Protein 4PY3 (pdb70)

Radius of gyration: 55.9 Å; Cα contacts (8 Å, |Δi|>4): 3000; chains: 10; bounding box: 93×176×129 Å

Solvent-accessible surface area: 98554 Å² total; per-residue (Å²): 164,68,33,98,38,3,17,26,117,105,34,69,6,32,14,8,56,53,111,36,76,56,88,78,44,10,59,140,40,17,125,76,63,17,142,72,18,28,89,7,2,96,85,36,120,59,37,98,59,5,38,14,74,24,4,63,49,0,0,3,8,7,11,9,24,1,10,47,2,0,2,13,7,0,40,33,40,8,32,2,55,90,53,50,47,0,47,37,56,120,21,41,9,91,114,33,59,38,106,28,29,106,4,101,69,0,104,71,34,4,44,44,0,33,120,44,0,75,103,38,96,16,0,76,82,68,68,90,74,40,0,14,63,64,0,0,108,19,1,22,65,1,12,29,0,3,2,1,54,26,15,16,86,56,0,6,43,31,0,0,56,21,0,0,100,34,9,67,37,120,7,62,5,103,62,15,65,115,61,63,4,121,114,0,16,67,31,12,49,16,30,42,100,120,62,14,16,126,39,0,26,33,0,0,28,45,4,2,34,64,71,59,128,93,46,41,80,40,3,15,32,137,98,74,96,9,28,15,8,104,53,110,37,100,56,86,68,42,11,60,141,43,18,53,90,82,13,136,112,18,52,102,92,5,70,89,56,31,40,32,113,155,4,32,10,75,27,2,66,66,0,0,84,102,3,10,60,51,1,9,60,2,10,8,95,7,0,37,89,64,19,85,6,135,90,53,48,51,0,50,36,49,114,19,95,4,74,149,66,106,19,120,22,30,81,3,124,57,0,97,127,33,4,132,37,0,35,100,74,0,74,92,74,96,12,0,73,80,57,70,59,76,72,0,3,39,33,0,0,77,6,1,11,52,1,13,24,0,2,2,2,52,26,14,13,76,56,0,6,42,18,0,0,57,21,0,0,102,32,9,20,21,56,11,58,5,100,55,17,91,112,74,74,4,77,47,0,9,38,38,12,38,20,44,38,88,80,108,7,66,46,54,0,48,24,0,0,75,65,5,3,26,72,77,67,89,108,88,33,110,24,4,18,20,82,13,2,76,3,32,13,8,52,52,68,36,15,47,85,68,42,10,59,133,42,17,124,84,63,14,53,64,18,55,84,7,4,86,87,43,124,59,36,100,58,4,38,14,75,28,2,63,51,0,0,4,11,4,10,9,19,1,9,48,2,0,3,15,6,0,44,34,38,6,26,3,44,41,51,20,45,0,42,36,61,132,19,41,6,88,126,49,61,63,100,30,29,40,3,131,66,0,95,72,34,3,59,47,0,35,58,74,0,74,91,74,94,14,0,70,82,54,58,86,70,87,0,3,43,47,0,0,77,6,2,11,54,0,13,28,0,3,1,1,54,26,15,14,88,56,0,4,41,17,0,0,56,20,0,0,100,31,8,66,42,51,10,53,5,101,49,17,91,112,71,70,4,120,124,0,18,28,18,12,35,12,38,26,121,65,35,6,66,111,67,0,45,38,0,0,91,64,2,2,50,95,74,47,38,72,98,133,138,90,33,75,41,3,16,40,138,111,50,142,8,28,15,8,58,54,110,37,124,53,87,84,45,11,61,64,42,16,51,85,62,14,143,66,18,51,91,8,4,88,88,43,124,59,36,102,59,4,39,16,74,27,2,68,50,0,0,2,9,3,10,10,24,1,8,49,2,0,2,10,6,0,37,31,16,8,30,3,57,88,50,48,45,0,40,36,59,122,20,53,9,103,124,49,115,37,130,28,29,33,4,97,72,0,102,70,35,5,59,52,8,35,58,62,13,73,105,44,63,30,10,49,80,67,67,61,80,38,5,12,51,96,0,1,37,27,6,13,68,1,13,25,0,2,2,1,52,26,14,14,83,55,1,4,65,18,2,4,56,19,6,0,102,46,10,69,36,47,16,44,5,99,54,17,90,76,73,81,6,53,48,3,20,70,35,12,52,84,80,84,90,92,49,7,97,53,67,3,108,50,2,9,55,36,1,16,34,115,89,61,59,84,97,150,123,143,65,31,175,38,3,18,34,127,129,84,144,7,30,12,7,103,52,110,35,77,50,86,176,143,10,57,138,43,17,96,92,81,16,127,121,19,40,108,94,3,65,97,50,30,37,34,109,146,4,24,10,71,24,3,66,66,0,0,79,105,5,11,59,55,1,9,61,2,9,8,96,7,0,39,88,59,19,85,6,136,87,53,48,54,0,35,36,36,120,21,98,3,91,160,53,115,42,99,23,31,51,4,132,55,0,98,126,32,4,132,37,0,36,100,73,0,70,92,72,98,12,0,80,76,51,52,43,58,89,0,3,34,47,0,0,79,5,1,12,52,1,12,27,0,2,2,2,55,26,15,14,65,56,0,5,38,22,0,0,58,19,0,0,100,33,7,23,7,37,10,41,4,100,54,16,91,112,80,53,3,77,113,0,5,61,26,13,24,14,41,23,121,56,49,6,68,74,39,0,40,34,0,0,55,29,0,0,17,45,70,86,51,132,83,37,84,46,3,16,64,133,72,51,94,8,29,11,13,111,56,85,43,79,53,88,84,49,10,62,66,24,17,66,123,85,14,63,53,18,56,58,90,4,86,164,70,125,64,36,166,59,4,36,17,71,26,1,75,70,0,0,85,92,3,11,54,51,1,8,54,2,9,7,92,5,0,37,88,62,19,88,4,136,87,54,49,63,0,58,36,65,77,20,68,6,103,124,49,114,33,74,32,29,54,4,103,72,0,103,69,35,5,45,46,0,33,117,40,0,72,103,49,59,15,9,89,88,30,60,95,76,102,0,13,77,88,0,0,89,21,3,10,61,0,11,24,0,3,1,1,53,26,14,13,84,56,0,4,41,19,0,0,56,29,0,0,54,32,9,66,42,55,10,73,8,105,78,16,91,112,62,48,9,125,121,0,18,67,28,12,50,40,33,42,90,88,66,8,73,60,54,2,30,49,5,0,40,63,8,2,24,121,109,74,140,92,33,75,41,3,15,40,138,104,91,97,3,28,16,13,63,52,105,37,92,55,88,72,43,11,56,145,41,18,58,81,62,12,151,64,18,52,83,6,4,87,87,44,123,48,35,164,149,4,28,14,71,28,1,64,51,0,0,5,10,3,10,9,20,1,8,49,2,0,3,14,9,0,40,36,41,7,27,3,47,88,52,48,45,0,51,36,60,82,19,54,7,102,124,48,168,46,123,25,30,96,3,140,56,0,100,116,29,5,118,115,0,34,106,58,0,75,91,71,95,14,0,69,85,42,59,87,70,97,0,10,32,61,0,0,36,6,4,8,46,0,10,30,0,2,1,1,52,25,14,10,83,54,0,4,43,18,0,0,56,20,0,0,93,32,10,67,39,90,6,36,5,99,46,16,82,113,141,55,4,53,120,1,17,75,32,19,54,75,79,84,90,94,49,6,90,56,75,0,86,45,0,0,40,62,0,1,49,96,74,51,44,64,84,115,120,129,30,34,192,39,3,19,34,130,129,81,141,4,30,15,8,103,52,111,35,76,56,84,69,41,10,50,125,43,17,112,92,81,18,58,108,19,28,103,92,6,95,155,69,125,58,37,100,59,5,38,14,74,26,3,62,67,0,0,83,99,7,10,60,51,1,9,59,2,9,8,95,8,0,37,90,62,19,90,5,135,88,58,48,70,0,57,36,65,78,23,118,7,89,157,43,132,23,80,27,30,60,4,109,39,0,105,70,34,5,42,47,2,33,116,60,4,72,102,35,97,15,8,74,84,48,71,57,80,41,0,11,45,74,0,0,80,20,1,11,68,1,12,28,0,3,2,1,54,26,15,15,84,57,0,6,42,32,0,0,58,20,0,0,102,31,9,66,45,55,10,56,5,95,32,22,88,109,77,44,4,48,51,2,17,75,33,12,38,24,39,26,122,69,57,6,67,50,83,0,65,57,15,0,54,88,2,20,63,108,69,33,51,90,85,104,113,89,34,89,38,3,16,30,114,107,34,77,4,31,13,8,54,52,113,37,77,58,85,79,45,11,62,141,39,17,105,71,66,13,120,67,18,53,85,7,4,69,43,35,43,57,36,116,149,4,33,16,72,27,2,74,51,0,0,4,11,3,11,9,19,1,9,49,2,0,2,11,6,0,38,36,41,6,30,3,49,86,53,48,45,0,50,36,60,86,21,59,8,89,140,35,78,31,101,27,30,89,4,126,51,0,101,127,33,5,130,38,0,32,98,74,0,76,97,72,94,14,0,74,76,53,41,40,47,91,0,2,35,42,0,0,79,6,2,11,51,0,10,28,0,3,1,2,54,26,14,14,86,57,1,4,41,19,0,0,56,20,0,0,100,30,9,27,21,37,9,37,4,99,56,16,84,111,140,49,4,114,112,1,16,67,32,12,44,20,36,34,89,107,69,7,68,79,56,0,58,28,0,0,42,32,0,1,23,52,87,117,84,140,87,33,74,42,2,15,40,119,179,81,96,8,28,16,8,55,52,119,36,93,56,87,156,41,10,56,126,42,16,53,77,64,13,138,66,18,52,84,7,3,87,87,45,126,56,36,172,150,4,33,14,70,28,1,55,53,0,0,4,10,3,10,8,20,1,9,49,2,0,3,15,4,0,5,4,4,6,29,2,54,90,53,49,52,0,16,36,72,62,20,69,6,87,126,48,119,22,58,25,29,86,4,75,57,0,28,60,29,4,95,102,0,32,91,72,0,75,92,73,93,14,0,71,81,48,70,85,77,92,0,2,33,38,0,0,102,6,3,21,51,0,12,23,0,2,1,1,52,25,14,12,81,54,0,4,42,20,0,0,57,21,0,0,101,31,10,60,27,89,12,62,4,99,66,16,92,112,81,73,4,80,51,1,12,54,33,12,38,23,38,33,104,88,58,12,17,58,74,0,73,40,0,0,81,39,6,1,37,95,98,128

CATH classification: 1.10.3290.10

Secondary structure (DSSP, 8-state):
-GGGGGB-SSSSSBP-TT----HHHHHHHHHHHHHHHHHHHTTSPPPSS-SHHHHHHHHHHHHTTT-TTTT--TTS-EE-TTS-EE--S--BPTTSS-BPPPGGGHHHHHHHHHHHHHHTGGG-S--HHHHHHHHHHHHHHHHHH--SSS-HHHHHHHHHHHHHHHTT----GGGS-HHHHHHHHHHHHHB-TTGGGHHHHHHHHHHT-GGG-/-BGGGGB-SSSSSBP-TT----HHHHHHHHHHHHHHHHHHHTTSPPPSS-SHHHHHHHHHHHHTTT-TTTT--TTS-EE-TTS-EE--S--BPTTSS-BPPPGGGHHHHHHHHHHHHHHTGGG-S--HHHHHHHHHHHHHHHHHH--SSS-HHHHHHHHHHHHHHHTT----GGGS-HHHHHHHHHHHHHB-TTGGGHHHHHHHHHHT-TTT-/-GGGGGB-SSSSSBP-TT----HHHHHHHHHHHHHHHHHHHTTSPPPSS-SHHHHHHHHHHHHTTT-TTTT--TTS-EE-TTS-EE--S--BPTTSS-BPPPGGGHHHHHHHHHHHHHHTGGG-S--HHHHHHHHHHHHHHHHHH--SSS-HHHHHHHHHHHHHHHTT----GGGS-HHHHHHHHHHHHHB-TTGGGHHHHHHHHHHT-TTHHHH-/-GGGGGB-SSSSSBP-TT----HHHHHHHHHHHHHHHHHHHTTSPPPSS-SHHHHHHHHHHHHTTT-TTTT--TTS-EE-TTS-EE--S--BPTTSS-BPPPGGGHHHHHHHHHHHHHHTGGG-S--HHHHHHHHHHHHHHHHHH--SSS-HHHHHHHHHHHHHHHTT----GGGS-HHHHHHHHHHHHHS-TTGGGHHHHHHHHHHT-TTT----/--GGGGGB-SSSSSBP-TT----HHHHHHHHHHHHHHHHHHHTTSPPPSS-SHHHHHHHHHHHHTTT-TTTT--TTS-EE-TTS-EE--S--BPTTSS-BPPPGGGHHHHHHHHHHHHHHTGGG-S--HHHHHHHHHHHHHHHHHH--SSS-HHHHHHHHHHHHHHHTT----GGGS-HHHHHHHHHHHHHB-TTGGGHHHHHHHHHHT-TTT--/-GGGGB-SSSSSBP-TT----HHHHHHHHHHHHHHHHHHHTTSPPPSS-SHHHHHHHHHHHHTTT-TTTT--TTS-EE-TTS-EE--S--BPTTSS-BPPPGGGHHHHHHHHHHHHHHTGGG-S--HHHHHHHHHHHHHHHHHH--SSS-HHHHHHHHHHHHHHHTT----GGGS-HHHHHHHHHHHHHB-TTGGGHHHHHHHHHHT-S--/-GGGGGB-SSSSSBP-TT----HHHHHHHHHHHHHHHHHHHTTSPPPSS-SHHHHHHHHHHHHTTT-TTTT--TTS-EE-TTS-EE--S--BPTTSS-B---GGGHHHHHHHHHHHHHHTGGG-S--HHHHHHHHHHHHHHHHHH--SSS-HHHHHHHHHHHHHHHTT----GGGS-HHHHHHHHHHHHHS-TTGGGHHHHHHHHHHT-TTT--S--/-GGGGGB-SS-SSBP-TT----HHHHHHHHHHHHHHHHHHHTTSPPPSS-SHHHHHHHHHHHHTTT-TTTT--TTS-EE-TTS-EE--S--BPTTSS-BPPPGGGHHHHHHHHHHHHHHTGGG-S--HHHHHHHHHHHHHHHHHH--SSS-HHHHHHHHHHHHHHHTT----GGGS-HHHHHHHHHHHHHB-TTGGGHHHHHHHHHHT-HHHHHH-/-GGGGGB-SSSSSBP-TT----HHHHHHHHHHHHHHHHHHHTTSPPPSS-SHHHHHHHHHHHHTTT-TTTT--TTS-EE-TTS-EE--S--BPTTSS-BPPPGGGHHHHHHHHHHHHHHTGGG-S--HHHHHHHHHHHHHHHHHH--SSS-HHHHHHHHHHHHHHHTT----GGGS-HHHHHHHHHHHHHB-TTGGGHHHHHHHHHHT-TTT-/-GGGGGB-TTSSPBP-TT----HHHHHHHHHHHHHHHHHHHTTSPPPSS-SHHHHHHHHHHHHTTT-TTTT--TTS-EE-TTS-EE--S--BPTTSS-BPPPGGGHHHHHHHHHHHHHHTGGG-S--HHHHHHHHHHHHHHHHHH--SSS-HHHHHHHHHHHHHHHTT----GGGS-HHHHHHHHHHHHHB-TTGGGHHHHHHHHHHT-TT-

Sequence (2142 aa):
HMARNYAYPHMNTLKNKHNIMSTKKLAHVCEHYAKKAIINLNKEPLPQKFDSSYLKYIHQRLFESTFEWAGYTRDFSFTFDDGTVAEMPMMKVPNLDIFYVQGNDIQENLKKFDQLLASKNNLQGLSREEFVDEAAKLFVFLNSIAPFRAGNEPTQRVFFEKLAEAAGHQLDFSVATEKRIMRACIDGMTLKDNMAYKEMKSLFEDISDPKKIHMARNYAYPHMNTLKNKHNIMSTKKLAHVCEHYAKKAIINLNKEPLPQKFDSSYLKYIHQRLFESTFEWAGYTRDFSFTFDDGTVAEMPMMKVPNLDIFYVQGNDIQENLKKFDQLLASKNNLQGLSREEFVDEAAKLFVFLNSIAPFRAGNEPTQRVFFEKLAEAAGHQLDFSVATEKRIMRACIDGMTLKDNMAYKEMKSLFEDISDPKKIHMARNYAYPHMNTLKNKHNIMSTKKLAHVCEHYAKKAIINLNKEPLPQKFDSSYLKYIHQRLFESTFEWAGYTRDFSFTFDDGTVAEMPMMKVPNLDIFYVQGNDIQENLKKFDQLLASKNNLQGLSREEFVDEAAKLFVFLNSIAPFRAGNEPTQRVFFEKLAEAAGHQLDFSVATEKRIMRACIDGMTLKDNMAYKEMKSLFEDISDPKKIAALHMARNYAYPHMNTLKNKHNIMSTKKLAHVCEHYAKKAIINLNKEPLPQKFDSSYLKYIHQRLFESTFEWAGYTRDFSFTFDDGTVAEMPMMKVPNLDIFYVQGNDIQENLKKFDQLLASKNNLQGLSREEFVDEAAKLFVFLNSIAPFRAGNEPTQRVFFEKLAEAAGHQLDFSVATEKRIMRACIDGMTLKDNMAYKEMKSLFEDISDPKKIAALHHMARNYAYPHMNTLKNKHNIMSTKKLAHVCEHYAKKAIINLNKEPLPQKFDSSYLKYIHQRLFESTFEWAGYTRDFSFTFDDGTVAEMPMMKVPNLDIFYVQGNDIQENLKKFDQLLASKNNLQGLSREEFVDEAAKLFVFLNSIAPFRAGNEPTQRVFFEKLAEAAGHQLDFSVATEKRIMRACIDGMTLKDNMMAYKEMKSLFEDISDPKKIAMARNYAYPHMNTLKNKHNIMSTKKLAHVCEHYAKKAIINLNKEPLPQKFDSSYLKYIHQRLFESTFEWAGYTRDFSFTFDDGTVAEMPMMKVPNLDIFYVQGNDIQENLKKFDQLLASKNNLQGLSREEFVDEAAKLFVFLNSIAPFRAGNEPTQRVFFEKLAEAAGHQLDFSVATEKRIMRACIDGMTLKDNMAYKEMKSLFEDISDPKKHMARNYAYPHMNTLKNKHNIMSTKKLAHVCEHYAKKAIINLNKEPLPQKFDSSYLKYIHQRLFESTFEWAGYTRDFSFTFDDGTVAEMPMMKVPNLDIFYVQGNDIQENLKKFDQLLASKNNLQGLSREEFVDEAAKLFVFLNSIAPFRAGNEPTQRVFFEKLAEAAGHQLDFSVATEKRIMRACIDGMTLKDNMAYKEMKSLFEDISDPKKIAALKHMARNYAYPHMNTLKNKHNIMSTKKLAHVCEHYAKKAIINLNKEPLPQKFDSSYLKYIHQRLFESTFEWAGYTRDFSFTFDDGTVAEMPMMKVPNLDIFYVQGNDIQENLKKFDQLLASKNNLQGLSREEFVDEAAKLFVFLNSIAPFRAGNEPTQRVFFEKLAEAAGHQLDFSVATEKRIMRACIDGMTLKDNMAYKEMKSLFEDISDPKKIAALHMARNYAYPHMNTLKNKHNIMSTKKLAHVCEHYAKKAIINLNKEPLPQKFDSSYLKYIHQRLFESTFEWAGYTRDFSFTFDDGTVAEMPMMKVPNLDIFYVQGNDIQENLKKFDQLLASKNNLQGLSREEFVDEAAKLFVFLNSIAPFRAGNEPTQRVFFEKLAEAAGHQLDFSVATEKRIMRACIDGMTLKDNMAYKEMKSLFEDISDPKKIHMARNYAYPHMNTLKNKHNIMSTKKLAHVCEHYAKKAIINLNKEPLPQKFDSSYLKYIHQRLFESTFEWAGYTRDFSFTFDDGTVAEMPMMKVPNLDIFYVQGNDIQENLKKFDQLLASKNNLQGLSREEFVDEAAKLFVFLNSIAPFRAGNEPTQRVFFEKLAEAAGHQLDFSVATEKRIMRACIDGMTLKDNMAYKEMKSLFEDISDPKK

Nearest PDB structures (foldseek):
  4py3-assembly7_G  TM=1.001E+00  e=2.546E-35  Bartonella sp. 1-1C
  4m16-assembly1_A  TM=9.788E-01  e=9.989E-28  Bartonella sp. AR 15-3
  4wgj-assembly1_A  TM=9.690E-01  e=9.628E-23  Bartonella tribocorum CIP 105476
  4n67-assembly1_A  TM=9.714E-01  e=3.934E-22  Bartonella quintana str. Toulouse
  4lu4-assembly2_B  TM=9.597E-01  e=6.220E-21  Bartonella quintana JK 31

B-factor: mean 50.58, std 18.63, range [16.55, 127.21]

InterPro domains:
  IPR003812 Fido domain [PF02661] (57-170)
  IPR003812 Fido domain [PS51459] (57-229)
  IPR012340 Nucleic acid-binding, OB-fold [G3DSA:2.40.50.140] (243-306)
  IPR036597 Fido-like domain superfamily [G3DSA:1.10.3290.10] (5-241)
  IPR036597 Fido-like domain superfamily [SSF140931] (36-217)
  IPR040548 BepA, intracellular delivery domain [PF18543] (245-291)

Structure (mmCIF, N/CA/C/O backbone):
data_4PY3
#
_entry.id   4PY3
#
_cell.length_a   55.810
_cell.length_b   324.160
_cell.length_c   86.130
_cell.angle_alpha   90.00
_cell.angle_beta   109.24
_cell.angle_gamma   90.00
#
_symmetry.space_group_name_H-M   'P 1 21 1'
#
loop_
_entity.id
_entity.type
_entity.pdbx_description
1 polymer 'Bartonella effector protein (Bep) substrate of VirB T4SS'
2 non-polymer 1,2-ETHANEDIOL
3 water water
#
loop_
_atom_site.group_PDB
_atom_site.id
_atom_site.type_symbol
_atom_site.label_atom_id
_atom_site.label_alt_id
_atom_site.label_comp_id
_atom_site.label_asym_id
_atom_site.label_entity_id
_atom_site.label_seq_id
_atom_site.pdbx_PDB_ins_code
_atom_site.Cartn_x
_atom_site.Cartn_y
_atom_site.Cartn_z
_atom_site.occupancy
_atom_site.B_iso_or_equiv
_atom_site.auth_seq_id
_atom_site.auth_comp_id
_atom_site.auth_asym_id
_atom_site.auth_atom_id
_atom_site.pdbx_PDB_model_num
ATOM 1 N N . HIS A 1 8 ? 45.463 -67.534 64.788 1.00 74.43 8 HIS A N 1
ATOM 2 C CA . HIS A 1 8 ? 45.318 -68.048 63.387 1.00 71.56 8 HIS A CA 1
ATOM 3 C C . HIS A 1 8 ? 44.802 -69.515 63.383 1.00 66.25 8 HIS A C 1
ATOM 4 O O . HIS A 1 8 ? 43.838 -69.842 62.687 1.00 62.55 8 HIS A O 1
ATOM 11 N N . MET A 1 9 ? 45.394 -70.375 64.216 1.00 64.81 9 MET A N 1
ATOM 12 C CA . MET A 1 9 ? 45.066 -71.811 64.219 1.00 60.53 9 MET A CA 1
ATOM 13 C C . MET A 1 9 ? 43.690 -72.163 64.807 1.00 55.09 9 MET A C 1
ATOM 14 O O . MET A 1 9 ? 43.206 -73.266 64.591 1.00 52.18 9 MET A O 1
ATOM 19 N N . ALA A 1 10 ? 43.061 -71.241 65.533 1.00 53.48 10 ALA A N 1
ATOM 20 C CA . ALA A 1 10 ? 41.750 -71.494 66.142 1.00 50.49 10 ALA A CA 1
ATOM 21 C C . ALA A 1 10 ? 40.646 -71.702 65.109 1.00 46.55 10 ALA A C 1
ATOM 22 O O . ALA A 1 10 ? 39.793 -72.571 65.276 1.00 44.71 10 ALA A O 1
ATOM 24 N N . ARG A 1 11 ? 40.672 -70.912 64.037 1.00 45.38 11 ARG A N 1
ATOM 25 C CA . ARG A 1 11 ? 39.703 -71.057 62.935 1.00 42.38 11 ARG A CA 1
ATOM 26 C C . ARG A 1 11 ? 39.704 -72.464 62.297 1.00 39.99 11 ARG A C 1
ATOM 27 O O . ARG A 1 11 ? 38.699 -72.881 61.726 1.00 38.45 11 ARG A O 1
ATOM 35 N N . ASN A 1 12 ? 40.797 -73.212 62.439 1.00 40.07 12 ASN A N 1
ATOM 36 C CA . ASN A 1 12 ? 40.879 -74.576 61.896 1.00 38.64 12 ASN A CA 1
ATOM 37 C C . ASN A 1 12 ? 40.031 -75.651 62.583 1.00 36.95 12 ASN A C 1
ATOM 38 O O . ASN A 1 12 ? 39.885 -76.744 62.029 1.00 36.39 12 ASN A O 1
ATOM 43 N N . TYR A 1 13 ? 39.490 -75.370 63.771 1.00 36.38 13 TYR A N 1
ATOM 44 C CA . TYR A 1 13 ? 38.470 -76.236 64.356 1.00 34.89 13 TYR A CA 1
ATOM 45 C C . TYR A 1 13 ? 37.142 -76.154 63.578 1.00 33.13 13 TYR A C 1
ATOM 46 O O . TYR A 1 13 ? 36.367 -77.099 63.567 1.00 32.37 13 TYR A O 1
ATOM 55 N N . ALA A 1 14 ? 36.871 -75.017 62.951 1.00 32.73 14 ALA A N 1
ATOM 56 C CA . ALA A 1 14 ? 35.627 -74.825 62.197 1.00 31.70 14 ALA A CA 1
ATOM 57 C C . ALA A 1 14 ? 35.883 -74.945 60.684 1.00 31.06 14 ALA A C 1
ATOM 58 O O . ALA A 1 14 ? 37.028 -74.894 60.251 1.00 31.54 14 ALA A O 1
ATOM 60 N N . TYR A 1 15 ? 34.828 -75.109 59.895 1.00 30.36 15 TYR A N 1
ATOM 61 C CA . TYR A 1 15 ? 34.981 -75.211 58.423 1.00 30.24 15 TYR A CA 1
ATOM 62 C C . TYR A 1 15 ? 35.454 -73.887 57.810 1.00 30.34 15 TYR A C 1
ATOM 63 O O . TYR A 1 15 ? 35.175 -72.829 58.355 1.00 30.49 15 TYR A O 1
ATOM 72 N N . PRO A 1 16 ? 36.178 -73.930 56.679 1.00 30.58 16 PRO A N 1
ATOM 73 C CA . PRO A 1 16 ? 36.669 -72.666 56.093 1.00 30.91 16 PRO A CA 1
ATOM 74 C C . PRO A 1 16 ? 35.564 -71.764 55.569 1.00 30.80 16 PRO A C 1
ATOM 75 O O . PRO A 1 16 ? 35.748 -70.565 55.497 1.00 31.07 16 PRO A O 1
ATOM 79 N N . HIS A 1 17 ? 34.434 -72.365 55.237 1.00 30.74 17 HIS A N 1
ATOM 80 C CA . HIS A 1 17 ? 33.320 -71.658 54.634 1.00 31.28 17 HIS A CA 1
ATOM 81 C C . HIS A 1 17 ? 32.082 -71.565 55.536 1.00 31.62 17 HIS A C 1
ATOM 82 O O . HIS A 1 17 ? 31.159 -70.813 55.217 1.00 32.56 17 HIS A O 1
ATOM 89 N N . MET A 1 18 ? 32.064 -72.298 56.646 1.00 31.31 18 MET A N 1
ATOM 90 C CA . MET A 1 18 ? 31.006 -72.154 57.663 1.00 31.98 18 MET A CA 1
ATOM 91 C C . MET A 1 18 ? 31.517 -72.170 59.115 1.00 31.75 18 MET A C 1
ATOM 92 O O . MET A 1 18 ? 32.532 -72.786 59.433 1.00 30.97 18 MET A O 1
ATOM 97 N N . ASN A 1 19 ? 30.806 -71.484 60.012 1.00 32.96 19 ASN A N 1
ATOM 98 C CA . ASN A 1 19 ? 31.228 -71.434 61.437 1.00 33.34 19 ASN A CA 1
ATOM 99 C C . ASN A 1 19 ? 31.111 -72.713 62.183 1.00 33.07 19 ASN A C 1
ATOM 100 O O . ASN A 1 19 ? 31.512 -72.770 63.350 1.00 33.53 19 ASN A O 1
ATOM 105 N N . THR A 1 20 ? 30.370 -73.643 61.624 1.00 33.11 20 THR A N 1
ATOM 106 C CA . THR A 1 20 ? 30.131 -74.901 62.255 1.00 33.08 20 THR A CA 1
ATOM 107 C C . THR A 1 20 ? 31.441 -75.636 62.509 1.00 32.19 20 THR A C 1
ATOM 108 O O . THR A 1 20 ? 32.382 -75.549 61.720 1.00 31.58 20 THR A O 1
ATOM 112 N N . LEU A 1 21 ? 31.497 -76.347 63.639 1.00 32.58 21 LEU A N 1
ATOM 113 C CA . LEU A 1 21 ? 32.677 -77.120 63.994 1.00 32.20 21 LEU A CA 1
ATOM 114 C C . LEU A 1 21 ? 32.828 -78.302 63.033 1.00 32.07 21 LEU A C 1
ATOM 115 O O . LEU A 1 21 ? 31.855 -78.992 62.710 1.00 32.44 21 LEU A O 1
ATOM 120 N N . LYS A 1 22 ? 34.061 -78.559 62.619 1.00 32.28 22 LYS A N 1
ATOM 121 C CA . LYS A 1 22 ? 34.342 -79.706 61.763 1.00 32.84 22 LYS A CA 1
ATOM 122 C C . LYS A 1 22 ? 33.947 -80.967 62.502 1.00 33.43 22 LYS A C 1
ATOM 123 O O . LYS A 1 22 ? 34.192 -81.084 63.704 1.00 33.30 22 LYS A O 1
ATOM 129 N N . ASN A 1 23 ? 33.332 -81.902 61.788 1.00 34.62 23 ASN A N 1
ATOM 130 C CA . ASN A 1 23 ? 32.871 -83.127 62.415 1.00 35.40 23 ASN A CA 1
ATOM 131 C C . ASN A 1 23 ? 32.869 -84.296 61.450 1.00 37.12 23 ASN A C 1
ATOM 132 O O . ASN A 1 23 ? 32.780 -84.113 60.245 1.00 38.04 23 ASN A O 1
ATOM 137 N N . LYS A 1 24 ? 32.937 -85.500 62.006 1.00 38.21 24 LYS A N 1
ATOM 138 C CA . LYS A 1 24 ? 33.046 -86.720 61.214 1.00 40.18 24 LYS A CA 1
ATOM 139 C C . LYS A 1 24 ? 31.782 -87.039 60.427 1.00 42.22 24 LYS A C 1
ATOM 140 O O . LYS A 1 24 ? 31.809 -87.890 59.549 1.00 43.98 24 LYS A O 1
ATOM 146 N N . HIS A 1 25 ? 30.677 -86.386 60.760 1.00 42.85 25 HIS A N 1
ATOM 147 C CA . HIS A 1 25 ? 29.427 -86.623 60.062 1.00 45.78 25 HIS A CA 1
ATOM 148 C C . HIS A 1 25 ? 29.298 -85.747 58.821 1.00 47.05 25 HIS A C 1
ATOM 149 O O . HIS A 1 25 ? 28.361 -85.922 58.054 1.00 49.09 25 HIS A O 1
ATOM 156 N N . ASN A 1 26 ? 30.223 -84.804 58.640 1.00 46.22 26 ASN A N 1
ATOM 157 C CA . ASN A 1 26 ? 30.157 -83.830 57.551 1.00 47.43 26 ASN A CA 1
ATOM 158 C C . ASN A 1 26 ? 28.865 -83.016 57.604 1.00 48.38 26 ASN A C 1
ATOM 159 O O . ASN A 1 26 ? 28.309 -82.657 56.581 1.00 49.84 26 ASN A O 1
ATOM 164 N N . ILE A 1 27 ? 28.398 -82.728 58.815 1.00 48.35 27 ILE A N 1
ATOM 165 C CA . ILE A 1 27 ? 27.183 -81.939 59.033 1.00 49.98 27 ILE A CA 1
ATOM 166 C C . ILE A 1 27 ? 27.527 -80.459 59.127 1.00 49.25 27 ILE A C 1
ATOM 167 O O . ILE A 1 27 ? 28.408 -80.065 59.899 1.00 48.53 27 ILE A O 1
ATOM 172 N N . MET A 1 28 ? 26.811 -79.644 58.361 1.00 50.87 28 MET A N 1
ATOM 173 C CA . MET A 1 28 ? 27.127 -78.221 58.230 1.00 49.96 28 MET A CA 1
ATOM 174 C C . MET A 1 28 ? 26.223 -77.331 59.068 1.00 49.83 28 MET A C 1
ATOM 175 O O . MET A 1 28 ? 26.556 -76.185 59.322 1.00 49.16 28 MET A O 1
ATOM 180 N N . SER A 1 29 ? 25.089 -77.857 59.506 1.00 51.04 29 SER A N 1
ATOM 181 C CA . SER A 1 29 ? 24.189 -77.110 60.382 1.00 52.03 29 SER A CA 1
ATOM 182 C C . SER A 1 29 ? 24.609 -77.294 61.845 1.00 50.53 29 SER A C 1
ATOM 183 O O . SER A 1 29 ? 24.723 -78.414 62.327 1.00 49.47 29 SER A O 1
ATOM 186 N N . THR A 1 30 ? 24.855 -76.187 62.536 1.00 50.35 30 THR A N 1
ATOM 187 C CA . THR A 1 30 ? 25.230 -76.234 63.944 1.00 50.14 30 THR A CA 1
ATOM 188 C C . THR A 1 30 ? 24.097 -76.836 64.786 1.00 52.34 30 THR A C 1
ATOM 189 O O . THR A 1 30 ? 24.353 -77.579 65.733 1.00 51.57 30 THR A O 1
ATOM 193 N N . LYS A 1 31 ? 22.854 -76.517 64.431 1.00 55.11 31 LYS A N 1
ATOM 194 C CA . LYS A 1 31 ? 21.693 -77.059 65.124 1.00 58.06 31 LYS A CA 1
ATOM 195 C C . LYS A 1 31 ? 21.612 -78.582 64.995 1.00 57.85 31 LYS A C 1
ATOM 196 O O . LYS A 1 31 ? 21.464 -79.280 65.998 1.00 58.18 31 LYS A O 1
ATOM 198 N N . LYS A 1 32 ? 21.725 -79.091 63.769 1.00 57.51 32 LYS A N 1
ATOM 199 C CA . LYS A 1 32 ? 21.674 -80.536 63.538 1.00 57.84 32 LYS A CA 1
ATOM 200 C C . LYS A 1 32 ? 22.866 -81.238 64.187 1.00 55.22 32 LYS A C 1
ATOM 201 O O . LYS A 1 32 ? 22.715 -82.316 64.755 1.00 55.99 32 LYS A O 1
ATOM 203 N N . LEU A 1 33 ? 24.040 -80.613 64.123 1.00 53.24 33 LEU A N 1
ATOM 204 C CA . LEU A 1 33 ? 25.238 -81.163 64.754 1.00 51.23 33 LEU A CA 1
ATOM 205 C C . LEU A 1 33 ? 25.018 -81.371 66.249 1.00 51.82 33 LEU A C 1
ATOM 206 O O . LEU A 1 33 ? 25.339 -82.420 66.780 1.00 50.85 33 LEU A O 1
ATOM 211 N N . ALA A 1 34 ? 24.464 -80.360 66.914 1.00 54.13 34 ALA A N 1
ATOM 212 C CA . ALA A 1 34 ? 24.132 -80.451 68.342 1.00 55.78 34 ALA A CA 1
ATOM 213 C C . ALA A 1 34 ? 23.285 -81.685 68.649 1.00 57.80 34 ALA A C 1
ATOM 214 O O . ALA A 1 34 ? 23.602 -82.425 69.567 1.00 57.25 34 ALA A O 1
ATOM 216 N N . HIS A 1 35 ? 22.238 -81.909 67.856 1.00 60.43 35 HIS A N 1
ATOM 217 C CA . HIS A 1 35 ? 21.324 -83.048 68.035 1.00 63.24 35 HIS A CA 1
ATOM 218 C C . HIS A 1 35 ? 22.060 -84.387 67.900 1.00 61.00 35 HIS A C 1
ATOM 219 O O . HIS A 1 35 ? 21.933 -85.265 68.744 1.00 59.85 35 HIS A O 1
ATOM 226 N N . VAL A 1 36 ? 22.783 -84.549 66.793 1.00 59.86 36 VAL A N 1
ATOM 227 C CA . VAL A 1 36 ? 23.506 -85.790 66.499 1.00 59.28 36 VAL A CA 1
ATOM 228 C C . VAL A 1 36 ? 24.534 -86.043 67.595 1.00 57.94 36 VAL A C 1
ATOM 229 O O . VAL A 1 36 ? 24.774 -87.170 68.010 1.00 57.54 36 VAL A O 1
ATOM 233 N N . CYS A 1 37 ? 25.118 -84.955 68.065 1.00 57.97 37 CYS A N 1
ATOM 234 C CA . CYS A 1 37 ? 26.100 -84.978 69.123 1.00 57.39 37 CYS A CA 1
ATOM 235 C C . CYS A 1 37 ? 25.502 -85.510 70.428 1.00 59.36 37 CYS A C 1
ATOM 236 O O . CYS A 1 37 ? 26.081 -86.409 71.041 1.00 59.50 37 CYS A O 1
ATOM 239 N N . GLU A 1 38 ? 24.351 -84.964 70.838 1.00 62.19 38 GLU A N 1
ATOM 240 C CA . GLU A 1 38 ? 23.632 -85.447 72.037 1.00 64.79 38 GLU A CA 1
ATOM 241 C C . GLU A 1 38 ? 23.305 -86.932 71.889 1.00 63.65 38 GLU A C 1
ATOM 242 O O . GLU A 1 38 ? 23.411 -87.694 72.855 1.00 63.99 38 GLU A O 1
ATOM 248 N N . HIS A 1 39 ? 22.942 -87.348 70.676 1.00 62.16 39 HIS A N 1
ATOM 249 C CA . HIS A 1 39 ? 22.608 -88.746 70.415 1.00 61.82 39 HIS A CA 1
ATOM 250 C C . HIS A 1 39 ? 23.762 -89.700 70.734 1.00 58.79 39 HIS A C 1
ATOM 251 O O . HIS A 1 39 ? 23.597 -90.634 71.517 1.00 59.54 39 HIS A O 1
ATOM 258 N N . TYR A 1 40 ? 24.929 -89.450 70.147 1.00 55.32 40 TYR A N 1
ATOM 259 C CA . TYR A 1 40 ? 26.093 -90.319 70.353 1.00 53.04 40 TYR A CA 1
ATOM 260 C C . TYR A 1 40 ? 26.620 -90.274 71.786 1.00 51.38 40 TYR A C 1
ATOM 261 O O . TYR A 1 40 ? 27.043 -91.289 72.320 1.00 50.85 40 TYR A O 1
ATOM 270 N N . ALA A 1 41 ? 26.599 -89.093 72.389 1.00 50.89 41 ALA A N 1
ATOM 271 C CA . ALA A 1 41 ? 27.021 -88.930 73.772 1.00 50.84 41 ALA A CA 1
ATOM 272 C C . ALA A 1 41 ? 26.209 -89.842 74.693 1.00 52.42 41 ALA A C 1
ATOM 273 O O . ALA A 1 41 ? 26.774 -90.530 75.535 1.00 51.23 41 ALA A O 1
ATOM 275 N N . LYS A 1 42 ? 24.895 -89.865 74.491 1.00 54.87 42 LYS A N 1
ATOM 276 C CA . LYS A 1 42 ? 24.010 -90.733 75.261 1.00 57.35 42 LYS A CA 1
ATOM 277 C C . LYS A 1 42 ? 24.351 -92.208 75.070 1.00 56.32 42 LYS A C 1
ATOM 278 O O . LYS A 1 42 ? 24.359 -92.977 76.034 1.00 57.49 42 LYS A O 1
ATOM 284 N N . LYS A 1 43 ? 24.628 -92.609 73.834 1.00 55.03 43 LYS A N 1
ATOM 285 C CA . LYS A 1 43 ? 24.999 -93.997 73.555 1.00 54.05 43 LYS A CA 1
ATOM 286 C C . LYS A 1 43 ? 26.296 -94.374 74.245 1.00 51.27 43 LYS A C 1
ATOM 287 O O . LYS A 1 43 ? 26.426 -95.480 74.752 1.00 51.57 43 LYS A O 1
ATOM 293 N N . ALA A 1 44 ? 27.246 -93.452 74.258 1.00 49.11 44 ALA A N 1
ATOM 294 C CA . ALA A 1 44 ? 28.562 -93.711 74.826 1.00 47.67 44 ALA A CA 1
ATOM 295 C C . ALA A 1 44 ? 28.480 -93.825 76.342 1.00 48.21 44 ALA A C 1
ATOM 296 O O . ALA A 1 44 ? 29.162 -94.650 76.944 1.00 48.16 44 ALA A O 1
ATOM 298 N N . ILE A 1 45 ? 27.606 -93.022 76.949 1.00 49.12 45 ILE A N 1
ATOM 299 C CA . ILE A 1 45 ? 27.391 -93.068 78.390 1.00 49.91 45 ILE A CA 1
ATOM 300 C C . ILE A 1 45 ? 26.892 -94.454 78.824 1.00 50.71 45 ILE A C 1
ATOM 301 O O . ILE A 1 45 ? 27.279 -94.964 79.883 1.00 50.64 45 ILE A O 1
ATOM 303 N N . ILE A 1 46 ? 26.096 -95.101 77.973 1.00 51.23 46 ILE A N 1
ATOM 304 C CA . ILE A 1 46 ? 25.591 -96.439 78.282 1.00 52.22 46 ILE A CA 1
ATOM 305 C C . ILE A 1 46 ? 26.739 -97.436 78.439 1.00 51.18 46 ILE A C 1
ATOM 306 O O . ILE A 1 46 ? 26.772 -98.213 79.395 1.00 51.87 46 ILE A O 1
ATOM 311 N N . ASN A 1 47 ? 27.694 -97.413 77.518 1.00 49.71 47 ASN A N 1
ATOM 312 C CA . ASN A 1 47 ? 28.852 -98.295 77.634 1.00 49.12 47 ASN A CA 1
ATOM 313 C C . ASN A 1 47 ? 29.786 -97.865 78.747 1.00 48.47 47 ASN A C 1
ATOM 314 O O . ASN A 1 47 ? 30.288 -98.688 79.497 1.00 48.99 47 ASN A O 1
ATOM 319 N N . LEU A 1 48 ? 29.986 -96.567 78.874 1.00 48.04 48 LEU A N 1
ATOM 320 C CA . LEU A 1 48 ? 30.788 -96.018 79.961 1.00 48.28 48 LEU A CA 1
ATOM 321 C C . LEU A 1 48 ? 30.276 -96.428 81.349 1.00 49.25 48 LEU A C 1
ATOM 322 O O . LEU A 1 48 ? 31.069 -96.737 82.240 1.00 49.40 48 LEU A O 1
ATOM 327 N N . ASN A 1 49 ? 28.954 -96.443 81.526 1.00 50.03 49 ASN A N 1
ATOM 328 C CA . ASN A 1 49 ? 28.368 -96.823 82.811 1.00 51.60 49 ASN A CA 1
ATOM 329 C C . ASN A 1 49 ? 28.591 -98.280 83.184 1.00 51.90 49 ASN A C 1
ATOM 330 O O . ASN A 1 49 ? 28.416 -98.651 84.340 1.00 53.01 49 ASN A O 1
ATOM 335 N N . LYS A 1 50 ? 28.964 -99.109 82.212 1.00 51.26 50 LYS A N 1
ATOM 336 C CA . LYS A 1 50 ? 29.306 -100.498 82.493 1.00 51.72 50 LYS A CA 1
ATOM 337 C C . LYS A 1 50 ? 30.725 -100.649 83.025 1.00 51.43 50 LYS A C 1
ATOM 338 O O . LYS A 1 50 ? 31.071 -101.726 83.521 1.00 51.70 50 LYS A O 1
ATOM 344 N N . GLU A 1 51 ? 31.544 -99.592 82.950 1.00 53.90 51 GLU A N 1
ATOM 345 C CA . GLU A 1 51 ? 32.954 -99.753 83.357 1.00 54.03 51 GLU A CA 1
ATOM 346 C C . GLU A 1 51 ? 33.144 -99.384 84.859 1.00 54.57 51 GLU A C 1
ATOM 347 O O . GLU A 1 51 ? 32.386 -98.580 85.438 1.00 54.24 51 GLU A O 1
ATOM 353 N N . PRO A 1 52 ? 34.092 -100.055 85.524 1.00 56.04 52 PRO A N 1
ATOM 354 C CA . PRO A 1 52 ? 34.349 -99.727 86.925 1.00 57.10 52 PRO A CA 1
ATOM 355 C C . PRO A 1 52 ? 34.829 -98.301 87.052 1.00 55.62 52 PRO A C 1
ATOM 356 O O . PRO A 1 52 ? 35.403 -97.743 86.113 1.00 54.34 52 PRO A O 1
ATOM 360 N N . LEU A 1 53 ? 34.589 -97.721 88.210 1.00 56.07 53 LEU A N 1
ATOM 361 C CA . LEU A 1 53 ? 35.048 -96.384 88.493 1.00 55.38 53 LEU A CA 1
ATOM 362 C C . LEU A 1 53 ? 36.558 -96.447 88.642 1.00 55.54 53 LEU A C 1
ATOM 363 O O . LEU A 1 53 ? 37.078 -97.388 89.214 1.00 56.99 53 LEU A O 1
ATOM 368 N N . PRO A 1 54 ? 37.269 -95.439 88.124 1.00 54.55 54 PRO A N 1
ATOM 369 C CA . PRO A 1 54 ? 38.723 -95.477 88.188 1.00 55.38 54 PRO A CA 1
ATOM 370 C C . PRO A 1 54 ? 39.230 -95.272 89.608 1.00 57.23 54 PRO A C 1
ATOM 371 O O . PRO A 1 54 ? 38.538 -94.663 90.430 1.00 57.54 54 PRO A O 1
ATOM 375 N N . GLN A 1 55 ? 40.423 -95.787 89.892 1.00 59.01 55 GLN A N 1
ATOM 376 C CA . GLN A 1 55 ? 41.079 -95.556 91.188 1.00 60.14 55 GLN A CA 1
ATOM 377 C C . GLN A 1 55 ? 41.531 -94.099 91.331 1.00 59.37 55 GLN A C 1
ATOM 378 O O . GLN A 1 55 ? 41.424 -93.530 92.412 1.00 60.71 55 GLN A O 1
ATOM 380 N N . LYS A 1 56 ? 42.030 -93.504 90.245 1.00 57.12 56 LYS A N 1
ATOM 381 C CA . LYS A 1 56 ? 42.484 -92.123 90.259 1.00 55.76 56 LYS A CA 1
ATOM 382 C C . LYS A 1 56 ? 41.539 -91.262 89.437 1.00 53.35 56 LYS A C 1
ATOM 383 O O . LYS A 1 56 ? 41.314 -91.530 88.258 1.00 53.13 56 LYS A O 1
ATOM 385 N N . PHE A 1 57 ? 40.966 -90.241 90.068 1.00 52.24 57 PHE A N 1
ATOM 386 C CA . PHE A 1 57 ? 40.165 -89.259 89.365 1.00 50.26 57 PHE A CA 1
ATOM 387 C C . PHE A 1 57 ? 41.089 -88.116 88.994 1.00 50.00 57 PHE A C 1
ATOM 388 O O . PHE A 1 57 ? 41.549 -87.374 89.850 1.00 51.15 57 PHE A O 1
ATOM 396 N N . ASP A 1 58 ? 41.377 -88.002 87.703 1.00 48.27 58 ASP A N 1
ATOM 397 C CA . ASP A 1 58 ? 42.372 -87.059 87.225 1.00 47.71 58 ASP A CA 1
ATOM 398 C C . ASP A 1 58 ? 42.035 -86.632 85.796 1.00 45.37 58 ASP A C 1
ATOM 399 O O . ASP A 1 58 ? 41.021 -87.056 85.241 1.00 44.05 58 ASP A O 1
ATOM 404 N N . SER A 1 59 ? 42.871 -85.771 85.232 1.00 44.69 59 SER A N 1
ATOM 405 C CA . SER A 1 59 ? 42.641 -85.192 83.916 1.00 43.19 59 SER A CA 1
ATOM 406 C C . SER A 1 59 ? 42.655 -86.276 82.836 1.00 42.69 59 SER A C 1
ATOM 407 O O . SER A 1 59 ? 41.938 -86.177 81.851 1.00 41.67 59 SER A O 1
ATOM 410 N N . SER A 1 60 ? 43.465 -87.312 83.021 1.00 43.62 60 SER A N 1
ATOM 411 C CA . SER A 1 60 ? 43.430 -88.452 82.107 1.00 43.34 60 SER A CA 1
ATOM 412 C C . SER A 1 60 ? 42.032 -89.050 82.018 1.00 42.31 60 SER A C 1
ATOM 413 O O . SER A 1 60 ? 41.558 -89.345 80.926 1.00 41.73 60 SER A O 1
ATOM 416 N N . TYR A 1 61 ? 41.386 -89.265 83.163 1.00 41.99 61 TYR A N 1
ATOM 417 C CA . TYR A 1 61 ? 40.025 -89.792 83.167 1.00 41.15 61 TYR A CA 1
ATOM 418 C C . TYR A 1 61 ? 39.051 -88.807 82.516 1.00 39.26 61 TYR A C 1
ATOM 419 O O . TYR A 1 61 ? 38.168 -89.209 81.766 1.00 38.94 61 TYR A O 1
ATOM 428 N N . LEU A 1 62 ? 39.213 -87.522 82.814 1.00 38.19 62 LEU A N 1
ATOM 429 C CA . LEU A 1 62 ? 38.408 -86.471 82.191 1.00 37.02 62 LEU A CA 1
ATOM 430 C C . LEU A 1 62 ? 38.517 -86.514 80.654 1.00 36.26 62 LEU A C 1
ATOM 431 O O . LEU A 1 62 ? 37.516 -86.438 79.949 1.00 35.65 62 LEU A O 1
ATOM 436 N N . LYS A 1 63 ? 39.746 -86.642 80.163 1.00 36.55 63 LYS A N 1
ATOM 437 C CA . LYS A 1 63 ? 39.990 -86.729 78.743 1.00 36.47 63 LYS A CA 1
ATOM 438 C C . LYS A 1 63 ? 39.360 -87.973 78.147 1.00 36.12 63 LYS A C 1
ATOM 439 O O . LYS A 1 63 ? 38.819 -87.927 77.039 1.00 35.69 63 LYS A O 1
ATOM 445 N N . TYR A 1 64 ? 39.447 -89.087 78.872 1.00 36.31 64 TYR A N 1
ATOM 446 C CA . TYR A 1 64 ? 38.855 -90.338 78.411 1.00 36.23 64 TYR A CA 1
ATOM 447 C C . TYR A 1 64 ? 37.333 -90.199 78.281 1.00 35.62 64 TYR A C 1
ATOM 448 O O . TYR A 1 64 ? 36.740 -90.703 77.326 1.00 35.69 64 TYR A O 1
ATOM 457 N N . ILE A 1 65 ? 36.707 -89.506 79.227 1.00 35.13 65 ILE A N 1
ATOM 458 C CA . ILE A 1 65 ? 35.271 -89.284 79.155 1.00 34.76 65 ILE A CA 1
ATOM 459 C C . ILE A 1 65 ? 34.932 -88.476 77.908 1.00 33.95 65 ILE A C 1
ATOM 460 O O . ILE A 1 65 ? 34.003 -88.814 77.189 1.00 33.84 65 ILE A O 1
ATOM 465 N N . HIS A 1 66 ? 35.671 -87.395 77.694 1.00 33.35 66 HIS A N 1
ATOM 466 C CA . HIS A 1 66 ? 35.454 -86.528 76.547 1.00 33.08 66 HIS A CA 1
ATOM 467 C C . HIS A 1 66 ? 35.677 -87.330 75.265 1.00 33.32 66 HIS A C 1
ATOM 468 O O . HIS A 1 66 ? 34.900 -87.227 74.317 1.00 32.97 66 HIS A O 1
ATOM 475 N N . GLN A 1 67 ? 36.711 -88.172 75.277 1.00 33.96 67 GLN A N 1
ATOM 476 C CA . GLN A 1 67 ? 36.998 -89.043 74.146 1.00 34.54 67 GLN A CA 1
ATOM 477 C C . GLN A 1 67 ? 35.785 -89.921 73.839 1.00 35.06 67 GLN A C 1
ATOM 478 O O . GLN A 1 67 ? 35.326 -89.985 72.699 1.00 34.97 67 GLN A O 1
ATOM 484 N N . ARG A 1 68 ? 35.248 -90.580 74.859 1.00 35.45 68 ARG A N 1
ATOM 485 C CA . ARG A 1 68 ? 34.111 -91.464 74.656 1.00 36.18 68 ARG A CA 1
ATOM 486 C C . ARG A 1 68 ? 32.862 -90.717 74.221 1.00 36.00 68 ARG A C 1
ATOM 487 O O . ARG A 1 68 ? 32.102 -91.207 73.395 1.00 36.67 68 ARG A O 1
ATOM 495 N N . LEU A 1 69 ? 32.646 -89.539 74.780 1.00 35.47 69 LEU A N 1
ATOM 496 C CA . LEU A 1 69 ? 31.442 -88.779 74.484 1.00 35.73 69 LEU A CA 1
ATOM 497 C C . LEU A 1 69 ? 31.436 -88.243 73.067 1.00 35.86 69 LEU A C 1
ATOM 498 O O . LEU A 1 69 ? 30.373 -88.136 72.471 1.00 36.56 69 LEU A O 1
ATOM 503 N N . PHE A 1 70 ? 32.616 -87.925 72.530 1.00 35.33 70 PHE A N 1
ATOM 504 C CA . PHE A 1 70 ? 32.711 -87.196 71.271 1.00 35.19 70 PHE A CA 1
ATOM 505 C C . PHE A 1 70 ? 33.513 -87.851 70.136 1.00 35.27 70 PHE A C 1
ATOM 506 O O . PHE A 1 70 ? 33.600 -87.277 69.067 1.00 35.21 70 PHE A O 1
ATOM 514 N N . GLU A 1 71 ? 34.033 -89.057 70.333 1.00 35.52 71 GLU A N 1
ATOM 515 C CA . GLU A 1 71 ? 34.869 -89.707 69.312 1.00 35.56 71 GLU A CA 1
ATOM 516 C C . GLU A 1 71 ? 34.145 -90.047 68.013 1.00 36.08 71 GLU A C 1
ATOM 517 O O . GLU A 1 71 ? 34.797 -90.252 66.981 1.00 36.22 71 GLU A O 1
ATOM 523 N N . SER A 1 72 ? 32.813 -90.131 68.049 1.00 36.07 72 SER A N 1
ATOM 524 C CA . SER A 1 72 ? 32.036 -90.388 66.832 1.00 36.59 72 SER A CA 1
ATOM 525 C C . SER A 1 72 ? 31.782 -89.111 66.028 1.00 36.09 72 SER A C 1
ATOM 526 O O . SER A 1 72 ? 31.393 -89.187 64.859 1.00 37.02 72 SER A O 1
ATOM 529 N N . THR A 1 73 ? 32.029 -87.962 66.657 1.00 34.71 73 THR A N 1
ATOM 530 C CA . THR A 1 73 ? 31.709 -86.660 66.107 1.00 34.33 73 THR A CA 1
ATOM 531 C C . THR A 1 73 ? 32.936 -85.782 65.849 1.00 33.30 73 THR A C 1
ATOM 532 O O . THR A 1 73 ? 33.037 -85.169 64.796 1.00 33.43 73 THR A O 1
ATOM 536 N N . PHE A 1 74 ? 33.861 -85.712 66.799 1.00 32.21 74 PHE A N 1
ATOM 537 C CA . PHE A 1 74 ? 35.023 -84.847 66.646 1.00 31.51 74 PHE A CA 1
ATOM 538 C C . PHE A 1 74 ? 36.312 -85.639 66.595 1.00 31.49 74 PHE A C 1
ATOM 539 O O . PHE A 1 74 ? 36.582 -86.447 67.482 1.00 31.52 74 PHE A O 1
ATOM 547 N N . GLU A 1 75 ? 37.126 -85.347 65.587 1.00 31.62 75 GLU A N 1
ATOM 548 C CA . GLU A 1 75 ? 38.414 -85.985 65.393 1.00 31.96 75 GLU A CA 1
ATOM 549 C C . GLU A 1 75 ? 39.337 -85.761 66.596 1.00 31.63 75 GLU A C 1
ATOM 550 O O . GLU A 1 75 ? 40.103 -86.640 66.949 1.00 32.05 75 GLU A O 1
ATOM 556 N N . TRP A 1 76 ? 39.217 -84.597 67.230 1.00 31.15 76 TRP A N 1
ATOM 557 C CA . TRP A 1 76 ? 40.066 -84.200 68.358 1.00 30.98 76 TRP A CA 1
ATOM 558 C C . TRP A 1 76 ? 39.492 -84.613 69.725 1.00 30.75 76 TRP A C 1
ATOM 559 O O . TRP A 1 76 ? 40.006 -84.206 70.761 1.00 30.39 76 TRP A O 1
ATOM 570 N N . ALA A 1 77 ? 38.442 -85.428 69.727 1.00 30.97 77 ALA A N 1
ATOM 571 C CA . ALA A 1 77 ? 37.847 -85.853 70.979 1.00 30.99 77 ALA A CA 1
ATOM 572 C C . ALA A 1 77 ? 38.948 -86.359 71.904 1.00 31.50 77 ALA A C 1
ATOM 573 O O . ALA A 1 77 ? 39.807 -87.136 71.488 1.00 32.28 77 ALA A O 1
ATOM 575 N N . GLY A 1 78 ? 38.940 -85.881 73.140 1.00 31.46 78 GLY A N 1
ATOM 576 C CA . GLY A 1 78 ? 39.872 -86.337 74.159 1.00 32.21 78 GLY A CA 1
ATOM 577 C C . GLY A 1 78 ? 41.112 -85.470 74.246 1.00 32.69 78 GLY A C 1
ATOM 578 O O . GLY A 1 78 ? 41.857 -85.538 75.233 1.00 33.13 78 GLY A O 1
ATOM 579 N N . TYR A 1 79 ? 41.346 -84.677 73.202 1.00 32.78 79 TYR A N 1
ATOM 580 C CA . TYR A 1 79 ? 42.483 -83.774 73.148 1.00 33.51 79 TYR A CA 1
ATOM 581 C C . TYR A 1 79 ? 42.060 -82.385 73.612 1.00 33.47 79 TYR A C 1
ATOM 582 O O . TYR A 1 79 ? 41.013 -81.880 73.219 1.00 33.02 79 TYR A O 1
ATOM 591 N N . THR A 1 80 ? 42.898 -81.777 74.443 1.00 34.48 80 THR A N 1
ATOM 592 C CA . THR A 1 80 ? 42.629 -80.458 74.988 1.00 34.85 80 THR A CA 1
ATOM 593 C C . THR A 1 80 ? 43.059 -79.382 73.994 1.00 35.53 80 THR A C 1
ATOM 594 O O . THR A 1 80 ? 43.736 -79.672 73.001 1.00 35.93 80 THR A O 1
ATOM 598 N N . ARG A 1 81 ? 42.633 -78.143 74.243 1.00 35.89 81 ARG A N 1
ATOM 599 C CA . ARG A 1 81 ? 42.756 -77.091 73.234 1.00 36.33 81 ARG A CA 1
ATOM 600 C C . ARG A 1 81 ? 44.143 -76.461 73.192 1.00 37.44 81 ARG A C 1
ATOM 601 O O . ARG A 1 81 ? 44.406 -75.594 72.344 1.00 38.35 81 ARG A O 1
ATOM 609 N N . ASP A 1 82 ? 45.026 -76.923 74.058 1.00 37.65 82 ASP A N 1
ATOM 610 C CA . ASP A 1 82 ? 46.453 -76.624 73.960 1.00 39.04 82 ASP A CA 1
ATOM 611 C C . ASP A 1 82 ? 47.192 -77.667 73.129 1.00 38.72 82 ASP A C 1
ATOM 612 O O . ASP A 1 82 ? 48.373 -77.492 72.817 1.00 40.00 82 ASP A O 1
ATOM 617 N N . PHE A 1 83 ? 46.517 -78.765 72.809 1.00 37.01 83 PHE A N 1
ATOM 618 C CA . PHE A 1 83 ? 47.113 -79.785 71.972 1.00 37.03 83 PHE A CA 1
ATOM 619 C C . PHE A 1 83 ? 47.021 -79.351 70.500 1.00 36.83 83 PHE A C 1
ATOM 620 O O . PHE A 1 83 ? 45.932 -79.045 70.001 1.00 35.68 83 PHE A O 1
ATOM 628 N N . SER A 1 84 ? 48.165 -79.346 69.832 1.00 37.89 84 SER A N 1
ATOM 629 C CA . SER A 1 84 ? 48.214 -78.995 68.425 1.00 38.23 84 SER A CA 1
ATOM 630 C C . SER A 1 84 ? 47.687 -80.163 67.640 1.00 37.47 84 SER A C 1
ATOM 631 O O . SER A 1 84 ? 48.439 -81.109 67.397 1.00 38.45 84 SER A O 1
ATOM 634 N N . PHE A 1 85 ? 46.432 -80.075 67.211 1.00 35.94 85 PHE A N 1
ATOM 635 C CA . PHE A 1 85 ? 45.763 -81.208 66.607 1.00 35.22 85 PHE A CA 1
ATOM 636 C C . PHE A 1 85 ? 45.775 -81.159 65.077 1.00 35.80 85 PHE A C 1
ATOM 637 O O . PHE A 1 85 ? 45.401 -80.156 64.484 1.00 35.63 85 PHE A O 1
ATOM 645 N N . THR A 1 86 ? 46.211 -82.249 64.456 1.00 36.66 86 THR A N 1
ATOM 646 C CA . THR A 1 86 ? 46.210 -82.354 62.997 1.00 37.51 86 THR A CA 1
ATOM 647 C C . THR A 1 86 ? 44.950 -83.068 62.552 1.00 36.90 86 THR A C 1
ATOM 648 O O . THR A 1 86 ? 44.771 -84.253 62.775 1.00 36.51 86 THR A O 1
ATOM 652 N N . PHE A 1 87 ? 44.090 -82.317 61.882 1.00 37.16 87 PHE A N 1
ATOM 653 C CA . PHE A 1 87 ? 42.909 -82.878 61.244 1.00 37.25 87 PHE A CA 1
ATOM 654 C C . PHE A 1 87 ? 43.266 -83.774 60.059 1.00 38.72 87 PHE A C 1
ATOM 655 O O . PHE A 1 87 ? 44.350 -83.694 59.494 1.00 39.72 87 PHE A O 1
ATOM 663 N N . ASP A 1 88 ? 42.311 -84.611 59.688 1.00 39.38 88 ASP A N 1
ATOM 664 C CA . ASP A 1 88 ? 42.406 -85.482 58.528 1.00 41.49 88 ASP A CA 1
ATOM 665 C C . ASP A 1 88 ? 42.649 -84.671 57.233 1.00 42.53 88 ASP A C 1
ATOM 666 O O . ASP A 1 88 ? 43.305 -85.143 56.311 1.00 43.83 88 ASP A O 1
ATOM 671 N N . ASP A 1 89 ? 42.141 -83.440 57.201 1.00 42.13 89 ASP A N 1
ATOM 672 C CA . ASP A 1 89 ? 42.228 -82.574 56.030 1.00 43.19 89 ASP A CA 1
ATOM 673 C C . ASP A 1 89 ? 43.588 -81.880 55.931 1.00 43.89 89 ASP A C 1
ATOM 674 O O . ASP A 1 89 ? 43.816 -81.128 54.987 1.00 44.78 89 ASP A O 1
ATOM 679 N N . GLY A 1 90 ? 44.480 -82.115 56.897 1.00 43.34 90 GLY A N 1
ATOM 680 C CA . GLY A 1 90 ? 45.830 -81.555 56.854 1.00 44.51 90 GLY A CA 1
ATOM 681 C C . GLY A 1 90 ? 46.031 -80.318 57.712 1.00 44.06 90 GLY A C 1
ATOM 682 O O . GLY A 1 90 ? 47.172 -79.929 57.975 1.00 45.27 90 GLY A O 1
ATOM 683 N N . THR A 1 91 ? 44.945 -79.673 58.136 1.00 42.86 91 THR A N 1
ATOM 684 C CA . THR A 1 91 ? 45.061 -78.444 58.923 1.00 42.52 91 THR A CA 1
ATOM 685 C C . THR A 1 91 ? 45.369 -78.747 60.368 1.00 41.53 91 THR A C 1
ATOM 686 O O . THR A 1 91 ? 45.096 -79.834 60.858 1.00 40.93 91 THR A O 1
ATOM 690 N N . VAL A 1 92 ? 45.917 -77.755 61.049 1.00 41.94 92 VAL A N 1
ATOM 691 C CA . VAL A 1 92 ? 46.361 -77.910 62.428 1.00 41.82 92 VAL A CA 1
ATOM 692 C C . VAL A 1 92 ? 45.604 -76.917 63.309 1.00 41.18 92 VAL A C 1
ATOM 693 O O . VAL A 1 92 ? 45.635 -75.708 63.068 1.00 41.68 92 VAL A O 1
ATOM 697 N N . ALA A 1 93 ? 44.946 -77.423 64.340 1.00 40.84 93 ALA A N 1
ATOM 698 C CA . ALA A 1 93 ? 44.095 -76.579 65.184 1.00 40.89 93 ALA A CA 1
ATOM 699 C C . ALA A 1 93 ? 44.553 -76.515 66.626 1.00 41.44 93 ALA A C 1
ATOM 700 O O . ALA A 1 93 ? 45.006 -77.493 67.216 1.00 41.38 93 ALA A O 1
ATOM 702 N N . GLU A 1 94 ? 44.381 -75.332 67.191 1.00 42.83 94 GLU A N 1
ATOM 703 C CA . GLU A 1 94 ? 44.768 -75.047 68.552 1.00 43.85 94 GLU A CA 1
ATOM 704 C C . GLU A 1 94 ? 43.955 -73.829 68.980 1.00 43.80 94 GLU A C 1
ATOM 705 O O . GLU A 1 94 ? 43.643 -72.982 68.154 1.00 43.43 94 GLU A O 1
ATOM 711 N N . MET A 1 95 ? 43.578 -73.756 70.251 1.00 43.99 95 MET A N 1
ATOM 712 C CA . MET A 1 95 ? 42.818 -72.600 70.733 1.00 44.88 95 MET A CA 1
ATOM 713 C C . MET A 1 95 ? 43.232 -72.154 72.134 1.00 45.44 95 MET A C 1
ATOM 714 O O . MET A 1 95 ? 42.579 -72.490 73.121 1.00 44.29 95 MET A O 1
ATOM 719 N N . PRO A 1 96 ? 44.302 -71.356 72.209 1.00 47.83 96 PRO A N 1
ATOM 720 C CA . PRO A 1 96 ? 44.800 -70.851 73.491 1.00 49.42 96 PRO A CA 1
ATOM 721 C C . PRO A 1 96 ? 43.872 -69.856 74.190 1.00 50.84 96 PRO A C 1
ATOM 722 O O . PRO A 1 96 ? 43.818 -69.821 75.418 1.00 51.92 96 PRO A O 1
ATOM 726 N N . MET A 1 97 ? 43.151 -69.052 73.420 1.00 52.45 97 MET A N 1
ATOM 727 C CA . MET A 1 97 ? 42.257 -68.058 73.990 1.00 54.10 97 MET A CA 1
ATOM 728 C C . MET A 1 97 ? 40.823 -68.449 73.704 1.00 52.16 97 MET A C 1
ATOM 729 O O . MET A 1 97 ? 40.423 -68.592 72.542 1.00 53.63 97 MET A O 1
ATOM 734 N N . MET A 1 98 ? 40.055 -68.630 74.766 1.00 50.70 98 MET A N 1
ATOM 735 C CA . MET A 1 98 ? 38.639 -68.919 74.662 1.00 49.62 98 MET A CA 1
ATOM 736 C C . MET A 1 98 ? 37.913 -68.064 75.693 1.00 51.21 98 MET A C 1
ATOM 737 O O . MET A 1 98 ? 38.199 -68.142 76.901 1.00 51.71 98 MET A O 1
ATOM 742 N N . LYS A 1 99 ? 36.989 -67.238 75.210 1.00 51.94 99 LYS A N 1
ATOM 743 C CA . LYS A 1 99 ? 36.255 -66.302 76.069 1.00 53.56 99 LYS A CA 1
ATOM 744 C C . LYS A 1 99 ? 35.065 -66.971 76.689 1.00 53.74 99 LYS A C 1
ATOM 745 O O . LYS A 1 99 ? 34.489 -67.877 76.091 1.00 54.08 99 LYS A O 1
ATOM 751 N N . VAL A 1 100 ? 34.659 -66.480 77.856 1.00 54.98 100 VAL A N 1
ATOM 752 C CA . VAL A 1 100 ? 33.401 -66.907 78.445 1.00 55.70 100 VAL A CA 1
ATOM 753 C C . VAL A 1 100 ? 32.280 -66.253 77.653 1.00 57.16 100 VAL A C 1
ATOM 754 O O . VAL A 1 100 ? 32.294 -65.038 77.451 1.00 57.65 100 VAL A O 1
ATOM 758 N N . PRO A 1 101 ? 31.314 -67.055 77.179 1.00 58.96 101 PRO A N 1
ATOM 759 C CA . PRO A 1 101 ? 30.263 -66.487 76.322 1.00 61.57 101 PRO A CA 1
ATOM 760 C C . PRO A 1 101 ? 29.524 -65.313 76.970 1.00 64.87 101 PRO A C 1
ATOM 761 O O . PRO A 1 101 ? 29.155 -65.385 78.146 1.00 67.61 101 PRO A O 1
ATOM 765 N N . ASN A 1 102 ? 29.344 -64.241 76.204 1.00 67.00 102 ASN A N 1
ATOM 766 C CA . ASN A 1 102 ? 28.595 -63.043 76.625 1.00 69.69 102 ASN A CA 1
ATOM 767 C C . ASN A 1 102 ? 29.244 -62.171 77.715 1.00 68.95 102 ASN A C 1
ATOM 768 O O . ASN A 1 102 ? 28.791 -61.051 77.935 1.00 72.36 102 ASN A O 1
ATOM 773 N N . LEU A 1 103 ? 30.306 -62.650 78.361 1.00 65.24 103 LEU A N 1
ATOM 774 C CA . LEU A 1 103 ? 31.022 -61.870 79.373 1.00 64.62 103 LEU A CA 1
ATOM 775 C C . LEU A 1 103 ? 32.431 -61.513 78.922 1.00 63.26 103 LEU A C 1
ATOM 776 O O . LEU A 1 103 ? 32.969 -62.126 78.001 1.00 62.30 103 LEU A O 1
ATOM 778 N N . ASP A 1 104 ? 33.030 -60.525 79.582 1.00 63.29 104 ASP A N 1
ATOM 779 C CA . ASP A 1 104 ? 34.360 -60.021 79.223 1.00 62.37 104 ASP A CA 1
ATOM 780 C C . ASP A 1 104 ? 35.455 -60.654 80.081 1.00 61.27 104 ASP A C 1
ATOM 781 O O . ASP A 1 104 ? 36.361 -59.958 80.552 1.00 61.74 104 ASP A O 1
ATOM 786 N N . ILE A 1 105 ? 35.389 -61.974 80.246 1.00 59.40 105 ILE A N 1
ATOM 787 C CA . ILE A 1 105 ? 36.456 -62.721 80.905 1.00 58.64 105 ILE A CA 1
ATOM 788 C C . ILE A 1 105 ? 36.876 -63.926 80.047 1.00 56.23 105 ILE A C 1
ATOM 789 O O . ILE A 1 105 ? 36.099 -64.458 79.237 1.00 55.69 105 ILE A O 1
ATOM 791 N N . PHE A 1 106 ? 38.119 -64.345 80.233 1.00 55.41 106 PHE A N 1
ATOM 792 C CA . PHE A 1 106 ? 38.661 -65.487 79.522 1.00 53.42 106 PHE A CA 1
ATOM 793 C C . PHE A 1 106 ? 38.772 -66.701 80.433 1.00 51.90 106 PHE A C 1
ATOM 794 O O . PHE A 1 106 ? 39.047 -66.568 81.622 1.00 52.41 106 PHE A O 1
ATOM 802 N N . TYR A 1 107 ? 38.543 -67.883 79.866 1.00 49.63 107 TYR A N 1
ATOM 803 C CA . TYR A 1 107 ? 38.915 -69.118 80.529 1.00 48.38 107 TYR A CA 1
ATOM 804 C C . TYR A 1 107 ? 40.431 -69.150 80.600 1.00 49.20 107 TYR A C 1
ATOM 805 O O . TYR A 1 107 ? 41.100 -68.300 80.027 1.00 50.21 107 TYR A O 1
ATOM 814 N N . VAL A 1 108 ? 40.972 -70.132 81.298 1.00 49.37 108 VAL A N 1
ATOM 815 C CA . VAL A 1 108 ? 42.419 -70.271 81.423 1.00 51.00 108 VAL A CA 1
ATOM 816 C C . VAL A 1 108 ? 43.091 -70.263 80.048 1.00 52.14 108 VAL A C 1
ATOM 817 O O . VAL A 1 108 ? 42.643 -70.941 79.117 1.00 50.72 108 VAL A O 1
ATOM 821 N N . GLN A 1 109 ? 44.141 -69.458 79.914 1.00 55.59 109 GLN A N 1
ATOM 822 C CA . GLN A 1 109 ? 44.918 -69.396 78.677 1.00 57.69 109 GLN A CA 1
ATOM 823 C C . GLN A 1 109 ? 45.504 -70.759 78.354 1.00 56.85 109 GLN A C 1
ATOM 824 O O . GLN A 1 109 ? 45.875 -71.510 79.263 1.00 56.52 109 GLN A O 1
ATOM 830 N N . GLY A 1 110 ? 45.601 -71.058 77.059 1.00 56.07 110 GLY A N 1
ATOM 831 C CA . GLY A 1 110 ? 46.081 -72.352 76.583 1.00 55.55 110 GLY A CA 1
ATOM 832 C C . GLY A 1 110 ? 47.397 -72.791 77.195 1.00 57.29 110 GLY A C 1
ATOM 833 O O . GLY A 1 110 ? 47.546 -73.952 77.580 1.00 57.60 110 GLY A O 1
ATOM 834 N N . ASN A 1 111 ? 48.332 -71.855 77.324 1.00 58.21 111 ASN A N 1
ATOM 835 C CA . ASN A 1 111 ? 49.649 -72.151 77.879 1.00 58.78 111 ASN A CA 1
ATOM 836 C C . ASN A 1 111 ? 49.652 -72.560 79.358 1.00 58.54 111 ASN A C 1
ATOM 837 O O . ASN A 1 111 ? 50.632 -73.128 79.835 1.00 58.62 111 ASN A O 1
ATOM 839 N N . ASP A 1 112 ? 48.563 -72.268 80.072 1.00 57.59 112 ASP A N 1
ATOM 840 C CA . ASP A 1 112 ? 48.426 -72.607 81.497 1.00 57.05 112 ASP A CA 1
ATOM 841 C C . ASP A 1 112 ? 47.515 -73.805 81.756 1.00 54.75 112 ASP A C 1
ATOM 842 O O . ASP A 1 112 ? 47.273 -74.160 82.908 1.00 56.32 112 ASP A O 1
ATOM 847 N N . ILE A 1 113 ? 46.966 -74.397 80.707 1.00 52.46 113 ILE A N 1
ATOM 848 C CA . ILE A 1 113 ? 45.999 -75.477 80.884 1.00 50.41 113 ILE A CA 1
ATOM 849 C C . ILE A 1 113 ? 46.617 -76.655 81.620 1.00 51.03 113 ILE A C 1
ATOM 850 O O . ILE A 1 113 ? 46.020 -77.167 82.568 1.00 50.63 113 ILE A O 1
ATOM 855 N N . GLN A 1 114 ? 47.813 -77.060 81.198 1.00 52.37 114 GLN A N 1
ATOM 856 C CA . GLN A 1 114 ? 48.472 -78.234 81.772 1.00 54.42 114 GLN A CA 1
ATOM 857 C C . GLN A 1 114 ? 48.786 -78.062 83.248 1.00 55.19 114 GLN A C 1
ATOM 858 O O . GLN A 1 114 ? 48.551 -78.974 84.038 1.00 55.06 114 GLN A O 1
ATOM 864 N N . GLU A 1 115 ? 49.299 -76.891 83.614 1.00 56.17 115 GLU A N 1
ATOM 865 C CA . GLU A 1 115 ? 49.655 -76.619 85.009 1.00 57.91 115 GLU A CA 1
ATOM 866 C C . GLU A 1 115 ? 48.394 -76.645 85.877 1.00 56.96 115 GLU A C 1
ATOM 867 O O . GLU A 1 115 ? 48.404 -77.210 86.963 1.00 57.30 115 GLU A O 1
ATOM 869 N N . ASN A 1 116 ? 47.310 -76.049 85.382 1.00 55.08 116 ASN A N 1
ATOM 870 C CA . ASN A 1 116 ? 46.039 -76.049 86.106 1.00 53.92 116 ASN A CA 1
ATOM 871 C C . ASN A 1 116 ? 45.429 -77.437 86.244 1.00 52.94 116 ASN A C 1
ATOM 872 O O . ASN A 1 116 ? 44.921 -77.787 87.313 1.00 53.76 116 ASN A O 1
ATOM 877 N N . LEU A 1 117 ? 45.466 -78.222 85.173 1.00 51.70 117 LEU A N 1
ATOM 878 C CA . LEU A 1 117 ? 44.955 -79.591 85.228 1.00 50.93 117 LEU A CA 1
ATOM 879 C C . LEU A 1 117 ? 45.785 -80.426 86.198 1.00 52.85 117 LEU A C 1
ATOM 880 O O . LEU A 1 117 ? 45.235 -81.234 86.945 1.00 53.54 117 LEU A O 1
ATOM 885 N N . LYS A 1 118 ? 47.102 -80.217 86.192 1.00 53.92 118 LYS A N 1
ATOM 886 C CA . LYS A 1 118 ? 47.981 -80.869 87.152 1.00 55.74 118 LYS A CA 1
ATOM 887 C C . LYS A 1 118 ? 47.588 -80.478 88.578 1.00 56.71 118 LYS A C 1
ATOM 888 O O . LYS A 1 118 ? 47.467 -81.341 89.443 1.00 58.00 118 LYS A O 1
ATOM 890 N N . LYS A 1 119 ? 47.356 -79.189 88.818 1.00 56.47 119 LYS A N 1
ATOM 891 C CA . LYS A 1 119 ? 46.939 -78.722 90.144 1.00 57.65 119 LYS A CA 1
ATOM 892 C C . LYS A 1 119 ? 45.606 -79.355 90.557 1.00 56.47 119 LYS A C 1
ATOM 893 O O . LYS A 1 119 ? 45.428 -79.771 91.703 1.00 57.43 119 LYS A O 1
ATOM 895 N N . PHE A 1 120 ? 44.686 -79.432 89.601 1.00 54.43 120 PHE A N 1
ATOM 896 C CA . PHE A 1 120 ? 43.408 -80.120 89.771 1.00 53.30 120 PHE A CA 1
ATOM 897 C C . PHE A 1 120 ? 43.594 -81.579 90.184 1.00 53.45 120 PHE A C 1
ATOM 898 O O . PHE A 1 120 ? 42.953 -82.050 91.123 1.00 53.50 120 PHE A O 1
ATOM 906 N N . ASP A 1 121 ? 44.467 -82.285 89.470 1.00 53.30 121 ASP A N 1
ATOM 907 C CA . ASP A 1 121 ? 44.794 -83.680 89.796 1.00 54.10 121 ASP A CA 1
ATOM 908 C C . ASP A 1 121 ? 45.390 -83.827 91.212 1.00 56.69 121 ASP A C 1
ATOM 909 O O . ASP A 1 121 ? 45.038 -84.755 91.944 1.00 56.51 121 ASP A O 1
ATOM 914 N N . GLN A 1 122 ? 46.289 -82.916 91.577 1.00 58.70 122 GLN A N 1
ATOM 915 C CA . GLN A 1 122 ? 46.939 -82.934 92.897 1.00 61.79 122 GLN A CA 1
ATOM 916 C C . GLN A 1 122 ? 45.959 -82.720 94.038 1.00 61.45 122 GLN A C 1
ATOM 917 O O . GLN A 1 122 ? 46.030 -83.398 95.059 1.00 63.49 122 GLN A O 1
ATOM 923 N N . LEU A 1 123 ? 45.056 -81.764 93.877 1.00 59.39 123 LEU A N 1
ATOM 924 C CA . LEU A 1 123 ? 44.020 -81.520 94.869 1.00 59.42 123 LEU A CA 1
ATOM 925 C C . LEU A 1 123 ? 43.165 -82.741 95.153 1.00 58.59 123 LEU A C 1
ATOM 926 O O . LEU A 1 123 ? 42.924 -83.081 96.312 1.00 59.48 123 LEU A O 1
ATOM 928 N N . LEU A 1 124 ? 42.703 -83.387 94.087 1.00 56.08 124 LEU A N 1
ATOM 929 C CA . LEU A 1 124 ? 41.889 -84.588 94.230 1.00 55.56 124 LEU A CA 1
ATOM 930 C C . LEU A 1 124 ? 42.652 -85.710 94.924 1.00 57.39 124 LEU A C 1
ATOM 931 O O . LEU A 1 124 ? 42.113 -86.367 95.822 1.00 57.87 124 LEU A O 1
ATOM 936 N N . ALA A 1 125 ? 43.893 -85.926 94.492 1.00 58.04 125 ALA A N 1
ATOM 937 C CA . ALA A 1 125 ? 44.748 -86.966 95.054 1.00 60.44 125 ALA A CA 1
ATOM 938 C C . ALA A 1 125 ? 45.034 -86.705 96.537 1.00 63.26 125 ALA A C 1
ATOM 939 O O . ALA A 1 125 ? 44.956 -87.624 97.345 1.00 64.51 125 ALA A O 1
ATOM 941 N N . SER A 1 126 ? 45.324 -85.445 96.871 1.00 64.60 126 SER A N 1
ATOM 942 C CA . SER A 1 126 ? 45.617 -85.033 98.245 1.00 67.96 126 SER A CA 1
ATOM 943 C C . SER A 1 126 ? 44.395 -85.239 99.119 1.00 68.64 126 SER A C 1
ATOM 944 O O . SER A 1 126 ? 44.522 -85.520 100.307 1.00 70.90 126 SER A O 1
ATOM 947 N N . LYS A 1 127 ? 43.216 -85.016 98.547 1.00 66.81 127 LYS A N 1
ATOM 948 C CA . LYS A 1 127 ? 41.961 -85.214 99.261 1.00 67.99 127 LYS A CA 1
ATOM 949 C C . LYS A 1 127 ? 41.344 -86.605 99.052 1.00 68.12 127 LYS A C 1
ATOM 950 O O . LYS A 1 127 ? 40.172 -86.816 99.356 1.00 69.31 127 LYS A O 1
ATOM 952 N N . ASN A 1 128 ? 42.130 -87.548 98.542 1.00 68.14 128 ASN A N 1
ATOM 953 C CA . ASN A 1 128 ? 41.681 -88.927 98.352 1.00 68.11 128 ASN A CA 1
ATOM 954 C C . ASN A 1 128 ? 40.353 -89.025 97.593 1.00 65.97 128 ASN A C 1
ATOM 955 O O . ASN A 1 128 ? 39.428 -89.712 98.032 1.00 64.93 128 ASN A O 1
ATOM 960 N N . ASN A 1 129 ? 40.268 -88.311 96.458 1.00 63.75 129 ASN A N 1
ATOM 961 C CA . ASN A 1 129 ? 39.076 -88.304 95.607 1.00 61.54 129 ASN A CA 1
ATOM 962 C C . ASN A 1 129 ? 37.791 -87.920 96.340 1.00 63.45 129 ASN A C 1
ATOM 963 O O . ASN A 1 129 ? 36.693 -88.335 95.961 1.00 63.03 129 ASN A O 1
ATOM 968 N N . LEU A 1 130 ? 37.948 -87.126 97.399 1.00 66.10 130 LEU A N 1
ATOM 969 C CA . LEU A 1 130 ? 36.856 -86.704 98.280 1.00 68.53 130 LEU A CA 1
ATOM 970 C C . LEU A 1 130 ? 36.089 -87.867 98.944 1.00 71.21 130 LEU A C 1
ATOM 971 O O . LEU A 1 130 ? 34.894 -87.746 99.224 1.00 72.03 130 LEU A O 1
ATOM 976 N N . GLN A 1 131 ? 36.773 -88.979 99.200 1.00 73.42 131 GLN A N 1
ATOM 977 C CA . GLN A 1 131 ? 36.160 -90.112 99.896 1.00 76.25 131 GLN A CA 1
ATOM 978 C C . GLN A 1 131 ? 36.203 -89.922 101.396 1.00 77.90 131 GLN A C 1
ATOM 979 O O . GLN A 1 131 ? 36.953 -89.091 101.906 1.00 78.32 131 GLN A O 1
ATOM 985 N N . GLY A 1 132 ? 35.391 -90.704 102.100 1.00 79.01 132 GLY A N 1
ATOM 986 C CA . GLY A 1 132 ? 35.380 -90.687 103.561 1.00 80.58 132 GLY A CA 1
ATOM 987 C C . GLY A 1 132 ? 34.893 -89.375 104.145 1.00 80.24 132 GLY A C 1
ATOM 988 O O . GLY A 1 132 ? 35.351 -88.950 105.208 1.00 82.28 132 GLY A O 1
ATOM 989 N N . LEU A 1 133 ? 33.951 -88.742 103.455 1.00 77.82 133 LEU A N 1
ATOM 990 C CA . LEU A 1 133 ? 33.380 -87.484 103.905 1.00 77.93 133 LEU A CA 1
ATOM 991 C C . LEU A 1 133 ? 31.878 -87.598 104.058 1.00 78.20 133 LEU A C 1
ATOM 992 O O . LEU A 1 133 ? 31.240 -88.453 103.446 1.00 78.17 133 LEU A O 1
ATOM 997 N N . SER A 1 134 ? 31.311 -86.710 104.865 1.00 78.92 134 SER A N 1
ATOM 998 C CA . SER A 1 134 ? 29.862 -86.578 104.936 1.00 79.40 134 SER A CA 1
ATOM 999 C C . SER A 1 134 ? 29.364 -85.916 103.675 1.00 77.66 134 SER A C 1
ATOM 1000 O O . SER A 1 134 ? 30.129 -85.237 102.999 1.00 75.22 134 SER A O 1
ATOM 1002 N N . ARG A 1 135 ? 28.076 -86.085 103.390 1.00 77.96 135 ARG A N 1
ATOM 1003 C CA . ARG A 1 135 ? 27.456 -85.464 102.229 1.00 75.98 135 ARG A CA 1
ATOM 1004 C C . ARG A 1 135 ? 27.679 -83.950 102.206 1.00 74.51 135 ARG A C 1
ATOM 1005 O O . ARG A 1 135 ? 27.945 -83.378 101.154 1.00 72.84 135 ARG A O 1
ATOM 1013 N N . GLU A 1 136 ? 27.580 -83.310 103.366 1.00 75.39 136 GLU A N 1
ATOM 1014 C CA . GLU A 1 136 ? 27.806 -81.865 103.476 1.00 74.39 136 GLU A CA 1
ATOM 1015 C C . GLU A 1 136 ? 29.240 -81.491 103.122 1.00 71.73 136 GLU A C 1
ATOM 1016 O O . GLU A 1 136 ? 29.466 -80.546 102.371 1.00 70.98 136 GLU A O 1
ATOM 1018 N N . GLU A 1 137 ? 30.202 -82.232 103.666 1.00 70.77 137 GLU A N 1
ATOM 1019 C CA . GLU A 1 137 ? 31.611 -81.973 103.404 1.00 68.93 137 GLU A CA 1
ATOM 1020 C C . GLU A 1 137 ? 31.959 -82.228 101.939 1.00 66.11 137 GLU A C 1
ATOM 1021 O O . GLU A 1 137 ? 32.718 -81.474 101.346 1.00 63.98 137 GLU A O 1
ATOM 1023 N N . PHE A 1 138 ? 31.408 -83.303 101.384 1.00 65.31 138 PHE A N 1
ATOM 1024 C CA . PHE A 1 138 ? 31.596 -83.620 99.993 1.00 63.34 138 PHE A CA 1
ATOM 1025 C C . PHE A 1 138 ? 31.081 -82.490 99.104 1.00 62.48 138 PHE A C 1
ATOM 1026 O O . PHE A 1 138 ? 31.792 -82.001 98.231 1.00 59.24 138 PHE A O 1
ATOM 1034 N N . VAL A 1 139 ? 29.845 -82.073 99.363 1.00 64.33 139 VAL A N 1
ATOM 1035 C CA . VAL A 1 139 ? 29.232 -80.964 98.634 1.00 63.84 139 VAL A CA 1
ATOM 1036 C C . VAL A 1 139 ? 30.129 -79.726 98.641 1.00 64.20 139 VAL A C 1
ATOM 1037 O O . VAL A 1 139 ? 30.358 -79.107 97.596 1.00 62.96 139 VAL A O 1
ATOM 1041 N N . ASP A 1 140 ? 30.631 -79.367 99.818 1.00 66.69 140 ASP A N 1
ATOM 1042 C CA . ASP A 1 140 ? 31.498 -78.197 99.955 1.00 67.38 140 ASP A CA 1
ATOM 1043 C C . ASP A 1 140 ? 32.747 -78.347 99.089 1.00 65.13 140 ASP A C 1
ATOM 1044 O O . ASP A 1 140 ? 33.046 -77.472 98.270 1.00 64.26 140 ASP A O 1
ATOM 1049 N N . GLU A 1 141 ? 33.459 -79.459 99.251 1.00 64.48 141 GLU A N 1
ATOM 1050 C CA . GLU A 1 141 ? 34.711 -79.647 98.516 1.00 63.68 141 GLU A CA 1
ATOM 1051 C C . GLU A 1 141 ? 34.485 -79.790 97.028 1.00 60.53 141 GLU A C 1
ATOM 1052 O O . GLU A 1 141 ? 35.273 -79.307 96.241 1.00 58.89 141 GLU A O 1
ATOM 1058 N N . ALA A 1 142 ? 33.452 -80.542 96.669 1.00 59.62 142 ALA A N 1
ATOM 1059 C CA . ALA A 1 142 ? 33.163 -80.819 95.285 1.00 57.45 142 ALA A CA 1
ATOM 1060 C C . ALA A 1 142 ? 32.836 -79.535 94.539 1.00 56.71 142 ALA A C 1
ATOM 1061 O O . ALA A 1 142 ? 33.314 -79.328 93.420 1.00 55.57 142 ALA A O 1
ATOM 1063 N N . ALA A 1 143 ? 32.037 -78.675 95.158 1.00 57.62 143 ALA A N 1
ATOM 1064 C CA . ALA A 1 143 ? 31.643 -77.420 94.525 1.00 57.40 143 ALA A CA 1
ATOM 1065 C C . ALA A 1 143 ? 32.840 -76.537 94.187 1.00 56.91 143 ALA A C 1
ATOM 1066 O O . ALA A 1 143 ? 32.869 -75.908 93.132 1.00 55.57 143 ALA A O 1
ATOM 1068 N N . LYS A 1 144 ? 33.810 -76.478 95.096 1.00 57.98 144 LYS A N 1
ATOM 1069 C CA . LYS A 1 144 ? 35.025 -75.687 94.889 1.00 57.81 144 LYS A CA 1
ATOM 1070 C C . LYS A 1 144 ? 35.850 -76.211 93.717 1.00 55.69 144 LYS A C 1
ATOM 1071 O O . LYS A 1 144 ? 36.342 -75.433 92.895 1.00 55.17 144 LYS A O 1
ATOM 1077 N N . LEU A 1 145 ? 35.991 -77.533 93.651 1.00 54.84 145 LEU A N 1
ATOM 1078 C CA . LEU A 1 145 ? 36.725 -78.204 92.573 1.00 52.73 145 LEU A CA 1
ATOM 1079 C C . LEU A 1 145 ? 35.998 -78.050 91.221 1.00 50.63 145 LEU A C 1
ATOM 1080 O O . LEU A 1 145 ? 36.644 -77.932 90.173 1.00 48.92 145 LEU A O 1
ATOM 1085 N N . PHE A 1 146 ? 34.665 -78.033 91.247 1.00 50.22 146 PHE A N 1
ATOM 1086 C CA . PHE A 1 146 ? 33.870 -77.864 90.032 1.00 48.72 146 PHE A CA 1
ATOM 1087 C C . PHE A 1 146 ? 34.058 -76.478 89.441 1.00 48.73 146 PHE A C 1
ATOM 1088 O O . PHE A 1 146 ? 34.239 -76.319 88.219 1.00 47.12 146 PHE A O 1
ATOM 1096 N N . VAL A 1 147 ? 34.017 -75.475 90.314 1.00 50.07 147 VAL A N 1
ATOM 1097 C CA . VAL A 1 147 ? 34.261 -74.090 89.900 1.00 50.37 147 VAL A CA 1
ATOM 1098 C C . VAL A 1 147 ? 35.649 -73.951 89.268 1.00 49.20 147 VAL A C 1
ATOM 1099 O O . VAL A 1 147 ? 35.810 -73.317 88.226 1.00 48.62 147 VAL A O 1
ATOM 1103 N N . PHE A 1 148 ? 36.644 -74.554 89.913 1.00 49.32 148 PHE A N 1
ATOM 1104 C CA . PHE A 1 148 ? 38.010 -74.501 89.422 1.00 48.95 148 PHE A CA 1
ATOM 1105 C C . PHE A 1 148 ? 38.121 -75.119 88.014 1.00 46.90 148 PHE A C 1
ATOM 1106 O O . PHE A 1 148 ? 38.594 -74.476 87.082 1.00 46.15 148 PHE A O 1
ATOM 1114 N N . LEU A 1 149 ? 37.645 -76.350 87.868 1.00 46.02 149 LEU A N 1
ATOM 1115 C CA . LEU A 1 149 ? 37.714 -77.051 86.596 1.00 45.18 149 LEU A CA 1
ATOM 1116 C C . LEU A 1 149 ? 36.948 -76.311 85.509 1.00 45.00 149 LEU A C 1
ATOM 1117 O O . LEU A 1 149 ? 37.407 -76.211 84.366 1.00 44.72 149 LEU A O 1
ATOM 1122 N N . ASN A 1 150 ? 35.781 -75.795 85.869 1.00 46.31 150 ASN A N 1
ATOM 1123 C CA . ASN A 1 150 ? 34.974 -75.042 84.930 1.00 46.50 150 ASN A CA 1
ATOM 1124 C C . ASN A 1 150 ? 35.730 -73.856 84.334 1.00 46.20 150 ASN A C 1
ATOM 1125 O O . ASN A 1 150 ? 35.619 -73.579 83.135 1.00 45.86 150 ASN A O 1
ATOM 1130 N N . SER A 1 151 ? 36.528 -73.185 85.163 1.00 46.35 151 SER A N 1
ATOM 1131 C CA . SER A 1 151 ? 37.296 -72.020 84.708 1.00 46.23 151 SER A CA 1
ATOM 1132 C C . SER A 1 151 ? 38.475 -72.390 83.792 1.00 44.38 151 SER A C 1
ATOM 1133 O O . SER A 1 151 ? 38.982 -71.546 83.038 1.00 44.76 151 SER A O 1
ATOM 1136 N N . ILE A 1 152 ? 38.894 -73.649 83.840 1.00 42.65 152 ILE A N 1
ATOM 1137 C CA . ILE A 1 152 ? 39.948 -74.149 82.958 1.00 41.72 152 ILE A CA 1
ATOM 1138 C C . ILE A 1 152 ? 39.429 -74.360 81.526 1.00 39.86 152 ILE A C 1
ATOM 1139 O O . ILE A 1 152 ? 40.087 -73.987 80.558 1.00 39.42 152 ILE A O 1
ATOM 1144 N N . ALA A 1 153 ? 38.265 -74.998 81.420 1.00 38.68 153 ALA A N 1
ATOM 1145 C CA . ALA A 1 153 ? 37.642 -75.310 80.141 1.00 37.21 153 ALA A CA 1
ATOM 1146 C C . ALA A 1 153 ? 38.674 -75.886 79.179 1.00 36.17 153 ALA A C 1
ATOM 1147 O O . ALA A 1 153 ? 38.922 -75.325 78.100 1.00 36.03 153 ALA A O 1
ATOM 1149 N N . PRO A 1 154 ? 39.268 -77.032 79.556 1.00 35.16 154 PRO A N 1
ATOM 1150 C CA . PRO A 1 154 ? 40.393 -77.587 78.820 1.00 34.67 154 PRO A CA 1
ATOM 1151 C C . PRO A 1 154 ? 40.115 -78.008 77.365 1.00 33.53 154 PRO A C 1
ATOM 1152 O O . PRO A 1 154 ? 41.074 -78.108 76.575 1.00 33.75 154 PRO A O 1
ATOM 1156 N N . PHE A 1 155 ? 38.861 -78.271 77.010 1.00 32.46 155 PHE A N 1
ATOM 1157 C CA . PHE A 1 155 ? 38.537 -78.697 75.633 1.00 31.81 155 PHE A CA 1
ATOM 1158 C C . PHE A 1 155 ? 37.994 -77.560 74.771 1.00 31.75 155 PHE A C 1
ATOM 1159 O O . PHE A 1 155 ? 37.453 -76.587 75.280 1.00 31.97 155 PHE A O 1
ATOM 1167 N N . ARG A 1 156 ? 38.136 -77.710 73.458 1.00 31.49 156 ARG A N 1
ATOM 1168 C CA . ARG A 1 156 ? 37.604 -76.737 72.501 1.00 31.79 156 ARG A CA 1
ATOM 1169 C C . ARG A 1 156 ? 36.095 -76.600 72.650 1.00 31.81 156 ARG A C 1
ATOM 1170 O O . ARG A 1 156 ? 35.538 -75.513 72.494 1.00 32.43 156 ARG A O 1
ATOM 1178 N N . ALA A 1 157 ? 35.435 -77.720 72.896 1.00 31.42 157 ALA A N 1
ATOM 1179 C CA . ALA A 1 157 ? 34.001 -77.744 73.143 1.00 31.85 157 ALA A CA 1
ATOM 1180 C C . ALA A 1 157 ? 33.671 -79.031 73.875 1.00 31.73 157 ALA A C 1
ATOM 1181 O O . ALA A 1 157 ? 34.489 -79.940 73.946 1.00 31.08 157 ALA A O 1
ATOM 1183 N N . GLY A 1 158 ? 32.467 -79.083 74.428 1.00 32.67 158 GLY A N 1
ATOM 1184 C CA . GLY A 1 158 ? 31.996 -80.250 75.158 1.00 33.10 158 GLY A CA 1
ATOM 1185 C C . GLY A 1 158 ? 32.497 -80.307 76.591 1.00 33.39 158 GLY A C 1
ATOM 1186 O O . GLY A 1 158 ? 32.495 -81.382 77.199 1.00 33.19 158 GLY A O 1
ATOM 1187 N N . ASN A 1 159 ? 32.948 -79.168 77.115 1.00 34.14 159 ASN A N 1
ATOM 1188 C CA . ASN A 1 159 ? 33.446 -79.107 78.498 1.00 35.09 159 ASN A CA 1
ATOM 1189 C C . ASN A 1 159 ? 32.345 -79.456 79.490 1.00 36.65 159 ASN A C 1
ATOM 1190 O O . ASN A 1 159 ? 32.533 -80.300 80.352 1.00 37.02 159 ASN A O 1
ATOM 1195 N N . GLU A 1 160 ? 31.170 -78.864 79.306 1.00 38.47 160 GLU A N 1
ATOM 1196 C CA . GLU A 1 160 ? 30.095 -78.992 80.291 1.00 40.32 160 GLU A CA 1
ATOM 1197 C C . GLU A 1 160 ? 29.685 -80.453 80.519 1.00 40.38 160 GLU A C 1
ATOM 1198 O O . GLU A 1 160 ? 29.805 -80.948 81.640 1.00 41.20 160 GLU A O 1
ATOM 1204 N N . PRO A 1 161 ? 29.213 -81.155 79.470 1.00 40.21 161 PRO A N 1
ATOM 1205 C CA . PRO A 1 161 ? 28.778 -82.544 79.706 1.00 40.48 161 PRO A CA 1
ATOM 1206 C C . PRO A 1 161 ? 29.903 -83.452 80.188 1.00 39.87 161 PRO A C 1
ATOM 1207 O O . PRO A 1 161 ? 29.654 -84.381 80.954 1.00 40.15 161 PRO A O 1
ATOM 1211 N N . THR A 1 162 ? 31.129 -83.177 79.750 1.00 38.82 162 THR A N 1
ATOM 1212 C CA . THR A 1 162 ? 32.276 -83.951 80.204 1.00 38.58 162 THR A CA 1
ATOM 1213 C C . THR A 1 162 ? 32.510 -83.801 81.726 1.00 39.67 162 THR A C 1
ATOM 1214 O O . THR A 1 162 ? 32.692 -84.793 82.420 1.00 39.86 162 THR A O 1
ATOM 1218 N N . GLN A 1 163 ? 32.561 -82.562 82.208 1.00 40.72 163 GLN A N 1
ATOM 1219 C CA . GLN A 1 163 ? 32.787 -82.295 83.639 1.00 42.56 163 GLN A CA 1
ATOM 1220 C C . GLN A 1 163 ? 31.633 -82.788 84.500 1.00 43.05 163 GLN A C 1
ATOM 1221 O O . GLN A 1 163 ? 31.871 -83.313 85.579 1.00 43.92 163 GLN A O 1
ATOM 1227 N N . ARG A 1 164 ? 30.407 -82.742 83.990 1.00 42.93 164 ARG A N 1
ATOM 1228 C CA . ARG A 1 164 ? 29.275 -83.294 84.744 1.00 44.05 164 ARG A CA 1
ATOM 1229 C C . ARG A 1 164 ? 29.384 -84.799 84.926 1.00 43.93 164 ARG A C 1
ATOM 1230 O O . ARG A 1 164 ? 29.185 -85.307 86.037 1.00 44.93 164 ARG A O 1
ATOM 1238 N N . VAL A 1 165 ? 29.713 -85.522 83.855 1.00 42.34 165 VAL A N 1
ATOM 1239 C CA . VAL A 1 165 ? 29.874 -86.967 83.986 1.00 42.43 165 VAL A CA 1
ATOM 1240 C C . VAL A 1 165 ? 30.997 -87.284 84.976 1.00 42.16 165 VAL A C 1
ATOM 1241 O O . VAL A 1 165 ? 30.877 -88.194 85.782 1.00 43.00 165 VAL A O 1
ATOM 1245 N N . PHE A 1 166 ? 32.082 -86.525 84.899 1.00 41.15 166 PHE A N 1
ATOM 1246 C CA . PHE A 1 166 ? 33.228 -86.712 85.776 1.00 41.48 166 PHE A CA 1
ATOM 1247 C C . PHE A 1 166 ? 32.800 -86.568 87.246 1.00 43.38 166 PHE A C 1
ATOM 1248 O O . PHE A 1 166 ? 33.109 -87.420 88.072 1.00 44.48 166 PHE A O 1
ATOM 1256 N N . PHE A 1 167 ? 32.075 -85.498 87.559 1.00 44.39 167 PHE A N 1
ATOM 1257 C CA . PHE A 1 167 ? 31.649 -85.255 88.940 1.00 46.49 167 PHE A CA 1
ATOM 1258 C C . PHE A 1 167 ? 30.572 -86.202 89.420 1.00 48.66 167 PHE A C 1
ATOM 1259 O O . PHE A 1 167 ? 30.584 -86.585 90.588 1.00 50.46 167 PHE A O 1
ATOM 1267 N N . GLU A 1 168 ? 29.679 -86.637 88.537 1.00 49.15 168 GLU A N 1
ATOM 1268 C CA . GLU A 1 168 ? 28.718 -87.679 88.912 1.00 51.19 168 GLU A CA 1
ATOM 1269 C C . GLU A 1 168 ? 29.441 -88.979 89.280 1.00 51.92 168 GLU A C 1
ATOM 1270 O O . GLU A 1 168 ? 29.105 -89.622 90.278 1.00 53.47 168 GLU A O 1
ATOM 1276 N N . LYS A 1 169 ? 30.458 -89.335 88.503 1.00 50.69 169 LYS A N 1
ATOM 1277 C CA . LYS A 1 169 ? 31.269 -90.522 88.795 1.00 51.59 169 LYS A CA 1
ATOM 1278 C C . LYS A 1 169 ? 32.085 -90.359 90.078 1.00 52.43 169 LYS A C 1
ATOM 1279 O O . LYS A 1 169 ? 32.281 -91.313 90.823 1.00 53.23 169 LYS A O 1
ATOM 1285 N N . LEU A 1 170 ? 32.591 -89.154 90.302 1.00 52.48 170 LEU A N 1
ATOM 1286 C CA . LEU A 1 170 ? 33.351 -88.843 91.504 1.00 54.80 170 LEU A CA 1
ATOM 1287 C C . LEU A 1 170 ? 32.472 -88.987 92.759 1.00 57.55 170 LEU A C 1
ATOM 1288 O O . LEU A 1 170 ? 32.888 -89.582 93.758 1.00 59.26 170 LEU A O 1
ATOM 1293 N N . ALA A 1 171 ? 31.255 -88.450 92.684 1.00 58.98 171 ALA A N 1
ATOM 1294 C CA . ALA A 1 171 ? 30.279 -88.545 93.771 1.00 62.27 171 ALA A CA 1
ATOM 1295 C C . ALA A 1 171 ? 29.962 -89.998 94.106 1.00 64.48 171 ALA A C 1
ATOM 1296 O O . ALA A 1 171 ? 30.000 -90.404 95.277 1.00 65.67 171 ALA A O 1
ATOM 1298 N N . GLU A 1 172 ? 29.667 -90.778 93.070 1.00 64.44 172 GLU A N 1
ATOM 1299 C CA . GLU A 1 172 ? 29.400 -92.207 93.228 1.00 66.55 172 GLU A CA 1
ATOM 1300 C C . GLU A 1 172 ? 30.550 -92.909 93.945 1.00 67.05 172 GLU A C 1
ATOM 1301 O O . GLU A 1 172 ? 30.330 -93.611 94.923 1.00 69.03 172 GLU A O 1
ATOM 1307 N N . ALA A 1 173 ? 31.774 -92.698 93.475 1.00 65.38 173 ALA A N 1
ATOM 1308 C CA . ALA A 1 173 ? 32.948 -93.332 94.091 1.00 66.15 173 ALA A CA 1
ATOM 1309 C C . ALA A 1 173 ? 33.198 -92.837 95.511 1.00 67.70 173 ALA A C 1
ATOM 1310 O O . ALA A 1 173 ? 33.795 -93.545 96.317 1.00 69.03 173 ALA A O 1
ATOM 1312 N N . ALA A 1 174 ? 32.750 -91.620 95.808 1.00 67.56 174 ALA A N 1
ATOM 1313 C CA . ALA A 1 174 ? 32.885 -91.045 97.148 1.00 69.37 174 ALA A CA 1
ATOM 1314 C C . ALA A 1 174 ? 31.762 -91.476 98.106 1.00 71.52 174 ALA A C 1
ATOM 1315 O O . ALA A 1 174 ? 31.707 -91.008 99.244 1.00 73.63 174 ALA A O 1
ATOM 1317 N N . GLY A 1 175 ? 30.874 -92.357 97.647 1.00 71.87 175 GLY A N 1
ATOM 1318 C CA . GLY A 1 175 ? 29.766 -92.846 98.457 1.00 74.05 175 GLY A CA 1
ATOM 1319 C C . GLY A 1 175 ? 28.539 -91.952 98.465 1.00 74.49 175 GLY A C 1
ATOM 1320 O O . GLY A 1 175 ? 27.639 -92.147 99.276 1.00 76.75 175 GLY A O 1
ATOM 1321 N N . HIS A 1 176 ? 28.494 -90.967 97.576 1.00 73.08 176 HIS A N 1
ATOM 1322 C CA . HIS A 1 176 ? 27.350 -90.067 97.496 1.00 74.27 176 HIS A CA 1
ATOM 1323 C C . HIS A 1 176 ? 26.749 -90.113 96.082 1.00 74.61 176 HIS A C 1
ATOM 1324 O O . HIS A 1 176 ? 26.978 -91.071 95.340 1.00 75.39 176 HIS A O 1
ATOM 1331 N N . GLN A 1 177 ? 25.992 -89.081 95.709 1.00 74.80 177 GLN A N 1
ATOM 1332 C CA . GLN A 1 177 ? 25.316 -89.019 94.403 1.00 73.20 177 GLN A CA 1
ATOM 1333 C C . GLN A 1 177 ? 25.270 -87.570 93.932 1.00 71.89 177 GLN A C 1
ATOM 1334 O O . GLN A 1 177 ? 25.191 -86.649 94.749 1.00 72.82 177 GLN A O 1
ATOM 1340 N N . LEU A 1 178 ? 25.387 -87.390 92.618 1.00 69.16 178 LEU A N 1
ATOM 1341 C CA . LEU A 1 178 ? 25.122 -86.114 91.960 1.00 67.70 178 LEU A CA 1
ATOM 1342 C C . LEU A 1 178 ? 24.348 -86.379 90.681 1.00 66.51 178 LEU A C 1
ATOM 1343 O O . LEU A 1 178 ? 24.744 -87.223 89.886 1.00 65.10 178 LEU A O 1
ATOM 1348 N N . ASP A 1 179 ? 23.234 -85.685 90.496 1.00 67.03 179 ASP A N 1
ATOM 1349 C CA . ASP A 1 179 ? 22.496 -85.778 89.250 1.00 66.84 179 ASP A CA 1
ATOM 1350 C C . ASP A 1 179 ? 22.177 -84.389 88.735 1.00 67.37 179 ASP A C 1
ATOM 1351 O O . ASP A 1 179 ? 21.197 -83.778 89.156 1.00 69.13 179 ASP A O 1
ATOM 1356 N N . PHE A 1 180 ? 23.007 -83.908 87.808 1.00 65.81 180 PHE A N 1
ATOM 1357 C CA . PHE A 1 180 ? 22.861 -82.561 87.265 1.00 66.08 180 PHE A CA 1
ATOM 1358 C C . PHE A 1 180 ? 21.522 -82.374 86.551 1.00 69.87 180 PHE A C 1
ATOM 1359 O O . PHE A 1 180 ? 21.008 -81.254 86.516 1.00 72.86 180 PHE A O 1
ATOM 1367 N N . SER A 1 181 ? 20.944 -83.457 86.013 1.00 71.93 181 SER A N 1
ATOM 1368 C CA . SER A 1 181 ? 19.654 -83.357 85.299 1.00 74.32 181 SER A CA 1
ATOM 1369 C C . SER A 1 181 ? 18.515 -82.962 86.240 1.00 77.61 181 SER A C 1
ATOM 1370 O O . SER A 1 181 ? 17.434 -82.640 85.771 1.00 80.08 181 SER A O 1
ATOM 1373 N N . VAL A 1 182 ? 18.728 -83.050 87.549 1.00 78.46 182 VAL A N 1
ATOM 1374 C CA . VAL A 1 182 ? 17.700 -82.656 88.514 1.00 82.81 182 VAL A CA 1
ATOM 1375 C C . VAL A 1 182 ? 17.570 -81.139 88.601 1.00 84.72 182 VAL A C 1
ATOM 1376 O O . VAL A 1 182 ? 16.592 -80.638 89.147 1.00 87.26 182 VAL A O 1
ATOM 1378 N N . ALA A 1 183 ? 18.557 -80.416 88.070 1.00 84.40 183 ALA A N 1
ATOM 1379 C CA . ALA A 1 183 ? 18.572 -78.952 88.119 1.00 85.41 183 ALA A CA 1
ATOM 1380 C C . ALA A 1 183 ? 18.537 -78.340 86.726 1.00 83.68 183 ALA A C 1
ATOM 1381 O O . ALA A 1 183 ? 19.024 -78.930 85.761 1.00 83.00 183 ALA A O 1
ATOM 1383 N N . THR A 1 184 ? 17.967 -77.142 86.644 1.00 85.24 184 THR A N 1
ATOM 1384 C CA . THR A 1 184 ? 17.830 -76.418 85.376 1.00 85.03 184 THR A CA 1
ATOM 1385 C C . THR A 1 184 ? 19.166 -75.956 84.798 1.00 82.01 184 THR A C 1
ATOM 1386 O O . THR A 1 184 ? 20.118 -75.707 85.535 1.00 81.51 184 THR A O 1
ATOM 1388 N N . GLU A 1 185 ? 19.219 -75.833 83.475 1.00 79.96 185 GLU A N 1
ATOM 1389 C CA . GLU A 1 185 ? 20.437 -75.373 82.793 1.00 79.86 185 GLU A CA 1
ATOM 1390 C C . GLU A 1 185 ? 20.759 -73.932 83.176 1.00 77.95 185 GLU A C 1
ATOM 1391 O O . GLU A 1 185 ? 21.921 -73.582 83.387 1.00 75.88 185 GLU A O 1
ATOM 1397 N N . LYS A 1 186 ? 19.719 -73.112 83.298 1.00 79.29 186 LYS A N 1
ATOM 1398 C CA . LYS A 1 186 ? 19.858 -71.718 83.727 1.00 77.99 186 LYS A CA 1
ATOM 1399 C C . LYS A 1 186 ? 20.566 -71.589 85.081 1.00 72.78 186 LYS A C 1
ATOM 1400 O O . LYS A 1 186 ? 21.423 -70.720 85.259 1.00 70.88 186 LYS A O 1
ATOM 1402 N N . ARG A 1 187 ? 20.220 -72.470 86.016 1.00 69.93 187 ARG A N 1
ATOM 1403 C CA . ARG A 1 187 ? 20.783 -72.429 87.361 1.00 65.46 187 ARG A CA 1
ATOM 1404 C C . ARG A 1 187 ? 22.240 -72.874 87.381 1.00 62.06 187 ARG A C 1
ATOM 1405 O O . ARG A 1 187 ? 23.082 -72.249 88.020 1.00 59.89 187 ARG A O 1
ATOM 1413 N N . ILE A 1 188 ? 22.529 -73.961 86.677 1.00 62.10 188 ILE A N 1
ATOM 1414 C CA . ILE A 1 188 ? 23.890 -74.479 86.588 1.00 60.35 188 ILE A CA 1
ATOM 1415 C C . ILE A 1 188 ? 24.814 -73.413 86.000 1.00 60.26 188 ILE A C 1
ATOM 1416 O O . ILE A 1 188 ? 25.925 -73.189 86.500 1.00 59.98 188 ILE A O 1
ATOM 1421 N N . MET A 1 189 ? 24.348 -72.748 84.948 1.00 60.87 189 MET A N 1
ATOM 1422 C CA . MET A 1 189 ? 25.110 -71.671 84.328 1.00 61.47 189 MET A CA 1
ATOM 1423 C C . MET A 1 189 ? 25.328 -70.516 85.315 1.00 57.50 189 MET A C 1
ATOM 1424 O O . MET A 1 189 ? 26.444 -70.022 85.459 1.00 54.87 189 MET A O 1
ATOM 1429 N N . ARG A 1 190 ? 24.260 -70.104 85.993 1.00 56.36 190 ARG A N 1
ATOM 1430 C CA . ARG A 1 190 ? 24.337 -69.032 86.988 1.00 55.94 190 ARG A CA 1
ATOM 1431 C C . ARG A 1 190 ? 25.416 -69.328 88.039 1.00 51.55 190 ARG A C 1
ATOM 1432 O O . ARG A 1 190 ? 26.195 -68.449 88.404 1.00 50.78 190 ARG A O 1
ATOM 1440 N N . ALA A 1 191 ? 25.465 -70.573 88.500 1.00 48.25 191 ALA A N 1
ATOM 1441 C CA . ALA A 1 191 ? 26.462 -70.985 89.479 1.00 45.58 191 ALA A CA 1
ATOM 1442 C C . ALA A 1 191 ? 27.870 -70.921 88.905 1.00 44.80 191 ALA A C 1
ATOM 1443 O O . ALA A 1 191 ? 28.803 -70.477 89.575 1.00 43.20 191 ALA A O 1
ATOM 1445 N N . CYS A 1 192 ? 28.036 -71.367 87.656 1.00 45.00 192 CYS A N 1
ATOM 1446 C CA . CYS A 1 192 ? 29.344 -71.291 87.006 1.00 45.57 192 CYS A CA 1
ATOM 1447 C C . CYS A 1 192 ? 29.798 -69.840 86.900 1.00 45.11 192 CYS A C 1
ATOM 1448 O O . CYS A 1 192 ? 30.967 -69.528 87.154 1.00 44.79 192 CYS A O 1
ATOM 1451 N N . ILE A 1 193 ? 28.877 -68.960 86.508 1.00 45.18 193 ILE A N 1
ATOM 1452 C CA . ILE A 1 193 ? 29.203 -67.546 86.309 1.00 46.49 193 ILE A CA 1
ATOM 1453 C C . ILE A 1 193 ? 29.607 -66.906 87.633 1.00 45.71 193 ILE A C 1
ATOM 1454 O O . ILE A 1 193 ? 30.647 -66.242 87.707 1.00 46.09 193 ILE A O 1
ATOM 1459 N N . ASP A 1 194 ? 28.816 -67.145 88.681 1.00 45.11 194 ASP A N 1
ATOM 1460 C CA . ASP A 1 194 ? 29.163 -66.679 90.023 1.00 44.73 194 ASP A CA 1
ATOM 1461 C C . ASP A 1 194 ? 30.550 -67.147 90.417 1.00 43.89 194 ASP A C 1
ATOM 1462 O O . ASP A 1 194 ? 31.363 -66.369 90.921 1.00 44.00 194 ASP A O 1
ATOM 1467 N N . GLY A 1 195 ? 30.826 -68.417 90.156 1.00 43.66 195 GLY A N 1
ATOM 1468 C CA . GLY A 1 195 ? 32.143 -68.993 90.412 1.00 45.22 195 GLY A CA 1
ATOM 1469 C C . GLY A 1 195 ? 33.307 -68.237 89.783 1.00 47.83 195 GLY A C 1
ATOM 1470 O O . GLY A 1 195 ? 34.414 -68.242 90.331 1.00 50.12 195 GLY A O 1
ATOM 1471 N N . MET A 1 196 ? 33.080 -67.624 88.614 1.00 48.63 196 MET A N 1
ATOM 1472 C CA . MET A 1 196 ? 34.138 -66.906 87.891 1.00 50.95 196 MET A CA 1
ATOM 1473 C C . MET A 1 196 ? 34.118 -65.392 88.084 1.00 50.74 196 MET A C 1
ATOM 1474 O O . MET A 1 196 ? 35.074 -64.723 87.703 1.00 52.92 196 MET A O 1
ATOM 1479 N N . THR A 1 197 ? 33.048 -64.854 88.663 1.00 48.74 197 THR A N 1
ATOM 1480 C CA . THR A 1 197 ? 32.918 -63.412 88.838 1.00 49.43 197 THR A CA 1
ATOM 1481 C C . THR A 1 197 ? 32.989 -62.910 90.291 1.00 49.43 197 THR A C 1
ATOM 1482 O O . THR A 1 197 ? 33.573 -61.858 90.540 1.00 50.80 197 THR A O 1
ATOM 1486 N N . LEU A 1 198 ? 32.422 -63.646 91.246 1.00 48.36 198 LEU A N 1
ATOM 1487 C CA . LEU A 1 198 ? 32.318 -63.138 92.631 1.00 49.45 198 LEU A CA 1
ATOM 1488 C C . LEU A 1 198 ? 33.610 -63.259 93.435 1.00 50.80 198 LEU A C 1
ATOM 1489 O O . LEU A 1 198 ? 34.424 -64.151 93.203 1.00 51.26 198 LEU A O 1
ATOM 1494 N N . LYS A 1 199 ? 33.778 -62.354 94.394 1.00 53.48 199 LYS A N 1
ATOM 1495 C CA . LYS A 1 199 ? 34.935 -62.359 95.303 1.00 56.08 199 LYS A CA 1
ATOM 1496 C C . LYS A 1 199 ? 35.076 -63.674 96.080 1.00 56.64 199 LYS A C 1
ATOM 1497 O O . LYS A 1 199 ? 34.115 -64.428 96.238 1.00 54.81 199 LYS A O 1
ATOM 1499 N N . ASP A 1 200 ? 36.298 -63.920 96.550 1.00 59.99 200 ASP A N 1
ATOM 1500 C CA . ASP A 1 200 ? 36.719 -65.179 97.192 1.00 62.03 200 ASP A CA 1
ATOM 1501 C C . ASP A 1 200 ? 35.604 -66.048 97.800 1.00 61.69 200 ASP A C 1
ATOM 1502 O O . ASP A 1 200 ? 35.332 -67.143 97.303 1.00 60.33 200 ASP A O 1
ATOM 1504 N N . ASN A 1 201 ? 34.964 -65.554 98.860 1.00 64.04 201 ASN A N 1
ATOM 1505 C CA . ASN A 1 201 ? 33.990 -66.346 99.619 1.00 64.92 201 ASN A CA 1
ATOM 1506 C C . ASN A 1 201 ? 32.776 -66.716 98.804 1.00 62.14 201 ASN A C 1
ATOM 1507 O O . ASN A 1 201 ? 32.365 -67.870 98.747 1.00 60.98 201 ASN A O 1
ATOM 1512 N N . MET A 1 202 ? 32.178 -65.690 98.212 1.00 62.06 202 MET A N 1
ATOM 1513 C CA . MET A 1 202 ? 30.860 -65.799 97.594 1.00 61.27 202 MET A CA 1
ATOM 1514 C C . MET A 1 202 ? 30.849 -66.624 96.312 1.00 58.26 202 MET A C 1
ATOM 1515 O O . MET A 1 202 ? 29.805 -67.135 95.927 1.00 59.10 202 MET A O 1
ATOM 1520 N N . ALA A 1 203 ? 31.997 -66.743 95.651 1.00 56.86 203 ALA A N 1
ATOM 1521 C CA . ALA A 1 203 ? 32.084 -67.426 94.349 1.00 55.92 203 ALA A CA 1
ATOM 1522 C C . ALA A 1 203 ? 31.492 -68.835 94.371 1.00 55.65 203 ALA A C 1
ATOM 1523 O O . ALA A 1 203 ? 30.804 -69.239 93.432 1.00 52.99 203 ALA A O 1
ATOM 1525 N N . TYR A 1 204 ? 31.751 -69.558 95.463 1.00 57.48 204 TYR A N 1
ATOM 1526 C CA . TYR A 1 204 ? 31.381 -70.967 95.592 1.00 58.16 204 TYR A CA 1
ATOM 1527 C C . TYR A 1 204 ? 29.934 -71.165 96.087 1.00 59.19 204 TYR A C 1
ATOM 1528 O O . TYR A 1 204 ? 29.405 -72.272 95.988 1.00 59.32 204 TYR A O 1
ATOM 1530 N N . LYS A 1 205 ? 29.290 -70.103 96.581 1.00 60.03 205 LYS A N 1
ATOM 1531 C CA . LYS A 1 205 ? 28.030 -70.234 97.323 1.00 61.72 205 LYS A CA 1
ATOM 1532 C C . LYS A 1 205 ? 26.917 -70.862 96.484 1.00 60.87 205 LYS A C 1
ATOM 1533 O O . LYS A 1 205 ? 26.372 -71.911 96.845 1.00 59.83 205 LYS A O 1
ATOM 1539 N N . GLU A 1 206 ? 26.624 -70.270 95.330 1.00 59.45 206 GLU A N 1
ATOM 1540 C CA . GLU A 1 206 ? 25.590 -70.837 94.464 1.00 59.32 206 GLU A CA 1
ATOM 1541 C C . GLU A 1 206 ? 25.901 -72.244 93.981 1.00 56.43 206 GLU A C 1
ATOM 1542 O O . GLU A 1 206 ? 24.985 -73.002 93.733 1.00 55.63 206 GLU A O 1
ATOM 1548 N N . MET A 1 207 ? 27.178 -72.572 93.828 1.00 54.51 207 MET A N 1
ATOM 1549 C CA . MET A 1 207 ? 27.568 -73.914 93.407 1.00 54.86 207 MET A CA 1
ATOM 1550 C C . MET A 1 207 ? 27.317 -74.900 94.538 1.00 55.48 207 MET A C 1
ATOM 1551 O O . MET A 1 207 ? 26.837 -76.008 94.310 1.00 54.90 207 MET A O 1
ATOM 1556 N N . LYS A 1 208 ? 27.670 -74.495 95.753 1.00 57.59 208 LYS A N 1
ATOM 1557 C CA . LYS A 1 208 ? 27.349 -75.283 96.956 1.00 60.19 208 LYS A CA 1
ATOM 1558 C C . LYS A 1 208 ? 25.864 -75.536 97.069 1.00 61.48 208 LYS A C 1
ATOM 1559 O O . LYS A 1 208 ? 25.437 -76.662 97.279 1.00 62.75 208 LYS A O 1
ATOM 1561 N N . SER A 1 209 ? 25.085 -74.474 96.923 1.00 62.56 209 SER A N 1
ATOM 1562 C CA . SER A 1 209 ? 23.625 -74.564 96.951 1.00 66.06 209 SER A CA 1
ATOM 1563 C C . SER A 1 209 ? 23.089 -75.538 95.897 1.00 64.59 209 SER A C 1
ATOM 1564 O O . SER A 1 209 ? 22.236 -76.371 96.197 1.00 67.11 209 SER A O 1
ATOM 1567 N N . LEU A 1 210 ? 23.604 -75.436 94.678 1.00 62.57 210 LEU A N 1
ATOM 1568 C CA . LEU A 1 210 ? 23.237 -76.362 93.605 1.00 62.17 210 LEU A CA 1
ATOM 1569 C C . LEU A 1 210 ? 23.566 -77.803 93.975 1.00 62.26 210 LEU A C 1
ATOM 1570 O O . LEU A 1 210 ? 22.734 -78.694 93.841 1.00 62.60 210 LEU A O 1
ATOM 1575 N N . PHE A 1 211 ? 24.792 -78.019 94.437 1.00 62.39 211 PHE A N 1
ATOM 1576 C CA . PHE A 1 211 ? 25.265 -79.362 94.799 1.00 64.50 211 PHE A CA 1
ATOM 1577 C C . PHE A 1 211 ? 24.472 -79.967 95.953 1.00 67.82 211 PHE A C 1
ATOM 1578 O O . PHE A 1 211 ? 24.171 -81.158 95.943 1.00 69.94 211 PHE A O 1
ATOM 1586 N N . GLU A 1 212 ? 24.125 -79.150 96.945 1.00 68.56 212 GLU A N 1
ATOM 1587 C CA . GLU A 1 212 ? 23.215 -79.600 97.995 1.00 72.18 212 GLU A CA 1
ATOM 1588 C C . GLU A 1 212 ? 21.972 -80.215 97.387 1.00 72.67 212 GLU A C 1
ATOM 1589 O O . GLU A 1 212 ? 21.592 -81.323 97.764 1.00 78.55 212 GLU A O 1
ATOM 1591 N N . ASP A 1 213 ? 21.338 -79.499 96.459 1.00 68.94 213 ASP A N 1
ATOM 1592 C CA . ASP A 1 213 ? 20.096 -80.005 95.854 1.00 69.73 213 ASP A CA 1
ATOM 1593 C C . ASP A 1 213 ? 20.291 -81.235 95.027 1.00 69.37 213 ASP A C 1
ATOM 1594 O O . ASP A 1 213 ? 19.510 -82.148 95.142 1.00 71.70 213 ASP A O 1
ATOM 1596 N N . ILE A 1 214 ? 21.280 -81.225 94.135 1.00 66.93 214 ILE A N 1
ATOM 1597 C CA . ILE A 1 214 ? 21.430 -82.333 93.183 1.00 67.35 214 ILE A CA 1
ATOM 1598 C C . ILE A 1 214 ? 22.095 -83.563 93.804 1.00 68.51 214 ILE A C 1
ATOM 1599 O O . ILE A 1 214 ? 22.174 -84.603 93.161 1.00 68.49 214 ILE A O 1
ATOM 1604 N N . SER A 1 215 ? 22.584 -83.432 95.039 1.00 69.25 215 SER A N 1
ATOM 1605 C CA . SER A 1 215 ? 23.094 -84.578 95.800 1.00 72.00 215 SER A CA 1
ATOM 1606 C C . SER A 1 215 ? 22.073 -85.148 96.788 1.00 75.45 215 SER A C 1
ATOM 1607 O O . SER A 1 215 ? 22.358 -86.123 97.482 1.00 78.03 215 SER A O 1
ATOM 1610 N N . ASP A 1 216 ? 20.891 -84.541 96.843 1.00 75.50 216 ASP A N 1
ATOM 1611 C CA . ASP A 1 216 ? 19.846 -84.943 97.775 1.00 79.45 216 ASP A CA 1
ATOM 1612 C C . ASP A 1 216 ? 19.032 -86.122 97.222 1.00 82.28 216 ASP A C 1
ATOM 1613 O O . ASP A 1 216 ? 18.238 -85.936 96.301 1.00 81.65 216 ASP A O 1
ATOM 1618 N N . PRO A 1 217 ? 19.182 -87.325 97.818 1.00 86.59 217 PRO A N 1
ATOM 1619 C CA . PRO A 1 217 ? 18.514 -88.532 97.306 1.00 89.29 217 PRO A CA 1
ATOM 1620 C C . PRO A 1 217 ? 17.017 -88.375 97.078 1.00 91.55 217 PRO A C 1
ATOM 1621 O O . PRO A 1 217 ? 16.453 -89.043 96.203 1.00 92.64 217 PRO A O 1
ATOM 1625 N N . LYS A 1 218 ? 16.381 -87.518 97.875 1.00 93.54 218 LYS A N 1
ATOM 1626 C CA . LYS A 1 218 ? 14.984 -87.174 97.680 1.00 96.53 218 LYS A CA 1
ATOM 1627 C C . LYS A 1 218 ? 14.743 -86.476 96.354 1.00 93.06 218 LYS A C 1
ATOM 1628 O O . LYS A 1 218 ? 13.594 -86.317 95.996 1.00 95.53 218 LYS A O 1
ATOM 1630 N N . LYS A 1 219 ? 15.798 -86.060 95.635 1.00 88.55 219 LYS A N 1
ATOM 1631 C CA . LYS A 1 219 ? 15.682 -85.729 94.190 1.00 85.52 219 LYS A CA 1
ATOM 1632 C C . LYS A 1 219 ? 14.715 -86.666 93.449 1.00 88.75 219 LYS A C 1
ATOM 1633 O O . LYS A 1 219 ? 14.026 -86.237 92.519 1.00 89.94 219 LYS A O 1
ATOM 1635 N N . ILE A 1 220 ? 14.676 -87.936 93.857 1.00 90.69 220 ILE A N 1
ATOM 1636 C CA . ILE A 1 220 ? 13.673 -88.890 93.382 1.00 93.69 220 ILE A CA 1
ATOM 1637 C C . ILE A 1 220 ? 12.257 -88.439 93.745 1.00 97.03 220 ILE A C 1
ATOM 1638 O O . ILE A 1 220 ? 11.844 -87.322 93.433 1.00 94.70 220 ILE A O 1
ATOM 1640 N N . HIS B 1 8 ? -8.815 -80.737 137.136 1.00 70.78 8 HIS B N 1
ATOM 1641 C CA . HIS B 1 8 ? -8.680 -80.190 135.751 1.00 63.07 8 HIS B CA 1
ATOM 1642 C C . HIS B 1 8 ? -8.965 -81.237 134.650 1.00 62.02 8 HIS B C 1
ATOM 1643 O O . HIS B 1 8 ? -8.854 -82.451 134.894 1.00 67.50 8 HIS B O 1
ATOM 1645 N N . MET B 1 9 ? -9.318 -80.749 133.452 1.00 55.94 9 MET B N 1
ATOM 1646 C CA . MET B 1 9 ? -9.657 -81.582 132.280 1.00 54.94 9 MET B CA 1
ATOM 1647 C C . MET B 1 9 ? -9.478 -80.935 130.880 1.00 49.48 9 MET B C 1
ATOM 1648 O O . MET B 1 9 ? -9.688 -79.728 130.611 1.00 45.00 9 MET B O 1
ATOM 1650 N N . ALA B 1 10 ? -9.023 -81.798 129.989 1.00 50.81 10 ALA B N 1
ATOM 1651 C CA . ALA B 1 10 ? -8.695 -81.413 128.626 1.00 47.80 10 ALA B CA 1
ATOM 1652 C C . ALA B 1 10 ? -9.928 -80.983 127.847 1.00 45.43 10 ALA B C 1
ATOM 1653 O O . ALA B 1 10 ? -9.864 -80.025 127.071 1.00 42.94 10 ALA B O 1
ATOM 1655 N N . ARG B 1 11 ? -11.041 -81.683 128.059 1.00 47.77 11 ARG B N 1
ATOM 1656 C CA . ARG B 1 11 ? -12.304 -81.342 127.399 1.00 46.84 11 ARG B CA 1
ATOM 1657 C C . ARG B 1 11 ? -12.739 -79.900 127.659 1.00 43.17 11 ARG B C 1
ATOM 1658 O O . ARG B 1 11 ? -13.505 -79.336 126.873 1.00 42.74 11 ARG B O 1
ATOM 1660 N N . ASN B 1 12 ? -12.271 -79.304 128.757 1.00 41.54 12 ASN B N 1
ATOM 1661 C CA . ASN B 1 12 ? -12.672 -77.937 129.120 1.00 38.70 12 ASN B CA 1
ATOM 1662 C C . ASN B 1 12 ? -12.099 -76.812 128.257 1.00 35.17 12 ASN B C 1
ATOM 1663 O O . ASN B 1 12 ? -12.561 -75.680 128.359 1.00 33.53 12 ASN B O 1
ATOM 1668 N N . TYR B 1 13 ? -11.098 -77.108 127.430 1.00 34.71 13 TYR B N 1
ATOM 1669 C CA . TYR B 1 13 ? -10.666 -76.159 126.395 1.00 32.78 13 TYR B CA 1
ATOM 1670 C C . TYR B 1 13 ? -11.714 -76.026 125.283 1.00 34.07 13 TYR B C 1
ATOM 1671 O O . TYR B 1 13 ? -11.811 -74.979 124.639 1.00 34.34 13 TYR B O 1
ATOM 1680 N N . ALA B 1 14 ? -12.488 -77.080 125.049 1.00 36.82 14 ALA B N 1
ATOM 1681 C CA . ALA B 1 14 ? -13.488 -77.072 123.985 1.00 39.29 14 ALA B CA 1
ATOM 1682 C C . ALA B 1 14 ? -14.882 -76.898 124.582 1.00 41.22 14 ALA B C 1
ATOM 1683 O O . ALA B 1 14 ? -15.065 -77.049 125.786 1.00 40.88 14 ALA B O 1
ATOM 1685 N N . TYR B 1 15 ? -15.862 -76.557 123.748 1.00 44.45 15 TYR B N 1
ATOM 1686 C CA . TYR B 1 15 ? -17.245 -76.392 124.219 1.00 47.66 15 TYR B CA 1
ATOM 1687 C C . TYR B 1 15 ? -17.849 -77.745 124.629 1.00 52.17 15 TYR B C 1
ATOM 1688 O O . TYR B 1 15 ? -17.414 -78.784 124.176 1.00 53.35 15 TYR B O 1
ATOM 1697 N N . PRO B 1 16 ? -18.845 -77.739 125.517 1.00 55.89 16 PRO B N 1
ATOM 1698 C CA . PRO B 1 16 ? -19.246 -79.055 126.062 1.00 60.34 16 PRO B CA 1
ATOM 1699 C C . PRO B 1 16 ? -19.857 -80.060 125.070 1.00 66.46 16 PRO B C 1
ATOM 1700 O O . PRO B 1 16 ? -19.875 -81.272 125.332 1.00 70.75 16 PRO B O 1
ATOM 1704 N N . HIS B 1 17 ? -20.363 -79.590 123.944 1.00 68.96 17 HIS B N 1
ATOM 1705 C CA . HIS B 1 17 ? -21.021 -80.489 123.001 1.00 76.02 17 HIS B CA 1
ATOM 1706 C C . HIS B 1 17 ? -20.060 -80.834 121.861 1.00 75.59 17 HIS B C 1
ATOM 1707 O O . HIS B 1 17 ? -20.238 -81.846 121.184 1.00 81.26 17 HIS B O 1
ATOM 1709 N N . MET B 1 18 ? -19.030 -80.006 121.686 1.00 69.81 18 MET B N 1
ATOM 1710 C CA . MET B 1 18 ? -18.289 -79.928 120.412 1.00 70.09 18 MET B CA 1
ATOM 1711 C C . MET B 1 18 ? -16.814 -80.079 120.590 1.00 64.15 18 MET B C 1
ATOM 1712 O O . MET B 1 18 ? -16.325 -79.890 121.695 1.00 60.61 18 MET B O 1
ATOM 1717 N N . ASN B 1 19 ? -16.126 -80.340 119.478 1.00 64.49 19 ASN B N 1
ATOM 1718 C CA . ASN B 1 19 ? -14.667 -80.204 119.402 1.00 59.62 19 ASN B CA 1
ATOM 1719 C C . ASN B 1 19 ? -14.131 -78.759 119.234 1.00 54.61 19 ASN B C 1
ATOM 1720 O O . ASN B 1 19 ? -12.968 -78.521 119.512 1.00 51.29 19 ASN B O 1
ATOM 1722 N N . THR B 1 20 ? -14.968 -77.797 118.832 1.00 49.17 20 THR B N 1
ATOM 1723 C CA . THR B 1 20 ? -14.521 -76.409 118.649 1.00 46.61 20 THR B CA 1
ATOM 1724 C C . THR B 1 20 ? -13.964 -75.823 119.951 1.00 43.90 20 THR B C 1
ATOM 1725 O O . THR B 1 20 ? -14.567 -75.954 121.016 1.00 43.92 20 THR B O 1
ATOM 1729 N N . LEU B 1 21 ? -12.832 -75.142 119.831 1.00 41.52 21 LEU B N 1
ATOM 1730 C CA . LEU B 1 21 ? -12.181 -74.512 120.972 1.00 39.24 21 LEU B CA 1
ATOM 1731 C C . LEU B 1 21 ? -12.955 -73.298 121.458 1.00 38.66 21 LEU B C 1
ATOM 1732 O O . LEU B 1 21 ? -13.449 -72.499 120.664 1.00 38.92 21 LEU B O 1
ATOM 1737 N N . LYS B 1 22 ? -13.074 -73.180 122.778 1.00 37.78 22 LYS B N 1
ATOM 1738 C CA . LYS B 1 22 ? -13.746 -72.036 123.372 1.00 37.41 22 LYS B CA 1
ATOM 1739 C C . LYS B 1 22 ? -13.006 -70.792 122.950 1.00 36.07 22 LYS B C 1
ATOM 1740 O O . LYS B 1 22 ? -11.773 -70.777 122.926 1.00 35.02 22 LYS B O 1
ATOM 1746 N N . ASN B 1 23 ? -13.744 -69.747 122.615 1.00 36.33 23 ASN B N 1
ATOM 1747 C CA . ASN B 1 23 ? -13.121 -68.517 122.165 1.00 35.37 23 ASN B CA 1
ATOM 1748 C C . ASN B 1 23 ? -13.936 -67.298 122.523 1.00 35.77 23 ASN B C 1
ATOM 1749 O O . ASN B 1 23 ? -15.148 -67.389 122.687 1.00 36.88 23 ASN B O 1
ATOM 1754 N N . LYS B 1 24 ? -13.259 -66.150 122.582 1.00 34.96 24 LYS B N 1
ATOM 1755 C CA . LYS B 1 24 ? -13.879 -64.893 122.984 1.00 35.63 24 LYS B CA 1
ATOM 1756 C C . LYS B 1 24 ? -14.892 -64.367 121.980 1.00 37.94 24 LYS B C 1
ATOM 1757 O O . LYS B 1 24 ? -15.673 -63.478 122.306 1.00 39.13 24 LYS B O 1
ATOM 1763 N N . HIS B 1 25 ? -14.899 -64.908 120.767 1.00 39.46 25 HIS B N 1
ATOM 1764 C CA . HIS B 1 25 ? -15.864 -64.484 119.749 1.00 41.94 25 HIS B CA 1
ATOM 1765 C C . HIS B 1 25 ? -17.169 -65.261 119.825 1.00 44.28 25 HIS B C 1
ATOM 1766 O O . HIS B 1 25 ? -18.111 -64.932 119.121 1.00 46.41 25 HIS B O 1
ATOM 1773 N N . ASN B 1 26 ? -17.213 -66.305 120.650 1.00 44.92 26 ASN B N 1
ATOM 1774 C CA . ASN B 1 26 ? -18.374 -67.200 120.734 1.00 47.40 26 ASN B CA 1
ATOM 1775 C C . ASN B 1 26 ? -18.685 -67.857 119.395 1.00 49.19 26 ASN B C 1
ATOM 1776 O O . ASN B 1 26 ? -19.841 -68.084 119.059 1.00 51.34 26 ASN B O 1
ATOM 1781 N N . ILE B 1 27 ? -17.639 -68.157 118.632 1.00 48.71 27 ILE B N 1
ATOM 1782 C CA . ILE B 1 27 ? -17.776 -68.802 117.332 1.00 50.33 27 ILE B CA 1
ATOM 1783 C C . ILE B 1 27 ? -17.750 -70.314 117.501 1.00 51.05 27 ILE B C 1
ATOM 1784 O O . ILE B 1 27 ? -16.836 -70.854 118.112 1.00 49.29 27 ILE B O 1
ATOM 1789 N N . MET B 1 28 ? -18.725 -70.991 116.901 1.00 53.90 28 MET B N 1
ATOM 1790 C CA . MET B 1 28 ? -18.898 -72.434 117.066 1.00 55.16 28 MET B CA 1
ATOM 1791 C C . MET B 1 28 ? -18.349 -73.257 115.906 1.00 55.21 28 MET B C 1
ATOM 1792 O O . MET B 1 28 ? -18.148 -74.458 116.033 1.00 55.34 28 MET B O 1
ATOM 1797 N N . SER B 1 29 ? -18.122 -72.621 114.768 1.00 55.24 29 SER B N 1
ATOM 1798 C CA . SER B 1 29 ? -17.555 -73.312 113.621 1.00 55.71 29 SER B CA 1
ATOM 1799 C C . SER B 1 29 ? -16.033 -73.267 113.719 1.00 52.78 29 SER B C 1
ATOM 1800 O O . SER B 1 29 ? -15.447 -72.192 113.806 1.00 51.14 29 SER B O 1
ATOM 1803 N N . THR B 1 30 ? -15.402 -74.435 113.674 1.00 52.14 30 THR B N 1
ATOM 1804 C CA . THR B 1 30 ? -13.948 -74.517 113.684 1.00 50.23 30 THR B CA 1
ATOM 1805 C C . THR B 1 30 ? -13.339 -73.831 112.458 1.00 50.48 30 THR B C 1
ATOM 1806 O O . THR B 1 30 ? -12.302 -73.175 112.563 1.00 48.81 30 THR B O 1
ATOM 1810 N N . LYS B 1 31 ? -13.985 -73.982 111.303 1.00 52.71 31 LYS B N 1
ATOM 1811 C CA . LYS B 1 31 ? -13.526 -73.332 110.084 1.00 53.42 31 LYS B CA 1
ATOM 1812 C C . LYS B 1 31 ? -13.541 -71.808 110.216 1.00 52.09 31 LYS B C 1
ATOM 1813 O O . LYS B 1 31 ? -12.551 -71.149 109.889 1.00 50.98 31 LYS B O 1
ATOM 1815 N N . LYS B 1 32 ? -14.666 -71.253 110.662 1.00 52.29 32 LYS B N 1
ATOM 1816 C CA . LYS B 1 32 ? -14.786 -69.806 110.813 1.00 51.70 32 LYS B CA 1
ATOM 1817 C C . LYS B 1 32 ? -13.814 -69.286 111.872 1.00 49.10 32 LYS B C 1
ATOM 1818 O O . LYS B 1 32 ? -13.210 -68.222 111.706 1.00 48.45 32 LYS B O 1
ATOM 1820 N N . LEU B 1 33 ? -13.659 -70.047 112.956 1.00 47.94 33 LEU B N 1
ATOM 1821 C CA . LEU B 1 33 ? -12.737 -69.678 114.021 1.00 45.61 33 LEU B CA 1
ATOM 1822 C C . LEU B 1 33 ? -11.321 -69.538 113.472 1.00 45.13 33 LEU B C 1
ATOM 1823 O O . LEU B 1 33 ? -10.642 -68.567 113.776 1.00 43.42 33 LEU B O 1
ATOM 1828 N N . ALA B 1 34 ? -10.890 -70.517 112.679 1.00 46.53 34 ALA B N 1
ATOM 1829 C CA . ALA B 1 34 ? -9.575 -70.478 112.049 1.00 46.83 34 ALA B CA 1
ATOM 1830 C C . ALA B 1 34 ? -9.360 -69.170 111.286 1.00 47.82 34 ALA B C 1
ATOM 1831 O O . ALA B 1 34 ? -8.329 -68.523 111.452 1.00 46.87 34 ALA B O 1
ATOM 1833 N N . HIS B 1 35 ? -10.342 -68.778 110.480 1.00 50.14 35 HIS B N 1
ATOM 1834 C CA . HIS B 1 35 ? -10.252 -67.555 109.682 1.00 51.40 35 HIS B CA 1
ATOM 1835 C C . HIS B 1 35 ? -10.139 -66.285 110.550 1.00 48.81 35 HIS B C 1
ATOM 1836 O O . HIS B 1 35 ? -9.245 -65.448 110.329 1.00 47.81 35 HIS B O 1
ATOM 1843 N N . VAL B 1 36 ? -11.032 -66.149 111.528 1.00 47.39 36 VAL B N 1
ATOM 1844 C CA . VAL B 1 36 ? -11.034 -64.993 112.437 1.00 45.66 36 VAL B CA 1
ATOM 1845 C C . VAL B 1 36 ? -9.718 -64.936 113.209 1.00 43.04 36 VAL B C 1
ATOM 1846 O O . VAL B 1 36 ? -9.146 -63.871 113.450 1.00 41.67 36 VAL B O 1
ATOM 1850 N N . CYS B 1 37 ? -9.230 -66.115 113.541 1.00 42.50 37 CYS B N 1
ATOM 1851 C CA . CYS B 1 37 ? -7.979 -66.281 114.242 1.00 41.08 37 CYS B CA 1
ATOM 1852 C C . CYS B 1 37 ? -6.800 -65.759 113.415 1.00 39.93 37 CYS B C 1
ATOM 1853 O O . CYS B 1 37 ? -5.985 -64.986 113.912 1.00 38.48 37 CYS B O 1
ATOM 1856 N N . GLU B 1 38 ? -6.709 -66.187 112.162 1.00 40.33 38 GLU B N 1
ATOM 1857 C CA . GLU B 1 38 ? -5.669 -65.690 111.257 1.00 40.10 38 GLU B CA 1
ATOM 1858 C C . GLU B 1 38 ? -5.748 -64.169 111.109 1.00 39.29 38 GLU B C 1
ATOM 1859 O O . GLU B 1 38 ? -4.722 -63.505 111.034 1.00 38.65 38 GLU B O 1
ATOM 1861 N N . HIS B 1 39 ? -6.966 -63.633 111.075 1.00 39.29 39 HIS B N 1
ATOM 1862 C CA . HIS B 1 39 ? -7.163 -62.197 110.958 1.00 38.89 39 HIS B CA 1
ATOM 1863 C C . HIS B 1 39 ? -6.487 -61.422 112.107 1.00 36.25 39 HIS B C 1
ATOM 1864 O O . HIS B 1 39 ? -5.685 -60.524 111.857 1.00 36.04 39 HIS B O 1
ATOM 1871 N N . TYR B 1 40 ? -6.804 -61.781 113.347 1.00 34.24 40 TYR B N 1
ATOM 1872 C CA . TYR B 1 40 ? -6.266 -61.075 114.515 1.00 32.11 40 TYR B CA 1
ATOM 1873 C C . TYR B 1 40 ? -4.777 -61.283 114.686 1.00 30.79 40 TYR B C 1
ATOM 1874 O O . TYR B 1 40 ? -4.048 -60.365 115.062 1.00 29.98 40 TYR B O 1
ATOM 1883 N N . ALA B 1 41 ? -4.320 -62.491 114.390 1.00 30.64 41 ALA B N 1
ATOM 1884 C CA . ALA B 1 41 ? -2.889 -62.795 114.438 1.00 29.74 41 ALA B CA 1
ATOM 1885 C C . ALA B 1 41 ? -2.097 -61.858 113.517 1.00 30.07 41 ALA B C 1
ATOM 1886 O O . ALA B 1 41 ? -1.080 -61.308 113.935 1.00 29.22 41 ALA B O 1
ATOM 1888 N N . LYS B 1 42 ? -2.591 -61.657 112.291 1.00 31.32 42 LYS B N 1
ATOM 1889 C CA . LYS B 1 42 ? -1.968 -60.742 111.344 1.00 32.04 42 LYS B CA 1
ATOM 1890 C C . LYS B 1 42 ? -1.934 -59.301 111.852 1.00 31.26 42 LYS B C 1
ATOM 1891 O O . LYS B 1 42 ? -0.915 -58.614 111.728 1.00 31.16 42 LYS B O 1
ATOM 1897 N N . LYS B 1 43 ? -3.020 -58.853 112.469 1.00 30.77 43 LYS B N 1
ATOM 1898 C CA . LYS B 1 43 ? -3.054 -57.513 113.060 1.00 30.08 43 LYS B CA 1
ATOM 1899 C C . LYS B 1 43 ? -2.030 -57.362 114.175 1.00 28.39 43 LYS B C 1
ATOM 1900 O O . LYS B 1 43 ? -1.398 -56.310 114.304 1.00 28.37 43 LYS B O 1
ATOM 1906 N N . ALA B 1 44 ? -1.902 -58.393 115.014 1.00 27.22 44 ALA B N 1
ATOM 1907 C CA . ALA B 1 44 ? -1.015 -58.337 116.168 1.00 25.76 44 ALA B CA 1
ATOM 1908 C C . ALA B 1 44 ? 0.446 -58.327 115.716 1.00 25.73 44 ALA B C 1
ATOM 1909 O O . ALA B 1 44 ? 1.288 -57.660 116.299 1.00 25.21 44 ALA B O 1
ATOM 1911 N N . ILE B 1 45 ? 0.729 -59.039 114.624 1.00 26.50 45 ILE B N 1
ATOM 1912 C CA . ILE B 1 45 ? 2.077 -59.092 114.072 1.00 26.76 45 ILE B CA 1
ATOM 1913 C C . ILE B 1 45 ? 2.519 -57.687 113.670 1.00 27.19 45 ILE B C 1
ATOM 1914 O O . ILE B 1 45 ? 3.705 -57.349 113.786 1.00 27.12 45 ILE B O 1
ATOM 1919 N N . ILE B 1 46 ? 1.586 -56.875 113.186 1.00 27.78 46 ILE B N 1
ATOM 1920 C CA . ILE B 1 46 ? 1.924 -55.526 112.730 1.00 28.43 46 ILE B CA 1
ATOM 1921 C C . ILE B 1 46 ? 2.467 -54.695 113.890 1.00 27.30 46 ILE B C 1
ATOM 1922 O O . ILE B 1 46 ? 3.488 -54.038 113.765 1.00 27.63 46 ILE B O 1
ATOM 1927 N N . ASN B 1 47 ? 1.798 -54.760 115.026 1.00 26.21 47 ASN B N 1
ATOM 1928 C CA . ASN B 1 47 ? 2.306 -54.074 116.227 1.00 25.35 47 ASN B CA 1
ATOM 1929 C C . ASN B 1 47 ? 3.552 -54.728 116.788 1.00 24.74 47 ASN B C 1
ATOM 1930 O O . ASN B 1 47 ? 4.495 -54.052 117.158 1.00 24.76 47 ASN B O 1
ATOM 1935 N N . LEU B 1 48 ? 3.576 -56.045 116.802 1.00 24.42 48 LEU B N 1
ATOM 1936 C CA . LEU B 1 48 ? 4.743 -56.781 117.233 1.00 24.09 48 LEU B CA 1
ATOM 1937 C C . LEU B 1 48 ? 6.017 -56.441 116.433 1.00 24.99 48 LEU B C 1
ATOM 1938 O O . LEU B 1 48 ? 7.105 -56.323 117.005 1.00 24.91 48 LEU B O 1
ATOM 1943 N N . ASN B 1 49 ? 5.876 -56.266 115.121 1.00 26.08 49 ASN B N 1
ATOM 1944 C CA . ASN B 1 49 ? 7.020 -55.932 114.279 1.00 27.23 49 ASN B CA 1
ATOM 1945 C C . ASN B 1 49 ? 7.604 -54.559 114.552 1.00 27.53 49 ASN B C 1
ATOM 1946 O O . ASN B 1 49 ? 8.710 -54.268 114.119 1.00 28.38 49 ASN B O 1
ATOM 1951 N N . LYS B 1 50 ? 6.850 -53.704 115.229 1.00 27.03 50 LYS B N 1
ATOM 1952 C CA . LYS B 1 50 ? 7.379 -52.404 115.632 1.00 27.36 50 LYS B CA 1
ATOM 1953 C C . LYS B 1 50 ? 8.288 -52.512 116.853 1.00 26.86 50 LYS B C 1
ATOM 1954 O O . LYS B 1 50 ? 8.942 -51.545 117.219 1.00 27.25 50 LYS B O 1
ATOM 1960 N N . GLU B 1 51 ? 8.321 -53.675 117.498 1.00 26.24 51 GLU B N 1
ATOM 1961 C CA . GLU B 1 51 ? 9.048 -53.796 118.768 1.00 25.97 51 GLU B CA 1
ATOM 1962 C C . GLU B 1 51 ? 10.476 -54.222 118.529 1.00 26.84 51 GLU B C 1
ATOM 1963 O O . GLU B 1 51 ? 10.730 -54.996 117.638 1.00 27.25 51 GLU B O 1
ATOM 1969 N N . PRO B 1 52 ? 11.408 -53.735 119.363 1.00 27.40 52 PRO B N 1
ATOM 1970 C CA . PRO B 1 52 ? 12.765 -54.228 119.262 1.00 28.43 52 PRO B CA 1
ATOM 1971 C C . PRO B 1 52 ? 12.842 -55.711 119.541 1.00 28.35 52 PRO B C 1
ATOM 1972 O O . PRO B 1 52 ? 12.026 -56.254 120.284 1.00 27.47 52 PRO B O 1
ATOM 1976 N N . LEU B 1 53 ? 13.830 -56.350 118.946 1.00 29.69 53 LEU B N 1
ATOM 1977 C CA . LEU B 1 53 ? 14.068 -57.751 119.172 1.00 29.95 53 LEU B CA 1
ATOM 1978 C C . LEU B 1 53 ? 14.593 -57.894 120.597 1.00 30.19 53 LEU B C 1
ATOM 1979 O O . LEU B 1 53 ? 15.385 -57.073 121.050 1.00 30.97 53 LEU B O 1
ATOM 1984 N N . PRO B 1 54 ? 14.154 -58.930 121.307 1.00 29.93 54 PRO B N 1
ATOM 1985 C CA . PRO B 1 54 ? 14.555 -59.073 122.705 1.00 30.39 54 PRO B CA 1
ATOM 1986 C C . PRO B 1 54 ? 16.002 -59.473 122.822 1.00 32.18 54 PRO B C 1
ATOM 1987 O O . PRO B 1 54 ? 16.565 -60.047 121.890 1.00 33.08 54 PRO B O 1
ATOM 1991 N N . GLN B 1 55 ? 16.609 -59.144 123.953 1.00 33.45 55 GLN B N 1
ATOM 1992 C CA . GLN B 1 55 ? 17.981 -59.576 124.240 1.00 35.45 55 GLN B CA 1
ATOM 1993 C C . GLN B 1 55 ? 18.066 -61.073 124.497 1.00 35.70 55 GLN B C 1
ATOM 1994 O O . GLN B 1 55 ? 19.020 -61.711 124.071 1.00 37.08 55 GLN B O 1
ATOM 2000 N N . LYS B 1 56 ? 17.075 -61.625 125.192 1.00 34.85 56 LYS B N 1
ATOM 2001 C CA . LYS B 1 56 ? 17.031 -63.069 125.457 1.00 35.00 56 LYS B CA 1
ATOM 2002 C C . LYS B 1 56 ? 15.925 -63.702 124.661 1.00 33.41 56 LYS B C 1
ATOM 2003 O O . LYS B 1 56 ? 14.777 -63.299 124.783 1.00 32.53 56 LYS B O 1
ATOM 2009 N N . PHE B 1 57 ? 16.275 -64.694 123.856 1.00 33.47 57 PHE B N 1
ATOM 2010 C CA . PHE B 1 57 ? 15.284 -65.499 123.166 1.00 32.35 57 PHE B CA 1
ATOM 2011 C C . PHE B 1 57 ? 15.018 -66.715 124.035 1.00 32.30 57 PHE B C 1
ATOM 2012 O O . PHE B 1 57 ? 15.876 -67.569 124.205 1.00 33.53 57 PHE B O 1
ATOM 2020 N N . ASP B 1 58 ? 13.834 -66.748 124.632 1.00 31.08 58 ASP B N 1
ATOM 2021 C CA . ASP B 1 58 ? 13.510 -67.755 125.610 1.00 31.08 58 ASP B CA 1
ATOM 2022 C C . ASP B 1 58 ? 12.017 -68.010 125.588 1.00 29.71 58 ASP B C 1
ATOM 2023 O O . ASP B 1 58 ? 11.278 -67.405 124.831 1.00 28.83 58 ASP B O 1
ATOM 2028 N N . SER B 1 59 ? 11.574 -68.899 126.454 1.00 29.62 59 SER B N 1
ATOM 2029 C CA . SER B 1 59 ? 10.189 -69.260 126.522 1.00 28.63 59 SER B CA 1
ATOM 2030 C C . SER B 1 59 ? 9.290 -68.112 126.884 1.00 27.25 59 SER B C 1
ATOM 2031 O O . SER B 1 59 ? 8.124 -68.100 126.498 1.00 26.62 59 SER B O 1
ATOM 2034 N N . SER B 1 60 ? 9.766 -67.237 127.759 1.00 26.95 60 SER B N 1
ATOM 2035 C CA . SER B 1 60 ? 8.991 -66.044 128.098 1.00 25.91 60 SER B CA 1
ATOM 2036 C C . SER B 1 60 ? 8.632 -65.259 126.827 1.00 24.88 60 SER B C 1
ATOM 2037 O O . SER B 1 60 ? 7.500 -64.840 126.678 1.00 24.19 60 SER B O 1
ATOM 2040 N N . TYR B 1 61 ? 9.604 -65.069 125.940 1.00 24.87 61 TYR B N 1
ATOM 2041 C CA . TYR B 1 61 ? 9.355 -64.383 124.669 1.00 24.29 61 TYR B CA 1
ATOM 2042 C C . TYR B 1 61 ? 8.393 -65.174 123.777 1.00 23.77 61 TYR B C 1
ATOM 2043 O O . TYR B 1 61 ? 7.484 -64.607 123.196 1.00 23.25 61 TYR B O 1
ATOM 2052 N N . LEU B 1 62 ? 8.579 -66.491 123.730 1.00 24.00 62 LEU B N 1
ATOM 2053 C CA . LEU B 1 62 ? 7.647 -67.377 123.037 1.00 23.77 62 LEU B CA 1
ATOM 2054 C C . LEU B 1 62 ? 6.208 -67.193 123.541 1.00 23.00 62 LEU B C 1
ATOM 2055 O O . LEU B 1 62 ? 5.256 -67.099 122.750 1.00 22.81 62 LEU B O 1
ATOM 2060 N N . LYS B 1 63 ? 6.046 -67.172 124.850 1.00 22.71 63 LYS B N 1
ATOM 2061 C CA . LYS B 1 63 ? 4.713 -67.016 125.443 1.00 22.22 63 LYS B CA 1
ATOM 2062 C C . LYS B 1 63 ? 4.115 -65.659 125.130 1.00 21.62 63 LYS B C 1
ATOM 2063 O O . LYS B 1 63 ? 2.922 -65.550 124.894 1.00 21.39 63 LYS B O 1
ATOM 2069 N N . TYR B 1 64 ? 4.958 -64.632 125.152 1.00 21.53 64 TYR B N 1
ATOM 2070 C CA . TYR B 1 64 ? 4.523 -63.287 124.834 1.00 21.19 64 TYR B CA 1
ATOM 2071 C C . TYR B 1 64 ? 4.032 -63.221 123.381 1.00 21.21 64 TYR B C 1
ATOM 2072 O O . TYR B 1 64 ? 3.022 -62.569 123.104 1.00 21.05 64 TYR B O 1
ATOM 2081 N N . ILE B 1 65 ? 4.722 -63.907 122.466 1.00 21.61 65 ILE B N 1
ATOM 2082 C CA . ILE B 1 65 ? 4.288 -63.931 121.069 1.00 21.96 65 ILE B CA 1
ATOM 2083 C C . ILE B 1 65 ? 2.920 -64.581 120.965 1.00 21.94 65 ILE B C 1
ATOM 2084 O O . ILE B 1 65 ? 2.035 -64.069 120.307 1.00 22.08 65 ILE B O 1
ATOM 2089 N N . HIS B 1 66 ? 2.766 -65.715 121.640 1.00 21.91 66 HIS B N 1
ATOM 2090 C CA . HIS B 1 66 ? 1.504 -66.444 121.627 1.00 22.05 66 HIS B CA 1
ATOM 2091 C C . HIS B 1 66 ? 0.414 -65.579 122.242 1.00 21.70 66 HIS B C 1
ATOM 2092 O O . HIS B 1 66 ? -0.709 -65.514 121.722 1.00 22.01 66 HIS B O 1
ATOM 2099 N N . GLN B 1 67 ? 0.756 -64.885 123.323 1.00 21.26 67 GLN B N 1
ATOM 2100 C CA . GLN B 1 67 ? -0.190 -63.968 123.970 1.00 21.07 67 GLN B CA 1
ATOM 2101 C C . GLN B 1 67 ? -0.677 -62.915 122.997 1.00 21.24 67 GLN B C 1
ATOM 2102 O O . GLN B 1 67 ? -1.879 -62.721 122.819 1.00 21.53 67 GLN B O 1
ATOM 2108 N N . ARG B 1 68 ? 0.260 -62.263 122.320 1.00 21.32 68 ARG B N 1
ATOM 2109 C CA . ARG B 1 68 ? -0.094 -61.244 121.337 1.00 21.70 68 ARG B CA 1
ATOM 2110 C C . ARG B 1 68 ? -0.898 -61.798 120.162 1.00 22.44 68 ARG B C 1
ATOM 2111 O O . ARG B 1 68 ? -1.826 -61.146 119.672 1.00 22.97 68 ARG B O 1
ATOM 2119 N N . LEU B 1 69 ? -0.535 -62.977 119.693 1.00 22.77 69 LEU B N 1
ATOM 2120 C CA . LEU B 1 69 ? -1.184 -63.550 118.518 1.00 23.74 69 LEU B CA 1
ATOM 2121 C C . LEU B 1 69 ? -2.616 -63.951 118.797 1.00 24.11 69 LEU B C 1
ATOM 2122 O O . LEU B 1 69 ? -3.452 -63.887 117.905 1.00 25.12 69 LEU B O 1
ATOM 2127 N N . PHE B 1 70 ? -2.891 -64.374 120.031 1.00 23.64 70 PHE B N 1
ATOM 2128 C CA . PHE B 1 70 ? -4.164 -65.026 120.341 1.00 24.12 70 PHE B CA 1
ATOM 2129 C C . PHE B 1 70 ? -5.014 -64.389 121.436 1.00 23.88 70 PHE B C 1
ATOM 2130 O O . PHE B 1 70 ? -6.089 -64.913 121.740 1.00 24.37 70 PHE B O 1
ATOM 2138 N N . GLU B 1 71 ? -4.578 -63.270 122.004 1.00 23.37 71 GLU B N 1
ATOM 2139 C CA . GLU B 1 71 ? -5.307 -62.669 123.167 1.00 23.33 71 GLU B CA 1
ATOM 2140 C C . GLU B 1 71 ? -6.700 -62.132 122.816 1.00 24.12 71 GLU B C 1
ATOM 2141 O O . GLU B 1 71 ? -7.532 -61.968 123.698 1.00 24.37 71 GLU B O 1
ATOM 2147 N N . SER B 1 72 ? -6.967 -61.913 121.530 1.00 24.72 72 SER B N 1
ATOM 2148 C CA . SER B 1 72 ? -8.307 -61.500 121.090 1.00 25.80 72 SER B CA 1
ATOM 2149 C C . SER B 1 72 ? -9.276 -62.670 120.909 1.00 26.61 72 SER B C 1
ATOM 2150 O O . SER B 1 72 ? -10.485 -62.473 120.801 1.00 27.73 72 SER B O 1
ATOM 2153 N N . THR B 1 73 ? -8.731 -63.879 120.889 1.00 26.28 73 THR B N 1
ATOM 2154 C CA . THR B 1 73 ? -9.469 -65.093 120.560 1.00 27.17 73 THR B CA 1
ATOM 2155 C C . THR B 1 73 ? -9.521 -66.098 121.719 1.00 26.83 73 THR B C 1
ATOM 2156 O O . THR B 1 73 ? -10.572 -66.666 121.980 1.00 27.74 73 THR B O 1
ATOM 2160 N N . PHE B 1 74 ? -8.394 -66.348 122.374 1.00 25.73 74 PHE B N 1
ATOM 2161 C CA . PHE B 1 74 ? -8.351 -67.353 123.431 1.00 25.58 74 PHE B CA 1
ATOM 2162 C C . PHE B 1 74 ? -8.014 -66.744 124.769 1.00 24.83 74 PHE B C 1
ATOM 2163 O O . PHE B 1 74 ? -7.027 -66.016 124.906 1.00 24.01 74 PHE B O 1
ATOM 2171 N N . GLU B 1 75 ? -8.848 -67.075 125.751 1.00 25.32 75 GLU B N 1
ATOM 2172 C CA . GLU B 1 75 ? -8.694 -66.581 127.123 1.00 25.01 75 GLU B CA 1
ATOM 2173 C C . GLU B 1 75 ? -7.341 -66.987 127.691 1.00 24.20 75 GLU B C 1
ATOM 2174 O O . GLU B 1 75 ? -6.749 -66.244 128.455 1.00 23.78 75 GLU B O 1
ATOM 2180 N N . TRP B 1 76 ? -6.861 -68.162 127.297 1.00 24.16 76 TRP B N 1
ATOM 2181 C CA . TRP B 1 76 ? -5.608 -68.744 127.814 1.00 23.71 76 TRP B CA 1
ATOM 2182 C C . TRP B 1 76 ? -4.382 -68.342 126.991 1.00 23.00 76 TRP B C 1
ATOM 2183 O O . TRP B 1 76 ? -3.293 -68.885 127.196 1.00 22.84 76 TRP B O 1
ATOM 2194 N N . ALA B 1 77 ? -4.528 -67.386 126.079 1.00 22.73 77 ALA B N 1
ATOM 2195 C CA . ALA B 1 77 ? -3.395 -66.988 125.226 1.00 22.25 77 ALA B CA 1
ATOM 2196 C C . ALA B 1 77 ? -2.188 -66.682 126.100 1.00 21.80 77 ALA B C 1
ATOM 2197 O O . ALA B 1 77 ? -2.316 -66.017 127.129 1.00 21.71 77 ALA B O 1
ATOM 2199 N N . GLY B 1 78 ? -1.040 -67.242 125.738 1.00 21.74 78 GLY B N 1
ATOM 2200 C CA . GLY B 1 78 ? 0.211 -67.019 126.455 1.00 21.57 78 GLY B CA 1
ATOM 2201 C C . GLY B 1 78 ? 0.480 -68.051 127.543 1.00 21.99 78 GLY B C 1
ATOM 2202 O O . GLY B 1 78 ? 1.621 -68.181 128.013 1.00 22.14 78 GLY B O 1
ATOM 2203 N N . TYR B 1 79 ? -0.567 -68.774 127.947 1.00 22.38 79 TYR B N 1
ATOM 2204 C CA . TYR B 1 79 ? -0.448 -69.817 128.941 1.00 23.03 79 TYR B CA 1
ATOM 2205 C C . TYR B 1 79 ? -0.224 -71.159 128.254 1.00 23.51 79 TYR B C 1
ATOM 2206 O O . TYR B 1 79 ? -0.927 -71.499 127.314 1.00 23.65 79 TYR B O 1
ATOM 2215 N N . THR B 1 80 ? 0.696 -71.952 128.803 1.00 24.06 80 THR B N 1
ATOM 2216 C CA . THR B 1 80 ? 0.991 -73.270 128.286 1.00 24.71 80 THR B CA 1
ATOM 2217 C C . THR B 1 80 ? 0.000 -74.296 128.803 1.00 25.49 80 THR B C 1
ATOM 2218 O O . THR B 1 80 ? -0.757 -74.043 129.741 1.00 25.64 80 THR B O 1
ATOM 2222 N N . ARG B 1 81 ? 0.007 -75.485 128.211 1.00 26.19 81 ARG B N 1
ATOM 2223 C CA . ARG B 1 81 ? -1.060 -76.476 128.489 1.00 27.05 81 ARG B CA 1
ATOM 2224 C C . ARG B 1 81 ? -0.845 -77.282 129.776 1.00 27.96 81 ARG B C 1
ATOM 2225 O O . ARG B 1 81 ? -1.675 -78.122 130.132 1.00 28.82 81 ARG B O 1
ATOM 2233 N N . ASP B 1 82 ? 0.268 -77.021 130.451 1.00 27.99 82 ASP B N 1
ATOM 2234 C CA . ASP B 1 82 ? 0.492 -77.499 131.809 1.00 28.98 82 ASP B CA 1
ATOM 2235 C C . ASP B 1 82 ? -0.026 -76.492 132.834 1.00 28.73 82 ASP B C 1
ATOM 2236 O O . ASP B 1 82 ? -0.076 -76.794 134.029 1.00 29.68 82 ASP B O 1
ATOM 2241 N N . PHE B 1 83 ? -0.410 -75.299 132.371 1.00 27.60 83 PHE B N 1
ATOM 2242 C CA . PHE B 1 83 ? -0.988 -74.308 133.256 1.00 27.46 83 PHE B CA 1
ATOM 2243 C C . PHE B 1 83 ? -2.464 -74.628 133.485 1.00 27.98 83 PHE B C 1
ATOM 2244 O O . PHE B 1 83 ? -3.219 -74.744 132.518 1.00 27.61 83 PHE B O 1
ATOM 2252 N N . SER B 1 84 ? -2.862 -74.765 134.772 1.00 29.04 84 SER B N 1
ATOM 2253 C CA . SER B 1 84 ? -4.265 -75.080 135.134 1.00 29.84 84 SER B CA 1
ATOM 2254 C C . SER B 1 84 ? -5.028 -73.760 134.954 1.00 29.17 84 SER B C 1
ATOM 2255 O O . SER B 1 84 ? -4.972 -72.848 135.799 1.00 29.32 84 SER B O 1
ATOM 2258 N N . PHE B 1 85 ? -5.718 -73.622 133.827 1.00 28.63 85 PHE B N 1
ATOM 2259 C CA . PHE B 1 85 ? -6.339 -72.347 133.445 1.00 27.99 85 PHE B CA 1
ATOM 2260 C C . PHE B 1 85 ? -7.817 -72.291 133.819 1.00 29.04 85 PHE B C 1
ATOM 2261 O O . PHE B 1 85 ? -8.590 -73.172 133.459 1.00 29.74 85 PHE B O 1
ATOM 2269 N N . THR B 1 86 ? -8.218 -71.220 134.490 1.00 29.37 86 THR B N 1
ATOM 2270 C CA . THR B 1 86 ? -9.631 -71.011 134.819 1.00 30.53 86 THR B CA 1
ATOM 2271 C C . THR B 1 86 ? -10.293 -70.119 133.776 1.00 30.10 86 THR B C 1
ATOM 2272 O O . THR B 1 86 ? -9.985 -68.931 133.675 1.00 29.40 86 THR B O 1
ATOM 2276 N N . PHE B 1 87 ? -11.241 -70.699 133.049 1.00 30.88 87 PHE B N 1
ATOM 2277 C CA . PHE B 1 87 ? -12.059 -69.951 132.097 1.00 31.05 87 PHE B CA 1
ATOM 2278 C C . PHE B 1 87 ? -13.044 -69.032 132.794 1.00 32.16 87 PHE B C 1
ATOM 2279 O O . PHE B 1 87 ? -13.340 -69.193 133.982 1.00 33.19 87 PHE B O 1
ATOM 2287 N N . ASP B 1 88 ? -13.542 -68.062 132.041 1.00 32.34 88 ASP B N 1
ATOM 2288 C CA . ASP B 1 88 ? -14.567 -67.116 132.498 1.00 33.65 88 ASP B CA 1
ATOM 2289 C C . ASP B 1 88 ? -15.850 -67.846 132.942 1.00 35.59 88 ASP B C 1
ATOM 2290 O O . ASP B 1 88 ? -16.537 -67.411 133.857 1.00 36.79 88 ASP B O 1
ATOM 2295 N N . ASP B 1 89 ? -16.108 -68.998 132.338 1.00 36.25 89 ASP B N 1
ATOM 2296 C CA . ASP B 1 89 ? -17.298 -69.797 132.629 1.00 38.18 89 ASP B CA 1
ATOM 2297 C C . ASP B 1 89 ? -17.155 -70.649 133.894 1.00 38.85 89 ASP B C 1
ATOM 2298 O O . ASP B 1 89 ? -18.079 -71.351 134.257 1.00 40.56 89 ASP B O 1
ATOM 2303 N N . GLY B 1 90 ? -16.006 -70.595 134.564 1.00 37.83 90 GLY B N 1
ATOM 2304 C CA . GLY B 1 90 ? -15.793 -71.326 135.827 1.00 38.64 90 GLY B CA 1
ATOM 2305 C C . GLY B 1 90 ? -15.043 -72.644 135.694 1.00 38.36 90 GLY B C 1
ATOM 2306 O O . GLY B 1 90 ? -14.530 -73.162 136.674 1.00 38.79 90 GLY B O 1
ATOM 2307 N N . THR B 1 91 ? -14.931 -73.172 134.472 1.00 37.82 91 THR B N 1
ATOM 2308 C CA . THR B 1 91 ? -14.247 -74.451 134.258 1.00 37.70 91 THR B CA 1
ATOM 2309 C C . THR B 1 91 ? -12.734 -74.286 134.240 1.00 36.23 91 THR B C 1
ATOM 2310 O O . THR B 1 91 ? -12.215 -73.201 133.978 1.00 35.03 91 THR B O 1
ATOM 2314 N N . VAL B 1 92 ? -12.037 -75.385 134.505 1.00 36.51 92 VAL B N 1
ATOM 2315 C CA . VAL B 1 92 ? -10.585 -75.381 134.643 1.00 35.56 92 VAL B CA 1
ATOM 2316 C C . VAL B 1 92 ? -9.993 -76.334 133.613 1.00 35.37 92 VAL B C 1
ATOM 2317 O O . VAL B 1 92 ? -10.365 -77.501 133.567 1.00 36.38 92 VAL B O 1
ATOM 2321 N N . ALA B 1 93 ? -9.082 -75.829 132.787 1.00 34.27 93 ALA B N 1
ATOM 2322 C CA . ALA B 1 93 ? -8.563 -76.613 131.672 1.00 34.34 93 ALA B CA 1
ATOM 2323 C C . ALA B 1 93 ? -7.072 -76.831 131.757 1.00 34.12 93 ALA B C 1
ATOM 2324 O O . ALA B 1 93 ? -6.302 -75.958 132.148 1.00 33.34 93 ALA B O 1
ATOM 2326 N N . GLU B 1 94 ? -6.684 -78.020 131.346 1.00 35.34 94 GLU B N 1
ATOM 2327 C CA . GLU B 1 94 ? -5.316 -78.452 131.358 1.00 35.85 94 GLU B CA 1
ATOM 2328 C C . GLU B 1 94 ? -5.214 -79.580 130.337 1.00 36.84 94 GLU B C 1
ATOM 2329 O O . GLU B 1 94 ? -6.175 -80.315 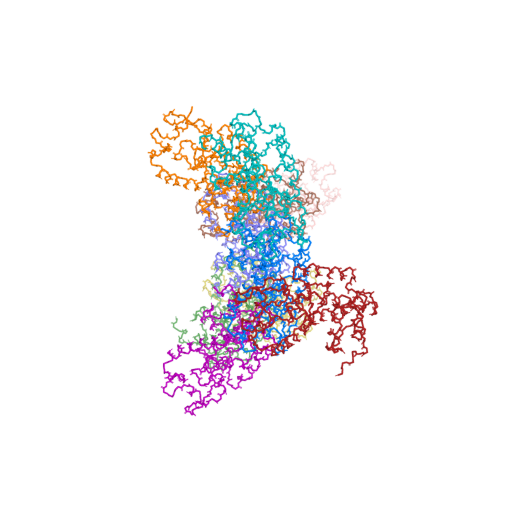130.142 1.00 37.70 94 GLU B O 1
ATOM 2335 N N . MET B 1 95 ? -4.084 -79.689 129.649 1.00 37.16 95 MET B N 1
ATOM 2336 C CA . MET B 1 95 ? -3.926 -80.764 128.669 1.00 38.73 95 MET B CA 1
ATOM 2337 C C . MET B 1 95 ? -2.536 -81.378 128.661 1.00 39.12 95 MET B C 1
ATOM 2338 O O . MET B 1 95 ? -1.691 -81.015 127.842 1.00 38.23 95 MET B O 1
ATOM 2343 N N . PRO B 1 96 ? -2.309 -82.348 129.560 1.00 40.65 96 PRO B N 1
ATOM 2344 C CA . PRO B 1 96 ? -1.000 -82.992 129.674 1.00 41.51 96 PRO B CA 1
ATOM 2345 C C . PRO B 1 96 ? -0.657 -83.899 128.491 1.00 42.59 96 PRO B C 1
ATOM 2346 O O . PRO B 1 96 ? 0.505 -84.009 128.137 1.00 42.31 96 PRO B O 1
ATOM 2350 N N . MET B 1 97 ? -1.656 -84.543 127.905 1.00 44.11 97 MET B N 1
ATOM 2351 C CA . MET B 1 97 ? -1.434 -85.440 126.787 1.00 45.94 97 MET B CA 1
ATOM 2352 C C . MET B 1 97 ? -2.015 -84.830 125.522 1.00 45.31 97 MET B C 1
ATOM 2353 O O . MET B 1 97 ? -3.200 -84.548 125.455 1.00 45.32 97 MET B O 1
ATOM 2358 N N . MET B 1 98 ? -1.156 -84.610 124.535 1.00 44.83 98 MET B N 1
ATOM 2359 C CA . MET B 1 98 ? -1.576 -84.097 123.251 1.00 44.54 98 MET B CA 1
ATOM 2360 C C . MET B 1 98 ? -0.885 -84.878 122.166 1.00 46.17 98 MET B C 1
ATOM 2361 O O . MET B 1 98 ? 0.347 -84.964 122.128 1.00 46.07 98 MET B O 1
ATOM 2366 N N . LYS B 1 99 ? -1.701 -85.462 121.299 1.00 48.32 99 LYS B N 1
ATOM 2367 C CA . LYS B 1 99 ? -1.228 -86.335 120.258 1.00 50.79 99 LYS B CA 1
ATOM 2368 C C . LYS B 1 99 ? -0.884 -85.532 119.019 1.00 51.13 99 LYS B C 1
ATOM 2369 O O . LYS B 1 99 ? -1.432 -84.454 118.779 1.00 49.69 99 LYS B O 1
ATOM 2375 N N . VAL B 1 100 ? 0.063 -86.050 118.256 1.00 53.13 100 VAL B N 1
ATOM 2376 C CA . VAL B 1 100 ? 0.380 -85.465 116.970 1.00 54.34 100 VAL B CA 1
ATOM 2377 C C . VAL B 1 100 ? -0.793 -85.796 116.047 1.00 57.03 100 VAL B C 1
ATOM 2378 O O . VAL B 1 100 ? -1.194 -86.957 115.975 1.00 58.76 100 VAL B O 1
ATOM 2382 N N . PRO B 1 101 ? -1.360 -84.781 115.363 1.00 58.18 101 PRO B N 1
ATOM 2383 C CA . PRO B 1 101 ? -2.540 -85.027 114.530 1.00 60.82 101 PRO B CA 1
ATOM 2384 C C . PRO B 1 101 ? -2.330 -86.145 113.515 1.00 64.51 101 PRO B C 1
ATOM 2385 O O . PRO B 1 101 ? -1.285 -86.198 112.848 1.00 65.67 101 PRO B O 1
ATOM 2389 N N . ASN B 1 102 ? -3.309 -87.046 113.448 1.00 67.49 102 ASN B N 1
ATOM 2390 C CA . ASN B 1 102 ? -3.340 -88.159 112.493 1.00 71.54 102 ASN B CA 1
ATOM 2391 C C . ASN B 1 102 ? -2.313 -89.282 112.714 1.00 73.00 102 ASN B C 1
ATOM 2392 O O . ASN B 1 102 ? -2.433 -90.340 112.095 1.00 76.47 102 ASN B O 1
ATOM 2397 N N . LEU B 1 103 ? -1.321 -89.067 113.578 1.00 71.16 103 LEU B N 1
ATOM 2398 C CA . LEU B 1 103 ? -0.295 -90.079 113.860 1.00 72.21 103 LEU B CA 1
ATOM 2399 C C . LEU B 1 103 ? -0.436 -90.612 115.290 1.00 70.06 103 LEU B C 1
ATOM 2400 O O . LEU B 1 103 ? -1.043 -89.970 116.134 1.00 69.01 103 LEU B O 1
ATOM 2405 N N . ASP B 1 104 ? 0.138 -91.782 115.558 1.00 70.03 104 ASP B N 1
ATOM 2406 C CA . ASP B 1 104 ? 0.064 -92.404 116.883 1.00 68.99 104 ASP B CA 1
ATOM 2407 C C . ASP B 1 104 ? 1.287 -92.068 117.746 1.00 67.24 104 ASP B C 1
ATOM 2408 O O . ASP B 1 104 ? 1.835 -92.941 118.423 1.00 68.71 104 ASP B O 1
ATOM 2410 N N . ILE B 1 105 ? 1.714 -90.807 117.717 1.00 64.37 105 ILE B N 1
ATOM 2411 C CA . ILE B 1 105 ? 2.830 -90.315 118.535 1.00 62.17 105 ILE B CA 1
ATOM 2412 C C . ILE B 1 105 ? 2.361 -89.144 119.388 1.00 58.75 105 ILE B C 1
ATOM 2413 O O . ILE B 1 105 ? 1.457 -88.424 118.994 1.00 57.40 105 ILE B O 1
ATOM 2415 N N . PHE B 1 106 ? 2.968 -88.961 120.561 1.00 57.10 106 PHE B N 1
ATOM 2416 C CA . PHE B 1 106 ? 2.604 -87.868 121.467 1.00 54.19 106 PHE B CA 1
ATOM 2417 C C . PHE B 1 106 ? 3.666 -86.783 121.531 1.00 51.31 106 PHE B C 1
ATOM 2418 O O . PHE B 1 106 ? 4.847 -87.071 121.487 1.00 51.90 106 PHE B O 1
ATOM 2426 N N . TYR B 1 107 ? 3.230 -85.535 121.648 1.00 48.16 107 TYR B N 1
ATOM 2427 C CA . TYR B 1 107 ? 4.117 -84.447 122.044 1.00 45.90 107 TYR B CA 1
ATOM 2428 C C . TYR B 1 107 ? 4.558 -84.648 123.487 1.00 45.13 107 TYR B C 1
ATOM 2429 O O . TYR B 1 107 ? 4.065 -85.541 124.169 1.00 45.94 107 TYR B O 1
ATOM 2438 N N . VAL B 1 108 ? 5.488 -83.815 123.948 1.00 43.86 108 VAL B N 1
ATOM 2439 C CA . VAL B 1 108 ? 5.978 -83.881 125.326 1.00 43.61 108 VAL B CA 1
ATOM 2440 C C . VAL B 1 108 ? 4.801 -83.872 126.309 1.00 43.04 108 VAL B C 1
ATOM 2441 O O . VAL B 1 108 ? 3.900 -83.043 126.211 1.00 41.26 108 VAL B O 1
ATOM 2445 N N . GLN B 1 109 ? 4.830 -84.800 127.258 1.00 44.58 109 GLN B N 1
ATOM 2446 C CA . GLN B 1 109 ? 3.830 -84.852 128.326 1.00 44.76 109 GLN B CA 1
ATOM 2447 C C . GLN B 1 109 ? 3.827 -83.550 129.117 1.00 42.64 109 GLN B C 1
ATOM 2448 O O . GLN B 1 109 ? 4.875 -82.937 129.346 1.00 42.34 109 GLN B O 1
ATOM 2454 N N . GLY B 1 110 ? 2.640 -83.155 129.559 1.00 41.55 110 GLY B N 1
ATOM 2455 C CA . GLY B 1 110 ? 2.446 -81.909 130.304 1.00 40.11 110 GLY B CA 1
ATOM 2456 C C . GLY B 1 110 ? 3.404 -81.712 131.459 1.00 40.07 110 GLY B C 1
ATOM 2457 O O . GLY B 1 110 ? 3.929 -80.608 131.654 1.00 39.21 110 GLY B O 1
ATOM 2458 N N . ASN B 1 111 ? 3.643 -82.779 132.211 1.00 41.07 111 ASN B N 1
ATOM 2459 C CA . ASN B 1 111 ? 4.508 -82.707 133.376 1.00 41.85 111 ASN B CA 1
ATOM 2460 C C . ASN B 1 111 ? 5.985 -82.448 133.058 1.00 41.48 111 ASN B C 1
ATOM 2461 O O . ASN B 1 111 ? 6.739 -82.060 133.956 1.00 42.33 111 ASN B O 1
ATOM 2466 N N . ASP B 1 112 ? 6.388 -82.640 131.798 1.00 40.36 112 ASP B N 1
ATOM 2467 C CA . ASP B 1 112 ? 7.763 -82.400 131.352 1.00 40.04 112 ASP B CA 1
ATOM 2468 C C . ASP B 1 112 ? 7.922 -81.119 130.542 1.00 37.93 112 ASP B C 1
ATOM 2469 O O . ASP B 1 112 ? 9.024 -80.811 130.076 1.00 37.99 112 ASP B O 1
ATOM 2474 N N . ILE B 1 113 ? 6.847 -80.365 130.363 1.00 36.05 113 ILE B N 1
ATOM 2475 C CA . ILE B 1 113 ? 6.918 -79.173 129.521 1.00 34.37 113 ILE B CA 1
ATOM 2476 C C . ILE B 1 113 ? 7.924 -78.165 130.060 1.00 34.09 113 ILE B C 1
ATOM 2477 O O . ILE B 1 113 ? 8.754 -77.638 129.299 1.00 33.75 113 ILE B O 1
ATOM 2482 N N . GLN B 1 114 ? 7.851 -77.895 131.361 1.00 34.25 114 GLN B N 1
ATOM 2483 C CA . GLN B 1 114 ? 8.692 -76.864 131.970 1.00 34.22 114 GLN B CA 1
ATOM 2484 C C . GLN B 1 114 ? 10.170 -77.192 131.892 1.00 35.43 114 GLN B C 1
ATOM 2485 O O . GLN B 1 114 ? 10.986 -76.326 131.564 1.00 35.31 114 GLN B O 1
ATOM 2491 N N . GLU B 1 115 ? 10.503 -78.444 132.159 1.00 36.86 115 GLU B N 1
ATOM 2492 C CA . GLU B 1 115 ? 11.882 -78.888 132.115 1.00 38.42 115 GLU B CA 1
ATOM 2493 C C . GLU B 1 115 ? 12.449 -78.777 130.686 1.00 38.04 115 GLU B C 1
ATOM 2494 O O . GLU B 1 115 ? 13.566 -78.296 130.492 1.00 38.57 115 GLU B O 1
ATOM 2500 N N . ASN B 1 116 ? 11.661 -79.188 129.698 1.00 37.32 116 ASN B N 1
ATOM 2501 C CA . ASN B 1 116 ? 12.050 -79.061 128.298 1.00 37.09 116 ASN B CA 1
ATOM 2502 C C . ASN B 1 116 ? 12.184 -77.607 127.828 1.00 35.93 116 ASN B C 1
ATOM 2503 O O . ASN B 1 116 ? 13.134 -77.267 127.124 1.00 36.26 116 ASN B O 1
ATOM 2508 N N . LEU B 1 117 ? 11.247 -76.748 128.219 1.00 34.79 117 LEU B N 1
ATOM 2509 C CA . LEU B 1 117 ? 11.344 -75.323 127.867 1.00 33.83 117 LEU B CA 1
ATOM 2510 C C . LEU B 1 117 ? 12.578 -74.699 128.495 1.00 34.90 117 LEU B C 1
ATOM 2511 O O . LEU B 1 117 ? 13.250 -73.868 127.879 1.00 34.74 117 LEU B O 1
ATOM 2516 N N . LYS B 1 118 ? 12.862 -75.088 129.739 1.00 36.22 118 LYS B N 1
ATOM 2517 C CA . LYS B 1 118 ? 14.075 -74.631 130.412 1.00 37.66 118 LYS B CA 1
ATOM 2518 C C . LYS B 1 118 ? 15.319 -75.066 129.640 1.00 38.70 118 LYS B C 1
ATOM 2519 O O . LYS B 1 118 ? 16.212 -74.261 129.401 1.00 39.03 118 LYS B O 1
ATOM 2525 N N . LYS B 1 119 ? 15.359 -76.331 129.232 1.00 39.37 119 LYS B N 1
ATOM 2526 C CA . LYS B 1 119 ? 16.476 -76.843 128.444 1.00 40.59 119 LYS B CA 1
ATOM 2527 C C . LYS B 1 119 ? 16.620 -76.082 127.119 1.00 39.71 119 LYS B C 1
ATOM 2528 O O . LYS B 1 119 ? 17.727 -75.734 126.708 1.00 40.52 119 LYS B O 1
ATOM 2530 N N . PHE B 1 120 ? 15.484 -75.814 126.480 1.00 38.11 120 PHE B N 1
ATOM 2531 C CA . PHE B 1 120 ? 15.416 -74.968 125.298 1.00 37.24 120 PHE B CA 1
ATOM 2532 C C . PHE B 1 120 ? 16.028 -73.586 125.520 1.00 37.15 120 PHE B C 1
ATOM 2533 O O . PHE B 1 120 ? 16.837 -73.113 124.704 1.00 37.89 120 PHE B O 1
ATOM 2541 N N . ASP B 1 121 ? 15.637 -72.936 126.604 1.00 36.72 121 ASP B N 1
ATOM 2542 C CA . ASP B 1 121 ? 16.189 -71.627 126.974 1.00 36.91 121 ASP B CA 1
ATOM 2543 C C . ASP B 1 121 ? 17.706 -71.677 127.198 1.00 39.10 121 ASP B C 1
ATOM 2544 O O . ASP B 1 121 ? 18.433 -70.775 126.772 1.00 39.45 121 ASP B O 1
ATOM 2549 N N . GLN B 1 122 ? 18.175 -72.728 127.868 1.00 40.86 122 GLN B N 1
ATOM 2550 C CA . GLN B 1 122 ? 19.604 -72.899 128.162 1.00 43.30 122 GLN B CA 1
ATOM 2551 C C . GLN B 1 122 ? 20.453 -73.089 126.913 1.00 44.16 122 GLN B C 1
ATOM 2552 O O . GLN B 1 122 ? 21.527 -72.501 126.802 1.00 45.31 122 GLN B O 1
ATOM 2558 N N . LEU B 1 123 ? 19.972 -73.913 125.985 1.00 43.98 123 LEU B N 1
ATOM 2559 C CA . LEU B 1 123 ? 20.645 -74.123 124.694 1.00 45.04 123 LEU B CA 1
ATOM 2560 C C . LEU B 1 123 ? 20.855 -72.815 123.918 1.00 44.58 123 LEU B C 1
ATOM 2561 O O . LEU B 1 123 ? 21.974 -72.513 123.463 1.00 45.92 123 LEU B O 1
ATOM 2566 N N . LEU B 1 124 ? 19.789 -72.023 123.818 1.00 42.80 124 LEU B N 1
ATOM 2567 C CA . LEU B 1 124 ? 19.867 -70.731 123.137 1.00 42.23 124 LEU B CA 1
ATOM 2568 C C . LEU B 1 124 ? 20.840 -69.772 123.808 1.00 43.12 124 LEU B C 1
ATOM 2569 O O . LEU B 1 124 ? 21.658 -69.134 123.135 1.00 43.89 124 LEU B O 1
ATOM 2574 N N . ALA B 1 125 ? 20.745 -69.680 125.133 1.00 43.20 125 ALA B N 1
ATOM 2575 C CA . ALA B 1 125 ? 21.611 -68.803 125.921 1.00 44.43 125 ALA B CA 1
ATOM 2576 C C . ALA B 1 125 ? 23.074 -69.202 125.801 1.00 46.93 125 ALA B C 1
ATOM 2577 O O . ALA B 1 125 ? 23.946 -68.358 125.615 1.00 47.77 125 ALA B O 1
ATOM 2579 N N . SER B 1 126 ? 23.324 -70.503 125.878 1.00 48.24 126 SER B N 1
ATOM 2580 C CA . SER B 1 126 ? 24.671 -71.038 125.806 1.00 50.89 126 SER B CA 1
ATOM 2581 C C . SER B 1 126 ? 25.259 -70.822 124.404 1.00 51.76 126 SER B C 1
ATOM 2582 O O . SER B 1 126 ? 26.470 -70.637 124.256 1.00 53.91 126 SER B O 1
ATOM 2585 N N . LYS B 1 127 ? 24.405 -70.838 123.382 1.00 50.45 127 LYS B N 1
ATOM 2586 C CA . LYS B 1 127 ? 24.831 -70.547 122.004 1.00 51.15 127 LYS B CA 1
ATOM 2587 C C . LYS B 1 127 ? 24.617 -69.087 121.605 1.00 50.36 127 LYS B C 1
ATOM 2588 O O . LYS B 1 127 ? 24.649 -68.757 120.419 1.00 50.97 127 LYS B O 1
ATOM 2594 N N . ASN B 1 128 ? 24.417 -68.207 122.580 1.00 49.69 128 ASN B N 1
ATOM 2595 C CA . ASN B 1 128 ? 24.283 -66.775 122.318 1.00 49.05 128 ASN B CA 1
ATOM 2596 C C . ASN B 1 128 ? 23.249 -66.454 121.239 1.00 47.15 128 ASN B C 1
ATOM 2597 O O . ASN B 1 128 ? 23.523 -65.687 120.306 1.00 47.61 128 ASN B O 1
ATOM 2602 N N . ASN B 1 129 ? 22.066 -67.047 121.378 1.00 45.22 129 ASN B N 1
ATOM 2603 C CA . ASN B 1 129 ? 20.950 -66.826 120.457 1.00 43.59 129 ASN B CA 1
ATOM 2604 C C . ASN B 1 129 ? 21.319 -67.092 118.990 1.00 44.54 129 ASN B C 1
ATOM 2605 O O . ASN B 1 129 ? 20.713 -66.529 118.069 1.00 43.74 129 ASN B O 1
ATOM 2610 N N . LEU B 1 130 ? 22.300 -67.969 118.799 1.00 46.18 130 LEU B N 1
ATOM 2611 C CA . LEU B 1 130 ? 22.828 -68.331 117.492 1.00 47.72 130 LEU B CA 1
ATOM 2612 C C . LEU B 1 130 ? 23.397 -67.168 116.689 1.00 48.84 130 LEU B C 1
ATOM 2613 O O . LEU B 1 130 ? 23.355 -67.179 115.457 1.00 49.59 130 LEU B O 1
ATOM 2618 N N . GLN B 1 131 ? 23.931 -66.175 117.387 1.00 49.24 131 GLN B N 1
ATOM 2619 C CA . GLN B 1 131 ? 24.573 -65.040 116.735 1.00 50.40 131 GLN B CA 1
ATOM 2620 C C . GLN B 1 131 ? 26.016 -65.369 116.377 1.00 52.83 131 GLN B C 1
ATOM 2621 O O . GLN B 1 131 ? 26.592 -66.328 116.887 1.00 53.62 131 GLN B O 1
ATOM 2627 N N . GLY B 1 132 ? 26.588 -64.562 115.487 1.00 54.05 132 GLY B N 1
ATOM 2628 C CA . GLY B 1 132 ? 27.985 -64.704 115.100 1.00 56.87 132 GLY B CA 1
ATOM 2629 C C . GLY B 1 132 ? 28.281 -65.992 114.350 1.00 58.37 132 GLY B C 1
ATOM 2630 O O . GLY B 1 132 ? 29.366 -66.560 114.488 1.00 60.46 132 GLY B O 1
ATOM 2631 N N . LEU B 1 133 ? 27.312 -66.451 113.567 1.00 57.57 133 LEU B N 1
ATOM 2632 C CA . LEU B 1 133 ? 27.462 -67.667 112.788 1.00 59.26 133 LEU B CA 1
ATOM 2633 C C . LEU B 1 133 ? 27.247 -67.390 111.319 1.00 60.47 133 LEU B C 1
ATOM 2634 O O . LEU B 1 133 ? 26.587 -66.421 110.943 1.00 59.28 133 LEU B O 1
ATOM 2639 N N . SER B 1 134 ? 27.812 -68.259 110.488 1.00 63.38 134 SER B N 1
ATOM 2640 C CA . SER B 1 134 ? 27.555 -68.226 109.052 1.00 64.85 134 SER B CA 1
ATOM 2641 C C . SER B 1 134 ? 26.138 -68.750 108.824 1.00 63.23 134 SER B C 1
ATOM 2642 O O . SER B 1 134 ? 25.569 -69.438 109.679 1.00 61.82 134 SER B O 1
ATOM 2645 N N . ARG B 1 135 ? 25.564 -68.393 107.686 1.00 63.77 135 ARG B N 1
ATOM 2646 C CA . ARG B 1 135 ? 24.218 -68.821 107.339 1.00 62.57 135 ARG B CA 1
ATOM 2647 C C . ARG B 1 135 ? 24.072 -70.337 107.419 1.00 62.98 135 ARG B C 1
ATOM 2648 O O . ARG B 1 135 ? 23.049 -70.845 107.870 1.00 60.83 135 ARG B O 1
ATOM 2656 N N . GLU B 1 136 ? 25.094 -71.056 106.967 1.00 65.65 136 GLU B N 1
ATOM 2657 C CA . GLU B 1 136 ? 25.087 -72.520 107.011 1.00 66.66 136 GLU B CA 1
ATOM 2658 C C . GLU B 1 136 ? 25.041 -73.029 108.448 1.00 65.09 136 GLU B C 1
ATOM 2659 O O . GLU B 1 136 ? 24.260 -73.932 108.764 1.00 64.17 136 GLU B O 1
ATOM 2661 N N . GLU B 1 137 ? 25.890 -72.464 109.303 1.00 65.01 137 GLU B N 1
ATOM 2662 C CA . GLU B 1 137 ? 25.945 -72.867 110.706 1.00 64.04 137 GLU B CA 1
ATOM 2663 C C . GLU B 1 137 ? 24.654 -72.526 111.443 1.00 60.20 137 GLU B C 1
ATOM 2664 O O . GLU B 1 137 ? 24.161 -73.317 112.247 1.00 58.64 137 GLU B O 1
ATOM 2670 N N . PHE B 1 138 ? 24.116 -71.347 111.150 1.00 58.43 138 PHE B N 1
ATOM 2671 C CA . PHE B 1 138 ? 22.839 -70.938 111.702 1.00 55.40 138 PHE B CA 1
ATOM 2672 C C . PHE B 1 138 ? 21.744 -71.923 111.316 1.00 54.65 138 PHE B C 1
ATOM 2673 O O . PHE B 1 138 ? 20.997 -72.404 112.180 1.00 53.35 138 PHE B O 1
ATOM 2681 N N . VAL B 1 139 ? 21.648 -72.217 110.022 1.00 55.72 139 VAL B N 1
ATOM 2682 C CA . VAL B 1 139 ? 20.660 -73.165 109.509 1.00 55.42 139 VAL B CA 1
ATOM 2683 C C . VAL B 1 139 ? 20.732 -74.496 110.250 1.00 55.60 139 VAL B C 1
ATOM 2684 O O . VAL B 1 139 ? 19.704 -75.037 110.687 1.00 54.38 139 VAL B O 1
ATOM 2688 N N . ASP B 1 140 ? 21.942 -75.011 110.408 1.00 57.45 140 ASP B N 1
ATOM 2689 C CA . ASP B 1 140 ? 22.143 -76.282 111.101 1.00 58.26 140 ASP B CA 1
ATOM 2690 C C . ASP B 1 140 ? 21.621 -76.215 112.534 1.00 55.50 140 ASP B C 1
ATOM 2691 O O . ASP B 1 140 ? 20.807 -77.034 112.948 1.00 54.75 140 ASP B O 1
ATOM 2696 N N . GLU B 1 141 ? 22.084 -75.223 113.284 1.00 54.26 141 GLU B N 1
ATOM 2697 C CA . GLU B 1 141 ? 21.736 -75.099 114.699 1.00 52.07 141 GLU B CA 1
ATOM 2698 C C . GLU B 1 141 ? 20.259 -74.770 114.889 1.00 49.19 141 GLU B C 1
ATOM 2699 O O . GLU B 1 141 ? 19.599 -75.307 115.784 1.00 48.03 141 GLU B O 1
ATOM 2705 N N . ALA B 1 142 ? 19.742 -73.888 114.037 1.00 47.92 142 ALA B N 1
ATOM 2706 C CA . ALA B 1 142 ? 18.347 -73.463 114.128 1.00 45.37 142 ALA B CA 1
ATOM 2707 C C . ALA B 1 142 ? 17.395 -74.618 113.870 1.00 44.81 142 ALA B C 1
ATOM 2708 O O . ALA B 1 142 ? 16.416 -74.790 114.599 1.00 43.23 142 ALA B O 1
ATOM 2710 N N . ALA B 1 143 ? 17.695 -75.424 112.859 1.00 46.01 143 ALA B N 1
ATOM 2711 C CA . ALA B 1 143 ? 16.855 -76.571 112.528 1.00 46.05 143 ALA B CA 1
ATOM 2712 C C . ALA B 1 143 ? 16.712 -77.558 113.691 1.00 45.23 143 ALA B C 1
ATOM 2713 O O . ALA B 1 143 ? 15.629 -78.092 113.920 1.00 44.37 143 ALA B O 1
ATOM 2715 N N . LYS B 1 144 ? 17.814 -77.819 114.391 1.00 45.63 144 LYS B N 1
ATOM 2716 C CA . LYS B 1 144 ? 17.819 -78.735 115.534 1.00 45.27 144 LYS B CA 1
ATOM 2717 C C . LYS B 1 144 ? 16.947 -78.217 116.677 1.00 42.75 144 LYS B C 1
ATOM 2718 O O . LYS B 1 144 ? 16.177 -78.963 117.269 1.00 42.17 144 LYS B O 1
ATOM 2724 N N . LEU B 1 145 ? 17.063 -76.925 116.948 1.00 41.20 145 LEU B N 1
ATOM 2725 C CA . LEU B 1 145 ? 16.263 -76.271 117.961 1.00 38.96 145 LEU B CA 1
ATOM 2726 C C . LEU B 1 145 ? 14.783 -76.181 117.594 1.00 37.42 145 LEU B C 1
ATOM 2727 O O . LEU B 1 145 ? 13.919 -76.279 118.473 1.00 36.25 145 LEU B O 1
ATOM 2732 N N . PHE B 1 146 ? 14.489 -76.028 116.303 1.00 37.57 146 PHE B N 1
ATOM 2733 C CA . PHE B 1 146 ? 13.105 -75.983 115.823 1.00 36.48 146 PHE B CA 1
ATOM 2734 C C . PHE B 1 146 ? 12.424 -77.328 116.027 1.00 36.72 146 PHE B C 1
ATOM 2735 O O . PHE B 1 146 ? 11.269 -77.396 116.483 1.00 35.62 146 PHE B O 1
ATOM 2743 N N . VAL B 1 147 ? 13.142 -78.395 115.686 1.00 38.27 147 VAL B N 1
ATOM 2744 C CA . VAL B 1 147 ? 12.638 -79.750 115.884 1.00 38.86 147 VAL B CA 1
ATOM 2745 C C . VAL B 1 147 ? 12.331 -79.991 117.353 1.00 37.66 147 VAL B C 1
ATOM 2746 O O . VAL B 1 147 ? 11.293 -80.546 117.695 1.00 37.24 147 VAL B O 1
ATOM 2750 N N . PHE B 1 148 ? 13.251 -79.572 118.207 1.00 37.32 148 PHE B N 1
ATOM 2751 C CA . PHE B 1 148 ? 13.105 -79.763 119.641 1.00 36.54 148 PHE B CA 1
ATOM 2752 C C . PHE B 1 148 ? 11.862 -79.049 120.149 1.00 34.61 148 PHE B C 1
ATOM 2753 O O . PHE B 1 148 ? 11.000 -79.667 120.753 1.00 34.32 148 PHE B O 1
ATOM 2761 N N . LEU B 1 149 ? 11.752 -77.764 119.842 1.00 33.45 149 LEU B N 1
ATOM 2762 C CA . LEU B 1 149 ? 10.619 -76.965 120.299 1.00 31.77 149 LEU B CA 1
ATOM 2763 C C . LEU B 1 149 ? 9.307 -77.478 119.762 1.00 31.63 149 LEU B C 1
ATOM 2764 O O . LEU B 1 149 ? 8.313 -77.554 120.478 1.00 30.88 149 LEU B O 1
ATOM 2769 N N . ASN B 1 150 ? 9.307 -77.860 118.498 1.00 32.62 150 ASN B N 1
ATOM 2770 C CA . ASN B 1 150 ? 8.127 -78.421 117.900 1.00 32.88 150 ASN B CA 1
ATOM 2771 C C . ASN B 1 150 ? 7.599 -79.631 118.663 1.00 33.21 150 ASN B C 1
ATOM 2772 O O . ASN B 1 150 ? 6.385 -79.802 118.803 1.00 32.84 150 ASN B O 1
ATOM 2777 N N . SER B 1 151 ? 8.507 -80.486 119.135 1.00 34.12 151 SER B N 1
ATOM 2778 C CA . SER B 1 151 ? 8.113 -81.703 119.837 1.00 34.75 151 SER B CA 1
ATOM 2779 C C . SER B 1 151 ? 7.539 -81.416 121.234 1.00 33.57 151 SER B C 1
ATOM 2780 O O . SER B 1 151 ? 6.840 -82.258 121.810 1.00 34.01 151 SER B O 1
ATOM 2783 N N . ILE B 1 152 ? 7.837 -80.236 121.765 1.00 32.30 152 ILE B N 1
ATOM 2784 C CA . ILE B 1 152 ? 7.313 -79.815 123.041 1.00 31.29 152 ILE B CA 1
ATOM 2785 C C . ILE B 1 152 ? 5.842 -79.415 122.919 1.00 30.34 152 ILE B C 1
ATOM 2786 O O . ILE B 1 152 ? 5.030 -79.794 123.759 1.00 30.25 152 ILE B O 1
ATOM 2791 N N . ALA B 1 153 ? 5.537 -78.612 121.894 1.00 29.76 153 ALA B N 1
ATOM 2792 C CA . ALA B 1 153 ? 4.198 -78.110 121.650 1.00 29.03 153 ALA B CA 1
ATOM 2793 C C . ALA B 1 153 ? 3.560 -77.579 122.941 1.00 28.03 153 ALA B C 1
ATOM 2794 O O . ALA B 1 153 ? 2.552 -78.103 123.406 1.00 28.20 153 ALA B O 1
ATOM 2796 N N . PRO B 1 154 ? 4.164 -76.541 123.524 1.00 27.15 154 PRO B N 1
ATOM 2797 C CA . PRO B 1 154 ? 3.831 -76.119 124.894 1.00 26.55 154 PRO B CA 1
ATOM 2798 C C . PRO B 1 154 ? 2.423 -75.536 125.047 1.00 25.87 154 PRO B C 1
ATOM 2799 O O . PRO B 1 154 ? 1.906 -75.522 126.160 1.00 25.79 154 PRO B O 1
ATOM 2803 N N . PHE B 1 155 ? 1.806 -75.075 123.957 1.00 25.58 155 PHE B N 1
ATOM 2804 C CA . PHE B 1 155 ? 0.465 -74.511 124.026 1.00 25.18 155 PHE B CA 1
ATOM 2805 C C . PHE B 1 155 ? -0.613 -75.488 123.573 1.00 26.02 155 PHE B C 1
ATOM 2806 O O . PHE B 1 155 ? -0.353 -76.434 122.836 1.00 26.88 155 PHE B O 1
ATOM 2814 N N . ARG B 1 156 ? -1.832 -75.255 124.032 1.00 25.95 156 ARG B N 1
ATOM 2815 C CA . ARG B 1 156 ? -2.972 -76.091 123.661 1.00 26.90 156 ARG B CA 1
ATOM 2816 C C . ARG B 1 156 ? -3.196 -76.048 122.140 1.00 27.42 156 ARG B C 1
ATOM 2817 O O . ARG B 1 156 ? -3.572 -77.039 121.543 1.00 28.53 156 ARG B O 1
ATOM 2825 N N . ALA B 1 157 ? -3.007 -74.871 121.560 1.00 26.78 157 ALA B N 1
ATOM 2826 C CA . ALA B 1 157 ? -3.088 -74.678 120.141 1.00 27.38 157 ALA B CA 1
ATOM 2827 C C . ALA B 1 157 ? -2.333 -73.415 119.787 1.00 26.56 157 ALA B C 1
ATOM 2828 O O . ALA B 1 157 ? -1.957 -72.632 120.666 1.00 25.51 157 ALA B O 1
ATOM 2830 N N . GLY B 1 158 ? -2.086 -73.237 118.491 1.00 27.19 158 GLY B N 1
ATOM 2831 C CA . GLY B 1 158 ? -1.370 -72.081 118.015 1.00 26.69 158 GLY B CA 1
ATOM 2832 C C . GLY B 1 158 ? 0.127 -72.219 118.154 1.00 26.44 158 GLY B C 1
ATOM 2833 O O . GLY B 1 158 ? 0.852 -71.210 118.082 1.00 25.90 158 GLY B O 1
ATOM 2834 N N . ASN B 1 159 ? 0.618 -73.447 118.318 1.00 27.01 159 ASN B N 1
ATOM 2835 C CA . ASN B 1 159 ? 2.057 -73.670 118.434 1.00 27.04 159 ASN B CA 1
ATOM 2836 C C . ASN B 1 159 ? 2.772 -73.255 117.153 1.00 27.74 159 ASN B C 1
ATOM 2837 O O . ASN B 1 159 ? 3.761 -72.547 117.211 1.00 27.35 159 ASN B O 1
ATOM 2842 N N . GLU B 1 160 ? 2.245 -73.678 116.003 1.00 28.94 160 GLU B N 1
ATOM 2843 C CA . GLU B 1 160 ? 2.958 -73.525 114.728 1.00 30.05 160 GLU B CA 1
ATOM 2844 C C . GLU B 1 160 ? 3.251 -72.054 114.416 1.00 29.42 160 GLU B C 1
ATOM 2845 O O . GLU B 1 160 ? 4.417 -71.686 114.332 1.00 29.40 160 GLU B O 1
ATOM 2851 N N . PRO B 1 161 ? 2.212 -71.201 114.305 1.00 28.98 161 PRO B N 1
ATOM 2852 C CA . PRO B 1 161 ? 2.493 -69.798 113.991 1.00 28.58 161 PRO B CA 1
ATOM 2853 C C . PRO B 1 161 ? 3.333 -69.090 115.045 1.00 27.26 161 PRO B C 1
ATOM 2854 O O . PRO B 1 161 ? 4.119 -68.217 114.707 1.00 27.29 161 PRO B O 1
ATOM 2858 N N . THR B 1 162 ? 3.185 -69.484 116.311 1.00 26.32 162 THR B N 1
ATOM 2859 C CA . THR B 1 162 ? 3.984 -68.906 117.384 1.00 25.33 162 THR B CA 1
ATOM 2860 C C . THR B 1 162 ? 5.466 -69.218 117.239 1.00 25.83 162 THR B C 1
ATOM 2861 O O . THR B 1 162 ? 6.302 -68.321 117.309 1.00 25.63 162 THR B O 1
ATOM 2865 N N . GLN B 1 163 ? 5.791 -70.491 117.037 1.00 26.71 163 GLN B N 1
ATOM 2866 C CA . GLN B 1 163 ? 7.196 -70.894 116.851 1.00 27.55 163 GLN B CA 1
ATOM 2867 C C . GLN B 1 163 ? 7.806 -70.318 115.569 1.00 28.56 163 GLN B C 1
ATOM 2868 O O . GLN B 1 163 ? 8.972 -69.958 115.567 1.00 28.86 163 GLN B O 1
ATOM 2874 N N . ARG B 1 164 ? 7.021 -70.168 114.514 1.00 29.25 164 ARG B N 1
ATOM 2875 C CA . ARG B 1 164 ? 7.550 -69.581 113.271 1.00 30.48 164 ARG B CA 1
ATOM 2876 C C . ARG B 1 164 ? 7.925 -68.128 113.485 1.00 29.83 164 ARG B C 1
ATOM 2877 O O . ARG B 1 164 ? 8.996 -67.707 113.051 1.00 30.57 164 ARG B O 1
ATOM 2885 N N . VAL B 1 165 ? 7.068 -67.363 114.168 1.00 28.63 165 VAL B N 1
ATOM 2886 C CA . VAL B 1 165 ? 7.382 -65.958 114.408 1.00 28.11 165 VAL B CA 1
ATOM 2887 C C . VAL B 1 165 ? 8.633 -65.880 115.261 1.00 27.90 165 VAL B C 1
ATOM 2888 O O . VAL B 1 165 ? 9.493 -65.042 115.034 1.00 28.32 165 VAL B O 1
ATOM 2892 N N . PHE B 1 166 ? 8.733 -66.758 116.247 1.00 27.54 166 PHE B N 1
ATOM 2893 C CA . PHE B 1 166 ? 9.884 -66.789 117.156 1.00 27.53 166 PHE B CA 1
ATOM 2894 C C . PHE B 1 166 ? 11.168 -67.012 116.347 1.00 29.06 166 PHE B C 1
ATOM 2895 O O . PHE B 1 166 ? 12.148 -66.294 116.522 1.00 29.38 166 PHE B O 1
ATOM 2903 N N . PHE B 1 167 ? 11.168 -68.014 115.479 1.00 30.27 167 PHE B N 1
ATOM 2904 C CA . PHE B 1 167 ? 12.371 -68.326 114.700 1.00 32.03 167 PHE B CA 1
ATOM 2905 C C . PHE B 1 167 ? 12.700 -67.284 113.629 1.00 33.12 167 PHE B C 1
ATOM 2906 O O . PHE B 1 167 ? 13.865 -67.035 113.376 1.00 34.16 167 PHE B O 1
ATOM 2914 N N . GLU B 1 168 ? 11.687 -66.668 113.033 1.00 33.24 168 GLU B N 1
ATOM 2915 C CA . GLU B 1 168 ? 11.939 -65.567 112.117 1.00 34.40 168 GLU B CA 1
ATOM 2916 C C . GLU B 1 168 ? 12.622 -64.420 112.847 1.00 33.92 168 GLU B C 1
ATOM 2917 O O . GLU B 1 168 ? 13.563 -63.830 112.326 1.00 34.92 168 GLU B O 1
ATOM 2923 N N . LYS B 1 169 ? 12.155 -64.117 114.054 1.00 32.67 169 LYS B N 1
ATOM 2924 C CA . LYS B 1 169 ? 12.757 -63.062 114.890 1.00 32.44 169 LYS B CA 1
ATOM 2925 C C . LYS B 1 169 ? 14.153 -63.434 115.370 1.00 33.46 169 LYS B C 1
ATOM 2926 O O . LYS B 1 169 ? 15.047 -62.595 115.411 1.00 34.19 169 LYS B O 1
ATOM 2932 N N . LEU B 1 170 ? 14.349 -64.706 115.692 1.00 33.96 170 LEU B N 1
ATOM 2933 C CA . LEU B 1 170 ? 15.670 -65.220 116.045 1.00 35.28 170 LEU B CA 1
ATOM 2934 C C . LEU B 1 170 ? 16.685 -65.083 114.878 1.00 37.44 170 LEU B C 1
ATOM 2935 O O . LEU B 1 170 ? 17.822 -64.638 115.077 1.00 38.30 170 LEU B O 1
ATOM 2940 N N . ALA B 1 171 ? 16.260 -65.463 113.676 1.00 38.64 171 ALA B N 1
ATOM 2941 C CA . ALA B 1 171 ? 17.087 -65.343 112.466 1.00 41.08 171 ALA B CA 1
ATOM 2942 C C . ALA B 1 171 ? 17.502 -63.899 112.193 1.00 41.97 171 ALA B C 1
ATOM 2943 O O . ALA B 1 171 ? 18.677 -63.605 111.989 1.00 43.21 171 ALA B O 1
ATOM 2945 N N . GLU B 1 172 ? 16.523 -63.002 112.227 1.00 34.09 172 GLU B N 1
ATOM 2946 C CA . GLU B 1 172 ? 16.778 -61.574 112.087 1.00 36.23 172 GLU B CA 1
ATOM 2947 C C . GLU B 1 172 ? 17.821 -61.088 113.086 1.00 37.66 172 GLU B C 1
ATOM 2948 O O . GLU B 1 172 ? 18.787 -60.445 112.703 1.00 39.24 172 GLU B O 1
ATOM 2954 N N . ALA B 1 173 ? 17.632 -61.398 114.369 1.00 37.50 173 ALA B N 1
ATOM 2955 C CA . ALA B 1 173 ? 18.584 -60.964 115.401 1.00 39.31 173 ALA B CA 1
ATOM 2956 C C . ALA B 1 173 ? 19.961 -61.595 115.216 1.00 40.48 173 ALA B C 1
ATOM 2957 O O . ALA B 1 173 ? 20.963 -61.054 115.673 1.00 42.40 173 ALA B O 1
ATOM 2959 N N . ALA B 1 174 ? 19.998 -62.772 114.598 1.00 39.91 174 ALA B N 1
ATOM 2960 C CA . ALA B 1 174 ? 21.254 -63.480 114.343 1.00 41.32 174 ALA B CA 1
ATOM 2961 C C . ALA B 1 174 ? 21.953 -63.010 113.057 1.00 43.26 174 ALA B C 1
ATOM 2962 O O . ALA B 1 174 ? 22.983 -63.561 112.683 1.00 44.59 174 ALA B O 1
ATOM 2964 N N . GLY B 1 175 ? 21.401 -61.993 112.400 1.00 44.31 175 GLY B N 1
ATOM 2965 C CA . GLY B 1 175 ? 21.969 -61.450 111.182 1.00 46.50 175 GLY B CA 1
ATOM 2966 C C . GLY B 1 175 ? 21.580 -62.208 109.922 1.00 46.66 175 GLY B C 1
ATOM 2967 O O . GLY B 1 175 ? 22.171 -61.989 108.867 1.00 49.69 175 GLY B O 1
ATOM 2968 N N . HIS B 1 176 ? 20.595 -63.091 110.010 1.00 44.83 176 HIS B N 1
ATOM 2969 C CA . HIS B 1 176 ? 20.126 -63.834 108.850 1.00 44.81 176 HIS B CA 1
ATOM 2970 C C . HIS B 1 176 ? 18.631 -63.597 108.651 1.00 44.02 176 HIS B C 1
ATOM 2971 O O . HIS B 1 176 ? 18.085 -62.598 109.123 1.00 44.06 176 HIS B O 1
ATOM 2978 N N . GLN B 1 177 ? 17.981 -64.498 107.923 1.00 44.21 177 GLN B N 1
ATOM 2979 C CA . GLN B 1 177 ? 16.573 -64.374 107.603 1.00 44.30 177 GLN B CA 1
ATOM 2980 C C . GLN B 1 177 ? 15.939 -65.746 107.524 1.00 44.23 177 GLN B C 1
ATOM 2981 O O . GLN B 1 177 ? 16.588 -66.714 107.129 1.00 44.13 177 GLN B O 1
ATOM 2983 N N . LEU B 1 178 ? 14.677 -65.812 107.936 1.00 44.78 178 LEU B N 1
ATOM 2984 C CA . LEU B 1 178 ? 13.835 -66.977 107.719 1.00 45.70 178 LEU B CA 1
ATOM 2985 C C . LEU B 1 178 ? 12.453 -66.499 107.309 1.00 47.14 178 LEU B C 1
ATOM 2986 O O . LEU B 1 178 ? 11.869 -65.650 107.979 1.00 46.37 178 LEU B O 1
ATOM 2991 N N . ASP B 1 179 ? 11.931 -67.039 106.207 1.00 49.31 179 ASP B N 1
ATOM 2992 C CA . ASP B 1 179 ? 10.550 -66.758 105.827 1.00 50.26 179 ASP B CA 1
ATOM 2993 C C . ASP B 1 179 ? 9.817 -68.049 105.524 1.00 49.56 179 ASP B C 1
ATOM 2994 O O . ASP B 1 179 ? 9.912 -68.579 104.421 1.00 48.89 179 ASP B O 1
ATOM 2999 N N . PHE B 1 180 ? 9.071 -68.533 106.518 1.00 47.88 180 PHE B N 1
ATOM 3000 C CA . PHE B 1 180 ? 8.348 -69.802 106.390 1.00 47.65 180 PHE B CA 1
ATOM 3001 C C . PHE B 1 180 ? 7.324 -69.776 105.257 1.00 50.81 180 PHE B C 1
ATOM 3002 O O . PHE B 1 180 ? 7.026 -70.813 104.674 1.00 52.99 180 PHE B O 1
ATOM 3010 N N . SER B 1 181 ? 6.804 -68.593 104.934 1.00 52.03 181 SER B N 1
ATOM 3011 C CA . SER B 1 181 ? 5.787 -68.467 103.898 1.00 54.46 181 SER B CA 1
ATOM 3012 C C . SER B 1 181 ? 6.357 -68.774 102.498 1.00 58.10 181 SER B C 1
ATOM 3013 O O . SER B 1 181 ? 5.609 -68.952 101.545 1.00 60.66 181 SER B O 1
ATOM 3016 N N . VAL B 1 182 ? 7.678 -68.855 102.383 1.00 58.24 182 VAL B N 1
ATOM 3017 C CA . VAL B 1 182 ? 8.317 -69.237 101.132 1.00 60.82 182 VAL B CA 1
ATOM 3018 C C . VAL B 1 182 ? 8.168 -70.727 100.830 1.00 62.65 182 VAL B C 1
ATOM 3019 O O . VAL B 1 182 ? 8.392 -71.159 99.690 1.00 66.49 182 VAL B O 1
ATOM 3021 N N . ALA B 1 183 ? 7.821 -71.508 101.851 1.00 61.33 183 ALA B N 1
ATOM 3022 C CA . ALA B 1 183 ? 7.707 -72.958 101.726 1.00 62.54 183 ALA B CA 1
ATOM 3023 C C . ALA B 1 183 ? 6.290 -73.434 102.009 1.00 63.75 183 ALA B C 1
ATOM 3024 O O . ALA B 1 183 ? 5.543 -72.809 102.751 1.00 61.46 183 ALA B O 1
ATOM 3026 N N . THR B 1 184 ? 5.934 -74.542 101.374 1.00 66.66 184 THR B N 1
ATOM 3027 C CA . THR B 1 184 ? 4.602 -75.118 101.468 1.00 69.00 184 THR B CA 1
ATOM 3028 C C . THR B 1 184 ? 4.307 -75.713 102.844 1.00 67.23 184 THR B C 1
ATOM 3029 O O . THR B 1 184 ? 5.212 -76.116 103.560 1.00 64.50 184 THR B O 1
ATOM 3033 N N . GLU B 1 185 ? 3.032 -75.714 103.225 1.00 69.00 185 GLU B N 1
ATOM 3034 C CA . GLU B 1 185 ? 2.612 -76.245 104.543 1.00 67.70 185 GLU B CA 1
ATOM 3035 C C . GLU B 1 185 ? 2.886 -77.746 104.632 1.00 67.14 185 GLU B C 1
ATOM 3036 O O . GLU B 1 185 ? 3.334 -78.240 105.657 1.00 64.91 185 GLU B O 1
ATOM 3042 N N . LYS B 1 186 ? 2.641 -78.451 103.531 1.00 69.01 186 LYS B N 1
ATOM 3043 C CA . LYS B 1 186 ? 2.925 -79.881 103.431 1.00 69.37 186 LYS B CA 1
ATOM 3044 C C . LYS B 1 186 ? 4.388 -80.197 103.758 1.00 66.30 186 LYS B C 1
ATOM 3045 O O . LYS B 1 186 ? 4.677 -81.180 104.429 1.00 66.06 186 LYS B O 1
ATOM 3047 N N . ARG B 1 187 ? 5.303 -79.363 103.273 1.00 64.23 187 ARG B N 1
ATOM 3048 C CA . ARG B 1 187 ? 6.738 -79.597 103.444 1.00 62.11 187 ARG B CA 1
ATOM 3049 C C . ARG B 1 187 ? 7.165 -79.331 104.876 1.00 58.27 187 ARG B C 1
ATOM 3050 O O . ARG B 1 187 ? 7.917 -80.107 105.459 1.00 57.86 187 ARG B O 1
ATOM 3058 N N . ILE B 1 188 ? 6.683 -78.227 105.429 1.00 56.21 188 ILE B N 1
ATOM 3059 C CA . ILE B 1 188 ? 6.983 -77.870 106.816 1.00 53.45 188 ILE B CA 1
ATOM 3060 C C . ILE B 1 188 ? 6.512 -78.986 107.758 1.00 53.46 188 ILE B C 1
ATOM 3061 O O . ILE B 1 188 ? 7.253 -79.377 108.662 1.00 51.64 188 ILE B O 1
ATOM 3066 N N . MET B 1 189 ? 5.302 -79.501 107.525 1.00 55.83 189 MET B N 1
ATOM 3067 C CA . MET B 1 189 ? 4.754 -80.612 108.336 1.00 56.98 189 MET B CA 1
ATOM 3068 C C . MET B 1 189 ? 5.622 -81.868 108.156 1.00 55.13 189 MET B C 1
ATOM 3069 O O . MET B 1 189 ? 6.019 -82.487 109.128 1.00 53.45 189 MET B O 1
ATOM 3074 N N . ARG B 1 190 ? 5.975 -82.199 106.915 1.00 55.10 190 ARG B N 1
ATOM 3075 C CA . ARG B 1 190 ? 6.848 -83.349 106.624 1.00 55.12 190 ARG B CA 1
ATOM 3076 C C . ARG B 1 190 ? 8.155 -83.275 107.439 1.00 52.12 190 ARG B C 1
ATOM 3077 O O . ARG B 1 190 ? 8.617 -84.273 107.997 1.00 52.45 190 ARG B O 1
ATOM 3079 N N . ALA B 1 191 ? 8.754 -82.088 107.487 1.00 49.30 191 ALA B N 1
ATOM 3080 C CA . ALA B 1 191 ? 9.996 -81.886 108.221 1.00 47.79 191 ALA B CA 1
ATOM 3081 C C . ALA B 1 191 ? 9.777 -82.055 109.730 1.00 47.50 191 ALA B C 1
ATOM 3082 O O . ALA B 1 191 ? 10.595 -82.673 110.409 1.00 47.06 191 ALA B O 1
ATOM 3084 N N . CYS B 1 192 ? 8.667 -81.527 110.238 1.00 47.57 192 CYS B N 1
ATOM 3085 C CA . CYS B 1 192 ? 8.330 -81.696 111.650 1.00 48.28 192 CYS B CA 1
ATOM 3086 C C . CYS B 1 192 ? 8.143 -83.172 111.994 1.00 50.63 192 CYS B C 1
ATOM 3087 O O . CYS B 1 192 ? 8.658 -83.646 112.999 1.00 50.20 192 CYS B O 1
ATOM 3090 N N . ILE B 1 193 ? 7.443 -83.897 111.128 1.00 53.66 193 ILE B N 1
ATOM 3091 C CA . ILE B 1 193 ? 7.187 -85.317 111.355 1.00 56.36 193 ILE B CA 1
ATOM 3092 C C . ILE B 1 193 ? 8.500 -86.096 111.379 1.00 56.36 193 ILE B C 1
ATOM 3093 O O . ILE B 1 193 ? 8.728 -86.909 112.267 1.00 56.53 193 ILE B O 1
ATOM 3098 N N . ASP B 1 194 ? 9.347 -85.865 110.383 1.00 56.83 194 ASP B N 1
ATOM 3099 C CA . ASP B 1 194 ? 10.660 -86.518 110.339 1.00 58.00 194 ASP B CA 1
ATOM 3100 C C . ASP B 1 194 ? 11.417 -86.253 111.628 1.00 56.25 194 ASP B C 1
ATOM 3101 O O . ASP B 1 194 ? 12.018 -87.156 112.200 1.00 56.45 194 ASP B O 1
ATOM 3106 N N . GLY B 1 195 ? 11.372 -85.003 112.071 1.00 55.06 195 GLY B N 1
ATOM 3107 C CA . GLY B 1 195 ? 12.003 -84.592 113.320 1.00 54.75 195 GLY B CA 1
ATOM 3108 C C . GLY B 1 195 ? 11.568 -85.383 114.542 1.00 55.65 195 GLY B C 1
ATOM 3109 O O . GLY B 1 195 ? 12.368 -85.591 115.450 1.00 55.64 195 GLY B O 1
ATOM 3110 N N . MET B 1 196 ? 10.324 -85.868 114.539 1.00 56.24 196 MET B N 1
ATOM 3111 C CA . MET B 1 196 ? 9.792 -86.649 115.656 1.00 57.09 196 MET B CA 1
ATOM 3112 C C . MET B 1 196 ? 9.816 -88.160 115.468 1.00 59.18 196 MET B C 1
ATOM 3113 O O . MET B 1 196 ? 9.578 -88.900 116.420 1.00 60.31 196 MET B O 1
ATOM 3118 N N . THR B 1 197 ? 10.065 -88.626 114.252 1.00 60.33 197 THR B N 1
ATOM 3119 C CA . THR B 1 197 ? 10.027 -90.058 113.968 1.00 63.53 197 THR B CA 1
ATOM 3120 C C . THR B 1 197 ? 11.395 -90.685 113.668 1.00 65.27 197 THR B C 1
ATOM 3121 O O . THR B 1 197 ? 11.642 -91.813 114.075 1.00 69.30 197 THR B O 1
ATOM 3125 N N . LEU B 1 198 ? 12.267 -89.989 112.943 1.00 63.39 198 LEU B N 1
ATOM 3126 C CA . LEU B 1 198 ? 13.507 -90.611 112.463 1.00 65.25 198 LEU B CA 1
ATOM 3127 C C . LEU B 1 198 ? 14.605 -90.700 113.526 1.00 66.38 198 LEU B C 1
ATOM 3128 O O . LEU B 1 198 ? 14.670 -89.876 114.429 1.00 65.68 198 LEU B O 1
ATOM 3133 N N . LYS B 1 199 ? 15.479 -91.695 113.383 1.00 69.34 199 LYS B N 1
ATOM 3134 C CA . LYS B 1 199 ? 16.613 -91.892 114.294 1.00 71.22 199 LYS B CA 1
ATOM 3135 C C . LYS B 1 199 ? 17.549 -90.681 114.336 1.00 71.14 199 LYS B C 1
ATOM 3136 O O . LYS B 1 199 ? 17.566 -89.860 113.414 1.00 69.71 199 LYS B O 1
ATOM 3138 N N . ASP B 1 200 ? 18.322 -90.607 115.420 1.00 73.11 200 ASP B N 1
ATOM 3139 C CA . ASP B 1 200 ? 19.179 -89.451 115.773 1.00 72.48 200 ASP B CA 1
ATOM 3140 C C . ASP B 1 200 ? 19.605 -88.549 114.616 1.00 70.94 200 ASP B C 1
ATOM 3141 O O . ASP B 1 200 ? 19.191 -87.393 114.544 1.00 69.08 200 ASP B O 1
ATOM 3143 N N . ASN B 1 201 ? 20.421 -89.078 113.709 1.00 73.03 201 ASN B N 1
ATOM 3144 C CA . ASN B 1 201 ? 21.028 -88.264 112.655 1.00 72.64 201 ASN B CA 1
ATOM 3145 C C . ASN B 1 201 ? 20.018 -87.723 111.642 1.00 70.01 201 ASN B C 1
ATOM 3146 O O . ASN B 1 201 ? 19.982 -86.512 111.371 1.00 66.73 201 ASN B O 1
ATOM 3148 N N . MET B 1 202 ? 19.183 -88.627 111.126 1.00 69.97 202 MET B N 1
ATOM 3149 C CA . MET B 1 202 ? 18.299 -88.342 109.993 1.00 68.76 202 MET B CA 1
ATOM 3150 C C . MET B 1 202 ? 17.123 -87.395 110.380 1.00 65.00 202 MET B C 1
ATOM 3151 O O . MET B 1 202 ? 16.575 -86.697 109.521 1.00 64.16 202 MET B O 1
ATOM 3156 N N . ALA B 1 203 ? 16.775 -87.319 111.669 1.00 63.97 203 ALA B N 1
ATOM 3157 C CA . ALA B 1 203 ? 15.628 -86.512 112.138 1.00 60.18 203 ALA B CA 1
ATOM 3158 C C . ALA B 1 203 ? 15.668 -85.057 111.674 1.00 57.83 203 ALA B C 1
ATOM 3159 O O . ALA B 1 203 ? 14.646 -84.486 111.281 1.00 56.01 203 ALA B O 1
ATOM 3161 N N . TYR B 1 204 ? 16.857 -84.473 111.706 1.00 57.95 204 TYR B N 1
ATOM 3162 C CA . TYR B 1 204 ? 17.033 -83.050 111.420 1.00 56.61 204 TYR B CA 1
ATOM 3163 C C . TYR B 1 204 ? 17.185 -82.727 109.942 1.00 55.56 204 TYR B C 1
ATOM 3164 O O . TYR B 1 204 ? 17.126 -81.556 109.564 1.00 54.73 204 TYR B O 1
ATOM 3173 N N . LYS B 1 205 ? 17.384 -83.744 109.108 1.00 56.21 205 LYS B N 1
ATOM 3174 C CA . LYS B 1 205 ? 17.808 -83.511 107.720 1.00 55.82 205 LYS B CA 1
ATOM 3175 C C . LYS B 1 205 ? 16.821 -82.676 106.947 1.00 54.34 205 LYS B C 1
ATOM 3176 O O . LYS B 1 205 ? 17.177 -81.635 106.395 1.00 54.72 205 LYS B O 1
ATOM 3178 N N . GLU B 1 206 ? 15.584 -83.140 106.884 1.00 54.13 206 GLU B N 1
ATOM 3179 C CA . GLU B 1 206 ? 14.567 -82.390 106.146 1.00 54.64 206 GLU B CA 1
ATOM 3180 C C . GLU B 1 206 ? 14.320 -81.000 106.682 1.00 53.08 206 GLU B C 1
ATOM 3181 O O . GLU B 1 206 ? 13.975 -80.114 105.921 1.00 52.95 206 GLU B O 1
ATOM 3187 N N . MET B 1 207 ? 14.500 -80.808 107.985 1.00 54.09 207 MET B N 1
ATOM 3188 C CA . MET B 1 207 ? 14.373 -79.480 108.576 1.00 52.35 207 MET B CA 1
ATOM 3189 C C . MET B 1 207 ? 15.534 -78.577 108.132 1.00 54.29 207 MET B C 1
ATOM 3190 O O . MET B 1 207 ? 15.328 -77.398 107.832 1.00 53.65 207 MET B O 1
ATOM 3195 N N . LYS B 1 208 ? 16.748 -79.129 108.128 1.00 56.99 208 LYS B N 1
ATOM 3196 C CA . LYS B 1 208 ? 17.926 -78.433 107.596 1.00 59.18 208 LYS B CA 1
ATOM 3197 C C . LYS B 1 208 ? 17.699 -78.002 106.162 1.00 59.86 208 LYS B C 1
ATOM 3198 O O . LYS B 1 208 ? 17.923 -76.844 105.800 1.00 61.24 208 LYS B O 1
ATOM 3204 N N . SER B 1 209 ? 17.248 -78.948 105.352 1.00 60.32 209 SER B N 1
ATOM 3205 C CA . SER B 1 209 ? 16.938 -78.691 103.956 1.00 61.17 209 SER B CA 1
ATOM 3206 C C . SER B 1 209 ? 15.911 -77.563 103.808 1.00 59.00 209 SER B C 1
ATOM 3207 O O . SER B 1 209 ? 16.083 -76.672 102.971 1.00 60.82 209 SER B O 1
ATOM 3210 N N . LEU B 1 210 ? 14.843 -77.617 104.596 1.00 54.73 210 LEU B N 1
ATOM 3211 C CA . LEU B 1 210 ? 13.822 -76.566 104.584 1.00 53.65 210 LEU B CA 1
ATOM 3212 C C . LEU B 1 210 ? 14.424 -75.209 104.946 1.00 52.57 210 LEU B C 1
ATOM 3213 O O . LEU B 1 210 ? 14.201 -74.214 104.253 1.00 52.56 210 LEU B O 1
ATOM 3218 N N . PHE B 1 211 ? 15.185 -75.178 106.038 1.00 50.76 211 PHE B N 1
ATOM 3219 C CA . PHE B 1 211 ? 15.807 -73.943 106.510 1.00 49.52 211 PHE B CA 1
ATOM 3220 C C . PHE B 1 211 ? 16.796 -73.356 105.494 1.00 52.78 211 PHE B C 1
ATOM 3221 O O . PHE B 1 211 ? 16.861 -72.133 105.335 1.00 52.27 211 PHE B O 1
ATOM 3229 N N . GLU B 1 212 ? 17.581 -74.218 104.840 1.00 55.56 212 GLU B N 1
ATOM 3230 C CA . GLU B 1 212 ? 18.452 -73.790 103.740 1.00 59.10 212 GLU B CA 1
ATOM 3231 C C . GLU B 1 212 ? 17.647 -72.969 102.747 1.00 58.26 212 GLU B C 1
ATOM 3232 O O . GLU B 1 212 ? 18.024 -71.848 102.418 1.00 58.41 212 GLU B O 1
ATOM 3238 N N . ASP B 1 213 ? 16.512 -73.516 102.324 1.00 56.78 213 ASP B N 1
ATOM 3239 C CA . ASP B 1 213 ? 15.658 -72.876 101.330 1.00 56.84 213 ASP B CA 1
ATOM 3240 C C . ASP B 1 213 ? 15.021 -71.569 101.817 1.00 54.32 213 ASP B C 1
ATOM 3241 O O . ASP B 1 213 ? 15.100 -70.547 101.131 1.00 54.87 213 ASP B O 1
ATOM 3246 N N . ILE B 1 214 ? 14.424 -71.587 103.009 1.00 50.98 214 ILE B N 1
ATOM 3247 C CA . ILE B 1 214 ? 13.687 -70.413 103.493 1.00 49.44 214 ILE B CA 1
ATOM 3248 C C . ILE B 1 214 ? 14.591 -69.324 104.085 1.00 48.40 214 ILE B C 1
ATOM 3249 O O . ILE B 1 214 ? 14.106 -68.246 104.422 1.00 48.19 214 ILE B O 1
ATOM 3254 N N . SER B 1 215 ? 15.879 -69.621 104.243 1.00 48.15 215 SER B N 1
ATOM 3255 C CA . SER B 1 215 ? 16.865 -68.618 104.639 1.00 48.23 215 SER B CA 1
ATOM 3256 C C . SER B 1 215 ? 17.647 -68.031 103.450 1.00 51.72 215 SER B C 1
ATOM 3257 O O . SER B 1 215 ? 18.483 -67.156 103.648 1.00 52.45 215 SER B O 1
ATOM 3260 N N . ASP B 1 216 ? 17.355 -68.499 102.230 1.00 53.78 216 ASP B N 1
ATOM 3261 C CA . ASP B 1 216 ? 18.073 -68.092 101.008 1.00 57.35 216 ASP B CA 1
ATOM 3262 C C . ASP B 1 216 ? 17.517 -66.810 100.378 1.00 59.93 216 ASP B C 1
ATOM 3263 O O . ASP B 1 216 ? 16.434 -66.829 99.782 1.00 59.50 216 ASP B O 1
ATOM 3268 N N . PRO B 1 217 ? 18.263 -65.697 100.483 1.00 62.59 217 PRO B N 1
ATOM 3269 C CA . PRO B 1 217 ? 17.781 -64.390 100.014 1.00 65.60 217 PRO B CA 1
ATOM 3270 C C . PRO B 1 217 ? 17.274 -64.382 98.574 1.00 70.32 217 PRO B C 1
ATOM 3271 O O . PRO B 1 217 ? 16.398 -63.579 98.241 1.00 73.61 217 PRO B O 1
ATOM 3275 N N . LYS B 1 218 ? 17.836 -65.245 97.732 1.00 73.19 218 LYS B N 1
ATOM 3276 C CA . LYS B 1 218 ? 17.360 -65.409 96.358 1.00 77.82 218 LYS B CA 1
ATOM 3277 C C . LYS B 1 218 ? 15.930 -65.964 96.389 1.00 77.50 218 LYS B C 1
ATOM 3278 O O . LYS B 1 218 ? 14.973 -65.264 96.051 1.00 79.29 218 LYS B O 1
ATOM 3280 N N . LYS B 1 219 ? 15.804 -67.208 96.841 1.00 77.42 219 LYS B N 1
ATOM 3281 C CA . LYS B 1 219 ? 14.512 -67.913 96.959 1.00 76.80 219 LYS B CA 1
ATOM 3282 C C . LYS B 1 219 ? 13.379 -67.074 97.562 1.00 75.37 219 LYS B C 1
ATOM 3283 O O . LYS B 1 219 ? 12.236 -67.166 97.108 1.00 76.92 219 LYS B O 1
ATOM 3285 N N . ILE B 1 220 ? 13.694 -66.270 98.579 1.00 72.97 220 ILE B N 1
ATOM 3286 C CA . ILE B 1 220 ? 12.760 -65.297 99.138 1.00 71.45 220 ILE B CA 1
ATOM 3287 C C . ILE B 1 220 ? 12.377 -64.245 98.091 1.00 75.23 220 ILE B C 1
ATOM 3288 O O . ILE B 1 220 ? 11.915 -64.569 96.988 1.00 75.95 220 ILE B O 1
ATOM 3290 N N . HIS C 1 8 ? 45.164 -22.537 94.643 1.00 65.21 8 HIS C N 1
ATOM 3291 C CA . HIS C 1 8 ? 44.973 -21.986 96.027 1.00 62.15 8 HIS C CA 1
ATOM 3292 C C . HIS C 1 8 ? 44.430 -20.547 96.006 1.00 59.09 8 HIS C C 1
ATOM 3293 O O . HIS C 1 8 ? 43.468 -20.228 96.693 1.00 55.76 8 HIS C O 1
ATOM 3295 N N . MET C 1 9 ? 45.049 -19.688 95.195 1.00 59.39 9 MET C N 1
ATOM 3296 C CA . MET C 1 9 ? 44.737 -18.254 95.193 1.00 56.36 9 MET C CA 1
ATOM 3297 C C . MET C 1 9 ? 43.384 -17.902 94.573 1.00 51.87 9 MET C C 1
ATOM 3298 O O . MET C 1 9 ? 42.887 -16.803 94.789 1.00 49.68 9 MET C O 1
ATOM 3303 N N . ALA C 1 10 ? 42.774 -18.821 93.831 1.00 50.29 10 ALA C N 1
ATOM 3304 C CA . ALA C 1 10 ? 41.472 -18.560 93.196 1.00 47.79 10 ALA C CA 1
ATOM 3305 C C . ALA C 1 10 ? 40.338 -18.356 94.218 1.00 44.72 10 ALA C C 1
ATOM 3306 O O . ALA C 1 10 ? 39.489 -17.490 94.031 1.00 42.64 10 ALA C O 1
ATOM 3308 N N . ARG C 1 11 ? 40.336 -19.156 95.286 1.00 44.41 11 ARG C N 1
ATOM 3309 C CA . ARG C 1 11 ? 39.339 -19.019 96.375 1.00 42.52 11 ARG C CA 1
ATOM 3310 C C . ARG C 1 11 ? 39.324 -17.613 97.012 1.00 39.22 11 ARG C C 1
ATOM 3311 O O . ARG C 1 11 ? 38.310 -17.194 97.556 1.00 37.64 11 ARG C O 1
ATOM 3319 N N . ASN C 1 12 ? 40.420 -16.868 96.892 1.00 38.31 12 ASN C N 1
ATOM 3320 C CA . ASN C 1 12 ? 40.491 -15.514 97.452 1.00 36.76 12 ASN C CA 1
ATOM 3321 C C . ASN C 1 12 ? 39.645 -14.441 96.768 1.00 35.00 12 ASN C C 1
ATOM 3322 O O . ASN C 1 12 ? 39.515 -13.337 97.306 1.00 34.64 12 ASN C O 1
ATOM 3327 N N . TYR C 1 13 ? 39.131 -14.716 95.564 1.00 33.99 13 TYR C N 1
ATOM 3328 C CA . TYR C 1 13 ? 38.144 -13.827 94.951 1.00 32.47 13 TYR C CA 1
ATOM 3329 C C . TYR C 1 13 ? 36.808 -13.909 95.687 1.00 30.97 13 TYR C C 1
ATOM 3330 O O . TYR C 1 13 ? 36.037 -12.963 95.689 1.00 30.35 13 TYR C O 1
ATOM 3339 N N . ALA C 1 14 ? 36.514 -15.051 96.282 1.00 30.56 14 ALA C N 1
ATOM 3340 C CA . ALA C 1 14 ? 35.254 -15.238 97.010 1.00 29.79 14 ALA C CA 1
ATOM 3341 C C . ALA C 1 14 ? 35.476 -15.112 98.537 1.00 29.37 14 ALA C C 1
ATOM 3342 O O . ALA C 1 14 ? 36.611 -15.183 99.005 1.00 29.82 14 ALA C O 1
ATOM 3344 N N . TYR C 1 15 ? 34.404 -14.960 99.306 1.00 28.90 15 TYR C N 1
ATOM 3345 C CA . TYR C 1 15 ? 34.523 -14.872 100.795 1.00 28.98 15 TYR C CA 1
ATOM 3346 C C . TYR C 1 15 ? 34.976 -16.196 101.414 1.00 29.22 15 TYR C C 1
ATOM 3347 O O . TYR C 1 15 ? 34.709 -17.248 100.859 1.00 29.39 15 TYR C O 1
ATOM 3356 N N . PRO C 1 16 ? 35.677 -16.157 102.562 1.00 29.67 16 PRO C N 1
ATOM 3357 C CA . PRO C 1 16 ? 36.157 -17.420 103.151 1.00 30.04 16 PRO C CA 1
ATOM 3358 C C . PRO C 1 16 ? 35.038 -18.315 103.663 1.00 30.13 16 PRO C C 1
ATOM 3359 O O . PRO C 1 16 ? 35.218 -19.518 103.726 1.00 30.34 16 PRO C O 1
ATOM 3363 N N . HIS C 1 17 ? 33.900 -17.707 103.989 1.00 30.24 17 HIS C N 1
ATOM 3364 C CA . HIS C 1 17 ? 32.768 -18.408 104.567 1.00 30.90 17 HIS C CA 1
ATOM 3365 C C . HIS C 1 17 ? 31.548 -18.491 103.642 1.00 31.20 17 HIS C C 1
ATOM 3366 O O . HIS C 1 17 ? 30.622 -19.244 103.943 1.00 32.17 17 HIS C O 1
ATOM 3373 N N . MET C 1 18 ? 31.565 -17.772 102.508 1.00 30.77 18 MET C N 1
ATOM 3374 C CA . MET C 1 18 ? 30.524 -17.908 101.471 1.00 31.30 18 MET C CA 1
ATOM 3375 C C . MET C 1 18 ? 31.061 -17.894 100.022 1.00 30.86 18 MET C C 1
ATOM 3376 O O . MET C 1 18 ? 32.093 -17.276 99.729 1.00 30.09 18 MET C O 1
ATOM 3381 N N . ASN C 1 19 ? 30.384 -18.614 99.133 1.00 31.81 19 ASN C N 1
ATOM 3382 C CA . ASN C 1 19 ? 30.843 -18.747 97.721 1.00 31.99 19 ASN C CA 1
ATOM 3383 C C . ASN C 1 19 ? 30.631 -17.465 96.901 1.00 31.71 19 ASN C C 1
ATOM 3384 O O . ASN C 1 19 ? 31.152 -17.319 95.808 1.00 32.03 19 ASN C O 1
ATOM 3389 N N . THR C 1 20 ? 29.950 -16.487 97.466 1.00 31.76 20 THR C N 1
ATOM 3390 C CA . THR C 1 20 ? 29.777 -15.188 96.838 1.00 31.46 20 THR C CA 1
ATOM 3391 C C . THR C 1 20 ? 31.083 -14.432 96.624 1.00 30.42 20 THR C C 1
ATOM 3392 O O . THR C 1 20 ? 32.004 -14.518 97.436 1.00 30.09 20 THR C O 1
ATOM 3396 N N . LEU C 1 21 ? 31.163 -13.696 95.519 1.00 30.28 21 LEU C N 1
ATOM 3397 C CA . LEU C 1 21 ? 32.354 -12.928 95.185 1.00 29.57 21 LEU C CA 1
ATOM 3398 C C . LEU C 1 21 ? 32.484 -11.744 96.134 1.00 29.31 21 LEU C C 1
ATOM 3399 O O . LEU C 1 21 ? 31.508 -11.065 96.446 1.00 29.59 21 LEU C O 1
ATOM 3404 N N . LYS C 1 22 ? 33.710 -11.490 96.574 1.00 29.21 22 LYS C N 1
ATOM 3405 C CA . LYS C 1 22 ? 33.975 -10.355 97.445 1.00 29.45 22 LYS C CA 1
ATOM 3406 C C . LYS C 1 22 ? 33.599 -9.096 96.707 1.00 29.48 22 LYS C C 1
ATOM 3407 O O . LYS C 1 22 ? 33.872 -8.971 95.518 1.00 29.32 22 LYS C O 1
ATOM 3413 N N . ASN C 1 23 ? 32.976 -8.162 97.408 1.00 30.17 23 ASN C N 1
ATOM 3414 C CA . ASN C 1 23 ? 32.538 -6.934 96.782 1.00 30.40 23 ASN C CA 1
ATOM 3415 C C . ASN C 1 23 ? 32.526 -5.775 97.746 1.00 31.63 23 ASN C C 1
ATOM 3416 O O . ASN C 1 23 ? 32.388 -5.960 98.952 1.00 32.49 23 ASN C O 1
ATOM 3421 N N . LYS C 1 24 ? 32.605 -4.570 97.194 1.00 31.96 24 LYS C N 1
ATOM 3422 C CA . LYS C 1 24 ? 32.686 -3.344 97.997 1.00 33.41 24 LYS C CA 1
ATOM 3423 C C . LYS C 1 24 ? 31.403 -3.024 98.744 1.00 35.01 24 LYS C C 1
ATOM 3424 O O . LYS C 1 24 ? 31.408 -2.185 99.646 1.00 36.70 24 LYS C O 1
ATOM 3430 N N . HIS C 1 25 ? 30.305 -3.667 98.373 1.00 35.26 25 HIS C N 1
ATOM 3431 C CA . HIS C 1 25 ? 29.033 -3.436 99.067 1.00 37.51 25 HIS C CA 1
ATOM 3432 C C . HIS C 1 25 ? 28.881 -4.320 100.302 1.00 38.87 25 HIS C C 1
ATOM 3433 O O . HIS C 1 25 ? 27.922 -4.151 101.048 1.00 41.02 25 HIS C O 1
ATOM 3440 N N . ASN C 1 26 ? 29.789 -5.277 100.490 1.00 38.38 26 ASN C N 1
ATOM 3441 C CA . ASN C 1 26 ? 29.690 -6.263 101.564 1.00 39.84 26 ASN C CA 1
ATOM 3442 C C . ASN C 1 26 ? 28.395 -7.057 101.484 1.00 41.22 26 ASN C C 1
ATOM 3443 O O . ASN C 1 26 ? 27.825 -7.417 102.503 1.00 42.99 26 ASN C O 1
ATOM 3448 N N . ILE C 1 27 ? 27.957 -7.342 100.261 1.00 41.26 27 ILE C N 1
ATOM 3449 C CA . ILE C 1 27 ? 26.751 -8.125 100.012 1.00 43.03 27 ILE C CA 1
ATOM 3450 C C . ILE C 1 27 ? 27.098 -9.602 99.922 1.00 43.23 27 ILE C C 1
ATOM 3451 O O . ILE C 1 27 ? 27.998 -9.998 99.175 1.00 42.56 27 ILE C O 1
ATOM 3456 N N . MET C 1 28 ? 26.366 -10.422 100.672 1.00 45.72 28 MET C N 1
ATOM 3457 C CA . MET C 1 28 ? 26.672 -11.849 100.802 1.00 45.79 28 MET C CA 1
ATOM 3458 C C . MET C 1 28 ? 25.789 -12.739 99.935 1.00 46.45 28 MET C C 1
ATOM 3459 O O . MET C 1 28 ? 26.126 -13.889 99.695 1.00 46.00 28 MET C O 1
ATOM 3464 N N . SER C 1 29 ? 24.665 -12.212 99.469 1.00 48.18 29 SER C N 1
ATOM 3465 C CA . SER C 1 29 ? 23.791 -12.955 98.573 1.00 49.79 29 SER C CA 1
ATOM 3466 C C . SER C 1 29 ? 24.250 -12.763 97.126 1.00 48.73 29 SER C C 1
ATOM 3467 O O . SER C 1 29 ? 24.373 -11.638 96.652 1.00 47.93 29 SER C O 1
ATOM 3470 N N . THR C 1 30 ? 24.508 -13.865 96.434 1.00 48.88 30 THR C N 1
ATOM 3471 C CA . THR C 1 30 ? 24.915 -13.809 95.032 1.00 48.56 30 THR C CA 1
ATOM 3472 C C . THR C 1 30 ? 23.807 -13.202 94.164 1.00 50.05 30 THR C C 1
ATOM 3473 O O . THR C 1 30 ? 24.089 -12.449 93.227 1.00 49.60 30 THR C O 1
ATOM 3477 N N . LYS C 1 31 ? 22.557 -13.525 94.478 1.00 51.94 31 LYS C N 1
ATOM 3478 C CA . LYS C 1 31 ? 21.420 -12.969 93.747 1.00 53.76 31 LYS C CA 1
ATOM 3479 C C . LYS C 1 31 ? 21.349 -11.448 93.890 1.00 52.93 31 LYS C C 1
ATOM 3480 O O . LYS C 1 31 ? 21.206 -10.737 92.897 1.00 53.10 31 LYS C O 1
ATOM 3482 N N . LYS C 1 32 ? 21.431 -10.954 95.124 1.00 52.19 32 LYS C N 1
ATOM 3483 C CA . LYS C 1 32 ? 21.363 -9.514 95.369 1.00 51.81 32 LYS C CA 1
ATOM 3484 C C . LYS C 1 32 ? 22.559 -8.805 94.758 1.00 48.75 32 LYS C C 1
ATOM 3485 O O . LYS C 1 32 ? 22.420 -7.716 94.199 1.00 48.78 32 LYS C O 1
ATOM 3487 N N . LEU C 1 33 ? 23.733 -9.431 94.853 1.00 46.37 33 LEU C N 1
ATOM 3488 C CA . LEU C 1 33 ? 24.948 -8.878 94.257 1.00 44.10 33 LEU C CA 1
ATOM 3489 C C . LEU C 1 33 ? 24.767 -8.659 92.750 1.00 44.41 33 LEU C C 1
ATOM 3490 O O . LEU C 1 33 ? 25.096 -7.599 92.240 1.00 43.44 33 LEU C O 1
ATOM 3495 N N . ALA C 1 34 ? 24.233 -9.663 92.065 1.00 46.07 34 ALA C N 1
ATOM 3496 C CA . ALA C 1 34 ? 23.940 -9.556 90.641 1.00 47.77 34 ALA C CA 1
ATOM 3497 C C . ALA C 1 34 ? 23.108 -8.317 90.323 1.00 49.50 34 ALA C C 1
ATOM 3498 O O . ALA C 1 34 ? 23.437 -7.569 89.406 1.00 48.76 34 ALA C O 1
ATOM 3500 N N . HIS C 1 35 ? 22.039 -8.101 91.088 1.00 52.22 35 HIS C N 1
ATOM 3501 C CA . HIS C 1 35 ? 21.136 -6.958 90.864 1.00 54.32 35 HIS C CA 1
ATOM 3502 C C . HIS C 1 35 ? 21.827 -5.606 91.064 1.00 52.50 35 HIS C C 1
ATOM 3503 O O . HIS C 1 35 ? 21.747 -4.728 90.207 1.00 52.33 35 HIS C O 1
ATOM 3510 N N . VAL C 1 36 ? 22.524 -5.459 92.186 1.00 51.65 36 VAL C N 1
ATOM 3511 C CA . VAL C 1 36 ? 23.250 -4.226 92.502 1.00 50.83 36 VAL C CA 1
ATOM 3512 C C . VAL C 1 36 ? 24.311 -3.966 91.432 1.00 49.79 36 VAL C C 1
ATOM 3513 O O . VAL C 1 36 ? 24.564 -2.833 91.034 1.00 49.35 36 VAL C O 1
ATOM 3517 N N . CYS C 1 37 ? 24.916 -5.050 90.978 1.00 49.89 37 CYS C N 1
ATOM 3518 C CA . CYS C 1 37 ? 25.930 -5.020 89.954 1.00 49.44 37 CYS C CA 1
ATOM 3519 C C . CYS C 1 37 ? 25.376 -4.478 88.640 1.00 50.41 37 CYS C C 1
ATOM 3520 O O . CYS C 1 37 ? 25.948 -3.572 88.039 1.00 51.30 37 CYS C O 1
ATOM 3523 N N . GLU C 1 38 ? 24.246 -5.015 88.201 1.00 51.87 38 GLU C N 1
ATOM 3524 C CA . GLU C 1 38 ? 23.590 -4.510 87.009 1.00 52.66 38 GLU C CA 1
ATOM 3525 C C . GLU C 1 38 ? 23.233 -3.033 87.150 1.00 51.89 38 GLU C C 1
ATOM 3526 O O . GLU C 1 38 ? 23.307 -2.273 86.176 1.00 51.93 38 GLU C O 1
ATOM 3532 N N . HIS C 1 39 ? 22.826 -2.628 88.350 1.00 51.04 39 HIS C N 1
ATOM 3533 C CA . HIS C 1 39 ? 22.466 -1.226 88.600 1.00 51.04 39 HIS C CA 1
ATOM 3534 C C . HIS C 1 39 ? 23.630 -0.275 88.303 1.00 48.17 39 HIS C C 1
ATOM 3535 O O . HIS C 1 39 ? 23.477 0.665 87.533 1.00 48.20 39 HIS C O 1
ATOM 3542 N N . TYR C 1 40 ? 24.783 -0.533 88.914 1.00 45.38 40 TYR C N 1
ATOM 3543 C CA . TYR C 1 40 ? 25.952 0.338 88.753 1.00 43.39 40 TYR C CA 1
ATOM 3544 C C . TYR C 1 40 ? 26.517 0.295 87.348 1.00 42.58 40 TYR C C 1
ATOM 3545 O O . TYR C 1 40 ? 26.942 1.319 86.817 1.00 42.74 40 TYR C O 1
ATOM 3554 N N . ALA C 1 41 ? 26.505 -0.882 86.740 1.00 42.49 41 ALA C N 1
ATOM 3555 C CA . ALA C 1 41 ? 26.941 -1.029 85.358 1.00 42.46 41 ALA C CA 1
ATOM 3556 C C . ALA C 1 41 ? 26.153 -0.106 84.431 1.00 43.58 41 ALA C C 1
ATOM 3557 O O . ALA C 1 41 ? 26.733 0.584 83.595 1.00 43.63 41 ALA C O 1
ATOM 3559 N N . LYS C 1 42 ? 24.838 -0.074 84.597 1.00 45.19 42 LYS C N 1
ATOM 3560 C CA . LYS C 1 42 ? 24.000 0.822 83.803 1.00 46.65 42 LYS C CA 1
ATOM 3561 C C . LYS C 1 42 ? 24.328 2.274 84.017 1.00 46.28 42 LYS C C 1
ATOM 3562 O O . LYS C 1 42 ? 24.327 3.041 83.066 1.00 47.31 42 LYS C O 1
ATOM 3564 N N . LYS C 1 43 ? 24.567 2.664 85.264 1.00 45.54 43 LYS C N 1
ATOM 3565 C CA . LYS C 1 43 ? 24.932 4.050 85.563 1.00 45.14 43 LYS C CA 1
ATOM 3566 C C . LYS C 1 43 ? 26.246 4.429 84.918 1.00 43.00 43 LYS C C 1
ATOM 3567 O O . LYS C 1 43 ? 26.388 5.535 84.398 1.00 43.53 43 LYS C O 1
ATOM 3573 N N . ALA C 1 44 ? 27.192 3.500 84.918 1.00 41.12 44 ALA C N 1
ATOM 3574 C CA . ALA C 1 44 ? 28.514 3.758 84.358 1.00 39.65 44 ALA C CA 1
ATOM 3575 C C . ALA C 1 44 ? 28.439 3.892 82.836 1.00 39.87 44 ALA C C 1
ATOM 3576 O O . ALA C 1 44 ? 29.150 4.696 82.241 1.00 39.76 44 ALA C O 1
ATOM 3578 N N . ILE C 1 45 ? 27.574 3.097 82.214 1.00 40.62 45 ILE C N 1
ATOM 3579 C CA . ILE C 1 45 ? 27.393 3.136 80.770 1.00 41.36 45 ILE C CA 1
ATOM 3580 C C . ILE C 1 45 ? 26.915 4.521 80.328 1.00 42.17 45 ILE C C 1
ATOM 3581 O O . ILE C 1 45 ? 27.316 5.019 79.277 1.00 42.14 45 ILE C O 1
ATOM 3586 N N . ILE C 1 46 ? 26.106 5.168 81.160 1.00 42.94 46 ILE C N 1
ATOM 3587 C CA . ILE C 1 46 ? 25.618 6.510 80.843 1.00 43.71 46 ILE C CA 1
ATOM 3588 C C . ILE C 1 46 ? 26.776 7.495 80.695 1.00 42.52 46 ILE C C 1
ATOM 3589 O O . ILE C 1 46 ? 26.819 8.271 79.747 1.00 43.23 46 ILE C O 1
ATOM 3594 N N . ASN C 1 47 ? 27.719 7.465 81.625 1.00 40.98 47 ASN C N 1
ATOM 3595 C CA . ASN C 1 47 ? 28.876 8.342 81.524 1.00 40.01 47 ASN C CA 1
ATOM 3596 C C . ASN C 1 47 ? 29.822 7.904 80.433 1.00 39.28 47 ASN C C 1
ATOM 3597 O O . ASN C 1 47 ? 30.337 8.723 79.690 1.00 39.59 47 ASN C O 1
ATOM 3602 N N . LEU C 1 48 ? 30.020 6.606 80.317 1.00 38.74 48 LEU C N 1
ATOM 3603 C CA . LEU C 1 48 ? 30.832 6.053 79.247 1.00 38.89 48 LEU C CA 1
ATOM 3604 C C . LEU C 1 48 ? 30.337 6.456 77.846 1.00 39.85 48 LEU C C 1
ATOM 3605 O O . LEU C 1 48 ? 31.144 6.757 76.963 1.00 40.64 48 LEU C O 1
ATOM 3610 N N . ASN C 1 49 ? 29.019 6.472 77.646 1.00 40.29 49 ASN C N 1
ATOM 3611 C CA . ASN C 1 49 ? 28.446 6.855 76.350 1.00 41.40 49 ASN C CA 1
ATOM 3612 C C . ASN C 1 49 ? 28.682 8.317 75.976 1.00 41.32 49 ASN C C 1
ATOM 3613 O O . ASN C 1 49 ? 28.525 8.686 74.826 1.00 42.15 49 ASN C O 1
ATOM 3618 N N . LYS C 1 50 ? 29.054 9.147 76.946 1.00 40.40 50 LYS C N 1
ATOM 3619 C CA . LYS C 1 50 ? 29.416 10.531 76.661 1.00 40.34 50 LYS C CA 1
ATOM 3620 C C . LYS C 1 50 ? 30.835 10.652 76.140 1.00 40.03 50 LYS C C 1
ATOM 3621 O O . LYS C 1 50 ? 31.234 11.720 75.687 1.00 40.58 50 LYS C O 1
ATOM 3627 N N . GLU C 1 51 ? 31.612 9.577 76.197 1.00 39.44 51 GLU C N 1
ATOM 3628 C CA . GLU C 1 51 ? 33.013 9.669 75.809 1.00 39.65 51 GLU C CA 1
ATOM 3629 C C . GLU C 1 51 ? 33.197 9.399 74.318 1.00 40.43 51 GLU C C 1
ATOM 3630 O O . GLU C 1 51 ? 32.497 8.567 73.764 1.00 40.55 51 GLU C O 1
ATOM 3636 N N . PRO C 1 52 ? 34.177 10.063 73.685 1.00 41.30 52 PRO C N 1
ATOM 3637 C CA . PRO C 1 52 ? 34.479 9.718 72.293 1.00 42.87 52 PRO C CA 1
ATOM 3638 C C . PRO C 1 52 ? 34.954 8.281 72.180 1.00 43.51 52 PRO C C 1
ATOM 3639 O O . PRO C 1 52 ? 35.517 7.722 73.118 1.00 43.22 52 PRO C O 1
ATOM 3643 N N . LEU C 1 53 ? 34.704 7.694 71.033 1.00 49.13 53 LEU C N 1
ATOM 3644 C CA . LEU C 1 53 ? 35.155 6.357 70.762 1.00 48.03 53 LEU C CA 1
ATOM 3645 C C . LEU C 1 53 ? 36.669 6.423 70.633 1.00 48.10 53 LEU C C 1
ATOM 3646 O O . LEU C 1 53 ? 37.204 7.360 70.031 1.00 49.72 53 LEU C O 1
ATOM 3651 N N . PRO C 1 54 ? 37.372 5.431 71.187 1.00 46.45 54 PRO C N 1
ATOM 3652 C CA . PRO C 1 54 ? 38.827 5.457 71.110 1.00 46.79 54 PRO C CA 1
ATOM 3653 C C . PRO C 1 54 ? 39.353 5.248 69.679 1.00 47.88 54 PRO C C 1
ATOM 3654 O O . PRO C 1 54 ? 38.670 4.638 68.855 1.00 47.75 54 PRO C O 1
ATOM 3658 N N . GLN C 1 55 ? 40.552 5.756 69.410 1.00 48.98 55 GLN C N 1
ATOM 3659 C CA . GLN C 1 55 ? 41.227 5.522 68.134 1.00 50.37 55 GLN C CA 1
ATOM 3660 C C . GLN C 1 55 ? 41.668 4.067 67.994 1.00 49.56 55 GLN C C 1
ATOM 3661 O O . GLN C 1 55 ? 41.571 3.500 66.908 1.00 50.52 55 GLN C O 1
ATOM 3663 N N . LYS C 1 56 ? 42.156 3.472 69.079 1.00 48.15 56 LYS C N 1
ATOM 3664 C CA . LYS C 1 56 ? 42.602 2.088 69.075 1.00 47.26 56 LYS C CA 1
ATOM 3665 C C . LYS C 1 56 ? 41.647 1.232 69.892 1.00 45.49 56 LYS C C 1
ATOM 3666 O O . LYS C 1 56 ? 41.410 1.508 71.067 1.00 44.47 56 LYS C O 1
ATOM 3668 N N . PHE C 1 57 ? 41.073 0.213 69.256 1.00 45.02 57 PHE C N 1
ATOM 3669 C CA . PHE C 1 57 ? 40.263 -0.755 69.956 1.00 43.36 57 PHE C CA 1
ATOM 3670 C C . PHE C 1 57 ? 41.180 -1.894 70.334 1.00 42.90 57 PHE C C 1
ATOM 3671 O O . PHE C 1 57 ? 41.643 -2.638 69.480 1.00 43.64 57 PHE C O 1
ATOM 3679 N N . ASP C 1 58 ? 41.451 -2.008 71.628 1.00 41.80 58 ASP C N 1
ATOM 3680 C CA . ASP C 1 58 ? 42.439 -2.944 72.118 1.00 41.41 58 ASP C CA 1
ATOM 3681 C C . ASP C 1 58 ? 42.090 -3.374 73.541 1.00 39.77 58 ASP C C 1
ATOM 3682 O O . ASP C 1 58 ? 41.073 -2.951 74.094 1.00 39.10 58 ASP C O 1
ATOM 3687 N N . SER C 1 59 ? 42.924 -4.234 74.114 1.00 39.24 59 SER C N 1
ATOM 3688 C CA . SER C 1 59 ? 42.686 -4.805 75.440 1.00 37.88 59 SER C CA 1
ATOM 3689 C C . SER C 1 59 ? 42.693 -3.727 76.525 1.00 37.30 59 SER C C 1
ATOM 3690 O O . SER C 1 59 ? 41.960 -3.826 77.509 1.00 36.32 59 SER C O 1
ATOM 3693 N N . SER C 1 60 ? 43.505 -2.689 76.344 1.00 37.84 60 SER C N 1
ATOM 3694 C CA . SER C 1 60 ? 43.460 -1.547 77.264 1.00 37.58 60 SER C CA 1
ATOM 3695 C C . SER C 1 60 ? 42.061 -0.940 77.335 1.00 36.76 60 SER C C 1
ATOM 3696 O O . SER C 1 60 ? 41.571 -0.660 78.424 1.00 36.40 60 SER C O 1
ATOM 3699 N N . TYR C 1 61 ? 41.427 -0.732 76.186 1.00 36.62 61 TYR C N 1
ATOM 3700 C CA . TYR C 1 61 ? 40.063 -0.208 76.161 1.00 36.03 61 TYR C CA 1
ATOM 3701 C C . TYR C 1 61 ? 39.080 -1.192 76.803 1.00 34.53 61 TYR C C 1
ATOM 3702 O O . TYR C 1 61 ? 38.195 -0.788 77.540 1.00 34.07 61 TYR C O 1
ATOM 3711 N N . LEU C 1 62 ? 39.248 -2.477 76.511 1.00 33.76 62 LEU C N 1
ATOM 3712 C CA . LEU C 1 62 ? 38.438 -3.523 77.131 1.00 32.67 62 LEU C CA 1
ATOM 3713 C C . LEU C 1 62 ? 38.533 -3.487 78.665 1.00 31.76 62 LEU C C 1
ATOM 3714 O O . LEU C 1 62 ? 37.520 -3.555 79.359 1.00 31.36 62 LEU C O 1
ATOM 3719 N N . LYS C 1 63 ? 39.750 -3.353 79.173 1.00 31.56 63 LYS C N 1
ATOM 3720 C CA . LYS C 1 63 ? 39.975 -3.267 80.608 1.00 30.98 63 LYS C CA 1
ATOM 3721 C C . LYS C 1 63 ? 39.351 -2.015 81.197 1.00 30.96 63 LYS C C 1
ATOM 3722 O O . LYS C 1 63 ? 38.785 -2.063 82.296 1.00 30.51 63 LYS C O 1
ATOM 3728 N N . TYR C 1 64 ? 39.450 -0.902 80.471 1.00 31.45 64 TYR C N 1
ATOM 3729 C CA . TYR C 1 64 ? 38.853 0.344 80.920 1.00 31.69 64 TYR C CA 1
ATOM 3730 C C . TYR C 1 64 ? 37.329 0.210 81.013 1.00 31.26 64 TYR C C 1
ATOM 3731 O O . TYR C 1 64 ? 36.719 0.711 81.971 1.00 31.33 64 TYR C O 1
ATOM 3740 N N . ILE C 1 65 ? 36.716 -0.489 80.061 1.00 30.88 65 ILE C N 1
ATOM 3741 C CA . ILE C 1 65 ? 35.276 -0.707 80.108 1.00 30.69 65 ILE C CA 1
ATOM 3742 C C . ILE C 1 65 ? 34.903 -1.521 81.346 1.00 29.92 65 ILE C C 1
ATOM 3743 O O . ILE C 1 65 ? 33.975 -1.171 82.064 1.00 30.09 65 ILE C O 1
ATOM 3748 N N . HIS C 1 66 ? 35.637 -2.603 81.574 1.00 29.22 66 HIS C N 1
ATOM 3749 C CA . HIS C 1 66 ? 35.403 -3.449 82.722 1.00 28.66 66 HIS C CA 1
ATOM 3750 C C . HIS C 1 66 ? 35.600 -2.639 83.998 1.00 28.76 66 HIS C C 1
ATOM 3751 O O . HIS C 1 66 ? 34.824 -2.757 84.951 1.00 28.76 66 HIS C O 1
ATOM 3758 N N . GLN C 1 67 ? 36.632 -1.806 84.007 1.00 29.07 67 GLN C N 1
ATOM 3759 C CA . GLN C 1 67 ? 36.909 -0.947 85.158 1.00 29.40 67 GLN C CA 1
ATOM 3760 C C . GLN C 1 67 ? 35.702 -0.073 85.445 1.00 29.90 67 GLN C C 1
ATOM 3761 O O . GLN C 1 67 ? 35.218 -0.012 86.588 1.00 29.97 67 GLN C O 1
ATOM 3767 N N . ARG C 1 68 ? 35.191 0.581 84.407 1.00 30.36 68 ARG C N 1
ATOM 3768 C CA . ARG C 1 68 ? 34.049 1.477 84.590 1.00 31.12 68 ARG C CA 1
ATOM 3769 C C . ARG C 1 68 ? 32.783 0.742 84.995 1.00 31.01 68 ARG C C 1
ATOM 3770 O O . ARG C 1 68 ? 32.019 1.228 85.836 1.00 31.67 68 ARG C O 1
ATOM 3778 N N . LEU C 1 69 ? 32.568 -0.429 84.417 1.00 30.42 69 LEU C N 1
ATOM 3779 C CA . LEU C 1 69 ? 31.372 -1.185 84.719 1.00 30.47 69 LEU C CA 1
ATOM 3780 C C . LEU C 1 69 ? 31.342 -1.714 86.142 1.00 30.29 69 LEU C C 1
ATOM 3781 O O . LEU C 1 69 ? 30.260 -1.839 86.719 1.00 30.88 69 LEU C O 1
ATOM 3786 N N . PHE C 1 70 ? 32.511 -2.045 86.699 1.00 29.72 70 PHE C N 1
ATOM 3787 C CA . PHE C 1 70 ? 32.574 -2.790 87.961 1.00 29.51 70 PHE C CA 1
ATOM 3788 C C . PHE C 1 70 ? 33.337 -2.149 89.123 1.00 29.73 70 PHE C C 1
ATOM 3789 O O . PHE C 1 70 ? 33.414 -2.734 90.175 1.00 29.69 70 PHE C O 1
ATOM 3797 N N . GLU C 1 71 ? 33.849 -0.939 88.946 1.00 30.17 71 GLU C N 1
ATOM 3798 C CA . GLU C 1 71 ? 34.676 -0.303 89.978 1.00 30.54 71 GLU C CA 1
ATOM 3799 C C . GLU C 1 71 ? 33.934 0.034 91.278 1.00 31.24 71 GLU C C 1
ATOM 3800 O O . GLU C 1 71 ? 34.569 0.226 92.308 1.00 31.48 71 GLU C O 1
ATOM 3806 N N . SER C 1 72 ? 32.604 0.117 91.222 1.00 31.67 72 SER C N 1
ATOM 3807 C CA . SER C 1 72 ? 31.813 0.366 92.416 1.00 32.53 72 SER C CA 1
ATOM 3808 C C . SER C 1 72 ? 31.547 -0.912 93.196 1.00 32.24 72 SER C C 1
ATOM 3809 O O . SER C 1 72 ? 31.115 -0.848 94.355 1.00 33.02 72 SER C O 1
ATOM 3812 N N . THR C 1 73 ? 31.800 -2.055 92.560 1.00 31.26 73 THR C N 1
ATOM 3813 C CA . THR C 1 73 ? 31.461 -3.366 93.097 1.00 31.07 73 THR C CA 1
ATOM 3814 C C . THR C 1 73 ? 32.680 -4.256 93.376 1.00 30.36 73 THR C C 1
ATOM 3815 O O . THR C 1 73 ? 32.753 -4.872 94.421 1.00 30.65 73 THR C O 1
ATOM 3819 N N . PHE C 1 74 ? 33.624 -4.333 92.441 1.00 29.63 74 PHE C N 1
ATOM 3820 C CA . PHE C 1 74 ? 34.783 -5.204 92.613 1.00 29.14 74 PHE C CA 1
ATOM 3821 C C . PHE C 1 74 ? 36.075 -4.422 92.688 1.00 29.24 74 PHE C C 1
ATOM 3822 O O . PHE C 1 74 ? 36.356 -3.583 91.822 1.00 29.24 74 PHE C O 1
ATOM 3830 N N . GLU C 1 75 ? 36.872 -4.730 93.697 1.00 29.53 75 GLU C N 1
ATOM 3831 C CA . GLU C 1 75 ? 38.146 -4.075 93.937 1.00 29.90 75 GLU C CA 1
ATOM 3832 C C . GLU C 1 75 ? 39.096 -4.279 92.755 1.00 29.46 75 GLU C C 1
ATOM 3833 O O . GLU C 1 75 ? 39.871 -3.405 92.441 1.00 29.73 75 GLU C O 1
ATOM 3839 N N . TRP C 1 76 ? 38.989 -5.436 92.100 1.00 28.92 76 TRP C N 1
ATOM 3840 C CA . TRP C 1 76 ? 39.857 -5.835 91.012 1.00 28.63 76 TRP C CA 1
ATOM 3841 C C . TRP C 1 76 ? 39.308 -5.412 89.647 1.00 28.49 76 TRP C C 1
ATOM 3842 O O . TRP C 1 76 ? 39.853 -5.808 88.599 1.00 28.25 76 TRP C O 1
ATOM 3853 N N . ALA C 1 77 ? 38.253 -4.596 89.629 1.00 28.78 77 ALA C N 1
ATOM 3854 C CA . ALA C 1 77 ? 37.693 -4.155 88.341 1.00 28.81 77 ALA C CA 1
ATOM 3855 C C . ALA C 1 77 ? 38.812 -3.639 87.438 1.00 29.17 77 ALA C C 1
ATOM 3856 O O . ALA C 1 77 ? 39.671 -2.873 87.872 1.00 29.69 77 ALA C O 1
ATOM 3858 N N . GLY C 1 78 ? 38.829 -4.108 86.197 1.00 29.20 78 GLY C N 1
ATOM 3859 C CA . GLY C 1 78 ? 39.785 -3.651 85.192 1.00 29.74 78 GLY C CA 1
ATOM 3860 C C . GLY C 1 78 ? 41.030 -4.520 85.139 1.00 30.03 78 GLY C C 1
ATOM 3861 O O . GLY C 1 78 ? 41.786 -4.466 84.147 1.00 30.45 78 GLY C O 1
ATOM 3862 N N . TYR C 1 79 ? 41.249 -5.315 86.184 1.00 30.02 79 TYR C N 1
ATOM 3863 C CA . TYR C 1 79 ? 42.382 -6.230 86.257 1.00 30.50 79 TYR C CA 1
ATOM 3864 C C . TYR C 1 79 ? 41.966 -7.621 85.785 1.00 30.35 79 TYR C C 1
ATOM 3865 O O . TYR C 1 79 ? 40.904 -8.118 86.145 1.00 29.99 79 TYR C O 1
ATOM 3874 N N . THR C 1 80 ? 42.822 -8.234 84.980 1.00 31.08 80 THR C N 1
ATOM 3875 C CA . THR C 1 80 ? 42.555 -9.545 84.409 1.00 31.30 80 THR C CA 1
ATOM 3876 C C . THR C 1 80 ? 42.964 -10.620 85.395 1.00 31.63 80 THR C C 1
ATOM 3877 O O . THR C 1 80 ? 43.616 -10.332 86.403 1.00 32.22 80 THR C O 1
ATOM 3881 N N . ARG C 1 81 ? 42.535 -11.852 85.140 1.00 31.67 81 ARG C N 1
ATOM 3882 C CA . ARG C 1 81 ? 42.638 -12.904 86.153 1.00 31.95 81 ARG C CA 1
ATOM 3883 C C . ARG C 1 81 ? 44.023 -13.541 86.218 1.00 32.90 81 ARG C C 1
ATOM 3884 O O . ARG C 1 81 ? 44.271 -14.405 87.079 1.00 33.21 81 ARG C O 1
ATOM 3892 N N . ASP C 1 82 ? 44.924 -13.086 85.346 1.00 33.44 82 ASP C N 1
ATOM 3893 C CA . ASP C 1 82 ? 46.354 -13.377 85.472 1.00 34.55 82 ASP C CA 1
ATOM 3894 C C . ASP C 1 82 ? 47.079 -12.344 86.325 1.00 34.59 82 ASP C C 1
ATOM 3895 O O . ASP C 1 82 ? 48.241 -12.527 86.681 1.00 35.33 82 ASP C O 1
ATOM 3900 N N . PHE C 1 83 ? 46.404 -11.244 86.632 1.00 33.72 83 PHE C N 1
ATOM 3901 C CA . PHE C 1 83 ? 46.975 -10.244 87.513 1.00 33.99 83 PHE C CA 1
ATOM 3902 C C . PHE C 1 83 ? 46.844 -10.690 88.978 1.00 33.83 83 PHE C C 1
ATOM 3903 O O . PHE C 1 83 ? 45.740 -10.994 89.453 1.00 33.06 83 PHE C O 1
ATOM 3911 N N . SER C 1 84 ? 47.969 -10.691 89.681 1.00 34.63 84 SER C N 1
ATOM 3912 C CA . SER C 1 84 ? 47.983 -11.056 91.091 1.00 34.87 84 SER C CA 1
ATOM 3913 C C . SER C 1 84 ? 47.454 -9.904 91.883 1.00 34.31 84 SER C C 1
ATOM 3914 O O . SER C 1 84 ? 48.199 -8.965 92.148 1.00 35.04 84 SER C O 1
ATOM 3917 N N . PHE C 1 85 ? 46.194 -9.987 92.280 1.00 33.18 85 PHE C N 1
ATOM 3918 C CA . PHE C 1 85 ? 45.520 -8.852 92.884 1.00 32.73 85 PHE C CA 1
ATOM 3919 C C . PHE C 1 85 ? 45.512 -8.919 94.416 1.00 33.24 85 PHE C C 1
ATOM 3920 O O . PHE C 1 85 ? 45.097 -9.921 94.988 1.00 33.12 85 PHE C O 1
ATOM 3928 N N . THR C 1 86 ? 45.931 -7.836 95.063 1.00 33.85 86 THR C N 1
ATOM 3929 C CA . THR C 1 86 ? 45.880 -7.744 96.529 1.00 34.59 86 THR C CA 1
ATOM 3930 C C . THR C 1 86 ? 44.620 -7.029 96.976 1.00 34.23 86 THR C C 1
ATOM 3931 O O . THR C 1 86 ? 44.433 -5.842 96.719 1.00 34.25 86 THR C O 1
ATOM 3935 N N . PHE C 1 87 ? 43.749 -7.780 97.628 1.00 34.12 87 PHE C N 1
ATOM 3936 C CA . PHE C 1 87 ? 42.536 -7.225 98.213 1.00 34.13 87 PHE C CA 1
ATOM 3937 C C . PHE C 1 87 ? 42.857 -6.346 99.417 1.00 35.46 87 PHE C C 1
ATOM 3938 O O . PHE C 1 87 ? 43.942 -6.425 99.994 1.00 36.23 87 PHE C O 1
ATOM 3946 N N . ASP C 1 88 ? 41.887 -5.517 99.779 1.00 35.96 88 ASP C N 1
ATOM 3947 C CA . ASP C 1 88 ? 41.962 -4.641 100.939 1.00 37.45 88 ASP C CA 1
ATOM 3948 C C . ASP C 1 88 ? 42.173 -5.460 102.229 1.00 38.46 88 ASP C C 1
ATOM 3949 O O . ASP C 1 88 ? 42.821 -4.997 103.162 1.00 39.33 88 ASP C O 1
ATOM 3954 N N . ASP C 1 89 ? 41.666 -6.693 102.233 1.00 38.31 89 ASP C N 1
ATOM 3955 C CA . ASP C 1 89 ? 41.746 -7.574 103.393 1.00 39.48 89 ASP C CA 1
ATOM 3956 C C . ASP C 1 89 ? 43.106 -8.273 103.536 1.00 40.11 89 ASP C C 1
ATOM 3957 O O . ASP C 1 89 ? 43.303 -9.026 104.465 1.00 41.18 89 ASP C O 1
ATOM 3962 N N . GLY C 1 90 ? 44.023 -8.039 102.603 1.00 39.90 90 GLY C N 1
ATOM 3963 C CA . GLY C 1 90 ? 45.370 -8.607 102.667 1.00 40.65 90 GLY C CA 1
ATOM 3964 C C . GLY C 1 90 ? 45.584 -9.841 101.804 1.00 40.19 90 GLY C C 1
ATOM 3965 O O . GLY C 1 90 ? 46.726 -10.210 101.533 1.00 40.58 90 GLY C O 1
ATOM 3966 N N . THR C 1 91 ? 44.502 -10.481 101.357 1.00 39.47 91 THR C N 1
ATOM 3967 C CA . THR C 1 91 ? 44.622 -11.696 100.543 1.00 39.17 91 THR C CA 1
ATOM 3968 C C . THR C 1 91 ? 44.955 -11.376 99.084 1.00 38.50 91 THR C C 1
ATOM 3969 O O . THR C 1 91 ? 44.708 -10.274 98.605 1.00 37.74 91 THR C O 1
ATOM 3973 N N . VAL C 1 92 ? 45.518 -12.364 98.401 1.00 38.91 92 VAL C N 1
ATOM 3974 C CA . VAL C 1 92 ? 46.004 -12.198 97.041 1.00 38.92 92 VAL C CA 1
ATOM 3975 C C . VAL C 1 92 ? 45.277 -13.176 96.138 1.00 38.79 92 VAL C C 1
ATOM 3976 O O . VAL C 1 92 ? 45.288 -14.382 96.385 1.00 39.17 92 VAL C O 1
ATOM 3980 N N . ALA C 1 93 ? 44.646 -12.660 95.088 1.00 38.78 93 ALA C N 1
ATOM 3981 C CA . ALA C 1 93 ? 43.812 -13.496 94.228 1.00 39.01 93 ALA C CA 1
ATOM 3982 C C . ALA C 1 93 ? 44.315 -13.552 92.802 1.00 39.95 93 ALA C C 1
ATOM 3983 O O . ALA C 1 93 ? 44.754 -12.560 92.228 1.00 39.93 93 ALA C O 1
ATOM 3985 N N . GLU C 1 94 ? 44.186 -14.736 92.223 1.00 41.86 94 GLU C N 1
ATOM 3986 C CA . GLU C 1 94 ? 44.537 -14.998 90.824 1.00 43.26 94 GLU C CA 1
ATOM 3987 C C . GLU C 1 94 ? 43.707 -16.188 90.410 1.00 42.96 94 GLU C C 1
ATOM 3988 O O . GLU C 1 94 ? 43.405 -17.051 91.242 1.00 42.46 94 GLU C O 1
ATOM 3994 N N . MET C 1 95 ? 43.376 -16.265 89.130 1.00 42.67 95 MET C N 1
ATOM 3995 C CA . MET C 1 95 ? 42.641 -17.414 88.639 1.00 43.15 95 MET C CA 1
ATOM 3996 C C . MET C 1 95 ? 43.092 -17.843 87.241 1.00 44.31 95 MET C C 1
ATOM 3997 O O . MET C 1 95 ? 42.461 -17.505 86.246 1.00 42.26 95 MET C O 1
ATOM 4002 N N . PRO C 1 96 ? 44.177 -18.628 87.181 1.00 46.59 96 PRO C N 1
ATOM 4003 C CA . PRO C 1 96 ? 44.699 -19.129 85.916 1.00 47.31 96 PRO C CA 1
ATOM 4004 C C . PRO C 1 96 ? 43.787 -20.124 85.209 1.00 48.96 96 PRO C C 1
ATOM 4005 O O . PRO C 1 96 ? 43.757 -20.162 83.970 1.00 50.32 96 PRO C O 1
ATOM 4009 N N . MET C 1 97 ? 43.051 -20.928 85.963 1.00 50.74 97 MET C N 1
ATOM 4010 C CA . MET C 1 97 ? 42.171 -21.929 85.374 1.00 53.14 97 MET C CA 1
ATOM 4011 C C . MET C 1 97 ? 40.732 -21.545 85.631 1.00 51.47 97 MET C C 1
ATOM 4012 O O . MET C 1 97 ? 40.307 -21.407 86.771 1.00 53.23 97 MET C O 1
ATOM 4017 N N . MET C 1 98 ? 39.986 -21.368 84.553 1.00 50.98 98 MET C N 1
ATOM 4018 C CA . MET C 1 98 ? 38.568 -21.079 84.629 1.00 49.78 98 MET C CA 1
ATOM 4019 C C . MET C 1 98 ? 37.873 -21.930 83.580 1.00 50.33 98 MET C C 1
ATOM 4020 O O . MET C 1 98 ? 38.176 -21.853 82.384 1.00 50.03 98 MET C O 1
ATOM 4025 N N . LYS C 1 99 ? 36.944 -22.753 84.047 1.00 50.89 99 LYS C N 1
ATOM 4026 C CA . LYS C 1 99 ? 36.236 -23.686 83.180 1.00 51.65 99 LYS C CA 1
ATOM 4027 C C . LYS C 1 99 ? 35.046 -23.029 82.546 1.00 50.40 99 LYS C C 1
ATOM 4028 O O . LYS C 1 99 ? 34.452 -22.143 83.142 1.00 50.06 99 LYS C O 1
ATOM 4034 N N . VAL C 1 100 ? 34.659 -23.526 81.377 1.00 49.96 100 VAL C N 1
ATOM 4035 C CA . VAL C 1 100 ? 33.410 -23.115 80.772 1.00 50.35 100 VAL C CA 1
ATOM 4036 C C . VAL C 1 100 ? 32.286 -23.783 81.534 1.00 51.67 100 VAL C C 1
ATOM 4037 O O . VAL C 1 100 ? 32.325 -24.997 81.755 1.00 53.18 100 VAL C O 1
ATOM 4041 N N . PRO C 1 101 ? 31.289 -22.999 81.971 1.00 53.52 101 PRO C N 1
ATOM 4042 C CA . PRO C 1 101 ? 30.253 -23.578 82.837 1.00 55.53 101 PRO C CA 1
ATOM 4043 C C . PRO C 1 101 ? 29.556 -24.778 82.196 1.00 58.66 101 PRO C C 1
ATOM 4044 O O . PRO C 1 101 ? 29.198 -24.728 81.015 1.00 57.90 101 PRO C O 1
ATOM 4048 N N . ASN C 1 102 ? 29.396 -25.845 82.983 1.00 61.54 102 ASN C N 1
ATOM 4049 C CA . ASN C 1 102 ? 28.684 -27.069 82.575 1.00 65.35 102 ASN C CA 1
ATOM 4050 C C . ASN C 1 102 ? 29.365 -27.932 81.500 1.00 65.36 102 ASN C C 1
ATOM 4051 O O . ASN C 1 102 ? 28.955 -29.074 81.297 1.00 68.26 102 ASN C O 1
ATOM 4056 N N . LEU C 1 103 ? 30.399 -27.413 80.837 1.00 62.97 103 LEU C N 1
ATOM 4057 C CA . LEU C 1 103 ? 31.129 -28.167 79.810 1.00 63.24 103 LEU C CA 1
ATOM 4058 C C . LEU C 1 103 ? 32.543 -28.516 80.296 1.00 61.45 103 LEU C C 1
ATOM 4059 O O . LEU C 1 103 ? 33.050 -27.907 81.234 1.00 62.52 103 LEU C O 1
ATOM 4064 N N . ASP C 1 104 ? 33.161 -29.519 79.677 1.00 61.66 104 ASP C N 1
ATOM 4065 C CA . ASP C 1 104 ? 34.493 -29.987 80.067 1.00 60.79 104 ASP C CA 1
ATOM 4066 C C . ASP C 1 104 ? 35.589 -29.336 79.225 1.00 60.61 104 ASP C C 1
ATOM 4067 O O . ASP C 1 104 ? 36.518 -30.011 78.772 1.00 59.96 104 ASP C O 1
ATOM 4072 N N . ILE C 1 105 ? 35.479 -28.025 79.034 1.00 59.78 105 ILE C N 1
ATOM 4073 C CA . ILE C 1 105 ? 36.509 -27.262 78.363 1.00 58.88 105 ILE C CA 1
ATOM 4074 C C . ILE C 1 105 ? 36.928 -26.066 79.222 1.00 55.29 105 ILE C C 1
ATOM 4075 O O . ILE C 1 105 ? 36.145 -25.542 80.016 1.00 55.16 105 ILE C O 1
ATOM 4080 N N . PHE C 1 106 ? 38.172 -25.646 79.053 1.00 52.96 106 PHE C N 1
ATOM 4081 C CA . PHE C 1 106 ? 38.713 -24.512 79.782 1.00 50.58 106 PHE C CA 1
ATOM 4082 C C . PHE C 1 106 ? 38.824 -23.285 78.871 1.00 48.48 106 PHE C C 1
ATOM 4083 O O . PHE C 1 106 ? 39.113 -23.401 77.676 1.00 49.27 106 PHE C O 1
ATOM 4091 N N . TYR C 1 107 ? 38.567 -22.109 79.435 1.00 45.82 107 TYR C N 1
ATOM 4092 C CA . TYR C 1 107 ? 38.938 -20.868 78.786 1.00 44.28 107 TYR C CA 1
ATOM 4093 C C . TYR C 1 107 ? 40.457 -20.828 78.745 1.00 44.30 107 TYR C C 1
ATOM 4094 O O . TYR C 1 107 ? 41.120 -21.678 79.314 1.00 44.36 107 TYR C O 1
ATOM 4103 N N . VAL C 1 108 ? 41.002 -19.844 78.050 1.00 44.31 108 VAL C N 1
ATOM 4104 C CA . VAL C 1 108 ? 42.451 -19.705 77.946 1.00 44.93 108 VAL C CA 1
ATOM 4105 C C . VAL C 1 108 ? 43.105 -19.712 79.337 1.00 44.51 108 VAL C C 1
ATOM 4106 O O . VAL C 1 108 ? 42.640 -19.036 80.254 1.00 43.24 108 VAL C O 1
ATOM 4110 N N . GLN C 1 109 ? 44.154 -20.515 79.491 1.00 45.78 109 GLN C N 1
ATOM 4111 C CA . GLN C 1 109 ? 44.912 -20.577 80.749 1.00 46.07 109 GLN C CA 1
ATOM 4112 C C . GLN C 1 109 ? 45.507 -19.221 81.065 1.00 46.43 109 GLN C C 1
ATOM 4113 O O . GLN C 1 109 ? 45.876 -18.465 80.159 1.00 47.83 109 GLN C O 1
ATOM 4115 N N . GLY C 1 110 ? 45.574 -18.914 82.353 1.00 46.78 110 GLY C N 1
ATOM 4116 C CA . GLY C 1 110 ? 46.037 -17.617 82.832 1.00 46.77 110 GLY C CA 1
ATOM 4117 C C . GLY C 1 110 ? 47.360 -17.170 82.259 1.00 48.33 110 GLY C C 1
ATOM 4118 O O . GLY C 1 110 ? 47.511 -16.018 81.870 1.00 48.74 110 GLY C O 1
ATOM 4119 N N . ASN C 1 111 ? 48.301 -18.098 82.149 1.00 50.48 111 ASN C N 1
ATOM 4120 C CA . ASN C 1 111 ? 49.625 -17.783 81.611 1.00 52.26 111 ASN C CA 1
ATOM 4121 C C . ASN C 1 111 ? 49.649 -17.392 80.124 1.00 52.43 111 ASN C C 1
ATOM 4122 O O . ASN C 1 111 ? 50.636 -16.835 79.664 1.00 53.43 111 ASN C O 1
ATOM 4127 N N . ASP C 1 112 ? 48.570 -17.685 79.389 1.00 51.10 112 ASP C N 1
ATOM 4128 C CA . ASP C 1 112 ? 48.458 -17.355 77.965 1.00 51.02 112 ASP C CA 1
ATOM 4129 C C . ASP C 1 112 ? 47.547 -16.164 77.692 1.00 48.67 112 ASP C C 1
ATOM 4130 O O . ASP C 1 112 ? 47.318 -15.810 76.528 1.00 48.42 112 ASP C O 1
ATOM 4135 N N . ILE C 1 113 ? 46.981 -15.574 78.741 1.00 46.11 113 ILE C N 1
ATOM 4136 C CA . ILE C 1 113 ? 46.016 -14.493 78.548 1.00 44.10 113 ILE C CA 1
ATOM 4137 C C . ILE C 1 113 ? 46.636 -13.308 77.813 1.00 44.20 113 ILE C C 1
ATOM 4138 O O . ILE C 1 113 ? 46.056 -12.807 76.844 1.00 44.02 113 ILE C O 1
ATOM 4143 N N . GLN C 1 114 ? 47.823 -12.901 78.246 1.00 44.58 114 GLN C N 1
ATOM 4144 C CA . GLN C 1 114 ? 48.489 -11.734 77.669 1.00 45.40 114 GLN C CA 1
ATOM 4145 C C . GLN C 1 114 ? 48.826 -11.911 76.193 1.00 46.31 114 GLN C C 1
ATOM 4146 O O . GLN C 1 114 ? 48.603 -10.996 75.392 1.00 46.55 114 GLN C O 1
ATOM 4152 N N . GLU C 1 115 ? 49.356 -13.080 75.833 1.00 46.94 115 GLU C N 1
ATOM 4153 C CA . GLU C 1 115 ? 49.731 -13.352 74.428 1.00 48.10 115 GLU C CA 1
ATOM 4154 C C . GLU C 1 115 ? 48.475 -13.340 73.546 1.00 47.08 115 GLU C C 1
ATOM 4155 O O . GLU C 1 115 ? 48.488 -12.770 72.464 1.00 48.21 115 GLU C O 1
ATOM 4157 N N . ASN C 1 116 ? 47.388 -13.936 74.026 1.00 45.34 116 ASN C N 1
ATOM 4158 C CA . ASN C 1 116 ? 46.122 -13.930 73.296 1.00 44.54 116 ASN C CA 1
ATOM 4159 C C . ASN C 1 116 ? 45.505 -12.547 73.152 1.00 43.99 116 ASN C C 1
ATOM 4160 O O . ASN C 1 116 ? 45.007 -12.199 72.078 1.00 45.08 116 ASN C O 1
ATOM 4165 N N . LEU C 1 117 ? 45.533 -11.760 74.219 1.00 43.29 117 LEU C N 1
ATOM 4166 C CA . LEU C 1 117 ? 45.019 -10.393 74.157 1.00 42.95 117 LEU C CA 1
ATOM 4167 C C . LEU C 1 117 ? 45.848 -9.558 73.200 1.00 44.72 117 LEU C C 1
ATOM 4168 O O . LEU C 1 117 ? 45.305 -8.757 72.440 1.00 45.03 117 LEU C O 1
ATOM 4173 N N . LYS C 1 118 ? 47.164 -9.759 73.228 1.00 46.13 118 LYS C N 1
ATOM 4174 C CA . LYS C 1 118 ? 48.047 -9.118 72.253 1.00 47.92 118 LYS C CA 1
ATOM 4175 C C . LYS C 1 118 ? 47.655 -9.510 70.835 1.00 48.61 118 LYS C C 1
ATOM 4176 O O . LYS C 1 118 ? 47.554 -8.650 69.957 1.00 49.61 118 LYS C O 1
ATOM 4178 N N . LYS C 1 119 ? 47.428 -10.801 70.599 1.00 48.86 119 LYS C N 1
ATOM 4179 C CA . LYS C 1 119 ? 47.035 -11.267 69.241 1.00 50.36 119 LYS C CA 1
ATOM 4180 C C . LYS C 1 119 ? 45.706 -10.643 68.821 1.00 49.58 119 LYS C C 1
ATOM 4181 O O . LYS C 1 119 ? 45.540 -10.228 67.675 1.00 50.90 119 LYS C O 1
ATOM 4183 N N . PHE C 1 120 ? 44.780 -10.567 69.773 1.00 48.24 120 PHE C N 1
ATOM 4184 C CA . PHE C 1 120 ? 43.504 -9.881 69.590 1.00 47.72 120 PHE C CA 1
ATOM 4185 C C . PHE C 1 120 ? 43.688 -8.419 69.177 1.00 48.13 120 PHE C C 1
ATOM 4186 O O . PHE C 1 120 ? 43.058 -7.952 68.220 1.00 48.67 120 PHE C O 1
ATOM 4194 N N . ASP C 1 121 ? 44.551 -7.709 69.898 1.00 47.80 121 ASP C N 1
ATOM 4195 C CA . ASP C 1 121 ? 44.882 -6.316 69.567 1.00 48.42 121 ASP C CA 1
ATOM 4196 C C . ASP C 1 121 ? 45.477 -6.167 68.154 1.00 49.72 121 ASP C C 1
ATOM 4197 O O . ASP C 1 121 ? 45.141 -5.242 67.418 1.00 49.85 121 ASP C O 1
ATOM 4202 N N . GLN C 1 122 ? 46.366 -7.079 67.789 1.00 50.25 122 GLN C N 1
ATOM 4203 C CA . GLN C 1 122 ? 46.988 -7.044 66.471 1.00 51.99 122 GLN C CA 1
ATOM 4204 C C . GLN C 1 122 ? 46.037 -7.270 65.328 1.00 52.19 122 GLN C C 1
ATOM 4205 O O . GLN C 1 122 ? 46.162 -6.605 64.309 1.00 53.48 122 GLN C O 1
ATOM 4207 N N . LEU C 1 123 ? 45.144 -8.247 65.478 1.00 50.82 123 LEU C N 1
ATOM 4208 C CA . LEU C 1 123 ? 44.115 -8.523 64.474 1.00 51.12 123 LEU C CA 1
ATOM 4209 C C . LEU C 1 123 ? 43.265 -7.286 64.183 1.00 51.13 123 LEU C C 1
ATOM 4210 O O . LEU C 1 123 ? 43.069 -6.904 63.006 1.00 52.66 123 LEU C O 1
ATOM 4215 N N . LEU C 1 124 ? 42.807 -6.636 65.243 1.00 49.27 124 LEU C N 1
ATOM 4216 C CA . LEU C 1 124 ? 42.011 -5.421 65.094 1.00 49.15 124 LEU C CA 1
ATOM 4217 C C . LEU C 1 124 ? 42.775 -4.288 64.413 1.00 50.53 124 LEU C C 1
ATOM 4218 O O . LEU C 1 124 ? 42.251 -3.638 63.504 1.00 51.47 124 LEU C O 1
ATOM 4223 N N . ALA C 1 125 ? 44.006 -4.063 64.860 1.00 50.70 125 ALA C N 1
ATOM 4224 C CA . ALA C 1 125 ? 44.866 -3.019 64.298 1.00 52.30 125 ALA C CA 1
ATOM 4225 C C . ALA C 1 125 ? 45.166 -3.271 62.824 1.00 54.22 125 ALA C C 1
ATOM 4226 O O . ALA C 1 125 ? 45.103 -2.364 62.007 1.00 55.58 125 ALA C O 1
ATOM 4228 N N . SER C 1 126 ? 45.472 -4.520 62.498 1.00 54.41 126 SER C N 1
ATOM 4229 C CA . SER C 1 126 ? 45.800 -4.915 61.142 1.00 56.37 126 SER C CA 1
ATOM 4230 C C . SER C 1 126 ? 44.570 -4.792 60.225 1.00 56.84 126 SER C C 1
ATOM 4231 O O . SER C 1 126 ? 44.707 -4.472 59.040 1.00 58.71 126 SER C O 1
ATOM 4234 N N . LYS C 1 127 ? 43.379 -5.005 60.781 1.00 55.29 127 LYS C N 1
ATOM 4235 C CA . LYS C 1 127 ? 42.125 -4.792 60.055 1.00 55.85 127 LYS C CA 1
ATOM 4236 C C . LYS C 1 127 ? 41.500 -3.412 60.289 1.00 56.01 127 LYS C C 1
ATOM 4237 O O . LYS C 1 127 ? 40.336 -3.199 59.963 1.00 56.11 127 LYS C O 1
ATOM 4243 N N . ASN C 1 128 ? 42.280 -2.466 60.799 1.00 56.76 128 ASN C N 1
ATOM 4244 C CA . ASN C 1 128 ? 41.826 -1.087 60.968 1.00 57.60 128 ASN C CA 1
ATOM 4245 C C . ASN C 1 128 ? 40.498 -0.991 61.709 1.00 56.40 128 ASN C C 1
ATOM 4246 O O . ASN C 1 128 ? 39.577 -0.299 61.264 1.00 57.27 128 ASN C O 1
ATOM 4251 N N . ASN C 1 129 ? 40.406 -1.698 62.839 1.00 54.76 129 ASN C N 1
ATOM 4252 C CA . ASN C 1 129 ? 39.208 -1.700 63.687 1.00 53.17 129 ASN C CA 1
ATOM 4253 C C . ASN C 1 129 ? 37.929 -2.071 62.936 1.00 53.99 129 ASN C C 1
ATOM 4254 O O . ASN C 1 129 ? 36.831 -1.668 63.317 1.00 53.32 129 ASN C O 1
ATOM 4259 N N . LEU C 1 130 ? 38.099 -2.857 61.871 1.00 55.67 130 LEU C N 1
ATOM 4260 C CA . LEU C 1 130 ? 37.018 -3.279 60.985 1.00 56.98 130 LEU C CA 1
ATOM 4261 C C . LEU C 1 130 ? 36.248 -2.136 60.321 1.00 58.76 130 LEU C C 1
ATOM 4262 O O . LEU C 1 130 ? 35.056 -2.268 60.046 1.00 58.97 130 LEU C O 1
ATOM 4267 N N . GLN C 1 131 ? 36.932 -1.025 60.073 1.00 60.33 131 GLN C N 1
ATOM 4268 C CA . GLN C 1 131 ? 36.328 0.114 59.383 1.00 62.64 131 GLN C CA 1
ATOM 4269 C C . GLN C 1 131 ? 36.376 -0.082 57.875 1.00 64.74 131 GLN C C 1
ATOM 4270 O O . GLN C 1 131 ? 37.123 -0.923 57.372 1.00 64.82 131 GLN C O 1
ATOM 4276 N N . GLY C 1 132 ? 35.567 0.700 57.167 1.00 66.38 132 GLY C N 1
ATOM 4277 C CA . GLY C 1 132 ? 35.553 0.681 55.711 1.00 68.41 132 GLY C CA 1
ATOM 4278 C C . GLY C 1 132 ? 35.060 -0.627 55.126 1.00 68.65 132 GLY C C 1
ATOM 4279 O O . GLY C 1 132 ? 35.527 -1.062 54.068 1.00 70.29 132 GLY C O 1
ATOM 4280 N N . LEU C 1 133 ? 34.115 -1.260 55.815 1.00 67.32 133 LEU C N 1
ATOM 4281 C CA . LEU C 1 133 ? 33.548 -2.522 55.367 1.00 67.37 133 LEU C CA 1
ATOM 4282 C C . LEU C 1 133 ? 32.049 -2.412 55.209 1.00 67.69 133 LEU C C 1
ATOM 4283 O O . LEU C 1 133 ? 31.409 -1.566 55.837 1.00 67.03 133 LEU C O 1
ATOM 4288 N N . SER C 1 134 ? 31.493 -3.292 54.380 1.00 68.55 134 SER C N 1
ATOM 4289 C CA . SER C 1 134 ? 30.049 -3.425 54.269 1.00 69.35 134 SER C CA 1
ATOM 4290 C C . SER C 1 134 ? 29.540 -4.116 55.532 1.00 67.60 134 SER C C 1
ATOM 4291 O O . SER C 1 134 ? 30.307 -4.788 56.240 1.00 65.50 134 SER C O 1
ATOM 4294 N N . ARG C 1 135 ? 28.256 -3.940 55.820 1.00 68.60 135 ARG C N 1
ATOM 4295 C CA . ARG C 1 135 ? 27.633 -4.552 56.992 1.00 67.87 135 ARG C CA 1
ATOM 4296 C C . ARG C 1 135 ? 27.855 -6.066 57.019 1.00 66.73 135 ARG C C 1
ATOM 4297 O O . ARG C 1 135 ? 28.115 -6.635 58.075 1.00 65.21 135 ARG C O 1
ATOM 4305 N N . GLU C 1 136 ? 27.764 -6.703 55.858 1.00 67.33 136 GLU C N 1
ATOM 4306 C CA . GLU C 1 136 ? 27.998 -8.141 55.749 1.00 66.60 136 GLU C CA 1
ATOM 4307 C C . GLU C 1 136 ? 29.432 -8.514 56.125 1.00 64.78 136 GLU C C 1
ATOM 4308 O O . GLU C 1 136 ? 29.651 -9.465 56.873 1.00 62.94 136 GLU C O 1
ATOM 4310 N N . GLU C 1 137 ? 30.398 -7.779 55.575 1.00 64.90 137 GLU C N 1
ATOM 4311 C CA . GLU C 1 137 ? 31.815 -8.029 55.845 1.00 63.78 137 GLU C CA 1
ATOM 4312 C C . GLU C 1 137 ? 32.139 -7.793 57.317 1.00 60.63 137 GLU C C 1
ATOM 4313 O O . GLU C 1 137 ? 32.902 -8.544 57.923 1.00 58.87 137 GLU C O 1
ATOM 4319 N N . PHE C 1 138 ? 31.585 -6.718 57.861 1.00 59.44 138 PHE C N 1
ATOM 4320 C CA . PHE C 1 138 ? 31.767 -6.400 59.266 1.00 57.31 138 PHE C CA 1
ATOM 4321 C C . PHE C 1 138 ? 31.246 -7.526 60.156 1.00 55.36 138 PHE C C 1
ATOM 4322 O O . PHE C 1 138 ? 31.952 -8.011 61.024 1.00 53.17 138 PHE C O 1
ATOM 4330 N N . VAL C 1 139 ? 30.008 -7.945 59.893 1.00 55.73 139 VAL C N 1
ATOM 4331 C CA . VAL C 1 139 ? 29.387 -9.051 60.610 1.00 54.42 139 VAL C CA 1
ATOM 4332 C C . VAL C 1 139 ? 30.278 -10.291 60.606 1.00 54.22 139 VAL C C 1
ATOM 4333 O O . VAL C 1 139 ? 30.510 -10.899 61.649 1.00 52.83 139 VAL C O 1
ATOM 4337 N N . ASP C 1 140 ? 30.791 -10.647 59.436 1.00 56.03 140 ASP C N 1
ATOM 4338 C CA . ASP C 1 140 ? 31.661 -11.813 59.302 1.00 56.30 140 ASP C CA 1
ATOM 4339 C C . ASP C 1 140 ? 32.915 -11.669 60.172 1.00 54.80 140 ASP C C 1
ATOM 4340 O O . ASP C 1 140 ? 33.205 -12.539 60.995 1.00 54.00 140 ASP C O 1
ATOM 4345 N N . GLU C 1 141 ? 33.631 -10.563 60.007 1.00 54.60 141 GLU C N 1
ATOM 4346 C CA . GLU C 1 141 ? 34.891 -10.350 60.716 1.00 53.51 141 GLU C CA 1
ATOM 4347 C C . GLU C 1 141 ? 34.679 -10.174 62.226 1.00 51.20 141 GLU C C 1
ATOM 4348 O O . GLU C 1 141 ? 35.436 -10.703 63.042 1.00 49.61 141 GLU C O 1
ATOM 4354 N N . ALA C 1 142 ? 33.626 -9.446 62.583 1.00 50.48 142 ALA C N 1
ATOM 4355 C CA . ALA C 1 142 ? 33.316 -9.187 63.977 1.00 48.46 142 ALA C CA 1
ATOM 4356 C C . ALA C 1 142 ? 32.983 -10.473 64.718 1.00 47.12 142 ALA C C 1
ATOM 4357 O O . ALA C 1 142 ? 33.448 -10.678 65.844 1.00 46.31 142 ALA C O 1
ATOM 4359 N N . ALA C 1 143 ? 32.189 -11.337 64.095 1.00 47.19 143 ALA C N 1
ATOM 4360 C CA . ALA C 1 143 ? 31.775 -12.586 64.725 1.00 46.13 143 ALA C CA 1
ATOM 4361 C C . ALA C 1 143 ? 32.968 -13.472 65.073 1.00 45.48 143 ALA C C 1
ATOM 4362 O O . ALA C 1 143 ? 32.993 -14.097 66.128 1.00 44.42 143 ALA C O 1
ATOM 4364 N N . LYS C 1 144 ? 33.943 -13.529 64.179 1.00 46.15 144 LYS C N 1
ATOM 4365 C CA . LYS C 1 144 ? 35.150 -14.325 64.396 1.00 45.80 144 LYS C CA 1
ATOM 4366 C C . LYS C 1 144 ? 35.951 -13.810 65.583 1.00 44.15 144 LYS C C 1
ATOM 4367 O O . LYS C 1 144 ? 36.469 -14.583 66.388 1.00 43.57 144 LYS C O 1
ATOM 4373 N N . LEU C 1 145 ? 36.080 -12.493 65.660 1.00 43.79 145 LEU C N 1
ATOM 4374 C CA . LEU C 1 145 ? 36.818 -11.841 66.740 1.00 42.64 145 LEU C CA 1
ATOM 4375 C C . LEU C 1 145 ? 36.107 -11.965 68.075 1.00 41.17 145 LEU C C 1
ATOM 4376 O O . LEU C 1 145 ? 36.754 -12.072 69.114 1.00 40.31 145 LEU C O 1
ATOM 4381 N N . PHE C 1 146 ? 34.777 -11.981 68.034 1.00 41.16 146 PHE C N 1
ATOM 4382 C CA . PHE C 1 146 ? 33.971 -12.145 69.244 1.00 39.97 146 PHE C CA 1
ATOM 4383 C C . PHE C 1 146 ? 34.158 -13.533 69.819 1.00 39.78 146 PHE C C 1
ATOM 4384 O O . PHE C 1 146 ? 34.338 -13.687 71.044 1.00 39.16 146 PHE C O 1
ATOM 4392 N N . VAL C 1 147 ? 34.140 -14.536 68.944 1.00 40.58 147 VAL C N 1
ATOM 4393 C CA . VAL C 1 147 ? 34.377 -15.919 69.354 1.00 40.66 147 VAL C CA 1
ATOM 4394 C C . VAL C 1 147 ? 35.761 -16.068 69.991 1.00 40.25 147 VAL C C 1
ATOM 4395 O O . VAL C 1 147 ? 35.915 -16.690 71.052 1.00 39.73 147 VAL C O 1
ATOM 4399 N N . PHE C 1 148 ? 36.757 -15.468 69.358 1.00 40.64 148 PHE C N 1
ATOM 4400 C CA . PHE C 1 148 ? 38.117 -15.511 69.882 1.00 40.48 148 PHE C CA 1
ATOM 4401 C C . PHE C 1 148 ? 38.205 -14.892 71.288 1.00 39.01 148 PHE C C 1
ATOM 4402 O O . PHE C 1 148 ? 38.690 -15.517 72.233 1.00 38.50 148 PHE C O 1
ATOM 4410 N N . LEU C 1 149 ? 37.729 -13.663 71.426 1.00 38.61 149 LEU C N 1
ATOM 4411 C CA . LEU C 1 149 ? 37.801 -12.949 72.710 1.00 37.74 149 LEU C CA 1
ATOM 4412 C C . LEU C 1 149 ? 37.028 -13.680 73.779 1.00 36.90 149 LEU C C 1
ATOM 4413 O O . LEU C 1 149 ? 37.472 -13.782 74.932 1.00 36.67 149 LEU C O 1
ATOM 4418 N N . ASN C 1 150 ? 35.870 -14.197 73.402 1.00 37.02 150 ASN C N 1
ATOM 4419 C CA . ASN C 1 150 ? 35.058 -14.944 74.333 1.00 36.61 150 ASN C CA 1
ATOM 4420 C C . ASN C 1 150 ? 35.816 -16.119 74.942 1.00 36.10 150 ASN C C 1
ATOM 4421 O O . ASN C 1 150 ? 35.668 -16.412 76.145 1.00 35.42 150 ASN C O 1
ATOM 4426 N N . SER C 1 151 ? 36.625 -16.792 74.121 1.00 35.99 151 SER C N 1
ATOM 4427 C CA . SER C 1 151 ? 37.373 -17.967 74.598 1.00 35.76 151 SER C CA 1
ATOM 4428 C C . SER C 1 151 ? 38.524 -17.587 75.566 1.00 34.88 151 SER C C 1
ATOM 4429 O O . SER C 1 151 ? 39.033 -18.437 76.291 1.00 34.84 151 SER C O 1
ATOM 4432 N N . ILE C 1 152 ? 38.944 -16.325 75.528 1.00 34.17 152 ILE C N 1
ATOM 4433 C CA . ILE C 1 152 ? 40.002 -15.826 76.396 1.00 33.63 152 ILE C CA 1
ATOM 4434 C C . ILE C 1 152 ? 39.471 -15.595 77.803 1.00 32.58 152 ILE C C 1
ATOM 4435 O O . ILE C 1 152 ? 40.099 -15.993 78.777 1.00 32.71 152 ILE C O 1
ATOM 4440 N N . ALA C 1 153 ? 38.297 -14.965 77.893 1.00 31.80 153 ALA C N 1
ATOM 4441 C CA . ALA C 1 153 ? 37.649 -14.667 79.150 1.00 30.84 153 ALA C CA 1
ATOM 4442 C C . ALA C 1 153 ? 38.673 -14.099 80.122 1.00 30.35 153 ALA C C 1
ATOM 4443 O O . ALA C 1 153 ? 38.898 -14.658 81.215 1.00 30.16 153 ALA C O 1
ATOM 4445 N N . PRO C 1 154 ? 39.273 -12.955 79.751 1.00 30.07 154 PRO C N 1
ATOM 4446 C CA . PRO C 1 154 ? 40.378 -12.392 80.516 1.00 29.92 154 PRO C CA 1
ATOM 4447 C C . PRO C 1 154 ? 40.079 -11.987 81.975 1.00 29.30 154 PRO C C 1
ATOM 4448 O O . PRO C 1 154 ? 41.026 -11.881 82.775 1.00 29.42 154 PRO C O 1
ATOM 4452 N N . PHE C 1 155 ? 38.814 -11.728 82.315 1.00 28.78 155 PHE C N 1
ATOM 4453 C CA . PHE C 1 155 ? 38.472 -11.294 83.690 1.00 28.46 155 PHE C CA 1
ATOM 4454 C C . PHE C 1 155 ? 37.912 -12.430 84.538 1.00 28.43 155 PHE C C 1
ATOM 4455 O O . PHE C 1 155 ? 37.383 -13.403 84.012 1.00 28.57 155 PHE C O 1
ATOM 4463 N N . ARG C 1 156 ? 38.025 -12.286 85.845 1.00 28.45 156 ARG C N 1
ATOM 4464 C CA . ARG C 1 156 ? 37.477 -13.263 86.784 1.00 28.65 156 ARG C CA 1
ATOM 4465 C C . ARG C 1 156 ? 35.976 -13.399 86.600 1.00 28.72 156 ARG C C 1
ATOM 4466 O O . ARG C 1 156 ? 35.409 -14.489 86.741 1.00 29.11 156 ARG C O 1
ATOM 4474 N N . ALA C 1 157 ? 35.326 -12.277 86.355 1.00 28.64 157 ALA C N 1
ATOM 4475 C CA . ALA C 1 157 ? 33.895 -12.259 86.088 1.00 28.96 157 ALA C CA 1
ATOM 4476 C C . ALA C 1 157 ? 33.580 -10.969 85.352 1.00 29.05 157 ALA C C 1
ATOM 4477 O O . ALA C 1 157 ? 34.403 -10.053 85.303 1.00 28.83 157 ALA C O 1
ATOM 4479 N N . GLY C 1 158 ? 32.373 -10.895 84.821 1.00 29.60 158 GLY C N 1
ATOM 4480 C CA . GLY C 1 158 ? 31.930 -9.716 84.077 1.00 30.07 158 GLY C CA 1
ATOM 4481 C C . GLY C 1 158 ? 32.446 -9.663 82.642 1.00 30.22 158 GLY C C 1
ATOM 4482 O O . GLY C 1 158 ? 32.454 -8.597 82.039 1.00 30.37 158 GLY C O 1
ATOM 4483 N N . ASN C 1 159 ? 32.905 -10.799 82.123 1.00 30.58 159 ASN C N 1
ATOM 4484 C CA . ASN C 1 159 ? 33.420 -10.865 80.756 1.00 31.28 159 ASN C CA 1
ATOM 4485 C C . ASN C 1 159 ? 32.331 -10.515 79.760 1.00 32.42 159 ASN C C 1
ATOM 4486 O O . ASN C 1 159 ? 32.529 -9.675 78.905 1.00 32.67 159 ASN C O 1
ATOM 4491 N N . GLU C 1 160 ? 31.152 -11.101 79.938 1.00 33.66 160 GLU C N 1
ATOM 4492 C CA . GLU C 1 160 ? 30.098 -10.982 78.929 1.00 35.26 160 GLU C CA 1
ATOM 4493 C C . GLU C 1 160 ? 29.694 -9.518 78.688 1.00 35.54 160 GLU C C 1
ATOM 4494 O O . GLU C 1 160 ? 29.833 -9.037 77.573 1.00 35.95 160 GLU C O 1
ATOM 4500 N N . PRO C 1 161 ? 29.214 -8.806 79.728 1.00 35.56 161 PRO C N 1
ATOM 4501 C CA . PRO C 1 161 ? 28.773 -7.425 79.487 1.00 36.01 161 PRO C CA 1
ATOM 4502 C C . PRO C 1 161 ? 29.899 -6.521 79.030 1.00 35.89 161 PRO C C 1
ATOM 4503 O O . PRO C 1 161 ? 29.666 -5.598 78.252 1.00 36.63 161 PRO C O 1
ATOM 4507 N N . THR C 1 162 ? 31.119 -6.796 79.485 1.00 35.22 162 THR C N 1
ATOM 4508 C CA . THR C 1 162 ? 32.280 -6.028 79.036 1.00 35.13 162 THR C CA 1
ATOM 4509 C C . THR C 1 162 ? 32.531 -6.182 77.529 1.00 35.81 162 THR C C 1
ATOM 4510 O O . THR C 1 162 ? 32.723 -5.193 76.822 1.00 36.25 162 THR C O 1
ATOM 4514 N N . GLN C 1 163 ? 32.578 -7.423 77.059 1.00 35.96 163 GLN C N 1
ATOM 4515 C CA . GLN C 1 163 ? 32.783 -7.727 75.625 1.00 36.76 163 GLN C CA 1
ATOM 4516 C C . GLN C 1 163 ? 31.685 -7.148 74.770 1.00 37.26 163 GLN C C 1
ATOM 4517 O O . GLN C 1 163 ? 31.937 -6.683 73.666 1.00 38.13 163 GLN C O 1
ATOM 4523 N N . ARG C 1 164 ? 30.453 -7.215 75.249 1.00 37.19 164 ARG C N 1
ATOM 4524 C CA . ARG C 1 164 ? 29.331 -6.692 74.469 1.00 38.16 164 ARG C CA 1
ATOM 4525 C C . ARG C 1 164 ? 29.436 -5.190 74.283 1.00 38.23 164 ARG C C 1
ATOM 4526 O O . ARG C 1 164 ? 29.256 -4.687 73.179 1.00 38.94 164 ARG C O 1
ATOM 4534 N N . VAL C 1 165 ? 29.748 -4.468 75.357 1.00 37.40 165 VAL C N 1
ATOM 4535 C CA . VAL C 1 165 ? 29.920 -3.024 75.226 1.00 37.70 165 VAL C CA 1
ATOM 4536 C C . VAL C 1 165 ? 31.053 -2.721 74.230 1.00 37.62 165 VAL C C 1
ATOM 4537 O O . VAL C 1 165 ? 30.944 -1.799 73.441 1.00 38.37 165 VAL C O 1
ATOM 4541 N N . PHE C 1 166 ? 32.140 -3.484 74.318 1.00 36.60 166 PHE C N 1
ATOM 4542 C CA . PHE C 1 166 ? 33.296 -3.291 73.466 1.00 36.84 166 PHE C CA 1
ATOM 4543 C C . PHE C 1 166 ? 32.882 -3.434 71.994 1.00 38.16 166 PHE C C 1
ATOM 4544 O O . PHE C 1 166 ? 33.193 -2.580 71.174 1.00 38.92 166 PHE C O 1
ATOM 4552 N N . PHE C 1 167 ? 32.164 -4.506 71.678 1.00 38.56 167 PHE C N 1
ATOM 4553 C CA . PHE C 1 167 ? 31.746 -4.748 70.303 1.00 39.92 167 PHE C CA 1
ATOM 4554 C C . PHE C 1 167 ? 30.678 -3.785 69.818 1.00 41.58 167 PHE C C 1
ATOM 4555 O O . PHE C 1 167 ? 30.686 -3.417 68.644 1.00 42.99 167 PHE C O 1
ATOM 4563 N N . GLU C 1 168 ? 29.777 -3.353 70.689 1.00 41.99 168 GLU C N 1
ATOM 4564 C CA . GLU C 1 168 ? 28.812 -2.314 70.300 1.00 43.74 168 GLU C CA 1
ATOM 4565 C C . GLU C 1 168 ? 29.542 -1.020 69.934 1.00 44.42 168 GLU C C 1
ATOM 4566 O O . GLU C 1 168 ? 29.208 -0.376 68.938 1.00 45.66 168 GLU C O 1
ATOM 4572 N N . LYS C 1 169 ? 30.557 -0.664 70.716 1.00 43.61 169 LYS C N 1
ATOM 4573 C CA . LYS C 1 169 ? 31.370 0.523 70.430 1.00 44.32 169 LYS C CA 1
ATOM 4574 C C . LYS C 1 169 ? 32.189 0.359 69.153 1.00 45.02 169 LYS C C 1
ATOM 4575 O O . LYS C 1 169 ? 32.390 1.310 68.409 1.00 46.24 169 LYS C O 1
ATOM 4581 N N . LEU C 1 170 ? 32.691 -0.846 68.933 1.00 44.45 170 LEU C N 1
ATOM 4582 C CA . LEU C 1 170 ? 33.454 -1.153 67.741 1.00 45.34 170 LEU C CA 1
ATOM 4583 C C . LEU C 1 170 ? 32.580 -1.001 66.493 1.00 47.20 170 LEU C C 1
ATOM 4584 O O . LEU C 1 170 ? 33.012 -0.423 65.485 1.00 48.81 170 LEU C O 1
ATOM 4589 N N . ALA C 1 171 ? 31.362 -1.536 66.562 1.00 47.55 171 ALA C N 1
ATOM 4590 C CA . ALA C 1 171 ? 30.397 -1.455 65.463 1.00 49.42 171 ALA C CA 1
ATOM 4591 C C . ALA C 1 171 ? 30.074 -0.004 65.122 1.00 51.32 171 ALA C C 1
ATOM 4592 O O . ALA C 1 171 ? 30.129 0.403 63.952 1.00 52.69 171 ALA C O 1
ATOM 4594 N N . GLU C 1 172 ? 29.776 0.779 66.152 1.00 51.43 172 GLU C N 1
ATOM 4595 C CA . GLU C 1 172 ? 29.519 2.210 65.985 1.00 53.31 172 GLU C CA 1
ATOM 4596 C C . GLU C 1 172 ? 30.676 2.912 65.276 1.00 53.87 172 GLU C C 1
ATOM 4597 O O . GLU C 1 172 ? 30.466 3.611 64.302 1.00 55.78 172 GLU C O 1
ATOM 4603 N N . ALA C 1 173 ? 31.900 2.698 65.751 1.00 52.76 173 ALA C N 1
ATOM 4604 C CA . ALA C 1 173 ? 33.076 3.330 65.144 1.00 53.45 173 ALA C CA 1
ATOM 4605 C C . ALA C 1 173 ? 33.326 2.837 63.718 1.00 54.80 173 ALA C C 1
ATOM 4606 O O . ALA C 1 173 ? 33.934 3.538 62.921 1.00 55.64 173 ALA C O 1
ATOM 4608 N N . ALA C 1 174 ? 32.875 1.621 63.418 1.00 54.56 174 ALA C N 1
ATOM 4609 C CA . ALA C 1 174 ? 33.023 1.042 62.083 1.00 55.79 174 ALA C CA 1
ATOM 4610 C C . ALA C 1 174 ? 31.905 1.470 61.125 1.00 57.92 174 ALA C C 1
ATOM 4611 O O . ALA C 1 174 ? 31.859 1.006 59.991 1.00 59.01 174 ALA C O 1
ATOM 4613 N N . GLY C 1 175 ? 31.014 2.351 61.580 1.00 58.69 175 GLY C N 1
ATOM 4614 C CA . GLY C 1 175 ? 29.907 2.835 60.765 1.00 60.90 175 GLY C CA 1
ATOM 4615 C C . GLY C 1 175 ? 28.686 1.932 60.747 1.00 61.16 175 GLY C C 1
ATOM 4616 O O . GLY C 1 175 ? 27.790 2.121 59.933 1.00 62.53 175 GLY C O 1
ATOM 4617 N N . HIS C 1 176 ? 28.639 0.950 61.642 1.00 60.12 176 HIS C N 1
ATOM 4618 C CA . HIS C 1 176 ? 27.488 0.056 61.732 1.00 60.57 176 HIS C CA 1
ATOM 4619 C C . HIS C 1 176 ? 26.891 0.105 63.143 1.00 59.96 176 HIS C C 1
ATOM 4620 O O . HIS C 1 176 ? 27.107 1.067 63.878 1.00 59.50 176 HIS C O 1
ATOM 4627 N N . GLN C 1 177 ? 26.138 -0.928 63.506 1.00 59.87 177 GLN C N 1
ATOM 4628 C CA . GLN C 1 177 ? 25.474 -0.997 64.789 1.00 59.45 177 GLN C CA 1
ATOM 4629 C C . GLN C 1 177 ? 25.416 -2.437 65.265 1.00 59.32 177 GLN C C 1
ATOM 4630 O O . GLN C 1 177 ? 25.320 -3.358 64.454 1.00 59.67 177 GLN C O 1
ATOM 4632 N N . LEU C 1 178 ? 25.517 -2.615 66.580 1.00 58.36 178 LEU C N 1
ATOM 4633 C CA . LEU C 1 178 ? 25.235 -3.887 67.233 1.00 58.45 178 LEU C CA 1
ATOM 4634 C C . LEU C 1 178 ? 24.442 -3.617 68.501 1.00 58.47 178 LEU C C 1
ATOM 4635 O O . LEU C 1 178 ? 24.838 -2.780 69.307 1.00 58.09 178 LEU C O 1
ATOM 4640 N N . ASP C 1 179 ? 23.325 -4.312 68.680 1.00 58.94 179 ASP C N 1
ATOM 4641 C CA . ASP C 1 179 ? 22.586 -4.223 69.930 1.00 58.85 179 ASP C CA 1
ATOM 4642 C C . ASP C 1 179 ? 22.265 -5.609 70.449 1.00 57.44 179 ASP C C 1
ATOM 4643 O O . ASP C 1 179 ? 21.290 -6.227 70.022 1.00 58.16 179 ASP C O 1
ATOM 4648 N N . PHE C 1 180 ? 23.091 -6.086 71.381 1.00 54.89 180 PHE C N 1
ATOM 4649 C CA . PHE C 1 180 ? 22.940 -7.437 71.921 1.00 53.77 180 PHE C CA 1
ATOM 4650 C C . PHE C 1 180 ? 21.601 -7.633 72.623 1.00 55.65 180 PHE C C 1
ATOM 4651 O O . PHE C 1 180 ? 21.086 -8.749 72.665 1.00 57.18 180 PHE C O 1
ATOM 4659 N N . SER C 1 181 ? 21.027 -6.554 73.150 1.00 57.01 181 SER C N 1
ATOM 4660 C CA . SER C 1 181 ? 19.752 -6.640 73.865 1.00 58.97 181 SER C CA 1
ATOM 4661 C C . SER C 1 181 ? 18.586 -7.003 72.930 1.00 61.04 181 SER C C 1
ATOM 4662 O O . SER C 1 181 ? 17.506 -7.367 73.386 1.00 62.37 181 SER C O 1
ATOM 4665 N N . VAL C 1 182 ? 18.814 -6.936 71.622 1.00 62.22 182 VAL C N 1
ATOM 4666 C CA . VAL C 1 182 ? 17.807 -7.340 70.649 1.00 64.78 182 VAL C CA 1
ATOM 4667 C C . VAL C 1 182 ? 17.671 -8.864 70.560 1.00 65.53 182 VAL C C 1
ATOM 4668 O O . VAL C 1 182 ? 16.691 -9.366 69.999 1.00 67.43 182 VAL C O 1
ATOM 4670 N N . ALA C 1 183 ? 18.652 -9.592 71.102 1.00 64.17 183 ALA C N 1
ATOM 4671 C CA . ALA C 1 183 ? 18.667 -11.059 71.056 1.00 64.45 183 ALA C CA 1
ATOM 4672 C C . ALA C 1 183 ? 18.627 -11.674 72.448 1.00 64.21 183 ALA C C 1
ATOM 4673 O O . ALA C 1 183 ? 19.102 -11.076 73.416 1.00 63.18 183 ALA C O 1
ATOM 4675 N N . THR C 1 184 ? 18.053 -12.873 72.528 1.00 65.88 184 THR C N 1
ATOM 4676 C CA . THR C 1 184 ? 17.917 -13.598 73.798 1.00 65.83 184 THR C CA 1
ATOM 4677 C C . THR C 1 184 ? 19.249 -14.029 74.377 1.00 63.07 184 THR C C 1
ATOM 4678 O O . THR C 1 184 ? 20.193 -14.303 73.643 1.00 61.70 184 THR C O 1
ATOM 4682 N N . GLU C 1 185 ? 19.287 -14.161 75.696 1.00 62.52 185 GLU C N 1
ATOM 4683 C CA . GLU C 1 185 ? 20.484 -14.636 76.371 1.00 61.43 185 GLU C CA 1
ATOM 4684 C C . GLU C 1 185 ? 20.816 -16.076 75.972 1.00 61.51 185 GLU C C 1
ATOM 4685 O O . GLU C 1 185 ? 21.986 -16.434 75.798 1.00 61.07 185 GLU C O 1
ATOM 4691 N N . LYS C 1 186 ? 19.779 -16.899 75.854 1.00 62.57 186 LYS C N 1
ATOM 4692 C CA . LYS C 1 186 ? 19.923 -18.299 75.440 1.00 62.54 186 LYS C CA 1
ATOM 4693 C C . LYS C 1 186 ? 20.644 -18.421 74.102 1.00 60.91 186 LYS C C 1
ATOM 4694 O O . LYS C 1 186 ? 21.499 -19.295 73.924 1.00 60.09 186 LYS C O 1
ATOM 4696 N N . ARG C 1 187 ? 20.303 -17.535 73.168 1.00 60.81 187 ARG C N 1
ATOM 4697 C CA . ARG C 1 187 ? 20.864 -17.581 71.822 1.00 59.61 187 ARG C CA 1
ATOM 4698 C C . ARG C 1 187 ? 22.318 -17.136 71.806 1.00 57.69 187 ARG C C 1
ATOM 4699 O O . ARG C 1 187 ? 23.168 -17.764 71.170 1.00 56.96 187 ARG C O 1
ATOM 4707 N N . ILE C 1 188 ? 22.602 -16.051 72.514 1.00 56.56 188 ILE C N 1
ATOM 4708 C CA . ILE C 1 188 ? 23.967 -15.538 72.609 1.00 55.06 188 ILE C CA 1
ATOM 4709 C C . ILE C 1 188 ? 24.886 -16.616 73.189 1.00 54.48 188 ILE C C 1
ATOM 4710 O O . ILE C 1 188 ? 26.002 -16.826 72.703 1.00 53.10 188 ILE C O 1
ATOM 4715 N N . MET C 1 189 ? 24.417 -17.283 74.240 1.00 56.61 189 MET C N 1
ATOM 4716 C CA . MET C 1 189 ? 25.179 -18.359 74.868 1.00 58.29 189 MET C CA 1
ATOM 4717 C C . MET C 1 189 ? 25.397 -19.518 73.888 1.00 54.65 189 MET C C 1
ATOM 4718 O O . MET C 1 189 ? 26.522 -19.998 73.742 1.00 52.46 189 MET C O 1
ATOM 4723 N N . ARG C 1 190 ? 24.332 -19.934 73.201 1.00 54.46 190 ARG C N 1
ATOM 4724 C CA . ARG C 1 190 ? 24.415 -21.005 72.179 1.00 53.92 190 ARG C CA 1
ATOM 4725 C C . ARG C 1 190 ? 25.496 -20.696 71.141 1.00 48.30 190 ARG C C 1
ATOM 4726 O O . ARG C 1 190 ? 26.295 -21.562 70.791 1.00 47.28 190 ARG C O 1
ATOM 4734 N N . ALA C 1 191 ? 25.549 -19.449 70.696 1.00 44.44 191 ALA C N 1
ATOM 4735 C CA . ALA C 1 191 ? 26.560 -19.031 69.733 1.00 41.49 191 ALA C CA 1
ATOM 4736 C C . ALA C 1 191 ? 27.971 -19.093 70.310 1.00 40.00 191 ALA C C 1
ATOM 4737 O O . ALA C 1 191 ? 28.905 -19.532 69.644 1.00 38.62 191 ALA C O 1
ATOM 4739 N N . CYS C 1 192 ? 28.129 -18.648 71.555 1.00 40.51 192 CYS C N 1
ATOM 4740 C CA . CYS C 1 192 ? 29.430 -18.724 72.218 1.00 40.63 192 CYS C CA 1
ATOM 4741 C C . CYS C 1 192 ? 29.887 -20.175 72.331 1.00 39.84 192 CYS C C 1
ATOM 4742 O O . CYS C 1 192 ? 31.055 -20.482 72.072 1.00 39.62 192 CYS C O 1
ATOM 4745 N N . ILE C 1 193 ? 28.968 -21.055 72.705 1.00 39.94 193 ILE C N 1
ATOM 4746 C CA . ILE C 1 193 ? 29.293 -22.467 72.888 1.00 40.71 193 ILE C CA 1
ATOM 4747 C C . ILE C 1 193 ? 29.703 -23.105 71.564 1.00 39.12 193 ILE C C 1
ATOM 4748 O O . ILE C 1 193 ? 30.743 -23.771 71.491 1.00 39.04 193 ILE C O 1
ATOM 4753 N N . ASP C 1 194 ? 28.911 -22.864 70.516 1.00 38.22 194 ASP C N 1
ATOM 4754 C CA . ASP C 1 194 ? 29.264 -23.331 69.164 1.00 37.49 194 ASP C CA 1
ATOM 4755 C C . ASP C 1 194 ? 30.654 -22.854 68.770 1.00 36.55 194 ASP C C 1
ATOM 4756 O O . ASP C 1 194 ? 31.472 -23.634 68.279 1.00 36.72 194 ASP C O 1
ATOM 4761 N N . GLY C 1 195 ? 30.937 -21.592 69.061 1.00 36.17 195 GLY C N 1
ATOM 4762 C CA . GLY C 1 195 ? 32.251 -21.016 68.815 1.00 37.13 195 GLY C CA 1
ATOM 4763 C C . GLY C 1 195 ? 33.410 -21.776 69.438 1.00 38.99 195 GLY C C 1
ATOM 4764 O O . GLY C 1 195 ? 34.521 -21.764 68.901 1.00 40.21 195 GLY C O 1
ATOM 4765 N N . MET C 1 196 ? 33.175 -22.394 70.594 1.00 40.01 196 MET C N 1
ATOM 4766 C CA . MET C 1 196 ? 34.232 -23.099 71.320 1.00 42.43 196 MET C CA 1
ATOM 4767 C C . MET C 1 196 ? 34.220 -24.610 71.111 1.00 42.91 196 MET C C 1
ATOM 4768 O O . MET C 1 196 ? 35.171 -25.281 71.512 1.00 44.66 196 MET C O 1
ATOM 4773 N N . THR C 1 197 ? 33.155 -25.148 70.517 1.00 41.65 197 THR C N 1
ATOM 4774 C CA . THR C 1 197 ? 33.026 -26.594 70.339 1.00 42.91 197 THR C CA 1
ATOM 4775 C C . THR C 1 197 ? 33.105 -27.090 68.883 1.00 43.87 197 THR C C 1
ATOM 4776 O O . THR C 1 197 ? 33.680 -28.147 68.639 1.00 45.45 197 THR C O 1
ATOM 4780 N N . LEU C 1 198 ? 32.535 -26.350 67.925 1.00 43.08 198 LEU C N 1
ATOM 4781 C CA . LEU C 1 198 ? 32.424 -26.857 66.544 1.00 44.75 198 LEU C CA 1
ATOM 4782 C C . LEU C 1 198 ? 33.708 -26.728 65.735 1.00 46.06 198 LEU C C 1
ATOM 4783 O O . LEU C 1 198 ? 34.534 -25.848 65.988 1.00 46.23 198 LEU C O 1
ATOM 4788 N N . LYS C 1 199 ? 33.871 -27.623 64.765 1.00 48.82 199 LYS C N 1
ATOM 4789 C CA . LYS C 1 199 ? 35.032 -27.626 63.872 1.00 50.98 199 LYS C CA 1
ATOM 4790 C C . LYS C 1 199 ? 35.178 -26.307 63.112 1.00 50.85 199 LYS C C 1
ATOM 4791 O O . LYS C 1 199 ? 34.229 -25.550 62.960 1.00 48.85 199 LYS C O 1
ATOM 4793 N N . ASP C 1 200 ? 36.405 -26.057 62.668 1.00 53.63 200 ASP C N 1
ATOM 4794 C CA . ASP C 1 200 ? 36.839 -24.796 62.062 1.00 55.12 200 ASP C CA 1
ATOM 4795 C C . ASP C 1 200 ? 35.743 -23.916 61.434 1.00 55.11 200 ASP C C 1
ATOM 4796 O O . ASP C 1 200 ? 35.472 -22.826 61.930 1.00 53.25 200 ASP C O 1
ATOM 4801 N N . ASN C 1 201 ? 35.114 -24.393 60.359 1.00 58.21 201 ASN C N 1
ATOM 4802 C CA . ASN C 1 201 ? 34.176 -23.581 59.592 1.00 59.53 201 ASN C CA 1
ATOM 4803 C C . ASN C 1 201 ? 32.909 -23.248 60.370 1.00 56.74 201 ASN C C 1
ATOM 4804 O O . ASN C 1 201 ? 32.507 -22.088 60.462 1.00 55.55 201 ASN C O 1
ATOM 4806 N N . MET C 1 202 ? 32.310 -24.272 60.965 1.00 56.80 202 MET C N 1
ATOM 4807 C CA . MET C 1 202 ? 30.994 -24.161 61.596 1.00 55.20 202 MET C CA 1
ATOM 4808 C C . MET C 1 202 ? 30.980 -23.357 62.887 1.00 50.88 202 MET C C 1
ATOM 4809 O O . MET C 1 202 ? 29.936 -22.841 63.275 1.00 49.55 202 MET C O 1
ATOM 4814 N N . ALA C 1 203 ? 32.122 -23.249 63.552 1.00 49.95 203 ALA C N 1
ATOM 4815 C CA . ALA C 1 203 ? 32.205 -22.568 64.862 1.00 48.14 203 ALA C CA 1
ATOM 4816 C C . ALA C 1 203 ? 31.607 -21.165 64.848 1.00 47.50 203 ALA C C 1
ATOM 4817 O O . ALA C 1 203 ? 30.928 -20.757 65.788 1.00 45.79 203 ALA C O 1
ATOM 4819 N N . TYR C 1 204 ? 31.860 -20.438 63.764 1.00 49.24 204 TYR C N 1
ATOM 4820 C CA . TYR C 1 204 ? 31.475 -19.038 63.666 1.00 49.22 204 TYR C CA 1
ATOM 4821 C C . TYR C 1 204 ? 30.054 -18.831 63.156 1.00 48.67 204 TYR C C 1
ATOM 4822 O O . TYR C 1 204 ? 29.543 -17.724 63.244 1.00 47.37 204 TYR C O 1
ATOM 4831 N N . LYS C 1 205 ? 29.430 -19.891 62.638 1.00 50.10 205 LYS C N 1
ATOM 4832 C CA . LYS C 1 205 ? 28.190 -19.796 61.865 1.00 52.05 205 LYS C CA 1
ATOM 4833 C C . LYS C 1 205 ? 27.053 -19.154 62.708 1.00 50.36 205 LYS C C 1
ATOM 4834 O O . LYS C 1 205 ? 26.514 -18.090 62.361 1.00 49.01 205 LYS C O 1
ATOM 4840 N N . GLU C 1 206 ? 26.754 -19.738 63.865 1.00 49.64 206 GLU C N 1
ATOM 4841 C CA . GLU C 1 206 ? 25.718 -19.165 64.734 1.00 48.98 206 GLU C CA 1
ATOM 4842 C C . GLU C 1 206 ? 26.023 -17.762 65.214 1.00 45.72 206 GLU C C 1
ATOM 4843 O O . GLU C 1 206 ? 25.104 -17.006 65.467 1.00 45.48 206 GLU C O 1
ATOM 4849 N N . MET C 1 207 ? 27.299 -17.435 65.380 1.00 43.88 207 MET C N 1
ATOM 4850 C CA . MET C 1 207 ? 27.691 -16.091 65.813 1.00 43.23 207 MET C CA 1
ATOM 4851 C C . MET C 1 207 ? 27.442 -15.106 64.672 1.00 44.08 207 MET C C 1
ATOM 4852 O O . MET C 1 207 ? 26.963 -13.998 64.906 1.00 44.06 207 MET C O 1
ATOM 4857 N N . LYS C 1 208 ? 27.798 -15.515 63.454 1.00 45.26 208 LYS C N 1
ATOM 4858 C CA . LYS C 1 208 ? 27.503 -14.743 62.227 1.00 47.05 208 LYS C CA 1
ATOM 4859 C C . LYS C 1 208 ? 26.002 -14.474 62.110 1.00 46.72 208 LYS C C 1
ATOM 4860 O O . LYS C 1 208 ? 25.569 -13.334 61.933 1.00 46.97 208 LYS C O 1
ATOM 4866 N N . SER C 1 209 ? 25.219 -15.532 62.253 1.00 46.59 209 SER C N 1
ATOM 4867 C CA . SER C 1 209 ? 23.762 -15.440 62.233 1.00 47.58 209 SER C CA 1
ATOM 4868 C C . SER C 1 209 ? 23.227 -14.466 63.289 1.00 46.09 209 SER C C 1
ATOM 4869 O O . SER C 1 209 ? 22.374 -13.634 62.993 1.00 47.03 209 SER C O 1
ATOM 4872 N N . LEU C 1 210 ? 23.737 -14.571 64.517 1.00 44.04 210 LEU C N 1
ATOM 4873 C CA . LEU C 1 210 ? 23.362 -13.647 65.594 1.00 43.62 210 LEU C CA 1
ATOM 4874 C C . LEU C 1 210 ? 23.698 -12.205 65.231 1.00 43.75 210 LEU C C 1
ATOM 4875 O O . LEU C 1 210 ? 22.858 -11.314 65.353 1.00 44.93 210 LEU C O 1
ATOM 4880 N N . PHE C 1 211 ? 24.927 -11.989 64.780 1.00 43.24 211 PHE C N 1
ATOM 4881 C CA . PHE C 1 211 ? 25.393 -10.653 64.412 1.00 44.81 211 PHE C CA 1
ATOM 4882 C C . PHE C 1 211 ? 24.602 -10.046 63.244 1.00 47.36 211 PHE C C 1
ATOM 4883 O O . PHE C 1 211 ? 24.308 -8.850 63.258 1.00 48.51 211 PHE C O 1
ATOM 4891 N N . GLU C 1 212 ? 24.260 -10.865 62.246 1.00 48.79 212 GLU C N 1
ATOM 4892 C CA . GLU C 1 212 ? 23.353 -10.432 61.174 1.00 52.42 212 GLU C CA 1
ATOM 4893 C C . GLU C 1 212 ? 22.106 -9.801 61.771 1.00 52.74 212 GLU C C 1
ATOM 4894 O O . GLU C 1 212 ? 21.738 -8.680 61.421 1.00 54.05 212 GLU C O 1
ATOM 4900 N N . ASP C 1 213 ? 21.484 -10.519 62.705 1.00 52.14 213 ASP C N 1
ATOM 4901 C CA . ASP C 1 213 ? 20.232 -10.084 63.327 1.00 53.31 213 ASP C CA 1
ATOM 4902 C C . ASP C 1 213 ? 20.396 -8.829 64.189 1.00 53.45 213 ASP C C 1
ATOM 4903 O O . ASP C 1 213 ? 19.641 -7.866 64.034 1.00 55.49 213 ASP C O 1
ATOM 4908 N N . ILE C 1 214 ? 21.396 -8.810 65.064 1.00 52.03 214 ILE C N 1
ATOM 4909 C CA . ILE C 1 214 ? 21.549 -7.688 66.005 1.00 53.18 214 ILE C CA 1
ATOM 4910 C C . ILE C 1 214 ? 22.224 -6.458 65.387 1.00 54.50 214 ILE C C 1
ATOM 4911 O O . ILE C 1 214 ? 22.294 -5.408 66.027 1.00 55.68 214 ILE C O 1
ATOM 4916 N N . SER C 1 215 ? 22.717 -6.586 64.154 1.00 54.46 215 SER C N 1
ATOM 4917 C CA . SER C 1 215 ? 23.225 -5.436 63.393 1.00 56.54 215 SER C CA 1
ATOM 4918 C C . SER C 1 215 ? 22.207 -4.860 62.404 1.00 58.52 215 SER C C 1
ATOM 4919 O O . SER C 1 215 ? 22.498 -3.889 61.714 1.00 60.15 215 SER C O 1
ATOM 4922 N N . ASP C 1 216 ? 21.023 -5.462 62.346 1.00 58.80 216 ASP C N 1
ATOM 4923 C CA . ASP C 1 216 ? 19.974 -5.066 61.408 1.00 61.73 216 ASP C CA 1
ATOM 4924 C C . ASP C 1 216 ? 19.141 -3.901 61.959 1.00 64.24 216 ASP C C 1
ATOM 4925 O O . ASP C 1 216 ? 18.328 -4.102 62.855 1.00 63.56 216 ASP C O 1
ATOM 4930 N N . PRO C 1 217 ? 19.298 -2.694 61.377 1.00 67.76 217 PRO C N 1
ATOM 4931 C CA . PRO C 1 217 ? 18.605 -1.500 61.878 1.00 70.71 217 PRO C CA 1
ATOM 4932 C C . PRO C 1 217 ? 17.097 -1.660 62.065 1.00 72.82 217 PRO C C 1
ATOM 4933 O O . PRO C 1 217 ? 16.519 -1.011 62.935 1.00 74.35 217 PRO C O 1
ATOM 4937 N N . LYS C 1 218 ? 16.469 -2.490 61.233 1.00 74.47 218 LYS C N 1
ATOM 4938 C CA . LYS C 1 218 ? 15.040 -2.789 61.369 1.00 77.61 218 LYS C CA 1
ATOM 4939 C C . LYS C 1 218 ? 14.810 -3.515 62.699 1.00 76.43 218 LYS C C 1
ATOM 4940 O O . LYS C 1 218 ? 14.184 -2.968 63.611 1.00 77.71 218 LYS C O 1
ATOM 4942 N N . LYS C 1 219 ? 15.362 -4.726 62.796 1.00 74.54 219 LYS C N 1
ATOM 4943 C CA . LYS C 1 219 ? 15.266 -5.589 63.990 1.00 73.85 219 LYS C CA 1
ATOM 4944 C C . LYS C 1 219 ? 15.614 -4.876 65.297 1.00 74.01 219 LYS C C 1
ATOM 4945 O O . LYS C 1 219 ? 14.947 -5.085 66.300 1.00 75.49 219 LYS C O 1
ATOM 4947 N N . ILE C 1 220 ? 16.622 -4.002 65.256 1.00 73.64 220 ILE C N 1
ATOM 4948 C CA . ILE C 1 220 ? 17.109 -3.275 66.409 1.00 73.93 220 ILE C CA 1
ATOM 4949 C C . ILE C 1 220 ? 16.267 -2.025 66.634 1.00 78.36 220 ILE C C 1
ATOM 4950 O O . ILE C 1 220 ? 16.649 -1.180 67.431 1.00 79.91 220 ILE C O 1
ATOM 4952 N N . ALA C 1 221 ? 15.154 -1.910 65.899 1.00 80.98 221 ALA C N 1
ATOM 4953 C CA . ALA C 1 221 ? 14.150 -0.860 66.044 1.00 85.20 221 ALA C CA 1
ATOM 4954 C C . ALA C 1 221 ? 12.782 -1.418 66.447 1.00 88.58 221 ALA C C 1
ATOM 4955 O O . ALA C 1 221 ? 11.951 -0.656 66.932 1.00 92.98 221 ALA C O 1
ATOM 4957 N N . ALA C 1 222 ? 12.541 -2.724 66.273 1.00 87.49 222 ALA C N 1
ATOM 4958 C CA . ALA C 1 222 ? 11.224 -3.306 66.660 1.00 91.43 222 ALA C CA 1
ATOM 4959 C C . ALA C 1 222 ? 10.939 -2.900 68.111 1.00 94.39 222 ALA C C 1
ATOM 4960 O O . ALA C 1 222 ? 9.921 -2.260 68.403 1.00 98.98 222 ALA C O 1
ATOM 4962 N N . LEU C 1 223 ? 11.866 -3.263 69.000 1.00 91.66 223 LEU C N 1
ATOM 4963 C CA . LEU C 1 223 ? 11.854 -2.801 70.395 1.00 94.43 223 LEU C CA 1
ATOM 4964 C C . LEU C 1 223 ? 11.661 -1.285 70.511 1.00 98.13 223 LEU C C 1
ATOM 4965 O O . LEU C 1 223 ? 11.269 -0.771 71.564 1.00 102.54 223 LEU C O 1
ATOM 4967 N N . HIS D 1 8 ? 26.915 -116.900 71.313 1.00 96.07 8 HIS D N 1
ATOM 4968 C CA . HIS D 1 8 ? 25.826 -116.140 70.628 1.00 95.72 8 HIS D CA 1
ATOM 4969 C C . HIS D 1 8 ? 26.230 -114.691 70.338 1.00 92.93 8 HIS D C 1
ATOM 4970 O O . HIS D 1 8 ? 26.081 -114.203 69.216 1.00 93.11 8 HIS D O 1
ATOM 4972 N N . MET D 1 9 ? 26.755 -114.010 71.354 1.00 91.45 9 MET D N 1
ATOM 4973 C CA . MET D 1 9 ? 27.045 -112.575 71.259 1.00 87.72 9 MET D CA 1
ATOM 4974 C C . MET D 1 9 ? 28.239 -112.216 70.364 1.00 83.17 9 MET D C 1
ATOM 4975 O O . MET D 1 9 ? 28.379 -111.061 69.977 1.00 79.73 9 MET D O 1
ATOM 4980 N N . ALA D 1 10 ? 29.085 -113.187 70.023 1.00 81.94 10 ALA D N 1
ATOM 4981 C CA . ALA D 1 10 ? 30.259 -112.925 69.177 1.00 79.59 10 ALA D CA 1
ATOM 4982 C C . ALA D 1 10 ? 29.885 -112.489 67.757 1.00 77.23 10 ALA D C 1
ATOM 4983 O O . ALA D 1 10 ? 30.520 -111.595 67.192 1.00 74.07 10 ALA D O 1
ATOM 4985 N N . ARG D 1 11 ? 28.856 -113.120 67.194 1.00 78.14 11 ARG D N 1
ATOM 4986 C CA . ARG D 1 11 ? 28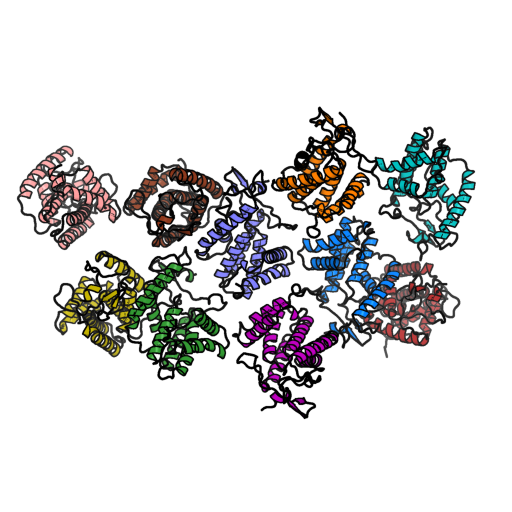.353 -112.757 65.864 1.00 77.86 11 ARG D CA 1
ATOM 4987 C C . ARG D 1 11 ? 27.960 -111.280 65.748 1.00 74.90 11 ARG D C 1
ATOM 4988 O O . ARG D 1 11 ? 27.950 -110.729 64.648 1.00 75.42 11 ARG D O 1
ATOM 4990 N N . ASN D 1 12 ? 27.645 -110.638 66.872 1.00 71.96 12 ASN D N 1
ATOM 4991 C CA . ASN D 1 12 ? 27.232 -109.227 66.866 1.00 69.04 12 ASN D CA 1
ATOM 4992 C C . ASN D 1 12 ? 28.325 -108.198 66.571 1.00 65.78 12 ASN D C 1
ATOM 4993 O O . ASN D 1 12 ? 28.007 -107.034 66.327 1.00 65.47 12 ASN D O 1
ATOM 4998 N N . TYR D 1 13 ? 29.594 -108.606 66.599 1.00 63.66 13 TYR D N 1
ATOM 4999 C CA . TYR D 1 13 ? 30.674 -107.749 66.090 1.00 61.40 13 TYR D CA 1
ATOM 5000 C C . TYR D 1 13 ? 30.616 -107.628 64.560 1.00 62.45 13 TYR D C 1
ATOM 5001 O O . TYR D 1 13 ? 31.057 -106.627 63.993 1.00 62.19 13 TYR D O 1
ATOM 5010 N N . ALA D 1 14 ? 30.095 -108.652 63.896 1.00 63.85 14 ALA D N 1
ATOM 5011 C CA . ALA D 1 14 ? 30.031 -108.662 62.437 1.00 65.58 14 ALA D CA 1
ATOM 5012 C C . ALA D 1 14 ? 28.606 -108.374 61.975 1.00 67.03 14 ALA D C 1
ATOM 5013 O O . ALA D 1 14 ? 27.674 -108.429 62.768 1.00 67.15 14 ALA D O 1
ATOM 5015 N N . TYR D 1 15 ? 28.439 -108.039 60.702 1.00 69.50 15 TYR D N 1
ATOM 5016 C CA . TYR D 1 15 ? 27.106 -107.765 60.157 1.00 72.91 15 TYR D CA 1
ATOM 5017 C C . TYR D 1 15 ? 26.258 -109.044 60.128 1.00 76.75 15 TYR D C 1
ATOM 5018 O O . TYR D 1 15 ? 26.783 -110.136 60.066 1.00 77.55 15 TYR D O 1
ATOM 5027 N N . PRO D 1 16 ? 24.929 -108.916 60.169 1.00 79.91 16 PRO D N 1
ATOM 5028 C CA . PRO D 1 16 ? 24.141 -110.163 60.284 1.00 83.05 16 PRO D CA 1
ATOM 5029 C C . PRO D 1 16 ? 24.237 -111.185 59.118 1.00 87.04 16 PRO D C 1
ATOM 5030 O O . PRO D 1 16 ? 23.952 -112.371 59.315 1.00 89.18 16 PRO D O 1
ATOM 5034 N N . HIS D 1 17 ? 24.646 -110.751 57.933 1.00 88.35 17 HIS D N 1
ATOM 5035 C CA . HIS D 1 17 ? 24.713 -111.645 56.770 1.00 93.20 17 HIS D CA 1
ATOM 5036 C C . HIS D 1 17 ? 26.144 -112.098 56.453 1.00 92.50 17 HIS D C 1
ATOM 5037 O O . HIS D 1 17 ? 26.361 -113.196 55.943 1.00 96.00 17 HIS D O 1
ATOM 5039 N N . MET D 1 18 ? 27.111 -111.240 56.753 1.00 88.71 18 MET D N 1
ATOM 5040 C CA . MET D 1 18 ? 28.490 -111.404 56.310 1.00 88.02 18 MET D CA 1
ATOM 5041 C C . MET D 1 18 ? 29.386 -111.579 57.507 1.00 84.74 18 MET D C 1
ATOM 5042 O O . MET D 1 18 ? 28.944 -111.377 58.651 1.00 83.68 18 MET D O 1
ATOM 5044 N N . ASN D 1 19 ? 30.628 -111.972 57.216 1.00 84.19 19 ASN D N 1
ATOM 5045 C CA . ASN D 1 19 ? 31.742 -111.950 58.182 1.00 81.37 19 ASN D CA 1
ATOM 5046 C C . ASN D 1 19 ? 32.400 -110.594 58.425 1.00 77.19 19 ASN D C 1
ATOM 5047 O O . ASN D 1 19 ? 33.157 -110.459 59.376 1.00 74.86 19 ASN D O 1
ATOM 5052 N N . THR D 1 20 ? 32.158 -109.617 57.556 1.00 76.02 20 THR D N 1
ATOM 5053 C CA . THR D 1 20 ? 32.783 -108.303 57.697 1.00 72.53 20 THR D CA 1
ATOM 5054 C C . THR D 1 20 ? 32.413 -107.666 59.032 1.00 67.96 20 THR D C 1
ATOM 5055 O O . THR D 1 20 ? 31.253 -107.696 59.458 1.00 67.55 20 THR D O 1
ATOM 5059 N N . LEU D 1 21 ? 33.407 -107.070 59.675 1.00 64.20 21 LEU D N 1
ATOM 5060 C CA . LEU D 1 21 ? 33.200 -106.410 60.960 1.00 60.76 21 LEU D CA 1
ATOM 5061 C C . LEU D 1 21 ? 32.393 -105.127 60.798 1.00 59.66 21 LEU D C 1
ATOM 5062 O O . LEU D 1 21 ? 32.627 -104.345 59.869 1.00 60.59 21 LEU D O 1
ATOM 5067 N N . LYS D 1 22 ? 31.453 -104.909 61.715 1.00 57.41 22 LYS D N 1
ATOM 5068 C CA . LYS D 1 22 ? 30.667 -103.687 61.713 1.00 56.27 22 LYS D CA 1
ATOM 5069 C C . LYS D 1 22 ? 31.613 -102.515 61.856 1.00 53.95 22 LYS D C 1
ATOM 5070 O O . LYS D 1 22 ? 32.552 -102.564 62.647 1.00 52.35 22 LYS D O 1
ATOM 5076 N N . ASN D 1 23 ? 31.370 -101.462 61.089 1.00 54.42 23 ASN D N 1
ATOM 5077 C CA . ASN D 1 23 ? 32.235 -100.294 61.131 1.00 52.50 23 ASN D CA 1
ATOM 5078 C C . ASN D 1 23 ? 31.487 -99.014 60.827 1.00 52.84 23 ASN D C 1
ATOM 5079 O O . ASN D 1 23 ? 30.451 -99.033 60.179 1.00 54.52 23 ASN D O 1
ATOM 5084 N N . LYS D 1 24 ? 32.040 -97.902 61.299 1.00 51.45 24 LYS D N 1
ATOM 5085 C CA . LYS D 1 24 ? 31.394 -96.596 61.187 1.00 52.25 24 LYS D CA 1
ATOM 5086 C C . LYS D 1 24 ? 31.331 -96.087 59.748 1.00 55.09 24 LYS D C 1
ATOM 5087 O O . LYS D 1 24 ? 30.616 -95.137 59.471 1.00 56.10 24 LYS D O 1
ATOM 5093 N N . HIS D 1 25 ? 32.092 -96.700 58.848 1.00 56.67 25 HIS D N 1
ATOM 5094 C CA . HIS D 1 25 ? 32.086 -96.299 57.445 1.00 60.09 25 HIS D CA 1
ATOM 5095 C C . HIS D 1 25 ? 30.996 -97.006 56.655 1.00 63.70 25 HIS D C 1
ATOM 5096 O O . HIS D 1 25 ? 30.773 -96.670 55.500 1.00 66.69 25 HIS D O 1
ATOM 5103 N N . ASN D 1 26 ? 30.327 -97.983 57.271 1.00 64.23 26 ASN D N 1
ATOM 5104 C CA . ASN D 1 26 ? 29.325 -98.805 56.590 1.00 67.74 26 ASN D CA 1
ATOM 5105 C C . ASN D 1 26 ? 29.914 -99.537 55.390 1.00 69.33 26 ASN D C 1
ATOM 5106 O O . ASN D 1 26 ? 29.252 -99.722 54.381 1.00 73.38 26 ASN D O 1
ATOM 5111 N N . ILE D 1 27 ? 31.174 -99.941 55.511 1.00 67.37 27 ILE D N 1
ATOM 5112 C CA . ILE D 1 27 ? 31.878 -100.662 54.447 1.00 69.35 27 ILE D CA 1
ATOM 5113 C C . ILE D 1 27 ? 31.677 -102.161 54.615 1.00 69.89 27 ILE D C 1
ATOM 5114 O O . ILE D 1 27 ? 31.903 -102.701 55.687 1.00 67.16 27 ILE D O 1
ATOM 5119 N N . MET D 1 28 ? 31.278 -102.825 53.537 1.00 74.37 28 MET D N 1
ATOM 5120 C CA . MET D 1 28 ? 30.914 -104.241 53.573 1.00 75.91 28 MET D CA 1
ATOM 5121 C C . MET D 1 28 ? 32.017 -105.166 53.070 1.00 76.59 28 MET D C 1
ATOM 5122 O O . MET D 1 28 ? 31.980 -106.362 53.320 1.00 76.89 28 MET D O 1
ATOM 5127 N N . SER D 1 29 ? 32.989 -104.621 52.346 1.00 77.30 29 SER D N 1
ATOM 5128 C CA . SER D 1 29 ? 34.122 -105.417 51.862 1.00 78.23 29 SER D CA 1
ATOM 5129 C C . SER D 1 29 ? 35.209 -105.447 52.933 1.00 74.09 29 SER D C 1
ATOM 5130 O O . SER D 1 29 ? 35.661 -104.394 53.389 1.00 71.81 29 SER D O 1
ATOM 5132 N N . THR D 1 30 ? 35.616 -106.647 53.338 1.00 73.11 30 THR D N 1
ATOM 5133 C CA . THR D 1 30 ? 36.680 -106.798 54.327 1.00 69.63 30 THR D CA 1
ATOM 5134 C C . THR D 1 30 ? 37.998 -106.228 53.804 1.00 69.92 30 THR D C 1
ATOM 5135 O O . THR D 1 30 ? 38.758 -105.616 54.557 1.00 67.27 30 THR D O 1
ATOM 5139 N N . LYS D 1 31 ? 38.259 -106.417 52.512 1.00 73.38 31 LYS D N 1
ATOM 5140 C CA . LYS D 1 31 ? 39.466 -105.878 51.885 1.00 74.33 31 LYS D CA 1
ATOM 5141 C C . LYS D 1 31 ? 39.497 -104.350 51.945 1.00 72.00 31 LYS D C 1
ATOM 5142 O O . LYS D 1 31 ? 40.498 -103.766 52.351 1.00 70.12 31 LYS D O 1
ATOM 5144 N N . LYS D 1 32 ? 38.405 -103.709 51.535 1.00 72.01 32 LYS D N 1
ATOM 5145 C CA . LYS D 1 32 ? 38.332 -102.250 51.546 1.00 70.31 32 LYS D CA 1
ATOM 5146 C C . LYS D 1 32 ? 38.404 -101.715 52.971 1.00 65.71 32 LYS D C 1
ATOM 5147 O O . LYS D 1 32 ? 39.047 -100.691 53.224 1.00 64.40 32 LYS D O 1
ATOM 5149 N N . LEU D 1 33 ? 37.741 -102.407 53.897 1.00 63.50 33 LEU D N 1
ATOM 5150 C CA . LEU D 1 33 ? 37.756 -102.014 55.303 1.00 59.48 33 LEU D CA 1
ATOM 5151 C C . LEU D 1 33 ? 39.186 -101.978 55.836 1.00 58.18 33 LEU D C 1
ATOM 5152 O O . LEU D 1 33 ? 39.581 -101.018 56.480 1.00 55.10 33 LEU D O 1
ATOM 5157 N N . ALA D 1 34 ? 39.953 -103.024 55.543 1.00 60.37 34 ALA D N 1
ATOM 5158 C CA . ALA D 1 34 ? 41.364 -103.080 55.921 1.00 60.30 34 ALA D CA 1
ATOM 5159 C C . ALA D 1 34 ? 42.127 -101.834 55.469 1.00 60.84 34 ALA D C 1
ATOM 5160 O O . ALA D 1 34 ? 42.851 -101.237 56.262 1.00 58.98 34 ALA D O 1
ATOM 5162 N N . HIS D 1 35 ? 41.948 -101.431 54.212 1.00 63.73 35 HIS D N 1
ATOM 5163 C CA . HIS D 1 35 ? 42.647 -100.241 53.687 1.00 65.08 35 HIS D CA 1
ATOM 5164 C C . HIS D 1 35 ? 42.277 -98.968 54.386 1.00 63.08 35 HIS D C 1
ATOM 5165 O O . HIS D 1 35 ? 43.146 -98.203 54.754 1.00 62.09 35 HIS D O 1
ATOM 5167 N N . VAL D 1 36 ? 40.976 -98.723 54.499 1.00 63.47 36 VAL D N 1
ATOM 5168 C CA . VAL D 1 36 ? 40.466 -97.514 55.148 1.00 62.17 36 VAL D CA 1
ATOM 5169 C C . VAL D 1 36 ? 40.951 -97.476 56.590 1.00 59.11 36 VAL D C 1
ATOM 5170 O O . VAL D 1 36 ? 41.296 -96.426 57.133 1.00 56.88 36 VAL D O 1
ATOM 5174 N N . CYS D 1 37 ? 40.990 -98.653 57.187 1.00 59.31 37 CYS D N 1
ATOM 5175 C CA . CYS D 1 37 ? 41.454 -98.833 58.550 1.00 57.78 37 CYS D CA 1
ATOM 5176 C C . CYS D 1 37 ? 42.925 -98.423 58.702 1.00 56.84 37 CYS D C 1
ATOM 5177 O O . CYS D 1 37 ? 43.271 -97.654 59.592 1.00 54.99 37 CYS D O 1
ATOM 5180 N N . GLU D 1 38 ? 43.783 -98.923 57.817 1.00 58.70 38 GLU D N 1
ATOM 5181 C CA . GLU D 1 38 ? 45.195 -98.536 57.814 1.00 59.04 38 GLU D CA 1
ATOM 5182 C C . GLU D 1 38 ? 45.366 -97.033 57.617 1.00 58.42 38 GLU D C 1
ATOM 5183 O O . GLU D 1 38 ? 46.232 -96.411 58.232 1.00 57.07 38 GLU D O 1
ATOM 5185 N N . HIS D 1 39 ? 44.516 -96.446 56.781 1.00 59.50 39 HIS D N 1
ATOM 5186 C CA . HIS D 1 39 ? 44.556 -95.006 56.541 1.00 59.69 39 HIS D CA 1
ATOM 5187 C C . HIS D 1 39 ? 44.366 -94.191 57.831 1.00 56.05 39 HIS D C 1
ATOM 5188 O O . HIS D 1 39 ? 45.191 -93.341 58.159 1.00 57.00 39 HIS D O 1
ATOM 5195 N N . TYR D 1 40 ? 43.284 -94.453 58.554 1.00 53.53 40 TYR D N 1
ATOM 5196 C CA . TYR D 1 40 ? 42.968 -93.696 59.778 1.00 50.77 40 TYR D CA 1
ATOM 5197 C C . TYR D 1 40 ? 43.961 -93.955 60.899 1.00 49.44 40 TYR D C 1
ATOM 5198 O O . TYR D 1 40 ? 44.322 -93.043 61.647 1.00 48.12 40 TYR D O 1
ATOM 5207 N N . ALA D 1 41 ? 44.407 -95.197 61.001 1.00 49.75 41 ALA D N 1
ATOM 5208 C CA . ALA D 1 41 ? 45.417 -95.558 61.985 1.00 49.64 41 ALA D CA 1
ATOM 5209 C C . ALA D 1 41 ? 46.671 -94.708 61.810 1.00 50.74 41 ALA D C 1
ATOM 5210 O O . ALA D 1 41 ? 47.211 -94.191 62.785 1.00 50.70 41 ALA D O 1
ATOM 5212 N N . LYS D 1 42 ? 47.117 -94.555 60.565 1.00 52.74 42 LYS D N 1
ATOM 5213 C CA . LYS D 1 42 ? 48.288 -93.738 60.261 1.00 54.16 42 LYS D CA 1
ATOM 5214 C C . LYS D 1 42 ? 48.083 -92.281 60.671 1.00 52.48 42 LYS D C 1
ATOM 5215 O O . LYS D 1 42 ? 48.986 -91.643 61.222 1.00 52.40 42 LYS D O 1
ATOM 5221 N N . LYS D 1 43 ? 46.900 -91.748 60.405 1.00 51.22 43 LYS D N 1
ATOM 5222 C CA . LYS D 1 43 ? 46.597 -90.370 60.820 1.00 50.43 43 LYS D CA 1
ATOM 5223 C C . LYS D 1 43 ? 46.606 -90.185 62.321 1.00 48.53 43 LYS D C 1
ATOM 5224 O O . LYS D 1 43 ? 47.085 -89.171 62.813 1.00 48.23 43 LYS D O 1
ATOM 5230 N N . ALA D 1 44 ? 46.097 -91.183 63.030 1.00 46.93 44 ALA D N 1
ATOM 5231 C CA . ALA D 1 44 ? 46.011 -91.111 64.478 1.00 45.73 44 ALA D CA 1
ATOM 5232 C C . ALA D 1 44 ? 47.405 -91.190 65.096 1.00 46.88 44 ALA D C 1
ATOM 5233 O O . ALA D 1 44 ? 47.687 -90.530 66.100 1.00 47.60 44 ALA D O 1
ATOM 5235 N N . ILE D 1 45 ? 48.274 -91.985 64.489 1.00 47.79 45 ILE D N 1
ATOM 5236 C CA . ILE D 1 45 ? 49.642 -92.122 64.964 1.00 49.21 45 ILE D CA 1
ATOM 5237 C C . ILE D 1 45 ? 50.360 -90.772 64.933 1.00 50.12 45 ILE D C 1
ATOM 5238 O O . ILE D 1 45 ? 51.175 -90.470 65.814 1.00 51.61 45 ILE D O 1
ATOM 5243 N N . ILE D 1 46 ? 50.044 -89.950 63.940 1.00 49.77 46 ILE D N 1
ATOM 5244 C CA . ILE D 1 46 ? 50.675 -88.640 63.824 1.00 50.34 46 ILE D CA 1
ATOM 5245 C C . ILE D 1 46 ? 50.376 -87.784 65.048 1.00 48.51 46 ILE D C 1
ATOM 5246 O O . ILE D 1 46 ? 51.266 -87.157 65.610 1.00 49.21 46 ILE D O 1
ATOM 5251 N N . ASN D 1 47 ? 49.122 -87.757 65.464 1.00 46.58 47 ASN D N 1
ATOM 5252 C CA . ASN D 1 47 ? 48.764 -87.004 66.661 1.00 45.43 47 ASN D CA 1
ATOM 5253 C C . ASN D 1 47 ? 49.289 -87.675 67.921 1.00 45.88 47 ASN D C 1
ATOM 5254 O O . ASN D 1 47 ? 49.775 -87.017 68.822 1.00 46.71 47 ASN D O 1
ATOM 5259 N N . LEU D 1 48 ? 49.193 -88.992 67.968 1.00 46.35 48 LEU D N 1
ATOM 5260 C CA . LEU D 1 48 ? 49.723 -89.757 69.084 1.00 47.35 48 LEU D CA 1
ATOM 5261 C C . LEU D 1 48 ? 51.216 -89.505 69.320 1.00 49.34 48 LEU D C 1
ATOM 5262 O O . LEU D 1 48 ? 51.665 -89.402 70.462 1.00 49.92 48 LEU D O 1
ATOM 5267 N N . ASN D 1 49 ? 51.982 -89.398 68.240 1.00 50.96 49 ASN D N 1
ATOM 5268 C CA . ASN D 1 49 ? 53.425 -89.161 68.357 1.00 53.16 49 ASN D CA 1
ATOM 5269 C C . ASN D 1 49 ? 53.776 -87.796 68.933 1.00 53.88 49 ASN D C 1
ATOM 5270 O O . ASN D 1 49 ? 54.909 -87.576 69.336 1.00 56.36 49 ASN D O 1
ATOM 5275 N N . LYS D 1 50 ? 52.819 -86.876 68.951 1.00 52.73 50 LYS D N 1
ATOM 5276 C CA . LYS D 1 50 ? 53.029 -85.581 69.586 1.00 53.54 50 LYS D CA 1
ATOM 5277 C C . LYS D 1 50 ? 52.868 -85.653 71.096 1.00 54.09 50 LYS D C 1
ATOM 5278 O O . LYS D 1 50 ? 53.185 -84.697 71.790 1.00 55.27 50 LYS D O 1
ATOM 5284 N N . GLU D 1 51 ? 52.387 -86.774 71.617 1.00 53.82 51 GLU D N 1
ATOM 5285 C CA . GLU D 1 51 ? 52.116 -86.865 73.041 1.00 55.04 51 GLU D CA 1
ATOM 5286 C C . GLU D 1 51 ? 53.320 -87.370 73.815 1.00 57.42 51 GLU D C 1
ATOM 5287 O O . GLU D 1 51 ? 54.063 -88.197 73.314 1.00 57.53 51 GLU D O 1
ATOM 5293 N N . PRO D 1 52 ? 53.499 -86.895 75.057 1.00 59.53 52 PRO D N 1
ATOM 5294 C CA . PRO D 1 52 ? 54.565 -87.454 75.878 1.00 62.77 52 PRO D CA 1
ATOM 5295 C C . PRO D 1 52 ? 54.340 -88.922 76.154 1.00 63.07 52 PRO D C 1
ATOM 5296 O O . PRO D 1 52 ? 53.203 -89.392 76.164 1.00 61.31 52 PRO D O 1
ATOM 5300 N N . LEU D 1 53 ? 55.430 -89.636 76.376 1.00 66.16 53 LEU D N 1
ATOM 5301 C CA . LEU D 1 53 ? 55.356 -91.039 76.718 1.00 66.84 53 LEU D CA 1
ATOM 5302 C C . LEU D 1 53 ? 54.800 -91.126 78.130 1.00 67.38 53 LEU D C 1
ATOM 5303 O O . LEU D 1 53 ? 55.156 -90.322 78.982 1.00 69.53 53 LEU D O 1
ATOM 5308 N N . PRO D 1 54 ? 53.921 -92.097 78.384 1.00 65.97 54 PRO D N 1
ATOM 5309 C CA . PRO D 1 54 ? 53.315 -92.192 79.703 1.00 67.02 54 PRO D CA 1
ATOM 5310 C C . PRO D 1 54 ? 54.321 -92.648 80.759 1.00 71.01 54 PRO D C 1
ATOM 5311 O O . PRO D 1 54 ? 55.303 -93.311 80.423 1.00 73.46 54 PRO D O 1
ATOM 5315 N N . GLN D 1 55 ? 54.069 -92.291 82.015 1.00 72.05 55 GLN D N 1
ATOM 5316 C CA . GLN D 1 55 ? 54.880 -92.770 83.138 1.00 76.45 55 GLN D CA 1
ATOM 5317 C C . GLN D 1 55 ? 54.670 -94.261 83.394 1.00 77.27 55 GLN D C 1
ATOM 5318 O O . GLN D 1 55 ? 55.621 -94.973 83.689 1.00 80.32 55 GLN D O 1
ATOM 5320 N N . LYS D 1 56 ? 53.426 -94.726 83.276 1.00 74.75 56 LYS D N 1
ATOM 5321 C CA . LYS D 1 56 ? 53.101 -96.142 83.478 1.00 75.34 56 LYS D CA 1
ATOM 5322 C C . LYS D 1 56 ? 52.724 -96.777 82.145 1.00 71.40 56 LYS D C 1
ATOM 5323 O O . LYS D 1 56 ? 51.819 -96.309 81.456 1.00 68.12 56 LYS D O 1
ATOM 5325 N N . PHE D 1 57 ? 53.455 -97.820 81.766 1.00 72.61 57 PHE D N 1
ATOM 5326 C CA . PHE D 1 57 ? 53.108 -98.609 80.596 1.00 70.49 57 PHE D CA 1
ATOM 5327 C C . PHE D 1 57 ? 52.251 -99.757 81.082 1.00 70.94 57 PHE D C 1
ATOM 5328 O O . PHE D 1 57 ? 52.728 -100.656 81.764 1.00 74.98 57 PHE D O 1
ATOM 5336 N N . ASP D 1 58 ? 50.968 -99.695 80.751 1.00 67.79 58 ASP D N 1
ATOM 5337 C CA . ASP D 1 58 ? 49.996 -100.638 81.277 1.00 68.14 58 ASP D CA 1
ATOM 5338 C C . ASP D 1 58 ? 48.854 -100.826 80.283 1.00 63.94 58 ASP D C 1
ATOM 5339 O O . ASP D 1 58 ? 48.865 -100.231 79.207 1.00 61.26 58 ASP D O 1
ATOM 5344 N N . SER D 1 59 ? 47.886 -101.657 80.653 1.00 55.65 59 SER D N 1
ATOM 5345 C CA . SER D 1 59 ? 46.767 -102.006 79.786 1.00 53.18 59 SER D CA 1
ATOM 5346 C C . SER D 1 59 ? 45.906 -100.782 79.476 1.00 51.65 59 SER D C 1
ATOM 5347 O O . SER D 1 59 ? 45.357 -100.670 78.382 1.00 49.83 59 SER D O 1
ATOM 5350 N N . SER D 1 60 ? 45.800 -99.854 80.421 1.00 52.41 60 SER D N 1
ATOM 5351 C CA . SER D 1 60 ? 45.113 -98.589 80.142 1.00 51.31 60 SER D CA 1
ATOM 5352 C C . SER D 1 60 ? 45.724 -97.845 78.956 1.00 49.13 60 SER D C 1
ATOM 5353 O O . SER D 1 60 ? 45.005 -97.376 78.086 1.00 46.86 60 SER D O 1
ATOM 5356 N N . TYR D 1 61 ? 47.049 -97.750 78.923 1.00 49.47 61 TYR D N 1
ATOM 5357 C CA . TYR D 1 61 ? 47.730 -97.128 77.792 1.00 48.21 61 TYR D CA 1
ATOM 5358 C C . TYR D 1 61 ? 47.512 -97.923 76.505 1.00 45.44 61 TYR D C 1
ATOM 5359 O O . TYR D 1 61 ? 47.297 -97.343 75.448 1.00 44.38 61 TYR D O 1
ATOM 5368 N N . LEU D 1 62 ? 47.581 -99.245 76.600 1.00 44.78 62 LEU D N 1
ATOM 5369 C CA . LEU D 1 62 ? 47.307 -100.121 75.461 1.00 43.08 62 LEU D CA 1
ATOM 5370 C C . LEU D 1 62 ? 45.914 -99.845 74.884 1.00 41.81 62 LEU D C 1
ATOM 5371 O O . LEU D 1 62 ? 45.741 -99.751 73.666 1.00 39.98 62 LEU D O 1
ATOM 5376 N N . LYS D 1 63 ? 44.926 -99.743 75.768 1.00 42.32 63 LYS D N 1
ATOM 5377 C CA . LYS D 1 63 ? 43.553 -99.493 75.351 1.00 41.18 63 LYS D CA 1
ATOM 5378 C C . LYS D 1 63 ? 43.428 -98.127 74.697 1.00 40.17 63 LYS D C 1
ATOM 5379 O O . LYS D 1 63 ? 42.698 -97.968 73.718 1.00 38.64 63 LYS D O 1
ATOM 5385 N N . TYR D 1 64 ? 44.128 -97.142 75.252 1.00 40.45 64 TYR D N 1
ATOM 5386 C CA . TYR D 1 64 ? 44.099 -95.800 74.702 1.00 39.66 64 TYR D CA 1
ATOM 5387 C C . TYR D 1 64 ? 44.673 -95.800 73.287 1.00 38.92 64 TYR D C 1
ATOM 5388 O O . TYR D 1 64 ? 44.166 -95.104 72.407 1.00 38.82 64 TYR D O 1
ATOM 5397 N N . ILE D 1 65 ? 45.734 -96.564 73.065 1.00 38.98 65 ILE D N 1
ATOM 5398 C CA . ILE D 1 65 ? 46.331 -96.644 71.737 1.00 38.66 65 ILE D CA 1
ATOM 5399 C C . ILE D 1 65 ? 45.327 -97.233 70.767 1.00 37.59 65 ILE D C 1
ATOM 5400 O O . ILE D 1 65 ? 45.145 -96.715 69.667 1.00 38.04 65 ILE D O 1
ATOM 5405 N N . HIS D 1 66 ? 44.700 -98.324 71.171 1.00 36.86 66 HIS D N 1
ATOM 5406 C CA . HIS D 1 66 ? 43.723 -98.983 70.335 1.00 36.47 66 HIS D CA 1
ATOM 5407 C C . HIS D 1 66 ? 42.577 -98.019 70.056 1.00 36.71 66 HIS D C 1
ATOM 5408 O O . HIS D 1 66 ? 42.061 -97.947 68.937 1.00 36.51 66 HIS D O 1
ATOM 5415 N N . GLN D 1 67 ? 42.166 -97.285 71.089 1.00 37.13 67 GLN D N 1
ATOM 5416 C CA . GLN D 1 67 ? 41.097 -96.308 70.946 1.00 36.66 67 GLN D CA 1
ATOM 5417 C C . GLN D 1 67 ? 41.463 -95.305 69.857 1.00 36.86 67 GLN D C 1
ATOM 5418 O O . GLN D 1 67 ? 40.674 -95.039 68.951 1.00 37.13 67 GLN D O 1
ATOM 5424 N N . ARG D 1 68 ? 42.661 -94.746 69.950 1.00 37.59 68 ARG D N 1
ATOM 5425 C CA . ARG D 1 68 ? 43.091 -93.746 68.985 1.00 38.35 68 ARG D CA 1
ATOM 5426 C C . ARG D 1 68 ? 43.241 -94.314 67.579 1.00 38.05 68 ARG D C 1
ATOM 5427 O O . ARG D 1 68 ? 42.895 -93.661 66.605 1.00 38.09 68 ARG D O 1
ATOM 5435 N N . LEU D 1 69 ? 43.753 -95.532 67.482 1.00 37.97 69 LEU D N 1
ATOM 5436 C CA . LEU D 1 69 ? 43.967 -96.148 66.184 1.00 39.02 69 LEU D CA 1
ATOM 5437 C C . LEU D 1 69 ? 42.672 -96.485 65.461 1.00 39.35 69 LEU D C 1
ATOM 5438 O O . LEU D 1 69 ? 42.631 -96.424 64.230 1.00 40.72 69 LEU D O 1
ATOM 5443 N N . PHE D 1 70 ? 41.624 -96.826 66.210 1.00 38.82 70 PHE D N 1
ATOM 5444 C CA . PHE D 1 70 ? 40.412 -97.384 65.612 1.00 39.26 70 PHE D CA 1
ATOM 5445 C C . PHE D 1 70 ? 39.102 -96.644 65.869 1.00 39.33 70 PHE D C 1
ATOM 5446 O O . PHE D 1 70 ? 38.063 -97.088 65.393 1.00 40.29 70 PHE D O 1
ATOM 5454 N N . GLU D 1 71 ? 39.133 -95.519 66.577 1.00 40.14 71 GLU D N 1
ATOM 5455 C CA . GLU D 1 71 ? 37.890 -94.810 66.941 1.00 40.63 71 GLU D CA 1
ATOM 5456 C C . GLU D 1 71 ? 37.115 -94.233 65.751 1.00 40.60 71 GLU D C 1
ATOM 5457 O O . GLU D 1 71 ? 35.921 -93.959 65.868 1.00 40.06 71 GLU D O 1
ATOM 5463 N N . SER D 1 72 ? 37.777 -94.066 64.607 1.00 40.89 72 SER D N 1
ATOM 5464 C CA . SER D 1 72 ? 37.086 -93.609 63.383 1.00 41.78 72 SER D CA 1
ATOM 5465 C C . SER D 1 72 ? 36.391 -94.745 62.633 1.00 41.74 72 SER D C 1
ATOM 5466 O O . SER D 1 72 ? 35.566 -94.498 61.753 1.00 43.85 72 SER D O 1
ATOM 5469 N N . THR D 1 73 ? 36.731 -95.980 62.991 1.00 40.53 73 THR D N 1
ATOM 5470 C CA . THR D 1 73 ? 36.291 -97.175 62.279 1.00 40.95 73 THR D CA 1
ATOM 5471 C C . THR D 1 73 ? 35.419 -98.100 63.128 1.00 40.53 73 THR D C 1
ATOM 5472 O O . THR D 1 73 ? 34.402 -98.588 62.651 1.00 42.04 73 THR D O 1
ATOM 5476 N N . PHE D 1 74 ? 35.820 -98.371 64.367 1.00 39.33 74 PHE D N 1
ATOM 5477 C CA . PHE D 1 74 ? 35.067 -99.298 65.218 1.00 38.89 74 PHE D CA 1
ATOM 5478 C C . PHE D 1 74 ? 34.492 -98.617 66.431 1.00 37.36 74 PHE D C 1
ATOM 5479 O O . PHE D 1 74 ? 35.200 -97.935 67.172 1.00 36.94 74 PHE D O 1
ATOM 5487 N N . GLU D 1 75 ? 33.202 -98.844 66.642 1.00 37.67 75 GLU D N 1
ATOM 5488 C CA . GLU D 1 75 ? 32.469 -98.266 67.772 1.00 37.21 75 GLU D CA 1
ATOM 5489 C C . GLU D 1 75 ? 33.075 -98.703 69.102 1.00 36.27 75 GLU D C 1
ATOM 5490 O O . GLU D 1 75 ? 33.093 -97.939 70.051 1.00 36.28 75 GLU D O 1
ATOM 5496 N N . TRP D 1 76 ? 33.587 -99.928 69.142 1.00 36.35 76 TRP D N 1
ATOM 5497 C CA . TRP D 1 76 ? 34.143 -100.541 70.357 1.00 36.41 76 TRP D CA 1
ATOM 5498 C C . TRP D 1 76 ? 35.639 -100.272 70.525 1.00 36.23 76 TRP D C 1
ATOM 5499 O O . TRP D 1 76 ? 36.284 -100.851 71.407 1.00 36.27 76 TRP D O 1
ATOM 5510 N N . ALA D 1 77 ? 36.203 -99.380 69.713 1.00 35.41 77 ALA D N 1
ATOM 5511 C CA . ALA D 1 77 ? 37.623 -99.081 69.830 1.00 34.64 77 ALA D CA 1
ATOM 5512 C C . ALA D 1 77 ? 37.963 -98.804 71.293 1.00 34.77 77 ALA D C 1
ATOM 5513 O O . ALA D 1 77 ? 37.276 -98.044 71.954 1.00 35.18 77 ALA D O 1
ATOM 5515 N N . GLY D 1 78 ? 39.013 -99.446 71.789 1.00 35.28 78 GLY D N 1
ATOM 5516 C CA . GLY D 1 78 ? 39.526 -99.212 73.129 1.00 36.52 78 GLY D CA 1
ATOM 5517 C C . GLY D 1 78 ? 38.948 -100.185 74.142 1.00 37.50 78 GLY D C 1
ATOM 5518 O O . GLY D 1 78 ? 39.487 -100.328 75.245 1.00 38.80 78 GLY D O 1
ATOM 5519 N N . TYR D 1 79 ? 37.841 -100.833 73.771 1.00 37.53 79 TYR D N 1
ATOM 5520 C CA . TYR D 1 79 ? 37.184 -101.816 74.619 1.00 38.82 79 TYR D CA 1
ATOM 5521 C C . TYR D 1 79 ? 37.661 -103.220 74.270 1.00 40.12 79 TYR D C 1
ATOM 5522 O O . TYR D 1 79 ? 37.771 -103.572 73.096 1.00 40.29 79 TYR D O 1
ATOM 5531 N N . THR D 1 80 ? 37.954 -104.007 75.300 1.00 42.46 80 THR D N 1
ATOM 5532 C CA . THR D 1 80 ? 38.453 -105.363 75.128 1.00 43.94 80 THR D CA 1
ATOM 5533 C C . THR D 1 80 ? 37.285 -106.319 74.914 1.00 44.82 80 THR D C 1
ATOM 5534 O O . THR D 1 80 ? 36.120 -105.946 75.097 1.00 45.09 80 THR D O 1
ATOM 5538 N N . ARG D 1 81 ? 37.587 -107.535 74.477 1.00 45.83 81 ARG D N 1
ATOM 5539 C CA . ARG D 1 81 ? 36.530 -108.437 73.986 1.00 47.58 81 ARG D CA 1
ATOM 5540 C C . ARG D 1 81 ? 35.792 -109.171 75.102 1.00 48.91 81 ARG D C 1
ATOM 5541 O O . ARG D 1 81 ? 34.857 -109.929 74.841 1.00 49.85 81 ARG D O 1
ATOM 5549 N N . ASP D 1 82 ? 36.208 -108.921 76.337 1.00 50.23 82 ASP D N 1
ATOM 5550 C CA . ASP D 1 82 ? 35.444 -109.320 77.522 1.00 52.63 82 ASP D CA 1
ATOM 5551 C C . ASP D 1 82 ? 34.471 -108.222 77.952 1.00 52.36 82 ASP D C 1
ATOM 5552 O O . ASP D 1 82 ? 33.625 -108.442 78.813 1.00 54.36 82 ASP D O 1
ATOM 5557 N N . PHE D 1 83 ? 34.588 -107.040 77.350 1.00 49.73 83 PHE D N 1
ATOM 5558 C CA . PHE D 1 83 ? 33.653 -105.965 77.613 1.00 49.39 83 PHE D CA 1
ATOM 5559 C C . PHE D 1 83 ? 32.374 -106.184 76.813 1.00 50.08 83 PHE D C 1
ATOM 5560 O O . PHE D 1 83 ? 32.398 -106.318 75.585 1.00 49.59 83 PHE D O 1
ATOM 5568 N N . SER D 1 84 ? 31.256 -106.184 77.513 1.00 51.72 84 SER D N 1
ATOM 5569 C CA . SER D 1 84 ? 29.982 -106.355 76.874 1.00 52.94 84 SER D CA 1
ATOM 5570 C C . SER D 1 84 ? 29.581 -105.035 76.218 1.00 51.91 84 SER D C 1
ATOM 5571 O O . SER D 1 84 ? 29.107 -104.109 76.884 1.00 52.57 84 SER D O 1
ATOM 5574 N N . PHE D 1 85 ? 29.779 -104.955 74.901 1.00 50.54 85 PHE D N 1
ATOM 5575 C CA . PHE D 1 85 ? 29.653 -103.693 74.184 1.00 48.80 85 PHE D CA 1
ATOM 5576 C C . PHE D 1 85 ? 28.297 -103.533 73.502 1.00 49.99 85 PHE D C 1
ATOM 5577 O O . PHE D 1 85 ? 27.876 -104.404 72.746 1.00 52.08 85 PHE D O 1
ATOM 5585 N N . THR D 1 86 ? 27.634 -102.404 73.739 1.00 50.06 86 THR D N 1
ATOM 5586 C CA . THR D 1 86 ? 26.374 -102.100 73.068 1.00 51.04 86 THR D CA 1
ATOM 5587 C C . THR D 1 86 ? 26.616 -101.238 71.836 1.00 49.81 86 THR D C 1
ATOM 5588 O O . THR D 1 86 ? 27.035 -100.086 71.935 1.00 48.74 86 THR D O 1
ATOM 5592 N N . PHE D 1 87 ? 26.344 -101.816 70.675 1.00 50.50 87 PHE D N 1
ATOM 5593 C CA . PHE D 1 87 ? 26.427 -101.094 69.410 1.00 50.56 87 PHE D CA 1
ATOM 5594 C C . PHE D 1 87 ? 25.312 -100.066 69.296 1.00 53.14 87 PHE D C 1
ATOM 5595 O O . PHE D 1 87 ? 24.292 -100.149 69.978 1.00 54.94 87 PHE D O 1
ATOM 5603 N N . ASP D 1 88 ? 25.511 -99.121 68.387 1.00 54.44 88 ASP D N 1
ATOM 5604 C CA . ASP D 1 88 ? 24.517 -98.107 68.045 1.00 56.68 88 ASP D CA 1
ATOM 5605 C C . ASP D 1 88 ? 23.201 -98.749 67.564 1.00 58.22 88 ASP D C 1
ATOM 5606 O O . ASP D 1 88 ? 22.118 -98.202 67.778 1.00 59.45 88 ASP D O 1
ATOM 5611 N N . ASP D 1 89 ? 23.305 -99.924 66.942 1.00 57.75 89 ASP D N 1
ATOM 5612 C CA . ASP D 1 89 ? 22.149 -100.629 66.378 1.00 59.62 89 ASP D CA 1
ATOM 5613 C C . ASP D 1 89 ? 21.354 -101.397 67.436 1.00 60.35 89 ASP D C 1
ATOM 5614 O O . ASP D 1 89 ? 20.362 -102.028 67.109 1.00 63.16 89 ASP D O 1
ATOM 5619 N N . GLY D 1 90 ? 21.798 -101.366 68.693 1.00 59.00 90 GLY D N 1
ATOM 5620 C CA . GLY D 1 90 ? 21.076 -102.011 69.793 1.00 59.90 90 GLY D CA 1
ATOM 5621 C C . GLY D 1 90 ? 21.631 -103.365 70.206 1.00 59.46 90 GLY D C 1
ATOM 5622 O O . GLY D 1 90 ? 21.307 -103.862 71.287 1.00 59.97 90 GLY D O 1
ATOM 5623 N N . THR D 1 91 ? 22.454 -103.980 69.357 1.00 58.21 91 THR D N 1
ATOM 5624 C CA . THR D 1 91 ? 22.995 -105.311 69.663 1.00 58.95 91 THR D CA 1
ATOM 5625 C C . THR D 1 91 ? 24.161 -105.234 70.635 1.00 56.85 91 THR D C 1
ATOM 5626 O O . THR D 1 91 ? 24.807 -104.202 70.766 1.00 55.39 91 THR D O 1
ATOM 5630 N N . VAL D 1 92 ? 24.419 -106.347 71.308 1.00 57.74 92 VAL D N 1
ATOM 5631 C CA . VAL D 1 92 ? 25.427 -106.416 72.362 1.00 56.58 92 VAL D CA 1
ATOM 5632 C C . VAL D 1 92 ? 26.462 -107.465 71.975 1.00 56.43 92 VAL D C 1
ATOM 5633 O O . VAL D 1 92 ? 26.118 -108.615 71.729 1.00 58.16 92 VAL D O 1
ATOM 5637 N N . ALA D 1 93 ? 27.729 -107.065 71.935 1.00 55.09 93 ALA D N 1
ATOM 5638 C CA . ALA D 1 93 ? 28.781 -107.946 71.461 1.00 55.15 93 ALA D CA 1
ATOM 5639 C C . ALA D 1 93 ? 29.833 -108.239 72.508 1.00 55.97 93 ALA D C 1
ATOM 5640 O O . ALA D 1 93 ? 30.224 -107.386 73.304 1.00 54.60 93 ALA D O 1
ATOM 5642 N N . GLU D 1 94 ? 30.305 -109.470 72.462 1.00 58.63 94 GLU D N 1
ATOM 5643 C CA . GLU D 1 94 ? 31.291 -109.970 73.383 1.00 61.23 94 GLU D CA 1
ATOM 5644 C C . GLU D 1 94 ? 31.942 -111.165 72.699 1.00 62.17 94 GLU D C 1
ATOM 5645 O O . GLU D 1 94 ? 31.280 -111.867 71.941 1.00 64.09 94 GLU D O 1
ATOM 5651 N N . MET D 1 95 ? 33.233 -111.379 72.920 1.00 62.47 95 MET D N 1
ATOM 5652 C CA . MET D 1 95 ? 33.899 -112.525 72.311 1.00 65.51 95 MET D CA 1
ATOM 5653 C C . MET D 1 95 ? 34.905 -113.202 73.242 1.00 66.72 95 MET D C 1
ATOM 5654 O O . MET D 1 95 ? 36.110 -112.954 73.151 1.00 65.47 95 MET D O 1
ATOM 5659 N N . PRO D 1 96 ? 34.410 -114.103 74.105 1.00 69.36 96 PRO D N 1
ATOM 5660 C CA . PRO D 1 96 ? 35.272 -114.827 75.039 1.00 71.67 96 PRO D CA 1
ATOM 5661 C C . PRO D 1 96 ? 36.220 -115.828 74.382 1.00 73.73 96 PRO D C 1
ATOM 5662 O O . PRO D 1 96 ? 37.335 -116.027 74.865 1.00 74.78 96 PRO D O 1
ATOM 5666 N N . MET D 1 97 ? 35.789 -116.454 73.295 1.00 76.76 97 MET D N 1
ATOM 5667 C CA . MET D 1 97 ? 36.616 -117.440 72.613 1.00 79.67 97 MET D CA 1
ATOM 5668 C C . MET D 1 97 ? 37.061 -116.878 71.271 1.00 77.50 97 MET D C 1
ATOM 5669 O O . MET D 1 97 ? 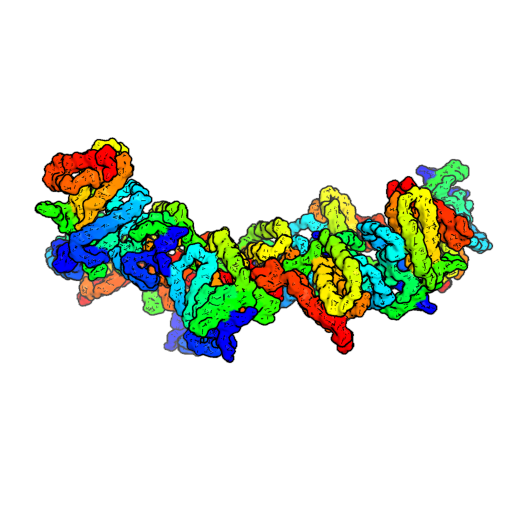36.242 -116.544 70.427 1.00 77.56 97 MET D O 1
ATOM 5674 N N . MET D 1 98 ? 38.370 -116.769 71.088 1.00 76.66 98 MET D N 1
ATOM 5675 C CA . MET D 1 98 ? 38.935 -116.333 69.824 1.00 75.89 98 MET D CA 1
ATOM 5676 C C . MET D 1 98 ? 40.103 -117.230 69.467 1.00 76.21 98 MET D C 1
ATOM 5677 O O . MET D 1 98 ? 41.065 -117.358 70.235 1.00 75.24 98 MET D O 1
ATOM 5682 N N . LYS D 1 99 ? 40.006 -117.836 68.288 1.00 76.77 99 LYS D N 1
ATOM 5683 C CA . LYS D 1 99 ? 40.996 -118.781 67.824 1.00 79.35 99 LYS D CA 1
ATOM 5684 C C . LYS D 1 99 ? 42.125 -118.064 67.102 1.00 77.02 99 LYS D C 1
ATOM 5685 O O . LYS D 1 99 ? 41.942 -116.992 66.530 1.00 74.18 99 LYS D O 1
ATOM 5687 N N . VAL D 1 100 ? 43.304 -118.662 67.148 1.00 78.73 100 VAL D N 1
ATOM 5688 C CA . VAL D 1 100 ? 44.422 -118.170 66.362 1.00 78.82 100 VAL D CA 1
ATOM 5689 C C . VAL D 1 100 ? 44.123 -118.509 64.901 1.00 81.58 100 VAL D C 1
ATOM 5690 O O . VAL D 1 100 ? 43.816 -119.658 64.595 1.00 84.21 100 VAL D O 1
ATOM 5694 N N . PRO D 1 101 ? 44.210 -117.516 63.995 1.00 81.74 101 PRO D N 1
ATOM 5695 C CA . PRO D 1 101 ? 43.881 -117.776 62.589 1.00 84.28 101 PRO D CA 1
ATOM 5696 C C . PRO D 1 101 ? 44.657 -118.947 61.978 1.00 87.79 101 PRO D C 1
ATOM 5697 O O . PRO D 1 101 ? 45.872 -119.065 62.176 1.00 87.47 101 PRO D O 1
ATOM 5701 N N . ASN D 1 102 ? 43.929 -119.822 61.283 1.00 90.55 102 ASN D N 1
ATOM 5702 C CA . ASN D 1 102 ? 44.501 -120.974 60.568 1.00 93.85 102 ASN D CA 1
ATOM 5703 C C . ASN D 1 102 ? 45.043 -122.121 61.437 1.00 95.19 102 ASN D C 1
ATOM 5704 O O . ASN D 1 102 ? 45.333 -123.189 60.910 1.00 98.95 102 ASN D O 1
ATOM 5706 N N . LEU D 1 103 ? 45.179 -121.914 62.748 1.00 92.77 103 LEU D N 1
ATOM 5707 C CA . LEU D 1 103 ? 45.625 -122.966 63.670 1.00 94.24 103 LEU D CA 1
ATOM 5708 C C . LEU D 1 103 ? 44.516 -123.371 64.636 1.00 93.72 103 LEU D C 1
ATOM 5709 O O . LEU D 1 103 ? 43.566 -122.631 64.840 1.00 91.16 103 LEU D O 1
ATOM 5711 N N . ASP D 1 104 ? 44.663 -124.541 65.252 1.00 97.01 104 ASP D N 1
ATOM 5712 C CA . ASP D 1 104 ? 43.664 -125.059 66.200 1.00 97.47 104 ASP D CA 1
ATOM 5713 C C . ASP D 1 104 ? 44.024 -124.741 67.659 1.00 95.47 104 ASP D C 1
ATOM 5714 O O . ASP D 1 104 ? 43.895 -125.600 68.532 1.00 98.30 104 ASP D O 1
ATOM 5716 N N . ILE D 1 105 ? 44.495 -123.520 67.911 1.00 90.95 105 ILE D N 1
ATOM 5717 C CA . ILE D 1 105 ? 44.814 -123.063 69.262 1.00 88.53 105 ILE D CA 1
ATOM 5718 C C . ILE D 1 105 ? 44.024 -121.798 69.558 1.00 84.91 105 ILE D C 1
ATOM 5719 O O . ILE D 1 105 ? 43.696 -121.044 68.646 1.00 83.90 105 ILE D O 1
ATOM 5721 N N . PHE D 1 106 ? 43.728 -121.567 70.835 1.00 83.43 106 PHE D N 1
ATOM 5722 C CA . PHE D 1 106 ? 42.961 -120.397 71.260 1.00 79.02 106 PHE D CA 1
ATOM 5723 C C . PHE D 1 106 ? 43.825 -119.361 71.968 1.00 76.03 106 PHE D C 1
ATOM 5724 O O . PHE D 1 106 ? 44.749 -119.706 72.701 1.00 77.96 106 PHE D O 1
ATOM 5732 N N . TYR D 1 107 ? 43.511 -118.089 71.755 1.00 71.35 107 TYR D N 1
ATOM 5733 C CA . TYR D 1 107 ? 44.023 -117.019 72.613 1.00 68.15 107 TYR D CA 1
ATOM 5734 C C . TYR D 1 107 ? 43.395 -117.144 73.998 1.00 67.75 107 TYR D C 1
ATOM 5735 O O . TYR D 1 107 ? 42.515 -117.974 74.209 1.00 69.38 107 TYR D O 1
ATOM 5744 N N . VAL D 1 108 ? 43.855 -116.324 74.939 1.00 66.04 108 VAL D N 1
ATOM 5745 C CA . VAL D 1 108 ? 43.323 -116.332 76.304 1.00 66.79 108 VAL D CA 1
ATOM 5746 C C . VAL D 1 108 ? 41.799 -116.208 76.292 1.00 66.58 108 VAL D C 1
ATOM 5747 O O . VAL D 1 108 ? 41.241 -115.353 75.602 1.00 65.75 108 VAL D O 1
ATOM 5751 N N . GLN D 1 109 ? 41.129 -117.072 77.048 1.00 69.40 109 GLN D N 1
ATOM 5752 C CA . GLN D 1 109 ? 39.668 -117.013 77.192 1.00 69.76 109 GLN D CA 1
ATOM 5753 C C . GLN D 1 109 ? 39.239 -115.672 77.781 1.00 68.29 109 GLN D C 1
ATOM 5754 O O . GLN D 1 109 ? 39.942 -115.096 78.614 1.00 68.73 109 GLN D O 1
ATOM 5756 N N . GLY D 1 110 ? 38.082 -115.191 77.338 1.00 67.04 110 GLY D N 1
ATOM 5757 C CA . GLY D 1 110 ? 37.564 -113.890 77.740 1.00 65.77 110 GLY D CA 1
ATOM 5758 C C . GLY D 1 110 ? 37.548 -113.660 79.235 1.00 67.44 110 GLY D C 1
ATOM 5759 O O . GLY D 1 110 ? 37.905 -112.581 79.704 1.00 67.77 110 GLY D O 1
ATOM 5760 N N . ASN D 1 111 ? 37.151 -114.679 79.986 1.00 70.11 111 ASN D N 1
ATOM 5761 C CA . ASN D 1 111 ? 37.058 -114.569 81.442 1.00 71.81 111 ASN D CA 1
ATOM 5762 C C . ASN D 1 111 ? 38.401 -114.386 82.149 1.00 72.52 111 ASN D C 1
ATOM 5763 O O . ASN D 1 111 ? 38.427 -113.990 83.314 1.00 74.71 111 ASN D O 1
ATOM 5765 N N . ASP D 1 112 ? 39.500 -114.693 81.456 1.00 71.02 112 ASP D N 1
ATOM 5766 C CA . ASP D 1 112 ? 40.850 -114.565 82.010 1.00 71.51 112 ASP D CA 1
ATOM 5767 C C . ASP D 1 112 ? 41.602 -113.346 81.488 1.00 68.12 112 ASP D C 1
ATOM 5768 O O . ASP D 1 112 ? 42.763 -113.139 81.844 1.00 69.28 112 ASP D O 1
ATOM 5773 N N . ILE D 1 113 ? 40.973 -112.555 80.628 1.00 63.76 113 ILE D N 1
ATOM 5774 C CA . ILE D 1 113 ? 41.668 -111.429 80.017 1.00 60.86 113 ILE D CA 1
ATOM 5775 C C . ILE D 1 113 ? 42.151 -110.430 81.059 1.00 61.70 113 ILE D C 1
ATOM 5776 O O . ILE D 1 113 ? 43.307 -110.012 81.029 1.00 60.68 113 ILE D O 1
ATOM 5781 N N . GLN D 1 114 ? 41.266 -110.066 81.980 1.00 64.15 114 GLN D N 1
ATOM 5782 C CA . GLN D 1 114 ? 41.585 -109.053 82.984 1.00 66.54 114 GLN D CA 1
ATOM 5783 C C . GLN D 1 114 ? 42.734 -109.474 83.885 1.00 68.55 114 GLN D C 1
ATOM 5784 O O . GLN D 1 114 ? 43.616 -108.674 84.179 1.00 68.49 114 GLN D O 1
ATOM 5790 N N . GLU D 1 115 ? 42.710 -110.725 84.329 1.00 70.46 115 GLU D N 1
ATOM 5791 C CA . GLU D 1 115 ? 43.745 -111.235 85.220 1.00 73.98 115 GLU D CA 1
ATOM 5792 C C . GLU D 1 115 ? 45.096 -111.217 84.505 1.00 72.67 115 GLU D C 1
ATOM 5793 O O . GLU D 1 115 ? 46.106 -110.832 85.089 1.00 74.27 115 GLU D O 1
ATOM 5795 N N . ASN D 1 116 ? 45.107 -111.640 83.244 1.00 69.93 116 ASN D N 1
ATOM 5796 C CA . ASN D 1 116 ? 46.332 -111.641 82.445 1.00 68.21 116 ASN D CA 1
ATOM 5797 C C . ASN D 1 116 ? 46.858 -110.244 82.168 1.00 65.93 116 ASN D C 1
ATOM 5798 O O . ASN D 1 116 ? 48.061 -110.009 82.249 1.00 66.60 116 ASN D O 1
ATOM 5803 N N . LEU D 1 117 ? 45.964 -109.317 81.840 1.00 63.74 117 LEU D N 1
ATOM 5804 C CA . LEU D 1 117 ? 46.373 -107.928 81.614 1.00 62.16 117 LEU D CA 1
ATOM 5805 C C . LEU D 1 117 ? 46.930 -107.325 82.894 1.00 64.82 117 LEU D C 1
ATOM 5806 O O . LEU D 1 117 ? 47.910 -106.587 82.857 1.00 65.27 117 LEU D O 1
ATOM 5811 N N . LYS D 1 118 ? 46.301 -107.645 84.022 1.00 67.00 118 LYS D N 1
ATOM 5812 C CA . LYS D 1 118 ? 46.806 -107.228 85.331 1.00 69.70 118 LYS D CA 1
ATOM 5813 C C . LYS D 1 118 ? 48.209 -107.778 85.567 1.00 71.09 118 LYS D C 1
ATOM 5814 O O . LYS D 1 118 ? 49.105 -107.041 85.954 1.00 71.57 118 LYS D O 1
ATOM 5816 N N . LYS D 1 119 ? 48.406 -109.061 85.287 1.00 71.39 119 LYS D N 1
ATOM 5817 C CA . LYS D 1 119 ? 49.726 -109.673 85.433 1.00 74.02 119 LYS D CA 1
ATOM 5818 C C . LYS D 1 119 ? 50.756 -108.996 84.524 1.00 72.84 119 LYS D C 1
ATOM 5819 O O . LYS D 1 119 ? 51.893 -108.746 84.932 1.00 75.77 119 LYS D O 1
ATOM 5821 N N . PHE D 1 120 ? 50.346 -108.712 83.294 1.00 70.04 120 PHE D N 1
ATOM 5822 C CA . PHE D 1 120 ? 51.146 -107.953 82.342 1.00 68.83 120 PHE D CA 1
ATOM 5823 C C . PHE D 1 120 ? 51.558 -106.590 82.899 1.00 69.17 120 PHE D C 1
ATOM 5824 O O . PHE D 1 120 ? 52.729 -106.208 82.814 1.00 70.38 120 PHE D O 1
ATOM 5832 N N . ASP D 1 121 ? 50.593 -105.861 83.456 1.00 68.53 121 ASP D N 1
ATOM 5833 C CA . ASP D 1 121 ? 50.859 -104.560 84.081 1.00 69.80 121 ASP D CA 1
ATOM 5834 C C . ASP D 1 121 ? 51.853 -104.672 85.246 1.00 73.91 121 ASP D C 1
ATOM 5835 O O . ASP D 1 121 ? 52.744 -103.835 85.399 1.00 75.53 121 ASP D O 1
ATOM 5840 N N . GLN D 1 122 ? 51.692 -105.701 86.066 1.00 76.14 122 GLN D N 1
ATOM 5841 C CA . GLN D 1 122 ? 52.577 -105.907 87.214 1.00 80.69 122 GLN D CA 1
ATOM 5842 C C . GLN D 1 122 ? 53.995 -106.210 86.842 1.00 81.51 122 GLN D C 1
ATOM 5843 O O . GLN D 1 122 ? 54.899 -105.717 87.480 1.00 84.18 122 GLN D O 1
ATOM 5845 N N . LEU D 1 123 ? 54.180 -107.067 85.848 1.00 79.70 123 LEU D N 1
ATOM 5846 C CA . LEU D 1 123 ? 55.512 -107.373 85.360 1.00 80.59 123 LEU D CA 1
ATOM 5847 C C . LEU D 1 123 ? 56.254 -106.139 84.904 1.00 80.17 123 LEU D C 1
ATOM 5848 O O . LEU D 1 123 ? 57.419 -105.960 85.265 1.00 83.47 123 LEU D O 1
ATOM 5850 N N . LEU D 1 124 ? 55.589 -105.302 84.105 1.00 76.06 124 LEU D N 1
ATOM 5851 C CA . LEU D 1 124 ? 56.221 -104.069 83.619 1.00 75.60 124 LEU D CA 1
ATOM 5852 C C . LEU D 1 124 ? 56.574 -103.141 84.758 1.00 78.79 124 LEU D C 1
ATOM 5853 O O . LEU D 1 124 ? 57.667 -102.591 84.781 1.00 80.84 124 LEU D O 1
ATOM 5855 N N . ALA D 1 125 ? 55.633 -102.958 85.682 1.00 80.02 125 ALA D N 1
ATOM 5856 C CA . ALA D 1 125 ? 55.836 -102.087 86.843 1.00 83.94 125 ALA D CA 1
ATOM 5857 C C . ALA D 1 125 ? 56.986 -102.584 87.717 1.00 88.16 125 ALA D C 1
ATOM 5858 O O . ALA D 1 125 ? 57.824 -101.799 88.147 1.00 90.71 125 ALA D O 1
ATOM 5860 N N . SER D 1 126 ? 57.020 -103.893 87.946 1.00 89.22 126 SER D N 1
ATOM 5861 C CA . SER D 1 126 ? 58.034 -104.545 88.769 1.00 94.27 126 SER D CA 1
ATOM 5862 C C . SER D 1 126 ? 59.427 -104.427 88.114 1.00 95.42 126 SER D C 1
ATOM 5863 O O . SER D 1 126 ? 60.458 -104.254 88.799 1.00 100.05 126 SER D O 1
ATOM 5866 N N . LYS D 1 127 ? 59.446 -104.446 86.785 1.00 92.07 127 LYS D N 1
ATOM 5867 C CA . LYS D 1 127 ? 60.683 -104.236 86.028 1.00 92.93 127 LYS D CA 1
ATOM 5868 C C . LYS D 1 127 ? 60.905 -102.782 85.581 1.00 92.72 127 LYS D C 1
ATOM 5869 O O . LYS D 1 127 ? 61.721 -102.523 84.699 1.00 92.05 127 LYS D O 1
ATOM 5871 N N . ASN D 1 128 ? 60.183 -101.838 86.181 1.00 93.90 128 ASN D N 1
ATOM 5872 C CA . ASN D 1 128 ? 60.352 -100.413 85.886 1.00 94.49 128 ASN D CA 1
ATOM 5873 C C . ASN D 1 128 ? 60.299 -100.092 84.386 1.00 91.39 128 ASN D C 1
ATOM 5874 O O . ASN D 1 128 ? 61.178 -99.403 83.852 1.00 92.67 128 ASN D O 1
ATOM 5876 N N . ASN D 1 129 ? 59.271 -100.616 83.717 1.00 87.90 129 ASN D N 1
ATOM 5877 C CA . ASN D 1 129 ? 59.050 -100.397 82.285 1.00 85.19 129 ASN D CA 1
ATOM 5878 C C . ASN D 1 129 ? 60.258 -100.785 81.416 1.00 85.97 129 ASN D C 1
ATOM 5879 O O . ASN D 1 129 ? 60.457 -100.233 80.328 1.00 85.00 129 ASN D O 1
ATOM 5884 N N . LEU D 1 130 ? 61.045 -101.742 81.909 1.00 88.62 130 LEU D N 1
ATOM 5885 C CA . LEU D 1 130 ? 62.280 -102.210 81.272 1.00 90.54 130 LEU D CA 1
ATOM 5886 C C . LEU D 1 130 ? 63.327 -101.104 81.058 1.00 92.84 130 LEU D C 1
ATOM 5887 O O . LEU D 1 130 ? 64.102 -101.161 80.100 1.00 93.26 130 LEU D O 1
ATOM 5892 N N . GLN D 1 131 ? 63.353 -100.106 81.941 1.00 94.65 131 GLN D N 1
ATOM 5893 C CA . GLN D 1 131 ? 64.373 -99.056 81.868 1.00 97.16 131 GLN D CA 1
ATOM 5894 C C . GLN D 1 131 ? 65.646 -99.490 82.523 1.00 100.80 131 GLN D C 1
ATOM 5895 O O . GLN D 1 131 ? 65.659 -100.424 83.311 1.00 102.24 131 GLN D O 1
ATOM 5897 N N . GLY D 1 132 ? 66.698 -98.736 82.243 1.00 102.70 132 GLY D N 1
ATOM 5898 C CA . GLY D 1 132 ? 67.990 -98.951 82.870 1.00 107.65 132 GLY D CA 1
ATOM 5899 C C . GLY D 1 132 ? 68.606 -100.285 82.503 1.00 108.08 132 GLY D C 1
ATOM 5900 O O . GLY D 1 132 ? 69.297 -100.901 83.317 1.00 112.35 132 GLY D O 1
ATOM 5901 N N . LEU D 1 133 ? 68.356 -100.730 81.277 1.00 104.34 133 LEU D N 1
ATOM 5902 C CA . LEU D 1 133 ? 68.898 -101.991 80.790 1.00 104.55 133 LEU D CA 1
ATOM 5903 C C . LEU D 1 133 ? 69.726 -101.780 79.540 1.00 104.81 133 LEU D C 1
ATOM 5904 O O . LEU D 1 133 ? 69.563 -100.796 78.826 1.00 103.02 133 LEU D O 1
ATOM 5909 N N . SER D 1 134 ? 70.616 -102.726 79.278 1.00 107.92 134 SER D N 1
ATOM 5910 C CA . SER D 1 134 ? 71.336 -102.749 78.015 1.00 108.28 134 SER D CA 1
ATOM 5911 C C . SER D 1 134 ? 70.394 -103.174 76.923 1.00 104.16 134 SER D C 1
ATOM 5912 O O . SER D 1 134 ? 69.389 -103.817 77.206 1.00 101.87 134 SER D O 1
ATOM 5914 N N . ARG D 1 135 ? 70.751 -102.856 75.682 1.00 104.51 135 ARG D N 1
ATOM 5915 C CA . ARG D 1 135 ? 69.951 -103.241 74.518 1.00 102.25 135 ARG D CA 1
ATOM 5916 C C . ARG D 1 135 ? 69.687 -104.751 74.498 1.00 103.01 135 ARG D C 1
ATOM 5917 O O . ARG D 1 135 ? 68.580 -105.182 74.192 1.00 100.65 135 ARG D O 1
ATOM 5919 N N . GLU D 1 136 ? 70.698 -105.545 74.846 1.00 107.55 136 GLU D N 1
ATOM 5920 C CA . GLU D 1 136 ? 70.558 -107.004 74.894 1.00 108.69 136 GLU D CA 1
ATOM 5921 C C . GLU D 1 136 ? 69.546 -107.449 75.947 1.00 107.93 136 GLU D C 1
ATOM 5922 O O . GLU D 1 136 ? 68.679 -108.282 75.669 1.00 106.09 136 GLU D O 1
ATOM 5924 N N . GLU D 1 137 ? 69.661 -106.888 77.149 1.00 109.92 137 GLU D N 1
ATOM 5925 C CA . GLU D 1 137 ? 68.752 -107.217 78.245 1.00 108.89 137 GLU D CA 1
ATOM 5926 C C . GLU D 1 137 ? 67.330 -106.766 77.944 1.00 104.01 137 GLU D C 1
ATOM 5927 O O . GLU D 1 137 ? 66.369 -107.485 78.224 1.00 103.07 137 GLU D O 1
ATOM 5929 N N . PHE D 1 138 ? 67.202 -105.578 77.365 1.00 101.41 138 PHE D N 1
ATOM 5930 C CA . PHE D 1 138 ? 65.904 -105.077 76.943 1.00 96.71 138 PHE D CA 1
ATOM 5931 C C . PHE D 1 138 ? 65.259 -106.021 75.933 1.00 94.09 138 PHE D C 1
ATOM 5932 O O . PHE D 1 138 ? 64.103 -106.412 76.090 1.00 91.67 138 PHE D O 1
ATOM 5940 N N . VAL D 1 139 ? 66.012 -106.367 74.892 1.00 94.08 139 VAL D N 1
ATOM 5941 C CA . VAL D 1 139 ? 65.536 -107.288 73.856 1.00 91.69 139 VAL D CA 1
ATOM 5942 C C . VAL D 1 139 ? 65.005 -108.584 74.467 1.00 91.62 139 VAL D C 1
ATOM 5943 O O . VAL D 1 139 ? 63.912 -109.043 74.118 1.00 88.71 139 VAL D O 1
ATOM 5947 N N . ASP D 1 140 ? 65.775 -109.156 75.387 1.00 94.38 140 ASP D N 1
ATOM 5948 C CA . ASP D 1 140 ? 65.384 -110.399 76.047 1.00 95.45 140 ASP D CA 1
ATOM 5949 C C . ASP D 1 140 ? 64.062 -110.230 76.786 1.00 92.63 140 ASP D C 1
ATOM 5950 O O . ASP D 1 140 ? 63.113 -110.980 76.554 1.00 91.85 140 ASP D O 1
ATOM 5952 N N . GLU D 1 141 ? 63.996 -109.226 77.652 1.00 92.21 141 GLU D N 1
ATOM 5953 C CA . GLU D 1 141 ? 62.816 -109.011 78.485 1.00 90.65 141 GLU D CA 1
ATOM 5954 C C . GLU D 1 141 ? 61.601 -108.593 77.656 1.00 86.85 141 GLU D C 1
ATOM 5955 O O . GLU D 1 141 ? 60.482 -109.051 77.895 1.00 85.29 141 GLU D O 1
ATOM 5961 N N . ALA D 1 142 ? 61.831 -107.730 76.675 1.00 85.41 142 ALA D N 1
ATOM 5962 C CA . ALA D 1 142 ? 60.756 -107.234 75.826 1.00 82.12 142 ALA D CA 1
ATOM 5963 C C . ALA D 1 142 ? 60.124 -108.356 75.012 1.00 80.63 142 ALA D C 1
ATOM 5964 O O . ALA D 1 142 ? 58.899 -108.427 74.906 1.00 78.49 142 ALA D O 1
ATOM 5966 N N . ALA D 1 143 ? 60.955 -109.231 74.448 1.00 81.33 143 ALA D N 1
ATOM 5967 C CA . ALA D 1 143 ? 60.458 -110.339 73.629 1.00 80.63 143 ALA D CA 1
ATOM 5968 C C . ALA D 1 143 ? 59.518 -111.252 74.402 1.00 80.12 143 ALA D C 1
ATOM 5969 O O . ALA D 1 143 ? 58.507 -111.711 73.872 1.00 78.58 143 ALA D O 1
ATOM 5971 N N . LYS D 1 144 ? 59.861 -111.528 75.652 1.00 81.70 144 LYS D N 1
ATOM 5972 C CA . LYS D 1 144 ? 59.017 -112.368 76.487 1.00 82.14 144 LYS D CA 1
ATOM 5973 C C . LYS D 1 144 ? 57.681 -111.745 76.774 1.00 79.43 144 LYS D C 1
ATOM 5974 O O . LYS D 1 144 ? 56.675 -112.444 76.769 1.00 79.93 144 LYS D O 1
ATOM 5976 N N . LEU D 1 145 ? 57.684 -110.448 77.076 1.00 77.65 145 LEU D N 1
ATOM 5977 C CA . LEU D 1 145 ? 56.424 -109.733 77.323 1.00 74.73 145 LEU D CA 1
ATOM 5978 C C . LEU D 1 145 ? 55.586 -109.627 76.090 1.00 70.71 145 LEU D C 1
ATOM 5979 O O . LEU D 1 145 ? 54.381 -109.581 76.208 1.00 67.64 145 LEU D O 1
ATOM 5981 N N . PHE D 1 146 ? 56.230 -109.501 74.930 1.00 69.22 146 PHE D N 1
ATOM 5982 C CA . PHE D 1 146 ? 55.509 -109.389 73.666 1.00 66.50 146 PHE D CA 1
ATOM 5983 C C . PHE D 1 146 ? 54.761 -110.679 73.378 1.00 66.51 146 PHE D C 1
ATOM 5984 O O . PHE D 1 146 ? 53.594 -110.654 72.974 1.00 65.10 146 PHE D O 1
ATOM 5992 N N . VAL D 1 147 ? 55.446 -111.801 73.587 1.00 68.51 147 VAL D N 1
ATOM 5993 C CA . VAL D 1 147 ? 54.838 -113.112 73.407 1.00 68.93 147 VAL D CA 1
ATOM 5994 C C . VAL D 1 147 ? 53.639 -113.261 74.332 1.00 68.24 147 VAL D C 1
ATOM 5995 O O . VAL D 1 147 ? 52.582 -113.740 73.919 1.00 67.72 147 VAL D O 1
ATOM 5999 N N . PHE D 1 148 ? 53.815 -112.852 75.583 1.00 68.63 148 PHE D N 1
ATOM 6000 C CA . PHE D 1 148 ? 52.755 -112.959 76.572 1.00 68.20 148 PHE D CA 1
ATOM 6001 C C . PHE D 1 148 ? 51.534 -112.153 76.136 1.00 65.29 148 PHE D C 1
ATOM 6002 O O . PHE D 1 148 ? 50.429 -112.683 76.054 1.00 65.33 148 PHE D O 1
ATOM 6010 N N . LEU D 1 149 ? 51.744 -110.879 75.835 1.00 63.56 149 LEU D N 1
ATOM 6011 C CA . LEU D 1 149 ? 50.651 -109.996 75.443 1.00 61.60 149 LEU D CA 1
ATOM 6012 C C . LEU D 1 149 ? 49.971 -110.486 74.177 1.00 59.93 149 LEU D C 1
ATOM 6013 O O . LEU D 1 149 ? 48.743 -110.454 74.068 1.00 58.89 149 LEU D O 1
ATOM 6018 N N . ASN D 1 150 ? 50.772 -110.935 73.221 1.00 59.97 150 ASN D N 1
ATOM 6019 C CA . ASN D 1 150 ? 50.230 -111.458 71.983 1.00 59.27 150 ASN D CA 1
ATOM 6020 C C . ASN D 1 150 ? 49.240 -112.596 72.224 1.00 58.98 150 ASN D C 1
ATOM 6021 O O . ASN D 1 150 ? 48.218 -112.690 71.548 1.00 58.85 150 ASN D O 1
ATOM 6026 N N . SER D 1 151 ? 49.542 -113.458 73.192 1.00 59.59 151 SER D N 1
ATOM 6027 C CA . SER D 1 151 ? 48.686 -114.608 73.486 1.00 60.04 151 SER D CA 1
ATOM 6028 C C . SER D 1 151 ? 47.368 -114.212 74.166 1.00 58.41 151 SER D C 1
ATOM 6029 O O . SER D 1 151 ? 46.405 -114.990 74.172 1.00 59.53 151 SER D O 1
ATOM 6032 N N . ILE D 1 152 ? 47.337 -113.017 74.748 1.00 56.41 152 ILE D N 1
ATOM 6033 C CA . ILE D 1 152 ? 46.138 -112.494 75.392 1.00 55.20 152 ILE D CA 1
ATOM 6034 C C . ILE D 1 152 ? 45.143 -112.021 74.346 1.00 53.23 152 ILE D C 1
ATOM 6035 O O . ILE D 1 152 ? 43.949 -112.328 74.436 1.00 53.62 152 ILE D O 1
ATOM 6040 N N . ALA D 1 153 ? 45.643 -111.273 73.364 1.00 51.35 153 ALA D N 1
ATOM 6041 C CA . ALA D 1 153 ? 44.826 -110.730 72.281 1.00 49.69 153 ALA D CA 1
ATOM 6042 C C . ALA D 1 153 ? 43.547 -110.100 72.828 1.00 48.33 153 ALA D C 1
ATOM 6043 O O . ALA D 1 153 ? 42.442 -110.546 72.521 1.00 48.90 153 ALA D O 1
ATOM 6045 N N . PRO D 1 154 ? 43.699 -109.053 73.643 1.00 46.83 154 PRO D N 1
ATOM 6046 C CA . PRO D 1 154 ? 42.596 -108.538 74.443 1.00 46.41 154 PRO D CA 1
ATOM 6047 C C . PRO D 1 154 ? 41.478 -107.896 73.632 1.00 44.65 154 PRO D C 1
ATOM 6048 O O . PRO D 1 154 ? 40.359 -107.773 74.141 1.00 44.88 154 PRO D O 1
ATOM 6052 N N . PHE D 1 155 ? 41.768 -107.480 72.399 1.00 43.48 155 PHE D N 1
ATOM 6053 C CA . PHE D 1 155 ? 40.750 -106.840 71.555 1.00 42.10 155 PHE D CA 1
ATOM 6054 C C . PHE D 1 155 ? 40.149 -107.791 70.536 1.00 42.61 155 PHE D C 1
ATOM 6055 O O . PHE D 1 155 ? 40.762 -108.783 70.159 1.00 43.97 155 PHE D O 1
ATOM 6063 N N . ARG D 1 156 ? 38.943 -107.472 70.090 1.00 42.40 156 ARG D N 1
ATOM 6064 C CA . ARG D 1 156 ? 38.256 -108.263 69.067 1.00 43.59 156 ARG D CA 1
ATOM 6065 C C . ARG D 1 156 ? 39.069 -108.299 67.776 1.00 43.59 156 ARG D C 1
ATOM 6066 O O . ARG D 1 156 ? 39.115 -109.313 67.089 1.00 44.97 156 ARG D O 1
ATOM 6074 N N . ALA D 1 157 ? 39.698 -107.176 67.460 1.00 42.50 157 ALA D N 1
ATOM 6075 C CA . ALA D 1 157 ? 40.606 -107.071 66.320 1.00 43.32 157 ALA D CA 1
ATOM 6076 C C . ALA D 1 157 ? 41.517 -105.870 66.524 1.00 42.15 157 ALA D C 1
ATOM 6077 O O . ALA D 1 157 ? 41.278 -105.050 67.406 1.00 41.40 157 ALA D O 1
ATOM 6079 N N . GLY D 1 158 ? 42.550 -105.775 65.700 1.00 42.65 158 GLY D N 1
ATOM 6080 C CA . GLY D 1 158 ? 43.506 -104.683 65.783 1.00 42.37 158 GLY D CA 1
ATOM 6081 C C . GLY D 1 158 ? 44.548 -104.876 66.869 1.00 42.50 158 GLY D C 1
ATOM 6082 O O . GLY D 1 158 ? 45.190 -103.912 67.291 1.00 42.28 158 GLY D O 1
ATOM 6083 N N . ASN D 1 159 ? 44.709 -106.111 67.334 1.00 43.21 159 ASN D N 1
ATOM 6084 C CA . ASN D 1 159 ? 45.685 -106.405 68.374 1.00 43.95 159 ASN D CA 1
ATOM 6085 C C . ASN D 1 159 ? 47.091 -106.104 67.885 1.00 45.88 159 ASN D C 1
ATOM 6086 O O . ASN D 1 159 ? 47.851 -105.430 68.567 1.00 45.67 159 ASN D O 1
ATOM 6091 N N . GLU D 1 160 ? 47.418 -106.562 66.683 1.00 48.43 160 GLU D N 1
ATOM 6092 C CA . GLU D 1 160 ? 48.799 -106.494 66.187 1.00 50.78 160 GLU D CA 1
ATOM 6093 C C . GLU D 1 160 ? 49.325 -105.054 66.138 1.00 50.31 160 GLU D C 1
ATOM 6094 O O . GLU D 1 160 ? 50.300 -104.742 66.819 1.00 51.12 160 GLU D O 1
ATOM 6100 N N . PRO D 1 161 ? 48.677 -104.165 65.363 1.00 49.58 161 PRO D N 1
ATOM 6101 C CA . PRO D 1 161 ? 49.213 -102.799 65.282 1.00 49.66 161 PRO D CA 1
ATOM 6102 C C . PRO D 1 161 ? 49.206 -102.073 66.624 1.00 49.24 161 PRO D C 1
ATOM 6103 O O . PRO D 1 161 ? 50.080 -101.253 66.878 1.00 50.74 161 PRO D O 1
ATOM 6107 N N . THR D 1 162 ? 48.236 -102.386 67.476 1.00 49.13 162 THR D N 1
ATOM 6108 C CA . THR D 1 162 ? 48.167 -101.791 68.803 1.00 49.08 162 THR D CA 1
ATOM 6109 C C . THR D 1 162 ? 49.364 -102.183 69.677 1.00 51.58 162 THR D C 1
ATOM 6110 O O . THR D 1 162 ? 50.005 -101.322 70.274 1.00 51.99 162 THR D O 1
ATOM 6114 N N . GLN D 1 163 ? 49.651 -103.479 69.756 1.00 53.62 163 GLN D N 1
ATOM 6115 C CA . GLN D 1 163 ? 50.797 -103.962 70.549 1.00 55.92 163 GLN D CA 1
ATOM 6116 C C . GLN D 1 163 ? 52.139 -103.493 69.975 1.00 56.80 163 GLN D C 1
ATOM 6117 O O . GLN D 1 163 ? 53.035 -103.173 70.736 1.00 57.13 163 GLN D O 1
ATOM 6123 N N . ARG D 1 164 ? 52.258 -103.366 68.656 1.00 56.43 164 ARG D N 1
ATOM 6124 C CA . ARG D 1 164 ? 53.500 -102.843 68.071 1.00 57.53 164 ARG D CA 1
ATOM 6125 C C . ARG D 1 164 ? 53.752 -101.398 68.469 1.00 57.09 164 ARG D C 1
ATOM 6126 O O . ARG D 1 164 ? 54.864 -101.051 68.853 1.00 60.12 164 ARG D O 1
ATOM 6134 N N . VAL D 1 165 ? 52.727 -100.556 68.388 1.00 54.22 165 VAL D N 1
ATOM 6135 C CA . VAL D 1 165 ? 52.893 -99.166 68.790 1.00 53.74 165 VAL D CA 1
ATOM 6136 C C . VAL D 1 165 ? 53.271 -99.096 70.269 1.00 53.66 165 VAL D C 1
ATOM 6137 O O . VAL D 1 165 ? 54.128 -98.317 70.651 1.00 54.55 165 VAL D O 1
ATOM 6141 N N . PHE D 1 166 ? 52.639 -99.931 71.081 1.00 52.77 166 PHE D N 1
ATOM 6142 C CA . PHE D 1 166 ? 52.911 -99.984 72.511 1.00 54.40 166 PHE D CA 1
ATOM 6143 C C . PHE D 1 166 ? 54.381 -100.304 72.764 1.00 56.96 166 PHE D C 1
ATOM 6144 O O . PHE D 1 166 ? 55.050 -99.618 73.528 1.00 59.02 166 PHE D O 1
ATOM 6152 N N . PHE D 1 167 ? 54.886 -101.340 72.108 1.00 58.11 167 PHE D N 1
ATOM 6153 C CA . PHE D 1 167 ? 56.274 -101.750 72.314 1.00 60.59 167 PHE D CA 1
ATOM 6154 C C . PHE D 1 167 ? 57.288 -100.782 71.722 1.00 62.16 167 PHE D C 1
ATOM 6155 O O . PHE D 1 167 ? 58.352 -100.604 72.294 1.00 63.77 167 PHE D O 1
ATOM 6163 N N . GLU D 1 168 ? 56.965 -100.148 70.600 1.00 61.22 168 GLU D N 1
ATOM 6164 C CA . GLU D 1 168 ? 57.843 -99.110 70.066 1.00 62.94 168 GLU D CA 1
ATOM 6165 C C . GLU D 1 168 ? 57.957 -97.953 71.055 1.00 63.31 168 GLU D C 1
ATOM 6166 O O . GLU D 1 168 ? 59.049 -97.442 71.292 1.00 66.48 168 GLU D O 1
ATOM 6172 N N . LYS D 1 169 ? 56.834 -97.572 71.657 1.00 61.47 169 LYS D N 1
ATOM 6173 C CA . LYS D 1 169 ? 56.821 -96.516 72.674 1.00 61.91 169 LYS D CA 1
ATOM 6174 C C . LYS D 1 169 ? 57.555 -96.940 73.943 1.00 63.71 169 LYS D C 1
ATOM 6175 O O . LYS D 1 169 ? 58.223 -96.132 74.582 1.00 66.41 169 LYS D O 1
ATOM 6181 N N . LEU D 1 170 ? 57.408 -98.205 74.312 1.00 63.12 170 LEU D N 1
ATOM 6182 C CA . LEU D 1 170 ? 58.100 -98.758 75.472 1.00 65.67 170 LEU D CA 1
ATOM 6183 C C . LEU D 1 170 ? 59.624 -98.727 75.274 1.00 69.03 170 LEU D C 1
ATOM 6184 O O . LEU D 1 170 ? 60.373 -98.335 76.175 1.00 72.05 170 LEU D O 1
ATOM 6189 N N . ALA D 1 171 ? 60.067 -99.138 74.089 1.00 69.02 171 ALA D N 1
ATOM 6190 C CA . ALA D 1 171 ? 61.485 -99.128 73.729 1.00 71.83 171 ALA D CA 1
ATOM 6191 C C . ALA D 1 171 ? 62.064 -97.722 73.813 1.00 73.83 171 ALA D C 1
ATOM 6192 O O . ALA D 1 171 ? 63.117 -97.507 74.417 1.00 76.53 171 ALA D O 1
ATOM 6194 N N . GLU D 1 172 ? 61.365 -96.774 73.197 1.00 73.23 172 GLU D N 1
ATOM 6195 C CA . GLU D 1 172 ? 61.762 -95.373 73.235 1.00 75.89 172 GLU D CA 1
ATOM 6196 C C . GLU D 1 172 ? 61.932 -94.890 74.672 1.00 78.11 172 GLU D C 1
ATOM 6197 O O . GLU D 1 172 ? 62.961 -94.323 75.014 1.00 81.91 172 GLU D O 1
ATOM 6203 N N . ALA D 1 173 ? 60.932 -95.128 75.514 1.00 77.37 173 ALA D N 1
ATOM 6204 C CA . ALA D 1 173 ? 60.994 -94.695 76.916 1.00 79.87 173 ALA D CA 1
ATOM 6205 C C . ALA D 1 173 ? 62.089 -95.421 77.701 1.00 83.63 173 ALA D C 1
ATOM 6206 O O . ALA D 1 173 ? 62.591 -94.896 78.685 1.00 85.90 173 ALA D O 1
ATOM 6208 N N . ALA D 1 174 ? 62.441 -96.629 77.265 1.00 83.64 174 ALA D N 1
ATOM 6209 C CA . ALA D 1 174 ? 63.505 -97.411 77.891 1.00 87.49 174 ALA D CA 1
ATOM 6210 C C . ALA D 1 174 ? 64.909 -97.036 77.388 1.00 91.31 174 ALA D C 1
ATOM 6211 O O . ALA D 1 174 ? 65.896 -97.669 77.774 1.00 93.20 174 ALA D O 1
ATOM 6213 N N . GLY D 1 175 ? 64.996 -96.021 76.528 1.00 91.83 175 GLY D N 1
ATOM 6214 C CA . GLY D 1 175 ? 66.270 -95.572 75.990 1.00 95.73 175 GLY D CA 1
ATOM 6215 C C . GLY D 1 175 ? 66.759 -96.376 74.803 1.00 96.90 175 GLY D C 1
ATOM 6216 O O . GLY D 1 175 ? 67.915 -96.267 74.411 1.00 100.83 175 GLY D O 1
ATOM 6217 N N . HIS D 1 176 ? 65.890 -97.187 74.214 1.00 95.28 176 HIS D N 1
ATOM 6218 C CA . HIS D 1 176 ? 66.263 -97.956 73.040 1.00 96.37 176 HIS D CA 1
ATOM 6219 C C . HIS D 1 176 ? 65.307 -97.644 71.884 1.00 94.22 176 HIS D C 1
ATOM 6220 O O . HIS D 1 176 ? 64.642 -96.607 71.880 1.00 93.40 176 HIS D O 1
ATOM 6227 N N . GLN D 1 177 ? 65.241 -98.543 70.904 1.00 93.74 177 GLN D N 1
ATOM 6228 C CA . GLN D 1 177 ? 64.390 -98.365 69.732 1.00 91.44 177 GLN D CA 1
ATOM 6229 C C . GLN D 1 177 ? 63.856 -99.709 69.266 1.00 89.37 177 GLN D C 1
ATOM 6230 O O . GLN D 1 177 ? 64.527 -100.736 69.406 1.00 90.51 177 GLN D O 1
ATOM 6232 N N . LEU D 1 178 ? 62.631 -99.686 68.747 1.00 86.44 178 LEU D N 1
ATOM 6233 C CA . LEU D 1 178 ? 62.048 -100.823 68.041 1.00 84.92 178 LEU D CA 1
ATOM 6234 C C . LEU D 1 178 ? 61.315 -100.288 66.818 1.00 82.54 178 LEU D C 1
ATOM 6235 O O . LEU D 1 178 ? 60.499 -99.373 66.929 1.00 81.74 178 LEU D O 1
ATOM 6237 N N . ASP D 1 179 ? 61.606 -100.842 65.648 1.00 82.72 179 ASP D N 1
ATOM 6238 C CA . ASP D 1 179 ? 60.846 -100.497 64.455 1.00 80.79 179 ASP D CA 1
ATOM 6239 C C . ASP D 1 179 ? 60.402 -101.761 63.740 1.00 79.39 179 ASP D C 1
ATOM 6240 O O . ASP D 1 179 ? 61.165 -102.343 62.968 1.00 81.93 179 ASP D O 1
ATOM 6245 N N . PHE D 1 180 ? 59.155 -102.160 63.984 1.00 75.69 180 PHE D N 1
ATOM 6246 C CA . PHE D 1 180 ? 58.608 -103.388 63.405 1.00 74.65 180 PHE D CA 1
ATOM 6247 C C . PHE D 1 180 ? 58.584 -103.349 61.881 1.00 76.16 180 PHE D C 1
ATOM 6248 O O . PHE D 1 180 ? 58.678 -104.389 61.239 1.00 78.21 180 PHE D O 1
ATOM 6256 N N . SER D 1 181 ? 58.496 -102.155 61.299 1.00 76.33 181 SER D N 1
ATOM 6257 C CA . SER D 1 181 ? 58.452 -102.019 59.841 1.00 78.61 181 SER D CA 1
ATOM 6258 C C . SER D 1 181 ? 59.781 -102.423 59.173 1.00 82.28 181 SER D C 1
ATOM 6259 O O . SER D 1 181 ? 59.838 -102.610 57.959 1.00 85.17 181 SER D O 1
ATOM 6262 N N . VAL D 1 182 ? 60.841 -102.575 59.964 1.00 82.39 182 VAL D N 1
ATOM 6263 C CA . VAL D 1 182 ? 62.125 -103.040 59.442 1.00 86.23 182 VAL D CA 1
ATOM 6264 C C . VAL D 1 182 ? 62.116 -104.541 59.142 1.00 87.77 182 VAL D C 1
ATOM 6265 O O . VAL D 1 182 ? 63.000 -105.035 58.446 1.00 90.34 182 VAL D O 1
ATOM 6267 N N . ALA D 1 183 ? 61.114 -105.254 59.660 1.00 86.07 183 ALA D N 1
ATOM 6268 C CA . ALA D 1 183 ? 60.996 -106.699 59.470 1.00 86.86 183 ALA D CA 1
ATOM 6269 C C . ALA D 1 183 ? 59.720 -107.071 58.727 1.00 86.01 183 ALA D C 1
ATOM 6270 O O . ALA D 1 183 ? 58.703 -106.384 58.808 1.00 84.24 183 ALA D O 1
ATOM 6272 N N . THR D 1 184 ? 59.790 -108.183 58.011 1.00 88.67 184 THR D N 1
ATOM 6273 C CA . THR D 1 184 ? 58.685 -108.681 57.208 1.00 89.38 184 THR D CA 1
ATOM 6274 C C . THR D 1 184 ? 57.500 -109.184 58.045 1.00 87.08 184 THR D C 1
ATOM 6275 O O . THR D 1 184 ? 57.666 -109.614 59.184 1.00 86.25 184 THR D O 1
ATOM 6279 N N . GLU D 1 185 ? 56.297 -109.088 57.481 1.00 86.61 185 GLU D N 1
ATOM 6280 C CA . GLU D 1 185 ? 55.084 -109.529 58.178 1.00 84.52 185 GLU D CA 1
ATOM 6281 C C . GLU D 1 185 ? 55.112 -111.038 58.434 1.00 85.88 185 GLU D C 1
ATOM 6282 O O . GLU D 1 185 ? 54.710 -111.509 59.500 1.00 83.92 185 GLU D O 1
ATOM 6284 N N . LYS D 1 186 ? 55.599 -111.781 57.447 1.00 89.82 186 LYS D N 1
ATOM 6285 C CA . LYS D 1 186 ? 55.761 -113.227 57.554 1.00 92.72 186 LYS D CA 1
ATOM 6286 C C . LYS D 1 186 ? 56.614 -113.626 58.761 1.00 93.02 186 LYS D C 1
ATOM 6287 O O . LYS D 1 186 ? 56.289 -114.583 59.469 1.00 94.13 186 LYS D O 1
ATOM 6289 N N . ARG D 1 187 ? 57.692 -112.882 59.000 1.00 92.62 187 ARG D N 1
ATOM 6290 C CA . ARG D 1 187 ? 58.618 -113.184 60.089 1.00 92.54 187 ARG D CA 1
ATOM 6291 C C . ARG D 1 187 ? 58.003 -112.877 61.450 1.00 88.72 187 ARG D C 1
ATOM 6292 O O . ARG D 1 187 ? 58.120 -113.665 62.389 1.00 88.47 187 ARG D O 1
ATOM 6300 N N . ILE D 1 188 ? 57.360 -111.720 61.552 1.00 85.96 188 ILE D N 1
ATOM 6301 C CA . ILE D 1 188 ? 56.713 -111.312 62.795 1.00 83.49 188 ILE D CA 1
ATOM 6302 C C . ILE D 1 188 ? 55.652 -112.345 63.194 1.00 83.92 188 ILE D C 1
ATOM 6303 O O . ILE D 1 188 ? 55.567 -112.739 64.364 1.00 82.61 188 ILE D O 1
ATOM 6308 N N . MET D 1 189 ? 54.865 -112.790 62.214 1.00 81.05 189 MET D N 1
ATOM 6309 C CA . MET D 1 189 ? 53.848 -113.817 62.446 1.00 83.12 189 MET D CA 1
ATOM 6310 C C . MET D 1 189 ? 54.498 -115.127 62.899 1.00 83.88 189 MET D C 1
ATOM 6311 O O . MET D 1 189 ? 54.072 -115.720 63.891 1.00 86.18 189 MET D O 1
ATOM 6313 N N . ARG D 1 190 ? 55.550 -115.552 62.199 1.00 83.54 190 ARG D N 1
ATOM 6314 C CA . ARG D 1 190 ? 56.283 -116.775 62.541 1.00 83.70 190 ARG D CA 1
ATOM 6315 C C . ARG D 1 190 ? 56.749 -116.737 64.007 1.00 82.09 190 ARG D C 1
ATOM 6316 O O . ARG D 1 190 ? 56.618 -117.718 64.743 1.00 83.31 190 ARG D O 1
ATOM 6318 N N . ALA D 1 191 ? 57.262 -115.591 64.441 1.00 80.03 191 ALA D N 1
ATOM 6319 C CA . ALA D 1 191 ? 57.711 -115.427 65.823 1.00 79.76 191 ALA D CA 1
ATOM 6320 C C . ALA D 1 191 ? 56.546 -115.509 66.815 1.00 79.40 191 ALA D C 1
ATOM 6321 O O . ALA D 1 191 ? 56.663 -116.134 67.871 1.00 79.95 191 ALA D O 1
ATOM 6323 N N . CYS D 1 192 ? 55.423 -114.881 66.478 1.00 78.44 192 CYS D N 1
ATOM 6324 C CA . CYS D 1 192 ? 54.233 -114.961 67.327 1.00 78.96 192 CYS D CA 1
ATOM 6325 C C . CYS D 1 192 ? 53.746 -116.404 67.460 1.00 80.22 192 CYS D C 1
ATOM 6326 O O . CYS D 1 192 ? 53.434 -116.864 68.563 1.00 81.02 192 CYS D O 1
ATOM 6329 N N . ILE D 1 193 ? 53.719 -117.122 66.339 1.00 81.01 193 ILE D N 1
ATOM 6330 C CA . ILE D 1 193 ? 53.266 -118.508 66.330 1.00 83.00 193 ILE D CA 1
ATOM 6331 C C . ILE D 1 193 ? 54.182 -119.366 67.194 1.00 83.36 193 ILE D C 1
ATOM 6332 O O . ILE D 1 193 ? 53.705 -120.144 68.025 1.00 85.00 193 ILE D O 1
ATOM 6337 N N . ASP D 1 194 ? 55.492 -119.237 66.993 1.00 83.24 194 ASP D N 1
ATOM 6338 C CA . ASP D 1 194 ? 56.465 -119.961 67.820 1.00 85.17 194 ASP D CA 1
ATOM 6339 C C . ASP D 1 194 ? 56.212 -119.682 69.296 1.00 84.93 194 ASP D C 1
ATOM 6340 O O . ASP D 1 194 ? 56.216 -120.600 70.117 1.00 85.94 194 ASP D O 1
ATOM 6345 N N . GLY D 1 195 ? 55.978 -118.412 69.616 1.00 83.54 195 GLY D N 1
ATOM 6346 C CA . GLY D 1 195 ? 55.669 -117.990 70.977 1.00 83.26 195 GLY D CA 1
ATOM 6347 C C . GLY D 1 195 ? 54.492 -118.710 71.612 1.00 83.88 195 GLY D C 1
ATOM 6348 O O . GLY D 1 195 ? 54.489 -118.923 72.827 1.00 87.12 195 GLY D O 1
ATOM 6349 N N . MET D 1 196 ? 53.515 -119.115 70.798 1.00 82.51 196 MET D N 1
ATOM 6350 C CA . MET D 1 196 ? 52.328 -119.822 71.296 1.00 83.35 196 MET D CA 1
ATOM 6351 C C . MET D 1 196 ? 52.349 -121.340 71.139 1.00 86.42 196 MET D C 1
ATOM 6352 O O . MET D 1 196 ? 51.500 -122.028 71.707 1.00 88.06 196 MET D O 1
ATOM 6357 N N . THR D 1 197 ? 53.295 -121.867 70.368 1.00 87.61 197 THR D N 1
ATOM 6358 C CA . THR D 1 197 ? 53.340 -123.305 70.107 1.00 89.70 197 THR D CA 1
ATOM 6359 C C . THR D 1 197 ? 54.513 -124.027 70.763 1.00 91.29 197 THR D C 1
ATOM 6360 O O . THR D 1 197 ? 54.345 -125.145 71.236 1.00 94.91 197 THR D O 1
ATOM 6364 N N . LEU D 1 198 ? 55.694 -123.412 70.797 1.00 91.18 198 LEU D N 1
ATOM 6365 C CA . LEU D 1 198 ? 56.896 -124.122 71.250 1.00 94.99 198 LEU D CA 1
ATOM 6366 C C . LEU D 1 198 ? 57.018 -124.229 72.774 1.00 96.56 198 LEU D C 1
ATOM 6367 O O . LEU D 1 198 ? 56.528 -123.382 73.508 1.00 92.87 198 LEU D O 1
ATOM 6372 N N . LYS D 1 199 ? 57.686 -125.289 73.230 1.00 101.25 199 LYS D N 1
ATOM 6373 C CA . LYS D 1 199 ? 57.908 -125.526 74.660 1.00 104.67 199 LYS D CA 1
ATOM 6374 C C . LYS D 1 199 ? 58.663 -124.371 75.323 1.00 104.85 199 LYS D C 1
ATOM 6375 O O . LYS D 1 199 ? 59.359 -123.601 74.654 1.00 103.46 199 LYS D O 1
ATOM 6377 N N . ASP D 1 200 ? 58.519 -124.291 76.646 1.00 107.29 200 ASP D N 1
ATOM 6378 C CA . ASP D 1 200 ? 59.017 -123.182 77.481 1.00 106.70 200 ASP D CA 1
ATOM 6379 C C . ASP D 1 200 ? 60.184 -122.371 76.908 1.00 106.16 200 ASP D C 1
ATOM 6380 O O . ASP D 1 200 ? 60.028 -121.195 76.599 1.00 103.22 200 ASP D O 1
ATOM 6382 N N . ASN D 1 201 ? 61.350 -122.995 76.768 1.00 110.25 201 ASN D N 1
ATOM 6383 C CA . ASN D 1 201 ? 62.564 -122.271 76.385 1.00 110.14 201 ASN D CA 1
ATOM 6384 C C . ASN D 1 201 ? 62.512 -121.714 74.959 1.00 107.18 201 ASN D C 1
ATOM 6385 O O . ASN D 1 201 ? 62.778 -120.523 74.739 1.00 105.33 201 ASN D O 1
ATOM 6387 N N . MET D 1 202 ? 62.142 -122.579 74.013 1.00 106.13 202 MET D N 1
ATOM 6388 C CA . MET D 1 202 ? 62.222 -122.289 72.575 1.00 103.55 202 MET D CA 1
ATOM 6389 C C . MET D 1 202 ? 61.202 -121.236 72.106 1.00 98.49 202 MET D C 1
ATOM 6390 O O . MET D 1 202 ? 61.424 -120.553 71.102 1.00 96.55 202 MET D O 1
ATOM 6392 N N . ALA D 1 203 ? 60.105 -121.087 72.844 1.00 96.58 203 ALA D N 1
ATOM 6393 C CA . ALA D 1 203 ? 59.015 -120.194 72.446 1.00 93.54 203 ALA D CA 1
ATOM 6394 C C . ALA D 1 203 ? 59.473 -118.769 72.135 1.00 90.78 203 ALA D C 1
ATOM 6395 O O . ALA D 1 203 ? 59.000 -118.149 71.176 1.00 89.70 203 ALA D O 1
ATOM 6397 N N . TYR D 1 204 ? 60.390 -118.260 72.951 1.00 89.57 204 TYR D N 1
ATOM 6398 C CA . TYR D 1 204 ? 60.821 -116.868 72.869 1.00 87.14 204 TYR D CA 1
ATOM 6399 C C . TYR D 1 204 ? 61.936 -116.619 71.865 1.00 87.82 204 TYR D C 1
ATOM 6400 O O . TYR D 1 204 ? 62.230 -115.465 71.546 1.00 86.97 204 TYR D O 1
ATOM 6409 N N . LYS D 1 205 ? 62.548 -117.685 71.357 1.00 91.11 205 LYS D N 1
ATOM 6410 C CA . LYS D 1 205 ? 63.786 -117.547 70.588 1.00 93.45 205 LYS D CA 1
ATOM 6411 C C . LYS D 1 205 ? 63.622 -116.686 69.356 1.00 92.67 205 LYS D C 1
ATOM 6412 O O . LYS D 1 205 ? 64.334 -115.699 69.189 1.00 93.42 205 LYS D O 1
ATOM 6414 N N . GLU D 1 206 ? 62.694 -117.081 68.492 1.00 91.82 206 GLU D N 1
ATOM 6415 C CA . GLU D 1 206 ? 62.406 -116.336 67.271 1.00 89.96 206 GLU D CA 1
ATOM 6416 C C . GLU D 1 206 ? 62.023 -114.883 67.529 1.00 87.30 206 GLU D C 1
ATOM 6417 O O . GLU D 1 206 ? 62.360 -114.000 66.740 1.00 84.98 206 GLU D O 1
ATOM 6423 N N . MET D 1 207 ? 61.340 -114.636 68.642 1.00 87.84 207 MET D N 1
ATOM 6424 C CA . MET D 1 207 ? 60.951 -113.274 69.010 1.00 87.10 207 MET D CA 1
ATOM 6425 C C . MET D 1 207 ? 62.168 -112.461 69.444 1.00 86.98 207 MET D C 1
ATOM 6426 O O . MET D 1 207 ? 62.320 -111.293 69.083 1.00 86.61 207 MET D O 1
ATOM 6428 N N . LYS D 1 208 ? 63.031 -113.077 70.235 1.00 86.67 208 LYS D N 1
ATOM 6429 C CA . LYS D 1 208 ? 64.293 -112.448 70.589 1.00 86.64 208 LYS D CA 1
ATOM 6430 C C . LYS D 1 208 ? 65.128 -112.101 69.366 1.00 86.12 208 LYS D C 1
ATOM 6431 O O . LYS D 1 208 ? 65.654 -111.005 69.270 1.00 85.02 208 LYS D O 1
ATOM 6437 N N . SER D 1 209 ? 65.269 -113.064 68.460 1.00 87.12 209 SER D N 1
ATOM 6438 C CA . SER D 1 209 ? 65.985 -112.862 67.203 1.00 87.70 209 SER D CA 1
ATOM 6439 C C . SER D 1 209 ? 65.401 -111.695 66.407 1.00 87.16 209 SER D C 1
ATOM 6440 O O . SER D 1 209 ? 66.141 -110.842 65.913 1.00 89.50 209 SER D O 1
ATOM 6443 N N . LEU D 1 210 ? 64.076 -111.648 66.302 1.00 86.29 210 LEU D N 1
ATOM 6444 C CA . LEU D 1 210 ? 63.399 -110.532 65.638 1.00 85.21 210 LEU D CA 1
ATOM 6445 C C . LEU D 1 210 ? 63.731 -109.200 66.314 1.00 84.45 210 LEU D C 1
ATOM 6446 O O . LEU D 1 210 ? 64.075 -108.222 65.650 1.00 85.38 210 LEU D O 1
ATOM 6451 N N . PHE D 1 211 ? 63.596 -109.165 67.636 1.00 84.46 211 PHE D N 1
ATOM 6452 C CA . PHE D 1 211 ? 63.826 -107.942 68.409 1.00 85.68 211 PHE D CA 1
ATOM 6453 C C . PHE D 1 211 ? 65.268 -107.455 68.310 1.00 87.45 211 PHE D C 1
ATOM 6454 O O . PHE D 1 211 ? 65.514 -106.252 68.217 1.00 87.94 211 PHE D O 1
ATOM 6462 N N . GLU D 1 212 ? 66.218 -108.383 68.328 1.00 89.14 212 GLU D N 1
ATOM 6463 C CA . GLU D 1 212 ? 67.608 -108.028 68.055 1.00 91.72 212 GLU D CA 1
ATOM 6464 C C . GLU D 1 212 ? 67.711 -107.216 66.776 1.00 92.16 212 GLU D C 1
ATOM 6465 O O . GLU D 1 212 ? 68.327 -106.151 66.772 1.00 93.68 212 GLU D O 1
ATOM 6467 N N . ASP D 1 213 ? 67.103 -107.718 65.702 1.00 90.48 213 ASP D N 1
ATOM 6468 C CA . ASP D 1 213 ? 67.173 -107.024 64.410 1.00 90.62 213 ASP D CA 1
ATOM 6469 C C . ASP D 1 213 ? 66.492 -105.694 64.398 1.00 92.02 213 ASP D C 1
ATOM 6470 O O . ASP D 1 213 ? 67.051 -104.743 63.892 1.00 94.87 213 ASP D O 1
ATOM 6472 N N . ILE D 1 214 ? 65.251 -105.649 64.874 1.00 91.09 214 ILE D N 1
ATOM 6473 C CA . ILE D 1 214 ? 64.455 -104.425 64.754 1.00 90.12 214 ILE D CA 1
ATOM 6474 C C . ILE D 1 214 ? 64.816 -103.372 65.805 1.00 91.33 214 ILE D C 1
ATOM 6475 O O . ILE D 1 214 ? 64.322 -102.248 65.736 1.00 93.72 214 ILE D O 1
ATOM 6480 N N . SER D 1 215 ? 65.664 -103.736 66.768 1.00 90.09 215 SER D N 1
ATOM 6481 C CA . SER D 1 215 ? 66.214 -102.774 67.726 1.00 91.13 215 SER D CA 1
ATOM 6482 C C . SER D 1 215 ? 67.620 -102.271 67.332 1.00 92.30 215 SER D C 1
ATOM 6483 O O . SER D 1 215 ? 68.194 -101.427 68.024 1.00 92.99 215 SER D O 1
ATOM 6485 N N . ASP D 1 216 ? 68.151 -102.766 66.213 1.00 91.70 216 ASP D N 1
ATOM 6486 C CA . ASP D 1 216 ? 69.499 -102.412 65.748 1.00 93.24 216 ASP D CA 1
ATOM 6487 C C . ASP D 1 216 ? 69.502 -101.103 64.945 1.00 94.54 216 ASP D C 1
ATOM 6488 O O . ASP D 1 216 ? 69.009 -101.070 63.818 1.00 93.97 216 ASP D O 1
ATOM 6490 N N . PRO D 1 217 ? 70.081 -100.022 65.508 1.00 97.39 217 PRO D N 1
ATOM 6491 C CA . PRO D 1 217 ? 70.067 -98.696 64.857 1.00 99.24 217 PRO D CA 1
ATOM 6492 C C . PRO D 1 217 ? 70.572 -98.678 63.412 1.00 99.74 217 PRO D C 1
ATOM 6493 O O . PRO D 1 217 ? 70.136 -97.849 62.622 1.00 99.91 217 PRO D O 1
ATOM 6497 N N . LYS D 1 218 ? 71.496 -99.573 63.080 1.00 101.30 218 LYS D N 1
ATOM 6498 C CA . LYS D 1 218 ? 71.984 -99.686 61.704 1.00 102.58 218 LYS D CA 1
ATOM 6499 C C . LYS D 1 218 ? 70.836 -100.067 60.766 1.00 101.46 218 LYS D C 1
ATOM 6500 O O . LYS D 1 218 ? 70.448 -99.291 59.885 1.00 102.84 218 LYS D O 1
ATOM 6502 N N . LYS D 1 219 ? 70.291 -101.262 60.986 1.00 99.73 219 LYS D N 1
ATOM 6503 C CA . LYS D 1 219 ? 69.197 -101.817 60.175 1.00 96.94 219 LYS D CA 1
ATOM 6504 C C . LYS D 1 219 ? 68.079 -100.810 59.909 1.00 97.06 219 LYS D C 1
ATOM 6505 O O . LYS D 1 219 ? 67.481 -100.825 58.833 1.00 95.40 219 LYS D O 1
ATOM 6507 N N . ILE D 1 220 ? 67.795 -99.944 60.880 1.00 98.84 220 ILE D N 1
ATOM 6508 C CA . ILE D 1 220 ? 66.905 -98.797 60.640 1.00 101.08 220 ILE D CA 1
ATOM 6509 C C . ILE D 1 220 ? 67.534 -97.813 59.626 1.00 106.13 220 ILE D C 1
ATOM 6510 O O . ILE D 1 220 ? 67.825 -96.662 59.964 1.00 107.60 220 ILE D O 1
ATOM 6515 N N . ALA D 1 221 ? 67.755 -98.278 58.392 1.00 108.98 221 ALA D N 1
ATOM 6516 C CA . ALA D 1 221 ? 68.312 -97.419 57.317 1.00 112.17 221 ALA D CA 1
ATOM 6517 C C . ALA D 1 221 ? 67.300 -96.457 56.712 1.00 117.16 221 ALA D C 1
ATOM 6518 O O . ALA D 1 221 ? 67.692 -95.411 56.199 1.00 119.77 221 ALA D O 1
ATOM 6520 N N . ALA D 1 222 ? 66.021 -96.832 56.730 1.00 118.65 222 ALA D N 1
ATOM 6521 C CA . ALA D 1 222 ? 64.934 -95.996 56.237 1.00 122.32 222 ALA D CA 1
ATOM 6522 C C . ALA D 1 222 ? 65.129 -95.531 54.788 1.00 127.21 222 ALA D C 1
ATOM 6523 O O . ALA D 1 222 ? 65.110 -94.333 54.478 1.00 127.21 222 ALA D O 1
ATOM 6525 N N . LEU D 1 223 ? 65.301 -96.508 53.904 1.00 76.35 223 LEU D N 1
ATOM 6526 C CA . LEU D 1 223 ? 65.548 -96.239 52.473 1.00 78.94 223 LEU D CA 1
ATOM 6527 C C . LEU D 1 223 ? 64.586 -95.194 51.868 1.00 78.13 223 LEU D C 1
ATOM 6528 O O . LEU D 1 223 ? 63.561 -95.521 51.261 1.00 76.20 223 LEU D O 1
ATOM 6530 N N . HIS E 1 7 ? 28.590 -32.775 35.040 1.00 71.97 7 HIS E N 1
ATOM 6531 C CA . HIS E 1 7 ? 28.443 -34.147 35.617 1.00 67.65 7 HIS E CA 1
ATOM 6532 C C . HIS E 1 7 ? 27.040 -34.366 36.212 1.00 61.66 7 HIS E C 1
ATOM 6533 O O . HIS E 1 7 ? 26.696 -33.823 37.266 1.00 62.29 7 HIS E O 1
ATOM 6540 N N . HIS E 1 8 ? 26.257 -35.190 35.526 1.00 54.54 8 HIS E N 1
ATOM 6541 C CA . HIS E 1 8 ? 24.848 -35.458 35.846 1.00 46.28 8 HIS E CA 1
ATOM 6542 C C . HIS E 1 8 ? 24.573 -36.924 35.887 1.00 34.32 8 HIS E C 1
ATOM 6543 O O . HIS E 1 8 ? 23.421 -37.320 35.817 1.00 35.43 8 HIS E O 1
ATOM 6550 N N . MET E 1 9 ? 25.624 -37.717 36.064 1.00 54.66 9 MET E N 1
ATOM 6551 C CA . MET E 1 9 ? 25.487 -39.164 36.160 1.00 48.25 9 MET E CA 1
ATOM 6552 C C . MET E 1 9 ? 24.814 -39.633 37.464 1.00 42.73 9 MET E C 1
ATOM 6553 O O . MET E 1 9 ? 24.371 -40.767 37.534 1.00 39.74 9 MET E O 1
ATOM 6558 N N . ALA E 1 10 ? 24.702 -38.757 38.460 1.00 40.03 10 ALA E N 1
ATOM 6559 C CA . ALA E 1 10 ? 24.074 -39.117 39.734 1.00 37.66 10 ALA E CA 1
ATOM 6560 C C . ALA E 1 10 ? 22.577 -39.430 39.596 1.00 34.77 10 ALA E C 1
ATOM 6561 O O . ALA E 1 10 ? 22.080 -40.370 40.212 1.00 33.71 10 ALA E O 1
ATOM 6563 N N . ARG E 1 11 ? 21.874 -38.647 38.788 1.00 33.46 11 ARG E N 1
ATOM 6564 C CA . ARG E 1 11 ? 20.449 -38.886 38.516 1.00 31.74 11 ARG E CA 1
ATOM 6565 C C . ARG E 1 11 ? 20.160 -40.303 37.949 1.00 29.73 11 ARG E C 1
ATOM 6566 O O . ARG E 1 11 ? 19.041 -40.807 38.094 1.00 29.17 11 ARG E O 1
ATOM 6574 N N . ASN E 1 12 ? 21.166 -40.962 37.378 1.00 28.77 12 ASN E N 1
ATOM 6575 C CA . ASN E 1 12 ? 20.985 -42.304 36.822 1.00 27.61 12 ASN E CA 1
ATOM 6576 C C . ASN E 1 12 ? 20.843 -43.458 37.811 1.00 26.55 12 ASN E C 1
ATOM 6577 O O . ASN E 1 12 ? 20.449 -44.555 37.413 1.00 26.07 12 ASN E O 1
ATOM 6582 N N . TYR E 1 13 ? 21.147 -43.218 39.093 1.00 26.14 13 TYR E N 1
ATOM 6583 C CA . TYR E 1 13 ? 20.767 -44.165 40.139 1.00 25.42 13 TYR E CA 1
ATOM 6584 C C . TYR E 1 13 ? 19.247 -44.202 40.354 1.00 25.14 13 TYR E C 1
ATOM 6585 O O . TYR E 1 13 ? 18.698 -45.219 40.782 1.00 25.07 13 TYR E O 1
ATOM 6594 N N . ALA E 1 14 ? 18.559 -43.094 40.090 1.00 25.29 14 ALA E N 1
ATOM 6595 C CA . ALA E 1 14 ? 17.111 -43.022 40.288 1.00 25.49 14 ALA E CA 1
ATOM 6596 C C . ALA E 1 14 ? 16.383 -43.134 38.936 1.00 25.37 14 ALA E C 1
ATOM 6597 O O . ALA E 1 14 ? 16.996 -42.990 37.897 1.00 25.17 14 ALA E O 1
ATOM 6599 N N . TYR E 1 15 ? 15.078 -43.397 38.956 1.00 25.83 15 TYR E N 1
ATOM 6600 C CA . TYR E 1 15 ? 14.309 -43.507 37.706 1.00 26.17 15 TYR E CA 1
ATOM 6601 C C . TYR E 1 15 ? 14.254 -42.152 36.979 1.00 26.25 15 TYR E C 1
ATOM 6602 O O . TYR E 1 15 ? 14.271 -41.108 37.633 1.00 26.48 15 TYR E O 1
ATOM 6611 N N . PRO E 1 16 ? 14.167 -42.153 35.642 1.00 26.39 16 PRO E N 1
ATOM 6612 C CA . PRO E 1 16 ? 14.063 -40.865 34.936 1.00 26.60 16 PRO E CA 1
ATOM 6613 C C . PRO E 1 16 ? 12.807 -40.066 35.238 1.00 27.38 16 PRO E C 1
ATOM 6614 O O . PRO E 1 16 ? 12.816 -38.850 35.107 1.00 27.55 16 PRO E O 1
ATOM 6618 N N . HIS E 1 17 ? 11.743 -40.751 35.646 1.00 28.14 17 HIS E N 1
ATOM 6619 C CA . HIS E 1 17 ? 10.443 -40.134 35.893 1.00 29.43 17 HIS E CA 1
ATOM 6620 C C . HIS E 1 17 ? 10.030 -40.139 37.372 1.00 30.12 17 HIS E C 1
ATOM 6621 O O . HIS E 1 17 ? 9.054 -39.465 37.731 1.00 31.51 17 HIS E O 1
ATOM 6628 N N . MET E 1 18 ? 10.776 -40.843 38.236 1.00 29.42 18 MET E N 1
ATOM 6629 C CA . MET E 1 18 ? 10.556 -40.782 39.714 1.00 30.23 18 MET E CA 1
ATOM 6630 C C . MET E 1 18 ? 11.841 -40.746 40.545 1.00 29.21 18 MET E C 1
ATOM 6631 O O . MET E 1 18 ? 12.873 -41.260 40.130 1.00 27.87 18 MET E O 1
ATOM 6636 N N . ASN E 1 19 ? 11.792 -40.110 41.720 1.00 30.20 19 ASN E N 1
ATOM 6637 C CA . ASN E 1 19 ? 12.978 -40.021 42.605 1.00 29.74 19 ASN E CA 1
ATOM 6638 C C . ASN E 1 19 ? 13.436 -41.310 43.214 1.00 29.24 19 ASN E C 1
ATOM 6639 O O . ASN E 1 19 ? 14.479 -41.338 43.861 1.00 28.91 19 ASN E O 1
ATOM 6644 N N . THR E 1 20 ? 12.578 -42.301 43.190 1.00 29.73 20 THR E N 1
ATOM 6645 C CA . THR E 1 20 ? 12.880 -43.579 43.764 1.00 29.48 20 THR E CA 1
ATOM 6646 C C . THR E 1 20 ? 14.104 -44.195 43.108 1.00 27.71 20 THR E C 1
ATOM 6647 O O . THR E 1 20 ? 14.336 -44.032 41.891 1.00 26.94 20 THR E O 1
ATOM 6651 N N . LEU E 1 21 ? 14.895 -44.902 43.909 1.00 27.33 21 LEU E N 1
ATOM 6652 C CA . LEU E 1 21 ? 16.082 -45.564 43.413 1.00 26.02 21 LEU E CA 1
ATOM 6653 C C . LEU E 1 21 ? 15.700 -46.744 42.517 1.00 25.79 21 LEU E C 1
ATOM 6654 O O . LEU E 1 21 ? 14.779 -47.510 42.826 1.00 26.66 21 LEU E O 1
ATOM 6659 N N . LYS E 1 22 ? 16.433 -46.904 41.423 1.00 25.02 22 LYS E N 1
ATOM 6660 C CA . LYS E 1 22 ? 16.186 -48.016 40.526 1.00 25.18 22 LYS E CA 1
ATOM 6661 C C . LYS E 1 22 ? 16.409 -49.289 41.294 1.00 25.30 22 LYS E C 1
ATOM 6662 O O . LYS E 1 22 ? 17.374 -49.388 42.042 1.00 24.84 22 LYS E O 1
ATOM 6668 N N . ASN E 1 23 ? 15.551 -50.279 41.073 1.00 26.25 23 ASN E N 1
ATOM 6669 C CA . ASN E 1 23 ? 15.682 -51.542 41.767 1.00 26.56 23 ASN E CA 1
ATOM 6670 C C . ASN E 1 23 ? 15.177 -52.711 40.959 1.00 27.65 23 ASN E C 1
ATOM 6671 O O . ASN E 1 23 ? 14.341 -52.547 40.071 1.00 28.58 23 ASN E O 1
ATOM 6676 N N . LYS E 1 24 ? 15.665 -53.901 41.294 1.00 27.74 24 LYS E N 1
ATOM 6677 C CA . LYS E 1 24 ? 15.351 -55.121 40.553 1.00 29.06 24 LYS E CA 1
ATOM 6678 C C . LYS E 1 24 ? 13.902 -55.574 40.729 1.00 31.24 24 LYS E C 1
ATOM 6679 O O . LYS E 1 24 ? 13.428 -56.404 39.954 1.00 32.84 24 LYS E O 1
ATOM 6685 N N . HIS E 1 25 ? 13.195 -55.018 41.709 1.00 31.80 25 HIS E N 1
ATOM 6686 C CA . HIS E 1 25 ? 11.787 -55.348 41.905 1.00 34.42 25 HIS E CA 1
ATOM 6687 C C . HIS E 1 25 ? 10.850 -54.491 41.043 1.00 35.71 25 HIS E C 1
ATOM 6688 O O . HIS E 1 25 ? 9.660 -54.744 41.011 1.00 38.09 25 HIS E O 1
ATOM 6695 N N . ASN E 1 26 ? 11.393 -53.469 40.372 1.00 34.50 26 ASN E N 1
ATOM 6696 C CA . ASN E 1 26 ? 10.593 -52.508 39.612 1.00 35.63 26 ASN E CA 1
ATOM 6697 C C . ASN E 1 26 ? 9.560 -51.807 40.493 1.00 37.38 26 ASN E C 1
ATOM 6698 O O . ASN E 1 26 ? 8.476 -51.500 40.050 1.00 39.33 26 ASN E O 1
ATOM 6703 N N . ILE E 1 27 ? 9.925 -51.558 41.745 1.00 37.36 27 ILE E N 1
ATOM 6704 C CA . ILE E 1 27 ? 9.066 -50.872 42.707 1.00 39.50 27 ILE E CA 1
ATOM 6705 C C . ILE E 1 27 ? 9.290 -49.363 42.649 1.00 39.18 27 ILE E C 1
ATOM 6706 O O . ILE E 1 27 ? 10.427 -48.892 42.717 1.00 37.31 27 ILE E O 1
ATOM 6711 N N . MET E 1 28 ? 8.202 -48.612 42.532 1.00 42.05 28 MET E N 1
ATOM 6712 C CA . MET E 1 28 ? 8.268 -47.172 42.308 1.00 42.32 28 MET E CA 1
ATOM 6713 C C . MET E 1 28 ? 8.035 -46.356 43.571 1.00 43.79 28 MET E C 1
ATOM 6714 O O . MET E 1 28 ? 8.349 -45.175 43.609 1.00 43.00 28 MET E O 1
ATOM 6719 N N . SER E 1 29 ? 7.462 -46.976 44.595 1.00 46.68 29 SER E N 1
ATOM 6720 C CA . SER E 1 29 ? 7.244 -46.302 45.864 1.00 48.82 29 SER E CA 1
ATOM 6721 C C . SER E 1 29 ? 8.483 -46.443 46.735 1.00 47.51 29 SER E C 1
ATOM 6722 O O . SER E 1 29 ? 8.951 -47.550 46.982 1.00 46.92 29 SER E O 1
ATOM 6725 N N . THR E 1 30 ? 9.016 -45.318 47.189 1.00 47.56 30 THR E N 1
ATOM 6726 C CA . THR E 1 30 ? 10.184 -45.335 48.063 1.00 47.16 30 THR E CA 1
ATOM 6727 C C . THR E 1 30 ? 9.860 -46.038 49.390 1.00 49.28 30 THR E C 1
ATOM 6728 O O . THR E 1 30 ? 10.716 -46.748 49.924 1.00 48.64 30 THR E O 1
ATOM 6732 N N . LYS E 1 31 ? 8.643 -45.827 49.907 1.00 52.24 31 LYS E N 1
ATOM 6733 C CA . LYS E 1 31 ? 8.193 -46.471 51.155 1.00 54.72 31 LYS E CA 1
ATOM 6734 C C . LYS E 1 31 ? 8.171 -47.998 51.003 1.00 53.91 31 LYS E C 1
ATOM 6735 O O . LYS E 1 31 ? 8.756 -48.708 51.836 1.00 53.67 31 LYS E O 1
ATOM 6741 N N . LYS E 1 32 ? 7.543 -48.492 49.932 1.00 53.29 32 LYS E N 1
ATOM 6742 C CA . LYS E 1 32 ? 7.462 -49.940 49.692 1.00 53.02 32 LYS E CA 1
ATOM 6743 C C . LYS E 1 32 ? 8.850 -50.530 49.437 1.00 49.47 32 LYS E C 1
ATOM 6744 O O . LYS E 1 32 ? 9.172 -51.616 49.936 1.00 49.63 32 LYS E O 1
ATOM 6750 N N . LEU E 1 33 ? 9.689 -49.799 48.700 1.00 46.34 33 LEU E N 1
ATOM 6751 C CA . LEU E 1 33 ? 11.049 -50.244 48.425 1.00 43.13 33 LEU E CA 1
ATOM 6752 C C . LEU E 1 33 ? 11.823 -50.468 49.718 1.00 43.20 33 LEU E C 1
ATOM 6753 O O . LEU E 1 33 ? 12.482 -51.481 49.877 1.00 41.75 33 LEU E O 1
ATOM 6758 N N . ALA E 1 34 ? 11.738 -49.507 50.633 1.00 44.90 34 ALA E N 1
ATOM 6759 C CA . ALA E 1 34 ? 12.376 -49.621 51.942 1.00 46.03 34 ALA E CA 1
ATOM 6760 C C . ALA E 1 34 ? 12.001 -50.926 52.635 1.00 48.08 34 ALA E C 1
ATOM 6761 O O . ALA E 1 34 ? 12.874 -51.629 53.131 1.00 47.22 34 ALA E O 1
ATOM 6763 N N . HIS E 1 35 ? 10.710 -51.246 52.657 1.00 51.52 35 HIS E N 1
ATOM 6764 C CA . HIS E 1 35 ? 10.202 -52.450 53.342 1.00 54.58 35 HIS E CA 1
ATOM 6765 C C . HIS E 1 35 ? 10.726 -53.742 52.701 1.00 52.60 35 HIS E C 1
ATOM 6766 O O . HIS E 1 35 ? 11.263 -54.615 53.391 1.00 53.10 35 HIS E O 1
ATOM 6773 N N . VAL E 1 36 ? 10.617 -53.839 51.381 1.00 50.80 36 VAL E N 1
ATOM 6774 C CA . VAL E 1 36 ? 11.105 -55.005 50.631 1.00 49.04 36 VAL E CA 1
ATOM 6775 C C . VAL E 1 36 ? 12.617 -55.164 50.822 1.00 46.58 36 VAL E C 1
ATOM 6776 O O . VAL E 1 36 ? 13.142 -56.261 50.943 1.00 46.03 36 VAL E O 1
ATOM 6780 N N . CYS E 1 37 ? 13.294 -54.030 50.857 1.00 45.35 37 CYS E N 1
ATOM 6781 C CA . CYS E 1 37 ? 14.718 -53.960 51.067 1.00 43.35 37 CYS E CA 1
ATOM 6782 C C . CYS E 1 37 ? 15.107 -54.542 52.417 1.00 43.52 37 CYS E C 1
ATOM 6783 O O . CYS E 1 37 ? 15.995 -55.376 52.515 1.00 42.82 37 CYS E O 1
ATOM 6786 N N . GLU E 1 38 ? 14.432 -54.102 53.473 1.00 44.88 38 GLU E N 1
ATOM 6787 C CA . GLU E 1 38 ? 14.683 -54.644 54.795 1.00 45.35 38 GLU E CA 1
ATOM 6788 C C . GLU E 1 38 ? 14.428 -56.144 54.837 1.00 45.15 38 GLU E C 1
ATOM 6789 O O . GLU E 1 38 ? 15.136 -56.880 55.532 1.00 45.38 38 GLU E O 1
ATOM 6795 N N . HIS E 1 39 ? 13.406 -56.597 54.120 1.00 44.97 39 HIS E N 1
ATOM 6796 C CA . HIS E 1 39 ? 13.076 -58.022 54.072 1.00 45.14 39 HIS E CA 1
ATOM 6797 C C . HIS E 1 39 ? 14.250 -58.862 53.554 1.00 42.04 39 HIS E C 1
ATOM 6798 O O . HIS E 1 39 ? 14.674 -59.810 54.213 1.00 42.26 39 HIS E O 1
ATOM 6805 N N . TYR E 1 40 ? 14.774 -58.507 52.386 1.00 39.13 40 TYR E N 1
ATOM 6806 C CA . TYR E 1 40 ? 15.864 -59.277 51.775 1.00 36.75 40 TYR E CA 1
ATOM 6807 C C . TYR E 1 40 ? 17.165 -59.174 52.555 1.00 35.07 40 TYR E C 1
ATOM 6808 O O . TYR E 1 40 ? 17.907 -60.146 52.661 1.00 34.53 40 TYR E O 1
ATOM 6817 N N . ALA E 1 41 ? 17.430 -58.000 53.105 1.00 34.45 41 ALA E N 1
ATOM 6818 C CA . ALA E 1 41 ? 18.604 -57.795 53.930 1.00 33.62 41 ALA E CA 1
ATOM 6819 C C . ALA E 1 41 ? 18.607 -58.771 55.108 1.00 34.72 41 ALA E C 1
ATOM 6820 O O . ALA E 1 41 ? 19.623 -59.389 55.392 1.00 34.05 41 ALA E O 1
ATOM 6822 N N . LYS E 1 42 ? 17.463 -58.914 55.770 1.00 36.62 42 LYS E N 1
ATOM 6823 C CA . LYS E 1 42 ? 17.314 -59.854 56.871 1.00 38.15 42 LYS E CA 1
ATOM 6824 C C . LYS E 1 42 ? 17.567 -61.300 56.435 1.00 37.31 42 LYS E C 1
ATOM 6825 O O . LYS E 1 42 ? 18.225 -62.058 57.143 1.00 37.49 42 LYS E O 1
ATOM 6831 N N . LYS E 1 43 ? 17.060 -61.679 55.267 1.00 36.57 43 LYS E N 1
ATOM 6832 C CA . LYS E 1 43 ? 17.290 -63.028 54.741 1.00 36.09 43 LYS E CA 1
ATOM 6833 C C . LYS E 1 43 ? 18.755 -63.280 54.468 1.00 33.75 43 LYS E C 1
ATOM 6834 O O . LYS E 1 43 ? 19.266 -64.371 54.732 1.00 33.84 43 LYS E O 1
ATOM 6840 N N . ALA E 1 44 ? 19.436 -62.266 53.954 1.00 31.90 44 ALA E N 1
ATOM 6841 C CA . ALA E 1 44 ? 20.841 -62.403 53.592 1.00 30.14 44 ALA E CA 1
ATOM 6842 C C . ALA E 1 44 ? 21.715 -62.513 54.834 1.00 30.30 44 ALA E C 1
ATOM 6843 O O . ALA E 1 44 ? 22.691 -63.250 54.852 1.00 29.79 44 ALA E O 1
ATOM 6845 N N . ILE E 1 45 ? 21.336 -61.782 55.879 1.00 31.34 45 ILE E N 1
ATOM 6846 C CA . ILE E 1 45 ? 22.049 -61.817 57.147 1.00 32.05 45 ILE E CA 1
ATOM 6847 C C . ILE E 1 45 ? 22.046 -63.237 57.717 1.00 32.85 45 ILE E C 1
ATOM 6848 O O . ILE E 1 45 ? 23.033 -63.680 58.301 1.00 32.77 45 ILE E O 1
ATOM 6853 N N . ILE E 1 46 ? 20.961 -63.968 57.499 1.00 33.79 46 ILE E N 1
ATOM 6854 C CA . ILE E 1 46 ? 20.871 -65.342 57.993 1.00 34.87 46 ILE E CA 1
ATOM 6855 C C . ILE E 1 46 ? 21.957 -66.222 57.385 1.00 33.34 46 ILE E C 1
ATOM 6856 O O . ILE E 1 46 ? 22.622 -66.968 58.092 1.00 33.76 46 ILE E O 1
ATOM 6861 N N . ASN E 1 47 ? 22.142 -66.132 56.078 1.00 31.86 47 ASN E N 1
ATOM 6862 C CA . ASN E 1 47 ? 23.214 -66.888 55.428 1.00 30.80 47 ASN E CA 1
ATOM 6863 C C . ASN E 1 47 ? 24.594 -66.337 55.747 1.00 29.83 47 ASN E C 1
ATOM 6864 O O . ASN E 1 47 ? 25.505 -67.107 56.033 1.00 29.89 47 ASN E O 1
ATOM 6869 N N . LEU E 1 48 ? 24.720 -65.020 55.763 1.00 29.31 48 LEU E N 1
ATOM 6870 C CA . LEU E 1 48 ? 25.958 -64.367 56.165 1.00 29.00 48 LEU E CA 1
ATOM 6871 C C . LEU E 1 48 ? 26.412 -64.796 57.601 1.00 30.16 48 LEU E C 1
ATOM 6872 O O . LEU E 1 48 ? 27.597 -65.029 57.829 1.00 30.19 48 LEU E O 1
ATOM 6877 N N . ASN E 1 49 ? 25.472 -64.951 58.532 1.00 31.43 49 ASN E N 1
ATOM 6878 C CA . ASN E 1 49 ? 25.820 -65.359 59.912 1.00 32.85 49 ASN E CA 1
ATOM 6879 C C . ASN E 1 49 ? 26.340 -66.783 60.028 1.00 32.93 49 ASN E C 1
ATOM 6880 O O . ASN E 1 49 ? 26.951 -67.138 61.031 1.00 33.89 49 ASN E O 1
ATOM 6885 N N . LYS E 1 50 ? 26.135 -67.586 58.984 1.00 32.13 50 LYS E N 1
ATOM 6886 C CA . LYS E 1 50 ? 26.707 -68.929 58.952 1.00 32.28 50 LYS E CA 1
ATOM 6887 C C . LYS E 1 50 ? 28.166 -68.928 58.534 1.00 31.49 50 LYS E C 1
ATOM 6888 O O . LYS E 1 50 ? 28.832 -69.957 58.638 1.00 31.82 50 LYS E O 1
ATOM 6894 N N . GLU E 1 51 ? 28.670 -67.798 58.065 1.00 30.76 51 GLU E N 1
ATOM 6895 C CA . GLU E 1 51 ? 30.033 -67.823 57.495 1.00 30.45 51 GLU E CA 1
ATOM 6896 C C . GLU E 1 51 ? 31.066 -67.416 58.573 1.00 31.42 51 GLU E C 1
ATOM 6897 O O . GLU E 1 51 ? 30.752 -66.658 59.483 1.00 32.07 51 GLU E O 1
ATOM 6903 N N . PRO E 1 52 ? 32.277 -67.996 58.506 1.00 31.91 52 PRO E N 1
ATOM 6904 C CA . PRO E 1 52 ? 33.311 -67.605 59.424 1.00 33.18 52 PRO E CA 1
ATOM 6905 C C . PRO E 1 52 ? 33.635 -66.139 59.271 1.00 33.45 52 PRO E C 1
ATOM 6906 O O . PRO E 1 52 ? 33.469 -65.558 58.214 1.00 32.57 52 PRO E O 1
ATOM 6910 N N . LEU E 1 53 ? 34.098 -65.559 60.354 1.00 35.01 53 LEU E N 1
ATOM 6911 C CA . LEU E 1 53 ? 34.511 -64.186 60.359 1.00 35.89 53 LEU E CA 1
ATOM 6912 C C . LEU E 1 53 ? 35.798 -64.112 59.560 1.00 36.50 53 LEU E C 1
ATOM 6913 O O . LEU E 1 53 ? 36.642 -64.994 59.666 1.00 37.27 53 LEU E O 1
ATOM 6918 N N . PRO E 1 54 ? 35.968 -63.053 58.782 1.00 36.50 54 PRO E N 1
ATOM 6919 C CA . PRO E 1 54 ? 37.153 -62.968 57.940 1.00 37.53 54 PRO E CA 1
ATOM 6920 C C . PRO E 1 54 ? 38.399 -62.701 58.773 1.00 40.35 54 PRO E C 1
ATOM 6921 O O . PRO E 1 54 ? 38.302 -62.132 59.854 1.00 41.49 54 PRO E O 1
ATOM 6925 N N . GLN E 1 55 ? 39.553 -63.095 58.246 1.00 41.86 55 GLN E N 1
ATOM 6926 C CA . GLN E 1 55 ? 40.834 -62.780 58.856 1.00 45.09 55 GLN E CA 1
ATOM 6927 C C . GLN E 1 55 ? 41.163 -61.289 58.757 1.00 46.91 55 GLN E C 1
ATOM 6928 O O . GLN E 1 55 ? 41.698 -60.710 59.689 1.00 49.38 55 GLN E O 1
ATOM 6934 N N . LYS E 1 56 ? 40.826 -60.671 57.628 1.00 30.35 56 LYS E N 1
ATOM 6935 C CA . LYS E 1 56 ? 41.066 -59.255 57.407 1.00 29.88 56 LYS E CA 1
ATOM 6936 C C . LYS E 1 56 ? 39.765 -58.505 57.377 1.00 28.48 56 LYS E C 1
ATOM 6937 O O . LYS E 1 56 ? 38.909 -58.803 56.569 1.00 27.84 56 LYS E O 1
ATOM 6943 N N . PHE E 1 57 ? 39.622 -57.525 58.260 1.00 28.28 57 PHE E N 1
ATOM 6944 C CA . PHE E 1 57 ? 38.477 -56.629 58.228 1.00 27.18 57 PHE E CA 1
ATOM 6945 C C . PHE E 1 57 ? 38.892 -55.419 57.430 1.00 26.85 57 PHE E C 1
ATOM 6946 O O . PHE E 1 57 ? 39.718 -54.628 57.866 1.00 27.51 57 PHE E O 1
ATOM 6954 N N . ASP E 1 58 ? 38.331 -55.311 56.233 1.00 26.05 58 ASP E N 1
ATOM 6955 C CA . ASP E 1 58 ? 38.746 -54.298 55.293 1.00 25.82 58 ASP E CA 1
ATOM 6956 C C . ASP E 1 58 ? 37.574 -53.931 54.392 1.00 24.69 58 ASP E C 1
ATOM 6957 O O . ASP E 1 58 ? 36.465 -54.438 54.531 1.00 24.17 58 ASP E O 1
ATOM 6962 N N . SER E 1 59 ? 37.828 -53.033 53.457 1.00 24.44 59 SER E N 1
ATOM 6963 C CA . SER E 1 59 ? 36.791 -52.547 52.563 1.00 23.52 59 SER E CA 1
ATOM 6964 C C . SER E 1 59 ? 36.214 -53.627 51.696 1.00 23.04 59 SER E C 1
ATOM 6965 O O . SER E 1 59 ? 35.053 -53.538 51.300 1.00 22.39 59 SER E O 1
ATOM 6968 N N . SER E 1 60 ? 37.064 -54.555 51.286 1.00 23.49 60 SER E N 1
ATOM 6969 C CA . SER E 1 60 ? 36.587 -55.679 50.470 1.00 23.34 60 SER E CA 1
ATOM 6970 C C . SER E 1 60 ? 35.487 -56.428 51.243 1.00 22.94 60 SER E C 1
ATOM 6971 O O . SER E 1 60 ? 34.445 -56.740 50.677 1.00 22.53 60 SER E O 1
ATOM 6974 N N . TYR E 1 61 ? 35.681 -56.661 52.543 1.00 23.19 61 TYR E N 1
ATOM 6975 C CA . TYR E 1 61 ? 34.639 -57.297 53.362 1.00 23.06 61 TYR E CA 1
ATOM 6976 C C . TYR E 1 61 ? 33.402 -56.419 53.466 1.00 22.33 61 TYR E C 1
ATOM 6977 O O . TYR E 1 61 ? 32.278 -56.903 53.406 1.00 22.23 61 TYR E O 1
ATOM 6986 N N . LEU E 1 62 ? 33.608 -55.121 53.669 1.00 22.09 62 LEU E N 1
ATOM 6987 C CA . LEU E 1 62 ? 32.506 -54.148 53.712 1.00 21.67 62 LEU E CA 1
ATOM 6988 C C . LEU E 1 62 ? 31.656 -54.195 52.427 1.00 21.19 62 LEU E C 1
ATOM 6989 O O . LEU E 1 62 ? 30.424 -54.236 52.480 1.00 21.12 62 LEU E O 1
ATOM 6994 N N . LYS E 1 63 ? 32.333 -54.232 51.292 1.00 21.06 63 LYS E N 1
ATOM 6995 C CA . LYS E 1 63 ? 31.646 -54.331 49.996 1.00 20.75 63 LYS E CA 1
ATOM 6996 C C . LYS E 1 63 ? 30.894 -55.636 49.846 1.00 20.95 63 LYS E C 1
ATOM 6997 O O . LYS E 1 63 ? 29.780 -55.652 49.321 1.00 20.84 63 LYS E O 1
ATOM 7003 N N . TYR E 1 64 ? 31.497 -56.721 50.324 1.00 21.43 64 TYR E N 1
ATOM 7004 C CA . TYR E 1 64 ? 30.852 -58.025 50.277 1.00 21.86 64 TYR E CA 1
ATOM 7005 C C . TYR E 1 64 ? 29.574 -58.029 51.114 1.00 21.96 64 TYR E C 1
ATOM 7006 O O . TYR E 1 64 ? 28.556 -58.595 50.698 1.00 22.21 64 TYR E O 1
ATOM 7015 N N . ILE E 1 65 ? 29.608 -57.375 52.272 1.00 21.94 65 ILE E N 1
ATOM 7016 C CA . ILE E 1 65 ? 28.404 -57.285 53.109 1.00 22.26 65 ILE E CA 1
ATOM 7017 C C . ILE E 1 65 ? 27.302 -56.530 52.378 1.00 21.99 65 ILE E C 1
ATOM 7018 O O . ILE E 1 65 ? 26.166 -56.969 52.350 1.00 22.45 65 ILE E O 1
ATOM 7023 N N . HIS E 1 66 ? 27.663 -55.396 51.799 1.00 21.42 66 HIS E N 1
ATOM 7024 C CA . HIS E 1 66 ? 26.717 -54.582 51.062 1.00 21.26 66 HIS E CA 1
ATOM 7025 C C . HIS E 1 66 ? 26.174 -55.372 49.865 1.00 21.34 66 HIS E C 1
ATOM 7026 O O . HIS E 1 66 ? 24.980 -55.358 49.603 1.00 21.69 66 HIS E O 1
ATOM 7033 N N . GLN E 1 67 ? 27.059 -56.101 49.188 1.00 21.23 67 GLN E N 1
ATOM 7034 C CA . GLN E 1 67 ? 26.652 -56.965 48.102 1.00 21.52 67 GLN E CA 1
ATOM 7035 C C . GLN E 1 67 ? 25.585 -57.950 48.568 1.00 22.27 67 GLN E C 1
ATOM 7036 O O . GLN E 1 67 ? 24.536 -58.087 47.946 1.00 22.65 67 GLN E O 1
ATOM 7042 N N . ARG E 1 68 ? 25.858 -58.640 49.675 1.00 22.65 68 ARG E N 1
ATOM 7043 C CA . ARG E 1 68 ? 24.918 -59.639 50.175 1.00 23.59 68 ARG E CA 1
ATOM 7044 C C . ARG E 1 68 ? 23.607 -59.034 50.644 1.00 23.97 68 ARG E C 1
ATOM 7045 O O . ARG E 1 68 ? 22.543 -59.595 50.419 1.00 24.81 68 ARG E O 1
ATOM 7053 N N . LEU E 1 69 ? 23.688 -57.880 51.277 1.00 23.54 69 LEU E N 1
ATOM 7054 C CA . LEU E 1 69 ? 22.494 -57.230 51.796 1.00 24.11 69 LEU E CA 1
ATOM 7055 C C . LEU E 1 69 ? 21.577 -56.717 50.707 1.00 24.20 69 LEU E C 1
ATOM 7056 O O . LEU E 1 69 ? 20.365 -56.711 50.893 1.00 25.14 69 LEU E O 1
ATOM 7061 N N . PHE E 1 70 ? 22.150 -56.295 49.573 1.00 23.41 70 PHE E N 1
ATOM 7062 C CA . PHE E 1 70 ? 21.390 -55.559 48.572 1.00 23.51 70 PHE E CA 1
ATOM 7063 C C . PHE E 1 70 ? 21.351 -56.134 47.156 1.00 23.58 70 PHE E C 1
ATOM 7064 O O . PHE E 1 70 ? 20.713 -55.575 46.294 1.00 23.76 70 PHE E O 1
ATOM 7072 N N . GLU E 1 71 ? 21.964 -57.283 46.933 1.00 23.68 71 GLU E N 1
ATOM 7073 C CA . GLU E 1 71 ? 22.005 -57.888 45.605 1.00 23.90 71 GLU E CA 1
ATOM 7074 C C . GLU E 1 71 ? 20.663 -58.248 45.003 1.00 24.87 71 GLU E C 1
ATOM 7075 O O . GLU E 1 71 ? 20.570 -58.443 43.778 1.00 25.09 71 GLU E O 1
ATOM 7081 N N . SER E 1 72 ? 19.667 -58.486 45.844 1.00 25.67 72 SER E N 1
ATOM 7082 C CA . SER E 1 72 ? 18.320 -58.829 45.349 1.00 26.92 72 SER E CA 1
ATOM 7083 C C . SER E 1 72 ? 17.532 -57.591 44.944 1.00 26.99 72 SER E C 1
ATOM 7084 O O . SER E 1 72 ? 16.506 -57.700 44.274 1.00 28.04 72 SER E O 1
ATOM 7087 N N . THR E 1 73 ? 18.033 -56.427 45.347 1.00 26.05 73 THR E N 1
ATOM 7088 C CA . THR E 1 73 ? 17.349 -55.155 45.177 1.00 26.25 73 THR E CA 1
ATOM 7089 C C . THR E 1 73 ? 18.084 -54.165 44.260 1.00 25.25 73 THR E C 1
ATOM 7090 O O . THR E 1 73 ? 17.456 -53.550 43.415 1.00 25.70 73 THR E O 1
ATOM 7094 N N . PHE E 1 74 ? 19.388 -53.999 44.442 1.00 24.14 74 PHE E N 1
ATOM 7095 C CA . PHE E 1 74 ? 20.136 -53.034 43.656 1.00 23.42 74 PHE E CA 1
ATOM 7096 C C . PHE E 1 74 ? 21.183 -53.696 42.776 1.00 22.92 74 PHE E C 1
ATOM 7097 O O . PHE E 1 74 ? 21.993 -54.489 43.248 1.00 22.59 74 PHE E O 1
ATOM 7105 N N . GLU E 1 75 ? 21.165 -53.329 41.499 1.00 23.04 75 GLU E N 1
ATOM 7106 C CA . GLU E 1 75 ? 22.086 -53.866 40.512 1.00 22.86 75 GLU E CA 1
ATOM 7107 C C . GLU E 1 75 ? 23.537 -53.569 40.888 1.00 22.05 75 GLU E C 1
ATOM 7108 O O . GLU E 1 75 ? 24.416 -54.361 40.622 1.00 22.01 75 GLU E O 1
ATOM 7114 N N . TRP E 1 76 ? 23.759 -52.407 41.493 1.00 21.63 76 TRP E N 1
ATOM 7115 C CA . TRP E 1 76 ? 25.093 -51.934 41.863 1.00 21.08 76 TRP E CA 1
ATOM 7116 C C . TRP E 1 76 ? 25.524 -52.406 43.275 1.00 20.78 76 TRP E C 1
ATOM 7117 O O . TRP E 1 76 ? 26.534 -51.924 43.805 1.00 20.45 76 TRP E O 1
ATOM 7128 N N . ALA E 1 77 ? 24.779 -53.323 43.877 1.00 21.06 77 ALA E N 1
ATOM 7129 C CA . ALA E 1 77 ? 25.119 -53.771 45.234 1.00 20.95 77 ALA E CA 1
ATOM 7130 C C . ALA E 1 77 ? 26.589 -54.174 45.277 1.00 20.65 77 ALA E C 1
ATOM 7131 O O . ALA E 1 77 ? 27.067 -54.853 44.369 1.00 20.81 77 ALA E O 1
ATOM 7133 N N . GLY E 1 78 ? 27.309 -53.689 46.284 1.00 20.40 78 GLY E N 1
ATOM 7134 C CA . GLY E 1 78 ? 28.714 -54.034 46.483 1.00 20.33 78 GLY E CA 1
ATOM 7135 C C . GLY E 1 78 ? 29.667 -53.057 45.810 1.00 20.20 78 GLY E C 1
ATOM 7136 O O . GLY E 1 78 ? 30.861 -53.017 46.138 1.00 20.29 78 GLY E O 1
ATOM 7137 N N . TYR E 1 79 ? 29.147 -52.264 44.873 1.00 20.16 79 TYR E N 1
ATOM 7138 C CA . TYR E 1 79 ? 29.925 -51.246 44.194 1.00 20.22 79 TYR E CA 1
ATOM 7139 C C . TYR E 1 79 ? 29.772 -49.907 44.911 1.00 20.15 79 TYR E C 1
ATOM 7140 O O . TYR E 1 79 ? 28.658 -49.484 45.237 1.00 20.13 79 TYR E O 1
ATOM 7149 N N . THR E 1 80 ? 30.883 -49.215 45.083 1.00 20.33 80 THR E N 1
ATOM 7150 C CA . THR E 1 80 ? 30.898 -47.907 45.717 1.00 20.50 80 THR E CA 1
ATOM 7151 C C . THR E 1 80 ? 30.487 -46.811 44.730 1.00 20.77 80 THR E C 1
ATOM 7152 O O . THR E 1 80 ? 30.479 -47.026 43.499 1.00 20.86 80 THR E O 1
ATOM 7156 N N . ARG E 1 81 ? 30.201 -45.617 45.246 1.00 21.07 81 ARG E N 1
ATOM 7157 C CA . ARG E 1 81 ? 29.628 -44.557 44.389 1.00 21.48 81 ARG E CA 1
ATOM 7158 C C . ARG E 1 81 ? 30.646 -43.823 43.516 1.00 22.02 81 ARG E C 1
ATOM 7159 O O . ARG E 1 81 ? 30.288 -42.911 42.759 1.00 22.51 81 ARG E O 1
ATOM 7167 N N . ASP E 1 82 ? 31.920 -44.193 43.641 1.00 22.11 82 ASP E N 1
ATOM 7168 C CA . ASP E 1 82 ? 32.971 -43.754 42.721 1.00 22.81 82 ASP E CA 1
ATOM 7169 C C . ASP E 1 82 ? 33.114 -44.735 41.573 1.00 22.72 82 ASP E C 1
ATOM 7170 O O . ASP E 1 82 ? 33.839 -44.453 40.619 1.00 23.43 82 ASP E O 1
ATOM 7175 N N . PHE E 1 83 ? 32.447 -45.879 41.658 1.00 22.04 83 PHE E N 1
ATOM 7176 C CA . PHE E 1 83 ? 32.454 -46.851 40.602 1.00 22.09 83 PHE E CA 1
ATOM 7177 C C . PHE E 1 83 ? 31.447 -46.452 39.533 1.00 22.23 83 PHE E C 1
ATOM 7178 O O . PHE E 1 83 ? 30.278 -46.237 39.815 1.00 21.91 83 PHE E O 1
ATOM 7186 N N . SER E 1 84 ? 31.933 -46.338 38.302 1.00 22.91 84 SER E N 1
ATOM 7187 C CA . SER E 1 84 ? 31.070 -45.959 37.182 1.00 23.25 84 SER E CA 1
ATOM 7188 C C . SER E 1 84 ? 30.250 -47.162 36.718 1.00 22.98 84 SER E C 1
ATOM 7189 O O . SER E 1 84 ? 30.774 -48.074 36.094 1.00 23.30 84 SER E O 1
ATOM 7192 N N . PHE E 1 85 ? 28.995 -47.211 37.165 1.00 22.55 85 PHE E N 1
ATOM 7193 C CA . PHE E 1 85 ? 28.204 -48.426 37.087 1.00 22.33 85 PHE E CA 1
ATOM 7194 C C . PHE E 1 85 ? 27.254 -48.396 35.879 1.00 22.91 85 PHE E C 1
ATOM 7195 O O . PHE E 1 85 ? 26.505 -47.437 35.734 1.00 23.14 85 PHE E O 1
ATOM 7203 N N . THR E 1 86 ? 27.267 -49.455 35.086 1.00 23.27 86 THR E N 1
ATOM 7204 C CA . THR E 1 86 ? 26.355 -49.557 33.933 1.00 23.97 86 THR E CA 1
ATOM 7205 C C . THR E 1 86 ? 25.136 -50.386 34.285 1.00 23.95 86 THR E C 1
ATOM 7206 O O . THR E 1 86 ? 25.247 -51.578 34.571 1.00 23.90 86 THR E O 1
ATOM 7210 N N . PHE E 1 87 ? 23.986 -49.726 34.304 1.00 24.26 87 PHE E N 1
ATOM 7211 C CA . PHE E 1 87 ? 22.729 -50.385 34.575 1.00 24.62 87 PHE E CA 1
ATOM 7212 C C . PHE E 1 87 ? 22.309 -51.246 33.388 1.00 25.62 87 PHE E C 1
ATOM 7213 O O . PHE E 1 87 ? 22.814 -51.075 32.283 1.00 26.23 87 PHE E O 1
ATOM 7221 N N . ASP E 1 88 ? 21.386 -52.161 33.653 1.00 26.08 88 ASP E N 1
ATOM 7222 C CA . ASP E 1 88 ? 20.792 -53.033 32.666 1.00 27.26 88 ASP E CA 1
ATOM 7223 C C . ASP E 1 88 ? 20.112 -52.208 31.521 1.00 28.16 88 ASP E C 1
ATOM 7224 O O . ASP E 1 88 ? 20.092 -52.629 30.389 1.00 28.97 88 ASP E O 1
ATOM 7229 N N . ASP E 1 89 ? 19.626 -51.014 31.870 1.00 28.04 89 ASP E N 1
ATOM 7230 C CA . ASP E 1 89 ? 18.918 -50.141 30.952 1.00 29.02 89 ASP E CA 1
ATOM 7231 C C . ASP E 1 89 ? 19.865 -49.318 30.065 1.00 29.08 89 ASP E C 1
ATOM 7232 O O . ASP E 1 89 ? 19.406 -48.566 29.230 1.00 30.00 89 ASP E O 1
ATOM 7237 N N . GLY E 1 90 ? 21.174 -49.462 30.242 1.00 28.32 90 GLY E N 1
ATOM 7238 C CA . GLY E 1 90 ? 22.155 -48.780 29.389 1.00 28.59 90 GLY E CA 1
ATOM 7239 C C . GLY E 1 90 ? 22.748 -47.513 29.992 1.00 28.07 90 GLY E C 1
ATOM 7240 O O . GLY E 1 90 ? 23.805 -47.062 29.552 1.00 28.16 90 GLY E O 1
ATOM 7241 N N . THR E 1 91 ? 22.120 -46.980 31.046 1.00 27.65 91 THR E N 1
ATOM 7242 C CA . THR E 1 91 ? 22.626 -45.762 31.687 1.00 27.35 91 THR E CA 1
ATOM 7243 C C . THR E 1 91 ? 23.782 -46.036 32.660 1.00 26.40 91 THR E C 1
ATOM 7244 O O . THR E 1 91 ? 23.981 -47.156 33.107 1.00 25.79 91 THR E O 1
ATOM 7248 N N . VAL E 1 92 ? 24.570 -44.995 32.910 1.00 26.52 92 VAL E N 1
ATOM 7249 C CA . VAL E 1 92 ? 25.806 -45.109 33.667 1.00 26.03 92 VAL E CA 1
ATOM 7250 C C . VAL E 1 92 ? 25.714 -44.183 34.870 1.00 25.97 92 VAL E C 1
ATOM 7251 O O . VAL E 1 92 ? 25.491 -42.988 34.711 1.00 26.57 92 VAL E O 1
ATOM 7255 N N . ALA E 1 93 ? 25.892 -44.738 36.063 1.00 25.51 93 ALA E N 1
ATOM 7256 C CA . ALA E 1 93 ? 25.686 -43.975 37.275 1.00 25.72 93 ALA E CA 1
ATOM 7257 C C . ALA E 1 93 ? 26.929 -43.863 38.127 1.00 25.81 93 ALA E C 1
ATOM 7258 O O . ALA E 1 93 ? 27.711 -44.801 38.266 1.00 25.31 93 ALA E O 1
ATOM 7260 N N . GLU E 1 94 ? 27.060 -42.696 38.727 1.00 26.87 94 GLU E N 1
ATOM 7261 C CA . GLU E 1 94 ? 28.183 -42.367 39.578 1.00 27.55 94 GLU E CA 1
ATOM 7262 C C . GLU E 1 94 ? 27.726 -41.223 40.475 1.00 28.45 94 GLU E C 1
ATOM 7263 O O . GLU E 1 94 ? 26.906 -40.414 40.060 1.00 29.02 94 GLU E O 1
ATOM 7269 N N . MET E 1 95 ? 28.215 -41.166 41.702 1.00 29.18 95 MET E N 1
ATOM 7270 C CA . MET E 1 95 ? 27.828 -40.081 42.608 1.00 30.71 95 MET E CA 1
ATOM 7271 C C . MET E 1 95 ? 28.982 -39.579 43.486 1.00 31.59 95 MET E C 1
ATOM 7272 O O . MET E 1 95 ? 29.111 -39.973 44.641 1.00 30.93 95 MET E O 1
ATOM 7277 N N . PRO E 1 96 ? 29.803 -38.681 42.937 1.00 33.28 96 PRO E N 1
ATOM 7278 C CA . PRO E 1 96 ? 30.950 -38.139 43.660 1.00 34.39 96 PRO E CA 1
ATOM 7279 C C . PRO E 1 96 ? 30.570 -37.216 44.817 1.00 36.14 96 PRO E C 1
ATOM 7280 O O . PRO E 1 96 ? 31.283 -37.175 45.820 1.00 36.02 96 PRO E O 1
ATOM 7284 N N . MET E 1 97 ? 29.472 -36.486 44.679 1.00 38.48 97 MET E N 1
ATOM 7285 C CA . MET E 1 97 ? 29.034 -35.568 45.710 1.00 41.36 97 MET E CA 1
ATOM 7286 C C . MET E 1 97 ? 27.767 -36.083 46.347 1.00 40.91 97 MET E C 1
ATOM 7287 O O . MET E 1 97 ? 26.754 -36.278 45.673 1.00 41.41 97 MET E O 1
ATOM 7292 N N . MET E 1 98 ? 27.837 -36.332 47.645 1.00 40.65 98 MET E N 1
ATOM 7293 C CA . MET E 1 98 ? 26.683 -36.752 48.410 1.00 41.25 98 MET E CA 1
ATOM 7294 C C . MET E 1 98 ? 26.676 -35.960 49.715 1.00 42.61 98 MET E C 1
ATOM 7295 O O . MET E 1 98 ? 27.638 -35.988 50.491 1.00 41.42 98 MET E O 1
ATOM 7300 N N . LYS E 1 99 ? 25.582 -35.239 49.923 1.00 44.55 99 LYS E N 1
ATOM 7301 C CA . LYS E 1 99 ? 25.446 -34.371 51.082 1.00 46.58 99 LYS E CA 1
ATOM 7302 C C . LYS E 1 99 ? 24.936 -35.142 52.261 1.00 45.95 99 LYS E C 1
ATOM 7303 O O . LYS E 1 99 ? 24.187 -36.105 52.095 1.00 44.80 99 LYS E O 1
ATOM 7309 N N . VAL E 1 100 ? 25.281 -34.660 53.456 1.00 46.62 100 VAL E N 1
ATOM 7310 C CA . VAL E 1 100 ? 24.682 -35.177 54.665 1.00 46.56 100 VAL E CA 1
ATOM 7311 C C . VAL E 1 100 ? 23.269 -34.638 54.720 1.00 48.11 100 VAL E C 1
ATOM 7312 O O . VAL E 1 100 ? 23.067 -33.430 54.605 1.00 49.37 100 VAL E O 1
ATOM 7316 N N . PRO E 1 101 ? 22.280 -35.523 54.906 1.00 49.07 101 PRO E N 1
ATOM 7317 C CA . PRO E 1 101 ? 20.887 -35.062 54.875 1.00 51.80 101 PRO E CA 1
ATOM 7318 C C . PRO E 1 101 ? 20.603 -33.935 55.862 1.00 56.37 101 PRO E C 1
ATOM 7319 O O . PRO E 1 101 ? 21.020 -34.011 57.032 1.00 57.06 101 PRO E O 1
ATOM 7323 N N . ASN E 1 102 ? 19.925 -32.890 55.378 1.00 59.56 102 ASN E N 1
ATOM 7324 C CA . ASN E 1 102 ? 19.494 -31.740 56.196 1.00 63.93 102 ASN E CA 1
ATOM 7325 C C . ASN E 1 102 ? 20.597 -30.793 56.700 1.00 64.38 102 ASN E C 1
ATOM 7326 O O . ASN E 1 102 ? 20.290 -29.708 57.187 1.00 67.91 102 ASN E O 1
ATOM 7331 N N . LEU E 1 103 ? 21.862 -31.186 56.576 1.00 62.04 103 LEU E N 1
ATOM 7332 C CA . LEU E 1 103 ? 22.999 -30.365 57.002 1.00 62.55 103 LEU E CA 1
ATOM 7333 C C . LEU E 1 103 ? 23.781 -29.871 55.802 1.00 60.78 103 LEU E C 1
ATOM 7334 O O . LEU E 1 103 ? 23.684 -30.449 54.728 1.00 60.27 103 LEU E O 1
ATOM 7339 N N . ASP E 1 104 ? 24.566 -28.814 55.993 1.00 60.91 104 ASP E N 1
ATOM 7340 C CA . ASP E 1 104 ? 25.361 -28.219 54.917 1.00 59.79 104 ASP E CA 1
ATOM 7341 C C . ASP E 1 104 ? 26.794 -28.751 54.898 1.00 57.76 104 ASP E C 1
ATOM 7342 O O . ASP E 1 104 ? 27.748 -27.980 54.752 1.00 58.47 104 ASP E O 1
ATOM 7347 N N . ILE E 1 105 ? 26.937 -30.065 55.045 1.00 54.77 105 ILE E N 1
ATOM 7348 C CA . ILE E 1 105 ? 28.237 -30.705 54.972 1.00 52.47 105 ILE E CA 1
ATOM 7349 C C . ILE E 1 105 ? 28.158 -31.875 53.986 1.00 48.57 105 ILE E C 1
ATOM 7350 O O . ILE E 1 105 ? 27.097 -32.477 53.760 1.00 48.13 105 ILE E O 1
ATOM 7355 N N . PHE E 1 106 ? 29.293 -32.188 53.389 1.00 45.70 106 PHE E N 1
ATOM 7356 C CA . PHE E 1 106 ? 29.371 -33.277 52.444 1.00 42.50 106 PHE E CA 1
ATOM 7357 C C . PHE E 1 106 ? 30.089 -34.464 53.061 1.00 39.57 106 PHE E C 1
ATOM 7358 O O . PHE E 1 106 ? 31.039 -34.291 53.808 1.00 39.63 106 PHE E O 1
ATOM 7366 N N . TYR E 1 107 ? 29.668 -35.666 52.681 1.00 36.54 107 TYR E N 1
ATOM 7367 C CA . TYR E 1 107 ? 30.477 -36.851 52.893 1.00 34.40 107 TYR E CA 1
ATOM 7368 C C . TYR E 1 107 ? 31.723 -36.739 52.034 1.00 33.86 107 TYR E C 1
ATOM 7369 O O . TYR E 1 107 ? 31.829 -35.842 51.198 1.00 34.60 107 TYR E O 1
ATOM 7378 N N . VAL E 1 108 ? 32.655 -37.654 52.217 1.00 32.72 108 VAL E N 1
ATOM 7379 C CA . VAL E 1 108 ? 33.876 -37.664 51.423 1.00 32.62 108 VAL E CA 1
ATOM 7380 C C . VAL E 1 108 ? 33.553 -37.612 49.915 1.00 32.16 108 VAL E C 1
ATOM 7381 O O . VAL E 1 108 ? 32.702 -38.346 49.411 1.00 30.82 108 VAL E O 1
ATOM 7385 N N . GLN E 1 109 ? 34.234 -36.721 49.209 1.00 33.30 109 GLN E N 1
ATOM 7386 C CA . GLN E 1 109 ? 34.093 -36.618 47.750 1.00 33.22 109 GLN E CA 1
ATOM 7387 C C . GLN E 1 109 ? 34.468 -37.916 47.081 1.00 31.67 109 GLN E C 1
ATOM 7388 O O . GLN E 1 109 ? 35.386 -38.613 47.539 1.00 31.43 109 GLN E O 1
ATOM 7394 N N . GLY E 1 110 ? 33.781 -38.223 45.979 1.00 30.56 110 GLY E N 1
ATOM 7395 C CA . GLY E 1 110 ? 33.985 -39.471 45.269 1.00 29.29 110 GLY E CA 1
ATOM 7396 C C . GLY E 1 110 ? 35.441 -39.767 44.975 1.00 29.63 110 GLY E C 1
ATOM 7397 O O . GLY E 1 110 ? 35.874 -40.915 45.073 1.00 28.81 110 GLY E O 1
ATOM 7398 N N . ASN E 1 111 ? 36.177 -38.743 44.564 1.00 30.79 111 ASN E N 1
ATOM 7399 C CA . ASN E 1 111 ? 37.559 -38.914 44.151 1.00 31.76 111 ASN E CA 1
ATOM 7400 C C . ASN E 1 111 ? 38.507 -39.270 45.294 1.00 31.77 111 ASN E C 1
ATOM 7401 O O . ASN E 1 111 ? 39.614 -39.735 45.034 1.00 32.51 111 ASN E O 1
ATOM 7406 N N . ASP E 1 112 ? 38.058 -39.091 46.547 1.00 30.96 112 ASP E N 1
ATOM 7407 C CA . ASP E 1 112 ? 38.842 -39.427 47.721 1.00 30.82 112 ASP E CA 1
ATOM 7408 C C . ASP E 1 112 ? 38.369 -40.709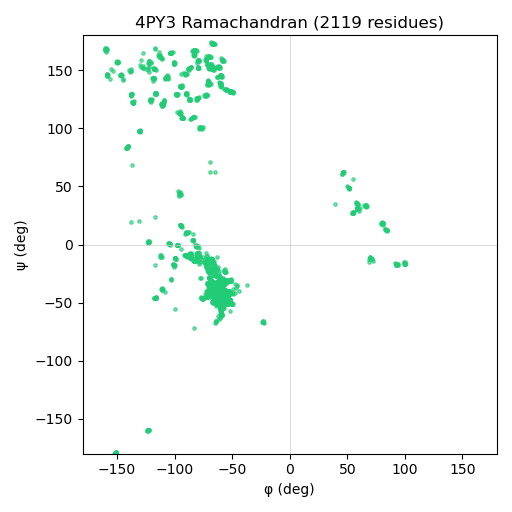 48.414 1.00 29.11 112 ASP E C 1
ATOM 7409 O O . ASP E 1 112 ? 38.918 -41.080 49.458 1.00 29.24 112 ASP E O 1
ATOM 7414 N N . ILE E 1 113 ? 37.337 -41.358 47.884 1.00 27.49 113 ILE E N 1
ATOM 7415 C CA . ILE E 1 113 ? 36.782 -42.528 48.541 1.00 26.14 113 ILE E CA 1
ATOM 7416 C C . ILE E 1 113 ? 37.810 -43.634 48.696 1.00 26.07 113 ILE E C 1
ATOM 7417 O O . ILE E 1 113 ? 37.974 -44.192 49.805 1.00 25.88 113 ILE E O 1
ATOM 7422 N N . GLN E 1 114 ? 38.519 -43.938 47.615 1.00 26.26 114 GLN E N 1
ATOM 7423 C CA . GLN E 1 114 ? 39.489 -45.031 47.626 1.00 26.48 114 GLN E CA 1
ATOM 7424 C C . GLN E 1 114 ? 40.624 -44.806 48.647 1.00 27.53 114 GLN E C 1
ATOM 7425 O O . GLN E 1 114 ? 41.017 -45.734 49.357 1.00 27.54 114 GLN E O 1
ATOM 7431 N N . GLU E 1 115 ? 41.150 -43.588 48.685 1.00 28.55 115 GLU E N 1
ATOM 7432 C CA . GLU E 1 115 ? 42.259 -43.251 49.568 1.00 29.84 115 GLU E CA 1
ATOM 7433 C C . GLU E 1 115 ? 41.829 -43.374 51.032 1.00 29.36 115 GLU E C 1
ATOM 7434 O O . GLU E 1 115 ? 42.537 -43.944 51.847 1.00 29.87 115 GLU E O 1
ATOM 7440 N N . ASN E 1 116 ? 40.633 -42.889 51.331 1.00 28.49 116 ASN E N 1
ATOM 7441 C CA . ASN E 1 116 ? 40.050 -43.021 52.667 1.00 28.10 116 ASN E CA 1
ATOM 7442 C C . ASN E 1 116 ? 39.743 -44.452 53.078 1.00 27.16 116 ASN E C 1
ATOM 7443 O O . ASN E 1 116 ? 40.055 -44.840 54.217 1.00 27.55 116 ASN E O 1
ATOM 7448 N N . LEU E 1 117 ? 39.177 -45.247 52.180 1.00 26.11 117 LEU E N 1
ATOM 7449 C CA . LEU E 1 117 ? 38.945 -46.653 52.466 1.00 25.48 117 LEU E CA 1
ATOM 7450 C C . LEU E 1 117 ? 40.258 -47.386 52.703 1.00 26.42 117 LEU E C 1
ATOM 7451 O O . LEU E 1 117 ? 40.353 -48.240 53.583 1.00 26.44 117 LEU E O 1
ATOM 7456 N N . LYS E 1 118 ? 41.277 -47.057 51.909 1.00 27.39 118 LYS E N 1
ATOM 7457 C CA . LYS E 1 118 ? 42.600 -47.613 52.115 1.00 28.65 118 LYS E CA 1
ATOM 7458 C C . LYS E 1 118 ? 43.113 -47.254 53.520 1.00 29.64 118 LYS E C 1
ATOM 7459 O O . LYS E 1 118 ? 43.645 -48.110 54.221 1.00 30.08 118 LYS E O 1
ATOM 7465 N N . LYS E 1 119 ? 42.982 -45.990 53.907 1.00 30.18 119 LYS E N 1
ATOM 7466 C CA . LYS E 1 119 ? 43.448 -45.553 55.215 1.00 31.38 119 LYS E CA 1
ATOM 7467 C C . LYS E 1 119 ? 42.698 -46.279 56.337 1.00 30.83 119 LYS E C 1
ATOM 7468 O O . LYS E 1 119 ? 43.294 -46.698 57.323 1.00 31.71 119 LYS E O 1
ATOM 7470 N N . PHE E 1 120 ? 41.396 -46.442 56.148 1.00 29.71 120 PHE E N 1
ATOM 7471 C CA . PHE E 1 120 ? 40.550 -47.247 57.012 1.00 29.22 120 PHE E CA 1
ATOM 7472 C C . PHE E 1 120 ? 41.059 -48.681 57.154 1.00 29.54 120 PHE E C 1
ATOM 7473 O O . PHE E 1 120 ? 41.175 -49.197 58.271 1.00 29.88 120 PHE E O 1
ATOM 7481 N N . ASP E 1 121 ? 41.361 -49.322 56.019 1.00 29.51 121 ASP E N 1
ATOM 7482 C CA . ASP E 1 121 ? 41.946 -50.666 56.024 1.00 30.11 121 ASP E CA 1
ATOM 7483 C C . ASP E 1 121 ? 43.291 -50.733 56.802 1.00 31.89 121 ASP E C 1
ATOM 7484 O O . ASP E 1 121 ? 43.539 -51.689 57.541 1.00 32.39 121 ASP E O 1
ATOM 7489 N N . GLN E 1 122 ? 44.149 -49.740 56.598 1.00 33.17 122 GLN E N 1
ATOM 7490 C CA . GLN E 1 122 ? 45.465 -49.682 57.241 1.00 35.28 122 GLN E CA 1
ATOM 7491 C C . GLN E 1 122 ? 45.377 -49.535 58.767 1.00 35.56 122 GLN E C 1
ATOM 7492 O O . GLN E 1 122 ? 46.108 -50.197 59.488 1.00 36.55 122 GLN E O 1
ATOM 7498 N N . LEU E 1 123 ? 44.479 -48.666 59.231 1.00 34.78 123 LEU E N 1
ATOM 7499 C CA . LEU E 1 123 ? 44.230 -48.483 60.667 1.00 35.21 123 LEU E CA 1
ATOM 7500 C C . LEU E 1 123 ? 43.828 -49.785 61.344 1.00 34.77 123 LEU E C 1
ATOM 7501 O O . LEU E 1 123 ? 44.400 -50.161 62.393 1.00 35.88 123 LEU E O 1
ATOM 7506 N N . LEU E 1 124 ? 42.885 -50.494 60.728 1.00 33.23 124 LEU E N 1
ATOM 7507 C CA . LEU E 1 124 ? 42.424 -51.767 61.270 1.00 32.95 124 LEU E CA 1
ATOM 7508 C C . LEU E 1 124 ? 43.525 -52.817 61.312 1.00 34.03 124 LEU E C 1
ATOM 7509 O O . LEU E 1 124 ? 43.718 -53.492 62.344 1.00 34.78 124 LEU E O 1
ATOM 7514 N N . ALA E 1 125 ? 44.262 -52.927 60.212 1.00 34.16 125 ALA E N 1
ATOM 7515 C CA . ALA E 1 125 ? 45.374 -53.866 60.119 1.00 35.44 125 ALA E CA 1
ATOM 7516 C C . ALA E 1 125 ? 46.463 -53.570 61.149 1.00 37.34 125 ALA E C 1
ATOM 7517 O O . ALA E 1 125 ? 46.995 -54.473 61.782 1.00 38.32 125 ALA E O 1
ATOM 7519 N N . SER E 1 126 ? 46.796 -52.297 61.289 1.00 37.97 126 SER E N 1
ATOM 7520 C CA . SER E 1 126 ? 47.862 -51.861 62.185 1.00 40.00 126 SER E CA 1
ATOM 7521 C C . SER E 1 126 ? 47.450 -52.070 63.642 1.00 40.43 126 SER E C 1
ATOM 7522 O O . SER E 1 126 ? 48.287 -52.369 64.492 1.00 42.13 126 SER E O 1
ATOM 7525 N N . LYS E 1 127 ? 46.149 -51.979 63.918 1.00 39.15 127 LYS E N 1
ATOM 7526 C CA . LYS E 1 127 ? 45.607 -52.305 65.258 1.00 39.49 127 LYS E CA 1
ATOM 7527 C C . LYS E 1 127 ? 45.112 -53.743 65.397 1.00 39.22 127 LYS E C 1
ATOM 7528 O O . LYS E 1 127 ? 44.356 -54.058 66.304 1.00 39.18 127 LYS E O 1
ATOM 7534 N N . ASN E 1 128 ? 45.504 -54.610 64.473 1.00 39.43 128 ASN E N 1
ATOM 7535 C CA . ASN E 1 128 ? 45.142 -56.021 64.505 1.00 39.51 128 ASN E CA 1
ATOM 7536 C C . ASN E 1 128 ? 43.623 -56.258 64.705 1.00 38.08 128 ASN E C 1
ATOM 7537 O O . ASN E 1 128 ? 43.200 -57.037 65.573 1.00 38.63 128 ASN E O 1
ATOM 7542 N N . ASN E 1 129 ? 42.813 -55.575 63.888 1.00 36.42 129 ASN E N 1
ATOM 7543 C CA . ASN E 1 129 ? 41.347 -55.694 63.928 1.00 35.20 129 ASN E CA 1
ATOM 7544 C C . ASN E 1 129 ? 40.744 -55.431 65.309 1.00 35.90 129 ASN E C 1
ATOM 7545 O O . ASN E 1 129 ? 39.669 -55.942 65.638 1.00 35.58 129 ASN E O 1
ATOM 7550 N N . LEU E 1 130 ? 41.457 -54.629 66.098 1.00 37.05 130 LEU E N 1
ATOM 7551 C CA . LEU E 1 130 ? 41.099 -54.295 67.474 1.00 38.02 130 LEU E CA 1
ATOM 7552 C C . LEU E 1 130 ? 40.978 -55.482 68.409 1.00 38.89 130 LEU E C 1
ATOM 7553 O O . LEU E 1 130 ? 40.175 -55.461 69.342 1.00 39.28 130 LEU E O 1
ATOM 7558 N N . GLN E 1 131 ? 41.762 -56.526 68.150 1.00 39.38 131 GLN E N 1
ATOM 7559 C CA . GLN E 1 131 ? 41.777 -57.711 69.016 1.00 40.39 131 GLN E CA 1
ATOM 7560 C C . GLN E 1 131 ? 42.701 -57.491 70.193 1.00 42.02 131 GLN E C 1
ATOM 7561 O O . GLN E 1 131 ? 43.534 -56.586 70.183 1.00 42.50 131 GLN E O 1
ATOM 7567 N N . GLY E 1 132 ? 42.539 -58.324 71.216 1.00 42.92 132 GLY E N 1
ATOM 7568 C CA . GLY E 1 132 ? 43.410 -58.288 72.389 1.00 44.69 132 GLY E CA 1
ATOM 7569 C C . GLY E 1 132 ? 43.270 -57.023 73.206 1.00 44.96 132 GLY E C 1
ATOM 7570 O O . GLY E 1 132 ? 44.240 -56.543 73.787 1.00 46.39 132 GLY E O 1
ATOM 7571 N N . LEU E 1 133 ? 42.057 -56.484 73.245 1.00 43.76 133 LEU E N 1
ATOM 7572 C CA . LEU E 1 133 ? 41.771 -55.275 73.991 1.00 44.17 133 LEU E CA 1
ATOM 7573 C C . LEU E 1 133 ? 40.674 -55.517 75.000 1.00 44.72 133 LEU E C 1
ATOM 7574 O O . LEU E 1 133 ? 39.858 -56.427 74.850 1.00 44.01 133 LEU E O 1
ATOM 7579 N N . SER E 1 134 ? 40.666 -54.687 76.038 1.00 46.09 134 SER E N 1
ATOM 7580 C CA . SER E 1 134 ? 39.577 -54.688 77.008 1.00 46.93 134 SER E CA 1
ATOM 7581 C C . SER E 1 134 ? 38.360 -54.062 76.330 1.00 45.58 134 SER E C 1
ATOM 7582 O O . SER E 1 134 ? 38.492 -53.325 75.340 1.00 44.21 134 SER E O 1
ATOM 7585 N N . ARG E 1 135 ? 37.182 -54.348 76.868 1.00 46.12 135 ARG E N 1
ATOM 7586 C CA . ARG E 1 135 ? 35.937 -53.803 76.333 1.00 45.26 135 ARG E CA 1
ATOM 7587 C C . ARG E 1 135 ? 35.980 -52.281 76.245 1.00 44.85 135 ARG E C 1
ATOM 7588 O O . ARG E 1 135 ? 35.504 -51.698 75.267 1.00 43.40 135 ARG E O 1
ATOM 7596 N N . GLU E 1 136 ? 36.544 -51.640 77.268 1.00 46.12 136 GLU E N 1
ATOM 7597 C CA . GLU E 1 136 ? 36.689 -50.185 77.256 1.00 46.16 136 GLU E CA 1
ATOM 7598 C C . GLU E 1 136 ? 37.577 -49.700 76.081 1.00 44.53 136 GLU E C 1
ATOM 7599 O O . GLU E 1 136 ? 37.231 -48.728 75.425 1.00 43.68 136 GLU E O 1
ATOM 7601 N N . GLU E 1 137 ? 38.735 -50.341 75.906 1.00 44.26 137 GLU E N 1
ATOM 7602 C CA . GLU E 1 137 ? 39.699 -49.971 74.878 1.00 43.26 137 GLU E CA 1
ATOM 7603 C C . GLU E 1 137 ? 39.108 -50.206 73.478 1.00 40.94 137 GLU E C 1
ATOM 7604 O O . GLU E 1 137 ? 39.251 -49.377 72.597 1.00 40.02 137 GLU E O 1
ATOM 7610 N N . PHE E 1 138 ? 38.415 -51.329 73.331 1.00 40.08 138 PHE E N 1
ATOM 7611 C CA . PHE E 1 138 ? 37.717 -51.634 72.128 1.00 38.21 138 PHE E CA 1
ATOM 7612 C C . PHE E 1 138 ? 36.693 -50.547 71.795 1.00 37.70 138 PHE E C 1
ATOM 7613 O O . PHE E 1 138 ? 36.666 -50.030 70.669 1.00 36.36 138 PHE E O 1
ATOM 7621 N N . VAL E 1 139 ? 35.848 -50.227 72.775 1.00 38.82 139 VAL E N 1
ATOM 7622 C CA . VAL E 1 139 ? 34.813 -49.209 72.601 1.00 38.75 139 VAL E CA 1
ATOM 7623 C C . VAL E 1 139 ? 35.425 -47.903 72.108 1.00 38.77 139 VAL E C 1
ATOM 7624 O O . VAL E 1 139 ? 34.922 -47.289 71.152 1.00 37.65 139 VAL E O 1
ATOM 7628 N N . ASP E 1 140 ? 36.506 -47.486 72.756 1.00 40.11 140 ASP E N 1
ATOM 7629 C CA . ASP E 1 140 ? 37.182 -46.246 72.380 1.00 40.53 140 ASP E CA 1
ATOM 7630 C C . ASP E 1 140 ? 37.651 -46.292 70.919 1.00 38.86 140 ASP E C 1
ATOM 7631 O O . ASP E 1 140 ? 37.328 -45.414 70.123 1.00 38.22 140 ASP E O 1
ATOM 7636 N N . GLU E 1 141 ? 38.405 -47.327 70.575 1.00 38.27 141 GLU E N 1
ATOM 7637 C CA . GLU E 1 141 ? 38.995 -47.439 69.248 1.00 36.98 141 GLU E CA 1
ATOM 7638 C C . GLU E 1 141 ? 37.932 -47.649 68.169 1.00 35.11 141 GLU E C 1
ATOM 7639 O O . GLU E 1 141 ? 38.008 -47.075 67.080 1.00 34.35 141 GLU E O 1
ATOM 7645 N N . ALA E 1 142 ? 36.942 -48.471 68.479 1.00 34.56 142 ALA E N 1
ATOM 7646 C CA . ALA E 1 142 ? 35.879 -48.782 67.543 1.00 32.99 142 ALA E CA 1
ATOM 7647 C C . ALA E 1 142 ? 35.068 -47.547 67.211 1.00 32.74 142 ALA E C 1
ATOM 7648 O O . ALA E 1 142 ? 34.742 -47.314 66.033 1.00 31.58 142 ALA E O 1
ATOM 7650 N N . ALA E 1 143 ? 34.744 -46.751 68.220 1.00 33.90 143 ALA E N 1
ATOM 7651 C CA . ALA E 1 143 ? 33.953 -45.550 68.017 1.00 34.06 143 ALA E CA 1
ATOM 7652 C C . ALA E 1 143 ? 34.627 -44.571 67.048 1.00 33.60 143 ALA E C 1
ATOM 7653 O O . ALA E 1 143 ? 33.950 -43.952 66.220 1.00 32.95 143 ALA E O 1
ATOM 7655 N N . LYS E 1 144 ? 35.940 -44.415 67.184 1.00 34.08 144 LYS E N 1
ATOM 7656 C CA . LYS E 1 144 ? 36.711 -43.518 66.321 1.00 33.99 144 LYS E CA 1
ATOM 7657 C C . LYS E 1 144 ? 36.687 -43.974 64.853 1.00 32.27 144 LYS E C 1
ATOM 7658 O O . LYS E 1 144 ? 36.507 -43.173 63.948 1.00 31.87 144 LYS E O 1
ATOM 7664 N N . LEU E 1 145 ? 36.846 -45.277 64.657 1.00 31.40 145 LEU E N 1
ATOM 7665 C CA . LEU E 1 145 ? 36.791 -45.878 63.337 1.00 29.96 145 LEU E CA 1
ATOM 7666 C C . LEU E 1 145 ? 35.404 -45.826 62.714 1.00 28.92 145 LEU E C 1
ATOM 7667 O O . LEU E 1 145 ? 35.283 -45.680 61.501 1.00 28.03 145 LEU E O 1
ATOM 7672 N N . PHE E 1 146 ? 34.371 -45.929 63.548 1.00 29.22 146 PHE E N 1
ATOM 7673 C CA . PHE E 1 146 ? 32.987 -45.854 63.089 1.00 28.58 146 PHE E CA 1
ATOM 7674 C C . PHE E 1 146 ? 32.657 -44.464 62.577 1.00 28.80 146 PHE E C 1
ATOM 7675 O O . PHE E 1 146 ? 32.068 -44.316 61.475 1.00 27.94 146 PHE E O 1
ATOM 7683 N N . VAL E 1 147 ? 33.085 -43.455 63.325 1.00 30.01 147 VAL E N 1
ATOM 7684 C CA . VAL E 1 147 ? 32.934 -42.075 62.886 1.00 30.51 147 VAL E CA 1
ATOM 7685 C C . VAL E 1 147 ? 33.628 -41.845 61.531 1.00 29.64 147 VAL E C 1
ATOM 7686 O O . VAL E 1 147 ? 33.081 -41.193 60.651 1.00 29.36 147 VAL E O 1
ATOM 7690 N N . PHE E 1 148 ? 34.851 -42.347 61.410 1.00 29.48 148 PHE E N 1
ATOM 7691 C CA . PHE E 1 148 ? 35.637 -42.163 60.217 1.00 28.99 148 PHE E CA 1
ATOM 7692 C C . PHE E 1 148 ? 34.927 -42.792 59.000 1.00 27.53 148 PHE E C 1
ATOM 7693 O O . PHE E 1 148 ? 34.666 -42.118 58.008 1.00 27.29 148 PHE E O 1
ATOM 7701 N N . LEU E 1 149 ? 34.561 -44.061 59.128 1.00 26.73 149 LEU E N 1
ATOM 7702 C CA . LEU E 1 149 ? 33.883 -44.767 58.059 1.00 25.53 149 LEU E CA 1
ATOM 7703 C C . LEU E 1 149 ? 32.565 -44.107 57.692 1.00 25.41 149 LEU E C 1
ATOM 7704 O O . LEU E 1 149 ? 32.210 -43.994 56.502 1.00 24.76 149 LEU E O 1
ATOM 7709 N N . ASN E 1 150 ? 31.827 -43.687 58.691 1.00 26.18 150 ASN E N 1
ATOM 7710 C CA . ASN E 1 150 ? 30.552 -43.036 58.467 1.00 26.41 150 ASN E CA 1
ATOM 7711 C C . ASN E 1 150 ? 30.699 -41.799 57.589 1.00 26.65 150 ASN E C 1
ATOM 7712 O O . ASN E 1 150 ? 29.841 -41.553 56.730 1.00 26.34 150 ASN E O 1
ATOM 7717 N N . SER E 1 151 ? 31.773 -41.038 57.802 1.00 27.37 151 SER E N 1
ATOM 7718 C CA . SER E 1 151 ? 31.995 -39.824 57.048 1.00 27.89 151 SER E CA 1
ATOM 7719 C C . SER E 1 151 ? 32.375 -40.115 55.547 1.00 26.89 151 SER E C 1
ATOM 7720 O O . SER E 1 151 ? 32.263 -39.230 54.703 1.00 27.19 151 SER E O 1
ATOM 7723 N N . ILE E 1 152 ? 32.823 -41.334 55.267 1.00 25.91 152 ILE E N 1
ATOM 7724 C CA . ILE E 1 152 ? 33.171 -41.748 53.924 1.00 25.11 152 ILE E CA 1
ATOM 7725 C C . ILE E 1 152 ? 31.929 -42.049 53.091 1.00 24.35 152 ILE E C 1
ATOM 7726 O O . ILE E 1 152 ? 31.819 -41.596 51.958 1.00 24.25 152 ILE E O 1
ATOM 7731 N N . ALA E 1 153 ? 31.000 -42.793 53.677 1.00 24.01 153 ALA E N 1
ATOM 7732 C CA . ALA E 1 153 ? 29.740 -43.163 53.049 1.00 23.52 153 ALA E CA 1
ATOM 7733 C C . ALA E 1 153 ? 29.975 -43.671 51.616 1.00 22.74 153 ALA E C 1
ATOM 7734 O O . ALA E 1 153 ? 29.509 -43.066 50.665 1.00 22.81 153 ALA E O 1
ATOM 7736 N N . PRO E 1 154 ? 30.722 -44.776 51.484 1.00 22.19 154 PRO E N 1
ATOM 7737 C CA . PRO E 1 154 ? 31.272 -45.194 50.228 1.00 21.76 154 PRO E CA 1
ATOM 7738 C C . PRO E 1 154 ? 30.210 -45.663 49.224 1.00 21.29 154 PRO E C 1
ATOM 7739 O O . PRO E 1 154 ? 30.491 -45.664 48.022 1.00 21.16 154 PRO E O 1
ATOM 7743 N N . PHE E 1 155 ? 29.023 -46.036 49.689 1.00 21.23 155 PHE E N 1
ATOM 7744 C CA . PHE E 1 155 ? 27.957 -46.499 48.800 1.00 21.00 155 PHE E CA 1
ATOM 7745 C C . PHE E 1 155 ? 26.916 -45.424 48.511 1.00 21.50 155 PHE E C 1
ATOM 7746 O O . PHE E 1 155 ? 26.731 -44.493 49.288 1.00 22.09 155 PHE E O 1
ATOM 7754 N N . ARG E 1 156 ? 26.234 -45.569 47.363 1.00 21.43 156 ARG E N 1
ATOM 7755 C CA . ARG E 1 156 ? 25.142 -44.664 46.988 1.00 22.06 156 ARG E CA 1
ATOM 7756 C C . ARG E 1 156 ? 24.033 -44.666 48.033 1.00 22.64 156 ARG E C 1
ATOM 7757 O O . ARG E 1 156 ? 23.434 -43.631 48.337 1.00 23.46 156 ARG E O 1
ATOM 7765 N N . ALA E 1 157 ? 23.765 -45.840 48.588 1.00 22.41 157 ALA E N 1
ATOM 7766 C CA . ALA E 1 157 ? 22.806 -45.994 49.680 1.00 23.12 157 ALA E CA 1
ATOM 7767 C C . ALA E 1 157 ? 23.089 -47.303 50.383 1.00 22.76 157 ALA E C 1
ATOM 7768 O O . ALA E 1 157 ? 23.857 -48.128 49.897 1.00 22.03 157 ALA E O 1
ATOM 7770 N N . GLY E 1 158 ? 22.457 -47.483 51.541 1.00 23.47 158 GLY E N 1
ATOM 7771 C CA . GLY E 1 158 ? 22.639 -48.680 52.341 1.00 23.40 158 GLY E CA 1
ATOM 7772 C C . GLY E 1 158 ? 23.907 -48.653 53.182 1.00 23.04 158 GLY E C 1
ATOM 7773 O O . GLY E 1 158 ? 24.385 -49.709 53.606 1.00 22.82 158 GLY E O 1
ATOM 7774 N N . ASN E 1 159 ? 24.491 -47.468 53.368 1.00 23.12 159 ASN E N 1
ATOM 7775 C CA . ASN E 1 159 ? 25.732 -47.349 54.152 1.00 22.99 159 ASN E CA 1
ATOM 7776 C C . ASN E 1 159 ? 25.490 -47.796 55.562 1.00 23.67 159 ASN E C 1
ATOM 7777 O O . ASN E 1 159 ? 26.254 -48.572 56.102 1.00 23.47 159 ASN E O 1
ATOM 7782 N N . GLU E 1 160 ? 24.394 -47.325 56.151 1.00 24.65 160 GLU E N 1
ATOM 7783 C CA . GLU E 1 160 ? 24.166 -47.501 57.612 1.00 25.64 160 GLU E CA 1
ATOM 7784 C C . GLU E 1 160 ? 24.100 -48.975 57.998 1.00 25.55 160 GLU E C 1
ATOM 7785 O O . GLU E 1 160 ? 24.945 -49.429 58.748 1.00 25.53 160 GLU E O 1
ATOM 7791 N N . PRO E 1 161 ? 23.146 -49.741 57.430 1.00 25.60 161 PRO E N 1
ATOM 7792 C CA . PRO E 1 161 ? 23.077 -51.158 57.790 1.00 25.73 161 PRO E CA 1
ATOM 7793 C C . PRO E 1 161 ? 24.325 -51.958 57.434 1.00 24.73 161 PRO E C 1
ATOM 7794 O O . PRO E 1 161 ? 24.682 -52.881 58.165 1.00 25.02 161 PRO E O 1
ATOM 7798 N N . THR E 1 162 ? 25.015 -51.587 56.357 1.00 23.75 162 THR E N 1
ATOM 7799 C CA . THR E 1 162 ? 26.249 -52.234 56.001 1.00 23.03 162 THR E CA 1
ATOM 7800 C C . THR E 1 162 ? 27.351 -52.040 57.057 1.00 23.25 162 THR E C 1
ATOM 7801 O O . THR E 1 162 ? 28.002 -52.996 57.451 1.00 23.33 162 THR E O 1
ATOM 7805 N N . GLN E 1 163 ? 27.584 -50.792 57.453 1.00 23.47 163 GLN E N 1
ATOM 7806 C CA . GLN E 1 163 ? 28.616 -50.476 58.441 1.00 23.87 163 GLN E CA 1
ATOM 7807 C C . GLN E 1 163 ? 28.268 -51.048 59.820 1.00 24.81 163 GLN E C 1
ATOM 7808 O O . GLN E 1 163 ? 29.155 -51.532 60.505 1.00 25.07 163 GLN E O 1
ATOM 7814 N N . ARG E 1 164 ? 26.992 -51.121 60.163 1.00 25.43 164 ARG E N 1
ATOM 7815 C CA . ARG E 1 164 ? 26.602 -51.757 61.425 1.00 26.51 164 ARG E CA 1
ATOM 7816 C C . ARG E 1 164 ? 26.917 -53.243 61.441 1.00 26.40 164 ARG E C 1
ATOM 7817 O O . ARG E 1 164 ? 27.473 -53.744 62.417 1.00 27.02 164 ARG E O 1
ATOM 7825 N N . VAL E 1 165 ? 26.586 -53.953 60.367 1.00 25.76 165 VAL E N 1
ATOM 7826 C CA . VAL E 1 165 ? 26.907 -55.373 60.313 1.00 25.81 165 VAL E CA 1
ATOM 7827 C C . VAL E 1 165 ? 28.417 -55.568 60.403 1.00 25.45 165 VAL E C 1
ATOM 7828 O O . VAL E 1 165 ? 28.891 -56.479 61.084 1.00 26.03 165 VAL E O 1
ATOM 7832 N N . PHE E 1 166 ? 29.171 -54.708 59.735 1.00 24.67 166 PHE E N 1
ATOM 7833 C CA . PHE E 1 166 ? 30.629 -54.786 59.720 1.00 24.51 166 PHE E CA 1
ATOM 7834 C C . PHE E 1 166 ? 31.173 -54.649 61.152 1.00 25.43 166 PHE E C 1
ATOM 7835 O O . PHE E 1 166 ? 31.980 -55.464 61.576 1.00 25.87 166 PHE E O 1
ATOM 7843 N N . PHE E 1 167 ? 30.700 -53.644 61.877 1.00 25.89 167 PHE E N 1
ATOM 7844 C CA . PHE E 1 167 ? 31.171 -53.418 63.244 1.00 26.94 167 PHE E CA 1
ATOM 7845 C C . PHE E 1 167 ? 30.693 -54.453 64.253 1.00 27.91 167 PHE E C 1
ATOM 7846 O O . PHE E 1 167 ? 31.439 -54.817 65.133 1.00 28.68 167 PHE E O 1
ATOM 7854 N N . GLU E 1 168 ? 29.488 -54.980 64.073 1.00 28.01 168 GLU E N 1
ATOM 7855 C CA . GLU E 1 168 ? 29.034 -56.099 64.896 1.00 29.06 168 GLU E CA 1
ATOM 7856 C C . GLU E 1 168 ? 29.927 -57.329 64.696 1.00 28.99 168 GLU E C 1
ATOM 7857 O O . GLU E 1 168 ? 30.323 -57.980 65.657 1.00 30.00 168 GLU E O 1
ATOM 7863 N N . LYS E 1 169 ? 30.290 -57.605 63.443 1.00 27.94 169 LYS E N 1
ATOM 7864 C CA . LYS E 1 169 ? 31.221 -58.710 63.128 1.00 28.00 169 LYS E CA 1
ATOM 7865 C C . LYS E 1 169 ? 32.636 -58.448 63.663 1.00 28.32 169 LYS E C 1
ATOM 7866 O O . LYS E 1 169 ? 33.313 -59.369 64.104 1.00 29.09 169 LYS E O 1
ATOM 7872 N N . LEU E 1 170 ? 33.072 -57.200 63.595 1.00 27.88 170 LEU E N 1
ATOM 7873 C CA . LEU E 1 170 ? 34.362 -56.810 64.082 1.00 28.35 170 LEU E CA 1
ATOM 7874 C C . LEU E 1 170 ? 34.437 -57.020 65.638 1.00 29.73 170 LEU E C 1
ATOM 7875 O O . LEU E 1 170 ? 35.424 -57.547 66.141 1.00 30.54 170 LEU E O 1
ATOM 7880 N N . ALA E 1 171 ? 33.382 -56.599 66.336 1.00 30.14 171 ALA E N 1
ATOM 7881 C CA . ALA E 1 171 ? 33.269 -56.749 67.788 1.00 31.70 171 ALA E CA 1
ATOM 7882 C C . ALA E 1 171 ? 33.321 -58.215 68.218 1.00 32.65 171 ALA E C 1
ATOM 7883 O O . ALA E 1 171 ? 34.118 -58.600 69.062 1.00 33.66 171 ALA E O 1
ATOM 7885 N N . GLU E 1 172 ? 32.520 -59.031 67.539 1.00 32.39 172 GLU E N 1
ATOM 7886 C CA . GLU E 1 172 ? 32.548 -60.478 67.746 1.00 33.37 172 GLU E CA 1
ATOM 7887 C C . GLU E 1 172 ? 33.961 -61.055 67.581 1.00 33.66 172 GLU E C 1
ATOM 7888 O O . GLU E 1 172 ? 34.433 -61.767 68.452 1.00 35.01 172 GLU E O 1
ATOM 7894 N N . ALA E 1 173 ? 34.633 -60.741 66.474 1.00 32.67 173 ALA E N 1
ATOM 7895 C CA . ALA E 1 173 ? 35.983 -61.267 66.223 1.00 33.13 173 ALA E CA 1
ATOM 7896 C C . ALA E 1 173 ? 36.996 -60.737 67.228 1.00 34.19 173 ALA E C 1
ATOM 7897 O O . ALA E 1 173 ? 38.011 -61.372 67.474 1.00 35.13 173 ALA E O 1
ATOM 7899 N N . ALA E 1 174 ? 36.723 -59.563 67.782 1.00 34.24 174 ALA E N 1
ATOM 7900 C CA . ALA E 1 174 ? 37.589 -58.953 68.784 1.00 35.46 174 ALA E CA 1
ATOM 7901 C C . ALA E 1 174 ? 37.313 -59.466 70.219 1.00 37.24 174 ALA E C 1
ATOM 7902 O O . ALA E 1 174 ? 37.923 -58.996 71.160 1.00 38.35 174 ALA E O 1
ATOM 7904 N N . GLY E 1 175 ? 36.399 -60.423 70.358 1.00 37.76 175 GLY E N 1
ATOM 7905 C CA . GLY E 1 175 ? 36.049 -60.990 71.649 1.00 39.65 175 GLY E CA 1
ATOM 7906 C C . GLY E 1 175 ? 35.008 -60.201 72.427 1.00 40.24 175 GLY E C 1
ATOM 7907 O O . GLY E 1 175 ? 34.804 -60.451 73.610 1.00 41.95 175 GLY E O 1
ATOM 7908 N N . HIS E 1 176 ? 34.347 -59.251 71.774 1.00 39.20 176 HIS E N 1
ATOM 7909 C CA . HIS E 1 176 ? 33.312 -58.456 72.423 1.00 39.84 176 HIS E CA 1
ATOM 7910 C C . HIS E 1 176 ? 32.003 -58.561 71.630 1.00 39.14 176 HIS E C 1
ATOM 7911 O O . HIS E 1 176 ? 31.803 -59.523 70.904 1.00 38.52 176 HIS E O 1
ATOM 7918 N N . GLN E 1 177 ? 31.095 -57.611 71.845 1.00 39.52 177 GLN E N 1
ATOM 7919 C CA . GLN E 1 177 ? 29.750 -57.647 71.297 1.00 39.38 177 GLN E CA 1
ATOM 7920 C C . GLN E 1 177 ? 29.342 -56.215 70.970 1.00 39.00 177 GLN E C 1
ATOM 7921 O O . GLN E 1 177 ? 29.691 -55.288 71.698 1.00 39.61 177 GLN E O 1
ATOM 7927 N N . LEU E 1 178 ? 28.627 -56.045 69.855 1.00 37.93 178 LEU E N 1
ATOM 7928 C CA . LEU E 1 178 ? 27.918 -54.812 69.561 1.00 37.94 178 LEU E CA 1
ATOM 7929 C C . LEU E 1 178 ? 26.537 -55.171 69.018 1.00 38.29 178 LEU E C 1
ATOM 7930 O O . LEU E 1 178 ? 26.430 -55.965 68.080 1.00 37.50 178 LEU E O 1
ATOM 7935 N N . ASP E 1 179 ? 25.486 -54.576 69.568 1.00 39.76 179 ASP E N 1
ATOM 7936 C CA . ASP E 1 179 ? 24.151 -54.732 68.997 1.00 40.20 179 ASP E CA 1
ATOM 7937 C C . ASP E 1 179 ? 23.486 -53.374 68.827 1.00 40.49 179 ASP E C 1
ATOM 7938 O O . ASP E 1 179 ? 22.910 -52.844 69.779 1.00 41.80 179 ASP E O 1
ATOM 7943 N N . PHE E 1 180 ? 23.552 -52.842 67.598 1.00 38.94 180 PHE E N 1
ATOM 7944 C CA . PHE E 1 180 ? 23.007 -51.516 67.303 1.00 39.29 180 PHE E CA 1
ATOM 7945 C C . PHE E 1 180 ? 21.495 -51.444 67.544 1.00 41.65 180 PHE E C 1
ATOM 7946 O O . PHE E 1 180 ? 20.969 -50.378 67.901 1.00 43.24 180 PHE E O 1
ATOM 7954 N N . SER E 1 181 ? 20.799 -52.575 67.430 1.00 42.88 181 SER E N 1
ATOM 7955 C CA . SER E 1 181 ? 19.343 -52.601 67.650 1.00 45.39 181 SER E CA 1
ATOM 7956 C C . SER E 1 181 ? 18.961 -52.326 69.110 1.00 48.31 181 SER E C 1
ATOM 7957 O O . SER E 1 181 ? 17.798 -52.074 69.424 1.00 51.05 181 SER E O 1
ATOM 7960 N N . VAL E 1 182 ? 19.937 -52.365 70.012 1.00 49.12 182 VAL E N 1
ATOM 7961 C CA . VAL E 1 182 ? 19.736 -52.039 71.437 1.00 51.65 182 VAL E CA 1
ATOM 7962 C C . VAL E 1 182 ? 19.513 -50.528 71.649 1.00 53.02 182 VAL E C 1
ATOM 7963 O O . VAL E 1 182 ? 19.004 -50.100 72.690 1.00 55.88 182 VAL E O 1
ATOM 7967 N N . ALA E 1 183 ? 19.905 -49.725 70.663 1.00 52.44 183 ALA E N 1
ATOM 7968 C CA . ALA E 1 183 ? 19.830 -48.266 70.760 1.00 53.56 183 ALA E CA 1
ATOM 7969 C C . ALA E 1 183 ? 18.907 -47.677 69.698 1.00 53.67 183 ALA E C 1
ATOM 7970 O O . ALA E 1 183 ? 18.763 -48.239 68.604 1.00 52.75 183 ALA E O 1
ATOM 7972 N N . THR E 1 184 ? 18.316 -46.528 70.023 1.00 55.52 184 THR E N 1
ATOM 7973 C CA . THR E 1 184 ? 17.398 -45.828 69.118 1.00 55.94 184 THR E CA 1
ATOM 7974 C C . THR E 1 184 ? 18.079 -45.284 67.873 1.00 53.82 184 THR E C 1
ATOM 7975 O O . THR E 1 184 ? 19.252 -44.933 67.899 1.00 52.69 184 THR E O 1
ATOM 7979 N N . GLU E 1 185 ? 17.308 -45.165 66.796 1.00 53.38 185 GLU E N 1
ATOM 7980 C CA . GLU E 1 185 ? 17.819 -44.602 65.562 1.00 51.59 185 GLU E CA 1
ATOM 7981 C C . GLU E 1 185 ? 18.213 -43.133 65.738 1.00 52.05 185 GLU E C 1
ATOM 7982 O O . GLU E 1 185 ? 19.217 -42.676 65.195 1.00 51.18 185 GLU E O 1
ATOM 7988 N N . LYS E 1 186 ? 17.394 -42.400 66.476 1.00 54.24 186 LYS E N 1
ATOM 7989 C CA . LYS E 1 186 ? 17.653 -40.991 66.790 1.00 55.21 186 LYS E CA 1
ATOM 7990 C C . LYS E 1 186 ? 19.029 -40.795 67.437 1.00 54.19 186 LYS E C 1
ATOM 7991 O O . LYS E 1 186 ? 19.740 -39.847 67.116 1.00 53.03 186 LYS E O 1
ATOM 7993 N N . ARG E 1 187 ? 19.383 -41.696 68.350 1.00 54.18 187 ARG E N 1
ATOM 7994 C CA . ARG E 1 187 ? 20.635 -41.589 69.089 1.00 53.67 187 ARG E CA 1
ATOM 7995 C C . ARG E 1 187 ? 21.827 -41.899 68.198 1.00 51.16 187 ARG E C 1
ATOM 7996 O O . ARG E 1 187 ? 22.837 -41.197 68.241 1.00 50.60 187 ARG E O 1
ATOM 8004 N N . ILE E 1 188 ? 21.709 -42.965 67.418 1.00 49.62 188 ILE E N 1
ATOM 8005 C CA . ILE E 1 188 ? 22.778 -43.370 66.506 1.00 47.86 188 ILE E CA 1
ATOM 8006 C C . ILE E 1 188 ? 23.078 -42.238 65.525 1.00 47.31 188 ILE E C 1
ATOM 8007 O O . ILE E 1 188 ? 24.231 -41.904 65.283 1.00 45.75 188 ILE E O 1
ATOM 8012 N N . MET E 1 189 ? 22.027 -41.627 65.005 1.00 46.68 189 MET E N 1
ATOM 8013 C CA . MET E 1 189 ? 22.171 -40.487 64.118 1.00 48.49 189 MET E CA 1
ATOM 8014 C C . MET E 1 189 ? 22.847 -39.303 64.822 1.00 46.05 189 MET E C 1
ATOM 8015 O O . MET E 1 189 ? 23.778 -38.705 64.288 1.00 44.39 189 MET E O 1
ATOM 8020 N N . ARG E 1 190 ? 22.385 -38.978 66.026 1.00 46.59 190 ARG E N 1
ATOM 8021 C CA . ARG E 1 190 ? 22.975 -37.884 66.816 1.00 45.74 190 ARG E CA 1
ATOM 8022 C C . ARG E 1 190 ? 24.486 -38.072 66.986 1.00 41.06 190 ARG E C 1
ATOM 8023 O O . ARG E 1 190 ? 25.263 -37.128 66.845 1.00 40.64 190 ARG E O 1
ATOM 8031 N N . ALA E 1 191 ? 24.893 -39.303 67.278 1.00 38.03 191 ALA E N 1
ATOM 8032 C CA . ALA E 1 191 ? 26.300 -39.622 67.432 1.00 34.99 191 ALA E CA 1
ATOM 8033 C C . ALA E 1 191 ? 27.060 -39.448 66.113 1.00 33.93 191 ALA E C 1
ATOM 8034 O O . ALA E 1 191 ? 28.176 -38.924 66.096 1.00 33.00 191 ALA E O 1
ATOM 8036 N N . CYS E 1 192 ? 26.462 -39.893 65.008 1.00 34.26 192 CYS E N 1
ATOM 8037 C CA . CYS E 1 192 ? 27.089 -39.717 63.701 1.00 34.13 192 CYS E CA 1
ATOM 8038 C C . CYS E 1 192 ? 27.275 -38.238 63.387 1.00 34.42 192 CYS E C 1
ATOM 8039 O O . CYS E 1 192 ? 28.338 -37.826 62.910 1.00 33.94 192 CYS E O 1
ATOM 8042 N N . ILE E 1 193 ? 26.250 -37.443 63.669 1.00 35.76 193 ILE E N 1
ATOM 8043 C CA . ILE E 1 193 ? 26.298 -36.011 63.394 1.00 37.19 193 ILE E CA 1
ATOM 8044 C C . ILE E 1 193 ? 27.392 -35.337 64.219 1.00 36.26 193 ILE E C 1
ATOM 8045 O O . ILE E 1 193 ? 28.198 -34.569 63.682 1.00 36.74 193 ILE E O 1
ATOM 8050 N N . ASP E 1 194 ? 27.430 -35.631 65.517 1.00 35.94 194 ASP E N 1
ATOM 8051 C CA . ASP E 1 194 ? 28.482 -35.102 66.386 1.00 35.78 194 ASP E CA 1
ATOM 8052 C C . ASP E 1 194 ? 29.849 -35.451 65.826 1.00 34.42 194 ASP E C 1
ATOM 8053 O O . ASP E 1 194 ? 30.742 -34.609 65.779 1.00 34.96 194 ASP E O 1
ATOM 8058 N N . GLY E 1 195 ? 29.992 -36.696 65.396 1.00 33.30 195 GLY E N 1
ATOM 8059 C CA . GLY E 1 195 ? 31.222 -37.169 64.782 1.00 33.66 195 GLY E CA 1
ATOM 8060 C C . GLY E 1 195 ? 31.700 -36.332 63.600 1.00 35.19 195 GLY E C 1
ATOM 8061 O O . GLY E 1 195 ? 32.906 -36.229 63.364 1.00 36.02 195 GLY E O 1
ATOM 8062 N N . MET E 1 196 ? 30.763 -35.746 62.858 1.00 36.11 196 MET E N 1
ATOM 8063 C CA . MET E 1 196 ? 31.100 -34.955 61.668 1.00 38.45 196 MET E CA 1
ATOM 8064 C C . MET E 1 196 ? 31.111 -33.447 61.900 1.00 39.49 196 MET E C 1
ATOM 8065 O O . MET E 1 196 ? 31.570 -32.704 61.026 1.00 41.51 196 MET E O 1
ATOM 8070 N N . THR E 1 197 ? 30.592 -32.993 63.031 1.00 38.83 197 THR E N 1
ATOM 8071 C CA . THR E 1 197 ? 30.501 -31.563 63.302 1.00 40.72 197 THR E CA 1
ATOM 8072 C C . THR E 1 197 ? 31.425 -31.048 64.418 1.00 41.64 197 THR E C 1
ATOM 8073 O O . THR E 1 197 ? 31.959 -29.953 64.302 1.00 43.42 197 THR E O 1
ATOM 8077 N N . LEU E 1 198 ? 31.610 -31.815 65.490 1.00 40.93 198 LEU E N 1
ATOM 8078 C CA . LEU E 1 198 ? 32.339 -31.300 66.665 1.00 42.92 198 LEU E CA 1
ATOM 8079 C C . LEU E 1 198 ? 33.857 -31.319 66.501 1.00 44.19 198 LEU E C 1
ATOM 8080 O O . LEU E 1 198 ? 34.404 -32.148 65.796 1.00 42.74 198 LEU E O 1
ATOM 8085 N N . LYS E 1 199 ? 34.524 -30.400 67.197 1.00 48.00 199 LYS E N 1
ATOM 8086 C CA . LYS E 1 199 ? 35.989 -30.312 67.192 1.00 51.10 199 LYS E CA 1
ATOM 8087 C C . LYS E 1 199 ? 36.651 -31.609 67.661 1.00 51.63 199 LYS E C 1
ATOM 8088 O O . LYS E 1 199 ? 36.041 -32.420 68.368 1.00 50.13 199 LYS E O 1
ATOM 8090 N N . ASP E 1 200 ? 37.917 -31.756 67.280 1.00 55.02 200 ASP E N 1
ATOM 8091 C CA . ASP E 1 200 ? 38.714 -32.974 67.479 1.00 56.81 200 ASP E CA 1
ATOM 8092 C C . ASP E 1 200 ? 38.277 -33.914 68.616 1.00 56.38 200 ASP E C 1
ATOM 8093 O O . ASP E 1 200 ? 37.826 -35.025 68.357 1.00 54.31 200 ASP E O 1
ATOM 8098 N N . ASN E 1 201 ? 38.397 -33.463 69.859 1.00 59.53 201 ASN E N 1
ATOM 8099 C CA . ASN E 1 201 ? 38.170 -34.331 71.010 1.00 60.42 201 ASN E CA 1
ATOM 8100 C C . ASN E 1 201 ? 36.718 -34.767 71.149 1.00 56.68 201 ASN E C 1
ATOM 8101 O O . ASN E 1 201 ? 36.422 -35.954 71.301 1.00 54.84 201 ASN E O 1
ATOM 8103 N N A MET E 1 202 ? 35.813 -33.798 71.071 0.62 56.09 202 MET E N 1
ATOM 8104 N N B MET E 1 202 ? 35.813 -33.796 71.075 0.38 55.84 202 MET E N 1
ATOM 8105 C CA A MET E 1 202 ? 34.396 -34.016 71.378 0.62 54.01 202 MET E CA 1
ATOM 8106 C CA B MET E 1 202 ? 34.396 -34.013 71.381 0.38 53.61 202 MET E CA 1
ATOM 8107 C C A MET E 1 202 ? 33.651 -34.846 70.338 0.62 49.29 202 MET E C 1
ATOM 8108 C C B MET E 1 202 ? 33.651 -34.845 70.339 0.38 49.06 202 MET E C 1
ATOM 8109 O O A MET E 1 202 ? 32.628 -35.451 70.656 0.62 47.75 202 MET E O 1
ATOM 8110 O O B MET E 1 202 ? 32.628 -35.450 70.657 0.38 47.55 202 MET E O 1
ATOM 8119 N N . ALA E 1 203 ? 34.161 -34.881 69.108 1.00 47.44 203 ALA E N 1
ATOM 8120 C CA . ALA E 1 203 ? 33.485 -35.580 67.998 1.00 44.18 203 ALA E CA 1
ATOM 8121 C C . ALA E 1 203 ? 33.129 -37.025 68.298 1.00 42.02 203 ALA E C 1
ATOM 8122 O O . ALA E 1 203 ? 32.033 -37.489 67.984 1.00 39.45 203 ALA E O 1
ATOM 8124 N N . TYR E 1 204 ? 34.041 -37.707 68.978 1.00 43.62 204 TYR E N 1
ATOM 8125 C CA . TYR E 1 204 ? 33.891 -39.128 69.268 1.00 42.94 204 TYR E CA 1
ATOM 8126 C C . TYR E 1 204 ? 33.079 -39.443 70.530 1.00 41.89 204 TYR E C 1
ATOM 8127 O O . TYR E 1 204 ? 32.692 -40.590 70.734 1.00 41.16 204 TYR E O 1
ATOM 8136 N N . LYS E 1 205 ? 32.802 -38.437 71.348 1.00 42.80 205 LYS E N 1
ATOM 8137 C CA . LYS E 1 205 ? 32.271 -38.653 72.705 1.00 44.26 205 LYS E CA 1
ATOM 8138 C C . LYS E 1 205 ? 30.914 -39.389 72.693 1.00 41.70 205 LYS E C 1
ATOM 8139 O O . LYS E 1 205 ? 30.779 -40.469 73.269 1.00 40.98 205 LYS E O 1
ATOM 8145 N N . GLU E 1 206 ? 29.947 -38.833 71.974 1.00 40.15 206 GLU E N 1
ATOM 8146 C CA . GLU E 1 206 ? 28.633 -39.442 71.823 1.00 39.12 206 GLU E CA 1
ATOM 8147 C C . GLU E 1 206 ? 28.681 -40.850 71.238 1.00 37.12 206 GLU E C 1
ATOM 8148 O O . GLU E 1 206 ? 27.874 -41.720 71.603 1.00 38.32 206 GLU E O 1
ATOM 8154 N N . MET E 1 207 ? 29.636 -41.091 70.352 1.00 35.70 207 MET E N 1
ATOM 8155 C CA . MET E 1 207 ? 29.789 -42.410 69.727 1.00 34.44 207 MET E CA 1
ATOM 8156 C C . MET E 1 207 ? 30.367 -43.407 70.734 1.00 35.02 207 MET E C 1
ATOM 8157 O O . MET E 1 207 ? 29.910 -44.549 70.809 1.00 34.94 207 MET E O 1
ATOM 8162 N N . LYS E 1 208 ? 31.359 -42.956 71.500 1.00 36.40 208 LYS E N 1
ATOM 8163 C CA . LYS E 1 208 ? 31.897 -43.724 72.648 1.00 38.20 208 LYS E CA 1
ATOM 8164 C C . LYS E 1 208 ? 30.794 -44.121 73.640 1.00 38.03 208 LYS E C 1
ATOM 8165 O O . LYS E 1 208 ? 30.640 -45.295 73.990 1.00 38.56 208 LYS E O 1
ATOM 8171 N N . SER E 1 209 ? 30.004 -43.140 74.037 1.00 37.98 209 SER E N 1
ATOM 8172 C CA . SER E 1 209 ? 28.873 -43.364 74.924 1.00 38.94 209 SER E CA 1
ATOM 8173 C C . SER E 1 209 ? 27.894 -44.398 74.358 1.00 37.52 209 SER E C 1
ATOM 8174 O O . SER E 1 209 ? 27.443 -45.293 75.073 1.00 38.66 209 SER E O 1
ATOM 8177 N N . LEU E 1 210 ? 27.541 -44.260 73.075 1.00 35.67 210 LEU E N 1
ATOM 8178 C CA . LEU E 1 210 ? 26.654 -45.221 72.416 1.00 34.93 210 LEU E CA 1
ATOM 8179 C C . LEU E 1 210 ? 27.255 -46.619 72.453 1.00 34.58 210 LEU E C 1
ATOM 8180 O O . LEU E 1 210 ? 26.580 -47.592 72.797 1.00 35.20 210 LEU E O 1
ATOM 8185 N N . PHE E 1 211 ? 28.522 -46.718 72.066 1.00 33.98 211 PHE E N 1
ATOM 8186 C CA . PHE E 1 211 ? 29.206 -48.009 72.004 1.00 34.82 211 PHE E CA 1
ATOM 8187 C C . PHE E 1 211 ? 29.320 -48.672 73.378 1.00 36.64 211 PHE E C 1
ATOM 8188 O O . PHE E 1 211 ? 29.181 -49.895 73.493 1.00 37.10 211 PHE E O 1
ATOM 8196 N N . GLU E 1 212 ? 29.591 -47.877 74.412 1.00 38.28 212 GLU E N 1
ATOM 8197 C CA . GLU E 1 212 ? 29.544 -48.383 75.807 1.00 41.21 212 GLU E CA 1
ATOM 8198 C C . GLU E 1 212 ? 28.241 -49.135 76.047 1.00 40.65 212 GLU E C 1
ATOM 8199 O O . GLU E 1 212 ? 28.247 -50.278 76.492 1.00 41.86 212 GLU E O 1
ATOM 8205 N N . ASP E 1 213 ? 27.138 -48.485 75.709 1.00 39.44 213 ASP E N 1
ATOM 8206 C CA . ASP E 1 213 ? 25.814 -49.042 75.929 1.00 40.61 213 ASP E CA 1
ATOM 8207 C C . ASP E 1 213 ? 25.516 -50.282 75.084 1.00 39.91 213 ASP E C 1
ATOM 8208 O O . ASP E 1 213 ? 25.074 -51.301 75.617 1.00 41.46 213 ASP E O 1
ATOM 8213 N N . ILE E 1 214 ? 25.783 -50.219 73.775 1.00 38.13 214 ILE E N 1
ATOM 8214 C CA . ILE E 1 214 ? 25.423 -51.331 72.884 1.00 38.36 214 ILE E CA 1
ATOM 8215 C C . ILE E 1 214 ? 26.426 -52.486 72.915 1.00 39.00 214 ILE E C 1
ATOM 8216 O O . ILE E 1 214 ? 26.176 -53.533 72.332 1.00 39.75 214 ILE E O 1
ATOM 8221 N N . SER E 1 215 ? 27.553 -52.298 73.605 1.00 39.45 215 SER E N 1
ATOM 8222 C CA . SER E 1 215 ? 28.498 -53.394 73.868 1.00 41.49 215 SER E CA 1
ATOM 8223 C C . SER E 1 215 ? 28.323 -54.055 75.245 1.00 43.49 215 SER E C 1
ATOM 8224 O O . SER E 1 215 ? 29.061 -54.982 75.596 1.00 45.49 215 SER E O 1
ATOM 8227 N N . ASP E 1 216 ? 27.368 -53.565 76.025 1.00 43.81 216 ASP E N 1
ATOM 8228 C CA . ASP E 1 216 ? 27.143 -54.050 77.387 1.00 46.41 216 ASP E CA 1
ATOM 8229 C C . ASP E 1 216 ? 26.270 -55.310 77.388 1.00 48.17 216 ASP E C 1
ATOM 8230 O O . ASP E 1 216 ? 25.073 -55.220 77.139 1.00 47.90 216 ASP E O 1
ATOM 8235 N N . PRO E 1 217 ? 26.856 -56.479 77.716 1.00 50.85 217 PRO E N 1
ATOM 8236 C CA . PRO E 1 217 ? 26.133 -57.756 77.683 1.00 53.11 217 PRO E CA 1
ATOM 8237 C C . PRO E 1 217 ? 24.803 -57.762 78.431 1.00 55.26 217 PRO E C 1
ATOM 8238 O O . PRO E 1 217 ? 23.897 -58.499 78.048 1.00 56.72 217 PRO E O 1
ATOM 8242 N N . LYS E 1 218 ? 24.698 -56.974 79.497 1.00 56.63 218 LYS E N 1
ATOM 8243 C CA . LYS E 1 218 ? 23.445 -56.841 80.238 1.00 59.49 218 LYS E CA 1
ATOM 8244 C C . LYS E 1 218 ? 22.395 -56.214 79.332 1.00 58.31 218 LYS E C 1
ATOM 8245 O O . LYS E 1 218 ? 21.420 -56.860 78.949 1.00 59.33 218 LYS E O 1
ATOM 8247 N N . LYS E 1 219 ? 22.627 -54.956 78.974 1.00 56.89 219 LYS E N 1
ATOM 8248 C CA . LYS E 1 219 ? 21.723 -54.216 78.073 1.00 56.63 219 LYS E CA 1
ATOM 8249 C C . LYS E 1 219 ? 21.323 -55.012 76.820 1.00 56.24 219 LYS E C 1
ATOM 8250 O O . LYS E 1 219 ? 20.186 -54.888 76.351 1.00 58.25 219 LYS E O 1
ATOM 8256 N N . ILE E 1 220 ? 22.239 -55.841 76.314 1.00 55.00 220 ILE E N 1
ATOM 8257 C CA . ILE E 1 220 ? 21.906 -56.851 75.278 1.00 56.18 220 ILE E CA 1
ATOM 8258 C C . ILE E 1 220 ? 21.012 -57.980 75.828 1.00 60.06 220 ILE E C 1
ATOM 8259 O O . ILE E 1 220 ? 21.452 -59.121 75.984 1.00 61.55 220 ILE E O 1
ATOM 8264 N N . ALA E 1 221 ? 19.750 -57.663 76.115 1.00 62.79 221 ALA E N 1
ATOM 8265 C CA . ALA E 1 221 ? 18.804 -58.622 76.739 1.00 66.75 221 ALA E CA 1
ATOM 8266 C C . ALA E 1 221 ? 17.742 -57.850 77.504 1.00 69.47 221 ALA E C 1
ATOM 8267 O O . ALA E 1 221 ? 18.047 -56.834 78.128 1.00 68.33 221 ALA E O 1
ATOM 8269 N N . MET F 1 9 ? 35.686 -106.364 94.934 1.00 83.66 9 MET F N 1
ATOM 8270 C CA . MET F 1 9 ? 35.396 -107.811 95.189 1.00 79.25 9 MET F CA 1
ATOM 8271 C C . MET F 1 9 ? 33.900 -108.138 95.266 1.00 77.23 9 MET F C 1
ATOM 8272 O O . MET F 1 9 ? 33.512 -109.295 95.091 1.00 74.85 9 MET F O 1
ATOM 8274 N N . ALA F 1 10 ? 33.068 -107.134 95.540 1.00 78.90 10 ALA F N 1
ATOM 8275 C CA . ALA F 1 10 ? 31.618 -107.333 95.633 1.00 77.42 10 ALA F CA 1
ATOM 8276 C C . ALA F 1 10 ? 31.004 -107.760 94.300 1.00 77.18 10 ALA F C 1
ATOM 8277 O O . ALA F 1 10 ? 30.122 -108.620 94.268 1.00 74.76 10 ALA F O 1
ATOM 8279 N N . ARG F 1 11 ? 31.483 -107.168 93.206 1.00 80.12 11 ARG F N 1
ATOM 8280 C CA . ARG F 1 11 ? 31.027 -107.536 91.856 1.00 80.56 11 ARG F CA 1
ATOM 8281 C C . ARG F 1 11 ? 31.194 -109.030 91.537 1.00 77.17 11 ARG F C 1
ATOM 8282 O O . ARG F 1 11 ? 30.483 -109.557 90.685 1.00 77.24 11 ARG F O 1
ATOM 8284 N N . ASN F 1 12 ? 32.118 -109.705 92.220 1.00 74.14 12 ASN F N 1
ATOM 8285 C CA . ASN F 1 12 ? 32.370 -111.126 91.978 1.00 71.09 12 ASN F CA 1
ATOM 8286 C C . ASN F 1 12 ? 31.287 -112.099 92.448 1.00 68.28 12 ASN F C 1
ATOM 8287 O O . ASN F 1 12 ? 31.328 -113.273 92.078 1.00 66.93 12 ASN F O 1
ATOM 8292 N N . TYR F 1 13 ? 30.338 -111.636 93.261 1.00 67.88 13 TYR F N 1
ATOM 8293 C CA . TYR F 1 13 ? 29.135 -112.437 93.557 1.00 66.36 13 TYR F CA 1
ATOM 8294 C C . TYR F 1 13 ? 28.217 -112.537 92.331 1.00 67.35 13 TYR F C 1
ATOM 8295 O O . TYR F 1 13 ? 27.473 -113.504 92.185 1.00 66.61 13 TYR F O 1
ATOM 8304 N N . ALA F 1 14 ? 28.250 -111.523 91.472 1.00 69.39 14 ALA F N 1
ATOM 8305 C CA . ALA F 1 14 ? 27.385 -111.490 90.297 1.00 71.30 14 ALA F CA 1
ATOM 8306 C C . ALA F 1 14 ? 28.193 -111.839 89.049 1.00 72.64 14 ALA F C 1
ATOM 8307 O O . ALA F 1 14 ? 29.417 -111.831 89.081 1.00 71.83 14 ALA F O 1
ATOM 8309 N N . TYR F 1 15 ? 27.508 -112.161 87.957 1.00 74.79 15 TYR F N 1
ATOM 8310 C CA . TYR F 1 15 ? 28.193 -112.480 86.698 1.00 77.25 15 TYR F CA 1
ATOM 8311 C C . TYR F 1 15 ? 28.888 -111.236 86.125 1.00 81.24 15 TYR F C 1
ATOM 8312 O O . TYR F 1 15 ? 28.490 -110.123 86.389 1.00 81.99 15 TYR F O 1
ATOM 8321 N N . PRO F 1 16 ? 29.949 -111.420 85.336 1.00 84.26 16 PRO F N 1
ATOM 8322 C CA . PRO F 1 16 ? 30.689 -110.209 84.918 1.00 87.93 16 PRO F CA 1
ATOM 8323 C C . PRO F 1 16 ? 29.929 -109.163 84.052 1.00 92.61 16 PRO F C 1
ATOM 8324 O O . PRO F 1 16 ? 30.325 -107.997 84.008 1.00 95.51 16 PRO F O 1
ATOM 8328 N N . HIS F 1 17 ? 28.854 -109.563 83.382 1.00 93.66 17 HIS F N 1
ATOM 8329 C CA . HIS F 1 17 ? 28.116 -108.653 82.495 1.00 98.71 17 HIS F CA 1
ATOM 8330 C C . HIS F 1 17 ? 26.810 -108.147 83.125 1.00 98.45 17 HIS F C 1
ATOM 8331 O O . HIS F 1 17 ? 26.357 -107.044 82.833 1.00 102.89 17 HIS F O 1
ATOM 8333 N N . MET F 1 18 ? 26.211 -108.963 83.986 1.00 93.93 18 MET F N 1
ATOM 8334 C CA . MET F 1 18 ? 24.869 -108.732 84.504 1.00 93.15 18 MET F CA 1
ATOM 8335 C C . MET F 1 18 ? 24.935 -108.530 85.997 1.00 89.64 18 MET F C 1
ATOM 8336 O O . MET F 1 18 ? 25.982 -108.768 86.614 1.00 87.64 18 MET F O 1
ATOM 8338 N N . ASN F 1 19 ? 23.804 -108.077 86.542 1.00 89.39 19 ASN F N 1
ATOM 8339 C CA . ASN F 1 19 ? 23.540 -108.043 87.990 1.00 85.92 19 ASN F CA 1
ATOM 8340 C C . ASN F 1 19 ? 23.095 -109.373 88.625 1.00 81.51 19 ASN F C 1
ATOM 8341 O O . ASN F 1 19 ? 23.122 -109.509 89.841 1.00 78.28 19 ASN F O 1
ATOM 8343 N N . THR F 1 20 ? 22.706 -110.355 87.813 1.00 81.39 20 THR F N 1
ATOM 8344 C CA . THR F 1 20 ? 22.261 -111.654 88.337 1.00 77.61 20 THR F CA 1
ATOM 8345 C C . THR F 1 20 ? 23.361 -112.328 89.154 1.00 74.20 20 THR F C 1
ATOM 8346 O O . THR F 1 20 ? 24.530 -112.358 88.756 1.00 74.28 20 THR F O 1
ATOM 8350 N N . LEU F 1 21 ? 22.965 -112.888 90.290 1.00 71.69 21 LEU F N 1
ATOM 8351 C CA . LEU F 1 21 ? 23.897 -113.577 91.171 1.00 68.59 21 LEU F CA 1
ATOM 8352 C C . LEU F 1 21 ? 24.360 -114.896 90.566 1.00 68.01 21 LEU F C 1
ATOM 8353 O O . LEU F 1 21 ? 23.564 -115.646 89.992 1.00 68.93 21 LEU F O 1
ATOM 8358 N N . LYS F 1 22 ? 25.653 -115.171 90.696 1.00 67.00 22 LYS F N 1
ATOM 8359 C CA . LYS F 1 22 ? 26.211 -116.425 90.207 1.00 67.09 22 LYS F CA 1
ATOM 8360 C C . LYS F 1 22 ? 25.526 -117.560 90.925 1.00 65.78 22 LYS F C 1
ATOM 8361 O O . LYS F 1 22 ? 25.283 -117.475 92.133 1.00 64.79 22 LYS F O 1
ATOM 8367 N N . ASN F 1 23 ? 25.194 -118.612 90.192 1.00 66.65 23 ASN F N 1
ATOM 8368 C CA . ASN F 1 23 ? 24.488 -119.734 90.787 1.00 66.43 23 ASN F CA 1
ATOM 8369 C C . ASN F 1 23 ? 24.821 -121.044 90.114 1.00 68.47 23 ASN F C 1
ATOM 8370 O O . ASN F 1 23 ? 25.204 -121.063 88.950 1.00 70.55 23 ASN F O 1
ATOM 8375 N N . LYS F 1 24 ? 24.629 -122.137 90.851 1.00 68.55 24 LYS F N 1
ATOM 8376 C CA . LYS F 1 24 ? 24.987 -123.475 90.381 1.00 71.22 24 LYS F CA 1
ATOM 8377 C C . LYS F 1 24 ? 24.102 -123.967 89.242 1.00 74.81 24 LYS F C 1
ATOM 8378 O O . LYS F 1 24 ? 24.448 -124.936 88.573 1.00 78.20 24 LYS F O 1
ATOM 8384 N N . HIS F 1 25 ? 22.974 -123.303 89.010 1.00 75.21 25 HIS F N 1
ATOM 8385 C CA . HIS F 1 25 ? 22.092 -123.675 87.905 1.00 79.04 25 HIS F CA 1
ATOM 8386 C C . HIS F 1 25 ? 22.498 -123.024 86.572 1.00 80.71 25 HIS F C 1
ATOM 8387 O O . HIS F 1 25 ? 21.908 -123.337 85.550 1.00 84.33 25 HIS F O 1
ATOM 8394 N N . ASN F 1 26 ? 23.465 -122.106 86.596 1.00 78.27 26 ASN F N 1
ATOM 8395 C CA . ASN F 1 26 ? 23.842 -121.325 85.409 1.00 79.89 26 ASN F CA 1
ATOM 8396 C C . ASN F 1 26 ? 22.647 -120.525 84.874 1.00 81.64 26 ASN F C 1
ATOM 8397 O O . ASN F 1 26 ? 22.527 -120.344 83.667 1.00 85.72 26 ASN F O 1
ATOM 8399 N N . ILE F 1 27 ? 21.762 -120.060 85.756 1.00 79.13 27 ILE F N 1
ATOM 8400 C CA . ILE F 1 27 ? 20.577 -119.281 85.360 1.00 80.77 27 ILE F CA 1
ATOM 8401 C C . ILE F 1 27 ? 20.911 -117.792 85.329 1.00 80.63 27 ILE F C 1
ATOM 8402 O O . ILE F 1 27 ? 21.429 -117.259 86.305 1.00 77.49 27 ILE F O 1
ATOM 8407 N N . MET F 1 28 ? 20.584 -117.134 84.215 1.00 84.79 28 MET F N 1
ATOM 8408 C CA . MET F 1 28 ? 20.964 -115.734 83.976 1.00 86.03 28 MET F CA 1
ATOM 8409 C C . MET F 1 28 ? 19.820 -114.755 84.277 1.00 87.06 28 MET F C 1
ATOM 8410 O O . MET F 1 28 ? 20.055 -113.563 84.449 1.00 87.33 28 MET F O 1
ATOM 8412 N N . SER F 1 29 ? 18.586 -115.246 84.343 1.00 88.35 29 SER F N 1
ATOM 8413 C CA . SER F 1 29 ? 17.443 -114.395 84.667 1.00 89.78 29 SER F CA 1
ATOM 8414 C C . SER F 1 29 ? 17.266 -114.327 86.182 1.00 86.46 29 SER F C 1
ATOM 8415 O O . SER F 1 29 ? 17.145 -115.359 86.843 1.00 84.41 29 SER F O 1
ATOM 8417 N N . THR F 1 30 ? 17.258 -113.116 86.731 1.00 86.47 30 THR F N 1
ATOM 8418 C CA . THR F 1 30 ? 17.052 -112.927 88.170 1.00 83.80 30 THR F CA 1
ATOM 8419 C C . THR F 1 30 ? 15.668 -113.426 88.602 1.00 84.20 30 THR F C 1
ATOM 8420 O O . THR F 1 30 ? 15.524 -114.012 89.673 1.00 81.07 30 THR F O 1
ATOM 8424 N N . LYS F 1 31 ? 14.664 -113.205 87.756 1.00 88.02 31 LYS F N 1
ATOM 8425 C CA . LYS F 1 31 ? 13.310 -113.675 88.029 1.00 89.16 31 LYS F CA 1
ATOM 8426 C C . LYS F 1 31 ? 13.243 -115.198 88.115 1.00 88.15 31 LYS F C 1
ATOM 8427 O O . LYS F 1 31 ? 12.702 -115.743 89.077 1.00 86.76 31 LYS F O 1
ATOM 8429 N N . LYS F 1 32 ? 13.800 -115.884 87.119 1.00 89.41 32 LYS F N 1
ATOM 8430 C CA . LYS F 1 32 ? 13.806 -117.349 87.113 1.00 88.89 32 LYS F CA 1
ATOM 8431 C C . LYS F 1 32 ? 14.626 -117.907 88.277 1.00 84.84 32 LYS F C 1
ATOM 8432 O O . LYS F 1 32 ? 14.235 -118.896 88.903 1.00 84.27 32 LYS F O 1
ATOM 8434 N N . LEU F 1 33 ? 15.753 -117.261 88.571 1.00 82.54 33 LEU F N 1
ATOM 8435 C CA . LEU F 1 33 ? 16.602 -117.671 89.690 1.00 78.56 33 LEU F CA 1
ATOM 8436 C C . LEU F 1 33 ? 15.822 -117.646 90.994 1.00 77.13 33 LEU F C 1
ATOM 8437 O O . LEU F 1 33 ? 15.879 -118.596 91.766 1.00 75.68 33 LEU F O 1
ATOM 8442 N N . ALA F 1 34 ? 15.089 -116.561 91.227 1.00 78.23 34 ALA F N 1
ATOM 8443 C CA . ALA F 1 34 ? 14.237 -116.441 92.411 1.00 77.49 34 ALA F CA 1
ATOM 8444 C C . ALA F 1 34 ? 13.304 -117.642 92.563 1.00 78.81 34 ALA F C 1
ATOM 8445 O O . ALA F 1 34 ? 13.209 -118.216 93.646 1.00 78.18 34 ALA F O 1
ATOM 8447 N N . HIS F 1 35 ? 12.635 -118.034 91.480 1.00 81.96 35 HIS F N 1
ATOM 8448 C CA . HIS F 1 35 ? 11.706 -119.181 91.534 1.00 83.73 35 HIS F CA 1
ATOM 8449 C C . HIS F 1 35 ? 12.372 -120.483 91.866 1.00 82.81 35 HIS F C 1
ATOM 8450 O O . HIS F 1 35 ? 11.888 -121.208 92.714 1.00 82.24 35 HIS F O 1
ATOM 8452 N N . VAL F 1 36 ? 13.446 -120.794 91.138 1.00 82.88 36 VAL F N 1
ATOM 8453 C CA . VAL F 1 36 ? 14.187 -122.044 91.339 1.00 82.34 36 VAL F CA 1
ATOM 8454 C C . VAL F 1 36 ? 14.724 -122.076 92.769 1.00 79.44 36 VAL F C 1
ATOM 8455 O O . VAL F 1 36 ? 14.732 -123.110 93.436 1.00 79.14 36 VAL F O 1
ATOM 8457 N N . CYS F 1 37 ? 15.122 -120.906 93.239 1.00 77.41 37 CYS F N 1
ATOM 8458 C CA . CYS F 1 37 ? 15.618 -120.724 94.587 1.00 75.30 37 CYS F CA 1
ATOM 8459 C C . CYS F 1 37 ? 14.552 -121.067 95.641 1.00 76.38 37 CYS F C 1
ATOM 8460 O O . CYS F 1 37 ? 14.808 -121.833 96.569 1.00 75.29 37 CYS F O 1
ATOM 8463 N N . GLU F 1 38 ? 13.356 -120.507 95.487 1.00 78.18 38 GLU F N 1
ATOM 8464 C CA . GLU F 1 38 ? 12.248 -120.826 96.386 1.00 80.05 38 GLU F CA 1
ATOM 8465 C C . GLU F 1 38 ? 11.929 -122.319 96.366 1.00 82.60 38 GLU F C 1
ATOM 8466 O O . GLU F 1 38 ? 11.597 -122.903 97.399 1.00 84.48 38 GLU F O 1
ATOM 8468 N N . HIS F 1 39 ? 12.036 -122.932 95.190 1.00 76.88 39 HIS F N 1
ATOM 8469 C CA . HIS F 1 39 ? 11.774 -124.365 95.051 1.00 78.03 39 HIS F CA 1
ATOM 8470 C C . HIS F 1 39 ? 12.686 -125.212 95.941 1.00 75.70 39 HIS F C 1
ATOM 8471 O O . HIS F 1 39 ? 12.203 -126.017 96.737 1.00 76.37 39 HIS F O 1
ATOM 8478 N N . TYR F 1 40 ? 13.995 -125.015 95.816 1.00 73.65 40 TYR F N 1
ATOM 8479 C CA . TYR F 1 40 ? 14.970 -125.803 96.584 1.00 71.62 40 TYR F CA 1
ATOM 8480 C C . TYR F 1 40 ? 14.915 -125.512 98.074 1.00 68.34 40 TYR F C 1
ATOM 8481 O O . TYR F 1 40 ? 15.063 -126.415 98.896 1.00 66.42 40 TYR F O 1
ATOM 8490 N N . ALA F 1 41 ? 14.690 -124.252 98.415 1.00 67.58 41 ALA F N 1
ATOM 8491 C CA . ALA F 1 41 ? 14.547 -123.859 99.811 1.00 66.14 41 ALA F CA 1
ATOM 8492 C C . ALA F 1 41 ? 13.427 -124.648 100.477 1.00 67.37 41 ALA F C 1
ATOM 8493 O O . ALA F 1 41 ? 13.595 -125.159 101.585 1.00 65.39 41 ALA F O 1
ATOM 8495 N N . LYS F 1 42 ? 12.291 -124.763 99.794 1.00 69.85 42 LYS F N 1
ATOM 8496 C CA . LYS F 1 42 ? 11.164 -125.543 100.328 1.00 71.39 42 LYS F CA 1
ATOM 8497 C C . LYS F 1 42 ? 11.506 -126.997 100.528 1.00 71.57 42 LYS F C 1
ATOM 8498 O O . LYS F 1 42 ? 11.111 -127.590 101.513 1.00 72.07 42 LYS F O 1
ATOM 8500 N N . LYS F 1 43 ? 12.224 -127.577 99.584 1.00 72.12 43 LYS F N 1
ATOM 8501 C CA . LYS F 1 43 ? 12.646 -128.961 99.749 1.00 73.45 43 LYS F CA 1
ATOM 8502 C C . LYS F 1 43 ? 13.562 -129.168 100.906 1.00 71.56 43 LYS F C 1
ATOM 8503 O O . LYS F 1 43 ? 13.466 -130.181 101.573 1.00 72.57 43 LYS F O 1
ATOM 8505 N N . ALA F 1 44 ? 14.466 -128.218 101.113 1.00 69.03 44 ALA F N 1
ATOM 8506 C CA . ALA F 1 44 ? 15.448 -128.325 102.178 1.00 66.07 44 ALA F CA 1
ATOM 8507 C C . ALA F 1 44 ? 14.771 -128.201 103.535 1.00 65.00 44 ALA F C 1
ATOM 8508 O O . ALA F 1 44 ? 15.144 -128.871 104.492 1.00 63.97 44 ALA F O 1
ATOM 8510 N N . ILE F 1 45 ? 13.749 -127.357 103.602 1.00 65.53 45 ILE F N 1
ATOM 8511 C CA . ILE F 1 45 ? 12.987 -127.170 104.835 1.00 64.75 45 ILE F CA 1
ATOM 8512 C C . ILE F 1 45 ? 12.341 -128.484 105.276 1.00 66.14 45 ILE F C 1
ATOM 8513 O O . ILE F 1 45 ? 12.260 -128.772 106.472 1.00 66.53 45 ILE F O 1
ATOM 8518 N N . ILE F 1 46 ? 11.919 -129.300 104.310 1.00 67.93 46 ILE F N 1
ATOM 8519 C CA . ILE F 1 46 ? 11.296 -130.589 104.621 1.00 68.88 46 ILE F CA 1
ATOM 8520 C C . ILE F 1 46 ? 12.269 -131.491 105.387 1.00 67.49 46 ILE F C 1
ATOM 8521 O O . ILE F 1 46 ? 11.912 -132.077 106.408 1.00 68.45 46 ILE F O 1
ATOM 8523 N N . ASN F 1 47 ? 13.508 -131.574 104.921 1.00 64.77 47 ASN F N 1
ATOM 8524 C CA . ASN F 1 47 ? 14.509 -132.356 105.640 1.00 63.53 47 ASN F CA 1
ATOM 8525 C C . ASN F 1 47 ? 14.932 -131.688 106.943 1.00 61.83 47 ASN F C 1
ATOM 8526 O O . ASN F 1 47 ? 15.089 -132.345 107.958 1.00 61.85 47 ASN F O 1
ATOM 8531 N N . LEU F 1 48 ? 15.094 -130.377 106.907 1.00 60.27 48 LEU F N 1
ATOM 8532 C CA . LEU F 1 48 ? 15.417 -129.618 108.101 1.00 60.07 48 LEU F CA 1
ATOM 8533 C C . LEU F 1 48 ? 14.399 -129.813 109.230 1.00 60.70 48 LEU F C 1
ATOM 8534 O O . LEU F 1 48 ? 14.764 -129.916 110.400 1.00 60.01 48 LEU F O 1
ATOM 8539 N N . ASN F 1 49 ? 13.120 -129.868 108.877 1.00 62.08 49 ASN F N 1
ATOM 8540 C CA . ASN F 1 49 ? 12.065 -130.044 109.880 1.00 62.85 49 ASN F CA 1
ATOM 8541 C C . ASN F 1 49 ? 12.091 -131.405 110.559 1.00 64.12 49 ASN F C 1
ATOM 8542 O O . ASN F 1 49 ? 11.458 -131.585 111.590 1.00 65.79 49 ASN F O 1
ATOM 8547 N N . LYS F 1 50 ? 12.803 -132.362 109.982 1.00 64.39 50 LYS F N 1
ATOM 8548 C CA . LYS F 1 50 ? 12.981 -133.660 110.621 1.00 66.49 50 LYS F CA 1
ATOM 8549 C C . LYS F 1 50 ? 14.064 -133.626 111.690 1.00 66.01 50 LYS F C 1
ATOM 8550 O O . LYS F 1 50 ? 14.212 -134.581 112.440 1.00 68.86 50 LYS F O 1
ATOM 8556 N N . GLU F 1 51 ? 14.816 -132.538 111.780 1.00 63.55 51 GLU F N 1
ATOM 8557 C CA . GLU F 1 51 ? 15.931 -132.489 112.711 1.00 63.46 51 GLU F CA 1
ATOM 8558 C C . GLU F 1 51 ? 15.508 -131.946 114.064 1.00 63.30 51 GLU F C 1
ATOM 8559 O O . GLU F 1 51 ? 14.650 -131.079 114.135 1.00 62.34 51 GLU F O 1
ATOM 8565 N N . PRO F 1 52 ? 16.134 -132.431 115.145 1.00 64.35 52 PRO F N 1
ATOM 8566 C CA . PRO F 1 52 ? 15.842 -131.845 116.446 1.00 65.14 52 PRO F CA 1
ATOM 8567 C C . PRO F 1 52 ? 16.258 -130.391 116.506 1.00 63.34 52 PRO F C 1
ATOM 8568 O O . PRO F 1 52 ? 17.162 -129.971 115.790 1.00 61.99 52 PRO F O 1
ATOM 8572 N N . LEU F 1 53 ? 15.581 -129.634 117.356 1.00 63.37 53 LEU F N 1
ATOM 8573 C CA . LEU F 1 53 ? 15.915 -128.247 117.559 1.00 61.83 53 LEU F CA 1
ATOM 8574 C C . LEU F 1 53 ? 17.235 -128.216 118.301 1.00 62.44 53 LEU F C 1
ATOM 8575 O O . LEU F 1 53 ? 17.456 -129.018 119.200 1.00 65.38 53 LEU F O 1
ATOM 8580 N N . PRO F 1 54 ? 18.126 -127.297 117.926 1.00 61.42 54 PRO F N 1
ATOM 8581 C CA . PRO F 1 54 ? 19.429 -127.256 118.573 1.00 62.39 54 PRO F CA 1
ATOM 8582 C C . PRO F 1 54 ? 19.327 -126.783 120.021 1.00 64.82 54 PRO F C 1
ATOM 8583 O O . PRO F 1 54 ? 18.393 -126.064 120.375 1.00 64.52 54 PRO F O 1
ATOM 8587 N N . GLN F 1 55 ? 20.293 -127.182 120.839 1.00 67.46 55 GLN F N 1
ATOM 8588 C CA . GLN F 1 55 ? 20.385 -126.699 122.216 1.00 69.83 55 GLN F CA 1
ATOM 8589 C C . GLN F 1 55 ? 20.795 -125.222 122.275 1.00 69.06 55 GLN F C 1
ATOM 8590 O O . GLN F 1 55 ? 20.283 -124.466 123.095 1.00 69.93 55 GLN F O 1
ATOM 8596 N N . LYS F 1 56 ? 21.708 -124.814 121.395 1.00 67.66 56 LYS F N 1
ATOM 8597 C CA . LYS F 1 56 ? 22.157 -123.426 121.323 1.00 66.72 56 LYS F CA 1
ATOM 8598 C C . LYS F 1 56 ? 21.637 -122.772 120.045 1.00 63.41 56 LYS F C 1
ATOM 8599 O O . LYS F 1 56 ? 21.894 -123.251 118.948 1.00 62.64 56 LYS F O 1
ATOM 8601 N N . PHE F 1 57 ? 20.886 -121.685 120.196 1.00 62.42 57 PHE F N 1
ATOM 8602 C CA . PHE F 1 57 ? 20.465 -120.875 119.061 1.00 59.49 57 PHE F CA 1
ATOM 8603 C C . PHE F 1 57 ? 21.491 -119.773 118.889 1.00 58.12 57 PHE F C 1
ATOM 8604 O O . PHE F 1 57 ? 21.598 -118.870 119.718 1.00 59.67 57 PHE F O 1
ATOM 8612 N N . ASP F 1 58 ? 22.277 -119.882 117.825 1.00 55.14 58 ASP F N 1
ATOM 8613 C CA . ASP F 1 58 ? 23.405 -118.994 117.617 1.00 54.27 58 ASP F CA 1
ATOM 8614 C C . ASP F 1 58 ? 23.671 -118.835 116.121 1.00 52.67 58 ASP F C 1
ATOM 8615 O O . ASP F 1 58 ? 22.956 -119.406 115.300 1.00 50.66 58 ASP F O 1
ATOM 8620 N N . SER F 1 59 ? 24.694 -118.058 115.788 1.00 52.74 59 SER F N 1
ATOM 8621 C CA . SER F 1 59 ? 25.031 -117.741 114.403 1.00 52.12 59 SER F CA 1
ATOM 8622 C C . SER F 1 59 ? 25.444 -118.993 113.631 1.00 51.76 59 SER F C 1
ATOM 8623 O O . SER F 1 59 ? 25.170 -119.100 112.442 1.00 51.19 59 SER F O 1
ATOM 8626 N N . SER F 1 60 ? 26.089 -119.945 114.305 1.00 52.92 60 SER F N 1
ATOM 8627 C CA . SER F 1 60 ? 26.425 -121.226 113.666 1.00 52.17 60 SER F CA 1
ATOM 8628 C C . SER F 1 60 ? 25.144 -121.936 113.159 1.00 50.75 60 SER F C 1
ATOM 8629 O O . SER F 1 60 ? 25.104 -122.399 112.026 1.00 50.09 60 SER F O 1
ATOM 8632 N N . TYR F 1 61 ? 24.083 -121.958 113.962 1.00 49.82 61 TYR F N 1
ATOM 8633 C CA . TYR F 1 61 ? 22.805 -122.520 113.518 1.00 49.05 61 TYR F CA 1
ATOM 8634 C C . TYR F 1 61 ? 22.198 -121.710 112.381 1.00 48.05 61 TYR F C 1
ATOM 8635 O O . TYR F 1 61 ? 21.660 -122.273 111.427 1.00 49.03 61 TYR F O 1
ATOM 8644 N N . LEU F 1 62 ? 22.262 -120.388 112.486 1.00 47.57 62 LEU F N 1
ATOM 8645 C CA . LEU F 1 62 ? 21.794 -119.499 111.415 1.00 47.06 62 LEU F CA 1
ATOM 8646 C C . LEU F 1 62 ? 22.494 -119.808 110.092 1.00 47.23 62 LEU F C 1
ATOM 8647 O O . LEU F 1 62 ? 21.855 -119.896 109.038 1.00 48.56 62 LEU F O 1
ATOM 8652 N N . LYS F 1 63 ? 23.812 -119.967 110.153 1.00 47.84 63 LYS F N 1
ATOM 8653 C CA . LYS F 1 63 ? 24.606 -120.280 108.964 1.00 47.83 63 LYS F CA 1
ATOM 8654 C C . LYS F 1 63 ? 24.238 -121.642 108.398 1.00 47.37 63 LYS F C 1
ATOM 8655 O O . LYS F 1 63 ? 24.158 -121.810 107.180 1.00 47.53 63 LYS F O 1
ATOM 8661 N N . TYR F 1 64 ? 24.002 -122.608 109.282 1.00 47.14 64 TYR F N 1
ATOM 8662 C CA . TYR F 1 64 ? 23.592 -123.943 108.850 1.00 47.25 64 TYR F CA 1
ATOM 8663 C C . TYR F 1 64 ? 22.249 -123.891 108.117 1.00 46.43 64 TYR F C 1
ATOM 8664 O O . TYR F 1 64 ? 22.056 -124.577 107.118 1.00 46.29 64 TYR F O 1
ATOM 8673 N N . ILE F 1 65 ? 21.320 -123.076 108.612 1.00 46.00 65 ILE F N 1
ATOM 8674 C CA . ILE F 1 65 ? 20.024 -122.931 107.952 1.00 45.42 65 ILE F CA 1
ATOM 8675 C C . ILE F 1 65 ? 20.216 -122.364 106.553 1.00 44.86 65 ILE F C 1
ATOM 8676 O O . ILE F 1 65 ? 19.645 -122.867 105.595 1.00 45.56 65 ILE F O 1
ATOM 8681 N N . HIS F 1 66 ? 21.012 -121.309 106.456 1.00 44.03 66 HIS F N 1
ATOM 8682 C CA . HIS F 1 66 ? 21.287 -120.675 105.180 1.00 44.57 66 HIS F CA 1
ATOM 8683 C C . HIS F 1 66 ? 21.970 -121.676 104.249 1.00 45.21 66 HIS F C 1
ATOM 8684 O O . HIS F 1 66 ? 21.638 -121.763 103.068 1.00 45.80 66 HIS F O 1
ATOM 8691 N N . GLN F 1 67 ? 22.900 -122.450 104.802 1.00 45.17 67 GLN F N 1
ATOM 8692 C CA . GLN F 1 67 ? 23.576 -123.486 104.040 1.00 46.01 67 GLN F CA 1
ATOM 8693 C C . GLN F 1 67 ? 22.564 -124.463 103.440 1.00 47.55 67 GLN F C 1
ATOM 8694 O O . GLN F 1 67 ? 22.582 -124.730 102.242 1.00 49.57 67 GLN F O 1
ATOM 8700 N N . ARG F 1 68 ? 21.665 -124.968 104.271 1.00 48.16 68 ARG F N 1
ATOM 8701 C CA . ARG F 1 68 ? 20.663 -125.929 103.808 1.00 49.61 68 ARG F CA 1
ATOM 8702 C C . ARG F 1 68 ? 19.690 -125.315 102.807 1.00 49.87 68 ARG F C 1
ATOM 8703 O O . ARG F 1 68 ? 19.314 -125.956 101.833 1.00 51.08 68 ARG F O 1
ATOM 8711 N N . LEU F 1 69 ? 19.298 -124.069 103.034 1.00 48.53 69 LEU F N 1
ATOM 8712 C CA . LEU F 1 69 ? 18.342 -123.418 102.147 1.00 48.86 69 LEU F CA 1
ATOM 8713 C C . LEU F 1 69 ? 18.902 -123.142 100.762 1.00 49.87 69 LEU F C 1
ATOM 8714 O O . LEU F 1 69 ? 18.159 -123.161 99.790 1.00 50.59 69 LEU F O 1
ATOM 8719 N N . PHE F 1 70 ? 20.203 -122.869 100.680 1.00 50.14 70 PHE F N 1
ATOM 8720 C CA . PHE F 1 70 ? 20.797 -122.341 99.447 1.00 51.71 70 PHE F CA 1
ATOM 8721 C C . PHE F 1 70 ? 21.945 -123.146 98.829 1.00 53.22 70 PHE F C 1
ATOM 8722 O O . PHE F 1 70 ? 22.471 -122.734 97.810 1.00 54.12 70 PHE F O 1
ATOM 8730 N N . GLU F 1 71 ? 22.316 -124.280 99.418 1.00 54.08 71 GLU F N 1
ATOM 8731 C CA . GLU F 1 71 ? 23.475 -125.051 98.934 1.00 55.86 71 GLU F CA 1
ATOM 8732 C C . GLU F 1 71 ? 23.299 -125.646 97.534 1.00 57.77 71 GLU F C 1
ATOM 8733 O O . GLU F 1 71 ? 24.285 -125.966 96.881 1.00 59.48 71 GLU F O 1
ATOM 8739 N N . SER F 1 72 ? 22.059 -125.764 97.063 1.00 58.99 72 SER F N 1
ATOM 8740 C CA . SER F 1 72 ? 21.798 -126.224 95.695 1.00 61.87 72 SER F CA 1
ATOM 8741 C C . SER F 1 72 ? 21.917 -125.104 94.657 1.00 62.88 72 SER F C 1
ATOM 8742 O O . SER F 1 72 ? 21.994 -125.376 93.453 1.00 65.97 72 SER F O 1
ATOM 8745 N N . THR F 1 73 ? 21.946 -123.861 95.134 1.00 60.83 73 THR F N 1
ATOM 8746 C CA . THR F 1 73 ? 21.897 -122.671 94.284 1.00 61.16 73 THR F CA 1
ATOM 8747 C C . THR F 1 73 ? 23.148 -121.800 94.383 1.00 58.92 73 THR F C 1
ATOM 8748 O O . THR F 1 73 ? 23.661 -121.360 93.362 1.00 60.43 73 THR F O 1
ATOM 8752 N N . PHE F 1 74 ? 23.628 -121.536 95.594 1.00 55.32 74 PHE F N 1
ATOM 8753 C CA . PHE F 1 74 ? 24.785 -120.661 95.767 1.00 54.03 74 PHE F CA 1
ATOM 8754 C C . PHE F 1 74 ? 25.967 -121.389 96.363 1.00 52.54 74 PHE F C 1
ATOM 8755 O O . PHE F 1 74 ? 25.853 -122.053 97.384 1.00 51.84 74 PHE F O 1
ATOM 8763 N N . GLU F 1 75 ? 27.112 -121.231 95.711 1.00 53.52 75 GLU F N 1
ATOM 8764 C CA . GLU F 1 75 ? 28.357 -121.863 96.134 1.00 52.26 75 GLU F CA 1
ATOM 8765 C C . GLU F 1 75 ? 28.741 -121.417 97.543 1.00 49.59 75 GLU F C 1
ATOM 8766 O O . GLU F 1 75 ? 29.300 -122.193 98.297 1.00 48.55 75 GLU F O 1
ATOM 8772 N N . TRP F 1 76 ? 28.424 -120.168 97.875 1.00 48.31 76 TRP F N 1
ATOM 8773 C CA . TRP F 1 76 ? 28.791 -119.555 99.151 1.00 46.80 76 TRP F CA 1
ATOM 8774 C C . TRP F 1 76 ? 27.717 -119.758 100.231 1.00 46.20 76 TRP F C 1
ATOM 8775 O O . TRP F 1 76 ? 27.806 -119.167 101.308 1.00 45.12 76 TRP F O 1
ATOM 8786 N N . ALA F 1 77 ? 26.727 -120.611 99.970 1.00 46.57 77 ALA F N 1
ATOM 8787 C CA . ALA F 1 77 ? 25.683 -120.852 100.955 1.00 45.59 77 ALA F CA 1
ATOM 8788 C C . ALA F 1 77 ? 26.317 -121.151 102.304 1.00 44.67 77 ALA F C 1
ATOM 8789 O O . ALA F 1 77 ? 27.253 -121.942 102.393 1.00 44.42 77 ALA F O 1
ATOM 8791 N N . GLY F 1 78 ? 25.844 -120.466 103.338 1.00 44.30 78 GLY F N 1
ATOM 8792 C CA . GLY F 1 78 ? 26.295 -120.699 104.711 1.00 44.53 78 GLY F CA 1
ATOM 8793 C C . GLY F 1 78 ? 27.427 -119.770 105.114 1.00 45.18 78 GLY F C 1
ATOM 8794 O O . GLY F 1 78 ? 27.723 -119.627 106.309 1.00 45.06 78 GLY F O 1
ATOM 8795 N N . TYR F 1 79 ? 28.073 -119.155 104.117 1.00 45.73 79 TYR F N 1
ATOM 8796 C CA . TYR F 1 79 ? 29.170 -118.222 104.353 1.00 46.38 79 TYR F CA 1
ATOM 8797 C C . TYR F 1 79 ? 28.646 -116.798 104.364 1.00 46.93 79 TYR F C 1
ATOM 8798 O O . TYR F 1 79 ? 27.842 -116.416 103.519 1.00 47.11 79 TYR F O 1
ATOM 8807 N N . THR F 1 80 ? 29.112 -116.020 105.332 1.00 47.75 80 THR F N 1
ATOM 8808 C CA . THR F 1 80 ? 28.679 -114.640 105.493 1.00 48.40 80 THR F CA 1
ATOM 8809 C C . THR F 1 80 ? 29.485 -113.735 104.569 1.00 49.41 80 THR F C 1
ATOM 8810 O O . THR F 1 80 ? 30.495 -114.155 104.003 1.00 49.95 80 THR F O 1
ATOM 8814 N N . ARG F 1 81 ? 29.033 -112.493 104.411 1.00 50.62 81 ARG F N 1
ATOM 8815 C CA . ARG F 1 81 ? 29.585 -111.618 103.364 1.00 52.17 81 ARG F CA 1
ATOM 8816 C C . ARG F 1 81 ? 30.897 -110.940 103.761 1.00 53.36 81 ARG F C 1
ATOM 8817 O O . ARG F 1 81 ? 31.495 -110.220 102.961 1.00 53.98 81 ARG F O 1
ATOM 8825 N N . ASP F 1 82 ? 31.345 -111.202 104.983 1.00 53.78 82 ASP F N 1
ATOM 8826 C CA . ASP F 1 82 ? 32.702 -110.864 105.408 1.00 55.36 82 ASP F CA 1
ATOM 8827 C C . ASP F 1 82 ? 33.679 -112.006 105.121 1.00 55.36 82 ASP F C 1
ATOM 8828 O O . ASP F 1 82 ? 34.891 -111.845 105.274 1.00 57.27 82 ASP F O 1
ATOM 8833 N N . PHE F 1 83 ? 33.152 -113.168 104.745 1.00 53.97 83 PHE F N 1
ATOM 8834 C CA . PHE F 1 83 ? 33.992 -114.299 104.402 1.00 53.59 83 PHE F CA 1
ATOM 8835 C C . PHE F 1 83 ? 34.487 -114.133 102.980 1.00 54.62 83 PHE F C 1
ATOM 8836 O O . PHE F 1 83 ? 33.705 -113.956 102.040 1.00 54.18 83 PHE F O 1
ATOM 8844 N N . SER F 1 84 ? 35.798 -114.199 102.826 1.00 55.91 84 SER F N 1
ATOM 8845 C CA . SER F 1 84 ? 36.397 -114.059 101.523 1.00 56.94 84 SER F CA 1
ATOM 8846 C C . SER F 1 84 ? 36.239 -115.378 100.776 1.00 56.05 84 SER F C 1
ATOM 8847 O O . SER F 1 84 ? 36.974 -116.336 101.014 1.00 55.73 84 SER F O 1
ATOM 8850 N N . PHE F 1 85 ? 35.252 -115.423 99.884 1.00 55.61 85 PHE F N 1
ATOM 8851 C CA . PHE F 1 85 ? 34.841 -116.674 99.267 1.00 55.36 85 PHE F CA 1
ATOM 8852 C C . PHE F 1 85 ? 35.458 -116.881 97.889 1.00 56.23 85 PHE F C 1
ATOM 8853 O O . PHE F 1 85 ? 35.339 -116.021 97.023 1.00 57.89 85 PHE F O 1
ATOM 8861 N N . THR F 1 86 ? 36.066 -118.044 97.677 1.00 56.36 86 THR F N 1
ATOM 8862 C CA . THR F 1 86 ? 36.601 -118.402 96.365 1.00 58.34 86 THR F CA 1
ATOM 8863 C C . THR F 1 86 ? 35.593 -119.225 95.574 1.00 59.00 86 THR F C 1
ATOM 8864 O O . THR F 1 86 ? 35.280 -120.361 95.925 1.00 57.84 86 THR F O 1
ATOM 8868 N N . PHE F 1 87 ? 35.099 -118.635 94.492 1.00 61.37 87 PHE F N 1
ATOM 8869 C CA . PHE F 1 87 ? 34.219 -119.333 93.561 1.00 62.79 87 PHE F CA 1
ATOM 8870 C C . PHE F 1 87 ? 34.963 -120.411 92.787 1.00 63.85 87 PHE F C 1
ATOM 8871 O O . PHE F 1 87 ? 36.189 -120.388 92.680 1.00 64.83 87 PHE F O 1
ATOM 8879 N N . ASP F 1 88 ? 34.190 -121.332 92.225 1.00 65.17 88 ASP F N 1
ATOM 8880 C CA . ASP F 1 88 ? 34.696 -122.395 91.356 1.00 68.38 88 ASP F CA 1
ATOM 8881 C C . ASP F 1 88 ? 35.451 -121.817 90.137 1.00 71.03 88 ASP F C 1
ATOM 8882 O O . ASP F 1 88 ? 36.390 -122.407 89.631 1.00 71.68 88 ASP F O 1
ATOM 8887 N N . ASP F 1 89 ? 35.040 -120.623 89.733 1.00 72.72 89 ASP F N 1
ATOM 8888 C CA . ASP F 1 89 ? 35.589 -119.823 88.675 1.00 75.39 89 ASP F CA 1
ATOM 8889 C C . ASP F 1 89 ? 37.015 -119.285 88.859 1.00 74.81 89 ASP F C 1
ATOM 8890 O O . ASP F 1 89 ? 37.596 -118.622 87.958 1.00 76.45 89 ASP F O 1
ATOM 8895 N N . GLY F 1 90 ? 37.436 -119.305 90.110 1.00 72.02 90 GLY F N 1
ATOM 8896 C CA . GLY F 1 90 ? 38.682 -118.686 90.512 1.00 71.87 90 GLY F CA 1
ATOM 8897 C C . GLY F 1 90 ? 38.550 -117.314 91.163 1.00 70.61 90 GLY F C 1
ATOM 8898 O O . GLY F 1 90 ? 39.501 -116.841 91.781 1.00 69.55 90 GLY F O 1
ATOM 8899 N N . THR F 1 91 ? 37.405 -116.648 91.010 1.00 70.77 91 THR F N 1
ATOM 8900 C CA . THR F 1 91 ? 37.241 -115.294 91.560 1.00 70.62 91 THR F CA 1
ATOM 8901 C C . THR F 1 91 ? 36.948 -115.330 93.044 1.00 68.13 91 THR F C 1
ATOM 8902 O O . THR F 1 91 ? 36.471 -116.331 93.561 1.00 67.43 91 THR F O 1
ATOM 8906 N N . VAL F 1 92 ? 37.218 -114.214 93.712 1.00 68.05 92 VAL F N 1
ATOM 8907 C CA . VAL F 1 92 ? 37.094 -114.119 95.160 1.00 65.97 92 VAL F CA 1
ATOM 8908 C C . VAL F 1 92 ? 36.100 -113.018 95.496 1.00 65.77 92 VAL F C 1
ATOM 8909 O O . VAL F 1 92 ? 36.260 -111.875 95.072 1.00 68.05 92 VAL F O 1
ATOM 8913 N N . ALA F 1 93 ? 35.070 -113.363 96.262 1.00 64.52 93 ALA F N 1
ATOM 8914 C CA . ALA F 1 93 ? 33.982 -112.425 96.539 1.00 64.48 93 ALA F CA 1
ATOM 8915 C C . ALA F 1 93 ? 33.828 -112.098 98.016 1.00 63.89 93 ALA F C 1
ATOM 8916 O O . ALA F 1 93 ? 34.002 -112.944 98.891 1.00 61.62 93 ALA F O 1
ATOM 8918 N N . GLU F 1 94 ? 33.489 -110.842 98.259 1.00 65.66 94 GLU F N 1
ATOM 8919 C CA . GLU F 1 94 ? 33.337 -110.311 99.584 1.00 66.49 94 GLU F CA 1
ATOM 8920 C C . GLU F 1 94 ? 32.464 -109.069 99.447 1.00 66.85 94 GLU F C 1
ATOM 8921 O O . GLU F 1 94 ? 32.524 -108.392 98.431 1.00 67.23 94 GLU F O 1
ATOM 8927 N N . MET F 1 95 ? 31.617 -108.793 100.433 1.00 66.54 95 MET F N 1
ATOM 8928 C CA . MET F 1 95 ? 30.759 -107.611 100.364 1.00 68.15 95 MET F CA 1
ATOM 8929 C C . MET F 1 95 ? 30.592 -106.907 101.710 1.00 66.57 95 MET F C 1
ATOM 8930 O O . MET F 1 95 ? 29.595 -107.109 102.405 1.00 64.20 95 MET F O 1
ATOM 8935 N N . PRO F 1 96 ? 31.557 -106.045 102.054 1.00 66.91 96 PRO F N 1
ATOM 8936 C CA . PRO F 1 96 ? 31.517 -105.314 103.314 1.00 66.63 96 PRO F CA 1
ATOM 8937 C C . PRO F 1 96 ? 30.411 -104.261 103.392 1.00 67.02 96 PRO F C 1
ATOM 8938 O O . PRO F 1 96 ? 29.875 -104.023 104.476 1.00 67.95 96 PRO F O 1
ATOM 8942 N N . MET F 1 97 ? 30.082 -103.630 102.270 1.00 67.58 97 MET F N 1
ATOM 8943 C CA . MET F 1 97 ? 29.060 -102.585 102.246 1.00 68.19 97 MET F CA 1
ATOM 8944 C C . MET F 1 97 ? 27.842 -103.094 101.501 1.00 67.26 97 MET F C 1
ATOM 8945 O O . MET F 1 97 ? 27.936 -103.465 100.338 1.00 67.17 97 MET F O 1
ATOM 8947 N N . MET F 1 98 ? 26.707 -103.133 102.189 1.00 66.83 98 MET F N 1
ATOM 8948 C CA . MET F 1 98 ? 25.442 -103.524 101.580 1.00 67.15 98 MET F CA 1
ATOM 8949 C C . MET F 1 98 ? 24.345 -102.579 102.048 1.00 69.52 98 MET F C 1
ATOM 8950 O O . MET F 1 98 ? 24.116 -102.417 103.250 1.00 66.88 98 MET F O 1
ATOM 8955 N N . LYS F 1 99 ? 23.690 -101.945 101.081 1.00 73.46 99 LYS F N 1
ATOM 8956 C CA . LYS F 1 99 ? 22.669 -100.950 101.359 1.00 77.13 99 LYS F CA 1
ATOM 8957 C C . LYS F 1 99 ? 21.313 -101.609 101.526 1.00 77.59 99 LYS F C 1
ATOM 8958 O O . LYS F 1 99 ? 21.053 -102.673 100.962 1.00 77.10 99 LYS F O 1
ATOM 8960 N N . VAL F 1 100 ? 20.455 -100.971 102.313 1.00 79.50 100 VAL F N 1
ATOM 8961 C CA . VAL F 1 100 ? 19.067 -101.398 102.432 1.00 79.78 100 VAL F CA 1
ATOM 8962 C C . VAL F 1 100 ? 18.358 -101.021 101.125 1.00 82.92 100 VAL F C 1
ATOM 8963 O O . VAL F 1 100 ? 18.481 -99.884 100.664 1.00 85.55 100 VAL F O 1
ATOM 8965 N N . PRO F 1 101 ? 17.651 -101.982 100.500 1.00 84.26 101 PRO F N 1
ATOM 8966 C CA . PRO F 1 101 ? 17.041 -101.713 99.194 1.00 88.30 101 PRO F CA 1
ATOM 8967 C C . PRO F 1 101 ? 16.123 -100.494 99.206 1.00 91.79 101 PRO F C 1
ATOM 8968 O O . PRO F 1 101 ? 15.331 -100.324 100.140 1.00 92.29 101 PRO F O 1
ATOM 8972 N N . ASN F 1 102 ? 16.283 -99.638 98.195 1.00 95.14 102 ASN F N 1
ATOM 8973 C CA . ASN F 1 102 ? 15.452 -98.438 97.993 1.00 98.17 102 ASN F CA 1
ATOM 8974 C C . ASN F 1 102 ? 15.678 -97.264 98.966 1.00 98.61 102 ASN F C 1
ATOM 8975 O O . ASN F 1 102 ? 15.220 -96.155 98.697 1.00 101.34 102 ASN F O 1
ATOM 8977 N N . LEU F 1 103 ? 16.373 -97.499 100.079 1.00 96.27 103 LEU F N 1
ATOM 8978 C CA . LEU F 1 103 ? 16.643 -96.447 101.071 1.00 96.79 103 LEU F CA 1
ATOM 8979 C C . LEU F 1 103 ? 18.126 -96.125 101.167 1.00 96.27 103 LEU F C 1
ATOM 8980 O O . LEU F 1 103 ? 18.964 -96.911 100.741 1.00 94.63 103 LEU F O 1
ATOM 8982 N N . ASP F 1 104 ? 18.444 -94.976 101.757 1.00 97.39 104 ASP F N 1
ATOM 8983 C CA . ASP F 1 104 ? 19.833 -94.532 101.901 1.00 97.76 104 ASP F CA 1
ATOM 8984 C C . ASP F 1 104 ? 20.413 -94.894 103.270 1.00 94.31 104 ASP F C 1
ATOM 8985 O O . ASP F 1 104 ? 21.085 -94.073 103.899 1.00 95.41 104 ASP F O 1
ATOM 8990 N N . ILE F 1 105 ? 20.155 -96.119 103.718 1.00 89.98 105 ILE F N 1
ATOM 8991 C CA . ILE F 1 105 ? 20.719 -96.632 104.965 1.00 86.58 105 ILE F CA 1
ATOM 8992 C C . ILE F 1 105 ? 21.515 -97.896 104.653 1.00 82.37 105 ILE F C 1
ATOM 8993 O O . ILE F 1 105 ? 21.177 -98.627 103.728 1.00 81.21 105 ILE F O 1
ATOM 8995 N N . PHE F 1 106 ? 22.573 -98.141 105.423 1.00 79.46 106 PHE F N 1
ATOM 8996 C CA . PHE F 1 106 ? 23.425 -99.317 105.231 1.00 74.49 106 PHE F CA 1
ATOM 8997 C C . PHE F 1 106 ? 23.223 -100.348 106.348 1.00 69.96 106 PHE F C 1
ATOM 8998 O O . PHE F 1 106 ? 22.995 -99.996 107.508 1.00 70.70 106 PHE F O 1
ATOM 9000 N N . TYR F 1 107 ? 23.263 -101.625 105.986 1.00 65.45 107 TYR F N 1
ATOM 9001 C CA . TYR F 1 107 ? 23.351 -102.696 106.973 1.00 62.59 107 TYR F CA 1
ATOM 9002 C C . TYR F 1 107 ? 24.713 -102.632 107.645 1.00 61.98 107 TYR F C 1
ATOM 9003 O O . TYR F 1 107 ? 25.565 -101.852 107.247 1.00 62.51 107 TYR F O 1
ATOM 9012 N N . VAL F 1 108 ? 24.909 -103.447 108.675 1.00 60.65 108 VAL F N 1
ATOM 9013 C CA . VAL F 1 108 ? 26.187 -103.494 109.391 1.00 60.82 108 VAL F CA 1
ATOM 9014 C C . VAL F 1 108 ? 27.350 -103.687 108.410 1.00 60.95 108 VAL F C 1
ATOM 9015 O O . VAL F 1 108 ? 27.301 -104.549 107.534 1.00 59.10 108 VAL F O 1
ATOM 9019 N N . GLN F 1 109 ? 28.388 -102.871 108.562 1.00 63.16 109 GLN F N 1
ATOM 9020 C CA . GLN F 1 109 ? 29.593 -102.993 107.749 1.00 63.37 109 GLN F CA 1
ATOM 9021 C C . GLN F 1 109 ? 30.233 -104.361 107.947 1.00 62.46 109 GLN F C 1
ATOM 9022 O O . GLN F 1 109 ? 30.199 -104.926 109.044 1.00 61.43 109 GLN F O 1
ATOM 9024 N N . GLY F 1 110 ? 30.824 -104.879 106.876 1.00 62.86 110 GLY F N 1
ATOM 9025 C CA . GLY F 1 110 ? 31.426 -106.213 106.870 1.00 62.22 110 GLY F CA 1
ATOM 9026 C C . GLY F 1 110 ? 32.384 -106.481 108.008 1.00 63.31 110 GLY F C 1
ATOM 9027 O O . GLY F 1 110 ? 32.343 -107.548 108.623 1.00 63.81 110 GLY F O 1
ATOM 9028 N N . ASN F 1 111 ? 33.215 -105.494 108.322 1.00 65.50 111 ASN F N 1
ATOM 9029 C CA . ASN F 1 111 ? 34.194 -105.629 109.398 1.00 66.54 111 ASN F CA 1
ATOM 9030 C C . ASN F 1 111 ? 33.597 -105.769 110.803 1.00 66.42 111 ASN F C 1
ATOM 9031 O O . ASN F 1 111 ? 34.296 -106.189 111.727 1.00 67.63 111 ASN F O 1
ATOM 9033 N N . ASP F 1 112 ? 32.321 -105.408 110.964 1.00 65.44 112 ASP F N 1
ATOM 9034 C CA . ASP F 1 112 ? 31.623 -105.494 112.258 1.00 64.98 112 ASP F CA 1
ATOM 9035 C C . ASP F 1 112 ? 30.652 -106.671 112.344 1.00 61.58 112 ASP F C 1
ATOM 9036 O O . ASP F 1 112 ? 29.969 -106.837 113.350 1.00 61.08 112 ASP F O 1
ATOM 9041 N N . ILE F 1 113 ? 30.556 -107.464 111.283 1.00 59.44 113 ILE F N 1
ATOM 9042 C CA . ILE F 1 113 ? 29.576 -108.549 111.261 1.00 56.47 113 ILE F CA 1
ATOM 9043 C C . ILE F 1 113 ? 29.821 -109.546 112.390 1.00 56.12 113 ILE F C 1
ATOM 9044 O O . ILE F 1 113 ? 28.884 -109.916 113.099 1.00 54.44 113 ILE F O 1
ATOM 9049 N N . GLN F 1 114 ? 31.075 -109.963 112.553 1.00 57.02 114 GLN F N 1
ATOM 9050 C CA . GLN F 1 114 ? 31.416 -110.988 113.539 1.00 57.91 114 GLN F CA 1
ATOM 9051 C C . GLN F 1 114 ? 31.123 -110.544 114.964 1.00 58.95 114 GLN F C 1
ATOM 9052 O O . GLN F 1 114 ? 30.576 -111.309 115.749 1.00 58.35 114 GLN F O 1
ATOM 9058 N N . GLU F 1 115 ? 31.476 -109.303 115.283 1.00 60.64 115 GLU F N 1
ATOM 9059 C CA . GLU F 1 115 ? 31.257 -108.764 116.621 1.00 62.61 115 GLU F CA 1
ATOM 9060 C C . GLU F 1 115 ? 29.761 -108.693 116.923 1.00 61.42 115 GLU F C 1
ATOM 9061 O O . GLU F 1 115 ? 29.325 -109.068 118.008 1.00 61.59 115 GLU F O 1
ATOM 9063 N N . ASN F 1 116 ? 28.978 -108.238 115.948 1.00 59.11 116 ASN F N 1
ATOM 9064 C CA . ASN F 1 116 ? 27.523 -108.184 116.093 1.00 58.42 116 ASN F CA 1
ATOM 9065 C C . ASN F 1 116 ? 26.867 -109.560 116.219 1.00 56.56 116 ASN F C 1
ATOM 9066 O O . ASN F 1 116 ? 25.977 -109.746 117.052 1.00 56.71 116 ASN F O 1
ATOM 9071 N N . LEU F 1 117 ? 27.304 -110.518 115.407 1.00 54.69 117 LEU F N 1
ATOM 9072 C CA . LEU F 1 117 ? 26.785 -111.884 115.511 1.00 53.47 117 LEU F CA 1
ATOM 9073 C C . LEU F 1 117 ? 27.135 -112.491 116.869 1.00 55.13 117 LEU F C 1
ATOM 9074 O O . LEU F 1 117 ? 26.314 -113.184 117.462 1.00 53.77 117 LEU F O 1
ATOM 9079 N N . LYS F 1 118 ? 28.350 -112.224 117.346 1.00 57.22 118 LYS F N 1
ATOM 9080 C CA . LYS F 1 118 ? 28.766 -112.652 118.677 1.00 59.90 118 LYS F CA 1
ATOM 9081 C C . LYS F 1 118 ? 27.857 -112.042 119.748 1.00 62.24 118 LYS F C 1
ATOM 9082 O O . LYS F 1 118 ? 27.367 -112.749 120.617 1.00 62.55 118 LYS F O 1
ATOM 9084 N N . LYS F 1 119 ? 27.587 -110.745 119.644 1.00 63.43 119 LYS F N 1
ATOM 9085 C CA . LYS F 1 119 ? 26.686 -110.083 120.580 1.00 65.67 119 LYS F CA 1
ATOM 9086 C C . LYS F 1 119 ? 25.280 -110.694 120.537 1.00 64.54 119 LYS F C 1
ATOM 9087 O O . LYS F 1 119 ? 24.644 -110.901 121.573 1.00 66.27 119 LYS F O 1
ATOM 9089 N N . PHE F 1 120 ? 24.805 -110.962 119.329 1.00 62.16 120 PHE F N 1
ATOM 9090 C CA . PHE F 1 120 ? 23.545 -111.667 119.104 1.00 61.53 120 PHE F CA 1
ATOM 9091 C C . PHE F 1 120 ? 23.508 -113.024 119.808 1.00 61.29 120 PHE F C 1
ATOM 9092 O O . PHE F 1 120 ? 22.531 -113.351 120.477 1.00 61.32 120 PHE F O 1
ATOM 9100 N N . ASP F 1 121 ? 24.573 -113.808 119.637 1.00 61.44 121 ASP F N 1
ATOM 9101 C CA . ASP F 1 121 ? 24.704 -115.107 120.298 1.00 62.21 121 ASP F CA 1
ATOM 9102 C C . ASP F 1 121 ? 24.678 -114.976 121.827 1.00 65.52 121 ASP F C 1
ATOM 9103 O O . ASP F 1 121 ? 24.040 -115.779 122.511 1.00 65.49 121 ASP F O 1
ATOM 9108 N N . GLN F 1 122 ? 25.381 -113.972 122.351 1.00 67.84 122 GLN F N 1
ATOM 9109 C CA . GLN F 1 122 ?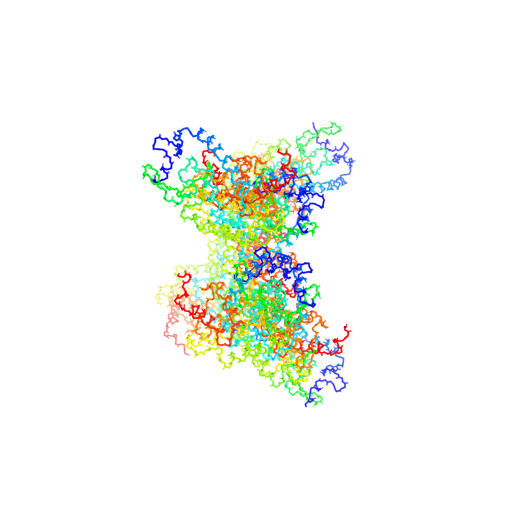 25.463 -113.737 123.798 1.00 71.50 122 GLN F CA 1
ATOM 9110 C C . GLN F 1 122 ? 24.121 -113.371 124.410 1.00 71.24 122 GLN F C 1
ATOM 9111 O O . GLN F 1 122 ? 23.768 -113.865 125.477 1.00 73.03 122 GLN F O 1
ATOM 9117 N N . LEU F 1 123 ? 23.379 -112.502 123.738 1.00 69.01 123 LEU F N 1
ATOM 9118 C CA . LEU F 1 123 ? 22.043 -112.135 124.196 1.00 69.00 123 LEU F CA 1
ATOM 9119 C C . LEU F 1 123 ? 21.117 -113.323 124.324 1.00 67.55 123 LEU F C 1
ATOM 9120 O O . LEU F 1 123 ? 20.432 -113.467 125.334 1.00 68.40 123 LEU F O 1
ATOM 9122 N N . LEU F 1 124 ? 21.090 -114.159 123.290 1.00 64.04 124 LEU F N 1
ATOM 9123 C CA . LEU F 1 124 ? 20.249 -115.351 123.301 1.00 62.94 124 LEU F CA 1
ATOM 9124 C C . LEU F 1 124 ? 20.642 -116.318 124.413 1.00 64.15 124 LEU F C 1
ATOM 9125 O O . LEU F 1 124 ? 19.775 -116.810 125.144 1.00 66.77 124 LEU F O 1
ATOM 9130 N N . ALA F 1 125 ? 21.944 -116.559 124.547 1.00 63.54 125 ALA F N 1
ATOM 9131 C CA . ALA F 1 125 ? 22.477 -117.439 125.582 1.00 65.53 125 ALA F CA 1
ATOM 9132 C C . ALA F 1 125 ? 22.165 -116.909 126.986 1.00 68.62 125 ALA F C 1
ATOM 9133 O O . ALA F 1 125 ? 21.745 -117.676 127.857 1.00 70.45 125 ALA F O 1
ATOM 9135 N N . SER F 1 126 ? 22.346 -115.601 127.184 1.00 68.95 126 SER F N 1
ATOM 9136 C CA . SER F 1 126 ? 22.088 -114.946 128.478 1.00 71.99 126 SER F CA 1
ATOM 9137 C C . SER F 1 126 ? 20.613 -115.037 128.825 1.00 72.24 126 SER F C 1
ATOM 9138 O O . SER F 1 126 ? 20.253 -115.105 129.998 1.00 75.55 126 SER F O 1
ATOM 9141 N N . LYS F 1 127 ? 19.761 -114.967 127.807 1.00 68.88 127 LYS F N 1
ATOM 9142 C CA . LYS F 1 127 ? 18.320 -115.085 127.993 1.00 68.87 127 LYS F CA 1
ATOM 9143 C C . LYS F 1 127 ? 17.793 -116.514 127.801 1.00 67.80 127 LYS F C 1
ATOM 9144 O O . LYS F 1 127 ? 16.585 -116.714 127.649 1.00 67.60 127 LYS F O 1
ATOM 9146 N N . ASN F 1 128 ? 18.686 -117.500 127.816 1.00 67.30 128 ASN F N 1
ATOM 9147 C CA . ASN F 1 128 ? 18.302 -118.906 127.707 1.00 66.83 128 ASN F CA 1
ATOM 9148 C C . ASN F 1 128 ? 17.376 -119.187 126.521 1.00 63.63 128 ASN F C 1
ATOM 9149 O O . ASN F 1 128 ? 16.327 -119.822 126.673 1.00 63.81 128 ASN F O 1
ATOM 9151 N N . ASN F 1 129 ? 17.770 -118.688 125.346 1.00 60.33 129 ASN F N 1
ATOM 9152 C CA . ASN F 1 129 ? 17.025 -118.885 124.096 1.00 57.57 129 ASN F CA 1
ATOM 9153 C C . ASN F 1 129 ? 15.563 -118.416 124.170 1.00 58.23 129 ASN F C 1
ATOM 9154 O O . ASN F 1 129 ? 14.689 -118.948 123.477 1.00 56.49 129 ASN F O 1
ATOM 9159 N N . LEU F 1 130 ? 15.312 -117.430 125.032 1.00 60.55 130 LEU F N 1
ATOM 9160 C CA . LEU F 1 130 ? 13.968 -116.894 125.274 1.00 62.14 130 LEU F CA 1
ATOM 9161 C C . LEU F 1 130 ? 12.981 -117.970 125.796 1.00 64.46 130 LEU F C 1
ATOM 9162 O O . LEU F 1 130 ? 11.773 -117.849 125.584 1.00 64.49 130 LEU F O 1
ATOM 9164 N N . GLN F 1 131 ? 13.471 -118.990 126.507 1.00 67.57 131 GLN F N 1
ATOM 9165 C CA . GLN F 1 131 ? 12.594 -120.008 127.113 1.00 71.05 131 GLN F CA 1
ATOM 9166 C C . GLN F 1 131 ? 12.035 -119.538 128.452 1.00 74.22 131 GLN F C 1
ATOM 9167 O O . GLN F 1 131 ? 12.552 -118.603 129.062 1.00 75.49 131 GLN F O 1
ATOM 9173 N N . GLY F 1 132 ? 10.981 -120.207 128.909 1.00 76.69 132 GLY F N 1
ATOM 9174 C CA . GLY F 1 132 ? 10.394 -119.922 130.221 1.00 80.39 132 GLY F CA 1
ATOM 9175 C C . GLY F 1 132 ? 9.771 -118.543 130.306 1.00 81.07 132 GLY F C 1
ATOM 9176 O O . GLY F 1 132 ? 9.783 -117.911 131.365 1.00 84.47 132 GLY F O 1
ATOM 9177 N N . LEU F 1 133 ? 9.213 -118.083 129.191 1.00 79.09 133 LEU F N 1
ATOM 9178 C CA . LEU F 1 133 ? 8.567 -116.780 129.127 1.00 80.04 133 LEU F CA 1
ATOM 9179 C C . LEU F 1 133 ? 7.120 -116.927 128.682 1.00 80.90 133 LEU F C 1
ATOM 9180 O O . LEU F 1 133 ? 6.746 -117.912 128.041 1.00 78.98 133 LEU F O 1
ATOM 9182 N N . SER F 1 134 ? 6.301 -115.949 129.061 1.00 83.98 134 SER F N 1
ATOM 9183 C CA . SER F 1 134 ? 4.929 -115.873 128.578 1.00 84.76 134 SER F CA 1
ATOM 9184 C C . SER F 1 134 ? 4.982 -115.439 127.119 1.00 81.95 134 SER F C 1
ATOM 9185 O O . SER F 1 134 ? 5.983 -114.872 126.662 1.00 81.95 134 SER F O 1
ATOM 9188 N N . ARG F 1 135 ? 3.911 -115.718 126.388 1.00 81.76 135 ARG F N 1
ATOM 9189 C CA . ARG F 1 135 ? 3.830 -115.354 124.976 1.00 80.22 135 ARG F CA 1
ATOM 9190 C C . ARG F 1 135 ? 4.087 -113.862 124.756 1.00 79.42 135 ARG F C 1
ATOM 9191 O O . ARG F 1 135 ? 4.761 -113.480 123.802 1.00 77.82 135 ARG F O 1
ATOM 9199 N N . GLU F 1 136 ? 3.557 -113.031 125.648 1.00 81.73 136 GLU F N 1
ATOM 9200 C CA . GLU F 1 136 ? 3.762 -111.582 125.575 1.00 81.69 136 GLU F CA 1
ATOM 9201 C C . GLU F 1 136 ? 5.233 -111.205 125.753 1.00 80.75 136 GLU F C 1
ATOM 9202 O O . GLU F 1 136 ? 5.764 -110.412 124.976 1.00 79.68 136 GLU F O 1
ATOM 9204 N N . GLU F 1 137 ? 5.879 -111.786 126.768 1.00 80.93 137 GLU F N 1
ATOM 9205 C CA . GLU F 1 137 ? 7.297 -111.538 127.046 1.00 79.41 137 GLU F CA 1
ATOM 9206 C C . GLU F 1 137 ? 8.172 -112.031 125.898 1.00 75.82 137 GLU F C 1
ATOM 9207 O O . GLU F 1 137 ? 9.128 -111.356 125.500 1.00 74.47 137 GLU F O 1
ATOM 9213 N N . PHE F 1 138 ? 7.854 -113.216 125.384 1.00 73.13 138 PHE F N 1
ATOM 9214 C CA . PHE F 1 138 ? 8.567 -113.763 124.242 1.00 70.45 138 PHE F CA 1
ATOM 9215 C C . PHE F 1 138 ? 8.474 -112.824 123.042 1.00 67.75 138 PHE F C 1
ATOM 9216 O O . PHE F 1 138 ? 9.487 -112.487 122.436 1.00 66.21 138 PHE F O 1
ATOM 9224 N N . VAL F 1 139 ? 7.251 -112.422 122.705 1.00 67.49 139 VAL F N 1
ATOM 9225 C CA . VAL F 1 139 ? 7.008 -111.500 121.592 1.00 66.18 139 VAL F CA 1
ATOM 9226 C C . VAL F 1 139 ? 7.862 -110.242 121.719 1.00 67.08 139 VAL F C 1
ATOM 9227 O O . VAL F 1 139 ? 8.515 -109.823 120.759 1.00 67.24 139 VAL F O 1
ATOM 9231 N N . ASP F 1 140 ? 7.871 -109.658 122.909 1.00 69.52 140 ASP F N 1
ATOM 9232 C CA . ASP F 1 140 ? 8.649 -108.447 123.160 1.00 70.37 140 ASP F CA 1
ATOM 9233 C C . ASP F 1 140 ? 10.138 -108.693 122.893 1.00 69.15 140 ASP F C 1
ATOM 9234 O O . ASP F 1 140 ? 10.761 -107.971 122.126 1.00 68.03 140 ASP F O 1
ATOM 9239 N N . GLU F 1 141 ? 10.692 -109.718 123.532 1.00 69.89 141 GLU F N 1
ATOM 9240 C CA . GLU F 1 141 ? 12.123 -109.994 123.448 1.00 69.52 141 GLU F CA 1
ATOM 9241 C C . GLU F 1 141 ? 12.521 -110.449 122.054 1.00 66.76 141 GLU F C 1
ATOM 9242 O O . GLU F 1 141 ? 13.561 -110.049 121.529 1.00 67.12 141 GLU F O 1
ATOM 9248 N N . ALA F 1 142 ? 11.679 -111.278 121.448 1.00 65.23 142 ALA F N 1
ATOM 9249 C CA . ALA F 1 142 ? 11.949 -111.807 120.119 1.00 63.09 142 ALA F CA 1
ATOM 9250 C C . ALA F 1 142 ? 11.984 -110.694 119.072 1.00 62.17 142 ALA F C 1
ATOM 9251 O O . ALA F 1 142 ? 12.870 -110.679 118.220 1.00 61.15 142 ALA F O 1
ATOM 9253 N N . ALA F 1 143 ? 11.032 -109.767 119.149 1.00 62.56 143 ALA F N 1
ATOM 9254 C CA . ALA F 1 143 ? 10.954 -108.666 118.192 1.00 61.89 143 ALA F CA 1
ATOM 9255 C C . ALA F 1 143 ? 12.209 -107.806 118.197 1.00 62.19 143 ALA F C 1
ATOM 9256 O O . ALA F 1 143 ? 12.683 -107.390 117.144 1.00 60.89 143 ALA F O 1
ATOM 9258 N N . LYS F 1 144 ? 12.738 -107.542 119.386 1.00 64.32 144 LYS F N 1
ATOM 9259 C CA . LYS F 1 144 ? 13.959 -106.747 119.530 1.00 65.54 144 LYS F CA 1
ATOM 9260 C C . LYS F 1 144 ? 15.164 -107.437 118.901 1.00 62.53 144 LYS F C 1
ATOM 9261 O O . LYS F 1 144 ? 15.968 -106.807 118.221 1.00 62.18 144 LYS F O 1
ATOM 9267 N N . LEU F 1 145 ? 15.280 -108.737 119.148 1.00 61.03 145 LEU F N 1
ATOM 9268 C CA . LEU F 1 145 ? 16.351 -109.547 118.584 1.00 58.98 145 LEU F CA 1
ATOM 9269 C C . LEU F 1 145 ? 16.237 -109.704 117.064 1.00 57.38 145 LEU F C 1
ATOM 9270 O O . LEU F 1 145 ? 17.250 -109.759 116.371 1.00 55.67 145 LEU F O 1
ATOM 9275 N N . PHE F 1 146 ? 15.006 -109.752 116.558 1.00 57.28 146 PHE F N 1
ATOM 9276 C CA . PHE F 1 146 ? 14.769 -109.844 115.124 1.00 56.16 146 PHE F CA 1
ATOM 9277 C C . PHE F 1 146 ? 15.233 -108.580 114.419 1.00 56.58 146 PHE F C 1
ATOM 9278 O O . PHE F 1 146 ? 15.872 -108.648 113.360 1.00 56.41 146 PHE F O 1
ATOM 9286 N N . VAL F 1 147 ? 14.883 -107.433 114.999 1.00 57.72 147 VAL F N 1
ATOM 9287 C CA . VAL F 1 147 ? 15.298 -106.142 114.463 1.00 58.48 147 VAL F CA 1
ATOM 9288 C C . VAL F 1 147 ? 16.814 -106.061 114.429 1.00 58.62 147 VAL F C 1
ATOM 9289 O O . VAL F 1 147 ? 17.397 -105.633 113.424 1.00 59.55 147 VAL F O 1
ATOM 9293 N N . PHE F 1 148 ? 17.448 -106.494 115.514 1.00 58.11 148 PHE F N 1
ATOM 9294 C CA . PHE F 1 148 ? 18.902 -106.470 115.605 1.00 57.97 148 PHE F CA 1
ATOM 9295 C C . PHE F 1 148 ? 19.537 -107.319 114.503 1.00 56.91 148 PHE F C 1
ATOM 9296 O O . PHE F 1 148 ? 20.362 -106.830 113.729 1.00 56.32 148 PHE F O 1
ATOM 9304 N N . LEU F 1 149 ? 19.125 -108.579 114.414 1.00 56.15 149 LEU F N 1
ATOM 9305 C CA . LEU F 1 149 ? 19.679 -109.497 113.425 1.00 55.84 149 LEU F CA 1
ATOM 9306 C C . LEU F 1 149 ? 19.430 -109.004 112.006 1.00 55.45 149 LEU F C 1
ATOM 9307 O O . LEU F 1 149 ? 20.308 -109.083 111.145 1.00 55.10 149 LEU F O 1
ATOM 9312 N N . ASN F 1 150 ? 18.228 -108.497 111.766 1.00 55.99 150 ASN F N 1
ATOM 9313 C CA . ASN F 1 150 ? 17.891 -107.973 110.466 1.00 56.58 150 ASN F CA 1
ATOM 9314 C C . ASN F 1 150 ? 18.861 -106.877 110.013 1.00 57.01 150 ASN F C 1
ATOM 9315 O O . ASN F 1 150 ? 19.229 -106.815 108.841 1.00 56.82 150 ASN F O 1
ATOM 9320 N N . SER F 1 151 ? 19.280 -106.028 110.946 1.00 57.06 151 SER F N 1
ATOM 9321 C CA . SER F 1 151 ? 20.181 -104.922 110.623 1.00 57.87 151 SER F CA 1
ATOM 9322 C C . SER F 1 151 ? 21.607 -105.387 110.319 1.00 56.68 151 SER F C 1
ATOM 9323 O O . SER F 1 151 ? 22.393 -104.654 109.707 1.00 58.48 151 SER F O 1
ATOM 9326 N N . ILE F 1 152 ? 21.943 -106.595 110.760 1.00 54.10 152 ILE F N 1
ATOM 9327 C CA . ILE F 1 152 ? 23.254 -107.181 110.495 1.00 52.72 152 ILE F CA 1
ATOM 9328 C C . ILE F 1 152 ? 23.335 -107.666 109.054 1.00 51.85 152 ILE F C 1
ATOM 9329 O O . ILE F 1 152 ? 24.328 -107.427 108.375 1.00 52.42 152 ILE F O 1
ATOM 9334 N N . ALA F 1 153 ? 22.292 -108.369 108.617 1.00 50.79 153 ALA F N 1
ATOM 9335 C CA . ALA F 1 153 ? 22.212 -108.929 107.272 1.00 50.35 153 ALA F CA 1
ATOM 9336 C C . ALA F 1 153 ? 23.516 -109.622 106.900 1.00 49.61 153 ALA F C 1
ATOM 9337 O O . ALA F 1 153 ? 24.195 -109.227 105.949 1.00 50.19 153 ALA F O 1
ATOM 9339 N N . PRO F 1 154 ? 23.874 -110.670 107.655 1.00 48.08 154 PRO F N 1
ATOM 9340 C CA . PRO F 1 154 ? 25.205 -111.268 107.568 1.00 47.74 154 PRO F CA 1
ATOM 9341 C C . PRO F 1 154 ? 25.525 -111.943 106.226 1.00 47.72 154 PRO F C 1
ATOM 9342 O O . PRO F 1 154 ? 26.700 -112.124 105.915 1.00 47.57 154 PRO F O 1
ATOM 9346 N N . PHE F 1 155 ? 24.503 -112.321 105.457 1.00 47.36 155 PHE F N 1
ATOM 9347 C CA . PHE F 1 155 ? 24.725 -112.985 104.168 1.00 47.64 155 PHE F CA 1
ATOM 9348 C C . PHE F 1 155 ? 24.589 -112.039 102.987 1.00 49.16 155 PHE F C 1
ATOM 9349 O O . PHE F 1 155 ? 23.921 -111.012 103.068 1.00 50.00 155 PHE F O 1
ATOM 9357 N N . ARG F 1 156 ? 25.232 -112.399 101.882 1.00 50.04 156 ARG F N 1
ATOM 9358 C CA . ARG F 1 156 ? 25.144 -111.622 100.640 1.00 51.71 156 ARG F CA 1
ATOM 9359 C C . ARG F 1 156 ? 23.695 -111.525 100.151 1.00 51.79 156 ARG F C 1
ATOM 9360 O O . ARG F 1 156 ? 23.280 -110.500 99.631 1.00 53.68 156 ARG F O 1
ATOM 9368 N N . ALA F 1 157 ? 22.953 -112.613 100.312 1.00 50.23 157 ALA F N 1
ATOM 9369 C CA . ALA F 1 157 ? 21.539 -112.655 99.996 1.00 50.64 157 ALA F CA 1
ATOM 9370 C C . ALA F 1 157 ? 20.912 -113.824 100.733 1.00 49.68 157 ALA F C 1
ATOM 9371 O O . ALA F 1 157 ? 21.617 -114.669 101.294 1.00 49.12 157 ALA F O 1
ATOM 9373 N N . GLY F 1 158 ? 19.586 -113.857 100.747 1.00 50.44 158 GLY F N 1
ATOM 9374 C CA . GLY F 1 158 ? 18.846 -114.903 101.441 1.00 50.13 158 GLY F CA 1
ATOM 9375 C C . GLY F 1 158 ? 18.744 -114.683 102.947 1.00 49.59 158 GLY F C 1
ATOM 9376 O O . GLY F 1 158 ? 18.465 -115.626 103.697 1.00 48.96 158 GLY F O 1
ATOM 9377 N N . ASN F 1 159 ? 18.979 -113.452 103.399 1.00 50.12 159 ASN F N 1
ATOM 9378 C CA . ASN F 1 159 ? 18.893 -113.140 104.827 1.00 50.02 159 ASN F CA 1
ATOM 9379 C C . ASN F 1 159 ? 17.480 -113.370 105.339 1.00 51.37 159 ASN F C 1
ATOM 9380 O O . ASN F 1 159 ? 17.289 -114.017 106.355 1.00 51.21 159 ASN F O 1
ATOM 9385 N N . GLU F 1 160 ? 16.489 -112.876 104.606 1.00 54.06 160 GLU F N 1
ATOM 9386 C CA . GLU F 1 160 ? 15.103 -112.857 105.101 1.00 55.12 160 GLU F CA 1
ATOM 9387 C C . GLU F 1 160 ? 14.583 -114.264 105.405 1.00 54.86 160 GLU F C 1
ATOM 9388 O O . GLU F 1 160 ? 14.259 -114.551 106.555 1.00 54.67 160 GLU F O 1
ATOM 9394 N N . PRO F 1 161 ? 14.544 -115.161 104.398 1.00 54.63 161 PRO F N 1
ATOM 9395 C CA . PRO F 1 161 ? 14.028 -116.504 104.690 1.00 53.98 161 PRO F CA 1
ATOM 9396 C C . PRO F 1 161 ? 14.845 -117.257 105.738 1.00 52.00 161 PRO F C 1
ATOM 9397 O O . PRO F 1 161 ? 14.290 -118.053 106.494 1.00 52.00 161 PRO F O 1
ATOM 9401 N N . THR F 1 162 ? 16.146 -117.007 105.781 1.00 50.71 162 THR F N 1
ATOM 9402 C CA . THR F 1 162 ? 17.003 -117.642 106.773 1.00 49.79 162 THR F CA 1
ATOM 9403 C C . THR F 1 162 ? 16.633 -117.220 108.199 1.00 50.29 162 THR F C 1
ATOM 9404 O O . THR F 1 162 ? 16.490 -118.062 109.081 1.00 49.00 162 THR F O 1
ATOM 9408 N N . GLN F 1 163 ? 16.522 -115.914 108.419 1.00 51.49 163 GLN F N 1
ATOM 9409 C CA . GLN F 1 163 ? 16.153 -115.380 109.724 1.00 53.33 163 GLN F CA 1
ATOM 9410 C C . GLN F 1 163 ? 14.764 -115.846 110.152 1.00 53.87 163 GLN F C 1
ATOM 9411 O O . GLN F 1 163 ? 14.531 -116.086 111.329 1.00 54.19 163 GLN F O 1
ATOM 9417 N N . ARG F 1 164 ? 13.828 -115.919 109.215 1.00 54.22 164 ARG F N 1
ATOM 9418 C CA . ARG F 1 164 ? 12.477 -116.349 109.556 1.00 55.76 164 ARG F CA 1
ATOM 9419 C C . ARG F 1 164 ? 12.454 -117.782 110.040 1.00 55.39 164 ARG F C 1
ATOM 9420 O O . ARG F 1 164 ? 11.822 -118.084 111.046 1.00 56.01 164 ARG F O 1
ATOM 9428 N N . VAL F 1 165 ? 13.150 -118.667 109.340 1.00 54.02 165 VAL F N 1
ATOM 9429 C CA . VAL F 1 165 ? 13.206 -120.054 109.777 1.00 53.79 165 VAL F CA 1
ATOM 9430 C C . VAL F 1 165 ? 13.834 -120.131 111.169 1.00 53.27 165 VAL F C 1
ATOM 9431 O O . VAL F 1 165 ? 13.387 -120.893 112.004 1.00 52.01 165 VAL F O 1
ATOM 9435 N N . PHE F 1 166 ? 14.879 -119.343 111.392 1.00 53.28 166 PHE F N 1
ATOM 9436 C CA . PHE F 1 166 ? 15.587 -119.321 112.667 1.00 53.39 166 PHE F CA 1
ATOM 9437 C C . PHE F 1 166 ? 14.623 -118.943 113.779 1.00 55.74 166 PHE F C 1
ATOM 9438 O O . PHE F 1 166 ? 14.552 -119.617 114.802 1.00 57.43 166 PHE F O 1
ATOM 9446 N N . PHE F 1 167 ? 13.868 -117.869 113.576 1.00 55.11 167 PHE F N 1
ATOM 9447 C CA . PHE F 1 167 ? 12.941 -117.402 114.612 1.00 55.36 167 PHE F CA 1
ATOM 9448 C C . PHE F 1 167 ? 11.732 -118.300 114.803 1.00 56.96 167 PHE F C 1
ATOM 9449 O O . PHE F 1 167 ? 11.263 -118.453 115.917 1.00 58.18 167 PHE F O 1
ATOM 9457 N N . GLU F 1 168 ? 11.247 -118.925 113.737 1.00 59.81 168 GLU F N 1
ATOM 9458 C CA . GLU F 1 168 ? 10.181 -119.915 113.885 1.00 61.59 168 GLU F CA 1
ATOM 9459 C C . GLU F 1 168 ? 10.659 -121.091 114.738 1.00 61.84 168 GLU F C 1
ATOM 9460 O O . GLU F 1 168 ? 9.936 -121.559 115.609 1.00 64.06 168 GLU F O 1
ATOM 9466 N N . LYS F 1 169 ? 11.887 -121.540 114.500 1.00 61.79 169 LYS F N 1
ATOM 9467 C CA . LYS F 1 169 ? 12.485 -122.623 115.289 1.00 62.22 169 LYS F CA 1
ATOM 9468 C C . LYS F 1 169 ? 12.729 -122.193 116.737 1.00 61.19 169 LYS F C 1
ATOM 9469 O O . LYS F 1 169 ? 12.583 -122.987 117.656 1.00 60.76 169 LYS F O 1
ATOM 9475 N N . LEU F 1 170 ? 13.134 -120.943 116.920 1.00 59.76 170 LEU F N 1
ATOM 9476 C CA . LEU F 1 170 ? 13.364 -120.384 118.246 1.00 60.36 170 LEU F CA 1
ATOM 9477 C C . LEU F 1 170 ? 12.061 -120.337 119.059 1.00 60.19 170 LEU F C 1
ATOM 9478 O O . LEU F 1 170 ? 12.028 -120.728 120.224 1.00 58.95 170 LEU F O 1
ATOM 9483 N N . ALA F 1 171 ? 10.992 -119.878 118.414 1.00 60.05 171 ALA F N 1
ATOM 9484 C CA . ALA F 1 171 ? 9.663 -119.822 119.023 1.00 61.10 171 ALA F CA 1
ATOM 9485 C C . ALA F 1 171 ? 9.193 -121.206 119.459 1.00 63.06 171 ALA F C 1
ATOM 9486 O O . ALA F 1 171 ? 8.749 -121.389 120.597 1.00 65.07 171 ALA F O 1
ATOM 9488 N N . GLU F 1 172 ? 9.293 -122.169 118.549 1.00 62.60 172 GLU F N 1
ATOM 9489 C CA . GLU F 1 172 ? 8.945 -123.551 118.843 1.00 64.72 172 GLU F CA 1
ATOM 9490 C C . GLU F 1 172 ? 9.697 -124.062 120.070 1.00 65.72 172 GLU F C 1
ATOM 9491 O O . GLU F 1 172 ? 9.088 -124.589 120.991 1.00 68.88 172 GLU F O 1
ATOM 9493 N N . ALA F 1 173 ? 11.016 -123.894 120.090 1.00 64.95 173 ALA F N 1
ATOM 9494 C CA . ALA F 1 173 ? 11.830 -124.357 121.223 1.00 65.26 173 ALA F CA 1
ATOM 9495 C C . ALA F 1 173 ? 11.503 -123.607 122.514 1.00 65.98 173 ALA F C 1
ATOM 9496 O O . ALA F 1 173 ? 11.713 -124.131 123.600 1.00 67.37 173 ALA F O 1
ATOM 9498 N N . ALA F 1 174 ? 11.012 -122.379 122.384 1.00 65.47 174 ALA F N 1
ATOM 9499 C CA . ALA F 1 174 ? 10.624 -121.564 123.534 1.00 67.77 174 ALA F CA 1
ATOM 9500 C C . ALA F 1 174 ? 9.202 -121.865 124.037 1.00 70.70 174 ALA F C 1
ATOM 9501 O O . ALA F 1 174 ? 8.714 -121.193 124.950 1.00 72.62 174 ALA F O 1
ATOM 9503 N N . GLY F 1 175 ? 8.541 -122.851 123.434 1.00 71.01 175 GLY F N 1
ATOM 9504 C CA . GLY F 1 175 ? 7.190 -123.226 123.812 1.00 73.45 175 GLY F CA 1
ATOM 9505 C C . GLY F 1 175 ? 6.100 -122.381 123.179 1.00 75.04 175 GLY F C 1
ATOM 9506 O O . GLY F 1 175 ? 4.951 -122.442 123.599 1.00 80.54 175 GLY F O 1
ATOM 9507 N N . HIS F 1 176 ? 6.440 -121.583 122.175 1.00 74.49 176 HIS F N 1
ATOM 9508 C CA . HIS F 1 176 ? 5.450 -120.764 121.480 1.00 75.37 176 HIS F CA 1
ATOM 9509 C C . HIS F 1 176 ? 5.473 -121.086 119.985 1.00 75.54 176 HIS F C 1
ATOM 9510 O O . HIS F 1 176 ? 5.930 -122.155 119.583 1.00 75.93 176 HIS F O 1
ATOM 9517 N N . GLN F 1 177 ? 4.959 -120.169 119.172 1.00 75.64 177 GLN F N 1
ATOM 9518 C CA . GLN F 1 177 ? 4.865 -120.361 117.737 1.00 74.57 177 GLN F CA 1
ATOM 9519 C C . GLN F 1 177 ? 5.047 -119.037 117.027 1.00 73.77 177 GLN F C 1
ATOM 9520 O O . GLN F 1 177 ? 4.660 -117.988 117.547 1.00 74.29 177 GLN F O 1
ATOM 9522 N N . LEU F 1 178 ? 5.669 -119.097 115.854 1.00 72.78 178 LEU F N 1
ATOM 9523 C CA . LEU F 1 178 ? 5.719 -117.973 114.922 1.00 71.72 178 LEU F CA 1
ATOM 9524 C C . LEU F 1 178 ? 5.498 -118.506 113.518 1.00 72.63 178 LEU F C 1
ATOM 9525 O O . LEU F 1 178 ? 6.156 -119.459 113.107 1.00 70.77 178 LEU F O 1
ATOM 9530 N N . ASP F 1 179 ? 4.569 -117.905 112.786 1.00 74.38 179 ASP F N 1
ATOM 9531 C CA . ASP F 1 179 ? 4.388 -118.253 111.385 1.00 77.05 179 ASP F CA 1
ATOM 9532 C C . ASP F 1 179 ? 4.347 -116.996 110.539 1.00 76.75 179 ASP F C 1
ATOM 9533 O O . ASP F 1 179 ? 3.297 -116.359 110.414 1.00 78.52 179 ASP F O 1
ATOM 9538 N N . PHE F 1 180 ? 5.492 -116.664 109.944 1.00 75.10 180 PHE F N 1
ATOM 9539 C CA . PHE F 1 180 ? 5.618 -115.446 109.140 1.00 75.80 180 PHE F CA 1
ATOM 9540 C C . PHE F 1 180 ? 4.678 -115.447 107.935 1.00 79.66 180 PHE F C 1
ATOM 9541 O O . PHE F 1 180 ? 4.258 -114.379 107.494 1.00 81.42 180 PHE F O 1
ATOM 9549 N N . SER F 1 181 ? 4.324 -116.632 107.430 1.00 82.21 181 SER F N 1
ATOM 9550 C CA . SER F 1 181 ? 3.448 -116.724 106.252 1.00 85.93 181 SER F CA 1
ATOM 9551 C C . SER F 1 181 ? 2.045 -116.223 106.561 1.00 88.66 181 SER F C 1
ATOM 9552 O O . SER F 1 181 ? 1.261 -116.038 105.637 1.00 93.41 181 SER F O 1
ATOM 9555 N N . VAL F 1 182 ? 1.692 -116.067 107.839 1.00 87.97 182 VAL F N 1
ATOM 9556 C CA . VAL F 1 182 ? 0.350 -115.560 108.158 1.00 91.14 182 VAL F CA 1
ATOM 9557 C C . VAL F 1 182 ? 0.281 -114.048 107.977 1.00 90.48 182 VAL F C 1
ATOM 9558 O O . VAL F 1 182 ? -0.801 -113.509 108.010 1.00 93.47 182 VAL F O 1
ATOM 9562 N N . ALA F 1 183 ? 1.424 -113.385 107.767 1.00 86.62 183 ALA F N 1
ATOM 9563 C CA . ALA F 1 183 ? 1.469 -111.934 107.539 1.00 85.11 183 ALA F CA 1
ATOM 9564 C C . ALA F 1 183 ? 2.016 -111.582 106.154 1.00 84.39 183 ALA F C 1
ATOM 9565 O O . ALA F 1 183 ? 2.818 -112.326 105.587 1.00 82.99 183 ALA F O 1
ATOM 9567 N N . THR F 1 184 ? 1.567 -110.443 105.626 1.00 84.56 184 THR F N 1
ATOM 9568 C CA . THR F 1 184 ? 1.973 -109.973 104.295 1.00 84.49 184 THR F CA 1
ATOM 9569 C C . THR F 1 184 ? 3.437 -109.590 104.226 1.00 80.80 184 THR F C 1
ATOM 9570 O O . THR F 1 184 ? 4.018 -109.156 105.211 1.00 76.23 184 THR F O 1
ATOM 9574 N N . GLU F 1 185 ? 4.009 -109.706 103.032 1.00 82.91 185 GLU F N 1
ATOM 9575 C CA . GLU F 1 185 ? 5.401 -109.320 102.811 1.00 80.89 185 GLU F CA 1
ATOM 9576 C C . GLU F 1 185 ? 5.601 -107.820 103.016 1.00 78.36 185 GLU F C 1
ATOM 9577 O O . GLU F 1 185 ? 6.602 -107.390 103.592 1.00 76.36 185 GLU F O 1
ATOM 9583 N N . LYS F 1 186 ? 4.636 -107.034 102.546 1.00 79.24 186 LYS F N 1
ATOM 9584 C CA . LYS F 1 186 ? 4.652 -105.581 102.721 1.00 77.29 186 LYS F CA 1
ATOM 9585 C C . LYS F 1 186 ? 4.763 -105.182 104.196 1.00 74.03 186 LYS F C 1
ATOM 9586 O O . LYS F 1 186 ? 5.497 -104.257 104.538 1.00 71.15 186 LYS F O 1
ATOM 9588 N N . ARG F 1 187 ? 4.043 -105.892 105.061 1.00 74.17 187 ARG F N 1
ATOM 9589 C CA . ARG F 1 187 ? 4.014 -105.574 106.488 1.00 72.99 187 ARG F CA 1
ATOM 9590 C C . ARG F 1 187 ? 5.329 -105.938 107.161 1.00 69.85 187 ARG F C 1
ATOM 9591 O O . ARG F 1 187 ? 5.860 -105.170 107.967 1.00 67.71 187 ARG F O 1
ATOM 9599 N N . ILE F 1 188 ? 5.838 -107.123 106.841 1.00 69.22 188 ILE F N 1
ATOM 9600 C CA . ILE F 1 188 ? 7.102 -107.593 107.411 1.00 67.13 188 ILE F CA 1
ATOM 9601 C C . ILE F 1 188 ? 8.223 -106.613 107.057 1.00 67.53 188 ILE F C 1
ATOM 9602 O O . ILE F 1 188 ? 9.037 -106.253 107.909 1.00 64.68 188 ILE F O 1
ATOM 9607 N N . MET F 1 189 ? 8.239 -106.172 105.803 1.00 70.89 189 MET F N 1
ATOM 9608 C CA . MET F 1 189 ? 9.218 -105.192 105.345 1.00 71.82 189 MET F CA 1
ATOM 9609 C C . MET F 1 189 ? 9.055 -103.872 106.105 1.00 70.20 189 MET F C 1
ATOM 9610 O O . MET F 1 189 ? 10.035 -103.319 106.589 1.00 68.15 189 MET F O 1
ATOM 9615 N N . ARG F 1 190 ? 7.819 -103.385 106.219 1.00 71.26 190 ARG F N 1
ATOM 9616 C CA . ARG F 1 190 ? 7.527 -102.137 106.943 1.00 71.43 190 ARG F CA 1
ATOM 9617 C C . ARG F 1 190 ? 8.098 -102.200 108.359 1.00 68.76 190 ARG F C 1
ATOM 9618 O O . ARG F 1 190 ? 8.691 -101.240 108.838 1.00 67.89 190 ARG F O 1
ATOM 9626 N N . ALA F 1 191 ? 7.911 -103.333 109.025 1.00 66.98 191 ALA F N 1
ATOM 9627 C CA . ALA F 1 191 ? 8.417 -103.515 110.381 1.00 65.11 191 ALA F CA 1
ATOM 9628 C C . ALA F 1 191 ? 9.944 -103.502 110.414 1.00 64.47 191 ALA F C 1
ATOM 9629 O O . ALA F 1 191 ? 10.548 -102.898 111.302 1.00 67.24 191 ALA F O 1
ATOM 9631 N N . CYS F 1 192 ? 10.574 -104.159 109.446 1.00 64.60 192 CYS F N 1
ATOM 9632 C CA . CYS F 1 192 ? 12.039 -104.157 109.356 1.00 63.64 192 CYS F CA 1
ATOM 9633 C C . CYS F 1 192 ? 12.576 -102.749 109.136 1.00 63.60 192 CYS F C 1
ATOM 9634 O O . CYS F 1 192 ? 13.525 -102.329 109.801 1.00 63.87 192 CYS F O 1
ATOM 9637 N N . ILE F 1 193 ? 11.923 -102.004 108.247 1.00 63.75 193 ILE F N 1
ATOM 9638 C CA . ILE F 1 193 ? 12.329 -100.631 107.952 1.00 63.76 193 ILE F CA 1
ATOM 9639 C C . ILE F 1 193 ? 12.200 -99.750 109.196 1.00 63.19 193 ILE F C 1
ATOM 9640 O O . ILE F 1 193 ? 13.130 -99.019 109.538 1.00 64.02 193 ILE F O 1
ATOM 9645 N N . ASP F 1 194 ? 11.050 -99.816 109.867 1.00 62.84 194 ASP F N 1
ATOM 9646 C CA . ASP F 1 194 ? 10.850 -99.074 111.112 1.00 63.99 194 ASP F CA 1
ATOM 9647 C C . ASP F 1 194 ? 11.960 -99.399 112.104 1.00 63.72 194 ASP F C 1
ATOM 9648 O O . ASP F 1 194 ? 12.517 -98.507 112.739 1.00 65.09 194 ASP F O 1
ATOM 9653 N N . GLY F 1 195 ? 12.278 -100.684 112.221 1.00 62.63 195 GLY F N 1
ATOM 9654 C CA . GLY F 1 195 ? 13.352 -101.149 113.090 1.00 62.57 195 GLY F CA 1
ATOM 9655 C C . GLY F 1 195 ? 14.695 -100.483 112.838 1.00 64.79 195 GLY F C 1
ATOM 9656 O O . GLY F 1 195 ? 15.484 -100.323 113.769 1.00 65.90 195 GLY F O 1
ATOM 9657 N N . MET F 1 196 ? 14.963 -100.103 111.587 1.00 64.98 196 MET F N 1
ATOM 9658 C CA . MET F 1 196 ? 16.238 -99.475 111.219 1.00 66.41 196 MET F CA 1
ATOM 9659 C C . MET F 1 196 ? 16.197 -97.956 111.107 1.00 66.14 196 MET F C 1
ATOM 9660 O O . MET F 1 196 ? 17.248 -97.328 110.994 1.00 66.90 196 MET F O 1
ATOM 9665 N N . THR F 1 197 ? 15.002 -97.369 111.106 1.00 63.39 197 THR F N 1
ATOM 9666 C CA . THR F 1 197 ? 14.869 -95.925 110.918 1.00 63.58 197 THR F CA 1
ATOM 9667 C C . THR F 1 197 ? 14.397 -95.160 112.157 1.00 64.38 197 THR F C 1
ATOM 9668 O O . THR F 1 197 ? 14.873 -94.064 112.404 1.00 64.80 197 THR F O 1
ATOM 9672 N N . LEU F 1 198 ? 13.475 -95.726 112.932 1.00 64.55 198 LEU F N 1
ATOM 9673 C CA . LEU F 1 198 ? 12.855 -94.974 114.030 1.00 66.77 198 LEU F CA 1
ATOM 9674 C C . LEU F 1 198 ? 13.712 -94.900 115.290 1.00 68.86 198 LEU F C 1
ATOM 9675 O O . LEU F 1 198 ? 14.521 -95.784 115.562 1.00 68.08 198 LEU F O 1
ATOM 9680 N N . LYS F 1 199 ? 13.514 -93.831 116.058 1.00 72.53 199 LYS F N 1
ATOM 9681 C CA . LYS F 1 199 ? 14.235 -93.611 117.315 1.00 76.66 199 LYS F CA 1
ATOM 9682 C C . LYS F 1 199 ? 14.015 -94.747 118.315 1.00 77.89 199 LYS F C 1
ATOM 9683 O O . LYS F 1 199 ? 13.038 -95.488 118.227 1.00 75.26 199 LYS F O 1
ATOM 9685 N N . ASP F 1 200 ? 14.951 -94.857 119.258 1.00 83.03 200 ASP F N 1
ATOM 9686 C CA . ASP F 1 200 ? 15.044 -95.968 120.226 1.00 84.87 200 ASP F CA 1
ATOM 9687 C C . ASP F 1 200 ? 13.746 -96.736 120.510 1.00 84.38 200 ASP F C 1
ATOM 9688 O O . ASP F 1 200 ? 13.636 -97.915 120.176 1.00 82.88 200 ASP F O 1
ATOM 9690 N N . ASN F 1 201 ? 12.772 -96.071 121.124 1.00 86.20 201 ASN F N 1
ATOM 9691 C CA . ASN F 1 201 ? 11.563 -96.745 121.595 1.00 86.67 201 ASN F CA 1
ATOM 9692 C C . ASN F 1 201 ? 10.696 -97.272 120.461 1.00 83.85 201 ASN F C 1
ATOM 9693 O O . ASN F 1 201 ? 10.305 -98.446 120.454 1.00 83.04 201 ASN F O 1
ATOM 9695 N N . MET F 1 202 ? 10.430 -96.403 119.492 1.00 81.82 202 MET F N 1
ATOM 9696 C CA . MET F 1 202 ? 9.463 -96.681 118.432 1.00 78.98 202 MET F CA 1
ATOM 9697 C C . MET F 1 202 ? 9.913 -97.738 117.425 1.00 75.26 202 MET F C 1
ATOM 9698 O O . MET F 1 202 ? 9.081 -98.370 116.773 1.00 74.64 202 MET F O 1
ATOM 9703 N N . ALA F 1 203 ? 11.222 -97.934 117.302 1.00 74.22 203 ALA F N 1
ATOM 9704 C CA . ALA F 1 203 ? 11.781 -98.855 116.309 1.00 71.52 203 ALA F CA 1
ATOM 9705 C C . ALA F 1 203 ? 11.159 -100.252 116.363 1.00 69.64 203 ALA F C 1
ATOM 9706 O O . ALA F 1 203 ? 10.905 -100.869 115.326 1.00 69.58 203 ALA F O 1
ATOM 9708 N N . TYR F 1 204 ? 10.931 -100.743 117.577 1.00 69.45 204 TYR F N 1
ATOM 9709 C CA . TYR F 1 204 ? 10.489 -102.117 117.791 1.00 68.33 204 TYR F CA 1
ATOM 9710 C C . TYR F 1 204 ? 8.982 -102.294 117.708 1.00 67.61 204 TYR F C 1
ATOM 9711 O O . TYR F 1 204 ? 8.504 -103.427 117.652 1.00 67.63 204 TYR F O 1
ATOM 9720 N N . LYS F 1 205 ? 8.238 -101.194 117.686 1.00 69.24 205 LYS F N 1
ATOM 9721 C CA . LYS F 1 205 ? 6.786 -101.263 117.867 1.00 71.63 205 LYS F CA 1
ATOM 9722 C C . LYS F 1 205 ? 6.102 -102.100 116.815 1.00 70.87 205 LYS F C 1
ATOM 9723 O O . LYS F 1 205 ? 5.399 -103.050 117.137 1.00 72.99 205 LYS F O 1
ATOM 9725 N N . GLU F 1 206 ? 6.302 -101.721 115.560 1.00 70.53 206 GLU F N 1
ATOM 9726 C CA . GLU F 1 206 ? 5.733 -102.437 114.428 1.00 70.61 206 GLU F CA 1
ATOM 9727 C C . GLU F 1 206 ? 6.124 -103.918 114.389 1.00 68.22 206 GLU F C 1
ATOM 9728 O O . GLU F 1 206 ? 5.318 -104.773 114.007 1.00 67.96 206 GLU F O 1
ATOM 9734 N N . MET F 1 207 ? 7.339 -104.222 114.828 1.00 66.20 207 MET F N 1
ATOM 9735 C CA . MET F 1 207 ? 7.794 -105.602 114.902 1.00 65.56 207 MET F CA 1
ATOM 9736 C C . MET F 1 207 ? 7.074 -106.370 116.018 1.00 66.30 207 MET F C 1
ATOM 9737 O O . MET F 1 207 ? 6.685 -107.530 115.833 1.00 67.75 207 MET F O 1
ATOM 9742 N N . LYS F 1 208 ? 6.926 -105.733 117.178 1.00 65.92 208 LYS F N 1
ATOM 9743 C CA . LYS F 1 208 ? 6.131 -106.300 118.280 1.00 67.95 208 LYS F CA 1
ATOM 9744 C C . LYS F 1 208 ? 4.709 -106.594 117.843 1.00 68.98 208 LYS F C 1
ATOM 9745 O O . LYS F 1 208 ? 4.206 -107.687 118.074 1.00 69.76 208 LYS F O 1
ATOM 9747 N N . SER F 1 209 ? 4.087 -105.613 117.197 1.00 68.92 209 SER F N 1
ATOM 9748 C CA . SER F 1 209 ? 2.745 -105.764 116.656 1.00 71.07 209 SER F CA 1
ATOM 9749 C C . SER F 1 209 ? 2.646 -106.943 115.686 1.00 71.13 209 SER F C 1
ATOM 9750 O O . SER F 1 209 ? 1.715 -107.746 115.776 1.00 73.63 209 SER F O 1
ATOM 9753 N N . LEU F 1 210 ? 3.605 -107.048 114.768 1.00 70.26 210 LEU F N 1
ATOM 9754 C CA . LEU F 1 210 ? 3.657 -108.175 113.829 1.00 70.30 210 LEU F CA 1
ATOM 9755 C C . LEU F 1 210 ? 3.771 -109.505 114.571 1.00 70.73 210 LEU F C 1
ATOM 9756 O O . LEU F 1 210 ? 3.024 -110.443 114.292 1.00 72.76 210 LEU F O 1
ATOM 9758 N N . PHE F 1 211 ? 4.699 -109.573 115.522 1.00 69.20 211 PHE F N 1
ATOM 9759 C CA . PHE F 1 211 ? 4.941 -110.799 116.283 1.00 69.77 211 PHE F CA 1
ATOM 9760 C C . PHE F 1 211 ? 3.737 -111.219 117.120 1.00 73.15 211 PHE F C 1
ATOM 9761 O O . PHE F 1 211 ? 3.429 -112.411 117.212 1.00 76.59 211 PHE F O 1
ATOM 9769 N N . GLU F 1 212 ? 3.051 -110.253 117.724 1.00 75.38 212 GLU F N 1
ATOM 9770 C CA . GLU F 1 212 ? 1.779 -110.540 118.401 1.00 78.34 212 GLU F CA 1
ATOM 9771 C C . GLU F 1 212 ? 0.848 -111.303 117.486 1.00 80.28 212 GLU F C 1
ATOM 9772 O O . GLU F 1 212 ? 0.334 -112.345 117.865 1.00 81.99 212 GLU F O 1
ATOM 9774 N N . ASP F 1 213 ? 0.667 -110.790 116.273 1.00 80.77 213 ASP F N 1
ATOM 9775 C CA . ASP F 1 213 ? -0.239 -111.391 115.298 1.00 83.59 213 ASP F CA 1
ATOM 9776 C C . ASP F 1 213 ? 0.217 -112.778 114.817 1.00 84.17 213 ASP F C 1
ATOM 9777 O O . ASP F 1 213 ? -0.565 -113.730 114.834 1.00 87.34 213 ASP F O 1
ATOM 9782 N N . ILE F 1 214 ? 1.482 -112.909 114.425 1.00 83.40 214 ILE F N 1
ATOM 9783 C CA . ILE F 1 214 ? 1.968 -114.178 113.855 1.00 83.37 214 ILE F CA 1
ATOM 9784 C C . ILE F 1 214 ? 2.298 -115.244 114.908 1.00 83.05 214 ILE F C 1
ATOM 9785 O O . ILE F 1 214 ? 2.585 -116.388 114.556 1.00 83.46 214 ILE F O 1
ATOM 9790 N N . SER F 1 215 ? 2.259 -114.875 116.188 1.00 82.61 215 SER F N 1
ATOM 9791 C CA . SER F 1 215 ? 2.380 -115.849 117.283 1.00 82.32 215 SER F CA 1
ATOM 9792 C C . SER F 1 215 ? 1.028 -116.270 117.877 1.00 85.17 215 SER F C 1
ATOM 9793 O O . SER F 1 215 ? 0.988 -117.087 118.796 1.00 85.31 215 SER F O 1
ATOM 9796 N N . ASP F 1 216 ? -0.062 -115.712 117.350 1.00 87.76 216 ASP F N 1
ATOM 9797 C CA . ASP F 1 216 ? -1.412 -115.972 117.865 1.00 92.63 216 ASP F CA 1
ATOM 9798 C C . ASP F 1 216 ? -1.990 -117.257 117.269 1.00 96.13 216 ASP F C 1
ATOM 9799 O O . ASP F 1 216 ? -2.326 -117.287 116.082 1.00 98.25 216 ASP F O 1
ATOM 9801 N N . PRO F 1 217 ? -2.127 -118.321 118.091 1.00 97.48 217 PRO F N 1
ATOM 9802 C CA . PRO F 1 217 ? -2.571 -119.634 117.596 1.00 99.71 217 PRO F CA 1
ATOM 9803 C C . PRO F 1 217 ? -3.853 -119.590 116.774 1.00 103.71 217 PRO F C 1
ATOM 9804 O O . PRO F 1 217 ? -4.044 -120.429 115.888 1.00 105.91 217 PRO F O 1
ATOM 9808 N N . LYS F 1 218 ? -4.728 -118.635 117.081 1.00 105.65 218 LYS F N 1
ATOM 9809 C CA . LYS F 1 218 ? -5.913 -118.408 116.275 1.00 109.61 218 LYS F CA 1
ATOM 9810 C C . LYS F 1 218 ? -5.455 -117.997 114.877 1.00 107.10 218 LYS F C 1
ATOM 9811 O O . LYS F 1 218 ? -5.711 -118.706 113.904 1.00 109.57 218 LYS F O 1
ATOM 9813 N N . LYS F 1 219 ? -4.736 -116.877 114.802 1.00 102.02 219 LYS F N 1
ATOM 9814 C CA . LYS F 1 219 ? -4.283 -116.311 113.529 1.00 99.02 219 LYS F CA 1
ATOM 9815 C C . LYS F 1 219 ? -3.059 -117.036 112.965 1.00 94.01 219 LYS F C 1
ATOM 9816 O O . LYS F 1 219 ? -2.805 -118.200 113.272 1.00 91.71 219 LYS F O 1
ATOM 9818 N N . HIS G 1 8 ? 26.584 26.876 88.374 1.00 92.46 8 HIS G N 1
ATOM 9819 C CA . HIS G 1 8 ? 25.457 26.079 88.951 1.00 88.43 8 HIS G CA 1
ATOM 9820 C C . HIS G 1 8 ? 25.851 24.617 89.193 1.00 83.19 8 HIS G C 1
ATOM 9821 O O . HIS G 1 8 ? 25.629 24.072 90.272 1.00 79.56 8 HIS G O 1
ATOM 9823 N N . MET G 1 9 ? 26.445 23.989 88.181 1.00 83.64 9 MET G N 1
ATOM 9824 C CA . MET G 1 9 ? 26.736 22.553 88.222 1.00 79.62 9 MET G CA 1
ATOM 9825 C C . MET G 1 9 ? 27.866 22.155 89.182 1.00 76.03 9 MET G C 1
ATOM 9826 O O . MET G 1 9 ? 27.993 20.978 89.513 1.00 72.91 9 MET G O 1
ATOM 9831 N N . ALA G 1 10 ? 28.679 23.110 89.631 1.00 77.05 10 ALA G N 1
ATOM 9832 C CA . ALA G 1 10 ? 29.799 22.807 90.537 1.00 74.60 10 ALA G CA 1
ATOM 9833 C C . ALA G 1 10 ? 29.335 22.299 91.900 1.00 71.09 10 ALA G C 1
ATOM 9834 O O . ALA G 1 10 ? 29.939 21.377 92.459 1.00 68.81 10 ALA G O 1
ATOM 9836 N N . ARG G 1 11 ? 28.264 22.898 92.424 1.00 71.47 11 ARG G N 1
ATOM 9837 C CA . ARG G 1 11 ? 27.674 22.468 93.696 1.00 69.29 11 ARG G CA 1
ATOM 9838 C C . ARG G 1 11 ? 27.279 20.987 93.706 1.00 66.38 11 ARG G C 1
ATOM 9839 O O . ARG G 1 11 ? 27.209 20.378 94.772 1.00 65.41 11 ARG G O 1
ATOM 9841 N N . ASN G 1 12 ? 27.047 20.397 92.531 1.00 65.86 12 ASN G N 1
ATOM 9842 C CA . ASN G 1 12 ? 26.655 18.986 92.437 1.00 63.85 12 ASN G CA 1
ATOM 9843 C C . ASN G 1 12 ? 27.736 17.947 92.746 1.00 62.12 12 ASN G C 1
ATOM 9844 O O . ASN G 1 12 ? 27.411 16.771 92.923 1.00 61.37 12 ASN G O 1
ATOM 9849 N N . TYR G 1 13 ? 29.002 18.357 92.821 1.00 62.14 13 TYR G N 1
ATOM 9850 C CA . TYR G 1 13 ? 30.051 17.481 93.368 1.00 60.98 13 TYR G CA 1
ATOM 9851 C C . TYR G 1 13 ? 29.901 17.285 94.882 1.00 60.66 13 TYR G C 1
ATOM 9852 O O . TYR G 1 13 ? 30.304 16.262 95.429 1.00 60.24 13 TYR G O 1
ATOM 9861 N N . ALA G 1 14 ? 29.327 18.273 95.559 1.00 61.77 14 ALA G N 1
ATOM 9862 C CA . ALA G 1 14 ? 29.164 18.217 97.011 1.00 62.83 14 ALA G CA 1
ATOM 9863 C C . ALA G 1 14 ? 27.712 17.898 97.367 1.00 63.32 14 ALA G C 1
ATOM 9864 O O . ALA G 1 14 ? 26.831 17.987 96.517 1.00 62.75 14 ALA G O 1
ATOM 9866 N N . TYR G 1 15 ? 27.467 17.502 98.613 1.00 65.07 15 TYR G N 1
ATOM 9867 C CA . TYR G 1 15 ? 26.100 17.192 99.062 1.00 66.49 15 TYR G CA 1
ATOM 9868 C C . TYR G 1 15 ? 25.236 18.461 99.110 1.00 68.26 15 TYR G C 1
ATOM 9869 O O . TYR G 1 15 ? 25.746 19.555 99.229 1.00 68.98 15 TYR G O 1
ATOM 9878 N N . PRO G 1 16 ? 23.912 18.323 98.993 1.00 69.77 16 PRO G N 1
ATOM 9879 C CA . PRO G 1 16 ? 23.122 19.566 98.853 1.00 71.73 16 PRO G CA 1
ATOM 9880 C C . PRO G 1 16 ? 23.126 20.538 100.063 1.00 75.77 16 PRO G C 1
ATOM 9881 O O . PRO G 1 16 ? 22.838 21.728 99.898 1.00 77.50 16 PRO G O 1
ATOM 9885 N N . HIS G 1 17 ? 23.457 20.053 101.255 1.00 78.47 17 HIS G N 1
ATOM 9886 C CA . HIS G 1 17 ? 23.447 20.889 102.462 1.00 83.14 17 HIS G CA 1
ATOM 9887 C C . HIS G 1 17 ? 24.855 21.318 102.895 1.00 84.40 17 HIS G C 1
ATOM 9888 O O . HIS G 1 17 ? 25.039 22.380 103.484 1.00 87.38 17 HIS G O 1
ATOM 9890 N N . MET G 1 18 ? 25.839 20.476 102.594 1.00 82.72 18 MET G N 1
ATOM 9891 C CA . MET G 1 18 ? 27.185 20.577 103.121 1.00 84.36 18 MET G CA 1
ATOM 9892 C C . MET G 1 18 ? 28.150 20.904 102.006 1.00 81.46 18 MET G C 1
ATOM 9893 O O . MET G 1 18 ? 27.799 20.742 100.838 1.00 78.84 18 MET G O 1
ATOM 9898 N N . ASN G 1 19 ? 29.360 21.324 102.393 1.00 83.08 19 ASN G N 1
ATOM 9899 C CA . ASN G 1 19 ? 30.544 21.366 101.509 1.00 81.09 19 ASN G CA 1
ATOM 9900 C C . ASN G 1 19 ? 31.265 20.014 101.256 1.00 79.21 19 ASN G C 1
ATOM 9901 O O . ASN G 1 19 ? 32.069 19.905 100.330 1.00 77.16 19 ASN G O 1
ATOM 9903 N N . THR G 1 20 ? 30.977 18.988 102.056 1.00 58.44 20 THR G N 1
ATOM 9904 C CA . THR G 1 20 ? 31.613 17.672 101.881 1.00 56.57 20 THR G CA 1
ATOM 9905 C C . THR G 1 20 ? 31.330 17.092 100.499 1.00 54.11 20 THR G C 1
ATOM 9906 O O . THR G 1 20 ? 30.198 17.127 100.013 1.00 54.35 20 THR G O 1
ATOM 9910 N N . LEU G 1 21 ? 32.366 16.527 99.893 1.00 51.98 21 LEU G N 1
ATOM 9911 C CA . LEU G 1 21 ? 32.247 15.916 98.572 1.00 49.60 21 LEU G CA 1
ATOM 9912 C C . LEU G 1 21 ? 31.456 14.620 98.622 1.00 48.67 21 LEU G C 1
ATOM 9913 O O . LEU G 1 21 ? 31.632 13.804 99.535 1.00 49.14 21 LEU G O 1
ATOM 9918 N N . LYS G 1 22 ? 30.585 14.436 97.641 1.00 47.59 22 LYS G N 1
ATOM 9919 C CA . LYS G 1 22 ? 29.809 13.214 97.538 1.00 47.17 22 LYS G CA 1
ATOM 9920 C C . LYS G 1 22 ? 30.766 12.056 97.395 1.00 45.60 22 LYS G C 1
ATOM 9921 O O . LYS G 1 22 ? 31.751 12.149 96.678 1.00 44.27 22 LYS G O 1
ATOM 9927 N N . ASN G 1 23 ? 30.481 10.968 98.089 1.00 46.02 23 ASN G N 1
ATOM 9928 C CA . ASN G 1 23 ? 31.359 9.816 98.050 1.00 45.03 23 ASN G CA 1
ATOM 9929 C C . ASN G 1 23 ? 30.602 8.520 98.234 1.00 45.43 23 ASN G C 1
ATOM 9930 O O . ASN G 1 23 ? 29.541 8.496 98.852 1.00 46.78 23 ASN G O 1
ATOM 9935 N N . LYS G 1 24 ? 31.200 7.436 97.753 1.00 44.48 24 LYS G N 1
ATOM 9936 C CA . LYS G 1 24 ? 30.573 6.117 97.787 1.00 45.28 24 LYS G CA 1
ATOM 9937 C C . LYS G 1 24 ? 30.426 5.550 99.200 1.00 47.66 24 LYS G C 1
ATOM 9938 O O . LYS G 1 24 ? 29.712 4.575 99.392 1.00 48.02 24 LYS G O 1
ATOM 9944 N N . HIS G 1 25 ? 31.120 6.131 100.173 1.00 49.92 25 HIS G N 1
ATOM 9945 C CA . HIS G 1 25 ? 31.030 5.668 101.562 1.00 53.19 25 HIS G CA 1
ATOM 9946 C C . HIS G 1 25 ? 29.874 6.315 102.314 1.00 55.48 25 HIS G C 1
ATOM 9947 O O . HIS G 1 25 ? 29.611 5.931 103.439 1.00 58.70 25 HIS G O 1
ATOM 9954 N N . ASN G 1 26 ? 29.198 7.293 101.710 1.00 56.01 26 ASN G N 1
ATOM 9955 C CA . ASN G 1 26 ? 28.128 8.053 102.407 1.00 58.74 26 ASN G CA 1
ATOM 9956 C C . ASN G 1 26 ? 28.702 8.772 103.624 1.00 60.30 26 ASN G C 1
ATOM 9957 O O . ASN G 1 26 ? 27.991 8.916 104.608 1.00 62.75 26 ASN G O 1
ATOM 9962 N N . ILE G 1 27 ? 29.964 9.197 103.588 1.00 59.28 27 ILE G N 1
ATOM 9963 C CA . ILE G 1 27 ? 30.594 9.880 104.727 1.00 61.01 27 ILE G CA 1
ATOM 9964 C C . ILE G 1 27 ? 30.380 11.382 104.614 1.00 61.66 27 ILE G C 1
ATOM 9965 O O . ILE G 1 27 ? 30.673 11.971 103.584 1.00 60.16 27 ILE G O 1
ATOM 9970 N N . MET G 1 28 ? 29.916 11.997 105.695 1.00 64.27 28 MET G N 1
ATOM 9971 C CA . MET G 1 28 ? 29.545 13.411 105.701 1.00 65.73 28 MET G CA 1
ATOM 9972 C C . MET G 1 28 ? 30.611 14.322 106.305 1.00 66.19 28 MET G C 1
ATOM 9973 O O . MET G 1 28 ? 30.575 15.529 106.113 1.00 65.88 28 MET G O 1
ATOM 9978 N N . SER G 1 29 ? 31.545 13.753 107.059 1.00 66.77 29 SER G N 1
ATOM 9979 C CA . SER G 1 29 ? 32.633 14.535 107.639 1.00 67.36 29 SER G CA 1
ATOM 9980 C C . SER G 1 29 ? 33.779 14.621 106.635 1.00 64.39 29 SER G C 1
ATOM 9981 O O . SER G 1 29 ? 34.274 13.596 106.175 1.00 62.14 29 SER G O 1
ATOM 9984 N N . THR G 1 30 ? 34.198 15.840 106.311 1.00 63.77 30 THR G N 1
ATOM 9985 C CA . THR G 1 30 ? 35.319 16.048 105.405 1.00 61.54 30 THR G CA 1
ATOM 9986 C C . THR G 1 30 ? 36.609 15.473 105.984 1.00 61.00 30 THR G C 1
ATOM 9987 O O . THR G 1 30 ? 37.420 14.897 105.255 1.00 59.29 30 THR G O 1
ATOM 9991 N N . LYS G 1 31 ? 36.787 15.607 107.295 1.00 62.58 31 LYS G N 1
ATOM 9992 C CA . LYS G 1 31 ? 37.958 15.050 107.974 1.00 62.73 31 LYS G CA 1
ATOM 9993 C C . LYS G 1 31 ? 38.017 13.528 107.861 1.00 60.57 31 LYS G C 1
ATOM 9994 O O . LYS G 1 31 ? 39.049 12.967 107.482 1.00 59.16 31 LYS G O 1
ATOM 9996 N N . LYS G 1 32 ? 36.912 12.863 108.179 1.00 60.24 32 LYS G N 1
ATOM 9997 C CA . LYS G 1 32 ? 36.856 11.406 108.092 1.00 59.21 32 LYS G CA 1
ATOM 9998 C C . LYS G 1 32 ? 37.019 10.928 106.646 1.00 56.29 32 LYS G C 1
ATOM 9999 O O . LYS G 1 32 ? 37.687 9.922 106.389 1.00 54.86 32 LYS G O 1
ATOM 10001 N N . LEU G 1 33 ? 36.404 11.652 105.712 1.00 55.38 33 LEU G N 1
ATOM 10002 C CA . LEU G 1 33 ? 36.511 11.322 104.291 1.00 53.37 33 LEU G CA 1
ATOM 10003 C C . LEU G 1 33 ? 37.969 11.326 103.849 1.00 52.62 33 LEU G C 1
ATOM 10004 O O . LEU G 1 33 ? 38.413 10.399 103.188 1.00 50.29 33 LEU G O 1
ATOM 10009 N N . ALA G 1 34 ? 38.703 12.363 104.242 1.00 54.51 34 ALA G N 1
ATOM 10010 C CA . ALA G 1 34 ? 40.132 12.452 103.943 1.00 54.88 34 ALA G CA 1
ATOM 10011 C C . ALA G 1 34 ? 40.886 11.196 104.385 1.00 55.81 34 ALA G C 1
ATOM 10012 O O . ALA G 1 34 ? 41.665 10.642 103.618 1.00 55.09 34 ALA G O 1
ATOM 10014 N N . HIS G 1 35 ? 40.638 10.747 105.613 1.00 58.77 35 HIS G N 1
ATOM 10015 C CA . HIS G 1 35 ? 41.323 9.569 106.173 1.00 59.93 35 HIS G CA 1
ATOM 10016 C C . HIS G 1 35 ? 41.005 8.285 105.391 1.00 56.99 35 HIS G C 1
ATOM 10017 O O . HIS G 1 35 ? 41.907 7.543 105.005 1.00 55.50 35 HIS G O 1
ATOM 10024 N N . VAL G 1 36 ? 39.720 8.042 105.154 1.00 56.32 36 VAL G N 1
ATOM 10025 C CA . VAL G 1 36 ? 39.269 6.855 104.416 1.00 54.82 36 VAL G CA 1
ATOM 10026 C C . VAL G 1 36 ? 39.849 6.882 103.006 1.00 52.76 36 VAL G C 1
ATOM 10027 O O . VAL G 1 36 ? 40.228 5.859 102.439 1.00 51.13 36 VAL G O 1
ATOM 10031 N N . CYS G 1 37 ? 39.913 8.083 102.469 1.00 52.45 37 CYS G N 1
ATOM 10032 C CA . CYS G 1 37 ? 40.449 8.325 101.156 1.00 51.79 37 CYS G CA 1
ATOM 10033 C C . CYS G 1 37 ? 41.926 7.944 101.068 1.00 51.51 37 CYS G C 1
ATOM 10034 O O . CYS G 1 37 ? 42.335 7.213 100.164 1.00 50.63 37 CYS G O 1
ATOM 10037 N N . GLU G 1 38 ? 42.719 8.423 102.015 1.00 52.80 38 GLU G N 1
ATOM 10038 C CA . GLU G 1 38 ? 44.132 8.047 102.086 1.00 53.13 38 GLU G CA 1
ATOM 10039 C C . GLU G 1 38 ? 44.309 6.533 102.234 1.00 52.64 38 GLU G C 1
ATOM 10040 O O . GLU G 1 38 ? 45.226 5.945 101.650 1.00 52.74 38 GLU G O 1
ATOM 10042 N N . HIS G 1 39 ? 43.417 5.900 102.992 1.00 51.67 39 HIS G N 1
ATOM 10043 C CA . HIS G 1 39 ? 43.468 4.456 103.166 1.00 50.93 39 HIS G CA 1
ATOM 10044 C C . HIS G 1 39 ? 43.377 3.703 101.823 1.00 48.66 39 HIS G C 1
ATOM 10045 O O . HIS G 1 39 ? 44.226 2.862 101.520 1.00 48.34 39 HIS G O 1
ATOM 10052 N N . TYR G 1 40 ? 42.331 3.981 101.054 1.00 47.28 40 TYR G N 1
ATOM 10053 C CA . TYR G 1 40 ? 42.092 3.265 99.779 1.00 45.99 40 TYR G CA 1
ATOM 10054 C C . TYR G 1 40 ? 43.145 3.583 98.733 1.00 45.26 40 TYR G C 1
ATOM 10055 O O . TYR G 1 40 ? 43.572 2.706 97.989 1.00 44.60 40 TYR G O 1
ATOM 10064 N N . ALA G 1 41 ? 43.589 4.831 98.719 1.00 46.35 41 ALA G N 1
ATOM 10065 C CA . ALA G 1 41 ? 44.659 5.239 97.830 1.00 46.44 41 ALA G CA 1
ATOM 10066 C C . ALA G 1 41 ? 45.916 4.398 98.051 1.00 47.80 41 ALA G C 1
ATOM 10067 O O . ALA G 1 41 ? 46.518 3.910 97.088 1.00 47.17 41 ALA G O 1
ATOM 10069 N N . LYS G 1 42 ? 46.290 4.208 99.313 1.00 49.59 42 LYS G N 1
ATOM 10070 C CA . LYS G 1 42 ? 47.452 3.385 99.658 1.00 51.22 42 LYS G CA 1
ATOM 10071 C C . LYS G 1 42 ? 47.292 1.938 99.189 1.00 49.72 42 LYS G C 1
ATOM 10072 O O . LYS G 1 42 ? 48.232 1.331 98.654 1.00 50.13 42 LYS G O 1
ATOM 10078 N N . LYS G 1 43 ? 46.101 1.383 99.364 1.00 48.57 43 LYS G N 1
ATOM 10079 C CA . LYS G 1 43 ? 45.831 0.021 98.893 1.00 47.56 43 LYS G CA 1
ATOM 10080 C C . LYS G 1 43 ? 45.959 -0.089 97.370 1.00 45.76 43 LYS G C 1
ATOM 10081 O O . LYS G 1 43 ? 46.470 -1.092 96.858 1.00 46.93 43 LYS G O 1
ATOM 10087 N N . ALA G 1 44 ? 45.475 0.920 96.659 1.00 43.69 44 ALA G N 1
ATOM 10088 C CA . ALA G 1 44 ? 45.469 0.895 95.199 1.00 42.04 44 ALA G CA 1
ATOM 10089 C C . ALA G 1 44 ? 46.882 1.022 94.650 1.00 41.60 44 ALA G C 1
ATOM 10090 O O . ALA G 1 44 ? 47.236 0.393 93.658 1.00 40.84 44 ALA G O 1
ATOM 10092 N N . ILE G 1 45 ? 47.706 1.798 95.341 1.00 42.01 45 ILE G N 1
ATOM 10093 C CA . ILE G 1 45 ? 49.110 1.960 94.958 1.00 42.18 45 ILE G CA 1
ATOM 10094 C C . ILE G 1 45 ? 49.849 0.623 94.988 1.00 42.30 45 ILE G C 1
ATOM 10095 O O . ILE G 1 45 ? 50.705 0.356 94.132 1.00 42.51 45 ILE G O 1
ATOM 10100 N N . ILE G 1 46 ? 49.493 -0.233 95.941 1.00 41.91 46 ILE G N 1
ATOM 10101 C CA . ILE G 1 46 ? 50.126 -1.537 96.034 1.00 42.20 46 ILE G CA 1
ATOM 10102 C C . ILE G 1 46 ? 49.898 -2.344 94.751 1.00 41.04 46 ILE G C 1
ATOM 10103 O O . ILE G 1 46 ? 50.824 -2.956 94.215 1.00 41.46 46 ILE G O 1
ATOM 10108 N N . ASN G 1 47 ? 48.666 -2.365 94.265 1.00 39.51 47 ASN G N 1
ATOM 10109 C CA . ASN G 1 47 ? 48.387 -3.082 93.027 1.00 38.96 47 ASN G CA 1
ATOM 10110 C C . ASN G 1 47 ? 48.957 -2.368 91.807 1.00 38.57 47 ASN G C 1
ATOM 10111 O O . ASN G 1 47 ? 49.503 -2.989 90.913 1.00 38.58 47 ASN G O 1
ATOM 10116 N N . LEU G 1 48 ? 48.851 -1.056 91.802 1.00 38.58 48 LEU G N 1
ATOM 10117 C CA . LEU G 1 48 ? 49.440 -0.244 90.751 1.00 38.91 48 LEU G CA 1
ATOM 10118 C C . LEU G 1 48 ? 50.944 -0.479 90.592 1.00 40.43 48 LEU G C 1
ATOM 10119 O O . LEU G 1 48 ? 51.461 -0.529 89.477 1.00 40.87 48 LEU G O 1
ATOM 10124 N N . ASN G 1 49 ? 51.650 -0.622 91.707 1.00 41.75 49 ASN G N 1
ATOM 10125 C CA . ASN G 1 49 ? 53.101 -0.849 91.665 1.00 43.38 49 ASN G CA 1
ATOM 10126 C C . ASN G 1 49 ? 53.496 -2.191 91.054 1.00 43.91 49 ASN G C 1
ATOM 10127 O O . ASN G 1 49 ? 54.652 -2.384 90.708 1.00 44.93 49 ASN G O 1
ATOM 10132 N N . LYS G 1 50 ? 52.547 -3.113 90.942 1.00 43.42 50 LYS G N 1
ATOM 10133 C CA . LYS G 1 50 ? 52.804 -4.375 90.271 1.00 44.27 50 LYS G CA 1
ATOM 10134 C C . LYS G 1 50 ? 52.726 -4.237 88.751 1.00 45.27 50 LYS G C 1
ATOM 10135 O O . LYS G 1 50 ? 53.080 -5.160 88.037 1.00 46.04 50 LYS G O 1
ATOM 10141 N N . GLU G 1 51 ? 52.275 -3.097 88.248 1.00 45.58 51 GLU G N 1
ATOM 10142 C CA . GLU G 1 51 ? 52.087 -2.946 86.812 1.00 46.62 51 GLU G CA 1
ATOM 10143 C C . GLU G 1 51 ? 53.331 -2.402 86.137 1.00 48.04 51 GLU G C 1
ATOM 10144 O O . GLU G 1 51 ? 54.037 -1.590 86.714 1.00 48.54 51 GLU G O 1
ATOM 10150 N N . PRO G 1 52 ? 53.595 -2.825 84.892 1.00 49.35 52 PRO G N 1
ATOM 10151 C CA . PRO G 1 52 ? 54.686 -2.201 84.147 1.00 50.69 52 PRO G CA 1
ATOM 10152 C C . PRO G 1 52 ? 54.461 -0.719 83.915 1.00 50.37 52 PRO G C 1
ATOM 10153 O O . PRO G 1 52 ? 53.319 -0.254 83.874 1.00 49.34 52 PRO G O 1
ATOM 10157 N N . LEU G 1 53 ? 55.554 0.012 83.768 1.00 51.62 53 LEU G N 1
ATOM 10158 C CA . LEU G 1 53 ? 55.490 1.430 83.490 1.00 51.89 53 LEU G CA 1
ATOM 10159 C C . LEU G 1 53 ? 55.003 1.583 82.062 1.00 52.39 53 LEU G C 1
ATOM 10160 O O . LEU G 1 53 ? 55.407 0.820 81.194 1.00 53.70 53 LEU G O 1
ATOM 10165 N N . PRO G 1 54 ? 54.132 2.565 81.808 1.00 51.76 54 PRO G N 1
ATOM 10166 C CA . PRO G 1 54 ? 53.617 2.738 80.457 1.00 52.66 54 PRO G CA 1
ATOM 10167 C C . PRO G 1 54 ? 54.685 3.250 79.490 1.00 55.07 54 PRO G C 1
ATOM 10168 O O . PRO G 1 54 ? 55.645 3.896 79.913 1.00 56.88 54 PRO G O 1
ATOM 10172 N N . GLN G 1 55 ? 54.512 2.957 78.206 1.00 56.24 55 GLN G N 1
ATOM 10173 C CA . GLN G 1 55 ? 55.386 3.488 77.164 1.00 58.49 55 GLN G CA 1
ATOM 10174 C C . GLN G 1 55 ? 55.190 5.001 76.971 1.00 58.17 55 GLN G C 1
ATOM 10175 O O . GLN G 1 55 ? 56.168 5.736 76.775 1.00 60.56 55 GLN G O 1
ATOM 10181 N N . LYS G 1 56 ? 53.939 5.463 77.023 1.00 55.51 56 LYS G N 1
ATOM 10182 C CA . LYS G 1 56 ? 53.633 6.897 76.886 1.00 55.06 56 LYS G CA 1
ATOM 10183 C C . LYS G 1 56 ? 53.167 7.456 78.226 1.00 52.05 56 LYS G C 1
ATOM 10184 O O . LYS G 1 56 ? 52.224 6.949 78.832 1.00 50.14 56 LYS G O 1
ATOM 10190 N N . PHE G 1 57 ? 53.864 8.483 78.700 1.00 51.72 57 PHE G N 1
ATOM 10191 C CA . PHE G 1 57 ? 53.442 9.212 79.887 1.00 49.88 57 PHE G CA 1
ATOM 10192 C C . PHE G 1 57 ? 52.609 10.383 79.405 1.00 49.77 57 PHE G C 1
ATOM 10193 O O . PHE G 1 57 ? 53.123 11.321 78.808 1.00 51.49 57 PHE G O 1
ATOM 10201 N N . ASP G 1 58 ? 51.308 10.301 79.654 1.00 48.22 58 ASP G N 1
ATOM 10202 C CA . ASP G 1 58 ? 50.362 11.267 79.127 1.00 48.24 58 ASP G CA 1
ATOM 10203 C C . ASP G 1 58 ? 49.160 11.395 80.066 1.00 46.70 58 ASP G C 1
ATOM 10204 O O . ASP G 1 58 ? 49.113 10.736 81.102 1.00 45.17 58 ASP G O 1
ATOM 10209 N N . SER G 1 59 ? 48.203 12.238 79.685 1.00 47.12 59 SER G N 1
ATOM 10210 C CA . SER G 1 59 ? 47.031 12.538 80.498 1.00 45.95 59 SER G CA 1
ATOM 10211 C C . SER G 1 59 ? 46.165 11.314 80.685 1.00 44.47 59 SER G C 1
ATOM 10212 O O . SER G 1 59 ? 45.561 11.110 81.730 1.00 43.81 59 SER G O 1
ATOM 10215 N N . SER G 1 60 ? 46.128 10.453 79.690 1.00 44.53 60 SER G N 1
ATOM 10216 C CA . SER G 1 60 ? 45.436 9.182 79.849 1.00 43.13 60 SER G CA 1
ATOM 10217 C C . SER G 1 60 ? 45.983 8.335 81.022 1.00 41.37 60 SER G C 1
ATOM 10218 O O . SER G 1 60 ? 45.215 7.799 81.825 1.00 39.95 60 SER G O 1
ATOM 10221 N N . TYR G 1 61 ? 47.304 8.245 81.137 1.00 41.27 61 TYR G N 1
ATOM 10222 C CA . TYR G 1 61 ? 47.910 7.558 82.269 1.00 40.28 61 TYR G CA 1
ATOM 10223 C C . TYR G 1 61 ? 47.595 8.278 83.586 1.00 39.76 61 TYR G C 1
ATOM 10224 O O . TYR G 1 61 ? 47.335 7.638 84.600 1.00 38.83 61 TYR G O 1
ATOM 10233 N N . LEU G 1 62 ? 47.662 9.605 83.569 1.00 40.56 62 LEU G N 1
ATOM 10234 C CA . LEU G 1 62 ? 47.324 10.413 84.737 1.00 40.25 62 LEU G CA 1
ATOM 10235 C C . LEU G 1 62 ? 45.905 10.111 85.204 1.00 39.26 62 LEU G C 1
ATOM 10236 O O . LEU G 1 62 ? 45.656 9.938 86.406 1.00 39.39 62 LEU G O 1
ATOM 10241 N N . LYS G 1 63 ? 44.975 10.053 84.258 1.00 38.90 63 LYS G N 1
ATOM 10242 C CA . LYS G 1 63 ? 43.585 9.756 84.577 1.00 38.17 63 LYS G CA 1
ATOM 10243 C C . LYS G 1 63 ? 43.414 8.354 85.144 1.00 36.89 63 LYS G C 1
ATOM 10244 O O . LYS G 1 63 ? 42.635 8.139 86.073 1.00 36.09 63 LYS G O 1
ATOM 10250 N N . TYR G 1 64 ? 44.151 7.405 84.584 1.00 36.53 64 TYR G N 1
ATOM 10251 C CA . TYR G 1 64 ? 44.110 6.029 85.077 1.00 35.29 64 TYR G CA 1
ATOM 10252 C C . TYR G 1 64 ? 44.608 5.957 86.527 1.00 35.19 64 TYR G C 1
ATOM 10253 O O . TYR G 1 64 ? 44.049 5.222 87.343 1.00 34.95 64 TYR G O 1
ATOM 10262 N N . ILE G 1 65 ? 45.655 6.709 86.846 1.00 35.90 65 ILE G N 1
ATOM 10263 C CA . ILE G 1 65 ? 46.162 6.735 88.214 1.00 36.31 65 ILE G CA 1
ATOM 10264 C C . ILE G 1 65 ? 45.098 7.272 89.151 1.00 35.95 65 ILE G C 1
ATOM 10265 O O . ILE G 1 65 ? 44.846 6.703 90.206 1.00 35.83 65 ILE G O 1
ATOM 10270 N N . HIS G 1 66 ? 44.472 8.376 88.755 1.00 35.90 66 HIS G N 1
ATOM 10271 C CA . HIS G 1 66 ? 43.424 8.992 89.565 1.00 35.51 66 HIS G CA 1
ATOM 10272 C C . HIS G 1 66 ? 42.263 8.027 89.716 1.00 34.60 66 HIS G C 1
ATOM 10273 O O . HIS G 1 66 ? 41.703 7.877 90.803 1.00 34.98 66 HIS G O 1
ATOM 10280 N N . GLN G 1 67 ? 41.927 7.341 88.628 1.00 33.91 67 GLN G N 1
ATOM 10281 C CA . GLN G 1 67 ? 40.876 6.337 88.664 1.00 33.01 67 GLN G CA 1
ATOM 10282 C C . GLN G 1 67 ? 41.192 5.286 89.740 1.00 33.02 67 GLN G C 1
ATOM 10283 O O . GLN G 1 67 ? 40.348 4.968 90.577 1.00 32.94 67 GLN G O 1
ATOM 10289 N N . ARG G 1 68 ? 42.397 4.736 89.696 1.00 33.06 68 ARG G N 1
ATOM 10290 C CA . ARG G 1 68 ? 42.777 3.687 90.648 1.00 33.21 68 ARG G CA 1
ATOM 10291 C C . ARG G 1 68 ? 42.837 4.191 92.079 1.00 33.53 68 ARG G C 1
ATOM 10292 O O . ARG G 1 68 ? 42.437 3.499 92.998 1.00 33.41 68 ARG G O 1
ATOM 10300 N N . LEU G 1 69 ? 43.323 5.409 92.256 1.00 33.85 69 LEU G N 1
ATOM 10301 C CA . LEU G 1 69 ? 43.444 5.971 93.583 1.00 34.64 69 LEU G CA 1
ATOM 10302 C C . LEU G 1 69 ? 42.101 6.266 94.238 1.00 34.89 69 LEU G C 1
ATOM 10303 O O . LEU G 1 69 ? 41.991 6.159 95.463 1.00 35.58 69 LEU G O 1
ATOM 10308 N N . PHE G 1 70 ? 41.095 6.628 93.443 1.00 34.41 70 PHE G N 1
ATOM 10309 C CA . PHE G 1 70 ? 39.845 7.152 93.987 1.00 34.90 70 PHE G CA 1
ATOM 10310 C C . PHE G 1 70 ? 38.564 6.425 93.611 1.00 35.07 70 PHE G C 1
ATOM 10311 O O . PHE G 1 70 ? 37.491 6.840 94.044 1.00 35.76 70 PHE G O 1
ATOM 10319 N N . GLU G 1 71 ? 38.653 5.326 92.869 1.00 35.11 71 GLU G N 1
ATOM 10320 C CA . GLU G 1 71 ? 37.445 4.628 92.402 1.00 35.83 71 GLU G CA 1
ATOM 10321 C C . GLU G 1 71 ? 36.599 3.997 93.507 1.00 36.55 71 GLU G C 1
ATOM 10322 O O . GLU G 1 71 ? 35.415 3.727 93.298 1.00 37.11 71 GLU G O 1
ATOM 10328 N N . SER G 1 72 ? 37.184 3.784 94.685 1.00 37.12 72 SER G N 1
ATOM 10329 C CA . SER G 1 72 ? 36.427 3.275 95.836 1.00 38.07 72 SER G CA 1
ATOM 10330 C C . SER G 1 72 ? 35.671 4.368 96.583 1.00 38.94 72 SER G C 1
ATOM 10331 O O . SER G 1 72 ? 34.798 4.074 97.405 1.00 40.18 72 SER G O 1
ATOM 10334 N N . THR G 1 73 ? 36.020 5.621 96.299 1.00 38.63 73 THR G N 1
ATOM 10335 C CA . THR G 1 73 ? 35.520 6.777 97.030 1.00 39.43 73 THR G CA 1
ATOM 10336 C C . THR G 1 73 ? 34.686 7.727 96.170 1.00 39.09 73 THR G C 1
ATOM 10337 O O . THR G 1 73 ? 33.646 8.192 96.611 1.00 40.34 73 THR G O 1
ATOM 10341 N N . PHE G 1 74 ? 35.156 8.055 94.975 1.00 38.00 74 PHE G N 1
ATOM 10342 C CA . PHE G 1 74 ? 34.458 9.017 94.124 1.00 37.91 74 PHE G CA 1
ATOM 10343 C C . PHE G 1 74 ? 33.972 8.396 92.834 1.00 36.87 74 PHE G C 1
ATOM 10344 O O . PHE G 1 74 ? 34.735 7.750 92.120 1.00 35.82 74 PHE G O 1
ATOM 10352 N N . GLU G 1 75 ? 32.698 8.632 92.545 1.00 37.26 75 GLU G N 1
ATOM 10353 C CA . GLU G 1 75 ? 32.044 8.100 91.365 1.00 37.03 75 GLU G CA 1
ATOM 10354 C C . GLU G 1 75 ? 32.726 8.599 90.106 1.00 36.35 75 GLU G C 1
ATOM 10355 O O . GLU G 1 75 ? 32.802 7.889 89.119 1.00 36.21 75 GLU G O 1
ATOM 10361 N N . TRP G 1 76 ? 33.235 9.823 90.156 1.00 36.51 76 TRP G N 1
ATOM 10362 C CA . TRP G 1 76 ? 33.863 10.493 88.996 1.00 36.11 76 TRP G CA 1
ATOM 10363 C C . TRP G 1 76 ? 35.366 10.229 88.903 1.00 35.43 76 TRP G C 1
ATOM 10364 O O . TRP G 1 76 ? 36.059 10.862 88.110 1.00 35.65 76 TRP G O 1
ATOM 10375 N N . ALA G 1 77 ? 35.888 9.305 89.706 1.00 34.91 77 ALA G N 1
ATOM 10376 C CA . ALA G 1 77 ? 37.319 9.023 89.682 1.00 34.42 77 ALA G CA 1
ATOM 10377 C C . ALA G 1 77 ? 37.769 8.799 88.251 1.00 34.22 77 ALA G C 1
ATOM 10378 O O . ALA G 1 77 ? 37.114 8.086 87.496 1.00 33.81 77 ALA G O 1
ATOM 10380 N N . GLY G 1 78 ? 38.850 9.466 87.864 1.00 34.70 78 GLY G N 1
ATOM 10381 C CA . GLY G 1 78 ? 39.434 9.318 86.525 1.00 34.97 78 GLY G CA 1
ATOM 10382 C C . GLY G 1 78 ? 38.897 10.334 85.528 1.00 35.88 78 GLY G C 1
ATOM 10383 O O . GLY G 1 78 ? 39.508 10.560 84.466 1.00 36.46 78 GLY G O 1
ATOM 10384 N N . TYR G 1 79 ? 37.765 10.959 85.863 1.00 36.54 79 TYR G N 1
ATOM 10385 C CA . TYR G 1 79 ? 37.162 11.999 85.018 1.00 37.75 79 TYR G CA 1
ATOM 10386 C C . TYR G 1 79 ? 37.609 13.380 85.471 1.00 38.26 79 TYR G C 1
ATOM 10387 O O . TYR G 1 79 ? 37.632 13.675 86.666 1.00 38.73 79 TYR G O 1
ATOM 10396 N N . THR G 1 80 ? 37.965 14.222 84.510 1.00 38.92 80 THR G N 1
ATOM 10397 C CA . THR G 1 80 ? 38.428 15.571 84.787 1.00 39.53 80 THR G CA 1
ATOM 10398 C C . THR G 1 80 ? 37.236 16.502 85.001 1.00 40.03 80 THR G C 1
ATOM 10399 O O . THR G 1 80 ? 36.094 16.154 84.690 1.00 39.89 80 THR G O 1
ATOM 10403 N N . ARG G 1 81 ? 37.502 17.695 85.523 1.00 40.78 81 ARG G N 1
ATOM 10404 C CA . ARG G 1 81 ? 36.412 18.578 85.965 1.00 41.54 81 ARG G CA 1
ATOM 10405 C C . ARG G 1 81 ? 35.741 19.361 84.834 1.00 42.50 81 ARG G C 1
ATOM 10406 O O . ARG G 1 81 ? 34.792 20.120 85.067 1.00 43.68 81 ARG G O 1
ATOM 10414 N N . ASP G 1 82 ? 36.234 19.174 83.618 1.00 42.57 82 ASP G N 1
ATOM 10415 C CA . ASP G 1 82 ? 35.552 19.645 82.411 1.00 43.80 82 ASP G CA 1
ATOM 10416 C C . ASP G 1 82 ? 34.617 18.568 81.860 1.00 43.29 82 ASP G C 1
ATOM 10417 O O . ASP G 1 82 ? 33.842 18.830 80.942 1.00 44.26 82 ASP G O 1
ATOM 10422 N N . PHE G 1 83 ? 34.698 17.358 82.409 1.00 41.73 83 PHE G N 1
ATOM 10423 C CA . PHE G 1 83 ? 33.799 16.290 82.017 1.00 41.55 83 PHE G CA 1
ATOM 10424 C C . PHE G 1 83 ? 32.469 16.450 82.731 1.00 42.16 83 PHE G C 1
ATOM 10425 O O . PHE G 1 83 ? 32.410 16.536 83.962 1.00 42.06 83 PHE G O 1
ATOM 10433 N N . SER G 1 84 ? 31.397 16.485 81.954 1.00 43.34 84 SER G N 1
ATOM 10434 C CA . SER G 1 84 ? 30.077 16.625 82.516 1.00 44.01 84 SER G CA 1
ATOM 10435 C C . SER G 1 84 ? 29.629 15.280 83.082 1.00 42.94 84 SER G C 1
ATOM 10436 O O . SER G 1 84 ? 29.229 14.380 82.336 1.00 43.28 84 SER G O 1
ATOM 10439 N N . PHE G 1 85 ? 29.741 15.133 84.403 1.00 41.59 85 PHE G N 1
ATOM 10440 C CA . PHE G 1 85 ? 29.583 13.834 85.040 1.00 40.31 85 PHE G CA 1
ATOM 10441 C C . PHE G 1 85 ? 28.195 13.633 85.627 1.00 41.11 85 PHE G C 1
ATOM 10442 O O . PHE G 1 85 ? 27.724 14.463 86.392 1.00 41.95 85 PHE G O 1
ATOM 10450 N N . THR G 1 86 ? 27.560 12.511 85.297 1.00 41.18 86 THR G N 1
ATOM 10451 C CA . THR G 1 86 ? 26.259 12.167 85.868 1.00 42.12 86 THR G CA 1
ATOM 10452 C C . THR G 1 86 ? 26.424 11.247 87.070 1.00 41.31 86 THR G C 1
ATOM 10453 O O . THR G 1 86 ? 26.859 10.105 86.943 1.00 40.17 86 THR G O 1
ATOM 10457 N N . PHE G 1 87 ? 26.082 11.775 88.237 1.00 42.00 87 PHE G N 1
ATOM 10458 C CA . PHE G 1 87 ? 26.082 10.996 89.471 1.00 42.24 87 PHE G CA 1
ATOM 10459 C C . PHE G 1 87 ? 24.958 9.965 89.475 1.00 43.61 87 PHE G C 1
ATOM 10460 O O . PHE G 1 87 ? 23.993 10.065 88.713 1.00 44.98 87 PHE G O 1
ATOM 10468 N N . ASP G 1 88 ? 25.103 8.978 90.352 1.00 43.71 88 ASP G N 1
ATOM 10469 C CA . ASP G 1 88 ? 24.098 7.937 90.576 1.00 45.20 88 ASP G CA 1
ATOM 10470 C C . ASP G 1 88 ? 22.748 8.544 90.995 1.00 46.97 88 ASP G C 1
ATOM 10471 O O . ASP G 1 88 ? 21.694 8.008 90.678 1.00 47.97 88 ASP G O 1
ATOM 10476 N N . ASP G 1 89 ? 22.802 9.692 91.663 1.00 47.65 89 ASP G N 1
ATOM 10477 C CA . ASP G 1 89 ? 21.614 10.366 92.176 1.00 50.06 89 ASP G CA 1
ATOM 10478 C C . ASP G 1 89 ? 20.882 11.186 91.104 1.00 51.34 89 ASP G C 1
ATOM 10479 O O . ASP G 1 89 ? 19.867 11.792 91.398 1.00 53.26 89 ASP G O 1
ATOM 10484 N N . GLY G 1 90 ? 21.404 11.219 89.879 1.00 50.72 90 GLY G N 1
ATOM 10485 C CA . GLY G 1 90 ? 20.751 11.911 88.771 1.00 51.93 90 GLY G CA 1
ATOM 10486 C C . GLY G 1 90 ? 21.319 13.287 88.464 1.00 52.14 90 GLY G C 1
ATOM 10487 O O . GLY G 1 90 ? 21.071 13.829 87.386 1.00 53.17 90 GLY G O 1
ATOM 10488 N N . THR G 1 91 ? 22.093 13.860 89.384 1.00 51.56 91 THR G N 1
ATOM 10489 C CA . THR G 1 91 ? 22.644 15.206 89.175 1.00 51.69 91 THR G CA 1
ATOM 10490 C C . THR G 1 91 ? 23.867 15.176 88.280 1.00 50.26 91 THR G C 1
ATOM 10491 O O . THR G 1 91 ? 24.531 14.153 88.151 1.00 48.92 91 THR G O 1
ATOM 10495 N N . VAL G 1 92 ? 24.163 16.321 87.681 1.00 51.24 92 VAL G N 1
ATOM 10496 C CA . VAL G 1 92 ? 25.240 16.446 86.696 1.00 50.52 92 VAL G CA 1
ATOM 10497 C C . VAL G 1 92 ? 26.243 17.480 87.182 1.00 50.38 92 VAL G C 1
ATOM 10498 O O . VAL G 1 92 ? 25.875 18.614 87.488 1.00 51.80 92 VAL G O 1
ATOM 10502 N N . ALA G 1 93 ? 27.505 17.077 87.296 1.00 49.30 93 ALA G N 1
ATOM 10503 C CA . ALA G 1 93 ? 28.516 17.937 87.897 1.00 49.40 93 ALA G CA 1
ATOM 10504 C C . ALA G 1 93 ? 29.631 18.291 86.940 1.00 49.22 93 ALA G C 1
ATOM 10505 O O . ALA G 1 93 ? 30.085 17.479 86.141 1.00 48.73 93 ALA G O 1
ATOM 10507 N N . GLU G 1 94 ? 30.087 19.523 87.079 1.00 50.63 94 GLU G N 1
ATOM 10508 C CA . GLU G 1 94 ? 31.132 20.074 86.264 1.00 51.62 94 GLU G CA 1
ATOM 10509 C C . GLU G 1 94 ? 31.724 21.239 87.051 1.00 52.80 94 GLU G C 1
ATOM 10510 O O . GLU G 1 94 ? 31.013 21.895 87.801 1.00 53.59 94 GLU G O 1
ATOM 10516 N N . MET G 1 95 ? 33.027 21.473 86.930 1.00 53.45 95 MET G N 1
ATOM 10517 C CA . MET G 1 95 ? 33.648 22.590 87.654 1.00 55.41 95 MET G CA 1
ATOM 10518 C C . MET G 1 95 ? 34.709 23.322 86.848 1.00 57.07 95 MET G C 1
ATOM 10519 O O . MET G 1 95 ? 35.907 23.060 86.998 1.00 57.22 95 MET G O 1
ATOM 10524 N N . PRO G 1 96 ? 34.271 24.275 86.012 1.00 59.69 96 PRO G N 1
ATOM 10525 C CA . PRO G 1 96 ? 35.187 25.043 85.179 1.00 61.44 96 PRO G CA 1
ATOM 10526 C C . PRO G 1 96 ? 36.085 26.004 85.960 1.00 63.64 96 PRO G C 1
ATOM 10527 O O . PRO G 1 96 ? 37.226 26.233 85.563 1.00 64.23 96 PRO G O 1
ATOM 10531 N N . MET G 1 97 ? 35.580 26.566 87.051 1.00 66.10 97 MET G N 1
ATOM 10532 C CA . MET G 1 97 ? 36.356 27.515 87.838 1.00 69.19 97 MET G CA 1
ATOM 10533 C C . MET G 1 97 ? 36.713 26.889 89.172 1.00 67.43 97 MET G C 1
ATOM 10534 O O . MET G 1 97 ? 35.840 26.497 89.923 1.00 67.07 97 MET G O 1
ATOM 10539 N N . MET G 1 98 ? 38.007 26.776 89.444 1.00 66.61 98 MET G N 1
ATOM 10540 C CA . MET G 1 98 ? 38.487 26.256 90.716 1.00 65.38 98 MET G CA 1
ATOM 10541 C C . MET G 1 98 ? 39.627 27.116 91.208 1.00 67.02 98 MET G C 1
ATOM 10542 O O . MET G 1 98 ? 40.634 27.299 90.510 1.00 66.37 98 MET G O 1
ATOM 10547 N N . LYS G 1 99 ? 39.447 27.650 92.413 1.00 68.99 99 LYS G N 1
ATOM 10548 C CA . LYS G 1 99 ? 40.393 28.576 92.998 1.00 71.44 99 LYS G CA 1
ATOM 10549 C C . LYS G 1 99 ? 41.468 27.822 93.757 1.00 71.55 99 LYS G C 1
ATOM 10550 O O . LYS G 1 99 ? 41.251 26.715 94.241 1.00 69.44 99 LYS G O 1
ATOM 10552 N N . VAL G 1 100 ? 42.648 28.419 93.827 1.00 74.59 100 VAL G N 1
ATOM 10553 C CA . VAL G 1 100 ? 43.718 27.873 94.655 1.00 75.97 100 VAL G CA 1
ATOM 10554 C C . VAL G 1 100 ? 43.328 28.125 96.107 1.00 78.34 100 VAL G C 1
ATOM 10555 O O . VAL G 1 100 ? 43.004 29.259 96.456 1.00 81.52 100 VAL G O 1
ATOM 10559 N N . PRO G 1 101 ? 43.351 27.078 96.954 1.00 78.35 101 PRO G N 1
ATOM 10560 C CA . PRO G 1 101 ? 42.912 27.254 98.341 1.00 80.28 101 PRO G CA 1
ATOM 10561 C C . PRO G 1 101 ? 43.643 28.376 99.074 1.00 83.74 101 PRO G C 1
ATOM 10562 O O . PRO G 1 101 ? 44.871 28.491 98.978 1.00 83.94 101 PRO G O 1
ATOM 10566 N N . ASN G 1 102 ? 42.869 29.219 99.757 1.00 86.66 102 ASN G N 1
ATOM 10567 C CA . ASN G 1 102 ? 43.389 30.324 100.577 1.00 90.96 102 ASN G CA 1
ATOM 10568 C C . ASN G 1 102 ? 43.997 31.523 99.823 1.00 92.93 102 ASN G C 1
ATOM 10569 O O . ASN G 1 102 ? 44.240 32.559 100.429 1.00 95.33 102 ASN G O 1
ATOM 10571 N N . LEU G 1 103 ? 44.251 31.387 98.522 1.00 83.01 103 LEU G N 1
ATOM 10572 C CA . LEU G 1 103 ? 44.801 32.486 97.714 1.00 85.14 103 LEU G CA 1
ATOM 10573 C C . LEU G 1 103 ? 43.782 32.992 96.697 1.00 86.12 103 LEU G C 1
ATOM 10574 O O . LEU G 1 103 ? 42.854 32.263 96.356 1.00 85.32 103 LEU G O 1
ATOM 10576 N N . ASP G 1 104 ? 43.990 34.213 96.185 1.00 89.44 104 ASP G N 1
ATOM 10577 C CA . ASP G 1 104 ? 43.038 34.869 95.238 1.00 90.81 104 ASP G CA 1
ATOM 10578 C C . ASP G 1 104 ? 43.503 34.585 93.767 1.00 88.31 104 ASP G C 1
ATOM 10579 O O . ASP G 1 104 ? 43.490 35.468 92.921 1.00 91.28 104 ASP G O 1
ATOM 10584 N N . ILE G 1 105 ? 43.909 33.344 93.459 1.00 83.13 105 ILE G N 1
ATOM 10585 C CA . ILE G 1 105 ? 44.272 32.953 92.087 1.00 80.14 105 ILE G CA 1
ATOM 10586 C C . ILE G 1 105 ? 43.517 31.698 91.661 1.00 76.52 105 ILE G C 1
ATOM 10587 O O . ILE G 1 105 ? 43.146 30.879 92.500 1.00 74.62 105 ILE G O 1
ATOM 10589 N N . PHE G 1 106 ? 43.312 31.542 90.353 1.00 74.91 106 PHE G N 1
ATOM 10590 C CA . PHE G 1 106 ? 42.588 30.394 89.802 1.00 71.18 106 PHE G CA 1
ATOM 10591 C C . PHE G 1 106 ? 43.500 29.403 89.093 1.00 67.33 106 PHE G C 1
ATOM 10592 O O . PHE G 1 106 ? 44.466 29.786 88.450 1.00 68.85 106 PHE G O 1
ATOM 10600 N N . TYR G 1 107 ? 43.180 28.123 89.205 1.00 63.81 107 TYR G N 1
ATOM 10601 C CA . TYR G 1 107 ? 43.755 27.111 88.318 1.00 60.80 107 TYR G CA 1
ATOM 10602 C C . TYR G 1 107 ? 43.227 27.323 86.903 1.00 60.37 107 TYR G C 1
ATOM 10603 O O . TYR G 1 107 ? 42.349 28.151 86.682 1.00 61.76 107 TYR G O 1
ATOM 10612 N N . VAL G 1 108 ? 43.748 26.556 85.951 1.00 58.60 108 VAL G N 1
ATOM 10613 C CA . VAL G 1 108 ? 43.295 26.635 84.559 1.00 58.85 108 VAL G CA 1
ATOM 10614 C C . VAL G 1 108 ? 41.773 26.506 84.464 1.00 58.63 108 VAL G C 1
ATOM 10615 O O . VAL G 1 108 ? 41.177 25.612 85.060 1.00 57.07 108 VAL G O 1
ATOM 10619 N N . GLN G 1 109 ? 41.153 27.409 83.711 1.00 61.16 109 GLN G N 1
ATOM 10620 C CA . GLN G 1 109 ? 39.712 27.360 83.458 1.00 61.78 109 GLN G CA 1
ATOM 10621 C C . GLN G 1 109 ? 39.328 26.051 82.779 1.00 59.86 109 GLN G C 1
ATOM 10622 O O . GLN G 1 109 ? 40.080 25.523 81.960 1.00 58.84 109 GLN G O 1
ATOM 10628 N N . GLY G 1 110 ? 38.148 25.545 83.116 1.00 59.74 110 GLY G N 1
ATOM 10629 C CA . GLY G 1 110 ? 37.656 24.259 82.601 1.00 59.13 110 GLY G CA 1
ATOM 10630 C C . GLY G 1 110 ? 37.734 24.121 81.096 1.00 59.79 110 GLY G C 1
ATOM 10631 O O . GLY G 1 110 ? 38.127 23.068 80.589 1.00 59.53 110 GLY G O 1
ATOM 10632 N N . ASN G 1 111 ? 37.386 25.194 80.389 1.00 61.14 111 ASN G N 1
ATOM 10633 C CA . ASN G 1 111 ? 37.384 25.187 78.940 1.00 62.79 111 ASN G CA 1
ATOM 10634 C C . ASN G 1 111 ? 38.772 25.035 78.304 1.00 62.05 111 ASN G C 1
ATOM 10635 O O . ASN G 1 111 ? 38.874 24.703 77.119 1.00 61.10 111 ASN G O 1
ATOM 10640 N N . ASP G 1 112 ? 39.827 25.292 79.085 1.00 60.88 112 ASP G N 1
ATOM 10641 C CA . ASP G 1 112 ? 41.212 25.196 78.614 1.00 60.37 112 ASP G CA 1
ATOM 10642 C C . ASP G 1 112 ? 41.933 23.952 79.110 1.00 56.95 112 ASP G C 1
ATOM 10643 O O . ASP G 1 112 ? 43.113 23.764 78.817 1.00 55.92 112 ASP G O 1
ATOM 10648 N N . ILE G 1 113 ? 41.250 23.113 79.875 1.00 54.51 113 ILE G N 1
ATOM 10649 C CA . ILE G 1 113 ? 41.909 21.950 80.465 1.00 52.98 113 ILE G CA 1
ATOM 10650 C C . ILE G 1 113 ? 42.463 21.017 79.393 1.00 51.96 113 ILE G C 1
ATOM 10651 O O . ILE G 1 113 ? 43.618 20.597 79.481 1.00 50.41 113 ILE G O 1
ATOM 10656 N N . GLN G 1 114 ? 41.641 20.712 78.389 1.00 52.44 114 GLN G N 1
ATOM 10657 C CA . GLN G 1 114 ? 42.023 19.756 77.354 1.00 52.79 114 GLN G CA 1
ATOM 10658 C C . GLN G 1 114 ? 43.224 20.223 76.557 1.00 54.35 114 GLN G C 1
ATOM 10659 O O . GLN G 1 114 ? 44.131 19.445 76.288 1.00 54.28 114 GLN G O 1
ATOM 10665 N N . GLU G 1 115 ? 43.227 21.498 76.192 1.00 56.52 115 GLU G N 1
ATOM 10666 C CA . GLU G 1 115 ? 44.306 22.065 75.410 1.00 58.87 115 GLU G CA 1
ATOM 10667 C C . GLU G 1 115 ? 45.613 22.021 76.203 1.00 56.63 115 GLU G C 1
ATOM 10668 O O . GLU G 1 115 ? 46.656 21.659 75.666 1.00 57.76 115 GLU G O 1
ATOM 10674 N N . ASN G 1 116 ? 45.547 22.381 77.478 1.00 54.16 116 ASN G N 1
ATOM 10675 C CA . ASN G 1 116 ? 46.716 22.327 78.360 1.00 52.41 116 ASN G CA 1
ATOM 10676 C C . ASN G 1 116 ? 47.230 20.906 78.591 1.00 50.58 116 ASN G C 1
ATOM 10677 O O . ASN G 1 116 ? 48.434 20.675 78.572 1.00 49.99 116 ASN G O 1
ATOM 10682 N N . LEU G 1 117 ? 46.322 19.956 78.806 1.00 49.38 117 LEU G N 1
ATOM 10683 C CA . LEU G 1 117 ? 46.723 18.554 78.972 1.00 48.03 117 LEU G CA 1
ATOM 10684 C C . LEU G 1 117 ? 47.365 18.031 77.701 1.00 49.06 117 LEU G C 1
ATOM 10685 O O . LEU G 1 117 ? 48.341 17.292 77.759 1.00 47.95 117 LEU G O 1
ATOM 10690 N N . LYS G 1 118 ? 46.804 18.411 76.555 1.00 51.11 118 LYS G N 1
ATOM 10691 C CA . LYS G 1 118 ? 47.386 18.064 75.263 1.00 52.86 118 LYS G CA 1
ATOM 10692 C C . LYS G 1 118 ? 48.789 18.631 75.148 1.00 53.35 118 LYS G C 1
ATOM 10693 O O . LYS G 1 118 ? 49.717 17.924 74.772 1.00 53.06 118 LYS G O 1
ATOM 10699 N N . LYS G 1 119 ? 48.957 19.896 75.515 1.00 53.74 119 LYS G N 1
ATOM 10700 C CA . LYS G 1 119 ? 50.275 20.515 75.474 1.00 55.46 119 LYS G CA 1
ATOM 10701 C C . LYS G 1 119 ? 51.255 19.796 76.406 1.00 53.19 119 LYS G C 1
ATOM 10702 O O . LYS G 1 119 ? 52.419 19.586 76.060 1.00 54.40 119 LYS G O 1
ATOM 10708 N N . PHE G 1 120 ? 50.777 19.442 77.591 1.00 50.02 120 PHE G N 1
ATOM 10709 C CA . PHE G 1 120 ? 51.528 18.636 78.545 1.00 48.22 120 PHE G CA 1
ATOM 10710 C C . PHE G 1 120 ? 51.984 17.308 77.942 1.00 48.22 120 PHE G C 1
ATOM 10711 O O . PHE G 1 120 ? 53.145 16.928 78.078 1.00 47.84 120 PHE G O 1
ATOM 10719 N N . ASP G 1 121 ? 51.059 16.605 77.296 1.00 48.85 121 ASP G N 1
ATOM 10720 C CA . ASP G 1 121 ? 51.372 15.348 76.605 1.00 50.34 121 ASP G CA 1
ATOM 10721 C C . ASP G 1 121 ? 52.433 15.539 75.504 1.00 52.95 121 ASP G C 1
ATOM 10722 O O . ASP G 1 121 ? 53.335 14.716 75.360 1.00 53.28 121 ASP G O 1
ATOM 10727 N N . GLN G 1 122 ? 52.308 16.618 74.731 1.00 55.12 122 GLN G N 1
ATOM 10728 C CA . GLN G 1 122 ? 53.238 16.922 73.640 1.00 58.18 122 GLN G CA 1
ATOM 10729 C C . GLN G 1 122 ? 54.648 17.206 74.136 1.00 58.71 122 GLN G C 1
ATOM 10730 O O . GLN G 1 122 ? 55.614 16.726 73.540 1.00 61.00 122 GLN G O 1
ATOM 10736 N N . LEU G 1 123 ? 54.767 18.000 75.198 1.00 57.53 123 LEU G N 1
ATOM 10737 C CA . LEU G 1 123 ? 56.065 18.291 75.816 1.00 58.18 123 LEU G CA 1
ATOM 10738 C C . LEU G 1 123 ? 56.799 17.010 76.221 1.00 57.55 123 LEU G C 1
ATOM 10739 O O . LEU G 1 123 ? 57.990 16.832 75.919 1.00 58.95 123 LEU G O 1
ATOM 10744 N N . LEU G 1 124 ? 56.084 16.121 76.901 1.00 55.83 124 LEU G N 1
ATOM 10745 C CA . LEU G 1 124 ? 56.670 14.863 77.358 1.00 55.63 124 LEU G CA 1
ATOM 10746 C C . LEU G 1 124 ? 57.104 13.981 76.202 1.00 57.16 124 LEU G C 1
ATOM 10747 O O . LEU G 1 124 ? 58.215 13.445 76.212 1.00 58.67 124 LEU G O 1
ATOM 10752 N N . ALA G 1 125 ? 56.231 13.856 75.209 1.00 57.67 125 ALA G N 1
ATOM 10753 C CA . ALA G 1 125 ? 56.515 13.064 74.016 1.00 60.17 125 ALA G CA 1
ATOM 10754 C C . ALA G 1 125 ? 57.717 13.611 73.244 1.00 62.87 125 ALA G C 1
ATOM 10755 O O . ALA G 1 125 ? 58.585 12.859 72.817 1.00 63.37 125 ALA G O 1
ATOM 10757 N N . SER G 1 126 ? 57.758 14.928 73.090 1.00 64.18 126 SER G N 1
ATOM 10758 C CA . SER G 1 126 ? 58.824 15.593 72.354 1.00 67.92 126 SER G CA 1
ATOM 10759 C C . SER G 1 126 ? 60.157 15.462 73.101 1.00 67.94 126 SER G C 1
ATOM 10760 O O . SER G 1 126 ? 61.215 15.386 72.477 1.00 70.74 126 SER G O 1
ATOM 10763 N N . LYS G 1 127 ? 60.100 15.414 74.433 1.00 65.38 127 LYS G N 1
ATOM 10764 C CA . LYS G 1 127 ? 61.295 15.176 75.257 1.00 65.15 127 LYS G CA 1
ATOM 10765 C C . LYS G 1 127 ? 61.495 13.703 75.626 1.00 64.28 127 LYS G C 1
ATOM 10766 O O . LYS G 1 127 ? 62.257 13.391 76.537 1.00 63.43 127 LYS G O 1
ATOM 10772 N N . ASN G 1 128 ? 60.812 12.799 74.929 1.00 64.83 128 ASN G N 1
ATOM 10773 C CA . ASN G 1 128 ? 60.976 11.360 75.145 1.00 65.22 128 ASN G CA 1
ATOM 10774 C C . ASN G 1 128 ? 60.833 10.950 76.613 1.00 62.19 128 ASN G C 1
ATOM 10775 O O . ASN G 1 128 ? 61.673 10.227 77.148 1.00 63.10 128 ASN G O 1
ATOM 10780 N N . ASN G 1 129 ? 59.770 11.429 77.255 1.00 59.98 129 ASN G N 1
ATOM 10781 C CA . ASN G 1 129 ? 59.470 11.112 78.661 1.00 57.49 129 ASN G CA 1
ATOM 10782 C C . ASN G 1 129 ? 60.627 11.438 79.606 1.00 57.71 129 ASN G C 1
ATOM 10783 O O . ASN G 1 129 ? 60.751 10.838 80.673 1.00 56.41 129 ASN G O 1
ATOM 10788 N N . LEU G 1 130 ? 61.443 12.415 79.207 1.00 58.93 130 LEU G N 1
ATOM 10789 C CA . LEU G 1 1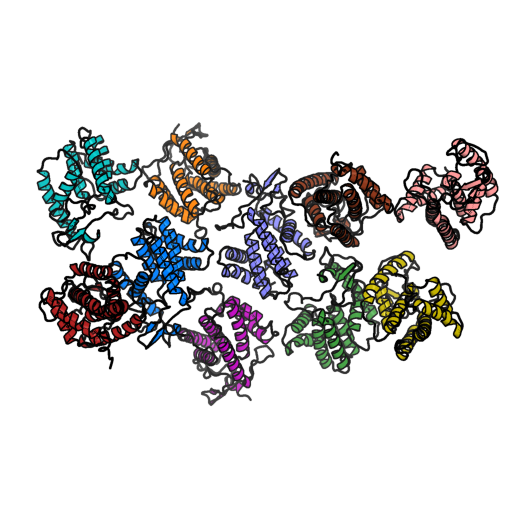30 ? 62.630 12.843 79.942 1.00 58.83 130 LEU G CA 1
ATOM 10790 C C . LEU G 1 130 ? 63.647 11.741 80.175 1.00 59.43 130 LEU G C 1
ATOM 10791 O O . LEU G 1 130 ? 64.365 11.762 81.172 1.00 59.33 130 LEU G O 1
ATOM 10796 N N . GLN G 1 131 ? 63.723 10.794 79.244 1.00 60.90 131 GLN G N 1
ATOM 10797 C CA . GLN G 1 131 ? 64.728 9.734 79.299 1.00 62.69 131 GLN G CA 1
ATOM 10798 C C . GLN G 1 131 ? 66.050 10.206 78.712 1.00 65.39 131 GLN G C 1
ATOM 10799 O O . GLN G 1 131 ? 66.110 11.214 78.009 1.00 66.55 131 GLN G O 1
ATOM 10805 N N . GLY G 1 132 ? 67.115 9.480 79.032 1.00 66.59 132 GLY G N 1
ATOM 10806 C CA . GLY G 1 132 ? 68.439 9.775 78.496 1.00 69.10 132 GLY G CA 1
ATOM 10807 C C . GLY G 1 132 ? 68.999 11.110 78.957 1.00 70.01 132 GLY G C 1
ATOM 10808 O O . GLY G 1 132 ? 69.735 11.770 78.220 1.00 72.55 132 GLY G O 1
ATOM 10809 N N . LEU G 1 133 ? 68.662 11.501 80.183 1.00 68.20 133 LEU G N 1
ATOM 10810 C CA . LEU G 1 133 ? 69.143 12.751 80.763 1.00 69.12 133 LEU G CA 1
ATOM 10811 C C . LEU G 1 133 ? 69.921 12.451 82.039 1.00 68.92 133 LEU G C 1
ATOM 10812 O O . LEU G 1 133 ? 69.714 11.426 82.695 1.00 66.50 133 LEU G O 1
ATOM 10817 N N . SER G 1 134 ? 70.797 13.379 82.399 1.00 71.21 134 SER G N 1
ATOM 10818 C CA . SER G 1 134 ? 71.473 13.326 83.685 1.00 72.08 134 SER G CA 1
ATOM 10819 C C . SER G 1 134 ? 70.460 13.699 84.761 1.00 70.42 134 SER G C 1
ATOM 10820 O O . SER G 1 134 ? 69.435 14.334 84.477 1.00 69.63 134 SER G O 1
ATOM 10823 N N . ARG G 1 135 ? 70.751 13.306 85.995 1.00 70.27 135 ARG G N 1
ATOM 10824 C CA . ARG G 1 135 ? 69.877 13.611 87.122 1.00 69.67 135 ARG G CA 1
ATOM 10825 C C . ARG G 1 135 ? 69.586 15.112 87.233 1.00 70.28 135 ARG G C 1
ATOM 10826 O O . ARG G 1 135 ? 68.454 15.507 87.525 1.00 69.28 135 ARG G O 1
ATOM 10834 N N . GLU G 1 136 ? 70.606 15.936 87.002 1.00 71.87 136 GLU G N 1
ATOM 10835 C CA . GLU G 1 136 ? 70.447 17.391 87.046 1.00 72.69 136 GLU G CA 1
ATOM 10836 C C . GLU G 1 136 ? 69.488 17.888 85.967 1.00 72.16 136 GLU G C 1
ATOM 10837 O O . GLU G 1 136 ? 68.596 18.691 86.251 1.00 70.02 136 GLU G O 1
ATOM 10839 N N . GLU G 1 137 ? 69.676 17.397 84.741 1.00 73.18 137 GLU G N 1
ATOM 10840 C CA . GLU G 1 137 ? 68.830 17.773 83.608 1.00 72.65 137 GLU G CA 1
ATOM 10841 C C . GLU G 1 137 ? 67.398 17.304 83.822 1.00 69.31 137 GLU G C 1
ATOM 10842 O O . GLU G 1 137 ? 66.442 18.031 83.536 1.00 68.41 137 GLU G O 1
ATOM 10848 N N . PHE G 1 138 ? 67.252 16.080 84.317 1.00 67.58 138 PHE G N 1
ATOM 10849 C CA . PHE G 1 138 ? 65.936 15.540 84.640 1.00 65.14 138 PHE G CA 1
ATOM 10850 C C . PHE G 1 138 ? 65.223 16.419 85.667 1.00 63.51 138 PHE G C 1
ATOM 10851 O O . PHE G 1 138 ? 64.074 16.807 85.469 1.00 62.48 138 PHE G O 1
ATOM 10859 N N . VAL G 1 139 ? 65.912 16.711 86.766 1.00 63.50 139 VAL G N 1
ATOM 10860 C CA . VAL G 1 139 ? 65.369 17.564 87.826 1.00 62.18 139 VAL G CA 1
ATOM 10861 C C . VAL G 1 139 ? 64.854 18.890 87.272 1.00 62.74 139 VAL G C 1
ATOM 10862 O O . VAL G 1 139 ? 63.742 19.322 87.583 1.00 61.48 139 VAL G O 1
ATOM 10866 N N . ASP G 1 140 ? 65.669 19.525 86.440 1.00 65.22 140 ASP G N 1
ATOM 10867 C CA . ASP G 1 140 ? 65.304 20.799 85.838 1.00 66.51 140 ASP G CA 1
ATOM 10868 C C . ASP G 1 140 ? 64.025 20.660 85.013 1.00 64.84 140 ASP G C 1
ATOM 10869 O O . ASP G 1 140 ? 63.064 21.391 85.228 1.00 64.16 140 ASP G O 1
ATOM 10871 N N . GLU G 1 141 ? 64.020 19.710 84.083 1.00 64.08 141 GLU G N 1
ATOM 10872 C CA . GLU G 1 141 ? 62.897 19.531 83.167 1.00 63.07 141 GLU G CA 1
ATOM 10873 C C . GLU G 1 141 ? 61.648 19.055 83.893 1.00 59.60 141 GLU G C 1
ATOM 10874 O O . GLU G 1 141 ? 60.540 19.515 83.615 1.00 59.17 141 GLU G O 1
ATOM 10880 N N . ALA G 1 142 ? 61.832 18.140 84.834 1.00 57.59 142 ALA G N 1
ATOM 10881 C CA . ALA G 1 142 ? 60.715 17.586 85.586 1.00 55.10 142 ALA G CA 1
ATOM 10882 C C . ALA G 1 142 ? 60.024 18.656 86.425 1.00 54.79 142 ALA G C 1
ATOM 10883 O O . ALA G 1 142 ? 58.795 18.712 86.464 1.00 53.52 142 ALA G O 1
ATOM 10885 N N . ALA G 1 143 ? 60.809 19.505 87.089 1.00 56.09 143 ALA G N 1
ATOM 10886 C CA . ALA G 1 143 ? 60.252 20.555 87.949 1.00 56.30 143 ALA G CA 1
ATOM 10887 C C . ALA G 1 143 ? 59.356 21.511 87.177 1.00 56.69 143 ALA G C 1
ATOM 10888 O O . ALA G 1 143 ? 58.308 21.924 87.669 1.00 55.52 143 ALA G O 1
ATOM 10890 N N . LYS G 1 144 ? 59.772 21.866 85.966 1.00 57.93 144 LYS G N 1
ATOM 10891 C CA . LYS G 1 144 ? 58.974 22.752 85.124 1.00 58.82 144 LYS G CA 1
ATOM 10892 C C . LYS G 1 144 ? 57.666 22.138 84.711 1.00 57.39 144 LYS G C 1
ATOM 10893 O O . LYS G 1 144 ? 56.654 22.815 84.707 1.00 57.66 144 LYS G O 1
ATOM 10895 N N . LEU G 1 145 ? 57.708 20.864 84.338 1.00 55.96 145 LEU G N 1
ATOM 10896 C CA . LEU G 1 145 ? 56.513 20.126 83.960 1.00 54.69 145 LEU G CA 1
ATOM 10897 C C . LEU G 1 145 ? 55.572 19.906 85.140 1.00 52.81 145 LEU G C 1
ATOM 10898 O O . LEU G 1 145 ? 54.357 19.917 84.963 1.00 51.28 145 LEU G O 1
ATOM 10903 N N . PHE G 1 146 ? 56.133 19.745 86.338 1.00 52.68 146 PHE G N 1
ATOM 10904 C CA . PHE G 1 146 ? 55.336 19.576 87.554 1.00 51.67 146 PHE G CA 1
ATOM 10905 C C . PHE G 1 146 ? 54.562 20.842 87.881 1.00 52.01 146 PHE G C 1
ATOM 10906 O O . PHE G 1 146 ? 53.368 20.788 88.205 1.00 50.47 146 PHE G O 1
ATOM 10914 N N . VAL G 1 147 ? 55.252 21.979 87.785 1.00 53.28 147 VAL G N 1
ATOM 10915 C CA . VAL G 1 147 ? 54.629 23.282 88.013 1.00 54.14 147 VAL G CA 1
ATOM 10916 C C . VAL G 1 147 ? 53.489 23.493 87.017 1.00 53.32 147 VAL G C 1
ATOM 10917 O O . VAL G 1 147 ? 52.397 23.922 87.396 1.00 53.41 147 VAL G O 1
ATOM 10919 N N . PHE G 1 148 ? 53.738 23.156 85.752 1.00 52.60 148 PHE G N 1
ATOM 10920 C CA . PHE G 1 148 ? 52.735 23.308 84.705 1.00 51.90 148 PHE G CA 1
ATOM 10921 C C . PHE G 1 148 ? 51.491 22.471 85.014 1.00 50.03 148 PHE G C 1
ATOM 10922 O O . PHE G 1 148 ? 50.383 22.994 85.066 1.00 50.11 148 PHE G O 1
ATOM 10930 N N . LEU G 1 149 ? 51.689 21.180 85.243 1.00 48.32 149 LEU G N 1
ATOM 10931 C CA . LEU G 1 149 ? 50.584 20.271 85.517 1.00 46.51 149 LEU G CA 1
ATOM 10932 C C . LEU G 1 149 ? 49.825 20.675 86.767 1.00 46.60 149 LEU G C 1
ATOM 10933 O O . LEU G 1 149 ? 48.592 20.642 86.794 1.00 45.99 149 LEU G O 1
ATOM 10938 N N . ASN G 1 150 ? 50.562 21.067 87.798 1.00 47.36 150 ASN G N 1
ATOM 10939 C CA . ASN G 1 150 ? 49.941 21.513 89.030 1.00 47.83 150 ASN G CA 1
ATOM 10940 C C . ASN G 1 150 ? 48.959 22.665 88.806 1.00 48.05 150 ASN G C 1
ATOM 10941 O O . ASN G 1 150 ? 47.898 22.712 89.416 1.00 47.83 150 ASN G O 1
ATOM 10946 N N . SER G 1 151 ? 49.317 23.588 87.920 1.00 49.30 151 SER G N 1
ATOM 10947 C CA . SER G 1 151 ? 48.467 24.747 87.640 1.00 50.15 151 SER G CA 1
ATOM 10948 C C . SER G 1 151 ? 47.192 24.389 86.847 1.00 48.88 151 SER G C 1
ATOM 10949 O O . SER G 1 151 ? 46.236 25.165 86.813 1.00 49.19 151 SER G O 1
ATOM 10952 N N . ILE G 1 152 ? 47.208 23.232 86.190 1.00 47.07 152 ILE G N 1
ATOM 10953 C CA . ILE G 1 152 ? 46.060 22.751 85.429 1.00 46.08 152 ILE G CA 1
ATOM 10954 C C . ILE G 1 152 ? 45.002 22.214 86.372 1.00 45.31 152 ILE G C 1
ATOM 10955 O O . ILE G 1 152 ? 43.816 22.526 86.218 1.00 46.01 152 ILE G O 1
ATOM 10960 N N . ALA G 1 153 ? 45.443 21.407 87.338 1.00 43.61 153 ALA G N 1
ATOM 10961 C CA . ALA G 1 153 ? 44.560 20.810 88.322 1.00 42.48 153 ALA G CA 1
ATOM 10962 C C . ALA G 1 153 ? 43.326 20.222 87.643 1.00 41.52 153 ALA G C 1
ATOM 10963 O O . ALA G 1 153 ? 42.199 20.635 87.922 1.00 42.03 153 ALA G O 1
ATOM 10965 N N . PRO G 1 154 ? 43.543 19.240 86.757 1.00 39.71 154 PRO G N 1
ATOM 10966 C CA . PRO G 1 154 ? 42.493 18.739 85.887 1.00 39.19 154 PRO G CA 1
ATOM 10967 C C . PRO G 1 154 ? 41.331 18.037 86.596 1.00 38.89 154 PRO G C 1
ATOM 10968 O O . PRO G 1 154 ? 40.244 17.948 86.019 1.00 39.68 154 PRO G O 1
ATOM 10972 N N . PHE G 1 155 ? 41.544 17.547 87.822 1.00 37.51 155 PHE G N 1
ATOM 10973 C CA . PHE G 1 155 ? 40.479 16.867 88.560 1.00 36.21 155 PHE G CA 1
ATOM 10974 C C . PHE G 1 155 ? 39.807 17.763 89.585 1.00 36.91 155 PHE G C 1
ATOM 10975 O O . PHE G 1 155 ? 40.386 18.740 90.060 1.00 38.66 155 PHE G O 1
ATOM 10983 N N . ARG G 1 156 ? 38.576 17.419 89.933 1.00 36.69 156 ARG G N 1
ATOM 10984 C CA . ARG G 1 156 ? 37.821 18.154 90.951 1.00 37.83 156 ARG G CA 1
ATOM 10985 C C . ARG G 1 156 ? 38.553 18.132 92.289 1.00 38.15 156 ARG G C 1
ATOM 10986 O O . ARG G 1 156 ? 38.532 19.107 93.029 1.00 39.54 156 ARG G O 1
ATOM 10994 N N . ALA G 1 157 ? 39.174 16.997 92.589 1.00 37.63 157 ALA G N 1
ATOM 10995 C CA . ALA G 1 157 ? 40.000 16.838 93.775 1.00 38.65 157 ALA G CA 1
ATOM 10996 C C . ALA G 1 157 ? 40.928 15.652 93.582 1.00 38.02 157 ALA G C 1
ATOM 10997 O O . ALA G 1 157 ? 40.761 14.880 92.645 1.00 37.48 157 ALA G O 1
ATOM 10999 N N . GLY G 1 158 ? 41.920 15.525 94.459 1.00 39.00 158 GLY G N 1
ATOM 11000 C CA . GLY G 1 158 ? 42.897 14.441 94.382 1.00 38.29 158 GLY G CA 1
ATOM 11001 C C . GLY G 1 158 ? 44.000 14.691 93.376 1.00 38.61 158 GLY G C 1
ATOM 11002 O O . GLY G 1 158 ? 44.680 13.759 92.944 1.00 38.34 158 GLY G O 1
ATOM 11003 N N . ASN G 1 159 ? 44.186 15.948 92.989 1.00 40.06 159 ASN G N 1
ATOM 11004 C CA . ASN G 1 159 ? 45.229 16.296 92.027 1.00 40.56 159 ASN G CA 1
ATOM 11005 C C . ASN G 1 159 ? 46.611 15.982 92.588 1.00 42.19 159 ASN G C 1
ATOM 11006 O O . ASN G 1 159 ? 47.417 15.346 91.925 1.00 41.97 159 ASN G O 1
ATOM 11011 N N . GLU G 1 160 ? 46.863 16.372 93.834 1.00 44.65 160 GLU G N 1
ATOM 11012 C CA . GLU G 1 160 ? 48.214 16.274 94.413 1.00 46.37 160 GLU G CA 1
ATOM 11013 C C . GLU G 1 160 ? 48.744 14.843 94.419 1.00 43.92 160 GLU G C 1
ATOM 11014 O O . GLU G 1 160 ? 49.772 14.567 93.787 1.00 43.37 160 GLU G O 1
ATOM 11020 N N . PRO G 1 161 ? 48.052 13.924 95.111 1.00 41.69 161 PRO G N 1
ATOM 11021 C CA . PRO G 1 161 ? 48.584 12.555 95.146 1.00 40.72 161 PRO G CA 1
ATOM 11022 C C . PRO G 1 161 ? 48.671 11.908 93.763 1.00 38.81 161 PRO G C 1
ATOM 11023 O O . PRO G 1 161 ? 49.567 11.099 93.520 1.00 38.23 161 PRO G O 1
ATOM 11027 N N . THR G 1 162 ? 47.752 12.265 92.874 1.00 38.39 162 THR G N 1
ATOM 11028 C CA . THR G 1 162 ? 47.772 11.736 91.509 1.00 38.14 162 THR G CA 1
ATOM 11029 C C . THR G 1 162 ? 49.023 12.165 90.746 1.00 39.13 162 THR G C 1
ATOM 11030 O O . THR G 1 162 ? 49.697 11.350 90.131 1.00 39.11 162 THR G O 1
ATOM 11034 N N . GLN G 1 163 ? 49.310 13.457 90.773 1.00 42.11 163 GLN G N 1
ATOM 11035 C CA . GLN G 1 163 ? 50.488 13.996 90.109 1.00 44.17 163 GLN G CA 1
ATOM 11036 C C . GLN G 1 163 ? 51.784 13.438 90.691 1.00 44.85 163 GLN G C 1
ATOM 11037 O O . GLN G 1 163 ? 52.743 13.220 89.960 1.00 45.75 163 GLN G O 1
ATOM 11043 N N . ARG G 1 164 ? 51.840 13.257 92.003 1.00 45.14 164 ARG G N 1
ATOM 11044 C CA . ARG G 1 164 ? 53.054 12.722 92.628 1.00 45.75 164 ARG G CA 1
ATOM 11045 C C . ARG G 1 164 ? 53.337 11.321 92.153 1.00 45.61 164 ARG G C 1
ATOM 11046 O O . ARG G 1 164 ? 54.479 10.996 91.827 1.00 47.27 164 ARG G O 1
ATOM 11054 N N . VAL G 1 165 ? 52.308 10.481 92.121 1.00 44.38 165 VAL G N 1
ATOM 11055 C CA . VAL G 1 165 ? 52.510 9.116 91.661 1.00 43.99 165 VAL G CA 1
ATOM 11056 C C . VAL G 1 165 ? 52.971 9.130 90.209 1.00 44.53 165 VAL G C 1
ATOM 11057 O O . VAL G 1 165 ? 53.862 8.382 89.834 1.00 46.66 165 VAL G O 1
ATOM 11061 N N . PHE G 1 166 ? 52.380 10.006 89.407 1.00 44.01 166 PHE G N 1
ATOM 11062 C CA . PHE G 1 166 ? 52.739 10.134 88.005 1.00 44.36 166 PHE G CA 1
ATOM 11063 C C . PHE G 1 166 ? 54.225 10.471 87.861 1.00 45.15 166 PHE G C 1
ATOM 11064 O O . PHE G 1 166 ? 54.946 9.837 87.094 1.00 45.02 166 PHE G O 1
ATOM 11072 N N . PHE G 1 167 ? 54.686 11.471 88.606 1.00 45.37 167 PHE G N 1
ATOM 11073 C CA . PHE G 1 167 ? 56.085 11.895 88.501 1.00 45.71 167 PHE G CA 1
ATOM 11074 C C . PHE G 1 167 ? 57.071 10.902 89.093 1.00 46.24 167 PHE G C 1
ATOM 11075 O O . PHE G 1 167 ? 58.169 10.758 88.574 1.00 47.31 167 PHE G O 1
ATOM 11083 N N . GLU G 1 168 ? 56.689 10.206 90.158 1.00 46.29 168 GLU G N 1
ATOM 11084 C CA . GLU G 1 168 ? 57.540 9.139 90.682 1.00 47.47 168 GLU G CA 1
ATOM 11085 C C . GLU G 1 168 ? 57.716 8.041 89.637 1.00 47.07 168 GLU G C 1
ATOM 11086 O O . GLU G 1 168 ? 58.825 7.548 89.434 1.00 48.85 168 GLU G O 1
ATOM 11092 N N . LYS G 1 169 ? 56.631 7.691 88.957 1.00 46.15 169 LYS G N 1
ATOM 11093 C CA . LYS G 1 169 ? 56.685 6.695 87.884 1.00 47.03 169 LYS G CA 1
ATOM 11094 C C . LYS G 1 169 ? 57.494 7.190 86.680 1.00 47.20 169 LYS G C 1
ATOM 11095 O O . LYS G 1 169 ? 58.203 6.420 86.040 1.00 48.23 169 LYS G O 1
ATOM 11101 N N . LEU G 1 170 ? 57.365 8.473 86.374 1.00 47.10 170 LEU G N 1
ATOM 11102 C CA . LEU G 1 170 ? 58.118 9.090 85.291 1.00 48.78 170 LEU G CA 1
ATOM 11103 C C . LEU G 1 170 ? 59.628 9.053 85.572 1.00 50.31 170 LEU G C 1
ATOM 11104 O O . LEU G 1 170 ? 60.431 8.713 84.697 1.00 50.34 170 LEU G O 1
ATOM 11109 N N . ALA G 1 171 ? 59.997 9.396 86.802 1.00 50.84 171 ALA G N 1
ATOM 11110 C CA . ALA G 1 171 ? 61.393 9.374 87.238 1.00 53.16 171 ALA G CA 1
ATOM 11111 C C . ALA G 1 171 ? 61.983 7.977 87.108 1.00 54.33 171 ALA G C 1
ATOM 11112 O O . ALA G 1 171 ? 63.076 7.800 86.563 1.00 55.22 171 ALA G O 1
ATOM 11114 N N . GLU G 1 172 ? 61.255 6.995 87.629 1.00 55.05 172 GLU G N 1
ATOM 11115 C CA . GLU G 1 172 ? 61.666 5.598 87.546 1.00 57.54 172 GLU G CA 1
ATOM 11116 C C . GLU G 1 172 ? 61.920 5.196 86.100 1.00 59.08 172 GLU G C 1
ATOM 11117 O O . GLU G 1 172 ? 62.975 4.655 85.788 1.00 62.73 172 GLU G O 1
ATOM 11123 N N . ALA G 1 173 ? 60.967 5.477 85.215 1.00 57.88 173 ALA G N 1
ATOM 11124 C CA . ALA G 1 173 ? 61.113 5.122 83.799 1.00 59.31 173 ALA G CA 1
ATOM 11125 C C . ALA G 1 173 ? 62.247 5.896 83.120 1.00 60.85 173 ALA G C 1
ATOM 11126 O O . ALA G 1 173 ? 62.812 5.428 82.141 1.00 62.20 173 ALA G O 1
ATOM 11128 N N . ALA G 1 174 ? 62.569 7.074 83.646 1.00 60.08 174 ALA G N 1
ATOM 11129 C CA . ALA G 1 174 ? 63.671 7.892 83.129 1.00 62.15 174 ALA G CA 1
ATOM 11130 C C . ALA G 1 174 ? 65.044 7.497 83.689 1.00 63.54 174 ALA G C 1
ATOM 11131 O O . ALA G 1 174 ? 66.049 8.158 83.400 1.00 65.85 174 ALA G O 1
ATOM 11133 N N . GLY G 1 175 ? 65.087 6.437 84.491 1.00 63.53 175 GLY G N 1
ATOM 11134 C CA . GLY G 1 175 ? 66.331 5.964 85.080 1.00 65.25 175 GLY G CA 1
ATOM 11135 C C . GLY G 1 175 ? 66.746 6.705 86.338 1.00 65.62 175 GLY G C 1
ATOM 11136 O O . GLY G 1 175 ? 67.877 6.577 86.787 1.00 67.26 175 GLY G O 1
ATOM 11137 N N . HIS G 1 176 ? 65.840 7.480 86.920 1.00 64.85 176 HIS G N 1
ATOM 11138 C CA . HIS G 1 176 ? 66.135 8.186 88.163 1.00 65.17 176 HIS G CA 1
ATOM 11139 C C . HIS G 1 176 ? 65.111 7.804 89.220 1.00 64.44 176 HIS G C 1
ATOM 11140 O O . HIS G 1 176 ? 64.458 6.765 89.123 1.00 63.94 176 HIS G O 1
ATOM 11147 N N . GLN G 1 177 ? 64.975 8.645 90.237 1.00 67.09 177 GLN G N 1
ATOM 11148 C CA . GLN G 1 177 ? 64.060 8.398 91.337 1.00 66.84 177 GLN G CA 1
ATOM 11149 C C . GLN G 1 177 ? 63.489 9.706 91.845 1.00 65.67 177 GLN G C 1
ATOM 11150 O O . GLN G 1 177 ? 64.165 10.738 91.816 1.00 67.27 177 GLN G O 1
ATOM 11156 N N . LEU G 1 178 ? 62.239 9.645 92.294 1.00 63.43 178 LEU G N 1
ATOM 11157 C CA . LEU G 1 178 ? 61.621 10.720 93.051 1.00 62.61 178 LEU G CA 1
ATOM 11158 C C . LEU G 1 178 ? 60.826 10.104 94.187 1.00 62.04 178 LEU G C 1
ATOM 11159 O O . LEU G 1 178 ? 60.014 9.207 93.971 1.00 60.46 178 LEU G O 1
ATOM 11164 N N . ASP G 1 179 ? 61.047 10.592 95.400 1.00 63.42 179 ASP G N 1
ATOM 11165 C CA . ASP G 1 179 ? 60.228 10.175 96.524 1.00 63.50 179 ASP G CA 1
ATOM 11166 C C . ASP G 1 179 ? 59.732 11.388 97.291 1.00 63.45 179 ASP G C 1
ATOM 11167 O O . ASP G 1 179 ? 60.445 11.926 98.135 1.00 64.07 179 ASP G O 1
ATOM 11172 N N . PHE G 1 180 ? 58.500 11.797 96.997 1.00 61.63 180 PHE G N 1
ATOM 11173 C CA . PHE G 1 180 ? 57.906 12.981 97.617 1.00 60.96 180 PHE G CA 1
ATOM 11174 C C . PHE G 1 180 ? 57.801 12.848 99.135 1.00 63.14 180 PHE G C 1
ATOM 11175 O O . PHE G 1 180 ? 57.840 13.844 99.840 1.00 63.55 180 PHE G O 1
ATOM 11183 N N . SER G 1 181 ? 57.692 11.621 99.637 1.00 64.13 181 SER G N 1
ATOM 11184 C CA . SER G 1 181 ? 57.574 11.394 101.081 1.00 66.33 181 SER G CA 1
ATOM 11185 C C . SER G 1 181 ? 58.864 11.764 101.843 1.00 69.09 181 SER G C 1
ATOM 11186 O O . SER G 1 181 ? 58.858 11.866 103.064 1.00 72.94 181 SER G O 1
ATOM 11189 N N . VAL G 1 182 ? 59.957 11.984 101.115 1.00 68.41 182 VAL G N 1
ATOM 11190 C CA . VAL G 1 182 ? 61.227 12.427 101.682 1.00 69.51 182 VAL G CA 1
ATOM 11191 C C . VAL G 1 182 ? 61.166 13.899 102.122 1.00 72.24 182 VAL G C 1
ATOM 11192 O O . VAL G 1 182 ? 61.986 14.359 102.929 1.00 73.29 182 VAL G O 1
ATOM 11196 N N . ALA G 1 183 ? 60.185 14.632 101.598 1.00 73.37 183 ALA G N 1
ATOM 11197 C CA . ALA G 1 183 ? 60.037 16.060 101.878 1.00 75.87 183 ALA G CA 1
ATOM 11198 C C . ALA G 1 183 ? 58.718 16.375 102.582 1.00 78.16 183 ALA G C 1
ATOM 11199 O O . ALA G 1 183 ? 57.710 15.680 102.386 1.00 78.97 183 ALA G O 1
ATOM 11201 N N . THR G 1 184 ? 58.730 17.444 103.378 1.00 80.59 184 THR G N 1
ATOM 11202 C CA . THR G 1 184 ? 57.547 17.890 104.128 1.00 80.93 184 THR G CA 1
ATOM 11203 C C . THR G 1 184 ? 56.423 18.386 103.237 1.00 78.63 184 THR G C 1
ATOM 11204 O O . THR G 1 184 ? 56.658 18.910 102.148 1.00 78.58 184 THR G O 1
ATOM 11208 N N . GLU G 1 185 ? 55.197 18.255 103.729 1.00 77.92 185 GLU G N 1
ATOM 11209 C CA . GLU G 1 185 ? 54.033 18.738 103.001 1.00 76.86 185 GLU G CA 1
ATOM 11210 C C . GLU G 1 185 ? 54.076 20.259 102.840 1.00 78.76 185 GLU G C 1
ATOM 11211 O O . GLU G 1 185 ? 53.710 20.800 101.789 1.00 77.96 185 GLU G O 1
ATOM 11217 N N . LYS G 1 186 ? 54.503 20.938 103.899 1.00 80.50 186 LYS G N 1
ATOM 11218 C CA . LYS G 1 186 ? 54.644 22.393 103.898 1.00 82.33 186 LYS G CA 1
ATOM 11219 C C . LYS G 1 186 ? 55.554 22.875 102.764 1.00 80.91 186 LYS G C 1
ATOM 11220 O O . LYS G 1 186 ? 55.254 23.873 102.101 1.00 81.78 186 LYS G O 1
ATOM 11226 N N . ARG G 1 187 ? 56.649 22.153 102.534 1.00 78.50 187 ARG G N 1
ATOM 11227 C CA . ARG G 1 187 ? 57.627 22.536 101.521 1.00 76.80 187 ARG G CA 1
ATOM 11228 C C . ARG G 1 187 ? 57.092 22.312 100.114 1.00 74.11 187 ARG G C 1
ATOM 11229 O O . ARG G 1 187 ? 57.249 23.159 99.230 1.00 74.99 187 ARG G O 1
ATOM 11237 N N . ILE G 1 188 ? 56.471 21.159 99.905 1.00 71.26 188 ILE G N 1
ATOM 11238 C CA . ILE G 1 188 ? 55.898 20.829 98.601 1.00 68.64 188 ILE G CA 1
ATOM 11239 C C . ILE G 1 188 ? 54.854 21.876 98.208 1.00 69.60 188 ILE G C 1
ATOM 11240 O O . ILE G 1 188 ? 54.819 22.339 97.057 1.00 69.79 188 ILE G O 1
ATOM 11245 N N . MET G 1 189 ? 54.010 22.248 99.169 1.00 71.92 189 MET G N 1
ATOM 11246 C CA . MET G 1 189 ? 52.989 23.266 98.942 1.00 73.82 189 MET G CA 1
ATOM 11247 C C . MET G 1 189 ? 53.638 24.602 98.607 1.00 76.54 189 MET G C 1
ATOM 11248 O O . MET G 1 189 ? 53.254 25.256 97.628 1.00 77.21 189 MET G O 1
ATOM 11250 N N . ARG G 1 190 ? 54.639 25.000 99.390 1.00 79.34 190 ARG G N 1
ATOM 11251 C CA . ARG G 1 190 ? 55.312 26.270 99.115 1.00 82.63 190 ARG G CA 1
ATOM 11252 C C . ARG G 1 190 ? 55.881 26.303 97.701 1.00 80.01 190 ARG G C 1
ATOM 11253 O O . ARG G 1 190 ? 55.819 27.329 97.056 1.00 80.50 190 ARG G O 1
ATOM 11261 N N . ALA G 1 191 ? 56.456 25.193 97.241 1.00 76.42 191 ALA G N 1
ATOM 11262 C CA . ALA G 1 191 ? 57.003 25.118 95.888 1.00 75.35 191 ALA G CA 1
ATOM 11263 C C . ALA G 1 191 ? 55.898 25.256 94.843 1.00 74.81 191 ALA G C 1
ATOM 11264 O O . ALA G 1 191 ? 56.067 25.951 93.842 1.00 75.02 191 ALA G O 1
ATOM 11266 N N . CYS G 1 192 ? 54.762 24.605 95.078 1.00 74.63 192 CYS G N 1
ATOM 11267 C CA . CYS G 1 192 ? 53.617 24.727 94.168 1.00 75.65 192 CYS G CA 1
ATOM 11268 C C . CYS G 1 192 ? 53.118 26.167 94.098 1.00 78.27 192 CYS G C 1
ATOM 11269 O O . CYS G 1 192 ? 52.877 26.695 93.008 1.00 78.68 192 CYS G O 1
ATOM 11272 N N . ILE G 1 193 ? 53.018 26.809 95.259 1.00 80.23 193 ILE G N 1
ATOM 11273 C CA . ILE G 1 193 ? 52.559 28.191 95.332 1.00 82.37 193 ILE G CA 1
ATOM 11274 C C . ILE G 1 193 ? 53.517 29.111 94.586 1.00 83.81 193 ILE G C 1
ATOM 11275 O O . ILE G 1 193 ? 53.084 29.936 93.780 1.00 84.42 193 ILE G O 1
ATOM 11280 N N . ASP G 1 194 ? 54.815 28.977 94.851 1.00 85.60 194 ASP G N 1
ATOM 11281 C CA . ASP G 1 194 ? 55.825 29.760 94.131 1.00 88.57 194 ASP G CA 1
ATOM 11282 C C . ASP G 1 194 ? 55.663 29.577 92.628 1.00 86.64 194 ASP G C 1
ATOM 11283 O O . ASP G 1 194 ? 55.704 30.545 91.871 1.00 88.42 194 ASP G O 1
ATOM 11288 N N . GLY G 1 195 ? 55.463 28.330 92.212 1.00 83.24 195 GLY G N 1
ATOM 11289 C CA . GLY G 1 195 ? 55.233 27.995 90.808 1.00 81.26 195 GLY G CA 1
ATOM 11290 C C . GLY G 1 195 ? 54.084 28.742 90.151 1.00 81.23 195 GLY G C 1
ATOM 11291 O O . GLY G 1 195 ? 54.146 29.040 88.958 1.00 81.88 195 GLY G O 1
ATOM 11292 N N . MET G 1 196 ? 53.063 29.088 90.933 1.00 82.24 196 MET G N 1
ATOM 11293 C CA . MET G 1 196 ? 51.901 29.830 90.424 1.00 83.97 196 MET G CA 1
ATOM 11294 C C . MET G 1 196 ? 51.900 31.336 90.703 1.00 87.00 196 MET G C 1
ATOM 11295 O O . MET G 1 196 ? 51.080 32.063 90.135 1.00 88.62 196 MET G O 1
ATOM 11300 N N . THR G 1 197 ? 52.796 31.803 91.568 1.00 87.30 197 THR G N 1
ATOM 11301 C CA . THR G 1 197 ? 52.811 33.206 91.965 1.00 89.95 197 THR G CA 1
ATOM 11302 C C . THR G 1 197 ? 53.994 33.986 91.391 1.00 92.70 197 THR G C 1
ATOM 11303 O O . THR G 1 197 ? 53.827 35.128 90.963 1.00 96.61 197 THR G O 1
ATOM 11305 N N . LEU G 1 198 ? 55.183 33.388 91.363 1.00 91.86 198 LEU G N 1
ATOM 11306 C CA . LEU G 1 198 ? 56.394 34.139 91.019 1.00 94.87 198 LEU G CA 1
ATOM 11307 C C . LEU G 1 198 ? 56.592 34.350 89.518 1.00 95.58 198 LEU G C 1
ATOM 11308 O O . LEU G 1 198 ? 56.160 33.548 88.700 1.00 91.74 198 LEU G O 1
ATOM 11313 N N . LYS G 1 199 ? 57.266 35.444 89.174 1.00 100.23 199 LYS G N 1
ATOM 11314 C CA . LYS G 1 199 ? 57.567 35.773 87.784 1.00 102.69 199 LYS G CA 1
ATOM 11315 C C . LYS G 1 199 ? 58.368 34.667 87.084 1.00 102.48 199 LYS G C 1
ATOM 11316 O O . LYS G 1 199 ? 59.047 33.867 87.731 1.00 100.33 199 LYS G O 1
ATOM 11318 N N . ASP G 1 200 ? 58.292 34.673 85.753 1.00 104.42 200 ASP G N 1
ATOM 11319 C CA . ASP G 1 200 ? 58.853 33.630 84.878 1.00 103.63 200 ASP G CA 1
ATOM 11320 C C . ASP G 1 200 ? 60.001 32.794 85.457 1.00 103.99 200 ASP G C 1
ATOM 11321 O O . ASP G 1 200 ? 59.849 31.598 85.669 1.00 102.33 200 ASP G O 1
ATOM 11323 N N . ASN G 1 201 ? 61.150 33.417 85.697 1.00 108.01 201 ASN G N 1
ATOM 11324 C CA . ASN G 1 201 ? 62.352 32.681 86.093 1.00 107.49 201 ASN G CA 1
ATOM 11325 C C . ASN G 1 201 ? 62.232 32.024 87.473 1.00 105.30 201 ASN G C 1
ATOM 11326 O O . ASN G 1 201 ? 62.500 30.821 87.625 1.00 102.29 201 ASN G O 1
ATOM 11328 N N . MET G 1 202 ? 61.807 32.823 88.454 1.00 104.91 202 MET G N 1
ATOM 11329 C CA . MET G 1 202 ? 61.815 32.439 89.873 1.00 102.79 202 MET G CA 1
ATOM 11330 C C . MET G 1 202 ? 60.777 31.354 90.214 1.00 98.23 202 MET G C 1
ATOM 11331 O O . MET G 1 202 ? 60.954 30.601 91.178 1.00 97.01 202 MET G O 1
ATOM 11333 N N . ALA G 1 203 ? 59.724 31.244 89.407 1.00 95.36 203 ALA G N 1
ATOM 11334 C CA . ALA G 1 203 ? 58.624 30.314 89.683 1.00 91.00 203 ALA G CA 1
ATOM 11335 C C . ALA G 1 203 ? 59.079 28.873 89.923 1.00 87.17 203 ALA G C 1
ATOM 11336 O O . ALA G 1 203 ? 58.564 28.190 90.812 1.00 84.83 203 ALA G O 1
ATOM 11338 N N . TYR G 1 204 ? 60.043 28.424 89.126 1.00 85.10 204 TYR G N 1
ATOM 11339 C CA . TYR G 1 204 ? 60.484 27.031 89.139 1.00 81.86 204 TYR G CA 1
ATOM 11340 C C . TYR G 1 204 ? 61.547 26.726 90.188 1.00 82.01 204 TYR G C 1
ATOM 11341 O O . TYR G 1 204 ? 61.833 25.555 90.443 1.00 80.77 204 TYR G O 1
ATOM 11350 N N . LYS G 1 205 ? 62.122 27.761 90.797 1.00 83.74 205 LYS G N 1
ATOM 11351 C CA . LYS G 1 205 ? 63.321 27.578 91.618 1.00 84.97 205 LYS G CA 1
ATOM 11352 C C . LYS G 1 205 ? 63.099 26.644 92.785 1.00 83.34 205 LYS G C 1
ATOM 11353 O O . LYS G 1 205 ? 63.805 25.651 92.927 1.00 83.57 205 LYS G O 1
ATOM 11355 N N . GLU G 1 206 ? 62.121 26.980 93.616 1.00 82.74 206 GLU G N 1
ATOM 11356 C CA . GLU G 1 206 ? 61.761 26.167 94.770 1.00 81.40 206 GLU G CA 1
ATOM 11357 C C . GLU G 1 206 ? 61.400 24.723 94.406 1.00 76.93 206 GLU G C 1
ATOM 11358 O O . GLU G 1 206 ? 61.713 23.792 95.150 1.00 75.77 206 GLU G O 1
ATOM 11364 N N . MET G 1 207 ? 60.788 24.536 93.241 1.00 73.60 207 MET G N 1
ATOM 11365 C CA . MET G 1 207 ? 60.457 23.199 92.761 1.00 69.39 207 MET G CA 1
ATOM 11366 C C . MET G 1 207 ? 61.719 22.428 92.345 1.00 67.72 207 MET G C 1
ATOM 11367 O O . MET G 1 207 ? 61.844 21.238 92.644 1.00 65.40 207 MET G O 1
ATOM 11372 N N . LYS G 1 208 ? 62.628 23.106 91.642 1.00 68.39 208 LYS G N 1
ATOM 11373 C CA . LYS G 1 208 ? 63.952 22.550 91.293 1.00 69.13 208 LYS G CA 1
ATOM 11374 C C . LYS G 1 208 ? 64.697 22.107 92.549 1.00 69.40 208 LYS G C 1
ATOM 11375 O O . LYS G 1 208 ? 65.183 20.971 92.635 1.00 68.57 208 LYS G O 1
ATOM 11381 N N . SER G 1 209 ? 64.747 23.001 93.530 1.00 70.54 209 SER G N 1
ATOM 11382 C CA . SER G 1 209 ? 65.382 22.717 94.819 1.00 71.70 209 SER G CA 1
ATOM 11383 C C . SER G 1 209 ? 64.766 21.492 95.506 1.00 69.51 209 SER G C 1
ATOM 11384 O O . SER G 1 209 ? 65.489 20.618 95.986 1.00 69.42 209 SER G O 1
ATOM 11386 N N . LEU G 1 210 ? 63.436 21.427 95.536 1.00 67.34 210 LEU G N 1
ATOM 11387 C CA . LEU G 1 210 ? 62.734 20.271 96.094 1.00 65.57 210 LEU G CA 1
ATOM 11388 C C . LEU G 1 210 ? 63.118 18.986 95.355 1.00 64.19 210 LEU G C 1
ATOM 11389 O O . LEU G 1 210 ? 63.436 17.973 95.975 1.00 64.31 210 LEU G O 1
ATOM 11394 N N . PHE G 1 211 ? 63.062 19.034 94.028 1.00 63.67 211 PHE G N 1
ATOM 11395 C CA . PHE G 1 211 ? 63.345 17.860 93.193 1.00 62.58 211 PHE G CA 1
ATOM 11396 C C . PHE G 1 211 ? 64.783 17.378 93.344 1.00 63.64 211 PHE G C 1
ATOM 11397 O O . PHE G 1 211 ? 65.035 16.172 93.372 1.00 63.95 211 PHE G O 1
ATOM 11405 N N . GLU G 1 212 ? 65.723 18.310 93.436 1.00 64.88 212 GLU G N 1
ATOM 11406 C CA . GLU G 1 212 ? 67.099 17.952 93.757 1.00 66.61 212 GLU G CA 1
ATOM 11407 C C . GLU G 1 212 ? 67.148 17.067 94.981 1.00 66.18 212 GLU G C 1
ATOM 11408 O O . GLU G 1 212 ? 67.765 16.008 94.957 1.00 65.42 212 GLU G O 1
ATOM 11410 N N . ASP G 1 213 ? 66.485 17.510 96.043 1.00 66.94 213 ASP G N 1
ATOM 11411 C CA . ASP G 1 213 ? 66.493 16.795 97.316 1.00 68.03 213 ASP G CA 1
ATOM 11412 C C . ASP G 1 213 ? 65.793 15.435 97.243 1.00 66.20 213 ASP G C 1
ATOM 11413 O O . ASP G 1 213 ? 66.357 14.421 97.671 1.00 67.63 213 ASP G O 1
ATOM 11418 N N . ILE G 1 214 ? 64.593 15.392 96.674 1.00 64.46 214 ILE G N 1
ATOM 11419 C CA . ILE G 1 214 ? 63.812 14.144 96.662 1.00 63.33 214 ILE G CA 1
ATOM 11420 C C . ILE G 1 214 ? 64.239 13.156 95.571 1.00 63.38 214 ILE G C 1
ATOM 11421 O O . ILE G 1 214 ? 63.751 12.026 95.547 1.00 62.33 214 ILE G O 1
ATOM 11426 N N . SER G 1 215 ? 65.137 13.580 94.678 1.00 64.63 215 SER G N 1
ATOM 11427 C CA . SER G 1 215 ? 65.752 12.679 93.700 1.00 65.07 215 SER G CA 1
ATOM 11428 C C . SER G 1 215 ? 67.135 12.172 94.120 1.00 68.64 215 SER G C 1
ATOM 11429 O O . SER G 1 215 ? 67.762 11.400 93.390 1.00 69.55 215 SER G O 1
ATOM 11432 N N . ASP G 1 216 ? 67.607 12.602 95.287 1.00 71.52 216 ASP G N 1
ATOM 11433 C CA . ASP G 1 216 ? 68.945 12.247 95.770 1.00 75.05 216 ASP G CA 1
ATOM 11434 C C . ASP G 1 216 ? 68.958 10.876 96.457 1.00 76.52 216 ASP G C 1
ATOM 11435 O O . ASP G 1 216 ? 68.439 10.750 97.564 1.00 77.68 216 ASP G O 1
ATOM 11440 N N . PRO G 1 217 ? 69.590 9.857 95.828 1.00 78.87 217 PRO G N 1
ATOM 11441 C CA . PRO G 1 217 ? 69.572 8.478 96.354 1.00 79.44 217 PRO G CA 1
ATOM 11442 C C . PRO G 1 217 ? 70.005 8.354 97.807 1.00 80.35 217 PRO G C 1
ATOM 11443 O O . PRO G 1 217 ? 69.533 7.462 98.510 1.00 80.95 217 PRO G O 1
ATOM 11447 N N . LYS G 1 218 ? 70.898 9.235 98.246 1.00 83.48 218 LYS G N 1
ATOM 11448 C CA . LYS G 1 218 ? 71.315 9.279 99.644 1.00 87.02 218 LYS G CA 1
ATOM 11449 C C . LYS G 1 218 ? 70.115 9.653 100.514 1.00 87.69 218 LYS G C 1
ATOM 11450 O O . LYS G 1 218 ? 69.621 8.835 101.298 1.00 88.44 218 LYS G O 1
ATOM 11452 N N . LYS G 1 219 ? 69.638 10.883 100.335 1.00 87.81 219 LYS G N 1
ATOM 11453 C CA . LYS G 1 219 ? 68.473 11.414 101.046 1.00 87.93 219 LYS G CA 1
ATOM 11454 C C . LYS G 1 219 ? 67.300 10.429 101.067 1.00 87.88 219 LYS G C 1
ATOM 11455 O O . LYS G 1 219 ? 66.569 10.366 102.058 1.00 89.94 219 LYS G O 1
ATOM 11457 N N . ILE G 1 220 ? 67.118 9.665 99.988 1.00 87.95 220 ILE G N 1
ATOM 11458 C CA . ILE G 1 220 ? 66.176 8.527 99.968 1.00 88.91 220 ILE G CA 1
ATOM 11459 C C . ILE G 1 220 ? 66.714 7.405 100.867 1.00 93.73 220 ILE G C 1
ATOM 11460 O O . ILE G 1 220 ? 67.034 6.308 100.400 1.00 94.45 220 ILE G O 1
ATOM 11465 N N . ALA G 1 221 ? 66.843 7.719 102.157 1.00 99.81 221 ALA G N 1
ATOM 11466 C CA . ALA G 1 221 ? 67.266 6.804 103.190 1.00 102.72 221 ALA G CA 1
ATOM 11467 C C . ALA G 1 221 ? 66.328 7.052 104.398 1.00 105.86 221 ALA G C 1
ATOM 11468 O O . ALA G 1 221 ? 66.716 7.583 105.450 1.00 108.68 221 ALA G O 1
ATOM 11470 N N . ALA G 1 222 ? 65.064 6.686 104.200 1.00 107.21 222 ALA G N 1
ATOM 11471 C CA . ALA G 1 222 ? 64.002 6.901 105.179 1.00 111.92 222 ALA G CA 1
ATOM 11472 C C . ALA G 1 222 ? 63.716 5.622 105.962 1.00 118.65 222 ALA G C 1
ATOM 11473 O O . ALA G 1 222 ? 63.771 5.607 107.204 1.00 123.69 222 ALA G O 1
ATOM 11475 N N . LEU G 1 223 ? 63.420 4.554 105.224 1.00 81.70 223 LEU G N 1
ATOM 11476 C CA . LEU G 1 223 ? 63.282 3.215 105.795 1.00 87.58 223 LEU G CA 1
ATOM 11477 C C . LEU G 1 223 ? 64.603 2.768 106.421 1.00 92.67 223 LEU G C 1
ATOM 11478 O O . LEU G 1 223 ? 64.642 2.330 107.577 1.00 94.10 223 LEU G O 1
ATOM 11480 N N . LYS G 1 224 ? 65.680 2.891 105.645 1.00 95.23 224 LYS G N 1
ATOM 11481 C CA . LYS G 1 224 ? 67.023 2.536 106.098 1.00 94.89 224 LYS G CA 1
ATOM 11482 C C . LYS G 1 224 ? 67.667 3.692 106.871 1.00 91.96 224 LYS G C 1
ATOM 11483 O O . LYS G 1 224 ? 67.026 4.339 107.704 1.00 85.74 224 LYS G O 1
ATOM 11485 N N . HIS H 1 8 ? 67.650 10.187 141.891 1.00 62.19 8 HIS H N 1
ATOM 11486 C CA . HIS H 1 8 ? 68.375 10.783 143.053 1.00 60.26 8 HIS H CA 1
ATOM 11487 C C . HIS H 1 8 ? 67.839 12.178 143.400 1.00 58.27 8 HIS H C 1
ATOM 11488 O O . HIS H 1 8 ? 67.537 12.478 144.562 1.00 67.00 8 HIS H O 1
ATOM 11490 N N . MET H 1 9 ? 67.721 13.033 142.388 1.00 87.00 9 MET H N 1
ATOM 11491 C CA . MET H 1 9 ? 67.381 14.437 142.603 1.00 79.03 9 MET H CA 1
ATOM 11492 C C . MET H 1 9 ? 65.939 14.701 143.027 1.00 71.28 9 MET H C 1
ATOM 11493 O O . MET H 1 9 ? 65.652 15.798 143.489 1.00 67.91 9 MET H O 1
ATOM 11495 N N . ALA H 1 10 ? 65.042 13.730 142.852 1.00 67.30 10 ALA H N 1
ATOM 11496 C CA . ALA H 1 10 ? 63.621 13.911 143.197 1.00 63.65 10 ALA H CA 1
ATOM 11497 C C . ALA H 1 10 ? 63.411 14.117 144.685 1.00 61.02 10 ALA H C 1
ATOM 11498 O O . ALA H 1 10 ? 62.615 14.923 145.120 1.00 59.05 10 ALA H O 1
ATOM 11500 N N . ARG H 1 11 ? 64.159 13.383 145.476 1.00 61.08 11 ARG H N 1
ATOM 11501 C CA . ARG H 1 11 ? 64.184 13.550 146.908 1.00 60.74 11 ARG H CA 1
ATOM 11502 C C . ARG H 1 11 ? 64.411 14.965 147.436 1.00 57.29 11 ARG H C 1
ATOM 11503 O O . ARG H 1 11 ? 64.003 15.310 148.557 1.00 55.89 11 ARG H O 1
ATOM 11511 N N . ASN H 1 12 ? 65.139 15.746 146.654 1.00 55.62 12 ASN H N 1
ATOM 11512 C CA . ASN H 1 12 ? 65.489 17.104 147.045 1.00 53.99 12 ASN H CA 1
ATOM 11513 C C . ASN H 1 12 ? 64.334 18.110 147.055 1.00 51.89 12 ASN H C 1
ATOM 11514 O O . ASN H 1 12 ? 64.503 19.206 147.582 1.00 51.49 12 ASN H O 1
ATOM 11519 N N . TYR H 1 13 ? 63.182 17.756 146.477 1.00 50.73 13 TYR H N 1
ATOM 11520 C CA . TYR H 1 13 ? 61.963 18.558 146.662 1.00 49.65 13 TYR H CA 1
ATOM 11521 C C . TYR H 1 13 ? 61.434 18.442 148.100 1.00 47.26 13 TYR H C 1
ATOM 11522 O O . TYR H 1 13 ? 60.782 19.350 148.600 1.00 47.48 13 TYR H O 1
ATOM 11531 N N . ALA H 1 14 ? 61.697 17.318 148.755 1.00 45.89 14 ALA H N 1
ATOM 11532 C CA . ALA H 1 14 ? 61.206 17.089 150.119 1.00 44.73 14 ALA H CA 1
ATOM 11533 C C . ALA H 1 14 ? 62.337 17.276 151.130 1.00 43.77 14 ALA H C 1
ATOM 11534 O O . ALA H 1 14 ? 63.500 17.284 150.750 1.00 44.83 14 ALA H O 1
ATOM 11536 N N . TYR H 1 15 ? 62.002 17.415 152.406 1.00 42.82 15 TYR H N 1
ATOM 11537 C CA . TYR H 1 15 ? 63.030 17.555 153.460 1.00 42.76 15 TYR H CA 1
ATOM 11538 C C . TYR H 1 15 ? 63.861 16.270 153.642 1.00 42.67 15 TYR H C 1
ATOM 11539 O O . TYR H 1 15 ? 63.373 15.185 153.356 1.00 42.38 15 TYR H O 1
ATOM 11548 N N . PRO H 1 16 ? 65.131 16.387 154.093 1.00 43.07 16 PRO H N 1
ATOM 11549 C CA . PRO H 1 16 ? 65.970 15.186 154.188 1.00 43.60 16 PRO H CA 1
ATOM 11550 C C . PRO H 1 16 ? 65.502 14.242 155.262 1.00 44.14 16 PRO H C 1
ATOM 11551 O O . PRO H 1 16 ? 65.772 13.055 155.188 1.00 44.33 16 PRO H O 1
ATOM 11555 N N . HIS H 1 17 ? 64.788 14.783 156.241 1.00 44.83 17 HIS H N 1
ATOM 11556 C CA . HIS H 1 17 ? 64.342 14.023 157.399 1.00 45.96 17 HIS H CA 1
ATOM 11557 C C . HIS H 1 17 ? 62.823 13.821 157.450 1.00 46.33 17 HIS H C 1
ATOM 11558 O O . HIS H 1 17 ? 62.351 13.040 158.278 1.00 47.27 17 HIS H O 1
ATOM 11565 N N . MET H 1 18 ? 62.065 14.513 156.589 1.00 45.84 18 MET H N 1
ATOM 11566 C CA . MET H 1 18 ? 60.612 14.291 156.472 1.00 47.20 18 MET H CA 1
ATOM 11567 C C . MET H 1 18 ? 60.101 14.279 155.028 1.00 46.73 18 MET H C 1
ATOM 11568 O O . MET H 1 18 ? 60.644 14.963 154.161 1.00 46.56 18 MET H O 1
ATOM 11573 N N . ASN H 1 19 ? 59.042 13.509 154.773 1.00 48.23 19 ASN H N 1
ATOM 11574 C CA . ASN H 1 19 ? 58.474 13.371 153.410 1.00 48.49 19 ASN H CA 1
ATOM 11575 C C . ASN H 1 19 ? 57.722 14.634 152.930 1.00 47.97 19 ASN H C 1
ATOM 11576 O O . ASN H 1 19 ? 57.387 14.766 151.761 1.00 49.71 19 ASN H O 1
ATOM 11581 N N . THR H 1 20 ? 57.499 15.582 153.825 1.00 47.79 20 THR H N 1
ATOM 11582 C CA . THR H 1 20 ? 56.872 16.844 153.486 1.00 46.94 20 THR H CA 1
ATOM 11583 C C . THR H 1 20 ? 57.686 17.654 152.486 1.00 45.49 20 THR H C 1
ATOM 11584 O O . THR H 1 20 ? 58.920 17.648 152.515 1.00 45.54 20 THR H O 1
ATOM 11588 N N . LEU H 1 21 ? 56.985 18.349 151.594 1.00 45.38 21 LEU H N 1
ATOM 11589 C CA . LEU H 1 21 ? 57.641 19.177 150.580 1.00 44.72 21 LEU H CA 1
ATOM 11590 C C . LEU H 1 21 ? 58.288 20.396 151.230 1.00 45.12 21 LEU H C 1
ATOM 11591 O O . LEU H 1 21 ? 57.692 21.038 152.108 1.00 44.69 21 LEU H O 1
ATOM 11596 N N . LYS H 1 22 ? 59.500 20.720 150.785 1.00 45.27 22 LYS H N 1
ATOM 11597 C CA . LYS H 1 22 ? 60.188 21.904 151.278 1.00 46.73 22 LYS H CA 1
ATOM 11598 C C . LYS H 1 22 ? 59.341 23.116 150.966 1.00 46.41 22 LYS H C 1
ATOM 11599 O O . LYS H 1 22 ? 58.773 23.214 149.883 1.00 46.50 22 LYS H O 1
ATOM 11605 N N . ASN H 1 23 ? 59.243 24.033 151.916 1.00 47.20 23 ASN H N 1
ATOM 11606 C CA . ASN H 1 23 ? 58.424 25.217 151.729 1.00 47.59 23 ASN H CA 1
ATOM 11607 C C . ASN H 1 23 ? 58.968 26.413 152.480 1.00 50.45 23 ASN H C 1
ATOM 11608 O O . ASN H 1 23 ? 59.659 26.264 153.486 1.00 54.53 23 ASN H O 1
ATOM 11613 N N . LYS H 1 24 ? 58.601 27.600 152.014 1.00 51.26 24 LYS H N 1
ATOM 11614 C CA . LYS H 1 24 ? 59.108 28.851 152.580 1.00 53.16 24 LYS H CA 1
ATOM 11615 C C . LYS H 1 24 ? 58.592 29.133 153.991 1.00 54.25 24 LYS H C 1
ATOM 11616 O O . LYS H 1 24 ? 59.122 30.005 154.670 1.00 56.34 24 LYS H O 1
ATOM 11622 N N . HIS H 1 25 ? 57.555 28.419 154.420 1.00 53.85 25 HIS H N 1
ATOM 11623 C CA . HIS H 1 25 ? 57.010 28.602 155.760 1.00 56.17 25 HIS H CA 1
ATOM 11624 C C . HIS H 1 25 ? 57.735 27.754 156.796 1.00 57.70 25 HIS H C 1
ATOM 11625 O O . HIS H 1 25 ? 57.485 27.904 157.983 1.00 60.37 25 HIS H O 1
ATOM 11632 N N . ASN H 1 26 ? 58.621 26.866 156.348 1.00 57.34 26 ASN H N 1
ATOM 11633 C CA . ASN H 1 26 ? 59.307 25.923 157.231 1.00 59.03 26 ASN H CA 1
ATOM 11634 C C . ASN H 1 26 ? 58.313 25.045 157.994 1.00 59.35 26 ASN H C 1
ATOM 11635 O O . ASN H 1 26 ? 58.552 24.678 159.132 1.00 61.44 26 ASN H O 1
ATOM 11640 N N . ILE H 1 27 ? 57.207 24.701 157.340 1.00 58.30 27 ILE H N 1
ATOM 11641 C CA . ILE H 1 27 ? 56.177 23.842 157.920 1.00 59.95 27 ILE H CA 1
ATOM 11642 C C . ILE H 1 27 ? 56.470 22.376 157.613 1.00 60.81 27 ILE H C 1
ATOM 11643 O O . ILE H 1 27 ? 56.705 22.009 156.462 1.00 59.00 27 ILE H O 1
ATOM 11648 N N . MET H 1 28 ? 56.445 21.542 158.652 1.00 64.82 28 MET H N 1
ATOM 11649 C CA . MET H 1 28 ? 56.853 20.142 158.544 1.00 64.51 28 MET H CA 1
ATOM 11650 C C . MET H 1 28 ? 55.678 19.181 158.447 1.00 63.16 28 MET H C 1
ATOM 11651 O O . MET H 1 28 ? 55.845 18.042 158.034 1.00 61.74 28 MET H O 1
ATOM 11656 N N . SER H 1 29 ? 54.491 19.639 158.815 1.00 63.95 29 SER H N 1
ATOM 11657 C CA . SER H 1 29 ? 53.292 18.822 158.691 1.00 64.36 29 SER H CA 1
ATOM 11658 C C . SER H 1 29 ? 52.704 18.988 157.287 1.00 61.80 29 SER H C 1
ATOM 11659 O O . SER H 1 29 ? 52.415 20.103 156.857 1.00 60.03 29 SER H O 1
ATOM 11662 N N . THR H 1 30 ? 52.516 17.877 156.586 1.00 61.74 30 THR H N 1
ATOM 11663 C CA . THR H 1 30 ? 51.912 17.907 155.257 1.00 62.02 30 THR H CA 1
ATOM 11664 C C . THR H 1 30 ? 50.477 18.438 155.317 1.00 63.66 30 THR H C 1
ATOM 11665 O O . THR H 1 30 ? 50.039 19.167 154.424 1.00 63.53 30 THR H O 1
ATOM 11669 N N . LYS H 1 31 ? 49.752 18.067 156.364 1.00 67.24 31 LYS H N 1
ATOM 11670 C CA . LYS H 1 31 ? 48.377 18.538 156.548 1.00 70.18 31 LYS H CA 1
ATOM 11671 C C . LYS H 1 31 ? 48.315 20.054 156.712 1.00 69.42 31 LYS H C 1
ATOM 11672 O O . LYS H 1 31 ? 47.528 20.723 156.040 1.00 69.34 31 LYS H O 1
ATOM 11674 N N . LYS H 1 32 ? 49.141 20.591 157.608 1.00 68.79 32 LYS H N 1
ATOM 11675 C CA . LYS H 1 32 ? 49.174 22.035 157.836 1.00 67.80 32 LYS H CA 1
ATOM 11676 C C . LYS H 1 32 ? 49.640 22.780 156.581 1.00 64.04 32 LYS H C 1
ATOM 11677 O O . LYS H 1 32 ? 49.111 23.843 156.258 1.00 64.23 32 LYS H O 1
ATOM 11679 N N . LEU H 1 33 ? 50.624 22.214 155.883 1.00 60.31 33 LEU H N 1
ATOM 11680 C CA . LEU H 1 33 ? 51.139 22.813 154.654 1.00 56.84 33 LEU H CA 1
ATOM 11681 C C . LEU H 1 33 ? 50.034 22.967 153.625 1.00 55.48 33 LEU H C 1
ATOM 11682 O O . LEU H 1 33 ? 49.879 24.025 153.038 1.00 53.25 33 LEU H O 1
ATOM 11687 N N . ALA H 1 34 ? 49.247 21.915 153.445 1.00 56.86 34 ALA H N 1
ATOM 11688 C CA . ALA H 1 34 ? 48.088 21.962 152.555 1.00 58.15 34 ALA H CA 1
ATOM 11689 C C . ALA H 1 34 ? 47.171 23.144 152.859 1.00 60.12 34 ALA H C 1
ATOM 11690 O O . ALA H 1 34 ? 46.784 23.874 151.951 1.00 60.41 34 ALA H O 1
ATOM 11692 N N . HIS H 1 35 ? 46.837 23.334 154.133 1.00 63.28 35 HIS H N 1
ATOM 11693 C CA . HIS H 1 35 ? 45.933 24.417 154.556 1.00 65.84 35 HIS H CA 1
ATOM 11694 C C . HIS H 1 35 ? 46.504 25.813 154.270 1.00 62.88 35 HIS H C 1
ATOM 11695 O O . HIS H 1 35 ? 45.834 26.657 153.664 1.00 62.58 35 HIS H O 1
ATOM 11702 N N . VAL H 1 36 ? 47.751 26.034 154.676 1.00 61.23 36 VAL H N 1
ATOM 11703 C CA . VAL H 1 36 ? 48.432 27.312 154.452 1.00 60.33 36 VAL H CA 1
ATOM 11704 C C . VAL H 1 36 ? 48.530 27.586 152.954 1.00 58.77 36 VAL H C 1
ATOM 11705 O O . VAL H 1 36 ? 48.403 28.715 152.486 1.00 58.71 36 VAL H O 1
ATOM 11709 N N . CYS H 1 37 ? 48.761 26.517 152.214 1.00 58.77 37 CYS H N 1
ATOM 11710 C CA . CYS H 1 37 ? 48.869 26.565 150.774 1.00 58.23 37 CYS H CA 1
ATOM 11711 C C . CYS H 1 37 ? 47.562 27.040 150.142 1.00 58.33 37 CYS H C 1
ATOM 11712 O O . CYS H 1 37 ? 47.572 27.944 149.292 1.00 57.40 37 CYS H O 1
ATOM 11715 N N . GLU H 1 38 ? 46.443 26.434 150.542 1.00 59.60 38 GLU H N 1
ATOM 11716 C CA . GLU H 1 38 ? 45.134 26.870 150.034 1.00 60.99 38 GLU H CA 1
ATOM 11717 C C . GLU H 1 38 ? 44.901 28.332 150.356 1.00 60.38 38 GLU H C 1
ATOM 11718 O O . GLU H 1 38 ? 44.290 29.056 149.563 1.00 60.32 38 GLU H O 1
ATOM 11724 N N . HIS H 1 39 ? 45.337 28.749 151.541 1.00 59.64 39 HIS H N 1
ATOM 11725 C CA . HIS H 1 39 ? 45.145 30.127 151.971 1.00 60.09 39 HIS H CA 1
ATOM 11726 C C . HIS H 1 39 ? 45.784 31.128 151.002 1.00 57.99 39 HIS H C 1
ATOM 11727 O O . HIS H 1 39 ? 45.118 32.035 150.510 1.00 57.68 39 HIS H O 1
ATOM 11734 N N . TYR H 1 40 ? 47.073 30.947 150.720 1.00 56.85 40 TYR H N 1
ATOM 11735 C CA . TYR H 1 40 ? 47.813 31.872 149.846 1.00 55.04 40 TYR H CA 1
ATOM 11736 C C . TYR H 1 40 ? 47.346 31.814 148.400 1.00 53.76 40 TYR H C 1
ATOM 11737 O O . TYR H 1 40 ? 47.259 32.837 147.732 1.00 52.78 40 TYR H O 1
ATOM 11746 N N . ALA H 1 41 ? 47.013 30.618 147.936 1.00 54.60 41 ALA H N 1
ATOM 11747 C CA . ALA H 1 41 ? 46.467 30.447 146.593 1.00 54.92 41 ALA H CA 1
ATOM 11748 C C . ALA H 1 41 ? 45.220 31.301 146.405 1.00 56.58 41 ALA H C 1
ATOM 11749 O O . ALA H 1 41 ? 45.073 31.983 145.393 1.00 58.08 41 ALA H O 1
ATOM 11751 N N . LYS H 1 42 ? 44.326 31.275 147.385 1.00 58.11 42 LYS H N 1
ATOM 11752 C CA . LYS H 1 42 ? 43.117 32.091 147.318 1.00 59.36 42 LYS H CA 1
ATOM 11753 C C . LYS H 1 42 ? 43.411 33.572 147.263 1.00 58.93 42 LYS H C 1
ATOM 11754 O O . LYS H 1 42 ? 42.746 34.296 146.542 1.00 59.27 42 LYS H O 1
ATOM 11756 N N . LYS H 1 43 ? 44.371 34.019 148.066 1.00 58.16 43 LYS H N 1
ATOM 11757 C CA . LYS H 1 43 ? 44.753 35.426 148.081 1.00 57.57 43 LYS H CA 1
ATOM 11758 C C . LYS H 1 43 ? 45.322 35.845 146.740 1.00 55.42 43 LYS H C 1
ATOM 11759 O O . LYS H 1 43 ? 45.027 36.931 146.251 1.00 54.89 43 LYS H O 1
ATOM 11765 N N . ALA H 1 44 ? 46.106 34.962 146.127 1.00 54.19 44 ALA H N 1
ATOM 11766 C CA . ALA H 1 44 ? 46.741 35.258 144.847 1.00 52.93 44 ALA H CA 1
ATOM 11767 C C . ALA H 1 44 ? 45.709 35.330 143.720 1.00 53.32 44 ALA H C 1
ATOM 11768 O O . ALA H 1 44 ? 45.820 36.159 142.815 1.00 52.78 44 ALA H O 1
ATOM 11770 N N . ILE H 1 45 ? 44.693 34.475 143.794 1.00 54.84 45 ILE H N 1
ATOM 11771 C CA . ILE H 1 45 ? 43.620 34.470 142.798 1.00 56.46 45 ILE H CA 1
ATOM 11772 C C . ILE H 1 45 ? 42.901 35.817 142.771 1.00 57.30 45 ILE H C 1
ATOM 11773 O O . ILE H 1 45 ? 42.502 36.298 141.702 1.00 58.41 45 ILE H O 1
ATOM 11775 N N . ILE H 1 46 ? 42.776 36.447 143.937 1.00 56.96 46 ILE H N 1
ATOM 11776 C CA . ILE H 1 46 ? 42.114 37.746 144.017 1.00 57.51 46 ILE H CA 1
ATOM 11777 C C . ILE H 1 46 ? 42.850 38.789 143.178 1.00 56.62 46 ILE H C 1
ATOM 11778 O O . ILE H 1 46 ? 42.233 39.532 142.414 1.00 57.51 46 ILE H O 1
ATOM 11783 N N . ASN H 1 47 ? 44.170 38.842 143.302 1.00 55.29 47 ASN H N 1
ATOM 11784 C CA . ASN H 1 47 ? 44.950 39.768 142.486 1.00 54.97 47 ASN H CA 1
ATOM 11785 C C . ASN H 1 47 ? 45.002 39.341 141.028 1.00 54.21 47 ASN H C 1
ATOM 11786 O O . ASN H 1 47 ? 44.875 40.159 140.131 1.00 54.76 47 ASN H O 1
ATOM 11791 N N . LEU H 1 48 ? 45.152 38.048 140.799 1.00 53.79 48 LEU H N 1
ATOM 11792 C CA . LEU H 1 48 ? 45.121 37.505 139.448 1.00 54.40 48 LEU H CA 1
ATOM 11793 C C . LEU H 1 48 ? 43.832 37.851 138.687 1.00 55.04 48 LEU H C 1
ATOM 11794 O O . LEU H 1 48 ? 43.873 38.162 137.493 1.00 56.53 48 LEU H O 1
ATOM 11799 N N . ASN H 1 49 ? 42.693 37.806 139.378 1.00 58.28 49 ASN H N 1
ATOM 11800 C CA . ASN H 1 49 ? 41.410 38.116 138.743 1.00 58.42 49 ASN H CA 1
ATOM 11801 C C . ASN H 1 49 ? 41.269 39.568 138.320 1.00 60.10 49 ASN H C 1
ATOM 11802 O O . ASN H 1 49 ? 40.393 39.896 137.531 1.00 61.12 49 ASN H O 1
ATOM 11807 N N . LYS H 1 50 ? 42.126 40.437 138.839 1.00 60.71 50 LYS H N 1
ATOM 11808 C CA . LYS H 1 50 ? 42.146 41.827 138.398 1.00 63.03 50 LYS H CA 1
ATOM 11809 C C . LYS H 1 50 ? 42.893 42.012 137.082 1.00 63.09 50 LYS H C 1
ATOM 11810 O O . LYS H 1 50 ? 42.849 43.084 136.497 1.00 64.44 50 LYS H O 1
ATOM 11816 N N . GLU H 1 51 ? 43.583 40.980 136.611 1.00 61.63 51 GLU H N 1
ATOM 11817 C CA . GLU H 1 51 ? 44.415 41.126 135.427 1.00 62.02 51 GLU H CA 1
ATOM 11818 C C . GLU H 1 51 ? 43.643 40.811 134.166 1.00 62.86 51 GLU H C 1
ATOM 11819 O O . GLU H 1 51 ? 42.785 39.938 134.173 1.00 61.85 51 GLU H O 1
ATOM 11825 N N . PRO H 1 52 ? 43.965 41.500 133.060 1.00 65.51 52 PRO H N 1
ATOM 11826 C CA . PRO H 1 52 ? 43.344 41.129 131.793 1.00 66.78 52 PRO H CA 1
ATOM 11827 C C . PRO H 1 52 ? 43.711 39.720 131.378 1.00 65.57 52 PRO H C 1
ATOM 11828 O O . PRO H 1 52 ? 44.765 39.208 131.747 1.00 63.45 52 PRO H O 1
ATOM 11832 N N . LEU H 1 53 ? 42.826 39.102 130.617 1.00 66.90 53 LEU H N 1
ATOM 11833 C CA . LEU H 1 53 ? 43.068 37.773 130.100 1.00 66.21 53 LEU H CA 1
ATOM 11834 C C . LEU H 1 53 ? 44.143 37.897 129.033 1.00 67.10 53 LEU H C 1
ATOM 11835 O O . LEU H 1 53 ? 44.144 38.852 128.272 1.00 69.50 53 LEU H O 1
ATOM 11840 N N . PRO H 1 54 ? 45.073 36.939 128.980 1.00 65.93 54 PRO H N 1
ATOM 11841 C CA . PRO H 1 54 ? 46.167 37.044 128.025 1.00 67.00 54 PRO H CA 1
ATOM 11842 C C . PRO H 1 54 ? 45.681 36.822 126.599 1.00 68.26 54 PRO H C 1
ATOM 11843 O O . PRO H 1 54 ? 44.663 36.158 126.399 1.00 68.06 54 PRO H O 1
ATOM 11847 N N . GLN H 1 55 ? 46.407 37.375 125.631 1.00 69.68 55 GLN H N 1
ATOM 11848 C CA . GLN H 1 55 ? 46.125 37.130 124.214 1.00 71.68 55 GLN H CA 1
ATOM 11849 C C . GLN H 1 55 ? 46.464 35.697 123.813 1.00 70.48 55 GLN H C 1
ATOM 11850 O O . GLN H 1 55 ? 45.731 35.085 123.047 1.00 72.12 55 GLN H O 1
ATOM 11852 N N . LYS H 1 56 ? 47.567 35.163 124.332 1.00 68.57 56 LYS H N 1
ATOM 11853 C CA . LYS H 1 56 ? 47.979 33.789 124.040 1.00 67.27 56 LYS H CA 1
ATOM 11854 C C . LYS H 1 56 ? 47.806 32.916 125.285 1.00 63.62 56 LYS H C 1
ATOM 11855 O O . LYS H 1 56 ? 48.349 33.213 126.341 1.00 61.56 56 LYS H O 1
ATOM 11857 N N . PHE H 1 57 ? 47.012 31.858 125.156 1.00 62.93 57 PHE H N 1
ATOM 11858 C CA . PHE H 1 57 ? 46.883 30.864 126.203 1.00 60.55 57 PHE H CA 1
ATOM 11859 C C . PHE H 1 57 ? 47.890 29.771 125.907 1.00 60.70 57 PHE H C 1
ATOM 11860 O O . PHE H 1 57 ? 47.750 29.017 124.950 1.00 62.77 57 PHE H O 1
ATOM 11868 N N . ASP H 1 58 ? 48.926 29.709 126.731 1.00 59.37 58 ASP H N 1
ATOM 11869 C CA . ASP H 1 58 ? 50.046 28.822 126.483 1.00 59.15 58 ASP H CA 1
ATOM 11870 C C . ASP H 1 58 ? 50.696 28.417 127.806 1.00 55.87 58 ASP H C 1
ATOM 11871 O O . ASP H 1 58 ? 50.242 28.829 128.872 1.00 53.88 58 ASP H O 1
ATOM 11876 N N . SER H 1 59 ? 51.749 27.610 127.720 1.00 54.85 59 SER H N 1
ATOM 11877 C CA . SER H 1 59 ? 52.432 27.070 128.890 1.00 53.21 59 SER H CA 1
ATOM 11878 C C . SER H 1 59 ? 53.058 28.190 129.722 1.00 52.44 59 SER H C 1
ATOM 11879 O O . SER H 1 59 ? 53.126 28.097 130.933 1.00 49.54 59 SER H O 1
ATOM 11882 N N . SER H 1 60 ? 53.517 29.256 129.066 1.00 54.16 60 SER H N 1
ATOM 11883 C CA . SER H 1 60 ? 54.006 30.429 129.802 1.00 53.47 60 SER H CA 1
ATOM 11884 C C . SER H 1 60 ? 52.951 30.979 130.754 1.00 51.17 60 SER H C 1
ATOM 11885 O O . SER H 1 60 ? 53.249 31.280 131.898 1.00 49.66 60 SER H O 1
ATOM 11888 N N . TYR H 1 61 ? 51.723 31.128 130.270 1.00 51.12 61 TYR H N 1
ATOM 11889 C CA . TYR H 1 61 ? 50.632 31.591 131.125 1.00 50.16 61 TYR H CA 1
ATOM 11890 C C . TYR H 1 61 ? 50.338 30.585 132.242 1.00 48.19 61 TYR H C 1
ATOM 11891 O O . TYR H 1 61 ? 50.093 30.973 133.375 1.00 47.65 61 TYR H O 1
ATOM 11900 N N . LEU H 1 62 ? 50.340 29.301 131.903 1.00 47.47 62 LEU H N 1
ATOM 11901 C CA . LEU H 1 62 ? 50.160 28.246 132.886 1.00 46.53 62 LEU H CA 1
ATOM 11902 C C . LEU H 1 62 ? 51.199 28.351 134.005 1.00 46.06 62 LEU H C 1
ATOM 11903 O O . LEU H 1 62 ? 50.867 28.236 135.192 1.00 44.38 62 LEU H O 1
ATOM 11908 N N . LYS H 1 63 ? 52.454 28.553 133.617 1.00 46.51 63 LYS H N 1
ATOM 11909 C CA . LYS H 1 63 ? 53.540 28.681 134.578 1.00 46.42 63 LYS H CA 1
ATOM 11910 C C . LYS H 1 63 ? 53.379 29.917 135.435 1.00 45.79 63 LYS H C 1
ATOM 11911 O O . LYS H 1 63 ? 53.628 29.874 136.641 1.00 44.79 63 LYS H O 1
ATOM 11917 N N . TYR H 1 64 ? 52.930 31.007 134.820 1.00 46.27 64 TYR H N 1
ATOM 11918 C CA . TYR H 1 64 ? 52.672 32.240 135.562 1.00 46.39 64 TYR H CA 1
ATOM 11919 C C . TYR H 1 64 ? 51.569 32.034 136.627 1.00 45.46 64 TYR H C 1
ATOM 11920 O O . TYR H 1 64 ? 51.678 32.543 137.736 1.00 44.73 64 TYR H O 1
ATOM 11929 N N . ILE H 1 65 ? 50.525 31.291 136.279 1.00 44.85 65 ILE H N 1
ATOM 11930 C CA . ILE H 1 65 ? 49.462 31.014 137.220 1.00 44.60 65 ILE H CA 1
ATOM 11931 C C . ILE H 1 65 ? 50.016 30.224 138.399 1.00 44.07 65 ILE H C 1
ATOM 11932 O O . ILE H 1 65 ? 49.734 30.545 139.551 1.00 43.31 65 ILE H O 1
ATOM 11937 N N . HIS H 1 66 ? 50.789 29.186 138.097 1.00 43.32 66 HIS H N 1
ATOM 11938 C CA . HIS H 1 66 ? 51.384 28.351 139.130 1.00 43.17 66 HIS H CA 1
ATOM 11939 C C . HIS H 1 66 ? 52.318 29.197 139.994 1.00 43.18 66 HIS H C 1
ATOM 11940 O O . HIS H 1 66 ? 52.319 29.086 141.217 1.00 42.99 66 HIS H O 1
ATOM 11947 N N . GLN H 1 67 ? 53.071 30.075 139.345 1.00 43.84 67 GLN H N 1
ATOM 11948 C CA . GLN H 1 67 ? 53.954 30.989 140.054 1.00 44.59 67 GLN H CA 1
ATOM 11949 C C . GLN H 1 67 ? 53.163 31.824 141.056 1.00 44.15 67 GLN H C 1
ATOM 11950 O O . GLN H 1 67 ? 53.517 31.904 142.225 1.00 44.40 67 GLN H O 1
ATOM 11956 N N . ARG H 1 68 ? 52.077 32.433 140.596 1.00 43.82 68 ARG H N 1
ATOM 11957 C CA . ARG H 1 68 ? 51.266 33.275 141.472 1.00 43.91 68 ARG H CA 1
ATOM 11958 C C . ARG H 1 68 ? 50.597 32.489 142.597 1.00 42.99 68 ARG H C 1
ATOM 11959 O O . ARG H 1 68 ? 50.512 32.963 143.715 1.00 43.08 68 ARG H O 1
ATOM 11967 N N . LEU H 1 69 ? 50.125 31.292 142.285 1.00 42.11 69 LEU H N 1
ATOM 11968 C CA . LEU H 1 69 ? 49.433 30.485 143.263 1.00 42.11 69 LEU H CA 1
ATOM 11969 C C . LEU H 1 69 ? 50.354 29.988 144.361 1.00 42.01 69 LEU H C 1
ATOM 11970 O O . LEU H 1 69 ? 49.911 29.839 145.494 1.00 43.25 69 LEU H O 1
ATOM 11975 N N . PHE H 1 70 ? 51.621 29.741 144.039 1.00 41.21 70 PHE H N 1
ATOM 11976 C CA . PHE H 1 70 ? 52.522 29.048 144.965 1.00 41.34 70 PHE H CA 1
ATOM 11977 C C . PHE H 1 70 ? 53.812 29.765 145.356 1.00 42.32 70 PHE H C 1
ATOM 11978 O O . PHE H 1 70 ? 54.592 29.219 146.124 1.00 42.73 70 PHE H O 1
ATOM 11986 N N . GLU H 1 71 ? 54.028 30.990 144.883 1.00 43.50 71 GLU H N 1
ATOM 11987 C CA . GLU H 1 71 ? 55.291 31.703 145.156 1.00 44.49 71 GLU H CA 1
ATOM 11988 C C . GLU H 1 71 ? 55.532 32.042 146.626 1.00 45.03 71 GLU H C 1
ATOM 11989 O O . GLU H 1 71 ? 56.671 32.301 147.020 1.00 46.85 71 GLU H O 1
ATOM 11995 N N . SER H 1 72 ? 54.478 32.057 147.435 1.00 44.80 72 SER H N 1
ATOM 11996 C CA . SER H 1 72 ? 54.627 32.310 148.881 1.00 45.72 72 SER H CA 1
ATOM 11997 C C . SER H 1 72 ? 55.003 31.051 149.648 1.00 45.44 72 SER H C 1
ATOM 11998 O O . SER H 1 72 ? 55.414 31.134 150.803 1.00 46.71 72 SER H O 1
ATOM 12001 N N . THR H 1 73 ? 54.856 29.898 148.992 1.00 44.15 73 THR H N 1
ATOM 12002 C CA . THR H 1 73 ? 55.021 28.589 149.612 1.00 44.19 73 THR H CA 1
ATOM 12003 C C . THR H 1 73 ? 56.179 27.778 149.034 1.00 43.74 73 THR H C 1
ATOM 12004 O O . THR H 1 73 ? 56.951 27.200 149.788 1.00 43.99 73 THR H O 1
ATOM 12008 N N . PHE H 1 74 ? 56.302 27.723 147.707 1.00 42.85 74 PHE H N 1
ATOM 12009 C CA . PHE H 1 74 ? 57.346 26.919 147.085 1.00 42.44 74 PHE H CA 1
ATOM 12010 C C . PHE H 1 74 ? 58.337 27.763 146.316 1.00 42.60 74 PHE H C 1
ATOM 12011 O O . PHE H 1 74 ? 57.952 28.571 145.484 1.00 42.75 74 PHE H O 1
ATOM 12019 N N . GLU H 1 75 ? 59.616 27.530 146.588 1.00 43.28 75 GLU H N 1
ATOM 12020 C CA . GLU H 1 75 ? 60.706 28.248 145.944 1.00 44.22 75 GLU H CA 1
ATOM 12021 C C . GLU H 1 75 ? 60.679 28.038 144.432 1.00 43.42 75 GLU H C 1
ATOM 12022 O O . GLU H 1 75 ? 61.008 28.939 143.684 1.00 43.98 75 GLU H O 1
ATOM 12028 N N . TRP H 1 76 ? 60.262 26.849 144.008 1.00 42.70 76 TRP H N 1
ATOM 12029 C CA . TRP H 1 76 ? 60.232 26.462 142.593 1.00 42.52 76 TRP H CA 1
ATOM 12030 C C . TRP H 1 76 ? 58.912 26.813 141.900 1.00 41.73 76 TRP H C 1
ATOM 12031 O O . TRP H 1 76 ? 58.677 26.394 140.766 1.00 41.98 76 TRP H O 1
ATOM 12042 N N . ALA H 1 77 ? 58.055 27.588 142.554 1.00 41.48 77 ALA H N 1
ATOM 12043 C CA . ALA H 1 77 ? 56.778 27.946 141.954 1.00 40.93 77 ALA H CA 1
ATOM 12044 C C . ALA H 1 77 ? 57.020 28.476 140.554 1.00 41.37 77 ALA H C 1
ATOM 12045 O O . ALA H 1 77 ? 57.909 29.291 140.343 1.00 42.20 77 ALA H O 1
ATOM 12047 N N . GLY H 1 78 ? 56.267 27.962 139.593 1.00 41.27 78 GLY H N 1
ATOM 12048 C CA . GLY H 1 78 ? 56.333 28.426 138.207 1.00 42.07 78 GLY H CA 1
ATOM 12049 C C . GLY H 1 78 ? 57.292 27.608 137.362 1.00 42.85 78 GLY H C 1
ATOM 12050 O O . GLY H 1 78 ? 57.241 27.658 136.131 1.00 44.59 78 GLY H O 1
ATOM 12051 N N . TYR H 1 79 ? 58.176 26.861 138.023 1.00 42.51 79 TYR H N 1
ATOM 12052 C CA . TYR H 1 79 ? 59.128 25.990 137.350 1.00 43.44 79 TYR H CA 1
ATOM 12053 C C . TYR H 1 79 ? 58.592 24.564 137.261 1.00 43.15 79 TYR H C 1
ATOM 12054 O O . TYR H 1 79 ? 58.041 24.034 138.221 1.00 42.86 79 TYR H O 1
ATOM 12063 N N . THR H 1 80 ? 58.753 23.956 136.095 1.00 44.20 80 THR H N 1
ATOM 12064 C CA . THR H 1 80 ? 58.259 22.614 135.831 1.00 43.87 80 THR H CA 1
ATOM 12065 C C . THR H 1 80 ? 59.272 21.597 136.322 1.00 45.57 80 THR H C 1
ATOM 12066 O O . THR H 1 80 ? 60.409 21.945 136.670 1.00 46.51 80 THR H O 1
ATOM 12070 N N . ARG H 1 81 ? 58.857 20.337 136.389 1.00 46.92 81 ARG H N 1
ATOM 12071 C CA . ARG H 1 81 ? 59.655 19.327 137.106 1.00 48.61 81 ARG H CA 1
ATOM 12072 C C . ARG H 1 81 ? 60.789 18.749 136.268 1.00 50.97 81 ARG H C 1
ATOM 12073 O O . ARG H 1 81 ? 61.560 17.918 136.746 1.00 51.41 81 ARG H O 1
ATOM 12081 N N . ASP H 1 82 ? 60.896 19.216 135.028 1.00 52.60 82 ASP H N 1
ATOM 12082 C CA . ASP H 1 82 ? 62.080 18.979 134.198 1.00 55.04 82 ASP H CA 1
ATOM 12083 C C . ASP H 1 82 ? 63.120 20.078 134.380 1.00 55.30 82 ASP H C 1
ATOM 12084 O O . ASP H 1 82 ? 64.236 19.969 133.878 1.00 58.29 82 ASP H O 1
ATOM 12089 N N . PHE H 1 83 ? 62.745 21.154 135.060 1.00 53.57 83 PHE H N 1
ATOM 12090 C CA . PHE H 1 83 ? 63.676 22.229 135.336 1.00 54.21 83 PHE H CA 1
ATOM 12091 C C . PHE H 1 83 ? 64.546 21.846 136.517 1.00 54.85 83 PHE H C 1
ATOM 12092 O O . PHE H 1 83 ? 64.036 21.512 137.598 1.00 54.44 83 PHE H O 1
ATOM 12100 N N . SER H 1 84 ? 65.854 21.917 136.315 1.00 57.08 84 SER H N 1
ATOM 12101 C CA . SER H 1 84 ? 66.805 21.614 137.376 1.00 58.03 84 SER H CA 1
ATOM 12102 C C . SER H 1 84 ? 66.828 22.784 138.318 1.00 56.98 84 SER H C 1
ATOM 12103 O O . SER H 1 84 ? 67.509 23.770 138.042 1.00 57.72 84 SER H O 1
ATOM 12106 N N . PHE H 1 85 ? 66.127 22.658 139.440 1.00 54.81 85 PHE H N 1
ATOM 12107 C CA . PHE H 1 85 ? 65.936 23.784 140.335 1.00 53.48 85 PHE H CA 1
ATOM 12108 C C . PHE H 1 85 ? 66.923 23.778 141.498 1.00 54.36 85 PHE H C 1
ATOM 12109 O O . PHE H 1 85 ? 67.039 22.780 142.211 1.00 54.22 85 PHE H O 1
ATOM 12117 N N . THR H 1 86 ? 67.591 24.907 141.716 1.00 54.62 86 THR H N 1
ATOM 12118 C CA . THR H 1 86 ? 68.480 25.062 142.859 1.00 55.42 86 THR H CA 1
ATOM 12119 C C . THR H 1 86 ? 67.748 25.727 144.011 1.00 53.76 86 THR H C 1
ATOM 12120 O O . THR H 1 86 ? 67.384 26.898 143.950 1.00 53.24 86 THR H O 1
ATOM 12124 N N . PHE H 1 87 ? 67.560 24.963 145.079 1.00 53.33 87 PHE H N 1
ATOM 12125 C CA . PHE H 1 87 ? 66.993 25.485 146.314 1.00 52.17 87 PHE H CA 1
ATOM 12126 C C . PHE H 1 87 ? 67.955 26.443 147.007 1.00 54.48 87 PHE H C 1
ATOM 12127 O O . PHE H 1 87 ? 69.165 26.428 146.769 1.00 56.08 87 PHE H O 1
ATOM 12135 N N . ASP H 1 88 ? 67.396 27.243 147.905 1.00 55.69 88 ASP H N 1
ATOM 12136 C CA . ASP H 1 88 ? 68.159 28.150 148.762 1.00 58.92 88 ASP H CA 1
ATOM 12137 C C . ASP H 1 88 ? 69.214 27.393 149.601 1.00 59.74 88 ASP H C 1
ATOM 12138 O O . ASP H 1 88 ? 70.274 27.928 149.912 1.00 60.76 88 ASP H O 1
ATOM 12143 N N . ASP H 1 89 ? 68.916 26.139 149.932 1.00 59.29 89 ASP H N 1
ATOM 12144 C CA . ASP H 1 89 ? 69.776 25.311 150.778 1.00 61.06 89 ASP H CA 1
ATOM 12145 C C . ASP H 1 89 ? 70.929 24.680 149.998 1.00 62.53 89 ASP H C 1
ATOM 12146 O O . ASP H 1 89 ? 71.742 23.975 150.583 1.00 64.37 89 ASP H O 1
ATOM 12151 N N . GLY H 1 90 ? 71.001 24.925 148.689 1.00 62.51 90 GLY H N 1
ATOM 12152 C CA . GLY H 1 90 ? 72.111 24.438 147.866 1.00 63.75 90 GLY H CA 1
ATOM 12153 C C . GLY H 1 90 ? 71.793 23.183 147.069 1.00 63.41 90 GLY H C 1
ATOM 12154 O O . GLY H 1 90 ? 72.522 22.851 146.134 1.00 64.88 90 GLY H O 1
ATOM 12155 N N . THR H 1 91 ? 70.721 22.471 147.425 1.00 61.43 91 THR H N 1
ATOM 12156 C CA . THR H 1 91 ? 70.376 21.228 146.725 1.00 60.47 91 THR H CA 1
ATOM 12157 C C . THR H 1 91 ? 69.693 21.505 145.395 1.00 58.56 91 THR H C 1
ATOM 12158 O O . THR H 1 91 ? 69.101 22.566 145.213 1.00 57.19 91 THR H O 1
ATOM 12162 N N . VAL H 1 92 ? 69.750 20.523 144.496 1.00 58.51 92 VAL H N 1
ATOM 12163 C CA . VAL H 1 92 ? 69.199 20.656 143.140 1.00 58.09 92 VAL H CA 1
ATOM 12164 C C . VAL H 1 92 ? 68.122 19.594 142.945 1.00 57.36 92 VAL H C 1
ATOM 12165 O O . VAL H 1 92 ? 68.364 18.398 143.140 1.00 58.43 92 VAL H O 1
ATOM 12169 N N . ALA H 1 93 ? 66.926 20.030 142.570 1.00 56.29 93 ALA H N 1
ATOM 12170 C CA . ALA H 1 93 ? 65.786 19.124 142.470 1.00 56.11 93 ALA H CA 1
ATOM 12171 C C . ALA H 1 93 ? 65.226 19.034 141.068 1.00 56.61 93 ALA H C 1
ATOM 12172 O O . ALA H 1 93 ? 65.160 20.013 140.332 1.00 56.32 93 ALA H O 1
ATOM 12174 N N . GLU H 1 94 ? 64.802 17.827 140.736 1.00 58.11 94 GLU H N 1
ATOM 12175 C CA . GLU H 1 94 ? 64.265 17.514 139.446 1.00 59.91 94 GLU H CA 1
ATOM 12176 C C . GLU H 1 94 ? 63.424 16.252 139.626 1.00 60.63 94 GLU H C 1
ATOM 12177 O O . GLU H 1 94 ? 63.754 15.412 140.460 1.00 61.50 94 GLU H O 1
ATOM 12183 N N . MET H 1 95 ? 62.328 16.121 138.885 1.00 60.57 95 MET H N 1
ATOM 12184 C CA . MET H 1 95 ? 61.503 14.916 138.995 1.00 62.28 95 MET H CA 1
ATOM 12185 C C . MET H 1 95 ? 60.958 14.423 137.659 1.00 62.57 95 MET H C 1
ATOM 12186 O O . MET H 1 95 ? 59.816 14.718 137.296 1.00 61.96 95 MET H O 1
ATOM 12191 N N . PRO H 1 96 ? 61.767 13.634 136.939 1.00 64.41 96 PRO H N 1
ATOM 12192 C CA . PRO H 1 96 ? 61.376 13.132 135.621 1.00 65.79 96 PRO H CA 1
ATOM 12193 C C . PRO H 1 96 ? 60.273 12.079 135.667 1.00 65.07 96 PRO H C 1
ATOM 12194 O O . PRO H 1 96 ? 59.451 12.017 134.746 1.00 65.54 96 PRO H O 1
ATOM 12198 N N . MET H 1 97 ? 60.249 11.270 136.720 1.00 65.02 97 MET H N 1
ATOM 12199 C CA . MET H 1 97 ? 59.245 10.216 136.851 1.00 65.91 97 MET H CA 1
ATOM 12200 C C . MET H 1 97 ? 58.285 10.580 137.968 1.00 64.04 97 MET H C 1
ATOM 12201 O O . MET H 1 97 ? 58.697 10.762 139.109 1.00 64.92 97 MET H O 1
ATOM 12203 N N . MET H 1 98 ? 57.009 10.705 137.626 1.00 64.31 98 MET H N 1
ATOM 12204 C CA . MET H 1 98 ? 55.965 10.964 138.600 1.00 64.93 98 MET H CA 1
ATOM 12205 C C . MET H 1 98 ? 54.776 10.084 138.266 1.00 68.28 98 MET H C 1
ATOM 12206 O O . MET H 1 98 ? 54.231 10.113 137.164 1.00 68.99 98 MET H O 1
ATOM 12211 N N . LYS H 1 99 ? 54.394 9.281 139.241 1.00 72.72 99 LYS H N 1
ATOM 12212 C CA . LYS H 1 99 ? 53.361 8.298 139.086 1.00 75.53 99 LYS H CA 1
ATOM 12213 C C . LYS H 1 99 ? 52.000 8.895 139.383 1.00 74.83 99 LYS H C 1
ATOM 12214 O O . LYS H 1 99 ? 51.884 9.827 140.171 1.00 74.16 99 LYS H O 1
ATOM 12220 N N . VAL H 1 100 ? 50.967 8.363 138.740 1.00 77.17 100 VAL H N 1
ATOM 12221 C CA . VAL H 1 100 ? 49.595 8.741 139.063 1.00 77.98 100 VAL H CA 1
ATOM 12222 C C . VAL H 1 100 ? 49.264 8.106 140.413 1.00 81.30 100 VAL H C 1
ATOM 12223 O O . VAL H 1 100 ? 49.458 6.903 140.586 1.00 83.96 100 VAL H O 1
ATOM 12227 N N . PRO H 1 101 ? 48.767 8.906 141.373 1.00 80.41 101 PRO H N 1
ATOM 12228 C CA . PRO H 1 101 ? 48.509 8.361 142.706 1.00 82.07 101 PRO H CA 1
ATOM 12229 C C . PRO H 1 101 ? 47.602 7.129 142.695 1.00 84.71 101 PRO H C 1
ATOM 12230 O O . PRO H 1 101 ? 46.571 7.117 142.011 1.00 84.66 101 PRO H O 1
ATOM 12234 N N . ASN H 1 102 ? 48.022 6.098 143.431 1.00 86.78 102 ASN H N 1
ATOM 12235 C CA . ASN H 1 102 ? 47.267 4.846 143.612 1.00 88.48 102 ASN H CA 1
ATOM 12236 C C . ASN H 1 102 ? 47.119 3.927 142.380 1.00 88.03 102 ASN H C 1
ATOM 12237 O O . ASN H 1 102 ? 46.751 2.768 142.557 1.00 90.38 102 ASN H O 1
ATOM 12242 N N . LEU H 1 103 ? 47.397 4.428 141.167 1.00 84.97 103 LEU H N 1
ATOM 12243 C CA . LEU H 1 103 ? 46.966 3.741 139.909 1.00 84.96 103 LEU H CA 1
ATOM 12244 C C . LEU H 1 103 ? 47.971 3.172 138.815 1.00 84.66 103 LEU H C 1
ATOM 12245 O O . LEU H 1 103 ? 47.578 2.983 137.645 1.00 87.60 103 LEU H O 1
ATOM 12247 N N . ASP H 1 104 ? 49.220 2.859 139.167 1.00 81.67 104 ASP H N 1
ATOM 12248 C CA . ASP H 1 104 ? 50.208 2.236 138.225 1.00 81.56 104 ASP H CA 1
ATOM 12249 C C . ASP H 1 104 ? 50.277 2.682 136.750 1.00 79.53 104 ASP H C 1
ATOM 12250 O O . ASP H 1 104 ? 50.527 1.878 135.808 1.00 80.87 104 ASP H O 1
ATOM 12255 N N . ILE H 1 105 ? 50.038 3.965 136.566 1.00 76.19 105 ILE H N 1
ATOM 12256 C CA . ILE H 1 105 ? 50.363 4.661 135.330 1.00 75.17 105 ILE H CA 1
ATOM 12257 C C . ILE H 1 105 ? 51.298 5.813 135.692 1.00 72.38 105 ILE H C 1
ATOM 12258 O O . ILE H 1 105 ? 51.294 6.302 136.826 1.00 71.69 105 ILE H O 1
ATOM 12260 N N . PHE H 1 106 ? 52.130 6.209 134.737 1.00 71.01 106 PHE H N 1
ATOM 12261 C CA . PHE H 1 106 ? 53.022 7.350 134.907 1.00 67.80 106 PHE H CA 1
ATOM 12262 C C . PHE H 1 106 ? 52.503 8.545 134.102 1.00 65.06 106 PHE H C 1
ATOM 12263 O O . PHE H 1 106 ? 51.961 8.383 133.010 1.00 65.27 106 PHE H O 1
ATOM 12265 N N . TYR H 1 107 ? 52.638 9.745 134.662 1.00 61.93 107 TYR H N 1
ATOM 12266 C CA . TYR H 1 107 ? 52.461 10.974 133.889 1.00 59.87 107 TYR H CA 1
ATOM 12267 C C . TYR H 1 107 ? 53.589 11.060 132.874 1.00 59.73 107 TYR H C 1
ATOM 12268 O O . TYR H 1 107 ? 54.506 10.245 132.897 1.00 60.77 107 TYR H O 1
ATOM 12277 N N . VAL H 1 108 ? 53.520 12.044 131.988 1.00 58.64 108 VAL H N 1
ATOM 12278 C CA . VAL H 1 108 ? 54.557 12.234 130.974 1.00 60.01 108 VAL H CA 1
ATOM 12279 C C . VAL H 1 108 ? 55.944 12.285 131.625 1.00 60.64 108 VAL H C 1
ATOM 12280 O O . VAL H 1 108 ? 56.155 12.981 132.614 1.00 59.28 108 VAL H O 1
ATOM 12284 N N . GLN H 1 109 ? 56.882 11.522 131.071 1.00 63.92 109 GLN H N 1
ATOM 12285 C CA . GLN H 1 109 ? 58.270 11.534 131.536 1.00 64.73 109 GLN H CA 1
ATOM 12286 C C . GLN H 1 109 ? 58.866 12.927 131.400 1.00 64.12 109 GLN H C 1
ATOM 12287 O O . GLN H 1 109 ? 58.545 13.661 130.463 1.00 64.79 109 GLN H O 1
ATOM 12289 N N . GLY H 1 110 ? 59.733 13.277 132.345 1.00 63.66 110 GLY H N 1
ATOM 12290 C CA . GLY H 1 110 ? 60.339 14.604 132.411 1.00 62.93 110 GLY H CA 1
ATOM 12291 C C . GLY H 1 110 ? 60.950 15.071 131.112 1.00 64.64 110 GLY H C 1
ATOM 12292 O O . GLY H 1 110 ? 60.782 16.219 130.718 1.00 64.28 110 GLY H O 1
ATOM 12293 N N . ASN H 1 111 ? 61.640 14.164 130.430 1.00 68.01 111 ASN H N 1
ATOM 12294 C CA . ASN H 1 111 ? 62.309 14.485 129.169 1.00 70.17 111 ASN H CA 1
ATOM 12295 C C . ASN H 1 111 ? 61.363 14.830 128.012 1.00 71.13 111 ASN H C 1
ATOM 12296 O O . ASN H 1 111 ? 61.801 15.420 127.024 1.00 73.86 111 ASN H O 1
ATOM 12298 N N . ASP H 1 112 ? 60.083 14.471 128.139 1.00 69.74 112 ASP H N 1
ATOM 12299 C CA . ASP H 1 112 ? 59.067 14.746 127.118 1.00 70.53 112 ASP H CA 1
ATOM 12300 C C . ASP H 1 112 ? 58.126 15.903 127.506 1.00 67.98 112 ASP H C 1
ATOM 12301 O O . ASP H 1 112 ? 57.214 16.247 126.748 1.00 68.78 112 ASP H O 1
ATOM 12303 N N . ILE H 1 113 ? 58.342 16.521 128.664 1.00 65.16 113 ILE H N 1
ATOM 12304 C CA . ILE H 1 113 ? 57.437 17.575 129.126 1.00 62.22 113 ILE H CA 1
ATOM 12305 C C . ILE H 1 113 ? 57.397 18.756 128.162 1.00 62.25 113 ILE H C 1
ATOM 12306 O O . ILE H 1 113 ? 56.312 19.221 127.793 1.00 61.06 113 ILE H O 1
ATOM 12311 N N . GLN H 1 114 ? 58.572 19.222 127.750 1.00 64.10 114 GLN H N 1
ATOM 12312 C CA . GLN H 1 114 ? 58.667 20.402 126.879 1.00 66.50 114 GLN H CA 1
ATOM 12313 C C . GLN H 1 114 ? 57.987 20.194 125.531 1.00 67.66 114 GLN H C 1
ATOM 12314 O O . GLN H 1 114 ? 57.267 21.074 125.061 1.00 68.14 114 GLN H O 1
ATOM 12320 N N . GLU H 1 115 ? 58.213 19.032 124.923 1.00 69.13 115 GLU H N 1
ATOM 12321 C CA . GLU H 1 115 ? 57.629 18.730 123.616 1.00 71.68 115 GLU H CA 1
ATOM 12322 C C . GLU H 1 115 ? 56.106 18.682 123.729 1.00 69.56 115 GLU H C 1
ATOM 12323 O O . GLU H 1 115 ? 55.405 19.221 122.877 1.00 70.44 115 GLU H O 1
ATOM 12325 N N . ASN H 1 116 ? 55.602 18.054 124.789 1.00 66.23 116 ASN H N 1
ATOM 12326 C CA . ASN H 1 116 ? 54.159 17.989 125.031 1.00 64.25 116 ASN H CA 1
ATOM 12327 C C . ASN H 1 116 ? 53.530 19.349 125.317 1.00 61.96 116 ASN H C 1
ATOM 12328 O O . ASN H 1 116 ? 52.455 19.657 124.795 1.00 62.96 116 ASN H O 1
ATOM 12333 N N . LEU H 1 117 ? 54.191 20.168 126.130 1.00 59.18 117 LEU H N 1
ATOM 12334 C CA . LEU H 1 117 ? 53.692 21.520 126.398 1.00 56.92 117 LEU H CA 1
ATOM 12335 C C . LEU H 1 117 ? 53.683 22.349 125.119 1.00 59.14 117 LEU H C 1
ATOM 12336 O O . LEU H 1 117 ? 52.754 23.125 124.888 1.00 58.71 117 LEU H O 1
ATOM 12341 N N . LYS H 1 118 ? 54.721 22.191 124.297 1.00 61.10 118 LYS H N 1
ATOM 12342 C CA . LYS H 1 118 ? 54.774 22.855 123.002 1.00 63.69 118 LYS H CA 1
ATOM 12343 C C . LYS H 1 118 ? 53.592 22.416 122.139 1.00 64.62 118 LYS H C 1
ATOM 12344 O O . LYS H 1 118 ? 52.918 23.250 121.546 1.00 65.84 118 LYS H O 1
ATOM 12346 N N . LYS H 1 119 ? 53.328 21.113 122.091 1.00 64.51 119 LYS H N 1
ATOM 12347 C CA . LYS H 1 119 ? 52.200 20.594 121.319 1.00 65.74 119 LYS H CA 1
ATOM 12348 C C . LYS H 1 119 ? 50.876 21.160 121.831 1.00 64.31 119 LYS H C 1
ATOM 12349 O O . LYS H 1 119 ? 49.997 21.531 121.050 1.00 65.05 119 LYS H O 1
ATOM 12351 N N . PHE H 1 120 ? 50.752 21.221 123.154 1.00 62.62 120 PHE H N 1
ATOM 12352 C CA . PHE H 1 120 ? 49.616 21.854 123.825 1.00 61.30 120 PHE H CA 1
ATOM 12353 C C . PHE H 1 120 ? 49.430 23.305 123.392 1.00 62.52 120 PHE H C 1
ATOM 12354 O O . PHE H 1 120 ? 48.316 23.721 123.060 1.00 62.75 120 PHE H O 1
ATOM 12362 N N . ASP H 1 121 ? 50.520 24.069 123.403 1.00 63.97 121 ASP H N 1
ATOM 12363 C CA . ASP H 1 121 ? 50.498 25.464 122.948 1.00 66.24 121 ASP H CA 1
ATOM 12364 C C . ASP H 1 121 ? 50.065 25.593 121.477 1.00 70.19 121 ASP H C 1
ATOM 12365 O O . ASP H 1 121 ? 49.288 26.488 121.129 1.00 70.16 121 ASP H O 1
ATOM 12370 N N . GLN H 1 122 ? 50.579 24.707 120.626 1.00 74.02 122 GLN H N 1
ATOM 12371 C CA . GLN H 1 122 ? 50.271 24.718 119.183 1.00 79.24 122 GLN H CA 1
ATOM 12372 C C . GLN H 1 122 ? 48.802 24.429 118.891 1.00 80.20 122 GLN H C 1
ATOM 12373 O O . GLN H 1 122 ? 48.188 25.091 118.064 1.00 80.71 122 GLN H O 1
ATOM 12379 N N . LEU H 1 123 ? 48.240 23.443 119.584 1.00 80.25 123 LEU H N 1
ATOM 12380 C CA . LEU H 1 123 ? 46.816 23.136 119.445 1.00 79.36 123 LEU H CA 1
ATOM 12381 C C . LEU H 1 123 ? 45.926 24.315 119.770 1.00 78.09 123 LEU H C 1
ATOM 12382 O O . LEU H 1 123 ? 45.001 24.607 119.022 1.00 79.73 123 LEU H O 1
ATOM 12384 N N . LEU H 1 124 ? 46.198 24.970 120.897 1.00 74.34 124 LEU H N 1
ATOM 12385 C CA . LEU H 1 124 ? 45.415 26.131 121.310 1.00 72.63 124 LEU H CA 1
ATOM 12386 C C . LEU H 1 124 ? 45.518 27.269 120.311 1.00 74.64 124 LEU H C 1
ATOM 12387 O O . LEU H 1 124 ? 44.501 27.860 119.933 1.00 75.74 124 LEU H O 1
ATOM 12392 N N . ALA H 1 125 ? 46.742 27.551 119.876 1.00 75.21 125 ALA H N 1
ATOM 12393 C CA . ALA H 1 125 ? 47.004 28.601 118.897 1.00 77.97 125 ALA H CA 1
ATOM 12394 C C . ALA H 1 125 ? 46.317 28.311 117.552 1.00 81.05 125 ALA H C 1
ATOM 12395 O O . ALA H 1 125 ? 45.700 29.202 116.974 1.00 81.43 125 ALA H O 1
ATOM 12397 N N . SER H 1 126 ? 46.405 27.058 117.099 1.00 81.72 126 SER H N 1
ATOM 12398 C CA . SER H 1 126 ? 45.795 26.625 115.842 1.00 84.98 126 SER H CA 1
ATOM 12399 C C . SER H 1 126 ? 44.282 26.736 115.926 1.00 84.77 126 SER H C 1
ATOM 12400 O O . SER H 1 126 ? 43.625 26.994 114.919 1.00 88.40 126 SER H O 1
ATOM 12403 N N . LYS H 1 127 ? 43.726 26.472 117.106 1.00 81.09 127 LYS H N 1
ATOM 12404 C CA . LYS H 1 127 ? 42.279 26.596 117.325 1.00 80.47 127 LYS H CA 1
ATOM 12405 C C . LYS H 1 127 ? 41.865 27.962 117.894 1.00 79.65 127 LYS H C 1
ATOM 12406 O O . LYS H 1 127 ? 40.754 28.114 118.399 1.00 78.36 127 LYS H O 1
ATOM 12408 N N . ASN H 1 128 ? 42.751 28.952 117.806 1.00 80.30 128 ASN H N 1
ATOM 12409 C CA . ASN H 1 128 ? 42.449 30.311 118.237 1.00 80.59 128 ASN H CA 1
ATOM 12410 C C . ASN H 1 128 ? 41.881 30.381 119.659 1.00 77.27 128 ASN H C 1
ATOM 12411 O O . ASN H 1 128 ? 40.851 31.017 119.906 1.00 77.60 128 ASN H O 1
ATOM 12416 N N . ASN H 1 129 ? 42.556 29.703 120.589 1.00 74.26 129 ASN H N 1
ATOM 12417 C CA . ASN H 1 129 ? 42.164 29.676 122.008 1.00 70.45 129 ASN H CA 1
ATOM 12418 C C . ASN H 1 129 ? 40.720 29.230 122.228 1.00 70.88 129 ASN H C 1
ATOM 12419 O O . ASN H 1 129 ? 40.095 29.590 123.228 1.00 70.31 129 ASN H O 1
ATOM 12424 N N . LEU H 1 130 ? 40.218 28.422 121.293 1.00 72.93 130 LEU H N 1
ATOM 12425 C CA . LEU H 1 130 ? 38.844 27.926 121.289 1.00 73.67 130 LEU H CA 1
ATOM 12426 C C . LEU H 1 130 ? 37.781 29.017 121.277 1.00 74.95 130 LEU H C 1
ATOM 12427 O O . LEU H 1 130 ? 36.691 28.828 121.821 1.00 75.21 130 LEU H O 1
ATOM 12432 N N . GLN H 1 131 ? 38.094 30.146 120.654 1.00 76.58 131 GLN H N 1
ATOM 12433 C CA . GLN H 1 131 ? 37.130 31.233 120.507 1.00 79.04 131 GLN H CA 1
ATOM 12434 C C . GLN H 1 131 ? 36.227 30.993 119.307 1.00 81.71 131 GLN H C 1
ATOM 12435 O O . GLN H 1 131 ? 36.539 30.183 118.434 1.00 82.53 131 GLN H O 1
ATOM 12441 N N . GLY H 1 132 ? 35.105 31.705 119.274 1.00 82.74 132 GLY H N 1
ATOM 12442 C CA . GLY H 1 132 ? 34.178 31.640 118.149 1.00 85.75 132 GLY H CA 1
ATOM 12443 C C . GLY H 1 132 ? 33.519 30.282 117.992 1.00 85.81 132 GLY H C 1
ATOM 12444 O O . GLY H 1 132 ? 33.225 29.854 116.875 1.00 88.46 132 GLY H O 1
ATOM 12445 N N . LEU H 1 133 ? 33.286 29.607 119.113 1.00 83.20 133 LEU H N 1
ATOM 12446 C CA . LEU H 1 133 ? 32.643 28.297 119.115 1.00 83.19 133 LEU H CA 1
ATOM 12447 C C . LEU H 1 133 ? 31.363 28.352 119.945 1.00 82.43 133 LEU H C 1
ATOM 12448 O O . LEU H 1 133 ? 31.207 29.202 120.834 1.00 81.18 133 LEU H O 1
ATOM 12453 N N . SER H 1 134 ? 30.450 27.431 119.655 1.00 83.23 134 SER H N 1
ATOM 12454 C CA . SER H 1 134 ? 29.259 27.247 120.475 1.00 83.27 134 SER H CA 1
ATOM 12455 C C . SER H 1 134 ? 29.693 26.574 121.777 1.00 80.87 134 SER H C 1
ATOM 12456 O O . SER H 1 134 ? 30.766 25.959 121.834 1.00 79.50 134 SER H O 1
ATOM 12459 N N . ARG H 1 135 ? 28.867 26.705 122.813 1.00 80.57 135 ARG H N 1
ATOM 12460 C CA . ARG H 1 135 ? 29.141 26.105 124.125 1.00 78.20 135 ARG H CA 1
ATOM 12461 C C . ARG H 1 135 ? 29.405 24.599 123.998 1.00 78.36 135 ARG H C 1
ATOM 12462 O O . ARG H 1 135 ? 30.313 24.076 124.638 1.00 76.22 135 ARG H O 1
ATOM 12464 N N . GLU H 1 136 ? 28.640 23.920 123.143 1.00 81.01 136 GLU H N 1
ATOM 12465 C CA . GLU H 1 136 ? 28.827 22.484 122.900 1.00 81.57 136 GLU H CA 1
ATOM 12466 C C . GLU H 1 136 ? 30.183 22.174 122.275 1.00 81.18 136 GLU H C 1
ATOM 12467 O O . GLU H 1 136 ? 30.890 21.275 122.729 1.00 80.32 136 GLU H O 1
ATOM 12469 N N . GLU H 1 137 ? 30.550 22.934 121.247 1.00 83.02 137 GLU H N 1
ATOM 12470 C CA . GLU H 1 137 ? 31.835 22.754 120.574 1.00 83.02 137 GLU H CA 1
ATOM 12471 C C . GLU H 1 137 ? 33.007 23.075 121.496 1.00 80.43 137 GLU H C 1
ATOM 12472 O O . GLU H 1 137 ? 34.018 22.373 121.498 1.00 78.87 137 GLU H O 1
ATOM 12474 N N . PHE H 1 138 ? 32.866 24.146 122.272 1.00 80.02 138 PHE H N 1
ATOM 12475 C CA . PHE H 1 138 ? 33.871 24.510 123.259 1.00 77.56 138 PHE H CA 1
ATOM 12476 C C . PHE H 1 138 ? 34.074 23.383 124.265 1.00 76.19 138 PHE H C 1
ATOM 12477 O O . PHE H 1 138 ? 35.210 22.965 124.510 1.00 74.91 138 PHE H O 1
ATOM 12485 N N . VAL H 1 139 ? 32.972 22.903 124.841 1.00 76.13 139 VAL H N 1
ATOM 12486 C CA . VAL H 1 139 ? 33.009 21.802 125.804 1.00 74.61 139 VAL H CA 1
ATOM 12487 C C . VAL H 1 139 ? 33.761 20.594 125.237 1.00 75.38 139 VAL H C 1
ATOM 12488 O O . VAL H 1 139 ? 34.645 20.036 125.896 1.00 75.06 139 VAL H O 1
ATOM 12490 N N . ASP H 1 140 ? 33.446 20.223 124.000 1.00 77.22 140 ASP H N 1
ATOM 12491 C CA . ASP H 1 140 ? 34.105 19.094 123.343 1.00 78.18 140 ASP H CA 1
ATOM 12492 C C . ASP H 1 140 ? 35.613 19.322 123.230 1.00 76.54 140 ASP H C 1
ATOM 12493 O O . ASP H 1 140 ? 36.408 18.499 123.687 1.00 75.70 140 ASP H O 1
ATOM 12498 N N . GLU H 1 141 ? 35.999 20.451 122.646 1.00 75.42 141 GLU H N 1
ATOM 12499 C CA . GLU H 1 141 ? 37.410 20.750 122.407 1.00 74.01 141 GLU H CA 1
ATOM 12500 C C . GLU H 1 141 ? 38.181 20.962 123.720 1.00 69.88 141 GLU H C 1
ATOM 12501 O O . GLU H 1 141 ? 39.314 20.501 123.874 1.00 67.84 141 GLU H O 1
ATOM 12507 N N . ALA H 1 142 ? 37.554 21.656 124.660 1.00 67.68 142 ALA H N 1
ATOM 12508 C CA . ALA H 1 142 ? 38.185 21.949 125.942 1.00 65.43 142 ALA H CA 1
ATOM 12509 C C . ALA H 1 142 ? 38.465 20.677 126.730 1.00 63.26 142 ALA H C 1
ATOM 12510 O O . ALA H 1 142 ? 39.545 20.530 127.304 1.00 62.31 142 ALA H O 1
ATOM 12512 N N . ALA H 1 143 ? 37.499 19.764 126.747 1.00 63.17 143 ALA H N 1
ATOM 12513 C CA . ALA H 1 143 ? 37.652 18.513 127.486 1.00 62.77 143 ALA H CA 1
ATOM 12514 C C . ALA H 1 143 ? 38.844 17.696 127.000 1.00 62.58 143 ALA H C 1
ATOM 12515 O O . ALA H 1 143 ? 39.565 17.107 127.806 1.00 61.95 143 ALA H O 1
ATOM 12517 N N . LYS H 1 144 ? 39.038 17.655 125.685 1.00 63.85 144 LYS H N 1
ATOM 12518 C CA . LYS H 1 144 ? 40.160 16.926 125.080 1.00 63.94 144 LYS H CA 1
ATOM 12519 C C . LYS H 1 144 ? 41.506 17.525 125.479 1.00 61.16 144 LYS H C 1
ATOM 12520 O O . LYS H 1 144 ? 42.439 16.789 125.819 1.00 60.27 144 LYS H O 1
ATOM 12526 N N . LEU H 1 145 ? 41.591 18.854 125.456 1.00 59.81 145 LEU H N 1
ATOM 12527 C CA . LEU H 1 145 ? 42.817 19.541 125.893 1.00 58.41 145 LEU H CA 1
ATOM 12528 C C . LEU H 1 145 ? 43.084 19.381 127.363 1.00 56.19 145 LEU H C 1
ATOM 12529 O O . LEU H 1 145 ? 44.234 19.388 127.756 1.00 55.50 145 LEU H O 1
ATOM 12531 N N . PHE H 1 146 ? 42.027 19.336 128.169 1.00 55.59 146 PHE H N 1
ATOM 12532 C CA . PHE H 1 146 ? 42.171 19.200 129.611 1.00 54.21 146 PHE H CA 1
ATOM 12533 C C . PHE H 1 146 ? 42.767 17.847 129.945 1.00 54.49 146 PHE H C 1
ATOM 12534 O O . PHE H 1 146 ? 43.669 17.740 130.789 1.00 53.20 146 PHE H O 1
ATOM 12542 N N . VAL H 1 147 ? 42.251 16.816 129.279 1.00 55.96 147 VAL H N 1
ATOM 12543 C CA . VAL H 1 147 ? 42.763 15.461 129.454 1.00 56.73 147 VAL H CA 1
ATOM 12544 C C . VAL H 1 147 ? 44.241 15.407 129.090 1.00 57.15 147 VAL H C 1
ATOM 12545 O O . VAL H 1 147 ? 45.052 14.810 129.805 1.00 57.08 147 VAL H O 1
ATOM 12549 N N . PHE H 1 148 ? 44.580 16.032 127.970 1.00 58.78 148 PHE H N 1
ATOM 12550 C CA . PHE H 1 148 ? 45.953 16.041 127.498 1.00 59.52 148 PHE H CA 1
ATOM 12551 C C . PHE H 1 148 ? 46.870 16.699 128.534 1.00 57.82 148 PHE H C 1
ATOM 12552 O O . PHE H 1 148 ? 47.860 16.111 128.957 1.00 57.96 148 PHE H O 1
ATOM 12560 N N . LEU H 1 149 ? 46.523 17.912 128.947 1.00 56.70 149 LEU H N 1
ATOM 12561 C CA . LEU H 1 149 ? 47.344 18.661 129.885 1.00 55.38 149 LEU H CA 1
ATOM 12562 C C . LEU H 1 149 ? 47.468 17.930 131.213 1.00 54.02 149 LEU H C 1
ATOM 12563 O O . LEU H 1 149 ? 48.545 17.889 131.814 1.00 53.52 149 LEU H O 1
ATOM 12568 N N . ASN H 1 150 ? 46.362 17.356 131.664 1.00 53.39 150 ASN H N 1
ATOM 12569 C CA . ASN H 1 150 ? 46.363 16.607 132.898 1.00 51.84 150 ASN H CA 1
ATOM 12570 C C . ASN H 1 150 ? 47.398 15.491 132.887 1.00 52.23 150 ASN H C 1
ATOM 12571 O O . ASN H 1 150 ? 48.060 15.235 133.899 1.00 52.70 150 ASN H O 1
ATOM 12576 N N . SER H 1 151 ? 47.538 14.822 131.744 1.00 53.04 151 SER H N 1
ATOM 12577 C CA . SER H 1 151 ? 48.471 13.692 131.627 1.00 53.23 151 SER H CA 1
ATOM 12578 C C . SER H 1 151 ? 49.938 14.134 131.624 1.00 51.78 151 SER H C 1
ATOM 12579 O O . SER H 1 151 ? 50.838 13.331 131.880 1.00 52.00 151 SER H O 1
ATOM 12582 N N . ILE H 1 152 ? 50.169 15.407 131.321 1.00 50.40 152 ILE H N 1
ATOM 12583 C CA . ILE H 1 152 ? 51.512 15.976 131.326 1.00 50.04 152 ILE H CA 1
ATOM 12584 C C . ILE H 1 152 ? 51.985 16.215 132.757 1.00 48.51 152 ILE H C 1
ATOM 12585 O O . ILE H 1 152 ? 53.121 15.891 133.094 1.00 48.71 152 ILE H O 1
ATOM 12590 N N . ALA H 1 153 ? 51.112 16.809 133.573 1.00 46.96 153 ALA H N 1
ATOM 12591 C CA . ALA H 1 153 ? 51.412 17.137 134.964 1.00 45.65 153 ALA H CA 1
ATOM 12592 C C . ALA H 1 153 ? 52.784 17.794 135.083 1.00 45.39 153 ALA H C 1
ATOM 12593 O O . ALA H 1 153 ? 53.692 17.260 135.733 1.00 45.37 153 ALA H O 1
ATOM 12595 N N . PRO H 1 154 ? 52.950 18.961 134.450 1.00 45.18 154 PRO H N 1
ATOM 12596 C CA . PRO H 1 154 ? 54.271 19.558 134.270 1.00 45.41 154 PRO H CA 1
ATOM 12597 C C . PRO H 1 154 ? 54.959 20.009 135.562 1.00 44.26 154 PRO H C 1
ATOM 12598 O O . PRO H 1 154 ? 56.184 20.162 135.565 1.00 45.31 154 PRO H O 1
ATOM 12602 N N . PHE H 1 155 ? 54.195 20.232 136.637 1.00 42.55 155 PHE H N 1
ATOM 12603 C CA . PHE H 1 155 ? 54.774 20.688 137.906 1.00 41.31 155 PHE H CA 1
ATOM 12604 C C . PHE H 1 155 ? 54.947 19.558 138.917 1.00 41.20 155 PHE H C 1
ATOM 12605 O O . PHE H 1 155 ? 54.265 18.537 138.848 1.00 41.40 155 PHE H O 1
ATOM 12613 N N . ARG H 1 156 ? 55.879 19.751 139.843 1.00 41.09 156 ARG H N 1
ATOM 12614 C CA . ARG H 1 156 ? 56.132 18.785 140.921 1.00 41.74 156 ARG H CA 1
ATOM 12615 C C . ARG H 1 156 ? 54.880 18.578 141.780 1.00 41.17 156 ARG H C 1
ATOM 12616 O O . ARG H 1 156 ? 54.600 17.467 142.216 1.00 41.89 156 ARG H O 1
ATOM 12624 N N . ALA H 1 157 ? 54.144 19.661 142.008 1.00 40.28 157 ALA H N 1
ATOM 12625 C CA . ALA H 1 157 ? 52.867 19.613 142.696 1.00 39.99 157 ALA H CA 1
ATOM 12626 C C . ALA H 1 157 ? 52.081 20.867 142.352 1.00 39.57 157 ALA H C 1
ATOM 12627 O O . ALA H 1 157 ? 52.617 21.804 141.760 1.00 39.62 157 ALA H O 1
ATOM 12629 N N . GLY H 1 158 ? 50.795 20.864 142.688 1.00 40.01 158 GLY H N 1
ATOM 12630 C CA . GLY H 1 158 ? 49.904 21.984 142.385 1.00 40.01 158 GLY H CA 1
ATOM 12631 C C . GLY H 1 158 ? 49.397 22.015 140.947 1.00 40.73 158 GLY H C 1
ATOM 12632 O O . GLY H 1 158 ? 48.946 23.062 140.470 1.00 40.77 158 GLY H O 1
ATOM 12633 N N . ASN H 1 159 ? 49.474 20.884 140.252 1.00 41.79 159 ASN H N 1
ATOM 12634 C CA . ASN H 1 159 ? 48.991 20.808 138.870 1.00 42.90 159 ASN H CA 1
ATOM 12635 C C . ASN H 1 159 ? 47.494 21.076 138.789 1.00 44.43 159 ASN H C 1
ATOM 12636 O O . ASN H 1 159 ? 47.054 21.888 137.991 1.00 44.06 159 ASN H O 1
ATOM 12641 N N . GLU H 1 160 ? 46.722 20.442 139.671 1.00 47.09 160 GLU H N 1
ATOM 12642 C CA . GLU H 1 160 ? 45.251 20.483 139.578 1.00 48.91 160 GLU H CA 1
ATOM 12643 C C . GLU H 1 160 ? 44.697 21.913 139.660 1.00 48.59 160 GLU H C 1
ATOM 12644 O O . GLU H 1 160 ? 44.089 22.377 138.699 1.00 48.65 160 GLU H O 1
ATOM 12650 N N . PRO H 1 161 ? 44.933 22.626 140.782 1.00 47.99 161 PRO H N 1
ATOM 12651 C CA . PRO H 1 161 ? 44.405 23.990 140.860 1.00 48.23 161 PRO H CA 1
ATOM 12652 C C . PRO H 1 161 ? 44.939 24.921 139.768 1.00 48.89 161 PRO H C 1
ATOM 12653 O O . PRO H 1 161 ? 44.222 25.820 139.333 1.00 49.28 161 PRO H O 1
ATOM 12657 N N . THR H 1 162 ? 46.178 24.707 139.329 1.00 49.07 162 THR H N 1
ATOM 12658 C CA . THR H 1 162 ? 46.758 25.519 138.263 1.00 50.02 162 THR H CA 1
ATOM 12659 C C . THR H 1 162 ? 46.019 25.333 136.931 1.00 51.06 162 THR H C 1
ATOM 12660 O O . THR H 1 162 ? 45.650 26.311 136.286 1.00 49.70 162 THR H O 1
ATOM 12664 N N . GLN H 1 163 ? 45.820 24.082 136.531 1.00 53.87 163 GLN H N 1
ATOM 12665 C CA . GLN H 1 163 ? 45.105 23.785 135.279 1.00 55.52 163 GLN H CA 1
ATOM 12666 C C . GLN H 1 163 ? 43.640 24.228 135.336 1.00 56.73 163 GLN H C 1
ATOM 12667 O O . GLN H 1 163 ? 43.112 24.700 134.336 1.00 56.52 163 GLN H O 1
ATOM 12673 N N . ARG H 1 164 ? 43.001 24.140 136.498 1.00 57.78 164 ARG H N 1
ATOM 12674 C CA . ARG H 1 164 ? 41.616 24.602 136.608 1.00 60.00 164 ARG H CA 1
ATOM 12675 C C . ARG H 1 164 ? 41.507 26.100 136.394 1.00 60.10 164 ARG H C 1
ATOM 12676 O O . ARG H 1 164 ? 40.627 26.558 135.667 1.00 61.49 164 ARG H O 1
ATOM 12684 N N . VAL H 1 165 ? 42.392 26.867 137.019 1.00 59.15 165 VAL H N 1
ATOM 12685 C CA . VAL H 1 165 ? 42.357 28.315 136.830 1.00 59.80 165 VAL H CA 1
ATOM 12686 C C . VAL H 1 165 ? 42.597 28.648 135.361 1.00 58.38 165 VAL H C 1
ATOM 12687 O O . VAL H 1 165 ? 41.950 29.520 134.809 1.00 59.02 165 VAL H O 1
ATOM 12691 N N . PHE H 1 166 ? 43.524 27.933 134.738 1.00 57.02 166 PHE H N 1
ATOM 12692 C CA . PHE H 1 166 ? 43.855 28.140 133.333 1.00 56.92 166 PHE H CA 1
ATOM 12693 C C . PHE H 1 166 ? 42.616 27.932 132.467 1.00 58.04 166 PHE H C 1
ATOM 12694 O O . PHE H 1 166 ? 42.294 28.770 131.622 1.00 59.83 166 PHE H O 1
ATOM 12702 N N . PHE H 1 167 ? 41.914 26.823 132.680 1.00 57.45 167 PHE H N 1
ATOM 12703 C CA . PHE H 1 167 ? 40.739 26.519 131.863 1.00 57.80 167 PHE H CA 1
ATOM 12704 C C . PHE H 1 167 ? 39.549 27.418 132.157 1.00 59.72 167 PHE H C 1
ATOM 12705 O O . PHE H 1 167 ? 38.802 27.746 131.244 1.00 62.24 167 PHE H O 1
ATOM 12713 N N . GLU H 1 168 ? 39.382 27.836 133.405 1.00 61.23 168 GLU H N 1
ATOM 12714 C CA . GLU H 1 168 ? 38.337 28.815 133.716 1.00 63.48 168 GLU H CA 1
ATOM 12715 C C . GLU H 1 168 ? 38.601 30.125 132.977 1.00 64.47 168 GLU H C 1
ATOM 12716 O O . GLU H 1 168 ? 37.683 30.723 132.418 1.00 66.24 168 GLU H O 1
ATOM 12722 N N . LYS H 1 169 ? 39.861 30.549 132.948 1.00 64.49 169 LYS H N 1
ATOM 12723 C CA . LYS H 1 169 ? 40.251 31.762 132.220 1.00 66.14 169 LYS H CA 1
ATOM 12724 C C . LYS H 1 169 ? 40.098 31.596 130.708 1.00 65.19 169 LYS H C 1
ATOM 12725 O O . LYS H 1 169 ? 39.722 32.532 130.007 1.00 66.09 169 LYS H O 1
ATOM 12731 N N . LEU H 1 170 ? 40.412 30.407 130.215 1.00 63.58 170 LEU H N 1
ATOM 12732 C CA . LEU H 1 170 ? 40.258 30.092 128.798 1.00 64.35 170 LEU H CA 1
ATOM 12733 C C . LEU H 1 170 ? 38.786 30.157 128.374 1.00 66.53 170 LEU H C 1
ATOM 12734 O O . LEU H 1 170 ? 38.449 30.738 127.336 1.00 68.14 170 LEU H O 1
ATOM 12739 N N . ALA H 1 171 ? 37.915 29.570 129.194 1.00 67.45 171 ALA H N 1
ATOM 12740 C CA . ALA H 1 171 ? 36.468 29.590 128.955 1.00 68.98 171 ALA H CA 1
ATOM 12741 C C . ALA H 1 171 ? 35.934 31.017 128.896 1.00 71.76 171 ALA H C 1
ATOM 12742 O O . ALA H 1 171 ? 35.208 31.387 127.968 1.00 72.63 171 ALA H O 1
ATOM 12744 N N . GLU H 1 172 ? 36.304 31.812 129.893 1.00 74.07 172 GLU H N 1
ATOM 12745 C CA . GLU H 1 172 ? 35.924 33.220 129.940 1.00 78.19 172 GLU H CA 1
ATOM 12746 C C . GLU H 1 172 ? 36.333 33.949 128.660 1.00 77.86 172 GLU H C 1
ATOM 12747 O O . GLU H 1 172 ? 35.514 34.616 128.047 1.00 79.79 172 GLU H O 1
ATOM 12753 N N . ALA H 1 173 ? 37.594 33.812 128.258 1.00 76.68 173 ALA H N 1
ATOM 12754 C CA . ALA H 1 173 ? 38.091 34.477 127.047 1.00 76.80 173 ALA H CA 1
ATOM 12755 C C . ALA H 1 173 ? 37.422 33.952 125.783 1.00 76.96 173 ALA H C 1
ATOM 12756 O O . ALA H 1 173 ? 37.337 34.660 124.788 1.00 77.47 173 ALA H O 1
ATOM 12758 N N . ALA H 1 174 ? 36.950 32.710 125.831 1.00 76.55 174 ALA H N 1
ATOM 12759 C CA . ALA H 1 174 ? 36.242 32.100 124.707 1.00 77.29 174 ALA H CA 1
ATOM 12760 C C . ALA H 1 174 ? 34.748 32.447 124.669 1.00 79.16 174 ALA H C 1
ATOM 12761 O O . ALA H 1 174 ? 34.016 31.944 123.812 1.00 81.11 174 ALA H O 1
ATOM 12763 N N . GLY H 1 175 ? 34.297 33.298 125.587 1.00 81.01 175 GLY H N 1
ATOM 12764 C CA . GLY H 1 175 ? 32.899 33.715 125.645 1.00 83.29 175 GLY H CA 1
ATOM 12765 C C . GLY H 1 175 ? 31.991 32.758 126.396 1.00 83.33 175 GLY H C 1
ATOM 12766 O O . GLY H 1 175 ? 30.773 32.871 126.319 1.00 85.21 175 GLY H O 1
ATOM 12767 N N . HIS H 1 176 ? 32.570 31.809 127.123 1.00 82.31 176 HIS H N 1
ATOM 12768 C CA . HIS H 1 176 ? 31.781 30.863 127.905 1.00 82.70 176 HIS H CA 1
ATOM 12769 C C . HIS H 1 176 ? 32.206 30.924 129.371 1.00 83.27 176 HIS H C 1
ATOM 12770 O O . HIS H 1 176 ? 32.781 31.917 129.813 1.00 83.68 176 HIS H O 1
ATOM 12777 N N . GLN H 1 177 ? 31.904 29.871 130.122 1.00 83.38 177 GLN H N 1
ATOM 12778 C CA . GLN H 1 177 ? 32.198 29.811 131.542 1.00 83.92 177 GLN H CA 1
ATOM 12779 C C . GLN H 1 177 ? 32.533 28.388 131.944 1.00 83.29 177 GLN H C 1
ATOM 12780 O O . GLN H 1 177 ? 32.000 27.436 131.372 1.00 84.20 177 GLN H O 1
ATOM 12782 N N . LEU H 1 178 ? 33.444 28.261 132.905 1.00 81.66 178 LEU H N 1
ATOM 12783 C CA . LEU H 1 178 ? 33.710 26.996 133.584 1.00 80.03 178 LEU H CA 1
ATOM 12784 C C . LEU H 1 178 ? 33.877 27.275 135.066 1.00 80.85 178 LEU H C 1
ATOM 12785 O O . LEU H 1 178 ? 34.655 28.148 135.444 1.00 82.51 178 LEU H O 1
ATOM 12790 N N . ASP H 1 179 ? 33.159 26.538 135.905 1.00 79.89 179 ASP H N 1
ATOM 12791 C CA . ASP H 1 179 ? 33.373 26.632 137.339 1.00 80.84 179 ASP H CA 1
ATOM 12792 C C . ASP H 1 179 ? 33.526 25.243 137.932 1.00 79.98 179 ASP H C 1
ATOM 12793 O O . ASP H 1 179 ? 32.534 24.572 138.222 1.00 82.41 179 ASP H O 1
ATOM 12798 N N . PHE H 1 180 ? 34.776 24.832 138.133 1.00 77.45 180 PHE H N 1
ATOM 12799 C CA . PHE H 1 180 ? 35.076 23.497 138.652 1.00 77.12 180 PHE H CA 1
ATOM 12800 C C . PHE H 1 180 ? 34.493 23.264 140.047 1.00 81.51 180 PHE H C 1
ATOM 12801 O O . PHE H 1 180 ? 34.174 22.129 140.394 1.00 81.58 180 PHE H O 1
ATOM 12809 N N . SER H 1 181 ? 34.319 24.335 140.822 1.00 83.95 181 SER H N 1
ATOM 12810 C CA . SER H 1 181 ? 33.788 24.220 142.177 1.00 87.77 181 SER H CA 1
ATOM 12811 C C . SER H 1 181 ? 32.320 23.777 142.191 1.00 91.19 181 SER H C 1
ATOM 12812 O O . SER H 1 181 ? 31.812 23.376 143.238 1.00 93.31 181 SER H O 1
ATOM 12814 N N . VAL H 1 182 ? 31.638 23.823 141.042 1.00 91.95 182 VAL H N 1
ATOM 12815 C CA . VAL H 1 182 ? 30.251 23.326 140.997 1.00 94.06 182 VAL H CA 1
ATOM 12816 C C . VAL H 1 182 ? 30.201 21.794 140.960 1.00 92.30 182 VAL H C 1
ATOM 12817 O O . VAL H 1 182 ? 29.134 21.229 141.137 1.00 93.81 182 VAL H O 1
ATOM 12821 N N . ALA H 1 183 ? 31.340 21.136 140.721 1.00 88.41 183 ALA H N 1
ATOM 12822 C CA . ALA H 1 183 ? 31.401 19.676 140.657 1.00 88.02 183 ALA H CA 1
ATOM 12823 C C . ALA H 1 183 ? 32.279 19.111 141.759 1.00 88.56 183 ALA H C 1
ATOM 12824 O O . ALA H 1 183 ? 33.229 19.746 142.218 1.00 88.53 183 ALA H O 1
ATOM 12826 N N . THR H 1 184 ? 31.944 17.900 142.177 1.00 89.16 184 THR H N 1
ATOM 12827 C CA . THR H 1 184 ? 32.642 17.231 143.257 1.00 89.17 184 THR H CA 1
ATOM 12828 C C . THR H 1 184 ? 34.076 16.794 142.874 1.00 85.33 184 THR H C 1
ATOM 12829 O O . THR H 1 184 ? 34.393 16.581 141.701 1.00 82.94 184 THR H O 1
ATOM 12833 N N . GLU H 1 185 ? 34.952 16.721 143.872 1.00 84.53 185 GLU H N 1
ATOM 12834 C CA . GLU H 1 185 ? 36.343 16.340 143.637 1.00 81.33 185 GLU H CA 1
ATOM 12835 C C . GLU H 1 185 ? 36.433 14.908 143.115 1.00 78.09 185 GLU H C 1
ATOM 12836 O O . GLU H 1 185 ? 37.248 14.598 142.245 1.00 75.65 185 GLU H O 1
ATOM 12842 N N . LYS H 1 186 ? 35.600 14.039 143.676 1.00 79.09 186 LYS H N 1
ATOM 12843 C CA . LYS H 1 186 ? 35.527 12.639 143.259 1.00 78.92 186 LYS H CA 1
ATOM 12844 C C . LYS H 1 186 ? 35.240 12.504 141.759 1.00 76.24 186 LYS H C 1
ATOM 12845 O O . LYS H 1 186 ? 35.836 11.662 141.089 1.00 74.51 186 LYS H O 1
ATOM 12847 N N . ARG H 1 187 ? 34.340 13.346 141.246 1.00 75.70 187 ARG H N 1
ATOM 12848 C CA . ARG H 1 187 ? 33.917 13.290 139.844 1.00 73.16 187 ARG H CA 1
ATOM 12849 C C . ARG H 1 187 ? 35.024 13.789 138.929 1.00 70.26 187 ARG H C 1
ATOM 12850 O O . ARG H 1 187 ? 35.324 13.174 137.903 1.00 70.60 187 ARG H O 1
ATOM 12852 N N . ILE H 1 188 ? 35.640 14.902 139.308 1.00 68.52 188 ILE H N 1
ATOM 12853 C CA . ILE H 1 188 ? 36.734 15.479 138.525 1.00 65.98 188 ILE H CA 1
ATOM 12854 C C . ILE H 1 188 ? 37.872 14.465 138.398 1.00 64.23 188 ILE H C 1
ATOM 12855 O O . ILE H 1 188 ? 38.434 14.285 137.317 1.00 62.63 188 ILE H O 1
ATOM 12860 N N . MET H 1 189 ? 38.206 13.814 139.510 1.00 64.00 189 MET H N 1
ATOM 12861 C CA . MET H 1 189 ? 39.240 12.787 139.519 1.00 63.27 189 MET H CA 1
ATOM 12862 C C . MET H 1 189 ? 38.853 11.619 138.605 1.00 64.27 189 MET H C 1
ATOM 12863 O O . MET H 1 189 ? 39.656 11.179 137.790 1.00 63.31 189 MET H O 1
ATOM 12865 N N . ARG H 1 190 ? 37.619 11.135 138.737 1.00 67.01 190 ARG H N 1
ATOM 12866 C CA . ARG H 1 190 ? 37.100 10.032 137.911 1.00 68.29 190 ARG H CA 1
ATOM 12867 C C . ARG H 1 190 ? 37.269 10.344 136.417 1.00 66.94 190 ARG H C 1
ATOM 12868 O O . ARG H 1 190 ? 37.720 9.499 135.634 1.00 68.76 190 ARG H O 1
ATOM 12870 N N . ALA H 1 191 ? 36.958 11.577 136.035 1.00 65.14 191 ALA H N 1
ATOM 12871 C CA . ALA H 1 191 ? 37.114 12.009 134.649 1.00 63.86 191 ALA H CA 1
ATOM 12872 C C . ALA H 1 191 ? 38.581 12.030 134.216 1.00 61.55 191 ALA H C 1
ATOM 12873 O O . ALA H 1 191 ? 38.918 11.612 133.111 1.00 63.03 191 ALA H O 1
ATOM 12875 N N . CYS H 1 192 ? 39.456 12.521 135.085 1.00 60.42 192 CYS H N 1
ATOM 12876 C CA . CYS H 1 192 ? 40.889 12.529 134.786 1.00 59.69 192 CYS H CA 1
ATOM 12877 C C . CYS H 1 192 ? 41.415 11.110 134.597 1.00 59.53 192 CYS H C 1
ATOM 12878 O O . CYS H 1 192 ? 42.166 10.843 133.660 1.00 58.95 192 CYS H O 1
ATOM 12881 N N . ILE H 1 193 ? 41.000 10.205 135.479 1.00 59.24 193 ILE H N 1
ATOM 12882 C CA . ILE H 1 193 ? 41.440 8.816 135.416 1.00 59.94 193 ILE H CA 1
ATOM 12883 C C . ILE H 1 193 ? 40.964 8.165 134.114 1.00 61.69 193 ILE H C 1
ATOM 12884 O O . ILE H 1 193 ? 41.760 7.532 133.413 1.00 62.85 193 ILE H O 1
ATOM 12889 N N . ASP H 1 194 ? 39.684 8.335 133.783 1.00 61.61 194 ASP H N 1
ATOM 12890 C CA . ASP H 1 194 ? 39.150 7.828 132.512 1.00 62.65 194 ASP H CA 1
ATOM 12891 C C . ASP H 1 194 ? 39.974 8.349 131.347 1.00 61.17 194 ASP H C 1
ATOM 12892 O O . ASP H 1 194 ? 40.329 7.596 130.438 1.00 62.66 194 ASP H O 1
ATOM 12897 N N . GLY H 1 195 ? 40.290 9.637 131.394 1.00 58.59 195 GLY H N 1
ATOM 12898 C CA . GLY H 1 195 ? 41.117 10.273 130.376 1.00 57.81 195 GLY H CA 1
ATOM 12899 C C . GLY H 1 195 ? 42.465 9.605 130.149 1.00 57.59 195 GLY H C 1
ATOM 12900 O O . GLY H 1 195 ? 42.979 9.628 129.032 1.00 58.61 195 GLY H O 1
ATOM 12901 N N . MET H 1 196 ? 43.033 9.014 131.201 1.00 57.59 196 MET H N 1
ATOM 12902 C CA . MET H 1 196 ? 44.343 8.365 131.116 1.00 58.71 196 MET H CA 1
ATOM 12903 C C . MET H 1 196 ? 44.295 6.851 130.962 1.00 59.62 196 MET H C 1
ATOM 12904 O O . MET H 1 196 ? 45.327 6.233 130.676 1.00 60.88 196 MET H O 1
ATOM 12909 N N . THR H 1 197 ? 43.123 6.249 131.155 1.00 59.82 197 THR H N 1
ATOM 12910 C CA . THR H 1 197 ? 43.003 4.793 131.093 1.00 63.00 197 THR H CA 1
ATOM 12911 C C . THR H 1 197 ? 42.213 4.260 129.894 1.00 65.48 197 THR H C 1
ATOM 12912 O O . THR H 1 197 ? 42.585 3.236 129.335 1.00 68.68 197 THR H O 1
ATOM 12916 N N . LEU H 1 198 ? 41.134 4.932 129.498 1.00 65.99 198 LEU H N 1
ATOM 12917 C CA . LEU H 1 198 ? 40.237 4.375 128.478 1.00 68.71 198 LEU H CA 1
ATOM 12918 C C . LEU H 1 198 ? 40.746 4.545 127.048 1.00 70.53 198 LEU H C 1
ATOM 12919 O O . LEU H 1 198 ? 41.470 5.486 126.741 1.00 69.36 198 LEU H O 1
ATOM 12924 N N . LYS H 1 199 ? 40.340 3.628 126.174 1.00 75.39 199 LYS H N 1
ATOM 12925 C CA . LYS H 1 199 ? 40.701 3.666 124.749 1.00 78.26 199 LYS H CA 1
ATOM 12926 C C . LYS H 1 199 ? 40.250 4.957 124.063 1.00 77.78 199 LYS H C 1
ATOM 12927 O O . LYS H 1 199 ? 39.342 5.644 124.537 1.00 76.98 199 LYS H O 1
ATOM 12929 N N . ASP H 1 200 ? 40.910 5.260 122.948 1.00 79.72 200 ASP H N 1
ATOM 12930 C CA . ASP H 1 200 ? 40.769 6.523 122.209 1.00 81.14 200 ASP H CA 1
ATOM 12931 C C . ASP H 1 200 ? 39.460 7.302 122.410 1.00 82.23 200 ASP H C 1
ATOM 12932 O O . ASP H 1 200 ? 39.469 8.393 122.978 1.00 82.16 200 ASP H O 1
ATOM 12937 N N . ASN H 1 201 ? 38.345 6.741 121.954 1.00 85.81 201 ASN H N 1
ATOM 12938 C CA . ASN H 1 201 ? 37.071 7.462 121.946 1.00 86.31 201 ASN H CA 1
ATOM 12939 C C . ASN H 1 201 ? 36.539 7.750 123.349 1.00 84.08 201 ASN H C 1
ATOM 12940 O O . ASN H 1 201 ? 36.189 8.884 123.673 1.00 80.85 201 ASN H O 1
ATOM 12942 N N . MET H 1 202 ? 36.517 6.716 124.181 1.00 85.38 202 MET H N 1
ATOM 12943 C CA . MET H 1 202 ? 35.865 6.774 125.488 1.00 84.96 202 MET H CA 1
ATOM 12944 C C . MET H 1 202 ? 36.587 7.638 126.518 1.00 81.91 202 MET H C 1
ATOM 12945 O O . MET H 1 202 ? 35.963 8.115 127.470 1.00 82.87 202 MET H O 1
ATOM 12950 N N . ALA H 1 203 ? 37.888 7.843 126.329 1.00 79.61 203 ALA H N 1
ATOM 12951 C CA . ALA H 1 203 ? 38.713 8.576 127.299 1.00 78.59 203 ALA H CA 1
ATOM 12952 C C . ALA H 1 203 ? 38.141 9.942 127.663 1.00 77.53 203 ALA H C 1
ATOM 12953 O O . ALA H 1 203 ? 38.163 10.348 128.828 1.00 76.13 203 ALA H O 1
ATOM 12955 N N . TYR H 1 204 ? 37.615 10.635 126.660 1.00 78.69 204 TYR H N 1
ATOM 12956 C CA . TYR H 1 204 ? 37.155 12.010 126.823 1.00 78.03 204 TYR H CA 1
ATOM 12957 C C . TYR H 1 204 ? 35.717 12.134 127.323 1.00 76.74 204 TYR H C 1
ATOM 12958 O O . TYR H 1 204 ? 35.301 13.221 127.715 1.00 75.19 204 TYR H O 1
ATOM 12967 N N . LYS H 1 205 ? 34.971 11.033 127.333 1.00 76.62 205 LYS H N 1
ATOM 12968 C CA . LYS H 1 205 ? 33.526 11.104 127.560 1.00 76.95 205 LYS H CA 1
ATOM 12969 C C . LYS H 1 205 ? 33.160 11.717 128.892 1.00 75.65 205 LYS H C 1
ATOM 12970 O O . LYS H 1 205 ? 32.422 12.690 128.949 1.00 75.89 205 LYS H O 1
ATOM 12972 N N . GLU H 1 206 ? 33.674 11.123 129.9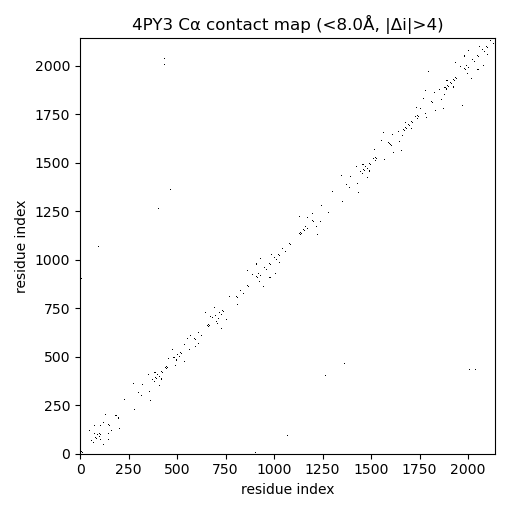61 1.00 74.49 206 GLU H N 1
ATOM 12973 C CA . GLU H 1 206 ? 33.436 11.612 131.315 1.00 73.43 206 GLU H CA 1
ATOM 12974 C C . GLU H 1 206 ? 33.858 13.068 131.512 1.00 71.35 206 GLU H C 1
ATOM 12975 O O . GLU H 1 206 ? 33.209 13.822 132.251 1.00 72.94 206 GLU H O 1
ATOM 12981 N N . MET H 1 207 ? 34.923 13.474 130.830 1.00 69.01 207 MET H N 1
ATOM 12982 C CA . MET H 1 207 ? 35.385 14.857 130.898 1.00 67.53 207 MET H CA 1
ATOM 12983 C C . MET H 1 207 ? 34.413 15.793 130.166 1.00 68.56 207 MET H C 1
ATOM 12984 O O . MET H 1 207 ? 34.125 16.889 130.653 1.00 68.18 207 MET H O 1
ATOM 12989 N N . LYS H 1 208 ? 33.945 15.363 128.991 1.00 69.92 208 LYS H N 1
ATOM 12990 C CA . LYS H 1 208 ? 32.909 16.082 128.231 1.00 70.67 208 LYS H CA 1
ATOM 12991 C C . LYS H 1 208 ? 31.664 16.280 129.089 1.00 71.15 208 LYS H C 1
ATOM 12992 O O . LYS H 1 208 ? 31.145 17.395 129.219 1.00 71.95 208 LYS H O 1
ATOM 12998 N N . SER H 1 209 ? 31.210 15.191 129.694 1.00 71.61 209 SER H N 1
ATOM 12999 C CA . SER H 1 209 ? 30.055 15.214 130.592 1.00 72.98 209 SER H CA 1
ATOM 13000 C C . SER H 1 209 ? 30.243 16.196 131.755 1.00 72.55 209 SER H C 1
ATOM 13001 O O . SER H 1 209 ? 29.348 16.987 132.054 1.00 74.77 209 SER H O 1
ATOM 13004 N N . LEU H 1 210 ? 31.412 16.156 132.390 1.00 70.22 210 LEU H N 1
ATOM 13005 C CA . LEU H 1 210 ? 31.742 17.104 133.460 1.00 69.21 210 LEU H CA 1
ATOM 13006 C C . LEU H 1 210 ? 31.688 18.548 132.962 1.00 68.46 210 LEU H C 1
ATOM 13007 O O . LEU H 1 210 ? 31.079 19.410 133.591 1.00 69.79 210 LEU H O 1
ATOM 13012 N N . PHE H 1 211 ? 32.339 18.801 131.831 1.00 66.82 211 PHE H N 1
ATOM 13013 C CA . PHE H 1 211 ? 32.412 20.147 131.261 1.00 66.60 211 PHE H CA 1
ATOM 13014 C C . PHE H 1 211 ? 31.038 20.685 130.861 1.00 68.96 211 PHE H C 1
ATOM 13015 O O . PHE H 1 211 ? 30.754 21.869 131.058 1.00 69.37 211 PHE H O 1
ATOM 13023 N N . GLU H 1 212 ? 30.195 19.827 130.296 1.00 70.32 212 GLU H N 1
ATOM 13024 C CA . GLU H 1 212 ? 28.807 20.207 130.032 1.00 73.56 212 GLU H CA 1
ATOM 13025 C C . GLU H 1 212 ? 28.176 20.782 131.281 1.00 76.24 212 GLU H C 1
ATOM 13026 O O . GLU H 1 212 ? 27.603 21.859 131.238 1.00 79.10 212 GLU H O 1
ATOM 13028 N N . ASP H 1 213 ? 28.306 20.061 132.391 1.00 76.30 213 ASP H N 1
ATOM 13029 C CA . ASP H 1 213 ? 27.698 20.462 133.655 1.00 77.69 213 ASP H CA 1
ATOM 13030 C C . ASP H 1 213 ? 28.297 21.753 134.233 1.00 77.31 213 ASP H C 1
ATOM 13031 O O . ASP H 1 213 ? 27.559 22.673 134.591 1.00 79.47 213 ASP H O 1
ATOM 13036 N N . ILE H 1 214 ? 29.623 21.842 134.293 1.00 74.34 214 ILE H N 1
ATOM 13037 C CA . ILE H 1 214 ? 30.272 22.999 134.930 1.00 73.87 214 ILE H CA 1
ATOM 13038 C C . ILE H 1 214 ? 30.337 24.238 134.033 1.00 73.25 214 ILE H C 1
ATOM 13039 O O . ILE H 1 214 ? 30.746 25.305 134.489 1.00 72.19 214 ILE H O 1
ATOM 13044 N N . SER H 1 215 ? 29.957 24.093 132.765 1.00 73.38 215 SER H N 1
ATOM 13045 C CA . SER H 1 215 ? 29.817 25.238 131.859 1.00 74.14 215 SER H CA 1
ATOM 13046 C C . SER H 1 215 ? 28.376 25.737 131.732 1.00 78.03 215 SER H C 1
ATOM 13047 O O . SER H 1 215 ? 28.119 26.704 131.010 1.00 78.80 215 SER H O 1
ATOM 13050 N N . ASP H 1 216 ? 27.449 25.083 132.430 1.00 80.92 216 ASP H N 1
ATOM 13051 C CA . ASP H 1 216 ? 26.020 25.410 132.361 1.00 85.45 216 ASP H CA 1
ATOM 13052 C C . ASP H 1 216 ? 25.619 26.527 133.344 1.00 88.44 216 ASP H C 1
ATOM 13053 O O . ASP H 1 216 ? 25.528 26.284 134.552 1.00 88.67 216 ASP H O 1
ATOM 13058 N N . PRO H 1 217 ? 25.320 27.737 132.824 1.00 89.91 217 PRO H N 1
ATOM 13059 C CA . PRO H 1 217 ? 25.002 28.890 133.683 1.00 92.62 217 PRO H CA 1
ATOM 13060 C C . PRO H 1 217 ? 23.914 28.635 134.733 1.00 96.49 217 PRO H C 1
ATOM 13061 O O . PRO H 1 217 ? 23.940 29.249 135.799 1.00 97.99 217 PRO H O 1
ATOM 13065 N N . LYS H 1 218 ? 22.960 27.759 134.418 1.00 98.67 218 LYS H N 1
ATOM 13066 C CA . LYS H 1 218 ? 21.922 27.361 135.366 1.00 102.47 218 LYS H CA 1
ATOM 13067 C C . LYS H 1 218 ? 22.567 26.633 136.545 1.00 102.15 218 LYS H C 1
ATOM 13068 O O . LYS H 1 218 ? 22.583 27.145 137.667 1.00 104.26 218 LYS H O 1
ATOM 13070 N N . LYS H 1 219 ? 23.137 25.463 136.259 1.00 99.47 219 LYS H N 1
ATOM 13071 C CA . LYS H 1 219 ? 23.832 24.629 137.247 1.00 98.09 219 LYS H CA 1
ATOM 13072 C C . LYS H 1 219 ? 24.797 25.417 138.129 1.00 98.02 219 LYS H C 1
ATOM 13073 O O . LYS H 1 219 ? 24.920 25.124 139.316 1.00 99.48 219 LYS H O 1
ATOM 13075 N N . ILE H 1 220 ? 25.483 26.409 137.558 1.00 97.78 220 ILE H N 1
ATOM 13076 C CA . ILE H 1 220 ? 26.378 27.278 138.348 1.00 97.45 220 ILE H CA 1
ATOM 13077 C C . ILE H 1 220 ? 25.602 28.174 139.331 1.00 100.69 220 ILE H C 1
ATOM 13078 O O . ILE H 1 220 ? 26.129 28.590 140.373 1.00 101.54 220 ILE H O 1
ATOM 13080 N N . ALA H 1 221 ? 24.354 28.475 138.985 1.00 102.64 221 ALA H N 1
ATOM 13081 C CA . ALA H 1 221 ? 23.443 29.171 139.918 1.00 106.56 221 ALA H CA 1
ATOM 13082 C C . ALA H 1 221 ? 22.868 28.244 140.980 1.00 108.26 221 ALA H C 1
ATOM 13083 O O . ALA H 1 221 ? 22.525 28.706 142.060 1.00 112.41 221 ALA H O 1
ATOM 13085 N N . ALA H 1 222 ? 22.716 26.960 140.659 1.00 106.08 222 ALA H N 1
ATOM 13086 C CA . ALA H 1 222 ? 22.053 26.019 141.568 1.00 108.01 222 ALA H CA 1
ATOM 13087 C C . ALA H 1 222 ? 23.006 25.483 142.627 1.00 106.24 222 ALA H C 1
ATOM 13088 O O . ALA H 1 222 ? 22.875 25.865 143.777 1.00 108.64 222 ALA H O 1
ATOM 13090 N N . LEU H 1 223 ? 23.942 24.607 142.238 1.00 101.99 223 LEU H N 1
ATOM 13091 C CA . LEU H 1 223 ? 24.922 24.002 143.140 1.00 100.45 223 LEU H CA 1
ATOM 13092 C C . LEU H 1 223 ? 25.778 25.075 143.804 1.00 100.49 223 LEU H C 1
ATOM 13093 O O . LEU H 1 223 ? 25.324 25.763 144.717 1.00 103.90 223 LEU H O 1
ATOM 13095 N N . HIS I 1 8 ? 25.347 -55.340 122.491 1.00 43.75 8 HIS I N 1
ATOM 13096 C CA . HIS I 1 8 ? 24.394 -54.759 123.496 1.00 42.33 8 HIS I CA 1
ATOM 13097 C C . HIS I 1 8 ? 24.069 -53.287 123.194 1.00 40.11 8 HIS I C 1
ATOM 13098 O O . HIS I 1 8 ? 22.908 -52.883 123.177 1.00 38.74 8 HIS I O 1
ATOM 13100 N N . MET I 1 9 ? 25.110 -52.492 122.969 1.00 40.17 9 MET I N 1
ATOM 13101 C CA . MET I 1 9 ? 24.966 -51.043 122.845 1.00 38.59 9 MET I CA 1
ATOM 13102 C C . MET I 1 9 ? 24.288 -50.575 121.547 1.00 35.81 9 MET I C 1
ATOM 13103 O O . MET I 1 9 ? 23.858 -49.430 121.478 1.00 34.00 9 MET I O 1
ATOM 13108 N N . ALA I 1 10 ? 24.186 -51.445 120.541 1.00 35.12 10 ALA I N 1
ATOM 13109 C CA . ALA I 1 10 ? 23.559 -51.075 119.256 1.00 33.52 10 ALA I CA 1
ATOM 13110 C C . ALA I 1 10 ? 22.070 -50.763 119.390 1.00 31.77 10 ALA I C 1
ATOM 13111 O O . ALA I 1 10 ? 21.576 -49.810 118.791 1.00 30.82 10 ALA I O 1
ATOM 13113 N N . ARG I 1 11 ? 21.366 -51.547 120.202 1.00 31.47 11 ARG I N 1
ATOM 13114 C CA . ARG I 1 11 ? 19.935 -51.297 120.472 1.00 30.28 11 ARG I CA 1
ATOM 13115 C C . ARG I 1 11 ? 19.648 -49.879 121.046 1.00 28.67 11 ARG I C 1
ATOM 13116 O O . ARG I 1 11 ? 18.534 -49.382 120.909 1.00 28.07 11 ARG I O 1
ATOM 13124 N N . ASN I 1 12 ? 20.650 -49.227 121.646 1.00 28.06 12 ASN I N 1
ATOM 13125 C CA . ASN I 1 12 ? 20.476 -47.889 122.204 1.00 27.04 12 ASN I CA 1
ATOM 13126 C C . ASN I 1 12 ? 20.337 -46.746 121.206 1.00 25.85 12 ASN I C 1
ATOM 13127 O O . ASN I 1 12 ? 19.942 -45.643 121.603 1.00 25.59 12 ASN I O 1
ATOM 13132 N N . TYR I 1 13 ? 20.637 -46.978 119.921 1.00 25.22 13 TYR I N 1
ATOM 13133 C CA . TYR I 1 13 ? 20.254 -46.021 118.882 1.00 24.22 13 TYR I CA 1
ATOM 13134 C C . TYR I 1 13 ? 18.741 -45.983 118.669 1.00 23.87 13 TYR I C 1
ATOM 13135 O O . TYR I 1 13 ? 18.188 -44.963 118.242 1.00 23.64 13 TYR I O 1
ATOM 13144 N N . ALA I 1 14 ? 18.060 -47.090 118.925 1.00 24.14 14 ALA I N 1
ATOM 13145 C CA . ALA I 1 14 ? 16.618 -47.155 118.722 1.00 24.20 14 ALA I CA 1
ATOM 13146 C C . ALA I 1 14 ? 15.875 -47.050 120.071 1.00 24.31 14 ALA I C 1
ATOM 13147 O O . ALA I 1 14 ? 16.485 -47.203 121.118 1.00 24.49 14 ALA I O 1
ATOM 13149 N N . TYR I 1 15 ? 14.572 -46.799 120.051 1.00 24.53 15 TYR I N 1
ATOM 13150 C CA . TYR I 1 15 ? 13.782 -46.690 121.304 1.00 24.98 15 TYR I CA 1
ATOM 13151 C C . TYR I 1 15 ? 13.710 -48.039 122.030 1.00 25.47 15 TYR I C 1
ATOM 13152 O O . TYR I 1 15 ? 13.754 -49.081 121.375 1.00 25.77 15 TYR I O 1
ATOM 13161 N N . PRO I 1 16 ? 13.608 -48.042 123.369 1.00 25.87 16 PRO I N 1
ATOM 13162 C CA . PRO I 1 16 ? 13.542 -49.330 124.068 1.00 26.42 16 PRO I CA 1
ATOM 13163 C C . PRO I 1 16 ? 12.295 -50.140 123.755 1.00 27.05 16 PRO I C 1
ATOM 13164 O O . PRO I 1 16 ? 12.308 -51.359 123.876 1.00 27.48 16 PRO I O 1
ATOM 13168 N N . HIS I 1 17 ? 11.233 -49.452 123.363 1.00 27.35 17 HIS I N 1
ATOM 13169 C CA . HIS I 1 17 ? 9.932 -50.071 123.122 1.00 28.38 17 HIS I CA 1
ATOM 13170 C C . HIS I 1 17 ? 9.530 -50.082 121.638 1.00 28.64 17 HIS I C 1
ATOM 13171 O O . HIS I 1 17 ? 8.555 -50.739 121.276 1.00 29.79 17 HIS I O 1
ATOM 13178 N N . MET I 1 18 ? 10.264 -49.365 120.781 1.00 27.87 18 MET I N 1
ATOM 13179 C CA . MET I 1 18 ? 10.044 -49.414 119.302 1.00 28.30 18 MET I CA 1
ATOM 13180 C C . MET I 1 18 ? 11.338 -49.459 118.481 1.00 27.41 18 MET I C 1
ATOM 13181 O O . MET I 1 18 ? 12.365 -48.921 118.892 1.00 26.34 18 MET I O 1
ATOM 13186 N N . ASN I 1 19 ? 11.286 -50.111 117.316 1.00 28.17 19 ASN I N 1
ATOM 13187 C CA . ASN I 1 19 ? 12.475 -50.263 116.445 1.00 27.78 19 ASN I CA 1
ATOM 13188 C C . ASN I 1 19 ? 12.889 -48.951 115.751 1.00 27.19 19 ASN I C 1
ATOM 13189 O O . ASN I 1 19 ? 13.963 -48.857 115.164 1.00 26.94 19 ASN I O 1
ATOM 13194 N N . THR I 1 20 ? 12.066 -47.922 115.839 1.00 27.35 20 THR I N 1
ATOM 13195 C CA . THR I 1 20 ? 12.385 -46.621 115.279 1.00 26.84 20 THR I CA 1
ATOM 13196 C C . THR I 1 20 ? 13.601 -45.985 115.925 1.00 25.45 20 THR I C 1
ATOM 13197 O O . THR I 1 20 ? 13.832 -46.145 117.131 1.00 25.03 20 THR I O 1
ATOM 13201 N N . LEU I 1 21 ? 14.387 -45.267 115.121 1.00 24.93 21 LEU I N 1
ATOM 13202 C CA . LEU I 1 21 ? 15.580 -44.596 115.606 1.00 23.88 21 LEU I CA 1
ATOM 13203 C C . LEU I 1 21 ? 15.211 -43.410 116.496 1.00 23.70 21 LEU I C 1
ATOM 13204 O O . LEU I 1 21 ? 14.276 -42.661 116.204 1.00 24.23 21 LEU I O 1
ATOM 13209 N N . LYS I 1 22 ? 15.937 -43.265 117.604 1.00 23.31 22 LYS I N 1
ATOM 13210 C CA . LYS I 1 22 ? 15.683 -42.164 118.522 1.00 23.48 22 LYS I CA 1
ATOM 13211 C C . LYS I 1 22 ? 15.901 -40.885 117.752 1.00 23.35 22 LYS I C 1
ATOM 13212 O O . LYS I 1 22 ? 16.868 -40.786 116.993 1.00 22.86 22 LYS I O 1
ATOM 13218 N N . ASN I 1 23 ? 15.033 -39.900 117.961 1.00 24.05 23 ASN I N 1
ATOM 13219 C CA . ASN I 1 23 ? 15.158 -38.630 117.274 1.00 24.17 23 ASN I CA 1
ATOM 13220 C C . ASN I 1 23 ? 14.632 -37.461 118.075 1.00 25.12 23 ASN I C 1
ATOM 13221 O O . ASN I 1 23 ? 13.816 -37.629 118.962 1.00 26.16 23 ASN I O 1
ATOM 13226 N N . LYS I 1 24 ? 15.129 -36.272 117.758 1.00 25.21 24 LYS I N 1
ATOM 13227 C CA . LYS I 1 24 ? 14.815 -35.061 118.514 1.00 26.31 24 LYS I CA 1
ATOM 13228 C C . LYS I 1 24 ? 13.367 -34.611 118.342 1.00 28.05 24 LYS I C 1
ATOM 13229 O O . LYS I 1 24 ? 12.903 -33.774 119.095 1.00 29.22 24 LYS I O 1
ATOM 13235 N N . HIS I 1 25 ? 12.665 -35.153 117.343 1.00 28.59 25 HIS I N 1
ATOM 13236 C CA . HIS I 1 25 ? 11.268 -34.822 117.133 1.00 30.70 25 HIS I CA 1
ATOM 13237 C C . HIS I 1 25 ? 10.336 -35.684 117.984 1.00 32.01 25 HIS I C 1
ATOM 13238 O O . HIS I 1 25 ? 9.136 -35.436 118.013 1.00 33.83 25 HIS I O 1
ATOM 13245 N N . ASN I 1 26 ? 10.876 -36.711 118.649 1.00 31.44 26 ASN I N 1
ATOM 13246 C CA . ASN I 1 26 ? 10.063 -37.677 119.401 1.00 32.74 26 ASN I CA 1
ATOM 13247 C C . ASN I 1 26 ? 9.031 -38.364 118.512 1.00 34.10 26 ASN I C 1
ATOM 13248 O O . ASN I 1 26 ? 7.953 -38.685 118.961 1.00 35.91 26 ASN I O 1
ATOM 13253 N N . ILE I 1 27 ? 9.404 -38.618 117.264 1.00 33.99 27 ILE I N 1
ATOM 13254 C CA . ILE I 1 27 ? 8.549 -39.307 116.309 1.00 35.68 27 ILE I CA 1
ATOM 13255 C C . ILE I 1 27 ? 8.778 -40.813 116.367 1.00 35.50 27 ILE I C 1
ATOM 13256 O O . ILE I 1 27 ? 9.919 -41.283 116.306 1.00 33.87 27 ILE I O 1
ATOM 13261 N N . MET I 1 28 ? 7.689 -41.567 116.478 1.00 37.75 28 MET I N 1
ATOM 13262 C CA . MET I 1 28 ? 7.761 -43.010 116.707 1.00 38.12 28 MET I CA 1
ATOM 13263 C C . MET I 1 28 ? 7.525 -43.822 115.445 1.00 39.16 28 MET I C 1
ATOM 13264 O O . MET I 1 28 ? 7.847 -44.997 115.399 1.00 38.81 28 MET I O 1
ATOM 13269 N N . SER I 1 29 ? 6.963 -43.201 114.421 1.00 41.19 29 SER I N 1
ATOM 13270 C CA . SER I 1 29 ? 6.751 -43.876 113.145 1.00 42.91 29 SER I CA 1
ATOM 13271 C C . SER I 1 29 ? 7.996 -43.731 112.278 1.00 41.63 29 SER I C 1
ATOM 13272 O O . SER I 1 29 ? 8.459 -42.619 112.028 1.00 41.18 29 SER I O 1
ATOM 13275 N N . THR I 1 30 ? 8.543 -44.855 111.830 1.00 41.39 30 THR I N 1
ATOM 13276 C CA . THR I 1 30 ? 9.714 -44.836 110.956 1.00 40.60 30 THR I CA 1
ATOM 13277 C C . THR I 1 30 ? 9.398 -44.135 109.630 1.00 42.07 30 THR I C 1
ATOM 13278 O O . THR I 1 30 ? 10.241 -43.416 109.094 1.00 41.64 30 THR I O 1
ATOM 13282 N N . LYS I 1 31 ? 8.192 -44.346 109.111 1.00 44.25 31 LYS I N 1
ATOM 13283 C CA . LYS I 1 31 ? 7.764 -43.701 107.875 1.00 46.13 31 LYS I CA 1
ATOM 13284 C C . LYS I 1 31 ? 7.718 -42.177 108.008 1.00 45.66 31 LYS I C 1
ATOM 13285 O O . LYS I 1 31 ? 8.282 -41.469 107.172 1.00 45.34 31 LYS I O 1
ATOM 13287 N N . LYS I 1 32 ? 7.065 -41.680 109.060 1.00 45.44 32 LYS I N 1
ATOM 13288 C CA . LYS I 1 32 ? 6.979 -40.238 109.275 1.00 45.16 32 LYS I CA 1
ATOM 13289 C C . LYS I 1 32 ? 8.369 -39.648 109.550 1.00 42.42 32 LYS I C 1
ATOM 13290 O O . LYS I 1 32 ? 8.681 -38.553 109.087 1.00 42.31 32 LYS I O 1
ATOM 13292 N N . LEU I 1 33 ? 9.201 -40.376 110.288 1.00 40.31 33 LEU I N 1
ATOM 13293 C CA . LEU I 1 33 ? 10.564 -39.923 110.590 1.00 38.04 33 LEU I CA 1
ATOM 13294 C C . LEU I 1 33 ? 11.343 -39.696 109.306 1.00 38.10 33 LEU I C 1
ATOM 13295 O O . LEU I 1 33 ? 11.994 -38.681 109.152 1.00 37.25 33 LEU I O 1
ATOM 13300 N N . ALA I 1 34 ? 11.271 -40.659 108.397 1.00 39.49 34 ALA I N 1
ATOM 13301 C CA . ALA I 1 34 ? 11.914 -40.535 107.093 1.00 40.45 34 ALA I CA 1
ATOM 13302 C C . ALA I 1 34 ? 11.532 -39.233 106.404 1.00 42.11 34 ALA I C 1
ATOM 13303 O O . ALA I 1 34 ? 12.395 -38.522 105.897 1.00 41.65 34 ALA I O 1
ATOM 13305 N N . HIS I 1 35 ? 10.239 -38.926 106.384 1.00 44.64 35 HIS I N 1
ATOM 13306 C CA . HIS I 1 35 ? 9.731 -37.721 105.731 1.00 46.99 35 HIS I CA 1
ATOM 13307 C C . HIS I 1 35 ? 10.281 -36.429 106.351 1.00 45.53 35 HIS I C 1
ATOM 13308 O O . HIS I 1 35 ? 10.767 -35.540 105.650 1.00 45.54 35 HIS I O 1
ATOM 13315 N N . VAL I 1 36 ? 10.165 -36.327 107.671 1.00 44.40 36 VAL I N 1
ATOM 13316 C CA . VAL I 1 36 ? 10.623 -35.153 108.411 1.00 43.22 36 VAL I CA 1
ATOM 13317 C C . VAL I 1 36 ? 12.116 -34.995 108.199 1.00 41.57 36 VAL I C 1
ATOM 13318 O O . VAL I 1 36 ? 12.646 -33.893 108.097 1.00 41.26 36 VAL I O 1
ATOM 13322 N N . CYS I 1 37 ? 12.788 -36.130 108.133 1.00 41.04 37 CYS I N 1
ATOM 13323 C CA . CYS I 1 37 ? 14.224 -36.190 107.951 1.00 39.71 37 CYS I CA 1
ATOM 13324 C C . CYS I 1 37 ? 14.620 -35.604 106.608 1.00 40.58 37 CYS I C 1
ATOM 13325 O O . CYS I 1 37 ? 15.501 -34.768 106.520 1.00 40.12 37 CYS I O 1
ATOM 13328 N N . GLU I 1 38 ? 13.956 -36.050 105.550 1.00 42.94 38 GLU I N 1
ATOM 13329 C CA . GLU I 1 38 ? 14.196 -35.501 104.233 1.00 43.90 38 GLU I CA 1
ATOM 13330 C C . GLU I 1 38 ? 13.937 -33.998 104.200 1.00 43.37 38 GLU I C 1
ATOM 13331 O O . GLU I 1 38 ? 14.647 -33.258 103.511 1.00 43.52 38 GLU I O 1
ATOM 13337 N N . HIS I 1 39 ? 12.907 -33.551 104.919 1.00 42.76 39 HIS I N 1
ATOM 13338 C CA . HIS I 1 39 ? 12.570 -32.122 104.977 1.00 42.53 39 HIS I CA 1
ATOM 13339 C C . HIS I 1 39 ? 13.744 -31.277 105.497 1.00 39.90 39 HIS I C 1
ATOM 13340 O O . HIS I 1 39 ? 14.172 -30.339 104.827 1.00 39.93 39 HIS I O 1
ATOM 13347 N N . TYR I 1 40 ? 14.274 -31.639 106.664 1.00 37.28 40 TYR I N 1
ATOM 13348 C CA . TYR I 1 40 ? 15.367 -30.877 107.283 1.00 35.41 40 TYR I CA 1
ATOM 13349 C C . TYR I 1 40 ? 16.666 -30.965 106.500 1.00 34.23 40 TYR I C 1
ATOM 13350 O O . TYR I 1 40 ? 17.400 -29.985 106.386 1.00 33.84 40 TYR I O 1
ATOM 13359 N N . ALA I 1 41 ? 16.940 -32.141 105.955 1.00 33.98 41 ALA I N 1
ATOM 13360 C CA . ALA I 1 41 ? 18.112 -32.339 105.123 1.00 33.42 41 ALA I CA 1
ATOM 13361 C C . ALA I 1 41 ? 18.114 -31.351 103.961 1.00 34.48 41 ALA I C 1
ATOM 13362 O O . ALA I 1 41 ? 19.135 -30.736 103.668 1.00 34.06 41 ALA I O 1
ATOM 13364 N N . LYS I 1 42 ? 16.971 -31.210 103.296 1.00 36.17 42 LYS I N 1
ATOM 13365 C CA . LYS I 1 42 ? 16.836 -30.277 102.173 1.00 37.55 42 LYS I CA 1
ATOM 13366 C C . LYS I 1 42 ? 17.085 -28.833 102.610 1.00 36.58 42 LYS I C 1
ATOM 13367 O O . LYS I 1 42 ? 17.742 -28.074 101.911 1.00 36.68 42 LYS I O 1
ATOM 13373 N N . LYS I 1 43 ? 16.566 -28.458 103.771 1.00 35.60 43 LYS I N 1
ATOM 13374 C CA . LYS I 1 43 ? 16.811 -27.112 104.294 1.00 34.98 43 LYS I CA 1
ATOM 13375 C C . LYS I 1 43 ? 18.258 -26.853 104.593 1.00 32.63 43 LYS I C 1
ATOM 13376 O O . LYS I 1 43 ? 18.755 -25.765 104.331 1.00 32.82 43 LYS I O 1
ATOM 13382 N N . ALA I 1 44 ? 18.936 -27.865 105.114 1.00 30.54 44 ALA I N 1
ATOM 13383 C CA . ALA I 1 44 ? 20.328 -27.727 105.486 1.00 28.81 44 ALA I CA 1
ATOM 13384 C C . ALA I 1 44 ? 21.208 -27.609 104.237 1.00 28.54 44 ALA I C 1
ATOM 13385 O O . ALA I 1 44 ? 22.187 -26.872 104.228 1.00 28.18 44 ALA I O 1
ATOM 13387 N N . ILE I 1 45 ? 20.842 -28.339 103.192 1.00 28.89 45 ILE I N 1
ATOM 13388 C CA . ILE I 1 45 ? 21.557 -28.289 101.931 1.00 29.12 45 ILE I CA 1
ATOM 13389 C C . ILE I 1 45 ? 21.553 -26.869 101.365 1.00 29.67 45 ILE I C 1
ATOM 13390 O O . ILE I 1 45 ? 22.547 -26.421 100.784 1.00 29.62 45 ILE I O 1
ATOM 13395 N N . ILE I 1 46 ? 20.469 -26.139 101.583 1.00 30.22 46 ILE I N 1
ATOM 13396 C CA . ILE I 1 46 ? 20.380 -24.767 101.094 1.00 31.06 46 ILE I CA 1
ATOM 13397 C C . ILE I 1 46 ? 21.462 -23.889 101.708 1.00 29.77 46 ILE I C 1
ATOM 13398 O O . ILE I 1 46 ? 22.129 -23.136 101.016 1.00 30.11 46 ILE I O 1
ATOM 13403 N N . ASN I 1 47 ? 21.637 -23.987 103.013 1.00 28.46 47 ASN I N 1
ATOM 13404 C CA . ASN I 1 47 ? 22.697 -23.221 103.679 1.00 27.60 47 ASN I CA 1
ATOM 13405 C C . ASN I 1 47 ? 24.071 -23.758 103.366 1.00 26.63 47 ASN I C 1
ATOM 13406 O O . ASN I 1 47 ? 24.987 -23.004 103.101 1.00 26.72 47 ASN I O 1
ATOM 13411 N N . LEU I 1 48 ? 24.193 -25.071 103.334 1.00 25.94 48 LEU I N 1
ATOM 13412 C CA . LEU I 1 48 ? 25.429 -25.706 102.934 1.00 25.56 48 LEU I CA 1
ATOM 13413 C C . LEU I 1 48 ? 25.914 -25.278 101.529 1.00 26.48 48 LEU I C 1
ATOM 13414 O O . LEU I 1 48 ? 27.114 -25.066 101.314 1.00 26.58 48 LEU I O 1
ATOM 13419 N N . ASN I 1 49 ? 24.989 -25.142 100.584 1.00 27.46 49 ASN I N 1
ATOM 13420 C CA . ASN I 1 49 ? 25.351 -24.729 99.207 1.00 28.63 49 ASN I CA 1
ATOM 13421 C C . ASN I 1 49 ? 25.850 -23.300 99.107 1.00 28.94 49 ASN I C 1
ATOM 13422 O O . ASN I 1 49 ? 26.471 -22.938 98.120 1.00 29.78 49 ASN I O 1
ATOM 13427 N N . LYS I 1 50 ? 25.620 -22.495 100.137 1.00 28.45 50 LYS I N 1
ATOM 13428 C CA . LYS I 1 50 ? 26.210 -21.164 100.187 1.00 28.81 50 LYS I CA 1
ATOM 13429 C C . LYS I 1 50 ? 27.677 -21.176 100.606 1.00 28.22 50 LYS I C 1
ATOM 13430 O O . LYS I 1 50 ? 28.351 -20.150 100.545 1.00 28.66 50 LYS I O 1
ATOM 13436 N N . GLU I 1 51 ? 28.179 -22.314 101.059 1.00 27.51 51 GLU I N 1
ATOM 13437 C CA . GLU I 1 51 ? 29.528 -22.343 101.615 1.00 27.34 51 GLU I CA 1
ATOM 13438 C C . GLU I 1 51 ? 30.540 -22.644 100.530 1.00 28.04 51 GLU I C 1
ATOM 13439 O O . GLU I 1 51 ? 30.264 -23.434 99.654 1.00 28.40 51 GLU I O 1
ATOM 13445 N N . PRO I 1 52 ? 31.745 -22.071 100.643 1.00 28.51 52 PRO I N 1
ATOM 13446 C CA . PRO I 1 52 ? 32.795 -22.474 99.744 1.00 29.40 52 PRO I CA 1
ATOM 13447 C C . PRO I 1 52 ? 33.122 -23.949 99.866 1.00 29.33 52 PRO I C 1
ATOM 13448 O O . PRO I 1 52 ? 32.985 -24.540 100.931 1.00 28.61 52 PRO I O 1
ATOM 13452 N N . LEU I 1 53 ? 33.603 -24.519 98.775 1.00 30.38 53 LEU I N 1
ATOM 13453 C CA . LEU I 1 53 ? 34.038 -25.895 98.772 1.00 30.77 53 LEU I CA 1
ATOM 13454 C C . LEU I 1 53 ? 35.337 -25.979 99.570 1.00 31.26 53 LEU I C 1
ATOM 13455 O O . LEU I 1 53 ? 36.171 -25.086 99.490 1.00 31.99 53 LEU I O 1
ATOM 13460 N N . PRO I 1 54 ? 35.496 -27.034 100.368 1.00 31.06 54 PRO I N 1
ATOM 13461 C CA . PRO I 1 54 ? 36.669 -27.119 101.231 1.00 31.88 54 PRO I CA 1
ATOM 13462 C C . PRO I 1 54 ? 37.915 -27.390 100.429 1.00 33.91 54 PRO I C 1
ATOM 13463 O O . PRO I 1 54 ? 37.832 -27.944 99.326 1.00 34.65 54 PRO I O 1
ATOM 13467 N N . GLN I 1 55 ? 39.062 -26.990 100.966 1.00 35.10 55 GLN I N 1
ATOM 13468 C CA . GLN I 1 55 ? 40.349 -27.311 100.347 1.00 37.45 55 GLN I CA 1
ATOM 13469 C C . GLN I 1 55 ? 40.679 -28.796 100.444 1.00 38.49 55 GLN I C 1
ATOM 13470 O O . GLN I 1 55 ? 41.217 -29.362 99.503 1.00 40.23 55 GLN I O 1
ATOM 13476 N N . LYS I 1 56 ? 40.362 -29.419 101.581 1.00 37.66 56 LYS I N 1
ATOM 13477 C CA . LYS I 1 56 ? 40.590 -30.858 101.762 1.00 38.66 56 LYS I CA 1
ATOM 13478 C C . LYS I 1 56 ? 39.282 -31.592 101.775 1.00 36.81 56 LYS I C 1
ATOM 13479 O O . LYS I 1 56 ? 38.415 -31.285 102.584 1.00 34.89 56 LYS I O 1
ATOM 13485 N N . PHE I 1 57 ? 39.148 -32.570 100.886 1.00 26.69 57 PHE I N 1
ATOM 13486 C CA . PHE I 1 57 ? 38.006 -33.460 100.901 1.00 25.68 57 PHE I CA 1
ATOM 13487 C C . PHE I 1 57 ? 38.405 -34.681 101.707 1.00 25.39 57 PHE I C 1
ATOM 13488 O O . PHE I 1 57 ? 39.243 -35.456 101.288 1.00 26.04 57 PHE I O 1
ATOM 13496 N N . ASP I 1 58 ? 37.822 -34.803 102.893 1.00 24.72 58 ASP I N 1
ATOM 13497 C CA . ASP I 1 58 ? 38.240 -35.811 103.849 1.00 24.58 58 ASP I CA 1
ATOM 13498 C C . ASP I 1 58 ? 37.079 -36.188 104.743 1.00 23.57 58 ASP I C 1
ATOM 13499 O O . ASP I 1 58 ? 35.972 -35.671 104.581 1.00 23.12 58 ASP I O 1
ATOM 13504 N N . SER I 1 59 ? 37.328 -37.105 105.672 1.00 23.42 59 SER I N 1
ATOM 13505 C CA . SER I 1 59 ? 36.279 -37.652 106.548 1.00 22.57 59 SER I CA 1
ATOM 13506 C C . SER I 1 59 ? 35.718 -36.573 107.453 1.00 22.19 59 SER I C 1
ATOM 13507 O O . SER I 1 59 ? 34.533 -36.585 107.775 1.00 21.57 59 SER I O 1
ATOM 13510 N N . SER I 1 60 ? 36.546 -35.616 107.848 1.00 22.76 60 SER I N 1
ATOM 13511 C CA . SER I 1 60 ? 36.045 -34.462 108.587 1.00 22.70 60 SER I CA 1
ATOM 13512 C C . SER I 1 60 ? 34.947 -33.735 107.835 1.00 22.22 60 SER I C 1
ATOM 13513 O O . SER I 1 60 ? 33.932 -33.383 108.422 1.00 21.88 60 SER I O 1
ATOM 13516 N N . TYR I 1 61 ? 35.168 -33.470 106.553 1.00 22.40 61 TYR I N 1
ATOM 13517 C CA . TYR I 1 61 ? 34.140 -32.818 105.728 1.00 22.26 61 TYR I CA 1
ATOM 13518 C C . TYR I 1 61 ? 32.897 -33.698 105.584 1.00 21.47 61 TYR I C 1
ATOM 13519 O O . TYR I 1 61 ? 31.775 -33.208 105.686 1.00 21.34 61 TYR I O 1
ATOM 13528 N N . LEU I 1 62 ? 33.107 -34.996 105.379 1.00 21.13 62 LEU I N 1
ATOM 13529 C CA . LEU I 1 62 ? 32.010 -35.953 105.357 1.00 20.69 62 LEU I CA 1
ATOM 13530 C C . LEU I 1 62 ? 31.160 -35.885 106.642 1.00 20.22 62 LEU I C 1
ATOM 13531 O O . LEU I 1 62 ? 29.921 -35.882 106.588 1.00 20.14 62 LEU I O 1
ATOM 13536 N N . LYS I 1 63 ? 31.833 -35.855 107.789 1.00 20.11 63 LYS I N 1
ATOM 13537 C CA . LYS I 1 63 ? 31.142 -35.799 109.090 1.00 19.80 63 LYS I CA 1
ATOM 13538 C C . LYS I 1 63 ? 30.398 -34.492 109.244 1.00 20.01 63 LYS I C 1
ATOM 13539 O O . LYS I 1 63 ? 29.273 -34.483 109.758 1.00 19.86 63 LYS I O 1
ATOM 13545 N N . TYR I 1 64 ? 30.995 -33.405 108.764 1.00 20.52 64 TYR I N 1
ATOM 13546 C CA . TYR I 1 64 ? 30.348 -32.099 108.815 1.00 20.99 64 TYR I CA 1
ATOM 13547 C C . TYR I 1 64 ? 29.065 -32.088 107.970 1.00 21.07 64 TYR I C 1
ATOM 13548 O O . TYR I 1 64 ? 28.052 -31.533 108.385 1.00 21.33 64 TYR I O 1
ATOM 13557 N N . ILE I 1 65 ? 29.092 -32.746 106.815 1.00 21.03 65 ILE I N 1
ATOM 13558 C CA . ILE I 1 65 ? 27.905 -32.831 105.983 1.00 21.35 65 ILE I CA 1
ATOM 13559 C C . ILE I 1 65 ? 26.802 -33.587 106.684 1.00 21.05 65 ILE I C 1
ATOM 13560 O O . ILE I 1 65 ? 25.666 -33.154 106.718 1.00 21.52 65 ILE I O 1
ATOM 13565 N N . HIS I 1 66 ? 27.160 -34.732 107.236 1.00 20.44 66 HIS I N 1
ATOM 13566 C CA . HIS I 1 66 ? 26.213 -35.540 107.989 1.00 20.24 66 HIS I CA 1
ATOM 13567 C C . HIS I 1 66 ? 25.681 -34.763 109.184 1.00 20.29 66 HIS I C 1
ATOM 13568 O O . HIS I 1 66 ? 24.474 -34.782 109.456 1.00 20.61 66 HIS I O 1
ATOM 13575 N N . GLN I 1 67 ? 26.563 -34.038 109.856 1.00 20.21 67 GLN I N 1
ATOM 13576 C CA . GLN I 1 67 ? 26.147 -33.182 110.966 1.00 20.53 67 GLN I CA 1
ATOM 13577 C C . GLN I 1 67 ? 25.095 -32.182 110.510 1.00 21.31 67 GLN I C 1
ATOM 13578 O O . GLN I 1 67 ? 24.021 -32.064 111.125 1.00 21.68 67 GLN I O 1
ATOM 13584 N N . ARG I 1 68 ? 25.377 -31.471 109.430 1.00 21.76 68 ARG I N 1
ATOM 13585 C CA . ARG I 1 68 ? 24.422 -30.488 108.920 1.00 22.78 68 ARG I CA 1
ATOM 13586 C C . ARG I 1 68 ? 23.102 -31.108 108.448 1.00 23.15 68 ARG I C 1
ATOM 13587 O O . ARG I 1 68 ? 22.035 -30.546 108.654 1.00 24.05 68 ARG I O 1
ATOM 13595 N N . LEU I 1 69 ? 23.188 -32.264 107.811 1.00 22.73 69 LEU I N 1
ATOM 13596 C CA . LEU I 1 69 ? 22.001 -32.907 107.275 1.00 23.32 69 LEU I CA 1
ATOM 13597 C C . LEU I 1 69 ? 21.076 -33.422 108.348 1.00 23.37 69 LEU I C 1
ATOM 13598 O O . LEU I 1 69 ? 19.864 -33.433 108.156 1.00 24.30 69 LEU I O 1
ATOM 13603 N N . PHE I 1 70 ? 21.645 -33.856 109.470 1.00 22.58 70 PHE I N 1
ATOM 13604 C CA . PHE I 1 70 ? 20.867 -34.583 110.476 1.00 22.62 70 PHE I CA 1
ATOM 13605 C C . PHE I 1 70 ? 20.820 -33.995 111.880 1.00 22.62 70 PHE I C 1
ATOM 13606 O O . PHE I 1 70 ? 20.200 -34.578 112.761 1.00 22.71 70 PHE I O 1
ATOM 13614 N N . GLU I 1 71 ? 21.439 -32.840 112.103 1.00 22.79 71 GLU I N 1
ATOM 13615 C CA . GLU I 1 71 ? 21.521 -32.270 113.480 1.00 22.95 71 GLU I CA 1
ATOM 13616 C C . GLU I 1 71 ? 20.175 -31.848 114.069 1.00 23.86 71 GLU I C 1
ATOM 13617 O O . GLU I 1 71 ? 20.057 -31.716 115.297 1.00 24.05 71 GLU I O 1
ATOM 13623 N N . SER I 1 72 ? 19.167 -31.647 113.235 1.00 24.61 72 SER I N 1
ATOM 13624 C CA . SER I 1 72 ? 17.820 -31.328 113.719 1.00 25.73 72 SER I CA 1
ATOM 13625 C C . SER I 1 72 ? 17.031 -32.570 114.127 1.00 25.63 72 SER I C 1
ATOM 13626 O O . SER I 1 72 ? 15.996 -32.464 114.780 1.00 26.66 72 SER I O 1
ATOM 13629 N N . THR I 1 73 ? 17.533 -33.733 113.737 1.00 24.62 73 THR I N 1
ATOM 13630 C CA . THR I 1 73 ? 16.837 -35.002 113.890 1.00 24.70 73 THR I CA 1
ATOM 13631 C C . THR I 1 73 ? 17.573 -35.990 114.812 1.00 23.66 73 THR I C 1
ATOM 13632 O O . THR I 1 73 ? 16.941 -36.621 115.637 1.00 24.01 73 THR I O 1
ATOM 13636 N N . PHE I 1 74 ? 18.879 -36.156 114.637 1.00 22.60 74 PHE I N 1
ATOM 13637 C CA . PHE I 1 74 ? 19.626 -37.131 115.414 1.00 21.88 74 PHE I CA 1
ATOM 13638 C C . PHE I 1 74 ? 20.678 -36.477 116.293 1.00 21.43 74 PHE I C 1
ATOM 13639 O O . PHE I 1 74 ? 21.478 -35.680 115.814 1.00 21.22 74 PHE I O 1
ATOM 13647 N N . GLU I 1 75 ? 20.669 -36.851 117.559 1.00 21.47 75 GLU I N 1
ATOM 13648 C CA . GLU I 1 75 ? 21.579 -36.315 118.555 1.00 21.36 75 GLU I CA 1
ATOM 13649 C C . GLU I 1 75 ? 23.020 -36.619 118.205 1.00 20.64 75 GLU I C 1
ATOM 13650 O O . GLU I 1 75 ? 23.894 -35.818 118.442 1.00 20.61 75 GLU I O 1
ATOM 13656 N N . TRP I 1 76 ? 23.235 -37.778 117.596 1.00 20.26 76 TRP I N 1
ATOM 13657 C CA . TRP I 1 76 ? 24.573 -38.253 117.186 1.00 19.80 76 TRP I CA 1
ATOM 13658 C C . TRP I 1 76 ? 24.995 -37.778 115.775 1.00 19.55 76 TRP I C 1
ATOM 13659 O O . TRP I 1 76 ? 26.020 -38.235 115.252 1.00 19.27 76 TRP I O 1
ATOM 13670 N N . ALA I 1 77 ? 24.254 -36.846 115.180 1.00 19.81 77 ALA I N 1
ATOM 13671 C CA . ALA I 1 77 ? 24.602 -36.375 113.830 1.00 19.79 77 ALA I CA 1
ATOM 13672 C C . ALA I 1 77 ? 26.059 -35.965 113.782 1.00 19.61 77 ALA I C 1
ATOM 13673 O O . ALA I 1 77 ? 26.546 -35.305 114.697 1.00 19.81 77 ALA I O 1
ATOM 13675 N N . GLY I 1 78 ? 26.778 -36.450 112.774 1.00 19.40 78 GLY I N 1
ATOM 13676 C CA . GLY I 1 78 ? 28.194 -36.115 112.592 1.00 19.43 78 GLY I CA 1
ATOM 13677 C C . GLY I 1 78 ? 29.150 -37.103 113.261 1.00 19.38 78 GLY I C 1
ATOM 13678 O O . GLY I 1 78 ? 30.350 -37.134 112.930 1.00 19.51 78 GLY I O 1
ATOM 13679 N N . TYR I 1 79 ? 28.626 -37.900 114.206 1.00 19.37 79 TYR I N 1
ATOM 13680 C CA . TYR I 1 79 ? 29.405 -38.917 114.892 1.00 19.55 79 TYR I CA 1
ATOM 13681 C C . TYR I 1 79 ? 29.242 -40.273 114.189 1.00 19.51 79 TYR I C 1
ATOM 13682 O O . TYR I 1 79 ? 28.147 -40.671 113.821 1.00 19.50 79 TYR I O 1
ATOM 13691 N N . THR I 1 80 ? 30.349 -40.975 114.028 1.00 19.76 80 THR I N 1
ATOM 13692 C CA . THR I 1 80 ? 30.368 -42.262 113.358 1.00 19.98 80 THR I CA 1
ATOM 13693 C C . THR I 1 80 ? 29.967 -43.353 114.318 1.00 20.30 80 THR I C 1
ATOM 13694 O O . THR I 1 80 ? 29.968 -43.137 115.551 1.00 20.38 80 THR I O 1
ATOM 13698 N N . ARG I 1 81 ? 29.693 -44.549 113.791 1.00 20.60 81 ARG I N 1
ATOM 13699 C CA . ARG I 1 81 ? 29.124 -45.604 114.629 1.00 21.03 81 ARG I CA 1
ATOM 13700 C C . ARG I 1 81 ? 30.138 -46.338 115.534 1.00 21.69 81 ARG I C 1
ATOM 13701 O O . ARG I 1 81 ? 29.770 -47.260 116.271 1.00 22.21 81 ARG I O 1
ATOM 13709 N N . ASP I 1 82 ? 31.417 -45.977 115.410 1.00 21.87 82 ASP I N 1
ATOM 13710 C CA . ASP I 1 82 ? 32.465 -46.433 116.319 1.00 22.69 82 ASP I CA 1
ATOM 13711 C C . ASP I 1 82 ? 32.623 -45.443 117.461 1.00 22.53 82 ASP I C 1
ATOM 13712 O O . ASP I 1 82 ? 33.316 -45.731 118.431 1.00 23.37 82 ASP I O 1
ATOM 13717 N N . PHE I 1 83 ? 31.959 -44.293 117.366 1.00 21.66 83 PHE I N 1
ATOM 13718 C CA . PHE I 1 83 ? 31.954 -43.328 118.453 1.00 21.63 83 PHE I CA 1
ATOM 13719 C C . PHE I 1 83 ? 30.947 -43.735 119.500 1.00 21.75 83 PHE I C 1
ATOM 13720 O O . PHE I 1 83 ? 29.766 -43.943 119.224 1.00 21.31 83 PHE I O 1
ATOM 13728 N N . SER I 1 84 ? 31.431 -43.855 120.724 1.00 22.54 84 SER I N 1
ATOM 13729 C CA . SER I 1 84 ? 30.577 -44.226 121.823 1.00 22.86 84 SER I CA 1
ATOM 13730 C C . SER I 1 84 ? 29.765 -43.000 122.238 1.00 22.44 84 SER I C 1
ATOM 13731 O O . SER I 1 84 ? 30.262 -42.115 122.944 1.00 22.84 84 SER I O 1
ATOM 13734 N N . PHE I 1 85 ? 28.508 -42.960 121.805 1.00 21.87 85 PHE I N 1
ATOM 13735 C CA . PHE I 1 85 ? 27.691 -41.758 121.942 1.00 21.57 85 PHE I CA 1
ATOM 13736 C C . PHE I 1 85 ? 26.752 -41.817 123.156 1.00 22.15 85 PHE I C 1
ATOM 13737 O O . PHE I 1 85 ? 25.998 -42.770 123.300 1.00 22.33 85 PHE I O 1
ATOM 13745 N N . THR I 1 86 ? 26.772 -40.776 123.987 1.00 22.59 86 THR I N 1
ATOM 13746 C CA . THR I 1 86 ? 25.847 -40.664 125.126 1.00 23.25 86 THR I CA 1
ATOM 13747 C C . THR I 1 86 ? 24.632 -39.829 124.773 1.00 23.11 86 THR I C 1
ATOM 13748 O O . THR I 1 86 ? 24.733 -38.634 124.489 1.00 23.14 86 THR I O 1
ATOM 13752 N N . PHE I 1 87 ? 23.491 -40.489 124.729 1.00 23.27 87 PHE I N 1
ATOM 13753 C CA . PHE I 1 87 ? 22.225 -39.828 124.469 1.00 23.47 87 PHE I CA 1
ATOM 13754 C C . PHE I 1 87 ? 21.794 -38.974 125.659 1.00 24.46 87 PHE I C 1
ATOM 13755 O O . PHE I 1 87 ? 22.298 -39.147 126.767 1.00 25.09 87 PHE I O 1
ATOM 13763 N N . ASP I 1 88 ? 20.868 -38.061 125.396 1.00 24.90 88 ASP I N 1
ATOM 13764 C CA . ASP I 1 88 ? 20.293 -37.191 126.390 1.00 26.07 88 ASP I CA 1
ATOM 13765 C C . ASP I 1 88 ? 19.601 -38.013 127.502 1.00 26.97 88 ASP I C 1
ATOM 13766 O O . ASP I 1 88 ? 19.581 -37.601 128.662 1.00 27.92 88 ASP I O 1
ATOM 13771 N N . ASP I 1 89 ? 19.109 -39.202 127.140 1.00 26.81 89 ASP I N 1
ATOM 13772 C CA . ASP I 1 89 ? 18.394 -40.071 128.066 1.00 27.67 89 ASP I CA 1
ATOM 13773 C C . ASP I 1 89 ? 19.335 -40.906 128.964 1.00 27.81 89 ASP I C 1
ATOM 13774 O O . ASP I 1 89 ? 18.871 -41.662 129.784 1.00 28.65 89 ASP I O 1
ATOM 13779 N N . GLY I 1 90 ? 20.650 -40.773 128.789 1.00 27.14 90 GLY I N 1
ATOM 13780 C CA . GLY I 1 90 ? 21.636 -41.452 129.651 1.00 27.45 90 GLY I CA 1
ATOM 13781 C C . GLY I 1 90 ? 22.227 -42.713 129.054 1.00 27.01 90 GLY I C 1
ATOM 13782 O O . GLY I 1 90 ? 23.283 -43.164 129.481 1.00 27.27 90 GLY I O 1
ATOM 13783 N N . THR I 1 91 ? 21.607 -43.239 127.994 1.00 26.47 91 THR I N 1
ATOM 13784 C CA . THR I 1 91 ? 22.120 -44.454 127.335 1.00 26.23 91 THR I CA 1
ATOM 13785 C C . THR I 1 91 ? 23.279 -44.179 126.387 1.00 25.39 91 THR I C 1
ATOM 13786 O O . THR I 1 91 ? 23.466 -43.062 125.926 1.00 24.78 91 THR I O 1
ATOM 13790 N N . VAL I 1 92 ? 24.077 -45.214 126.150 1.00 25.59 92 VAL I N 1
ATOM 13791 C CA . VAL I 1 92 ? 25.314 -45.102 125.379 1.00 25.19 92 VAL I CA 1
ATOM 13792 C C . VAL I 1 92 ? 25.219 -46.025 124.156 1.00 25.12 92 VAL I C 1
ATOM 13793 O O . VAL I 1 92 ? 24.982 -47.218 124.305 1.00 25.76 92 VAL I O 1
ATOM 13797 N N . ALA I 1 93 ? 25.367 -45.455 122.968 1.00 24.57 93 ALA I N 1
ATOM 13798 C CA . ALA I 1 93 ? 25.163 -46.214 121.730 1.00 24.81 93 ALA I CA 1
ATOM 13799 C C . ALA I 1 93 ? 26.412 -46.320 120.866 1.00 25.02 93 ALA I C 1
ATOM 13800 O O . ALA I 1 93 ? 27.204 -45.390 120.765 1.00 24.59 93 ALA I O 1
ATOM 13802 N N . GLU I 1 94 ? 26.555 -47.490 120.264 1.00 26.14 94 GLU I N 1
ATOM 13803 C CA . GLU I 1 94 ? 27.673 -47.819 119.438 1.00 26.92 94 GLU I CA 1
ATOM 13804 C C . GLU I 1 94 ? 27.213 -48.965 118.537 1.00 28.12 94 GLU I C 1
ATOM 13805 O O . GLU I 1 94 ? 26.391 -49.769 118.949 1.00 28.46 94 GLU I O 1
ATOM 13811 N N . MET I 1 95 ? 27.701 -49.010 117.292 1.00 29.26 95 MET I N 1
ATOM 13812 C CA . MET I 1 95 ? 27.307 -50.087 116.387 1.00 31.28 95 MET I CA 1
ATOM 13813 C C . MET I 1 95 ? 28.447 -50.602 115.508 1.00 32.21 95 MET I C 1
ATOM 13814 O O . MET I 1 95 ? 28.587 -50.191 114.364 1.00 31.15 95 MET I O 1
ATOM 13819 N N . PRO I 1 96 ? 29.265 -51.510 116.056 1.00 33.94 96 PRO I N 1
ATOM 13820 C CA . PRO I 1 96 ? 30.414 -52.042 115.332 1.00 35.25 96 PRO I CA 1
ATOM 13821 C C . PRO I 1 96 ? 30.034 -52.945 114.176 1.00 37.06 96 PRO I C 1
ATOM 13822 O O . PRO I 1 96 ? 30.756 -52.988 113.180 1.00 37.22 96 PRO I O 1
ATOM 13826 N N . MET I 1 97 ? 28.939 -53.676 114.308 1.00 39.49 97 MET I N 1
ATOM 13827 C CA . MET I 1 97 ? 28.516 -54.598 113.278 1.00 42.67 97 MET I CA 1
ATOM 13828 C C . MET I 1 97 ? 27.244 -54.073 112.632 1.00 41.75 97 MET I C 1
ATOM 13829 O O . MET I 1 97 ? 26.233 -53.876 113.294 1.00 41.50 97 MET I O 1
ATOM 13834 N N . MET I 1 98 ? 27.318 -53.823 111.330 1.00 42.01 98 MET I N 1
ATOM 13835 C CA . MET I 1 98 ? 26.167 -53.395 110.556 1.00 42.42 98 MET I CA 1
ATOM 13836 C C . MET I 1 98 ? 26.164 -54.180 109.250 1.00 43.87 98 MET I C 1
ATOM 13837 O O . MET I 1 98 ? 27.124 -54.148 108.488 1.00 42.87 98 MET I O 1
ATOM 13842 N N . LYS I 1 99 ? 25.070 -54.897 109.028 1.00 46.15 99 LYS I N 1
ATOM 13843 C CA . LYS I 1 99 ? 24.924 -55.788 107.887 1.00 48.51 99 LYS I CA 1
ATOM 13844 C C . LYS I 1 99 ? 24.373 -55.030 106.709 1.00 48.89 99 LYS I C 1
ATOM 13845 O O . LYS I 1 99 ? 23.667 -54.029 106.870 1.00 48.12 99 LYS I O 1
ATOM 13851 N N . VAL I 1 100 ? 24.733 -55.487 105.513 1.00 50.44 100 VAL I N 1
ATOM 13852 C CA . VAL I 1 100 ? 24.151 -54.937 104.303 1.00 51.13 100 VAL I CA 1
ATOM 13853 C C . VAL I 1 100 ? 22.725 -55.466 104.238 1.00 53.25 100 VAL I C 1
ATOM 13854 O O . VAL I 1 100 ? 22.519 -56.668 104.349 1.00 53.99 100 VAL I O 1
ATOM 13858 N N . PRO I 1 101 ? 21.740 -54.576 104.056 1.00 54.93 101 PRO I N 1
ATOM 13859 C CA . PRO I 1 101 ? 20.348 -55.018 104.069 1.00 57.92 101 PRO I CA 1
ATOM 13860 C C . PRO I 1 101 ? 20.062 -56.129 103.065 1.00 62.34 101 PRO I C 1
ATOM 13861 O O . PRO I 1 101 ? 20.497 -56.053 101.906 1.00 63.35 101 PRO I O 1
ATOM 13865 N N . ASN I 1 102 ? 19.361 -57.163 103.528 1.00 65.38 102 ASN I N 1
ATOM 13866 C CA . ASN I 1 102 ? 18.926 -58.302 102.696 1.00 68.77 102 ASN I CA 1
ATOM 13867 C C . ASN I 1 102 ? 20.025 -59.260 102.194 1.00 68.41 102 ASN I C 1
ATOM 13868 O O . ASN I 1 102 ? 19.707 -60.338 101.694 1.00 70.50 102 ASN I O 1
ATOM 13873 N N . LEU I 1 103 ? 21.296 -58.891 102.344 1.00 65.31 103 LEU I N 1
ATOM 13874 C CA . LEU I 1 103 ? 22.412 -59.764 101.948 1.00 65.40 103 LEU I CA 1
ATOM 13875 C C . LEU I 1 103 ? 23.212 -60.235 103.156 1.00 63.05 103 LEU I C 1
ATOM 13876 O O . LEU I 1 103 ? 23.128 -59.643 104.230 1.00 61.39 103 LEU I O 1
ATOM 13878 N N . ASP I 1 104 ? 24.005 -61.286 102.961 1.00 63.24 104 ASP I N 1
ATOM 13879 C CA . ASP I 1 104 ? 24.802 -61.881 104.030 1.00 62.44 104 ASP I CA 1
ATOM 13880 C C . ASP I 1 104 ? 26.234 -61.351 104.046 1.00 59.77 104 ASP I C 1
ATOM 13881 O O . ASP I 1 104 ? 27.186 -62.117 104.202 1.00 60.70 104 ASP I O 1
ATOM 13886 N N . ILE I 1 105 ? 26.378 -60.037 103.897 1.00 56.35 105 ILE I N 1
ATOM 13887 C CA . ILE I 1 105 ? 27.675 -59.379 103.968 1.00 53.80 105 ILE I CA 1
ATOM 13888 C C . ILE I 1 105 ? 27.617 -58.236 104.972 1.00 50.39 105 ILE I C 1
ATOM 13889 O O . ILE I 1 105 ? 26.559 -57.645 105.210 1.00 49.95 105 ILE I O 1
ATOM 13891 N N . PHE I 1 106 ? 28.764 -57.929 105.565 1.00 47.73 106 PHE I N 1
ATOM 13892 C CA . PHE I 1 106 ? 28.862 -56.844 106.518 1.00 44.28 106 PHE I CA 1
ATOM 13893 C C . PHE I 1 106 ? 29.586 -55.652 105.908 1.00 41.03 106 PHE I C 1
ATOM 13894 O O . PHE I 1 106 ? 30.541 -55.822 105.177 1.00 41.05 106 PHE I O 1
ATOM 13902 N N . TYR I 1 107 ? 29.158 -54.449 106.279 1.00 37.69 107 TYR I N 1
ATOM 13903 C CA . TYR I 1 107 ? 29.978 -53.269 106.095 1.00 35.21 107 TYR I CA 1
ATOM 13904 C C . TYR I 1 107 ? 31.222 -53.390 106.970 1.00 34.45 107 TYR I C 1
ATOM 13905 O O . TYR I 1 107 ? 31.319 -54.292 107.811 1.00 35.36 107 TYR I O 1
ATOM 13914 N N . VAL I 1 108 ? 32.157 -52.471 106.804 1.00 32.84 108 VAL I N 1
ATOM 13915 C CA . VAL I 1 108 ? 33.375 -52.470 107.607 1.00 32.68 108 VAL I CA 1
ATOM 13916 C C . VAL I 1 108 ? 33.047 -52.532 109.128 1.00 32.34 108 VAL I C 1
ATOM 13917 O O . VAL I 1 108 ? 32.191 -51.793 109.611 1.00 30.66 108 VAL I O 1
ATOM 13921 N N . GLN I 1 109 ? 33.717 -53.441 109.839 1.00 33.55 109 GLN I N 1
ATOM 13922 C CA . GLN I 1 109 ? 33.579 -53.559 111.281 1.00 33.60 109 GLN I CA 1
ATOM 13923 C C . GLN I 1 109 ? 33.952 -52.250 111.943 1.00 31.93 109 GLN I C 1
ATOM 13924 O O . GLN I 1 109 ? 34.869 -51.539 111.496 1.00 31.73 109 GLN I O 1
ATOM 13930 N N . GLY I 1 110 ? 33.242 -51.934 113.012 1.00 30.74 110 GLY I N 1
ATOM 13931 C CA . GLY I 1 110 ? 33.455 -50.697 113.753 1.00 29.43 110 GLY I CA 1
ATOM 13932 C C . GLY I 1 110 ? 34.907 -50.406 114.075 1.00 29.71 110 GLY I C 1
ATOM 13933 O O . GLY I 1 110 ? 35.341 -49.252 113.979 1.00 29.12 110 GLY I O 1
ATOM 13934 N N . ASN I 1 111 ? 35.649 -51.431 114.471 1.00 30.82 111 ASN I N 1
ATOM 13935 C CA . ASN I 1 111 ? 37.042 -51.256 114.878 1.00 31.71 111 ASN I CA 1
ATOM 13936 C C . ASN I 1 111 ? 37.993 -50.869 113.750 1.00 31.77 111 ASN I C 1
ATOM 13937 O O . ASN I 1 111 ? 39.090 -50.403 114.020 1.00 32.29 111 ASN I O 1
ATOM 13942 N N . ASP I 1 112 ? 37.552 -51.057 112.497 1.00 31.20 112 ASP I N 1
ATOM 13943 C CA . ASP I 1 112 ? 38.340 -50.718 111.330 1.00 31.25 112 ASP I CA 1
ATOM 13944 C C . ASP I 1 112 ? 37.867 -49.438 110.649 1.00 29.36 112 ASP I C 1
ATOM 13945 O O . ASP I 1 112 ? 38.413 -49.059 109.613 1.00 29.31 112 ASP I O 1
ATOM 13950 N N . ILE I 1 113 ? 36.821 -48.804 111.176 1.00 27.72 113 ILE I N 1
ATOM 13951 C CA . ILE I 1 113 ? 36.264 -47.625 110.513 1.00 26.24 113 ILE I CA 1
ATOM 13952 C C . ILE I 1 113 ? 37.305 -46.519 110.372 1.00 26.10 113 ILE I C 1
ATOM 13953 O O . ILE I 1 113 ? 37.468 -45.945 109.277 1.00 25.88 113 ILE I O 1
ATOM 13958 N N . GLN I 1 114 ? 38.014 -46.231 111.450 1.00 26.29 114 GLN I N 1
ATOM 13959 C CA . GLN I 1 114 ? 38.970 -45.136 111.441 1.00 26.45 114 GLN I CA 1
ATOM 13960 C C . GLN I 1 114 ? 40.097 -45.339 110.424 1.00 27.44 114 GLN I C 1
ATOM 13961 O O . GLN I 1 114 ? 40.499 -44.398 109.763 1.00 27.30 114 GLN I O 1
ATOM 13967 N N . GLU I 1 115 ? 40.637 -46.549 110.388 1.00 28.58 115 GLU I N 1
ATOM 13968 C CA . GLU I 1 115 ? 41.756 -46.869 109.541 1.00 29.90 115 GLU I CA 1
ATOM 13969 C C . GLU I 1 115 ? 41.325 -46.733 108.061 1.00 29.29 115 GLU I C 1
ATOM 13970 O O . GLU I 1 115 ? 42.040 -46.166 107.274 1.00 29.76 115 GLU I O 1
ATOM 13976 N N . ASN I 1 116 ? 40.134 -47.223 107.748 1.00 28.38 116 ASN I N 1
ATOM 13977 C CA . ASN I 1 116 ? 39.570 -47.103 106.444 1.00 27.91 116 ASN I CA 1
ATOM 13978 C C . ASN I 1 116 ? 39.279 -45.656 106.039 1.00 26.83 116 ASN I C 1
ATOM 13979 O O . ASN I 1 116 ? 39.572 -45.268 104.889 1.00 27.06 116 ASN I O 1
ATOM 13984 N N . LEU I 1 117 ? 38.724 -44.862 106.949 1.00 25.77 117 LEU I N 1
ATOM 13985 C CA . LEU I 1 117 ? 38.467 -43.456 106.651 1.00 24.98 117 LEU I CA 1
ATOM 13986 C C . LEU I 1 117 ? 39.762 -42.718 106.424 1.00 25.83 117 LEU I C 1
ATOM 13987 O O . LEU I 1 117 ? 39.863 -41.865 105.543 1.00 25.76 117 LEU I O 1
ATOM 13992 N N . LYS I 1 118 ? 40.768 -43.055 107.222 1.00 26.84 118 LYS I N 1
ATOM 13993 C CA . LYS I 1 118 ? 42.094 -42.492 107.032 1.00 28.01 118 LYS I CA 1
ATOM 13994 C C . LYS I 1 118 ? 42.618 -42.849 105.647 1.00 28.86 118 LYS I C 1
ATOM 13995 O O . LYS I 1 118 ? 43.154 -41.987 104.940 1.00 29.26 118 LYS I O 1
ATOM 14001 N N . LYS I 1 119 ? 42.498 -44.110 105.260 1.00 29.40 119 LYS I N 1
ATOM 14002 C CA . LYS I 1 119 ? 42.971 -44.543 103.935 1.00 30.51 119 LYS I CA 1
ATOM 14003 C C . LYS I 1 119 ? 42.230 -43.808 102.812 1.00 29.80 119 LYS I C 1
ATOM 14004 O O . LYS I 1 119 ? 42.831 -43.390 101.829 1.00 30.55 119 LYS I O 1
ATOM 14006 N N . PHE I 1 120 ? 40.925 -43.637 103.005 1.00 28.64 120 PHE I N 1
ATOM 14007 C CA . PHE I 1 120 ? 40.073 -42.834 102.138 1.00 28.07 120 PHE I CA 1
ATOM 14008 C C . PHE I 1 120 ? 40.564 -41.397 102.003 1.00 28.28 120 PHE I C 1
ATOM 14009 O O . PHE I 1 120 ? 40.712 -40.886 100.873 1.00 28.56 120 PHE I O 1
ATOM 14017 N N . ASP I 1 121 ? 40.855 -40.764 103.135 1.00 28.28 121 ASP I N 1
ATOM 14018 C CA . ASP I 1 121 ? 41.453 -39.424 103.131 1.00 28.89 121 ASP I CA 1
ATOM 14019 C C . ASP I 1 121 ? 42.807 -39.352 102.365 1.00 30.53 121 ASP I C 1
ATOM 14020 O O . ASP I 1 121 ? 43.064 -38.397 101.638 1.00 30.95 121 ASP I O 1
ATOM 14025 N N . GLN I 1 122 ? 43.663 -40.346 102.568 1.00 31.73 122 GLN I N 1
ATOM 14026 C CA . GLN I 1 122 ? 44.983 -40.398 101.949 1.00 33.59 122 GLN I CA 1
ATOM 14027 C C . GLN I 1 122 ? 44.908 -40.540 100.429 1.00 33.83 122 GLN I C 1
ATOM 14028 O O . GLN I 1 122 ? 45.654 -39.874 99.717 1.00 34.71 122 GLN I O 1
ATOM 14034 N N . LEU I 1 123 ? 44.025 -41.414 99.955 1.00 33.17 123 LEU I N 1
ATOM 14035 C CA . LEU I 1 123 ? 43.785 -41.585 98.515 1.00 33.58 123 LEU I CA 1
ATOM 14036 C C . LEU I 1 123 ? 43.392 -40.279 97.842 1.00 33.31 123 LEU I C 1
ATOM 14037 O O . LEU I 1 123 ? 43.973 -39.893 96.793 1.00 34.44 123 LEU I O 1
ATOM 14042 N N . LEU I 1 124 ? 42.437 -39.583 98.432 1.00 32.10 124 LEU I N 1
ATOM 14043 C CA . LEU I 1 124 ? 41.982 -38.299 97.892 1.00 31.97 124 LEU I CA 1
ATOM 14044 C C . LEU I 1 124 ? 43.086 -37.253 97.875 1.00 33.13 124 LEU I C 1
ATOM 14045 O O . LEU I 1 124 ? 43.281 -36.560 96.861 1.00 33.94 124 LEU I O 1
ATOM 14050 N N . ALA I 1 125 ? 43.812 -37.152 98.982 1.00 33.52 125 ALA I N 1
ATOM 14051 C CA . ALA I 1 125 ? 44.921 -36.203 99.106 1.00 34.94 125 ALA I CA 1
ATOM 14052 C C . ALA I 1 125 ? 46.041 -36.494 98.105 1.00 36.87 125 ALA I C 1
ATOM 14053 O O . ALA I 1 125 ? 46.548 -35.577 97.465 1.00 37.76 125 ALA I O 1
ATOM 14055 N N . SER I 1 126 ? 46.385 -37.775 97.963 1.00 37.72 126 SER I N 1
ATOM 14056 C CA . SER I 1 126 ? 47.422 -38.224 97.038 1.00 39.80 126 SER I CA 1
ATOM 14057 C C . SER I 1 126 ? 47.015 -37.925 95.599 1.00 40.37 126 SER I C 1
ATOM 14058 O O . SER I 1 126 ? 47.871 -37.665 94.758 1.00 41.84 126 SER I O 1
ATOM 14061 N N . LYS I 1 127 ? 45.720 -38.029 95.311 1.00 39.49 127 LYS I N 1
ATOM 14062 C CA . LYS I 1 127 ? 45.196 -37.718 93.975 1.00 40.26 127 LYS I CA 1
ATOM 14063 C C . LYS I 1 127 ? 44.674 -36.279 93.849 1.00 39.81 127 LYS I C 1
ATOM 14064 O O . LYS I 1 127 ? 43.953 -35.967 92.911 1.00 39.70 127 LYS I O 1
ATOM 14070 N N . ASN I 1 128 ? 45.047 -35.408 94.784 1.00 39.75 128 ASN I N 1
ATOM 14071 C CA . ASN I 1 128 ? 44.682 -33.994 94.726 1.00 39.69 128 ASN I CA 1
ATOM 14072 C C . ASN I 1 128 ? 43.184 -33.768 94.519 1.00 37.98 128 ASN I C 1
ATOM 14073 O O . ASN I 1 128 ? 42.783 -33.000 93.639 1.00 38.47 128 ASN I O 1
ATOM 14078 N N . ASN I 1 129 ? 42.370 -34.469 95.310 1.00 36.02 129 ASN I N 1
ATOM 14079 C CA . ASN I 1 129 ? 40.911 -34.355 95.256 1.00 34.62 129 ASN I CA 1
ATOM 14080 C C . ASN I 1 129 ? 40.331 -34.603 93.872 1.00 35.21 129 ASN I C 1
ATOM 14081 O O . ASN I 1 129 ? 39.256 -34.102 93.531 1.00 34.83 129 ASN I O 1
ATOM 14086 N N . LEU I 1 130 ? 41.058 -35.396 93.082 1.00 36.23 130 LEU I N 1
ATOM 14087 C CA . LEU I 1 130 ? 40.702 -35.734 91.710 1.00 36.94 130 LEU I CA 1
ATOM 14088 C C . LEU I 1 130 ? 40.561 -34.534 90.794 1.00 37.85 130 LEU I C 1
ATOM 14089 O O . LEU I 1 130 ? 39.798 -34.570 89.831 1.00 38.34 130 LEU I O 1
ATOM 14094 N N . GLN I 1 131 ? 41.337 -33.493 91.066 1.00 38.37 131 GLN I N 1
ATOM 14095 C CA . GLN I 1 131 ? 41.385 -32.319 90.195 1.00 39.45 131 GLN I CA 1
ATOM 14096 C C . GLN I 1 131 ? 42.329 -32.546 89.011 1.00 40.98 131 GLN I C 1
ATOM 14097 O O . GLN I 1 131 ? 43.165 -33.445 89.028 1.00 41.31 131 GLN I O 1
ATOM 14103 N N . GLY I 1 132 ? 42.185 -31.706 87.993 1.00 41.88 132 GLY I N 1
ATOM 14104 C CA . GLY I 1 132 ? 43.069 -31.733 86.831 1.00 43.52 132 GLY I CA 1
ATOM 14105 C C . GLY I 1 132 ? 42.936 -32.996 85.996 1.00 43.72 132 GLY I C 1
ATOM 14106 O O . GLY I 1 132 ? 43.913 -33.472 85.428 1.00 44.86 132 GLY I O 1
ATOM 14107 N N . LEU I 1 133 ? 41.724 -33.543 85.951 1.00 42.66 133 LEU I N 1
ATOM 14108 C CA . LEU I 1 133 ? 41.446 -34.746 85.203 1.00 43.03 133 LEU I CA 1
ATOM 14109 C C . LEU I 1 133 ? 40.353 -34.497 84.176 1.00 43.64 133 LEU I C 1
ATOM 14110 O O . LEU I 1 133 ? 39.539 -33.590 84.319 1.00 43.16 133 LEU I O 1
ATOM 14115 N N . SER I 1 134 ? 40.354 -35.328 83.145 1.00 44.76 134 SER I N 1
ATOM 14116 C CA . SER I 1 134 ? 39.276 -35.324 82.174 1.00 45.68 134 SER I CA 1
ATOM 14117 C C . SER I 1 134 ? 38.055 -35.949 82.853 1.00 44.34 134 SER I C 1
ATOM 14118 O O . SER I 1 134 ? 38.184 -36.693 83.811 1.00 43.03 134 SER I O 1
ATOM 14121 N N . ARG I 1 135 ? 36.880 -35.661 82.311 1.00 44.97 135 ARG I N 1
ATOM 14122 C CA . ARG I 1 135 ? 35.641 -36.216 82.815 1.00 44.22 135 ARG I CA 1
ATOM 14123 C C . ARG I 1 135 ? 35.688 -37.741 82.898 1.00 44.10 135 ARG I C 1
ATOM 14124 O O . ARG I 1 135 ? 35.193 -38.326 83.850 1.00 42.80 135 ARG I O 1
ATOM 14132 N N . GLU I 1 136 ? 36.269 -38.372 81.885 1.00 45.66 136 GLU I N 1
ATOM 14133 C CA . GLU I 1 136 ? 36.405 -39.821 81.842 1.00 46.02 136 GLU I CA 1
ATOM 14134 C C . GLU I 1 136 ? 37.282 -40.324 83.014 1.00 44.44 136 GLU I C 1
ATOM 14135 O O . GLU I 1 136 ? 36.924 -41.290 83.700 1.00 43.67 136 GLU I O 1
ATOM 14141 N N . GLU I 1 137 ? 38.427 -39.672 83.218 1.00 44.12 137 GLU I N 1
ATOM 14142 C CA . GLU I 1 137 ? 39.380 -40.044 84.266 1.00 43.10 137 GLU I CA 1
ATOM 14143 C C . GLU I 1 137 ? 38.772 -39.818 85.651 1.00 40.87 137 GLU I C 1
ATOM 14144 O O . GLU I 1 137 ? 38.920 -40.645 86.548 1.00 39.86 137 GLU I O 1
ATOM 14150 N N . PHE I 1 138 ? 38.081 -38.694 85.796 1.00 40.06 138 PHE I N 1
ATOM 14151 C CA . PHE I 1 138 ? 37.375 -38.392 87.023 1.00 38.25 138 PHE I CA 1
ATOM 14152 C C . PHE I 1 138 ? 36.341 -39.464 87.342 1.00 37.88 138 PHE I C 1
ATOM 14153 O O . PHE I 1 138 ? 36.318 -40.004 88.455 1.00 36.59 138 PHE I O 1
ATOM 14161 N N . VAL I 1 139 ? 35.497 -39.771 86.358 1.00 39.10 139 VAL I N 1
ATOM 14162 C CA . VAL I 1 139 ? 34.484 -40.809 86.513 1.00 39.27 139 VAL I CA 1
ATOM 14163 C C . VAL I 1 139 ? 35.099 -42.122 87.017 1.00 39.28 139 VAL I C 1
ATOM 14164 O O . VAL I 1 139 ? 34.583 -42.748 87.947 1.00 38.34 139 VAL I O 1
ATOM 14168 N N . ASP I 1 140 ? 36.184 -42.538 86.378 1.00 40.56 140 ASP I N 1
ATOM 14169 C CA . ASP I 1 140 ? 36.852 -43.781 86.746 1.00 41.01 140 ASP I CA 1
ATOM 14170 C C . ASP I 1 140 ? 37.305 -43.736 88.206 1.00 39.31 140 ASP I C 1
ATOM 14171 O O . ASP I 1 140 ? 36.985 -44.620 88.989 1.00 38.84 140 ASP I O 1
ATOM 14176 N N . GLU I 1 141 ? 38.047 -42.694 88.560 1.00 38.63 141 GLU I N 1
ATOM 14177 C CA . GLU I 1 141 ? 38.632 -42.583 89.901 1.00 37.36 141 GLU I CA 1
ATOM 14178 C C . GLU I 1 141 ? 37.565 -42.367 90.975 1.00 35.36 141 GLU I C 1
ATOM 14179 O O . GLU I 1 141 ? 37.622 -42.966 92.046 1.00 34.59 141 GLU I O 1
ATOM 14185 N N . ALA I 1 142 ? 36.575 -41.544 90.657 1.00 34.58 142 ALA I N 1
ATOM 14186 C CA . ALA I 1 142 ? 35.507 -41.257 91.571 1.00 32.92 142 ALA I CA 1
ATOM 14187 C C . ALA I 1 142 ? 34.690 -42.497 91.887 1.00 32.64 142 ALA I C 1
ATOM 14188 O O . ALA I 1 142 ? 34.349 -42.743 93.058 1.00 31.46 142 ALA I O 1
ATOM 14190 N N . ALA I 1 143 ? 34.380 -43.288 90.861 1.00 33.65 143 ALA I N 1
ATOM 14191 C CA . ALA I 1 143 ? 33.580 -44.495 91.078 1.00 33.75 143 ALA I CA 1
ATOM 14192 C C . ALA I 1 143 ? 34.243 -45.460 92.084 1.00 33.08 143 ALA I C 1
ATOM 14193 O O . ALA I 1 143 ? 33.566 -46.103 92.860 1.00 32.51 143 ALA I O 1
ATOM 14195 N N . LYS I 1 144 ? 35.558 -45.617 91.953 1.00 33.37 144 LYS I N 1
ATOM 14196 C CA . LYS I 1 144 ? 36.332 -46.526 92.802 1.00 33.24 144 LYS I CA 1
ATOM 14197 C C . LYS I 1 144 ? 36.306 -46.077 94.263 1.00 31.43 144 LYS I C 1
ATOM 14198 O O . LYS I 1 144 ? 36.108 -46.877 95.152 1.00 31.12 144 LYS I O 1
ATOM 14204 N N . LEU I 1 145 ? 36.456 -44.779 94.456 1.00 30.37 145 LEU I N 1
ATOM 14205 C CA . LEU I 1 145 ? 36.389 -44.183 95.751 1.00 28.89 145 LEU I CA 1
ATOM 14206 C C . LEU I 1 145 ? 34.985 -44.228 96.365 1.00 27.94 145 LEU I C 1
ATOM 14207 O O . LEU I 1 145 ? 34.851 -44.387 97.594 1.00 27.02 145 LEU I O 1
ATOM 14212 N N . PHE I 1 146 ? 33.959 -44.129 95.523 1.00 28.27 146 PHE I N 1
ATOM 14213 C CA . PHE I 1 146 ? 32.584 -44.206 95.981 1.00 27.73 146 PHE I CA 1
ATOM 14214 C C . PHE I 1 146 ? 32.292 -45.593 96.514 1.00 28.02 146 PHE I C 1
ATOM 14215 O O . PHE I 1 146 ? 31.637 -45.750 97.582 1.00 27.21 146 PHE I O 1
ATOM 14223 N N . VAL I 1 147 ? 32.735 -46.597 95.766 1.00 29.27 147 VAL I N 1
ATOM 14224 C CA . VAL I 1 147 ? 32.540 -47.987 96.184 1.00 29.92 147 VAL I CA 1
ATOM 14225 C C . VAL I 1 147 ? 33.202 -48.226 97.532 1.00 29.05 147 VAL I C 1
ATOM 14226 O O . VAL I 1 147 ? 32.629 -48.873 98.408 1.00 28.84 147 VAL I O 1
ATOM 14230 N N . PHE I 1 148 ? 34.419 -47.720 97.665 1.00 28.77 148 PHE I N 1
ATOM 14231 C CA . PHE I 1 148 ? 35.186 -47.906 98.865 1.00 28.29 148 PHE I CA 1
ATOM 14232 C C . PHE I 1 148 ? 34.458 -47.291 100.082 1.00 26.81 148 PHE I C 1
ATOM 14233 O O . PHE I 1 148 ? 34.198 -47.972 101.053 1.00 26.66 148 PHE I O 1
ATOM 14241 N N . LEU I 1 149 ? 34.085 -46.025 99.963 1.00 25.94 149 LEU I N 1
ATOM 14242 C CA . LEU I 1 149 ? 33.410 -45.318 101.011 1.00 24.75 149 LEU I CA 1
ATOM 14243 C C . LEU I 1 149 ? 32.089 -45.960 101.358 1.00 24.73 149 LEU I C 1
ATOM 14244 O O . LEU I 1 149 ? 31.738 -46.101 102.550 1.00 24.11 149 LEU I O 1
ATOM 14249 N N . ASN I 1 150 ? 31.358 -46.374 100.339 1.00 25.58 150 ASN I N 1
ATOM 14250 C CA . ASN I 1 150 ? 30.082 -47.042 100.563 1.00 25.94 150 ASN I CA 1
ATOM 14251 C C . ASN I 1 150 ? 30.231 -48.282 101.460 1.00 26.23 150 ASN I C 1
ATOM 14252 O O . ASN I 1 150 ? 29.364 -48.538 102.298 1.00 26.00 150 ASN I O 1
ATOM 14257 N N . SER I 1 151 ? 31.310 -49.038 101.267 1.00 26.92 151 SER I N 1
ATOM 14258 C CA . SER I 1 151 ? 31.521 -50.268 101.999 1.00 27.56 151 SER I CA 1
ATOM 14259 C C . SER I 1 151 ? 31.896 -49.995 103.486 1.00 26.55 151 SER I C 1
ATOM 14260 O O . SER I 1 151 ? 31.771 -50.877 104.328 1.00 26.94 151 SER I O 1
ATOM 14263 N N . ILE I 1 152 ? 32.349 -48.775 103.770 1.00 25.43 152 ILE I N 1
ATOM 14264 C CA . ILE I 1 152 ? 32.691 -48.368 105.132 1.00 24.60 152 ILE I CA 1
ATOM 14265 C C . ILE I 1 152 ? 31.435 -48.086 105.930 1.00 23.84 152 ILE I C 1
ATOM 14266 O O . ILE I 1 152 ? 31.321 -48.527 107.074 1.00 23.78 152 ILE I O 1
ATOM 14271 N N . ALA I 1 153 ? 30.509 -47.330 105.335 1.00 23.43 153 ALA I N 1
ATOM 14272 C CA . ALA I 1 153 ? 29.257 -46.960 105.966 1.00 22.91 153 ALA I CA 1
ATOM 14273 C C . ALA I 1 153 ? 29.522 -46.485 107.410 1.00 22.11 153 ALA I C 1
ATOM 14274 O O . ALA I 1 153 ? 29.011 -47.061 108.359 1.00 22.18 153 ALA I O 1
ATOM 14276 N N . PRO I 1 154 ? 30.282 -45.390 107.548 1.00 21.49 154 PRO I N 1
ATOM 14277 C CA . PRO I 1 154 ? 30.778 -44.944 108.813 1.00 21.03 154 PRO I CA 1
ATOM 14278 C C . PRO I 1 154 ? 29.705 -44.486 109.813 1.00 20.51 154 PRO I C 1
ATOM 14279 O O . PRO I 1 154 ? 29.982 -44.477 111.025 1.00 20.39 154 PRO I O 1
ATOM 14283 N N . PHE I 1 155 ? 28.522 -44.104 109.336 1.00 20.40 155 PHE I N 1
ATOM 14284 C CA . PHE I 1 155 ? 27.457 -43.637 110.239 1.00 20.11 155 PHE I CA 1
ATOM 14285 C C . PHE I 1 155 ? 26.412 -44.705 110.524 1.00 20.66 155 PHE I C 1
ATOM 14286 O O . PHE I 1 155 ? 26.232 -45.635 109.737 1.00 21.29 155 PHE I O 1
ATOM 14294 N N . ARG I 1 156 ? 25.731 -44.569 111.666 1.00 20.59 156 ARG I N 1
ATOM 14295 C CA . ARG I 1 156 ? 24.638 -45.483 112.030 1.00 21.28 156 ARG I CA 1
ATOM 14296 C C . ARG I 1 156 ? 23.533 -45.487 110.972 1.00 21.87 156 ARG I C 1
ATOM 14297 O O . ARG I 1 156 ? 22.939 -46.514 110.675 1.00 22.77 156 ARG I O 1
ATOM 14305 N N . ALA I 1 157 ? 23.266 -44.309 110.412 1.00 21.60 157 ALA I N 1
ATOM 14306 C CA . ALA I 1 157 ? 22.304 -44.144 109.334 1.00 22.31 157 ALA I CA 1
ATOM 14307 C C . ALA I 1 157 ? 22.592 -42.838 108.630 1.00 21.94 157 ALA I C 1
ATOM 14308 O O . ALA I 1 157 ? 23.356 -42.007 109.131 1.00 21.16 157 ALA I O 1
ATOM 14310 N N . GLY I 1 158 ? 21.967 -42.656 107.466 1.00 22.71 158 GLY I N 1
ATOM 14311 C CA . GLY I 1 158 ? 22.148 -41.454 106.688 1.00 22.63 158 GLY I CA 1
ATOM 14312 C C . GLY I 1 158 ? 23.444 -41.463 105.872 1.00 22.33 158 GLY I C 1
ATOM 14313 O O . GLY I 1 158 ? 23.894 -40.406 105.426 1.00 22.08 158 GLY I O 1
ATOM 14314 N N . ASN I 1 159 ? 24.035 -42.642 105.680 1.00 22.52 159 ASN I N 1
ATOM 14315 C CA . ASN I 1 159 ? 25.250 -42.764 104.881 1.00 22.51 159 ASN I CA 1
ATOM 14316 C C . ASN I 1 159 ? 25.008 -42.331 103.438 1.00 23.28 159 ASN I C 1
ATOM 14317 O O . ASN I 1 159 ? 25.750 -41.524 102.924 1.00 23.08 159 ASN I O 1
ATOM 14322 N N . GLU I 1 160 ? 23.925 -42.802 102.848 1.00 24.38 160 GLU I N 1
ATOM 14323 C CA . GLU I 1 160 ? 23.692 -42.607 101.391 1.00 25.51 160 GLU I CA 1
ATOM 14324 C C . GLU I 1 160 ? 23.607 -41.136 100.992 1.00 25.34 160 GLU I C 1
ATOM 14325 O O . GLU I 1 160 ? 24.471 -40.663 100.264 1.00 25.28 160 GLU I O 1
ATOM 14331 N N . PRO I 1 161 ? 22.617 -40.383 101.519 1.00 25.37 161 PRO I N 1
ATOM 14332 C CA . PRO I 1 161 ? 22.587 -38.952 101.194 1.00 25.40 161 PRO I CA 1
ATOM 14333 C C . PRO I 1 161 ? 23.854 -38.171 101.561 1.00 24.29 161 PRO I C 1
ATOM 14334 O O . PRO I 1 161 ? 24.199 -37.218 100.858 1.00 24.59 161 PRO I O 1
ATOM 14338 N N . THR I 1 162 ? 24.529 -38.542 102.654 1.00 23.16 162 THR I N 1
ATOM 14339 C CA . THR I 1 162 ? 25.767 -37.882 103.033 1.00 22.38 162 THR I CA 1
ATOM 14340 C C . THR I 1 162 ? 26.882 -38.066 101.999 1.00 22.64 162 THR I C 1
ATOM 14341 O O . THR I 1 162 ? 27.519 -37.106 101.602 1.00 22.69 162 THR I O 1
ATOM 14345 N N . GLN I 1 163 ? 27.103 -39.305 101.581 1.00 22.98 163 GLN I N 1
ATOM 14346 C CA . GLN I 1 163 ? 28.094 -39.645 100.574 1.00 23.49 163 GLN I CA 1
ATOM 14347 C C . GLN I 1 163 ? 27.793 -38.990 99.225 1.00 24.43 163 GLN I C 1
ATOM 14348 O O . GLN I 1 163 ? 28.694 -38.549 98.542 1.00 24.65 163 GLN I O 1
ATOM 14354 N N . ARG I 1 164 ? 26.527 -38.939 98.853 1.00 25.15 164 ARG I N 1
ATOM 14355 C CA . ARG I 1 164 ? 26.144 -38.312 97.583 1.00 26.32 164 ARG I CA 1
ATOM 14356 C C . ARG I 1 164 ? 26.457 -36.830 97.589 1.00 26.15 164 ARG I C 1
ATOM 14357 O O . ARG I 1 164 ? 27.021 -36.329 96.629 1.00 26.76 164 ARG I O 1
ATOM 14365 N N . VAL I 1 165 ? 26.131 -36.129 98.683 1.00 25.45 165 VAL I N 1
ATOM 14366 C CA . VAL I 1 165 ? 26.443 -34.703 98.757 1.00 25.49 165 VAL I CA 1
ATOM 14367 C C . VAL I 1 165 ? 27.952 -34.502 98.694 1.00 25.06 165 VAL I C 1
ATOM 14368 O O . VAL I 1 165 ? 28.432 -33.606 97.998 1.00 25.73 165 VAL I O 1
ATOM 14372 N N . PHE I 1 166 ? 28.691 -35.367 99.363 1.00 24.23 166 PHE I N 1
ATOM 14373 C CA . PHE I 1 166 ? 30.147 -35.300 99.377 1.00 24.03 166 PHE I CA 1
ATOM 14374 C C . PHE I 1 166 ? 30.693 -35.413 97.920 1.00 25.05 166 PHE I C 1
ATOM 14375 O O . PHE I 1 166 ? 31.527 -34.611 97.514 1.00 25.43 166 PHE I O 1
ATOM 14383 N N . PHE I 1 167 ? 30.235 -36.419 97.185 1.00 25.64 167 PHE I N 1
ATOM 14384 C CA . PHE I 1 167 ? 30.734 -36.651 95.834 1.00 26.81 167 PHE I CA 1
ATOM 14385 C C . PHE I 1 167 ? 30.262 -35.612 94.839 1.00 28.02 167 PHE I C 1
ATOM 14386 O O . PHE I 1 167 ? 31.021 -35.246 93.954 1.00 28.83 167 PHE I O 1
ATOM 14394 N N . GLU I 1 168 ? 29.051 -35.091 95.007 1.00 28.48 168 GLU I N 1
ATOM 14395 C CA . GLU I 1 168 ? 28.612 -33.967 94.169 1.00 29.84 168 GLU I CA 1
ATOM 14396 C C . GLU I 1 168 ? 29.504 -32.741 94.379 1.00 29.72 168 GLU I C 1
ATOM 14397 O O . GLU I 1 168 ? 29.907 -32.088 93.428 1.00 30.75 168 GLU I O 1
ATOM 14403 N N . LYS I 1 169 ? 29.856 -32.467 95.641 1.00 28.62 169 LYS I N 1
ATOM 14404 C CA . LYS I 1 169 ? 30.775 -31.362 95.962 1.00 28.60 169 LYS I CA 1
ATOM 14405 C C . LYS I 1 169 ? 32.188 -31.616 95.448 1.00 28.77 169 LYS I C 1
ATOM 14406 O O . LYS I 1 169 ? 32.871 -30.697 95.022 1.00 29.56 169 LYS I O 1
ATOM 14412 N N . LEU I 1 170 ? 32.628 -32.864 95.526 1.00 28.25 170 LEU I N 1
ATOM 14413 C CA . LEU I 1 170 ? 33.937 -33.255 95.030 1.00 28.68 170 LEU I CA 1
ATOM 14414 C C . LEU I 1 170 ? 34.020 -33.042 93.490 1.00 30.26 170 LEU I C 1
ATOM 14415 O O . LEU I 1 170 ? 35.008 -32.508 92.994 1.00 31.03 170 LEU I O 1
ATOM 14420 N N . ALA I 1 171 ? 32.979 -33.466 92.780 1.00 30.99 171 ALA I N 1
ATOM 14421 C CA . ALA I 1 171 ? 32.890 -33.304 91.341 1.00 32.80 171 ALA I CA 1
ATOM 14422 C C . ALA I 1 171 ? 32.958 -31.832 90.945 1.00 33.97 171 ALA I C 1
ATOM 14423 O O . ALA I 1 171 ? 33.733 -31.445 90.069 1.00 34.97 171 ALA I O 1
ATOM 14425 N N . GLU I 1 172 ? 32.151 -31.021 91.620 1.00 34.10 172 GLU I N 1
ATOM 14426 C CA . GLU I 1 172 ? 32.151 -29.579 91.394 1.00 35.40 172 GLU I CA 1
ATOM 14427 C C . GLU I 1 172 ? 33.555 -28.997 91.565 1.00 35.52 172 GLU I C 1
ATOM 14428 O O . GLU I 1 172 ? 34.031 -28.281 90.700 1.00 36.95 172 GLU I O 1
ATOM 14434 N N . ALA I 1 173 ? 34.205 -29.297 92.688 1.00 34.34 173 ALA I N 1
ATOM 14435 C CA . ALA I 1 173 ? 35.554 -28.781 92.940 1.00 34.61 173 ALA I CA 1
ATOM 14436 C C . ALA I 1 173 ? 36.582 -29.304 91.939 1.00 35.40 173 ALA I C 1
ATOM 14437 O O . ALA I 1 173 ? 37.602 -28.670 91.710 1.00 36.24 173 ALA I O 1
ATOM 14439 N N . ALA I 1 174 ? 36.323 -30.482 91.382 1.00 35.32 174 ALA I N 1
ATOM 14440 C CA . ALA I 1 174 ? 37.201 -31.085 90.387 1.00 36.36 174 ALA I CA 1
ATOM 14441 C C . ALA I 1 174 ? 36.927 -30.572 88.972 1.00 38.10 174 ALA I C 1
ATOM 14442 O O . ALA I 1 174 ? 37.559 -31.034 88.012 1.00 39.33 174 ALA I O 1
ATOM 14444 N N . GLY I 1 175 ? 36.010 -29.617 88.831 1.00 38.67 175 GLY I N 1
ATOM 14445 C CA . GLY I 1 175 ? 35.682 -29.042 87.524 1.00 40.68 175 GLY I CA 1
ATOM 14446 C C . GLY I 1 175 ? 34.657 -29.832 86.720 1.00 41.24 175 GLY I C 1
ATOM 14447 O O . GLY I 1 175 ? 34.463 -29.570 85.549 1.00 42.96 175 GLY I O 1
ATOM 14448 N N . HIS I 1 176 ? 33.994 -30.791 87.362 1.00 40.14 176 HIS I N 1
ATOM 14449 C CA . HIS I 1 176 ? 32.967 -31.584 86.694 1.00 40.70 176 HIS I CA 1
ATOM 14450 C C . HIS I 1 176 ? 31.656 -31.482 87.466 1.00 40.15 176 HIS I C 1
ATOM 14451 O O . HIS I 1 176 ? 31.438 -30.520 88.205 1.00 39.64 176 HIS I O 1
ATOM 14458 N N . GLN I 1 177 ? 30.770 -32.443 87.255 1.00 40.57 177 GLN I N 1
ATOM 14459 C CA . GLN I 1 177 ? 29.454 -32.433 87.858 1.00 40.57 177 GLN I CA 1
ATOM 14460 C C . GLN I 1 177 ? 29.017 -33.861 88.122 1.00 40.52 177 GLN I C 1
ATOM 14461 O O . GLN I 1 177 ? 29.352 -34.771 87.363 1.00 41.43 177 GLN I O 1
ATOM 14463 N N . LEU I 1 178 ? 28.279 -34.039 89.216 1.00 39.76 178 LEU I N 1
ATOM 14464 C CA . LEU I 1 178 ? 27.557 -35.271 89.497 1.00 39.83 178 LEU I CA 1
ATOM 14465 C C . LEU I 1 178 ? 26.177 -34.909 90.024 1.00 40.13 178 LEU I C 1
ATOM 14466 O O . LEU I 1 178 ? 26.057 -34.102 90.947 1.00 39.65 178 LEU I O 1
ATOM 14471 N N . ASP I 1 179 ? 25.134 -35.492 89.449 1.00 41.38 179 ASP I N 1
ATOM 14472 C CA . ASP I 1 179 ? 23.794 -35.328 89.994 1.00 41.72 179 ASP I CA 1
ATOM 14473 C C . ASP I 1 179 ? 23.126 -36.685 90.153 1.00 41.71 179 ASP I C 1
ATOM 14474 O O . ASP I 1 179 ? 22.561 -37.218 89.199 1.00 43.46 179 ASP I O 1
ATOM 14479 N N . PHE I 1 180 ? 23.184 -37.229 91.367 1.00 39.55 180 PHE I N 1
ATOM 14480 C CA . PHE I 1 180 ? 22.638 -38.557 91.636 1.00 39.59 180 PHE I CA 1
ATOM 14481 C C . PHE I 1 180 ? 21.139 -38.629 91.368 1.00 41.80 180 PHE I C 1
ATOM 14482 O O . PHE I 1 180 ? 20.615 -39.700 91.047 1.00 42.86 180 PHE I O 1
ATOM 14490 N N . SER I 1 181 ? 20.445 -37.499 91.498 1.00 42.99 181 SER I N 1
ATOM 14491 C CA . SER I 1 181 ? 18.997 -37.470 91.305 1.00 45.70 181 SER I CA 1
ATOM 14492 C C . SER I 1 181 ? 18.601 -37.735 89.829 1.00 48.69 181 SER I C 1
ATOM 14493 O O . SER I 1 181 ? 17.438 -38.009 89.538 1.00 50.58 181 SER I O 1
ATOM 14496 N N . VAL I 1 182 ? 19.567 -37.699 88.915 1.00 49.84 182 VAL I N 1
ATOM 14497 C CA . VAL I 1 182 ? 19.253 -38.043 87.508 1.00 53.47 182 VAL I CA 1
ATOM 14498 C C . VAL I 1 182 ? 19.141 -39.554 87.299 1.00 55.01 182 VAL I C 1
ATOM 14499 O O . VAL I 1 182 ? 18.679 -39.980 86.258 1.00 57.45 182 VAL I O 1
ATOM 14503 N N . ALA I 1 183 ? 19.562 -40.348 88.289 1.00 54.55 183 ALA I N 1
ATOM 14504 C CA . ALA I 1 183 ? 19.496 -41.804 88.197 1.00 56.21 183 ALA I CA 1
ATOM 14505 C C . ALA I 1 183 ? 18.574 -42.386 89.251 1.00 57.20 183 ALA I C 1
ATOM 14506 O O . ALA I 1 183 ? 18.408 -41.837 90.341 1.00 56.15 183 ALA I O 1
ATOM 14508 N N . THR I 1 184 ? 17.992 -43.526 88.916 1.00 53.96 184 THR I N 1
ATOM 14509 C CA . THR I 1 184 ? 17.041 -44.201 89.783 1.00 57.38 184 THR I CA 1
ATOM 14510 C C . THR I 1 184 ? 17.695 -44.823 91.039 1.00 56.46 184 THR I C 1
ATOM 14511 O O . THR I 1 184 ? 18.885 -45.149 91.048 1.00 53.75 184 THR I O 1
ATOM 14515 N N . GLU I 1 185 ? 16.919 -44.932 92.113 1.00 59.75 185 GLU I N 1
ATOM 14516 C CA . GLU I 1 185 ? 17.426 -45.484 93.366 1.00 59.96 185 GLU I CA 1
ATOM 14517 C C . GLU I 1 185 ? 17.822 -46.954 93.200 1.00 59.18 185 GLU I C 1
ATOM 14518 O O . GLU I 1 185 ? 18.826 -47.407 93.754 1.00 58.07 185 GLU I O 1
ATOM 14524 N N . LYS I 1 186 ? 17.014 -47.691 92.445 1.00 60.69 186 LYS I N 1
ATOM 14525 C CA . LYS I 1 186 ? 17.272 -49.097 92.145 1.00 59.81 186 LYS I CA 1
ATOM 14526 C C . LYS I 1 186 ? 18.648 -49.290 91.512 1.00 55.05 186 LYS I C 1
ATOM 14527 O O . LYS I 1 186 ? 19.365 -50.234 91.837 1.00 53.16 186 LYS I O 1
ATOM 14533 N N . ARG I 1 187 ? 19.015 -48.384 90.609 1.00 53.25 187 ARG I N 1
ATOM 14534 C CA . ARG I 1 187 ? 20.281 -48.490 89.869 1.00 50.21 187 ARG I CA 1
ATOM 14535 C C . ARG I 1 187 ? 21.478 -48.173 90.754 1.00 46.88 187 ARG I C 1
ATOM 14536 O O . ARG I 1 187 ? 22.475 -48.883 90.737 1.00 44.87 187 ARG I O 1
ATOM 14544 N N . ILE I 1 188 ? 21.351 -47.108 91.539 1.00 46.85 188 ILE I N 1
ATOM 14545 C CA . ILE I 1 188 ? 22.401 -46.709 92.479 1.00 44.92 188 ILE I CA 1
ATOM 14546 C C . ILE I 1 188 ? 22.687 -47.844 93.467 1.00 45.58 188 ILE I C 1
ATOM 14547 O O . ILE I 1 188 ? 23.843 -48.176 93.719 1.00 43.74 188 ILE I O 1
ATOM 14552 N N . MET I 1 189 ? 21.630 -48.459 93.984 1.00 48.73 189 MET I N 1
ATOM 14553 C CA . MET I 1 189 ? 21.765 -49.604 94.878 1.00 51.19 189 MET I CA 1
ATOM 14554 C C . MET I 1 189 ? 22.441 -50.788 94.181 1.00 49.65 189 MET I C 1
ATOM 14555 O O . MET I 1 189 ? 23.385 -51.377 94.710 1.00 48.37 189 MET I O 1
ATOM 14560 N N . ARG I 1 190 ? 21.990 -51.124 92.972 1.00 49.65 190 ARG I N 1
ATOM 14561 C CA . ARG I 1 190 ? 22.629 -52.229 92.234 1.00 48.99 190 ARG I CA 1
ATOM 14562 C C . ARG I 1 190 ? 24.127 -52.012 92.058 1.00 44.79 190 ARG I C 1
ATOM 14563 O O . ARG I 1 190 ? 24.900 -52.954 92.153 1.00 44.62 190 ARG I O 1
ATOM 14571 N N . ALA I 1 191 ? 24.523 -50.775 91.771 1.00 41.77 191 ALA I N 1
ATOM 14572 C CA . ALA I 1 191 ? 25.935 -50.456 91.597 1.00 39.53 191 ALA I CA 1
ATOM 14573 C C . ALA I 1 191 ? 26.691 -50.628 92.917 1.00 38.91 191 ALA I C 1
ATOM 14574 O O . ALA I 1 191 ? 27.802 -51.150 92.934 1.00 38.72 191 ALA I O 1
ATOM 14576 N N . CYS I 1 192 ? 26.085 -50.188 94.014 1.00 39.07 192 CYS I N 1
ATOM 14577 C CA . CYS I 1 192 ? 26.696 -50.364 95.338 1.00 39.47 192 CYS I CA 1
ATOM 14578 C C . CYS I 1 192 ? 26.870 -51.847 95.660 1.00 40.03 192 CYS I C 1
ATOM 14579 O O . CYS I 1 192 ? 27.933 -52.264 96.117 1.00 40.22 192 CYS I O 1
ATOM 14582 N N . ILE I 1 193 ? 25.843 -52.640 95.373 1.00 40.50 193 ILE I N 1
ATOM 14583 C CA . ILE I 1 193 ? 25.895 -54.079 95.626 1.00 41.85 193 ILE I CA 1
ATOM 14584 C C . ILE I 1 193 ? 26.998 -54.752 94.796 1.00 40.98 193 ILE I C 1
ATOM 14585 O O . ILE I 1 193 ? 27.805 -55.515 95.339 1.00 42.01 193 ILE I O 1
ATOM 14590 N N . ASP I 1 194 ? 27.043 -54.462 93.495 1.00 39.24 194 ASP I N 1
ATOM 14591 C CA . ASP I 1 194 ? 28.121 -54.973 92.646 1.00 38.95 194 ASP I CA 1
ATOM 14592 C C . ASP I 1 194 ? 29.489 -54.615 93.212 1.00 38.14 194 ASP I C 1
ATOM 14593 O O . ASP I 1 194 ? 30.380 -55.459 93.276 1.00 38.85 194 ASP I O 1
ATOM 14598 N N . GLY I 1 195 ? 29.629 -53.364 93.636 1.00 36.86 195 GLY I N 1
ATOM 14599 C CA . GLY I 1 195 ? 30.839 -52.895 94.271 1.00 37.47 195 GLY I CA 1
ATOM 14600 C C . GLY I 1 195 ? 31.301 -53.728 95.469 1.00 39.51 195 GLY I C 1
ATOM 14601 O O . GLY I 1 195 ? 32.506 -53.831 95.718 1.00 40.51 195 GLY I O 1
ATOM 14602 N N . MET I 1 196 ? 30.356 -54.325 96.198 1.00 40.51 196 MET I N 1
ATOM 14603 C CA . MET I 1 196 ? 30.681 -55.128 97.385 1.00 43.31 196 MET I CA 1
ATOM 14604 C C . MET I 1 196 ? 30.698 -56.637 97.150 1.00 44.75 196 MET I C 1
ATOM 14605 O O . MET I 1 196 ? 31.155 -57.381 98.015 1.00 46.54 196 MET I O 1
ATOM 14610 N N . THR I 1 197 ? 30.199 -57.085 96.003 1.00 44.29 197 THR I N 1
ATOM 14611 C CA . THR I 1 197 ? 30.112 -58.521 95.728 1.00 46.64 197 THR I CA 1
ATOM 14612 C C . THR I 1 197 ? 31.049 -59.028 94.632 1.00 47.47 197 THR I C 1
ATOM 14613 O O . THR I 1 197 ? 31.590 -60.117 94.754 1.00 49.38 197 THR I O 1
ATOM 14617 N N . LEU I 1 198 ? 31.242 -58.257 93.564 1.00 46.76 198 LEU I N 1
ATOM 14618 C CA . LEU I 1 198 ? 31.994 -58.758 92.398 1.00 48.88 198 LEU I CA 1
ATOM 14619 C C . LEU I 1 198 ? 33.517 -58.725 92.580 1.00 51.00 198 LEU I C 1
ATOM 14620 O O . LEU I 1 198 ? 34.045 -57.897 93.312 1.00 50.14 198 LEU I O 1
ATOM 14625 N N . LYS I 1 199 ? 34.208 -59.637 91.897 1.00 54.97 199 LYS I N 1
ATOM 14626 C CA . LYS I 1 199 ? 35.675 -59.718 91.962 1.00 58.35 199 LYS I CA 1
ATOM 14627 C C . LYS I 1 199 ? 36.333 -58.418 91.501 1.00 58.92 199 LYS I C 1
ATOM 14628 O O . LYS I 1 199 ? 35.727 -57.619 90.769 1.00 57.33 199 LYS I O 1
ATOM 14630 N N . ASP I 1 200 ? 37.589 -58.259 91.909 1.00 62.62 200 ASP I N 1
ATOM 14631 C CA . ASP I 1 200 ? 38.386 -57.037 91.723 1.00 64.22 200 ASP I CA 1
ATOM 14632 C C . ASP I 1 200 ? 37.970 -56.117 90.569 1.00 63.94 200 ASP I C 1
ATOM 14633 O O . ASP I 1 200 ? 37.495 -55.002 90.813 1.00 62.48 200 ASP I O 1
ATOM 14635 N N . ASN I 1 201 ? 38.128 -56.571 89.327 1.00 66.65 201 ASN I N 1
ATOM 14636 C CA . ASN I 1 201 ? 37.901 -55.666 88.195 1.00 66.66 201 ASN I CA 1
ATOM 14637 C C . ASN I 1 201 ? 36.440 -55.258 87.999 1.00 62.32 201 ASN I C 1
ATOM 14638 O O . ASN I 1 201 ? 36.137 -54.085 87.838 1.00 59.83 201 ASN I O 1
ATOM 14643 N N . MET I 1 202 ? 35.542 -56.236 88.052 1.00 61.32 202 MET I N 1
ATOM 14644 C CA . MET I 1 202 ? 34.128 -56.021 87.726 1.00 58.52 202 MET I CA 1
ATOM 14645 C C . MET I 1 202 ? 33.362 -55.183 88.755 1.00 52.21 202 MET I C 1
ATOM 14646 O O . MET I 1 202 ? 32.330 -54.598 88.422 1.00 49.50 202 MET I O 1
ATOM 14651 N N . ALA I 1 203 ? 33.851 -55.143 89.995 1.00 49.13 203 ALA I N 1
ATOM 14652 C CA . ALA I 1 203 ? 33.149 -54.468 91.094 1.00 45.39 203 ALA I CA 1
ATOM 14653 C C . ALA I 1 203 ? 32.788 -53.028 90.790 1.00 42.47 203 ALA I C 1
ATOM 14654 O O . ALA I 1 203 ? 31.686 -52.569 91.086 1.00 39.75 203 ALA I O 1
ATOM 14656 N N . TYR I 1 204 ? 33.709 -52.339 90.131 1.00 43.12 204 TYR I N 1
ATOM 14657 C CA . TYR I 1 204 ? 33.550 -50.919 89.836 1.00 41.62 204 TYR I CA 1
ATOM 14658 C C . TYR I 1 204 ? 32.734 -50.610 88.569 1.00 40.22 204 TYR I C 1
ATOM 14659 O O . TYR I 1 204 ? 32.366 -49.462 88.348 1.00 38.77 204 TYR I O 1
ATOM 14668 N N . LYS I 1 205 ? 32.469 -51.621 87.746 1.00 40.85 205 LYS I N 1
ATOM 14669 C CA . LYS I 1 205 ? 31.964 -51.403 86.370 1.00 41.73 205 LYS I CA 1
ATOM 14670 C C . LYS I 1 205 ? 30.613 -50.670 86.361 1.00 39.55 205 LYS I C 1
ATOM 14671 O O . LYS I 1 205 ? 30.484 -49.587 85.793 1.00 38.89 205 LYS I O 1
ATOM 14677 N N . GLU I 1 206 ? 29.640 -51.233 87.061 1.00 38.67 206 GLU I N 1
ATOM 14678 C CA . GLU I 1 206 ? 28.321 -50.626 87.212 1.00 37.74 206 GLU I CA 1
ATOM 14679 C C . GLU I 1 206 ? 28.348 -49.220 87.816 1.00 36.12 206 GLU I C 1
ATOM 14680 O O . GLU I 1 206 ? 27.552 -48.349 87.430 1.00 36.74 206 GLU I O 1
ATOM 14686 N N . MET I 1 207 ? 29.288 -48.977 88.718 1.00 35.16 207 MET I N 1
ATOM 14687 C CA . MET I 1 207 ? 29.439 -47.654 89.317 1.00 34.32 207 MET I CA 1
ATOM 14688 C C . MET I 1 207 ? 30.020 -46.653 88.317 1.00 34.82 207 MET I C 1
ATOM 14689 O O . MET I 1 207 ? 29.571 -45.511 88.244 1.00 34.54 207 MET I O 1
ATOM 14694 N N . LYS I 1 208 ? 31.028 -47.092 87.557 1.00 36.47 208 LYS I N 1
ATOM 14695 C CA . LYS I 1 208 ? 31.580 -46.316 86.427 1.00 37.95 208 LYS I CA 1
ATOM 14696 C C . LYS I 1 208 ? 30.488 -45.923 85.430 1.00 37.92 208 LYS I C 1
ATOM 14697 O O . LYS I 1 208 ? 30.335 -44.756 85.069 1.00 37.91 208 LYS I O 1
ATOM 14703 N N . SER I 1 209 ? 29.705 -46.912 85.031 1.00 38.34 209 SER I N 1
ATOM 14704 C CA . SER I 1 209 ? 28.577 -46.701 84.132 1.00 39.63 209 SER I CA 1
ATOM 14705 C C . SER I 1 209 ? 27.584 -45.668 84.684 1.00 38.50 209 SER I C 1
ATOM 14706 O O . SER I 1 209 ? 27.145 -44.775 83.959 1.00 39.69 209 SER I O 1
ATOM 14709 N N . LEU I 1 210 ? 27.228 -45.804 85.959 1.00 37.05 210 LEU I N 1
ATOM 14710 C CA . LEU I 1 210 ? 26.337 -44.847 86.611 1.00 36.47 210 LEU I CA 1
ATOM 14711 C C . LEU I 1 210 ? 26.931 -43.442 86.579 1.00 36.19 210 LEU I C 1
ATOM 14712 O O . LEU I 1 210 ? 26.259 -42.482 86.226 1.00 36.62 210 LEU I O 1
ATOM 14717 N N . PHE I 1 211 ? 28.191 -43.334 86.975 1.00 35.65 211 PHE I N 1
ATOM 14718 C CA . PHE I 1 211 ? 28.865 -42.045 87.041 1.00 36.11 211 PHE I CA 1
ATOM 14719 C C . PHE I 1 211 ? 28.985 -41.384 85.672 1.00 37.70 211 PHE I C 1
ATOM 14720 O O . PHE I 1 211 ? 28.854 -40.159 85.560 1.00 38.62 211 PHE I O 1
ATOM 14728 N N . GLU I 1 212 ? 29.272 -42.180 84.638 1.00 38.76 212 GLU I N 1
ATOM 14729 C CA . GLU I 1 212 ? 29.264 -41.685 83.245 1.00 41.09 212 GLU I CA 1
ATOM 14730 C C . GLU I 1 212 ? 27.949 -40.944 82.980 1.00 40.95 212 GLU I C 1
ATOM 14731 O O . GLU I 1 212 ? 27.939 -39.782 82.550 1.00 42.25 212 GLU I O 1
ATOM 14737 N N . ASP I 1 213 ? 26.840 -41.598 83.309 1.00 39.86 213 ASP I N 1
ATOM 14738 C CA . ASP I 1 213 ? 25.510 -41.040 83.075 1.00 40.76 213 ASP I CA 1
ATOM 14739 C C . ASP I 1 213 ? 25.206 -39.792 83.903 1.00 39.92 213 ASP I C 1
ATOM 14740 O O . ASP I 1 213 ? 24.753 -38.774 83.395 1.00 41.37 213 ASP I O 1
ATOM 14745 N N . ILE I 1 214 ? 25.493 -39.849 85.184 1.00 37.99 214 ILE I N 1
ATOM 14746 C CA . ILE I 1 214 ? 25.127 -38.783 86.082 1.00 38.01 214 ILE I CA 1
ATOM 14747 C C . ILE I 1 214 ? 26.106 -37.584 86.071 1.00 38.63 214 ILE I C 1
ATOM 14748 O O . ILE I 1 214 ? 25.850 -36.529 86.678 1.00 39.24 214 ILE I O 1
ATOM 14753 N N . SER I 1 215 ? 27.238 -37.763 85.399 1.00 39.23 215 SER I N 1
ATOM 14754 C CA . SER I 1 215 ? 28.232 -36.697 85.137 1.00 41.09 215 SER I CA 1
ATOM 14755 C C . SER I 1 215 ? 28.019 -36.020 83.781 1.00 43.60 215 SER I C 1
ATOM 14756 O O . SER I 1 215 ? 28.713 -35.065 83.447 1.00 45.51 215 SER I O 1
ATOM 14759 N N . ASP I 1 216 ? 27.061 -36.511 83.007 1.00 44.17 216 ASP I N 1
ATOM 14760 C CA . ASP I 1 216 ? 26.833 -36.011 81.641 1.00 47.52 216 ASP I CA 1
ATOM 14761 C C . ASP I 1 216 ? 25.985 -34.742 81.650 1.00 49.39 216 ASP I C 1
ATOM 14762 O O . ASP I 1 216 ? 24.801 -34.811 81.955 1.00 49.19 216 ASP I O 1
ATOM 14767 N N . PRO I 1 217 ? 26.585 -33.580 81.318 1.00 52.39 217 PRO I N 1
ATOM 14768 C CA . PRO I 1 217 ? 25.886 -32.288 81.412 1.00 54.72 217 PRO I CA 1
ATOM 14769 C C . PRO I 1 217 ? 24.534 -32.249 80.709 1.00 57.02 217 PRO I C 1
ATOM 14770 O O . PRO I 1 217 ? 23.650 -31.509 81.131 1.00 58.03 217 PRO I O 1
ATOM 14774 N N . LYS I 1 218 ? 24.387 -33.013 79.629 1.00 58.91 218 LYS I N 1
ATOM 14775 C CA . LYS I 1 218 ? 23.106 -33.091 78.932 1.00 61.85 218 LYS I CA 1
ATOM 14776 C C . LYS I 1 218 ? 22.049 -33.629 79.875 1.00 60.26 218 LYS I C 1
ATOM 14777 O O . LYS I 1 218 ? 21.068 -32.949 80.196 1.00 61.99 218 LYS I O 1
ATOM 14779 N N . LYS I 1 219 ? 22.265 -34.862 80.310 1.00 58.13 219 LYS I N 1
ATOM 14780 C CA . LYS I 1 219 ? 21.347 -35.555 81.218 1.00 56.87 219 LYS I CA 1
ATOM 14781 C C . LYS I 1 219 ? 21.022 -34.791 82.504 1.00 56.30 219 LYS I C 1
ATOM 14782 O O . LYS I 1 219 ? 19.865 -34.764 82.923 1.00 57.80 219 LYS I O 1
ATOM 14788 N N . ILE I 1 220 ? 22.028 -34.169 83.119 1.00 55.56 220 ILE I N 1
ATOM 14789 C CA . ILE I 1 220 ? 21.775 -33.214 84.229 1.00 56.24 220 ILE I CA 1
ATOM 14790 C C . ILE I 1 220 ? 20.732 -32.150 83.835 1.00 59.66 220 ILE I C 1
ATOM 14791 O O . ILE I 1 220 ? 20.981 -31.263 83.009 1.00 62.07 220 ILE I O 1
ATOM 14796 N N . HIS J 1 8 ? 18.301 -4.389 108.375 1.00 72.90 8 HIS J N 1
ATOM 14797 C CA . HIS J 1 8 ? 16.990 -5.071 108.126 1.00 71.07 8 HIS J CA 1
ATOM 14798 C C . HIS J 1 8 ? 17.039 -6.555 108.497 1.00 65.79 8 HIS J C 1
ATOM 14799 O O . HIS J 1 8 ? 16.173 -7.058 109.209 1.00 64.29 8 HIS J O 1
ATOM 14801 N N . MET J 1 9 ? 18.075 -7.249 108.028 1.00 63.68 9 MET J N 1
ATOM 14802 C CA . MET J 1 9 ? 18.164 -8.705 108.181 1.00 59.18 9 MET J CA 1
ATOM 14803 C C . MET J 1 9 ? 18.452 -9.192 109.611 1.00 55.46 9 MET J C 1
ATOM 14804 O O . MET J 1 9 ? 18.253 -10.366 109.905 1.00 52.03 9 MET J O 1
ATOM 14809 N N . ALA J 1 10 ? 18.911 -8.308 110.496 1.00 56.07 10 ALA J N 1
ATOM 14810 C CA . ALA J 1 10 ? 19.225 -8.696 111.881 1.00 53.40 10 ALA J CA 1
ATOM 14811 C C . ALA J 1 10 ? 17.991 -9.128 112.670 1.00 50.95 10 ALA J C 1
ATOM 14812 O O . ALA J 1 10 ? 18.047 -10.090 113.437 1.00 48.47 10 ALA J O 1
ATOM 14814 N N . ARG J 1 11 ? 16.881 -8.419 112.471 1.00 52.61 11 ARG J N 1
ATOM 14815 C CA . ARG J 1 11 ? 15.606 -8.770 113.107 1.00 51.46 11 ARG J CA 1
ATOM 14816 C C . ARG J 1 11 ? 15.160 -10.213 112.816 1.00 48.06 11 ARG J C 1
ATOM 14817 O O . ARG J 1 11 ? 14.400 -10.788 113.596 1.00 46.97 11 ARG J O 1
ATOM 14819 N N . ASN J 1 12 ? 15.633 -10.797 111.710 1.00 46.31 12 ASN J N 1
ATOM 14820 C CA . ASN J 1 12 ? 15.255 -12.165 111.338 1.00 43.82 12 ASN J CA 1
ATOM 14821 C C . ASN J 1 12 ? 15.832 -13.299 112.191 1.00 40.35 12 ASN J C 1
ATOM 14822 O O . ASN J 1 12 ? 15.364 -14.430 112.092 1.00 39.21 12 ASN J O 1
ATOM 14827 N N . TYR J 1 13 ? 16.823 -13.013 113.029 1.00 39.37 13 TYR J N 1
ATOM 14828 C CA . TYR J 1 13 ? 17.239 -13.969 114.065 1.00 36.90 13 TYR J CA 1
ATOM 14829 C C . TYR J 1 13 ? 16.181 -14.118 115.168 1.00 37.58 13 TYR J C 1
ATOM 14830 O O . TYR J 1 13 ? 16.084 -15.163 115.811 1.00 36.86 13 TYR J O 1
ATOM 14839 N N . ALA J 1 14 ? 15.403 -13.070 115.402 1.00 40.36 14 ALA J N 1
ATOM 14840 C CA . ALA J 1 14 ? 14.396 -13.084 116.462 1.00 41.95 14 ALA J CA 1
ATOM 14841 C C . ALA J 1 14 ? 13.003 -13.252 115.860 1.00 44.51 14 ALA J C 1
ATOM 14842 O O . ALA J 1 14 ? 12.829 -13.090 114.656 1.00 45.17 14 ALA J O 1
ATOM 14844 N N . TYR J 1 15 ? 12.020 -13.595 116.689 1.00 46.87 15 TYR J N 1
ATOM 14845 C CA . TYR J 1 15 ? 10.638 -13.761 116.212 1.00 50.84 15 TYR J CA 1
ATOM 14846 C C . TYR J 1 15 ? 10.034 -12.403 115.823 1.00 57.24 15 TYR J C 1
ATOM 14847 O O . TYR J 1 15 ? 10.466 -11.374 116.293 1.00 59.08 15 TYR J O 1
ATOM 14856 N N . PRO J 1 16 ? 9.042 -12.390 114.937 1.00 63.12 16 PRO J N 1
ATOM 14857 C CA . PRO J 1 16 ? 8.736 -11.053 114.349 1.00 68.66 16 PRO J CA 1
ATOM 14858 C C . PRO J 1 16 ? 8.247 -9.866 115.258 1.00 74.60 16 PRO J C 1
ATOM 14859 O O . PRO J 1 16 ? 8.357 -8.695 114.864 1.00 80.09 16 PRO J O 1
ATOM 14863 N N . HIS J 1 17 ? 7.737 -10.097 116.454 1.00 77.44 17 HIS J N 1
ATOM 14864 C CA . HIS J 1 17 ? 7.505 -8.916 117.352 1.00 82.85 17 HIS J CA 1
ATOM 14865 C C . HIS J 1 17 ? 7.855 -9.015 118.824 1.00 81.74 17 HIS J C 1
ATOM 14866 O O . HIS J 1 17 ? 7.453 -8.189 119.659 1.00 84.45 17 HIS J O 1
ATOM 14873 N N . MET J 1 18 ? 8.701 -9.990 119.094 1.00 77.94 18 MET J N 1
ATOM 14874 C CA . MET J 1 18 ? 9.440 -10.048 120.350 1.00 75.64 18 MET J CA 1
ATOM 14875 C C . MET J 1 18 ? 10.922 -10.254 120.102 1.00 69.02 18 MET J C 1
ATOM 14876 O O . MET J 1 18 ? 11.329 -10.768 119.048 1.00 67.67 18 MET J O 1
ATOM 14881 N N . ASN J 1 19 ? 11.704 -9.888 121.112 1.00 66.10 19 ASN J N 1
ATOM 14882 C CA . ASN J 1 19 ? 13.153 -9.988 121.057 1.00 61.42 19 ASN J CA 1
ATOM 14883 C C . ASN J 1 19 ? 13.675 -11.424 121.223 1.00 56.07 19 ASN J C 1
ATOM 14884 O O . ASN J 1 19 ? 14.829 -11.650 120.945 1.00 53.42 19 ASN J O 1
ATOM 14886 N N . THR J 1 20 ? 12.832 -12.393 121.605 1.00 53.18 20 THR J N 1
ATOM 14887 C CA . THR J 1 20 ? 13.306 -13.778 121.793 1.00 48.45 20 THR J CA 1
ATOM 14888 C C . THR J 1 20 ? 13.877 -14.364 120.497 1.00 44.22 20 THR J C 1
ATOM 14889 O O . THR J 1 20 ? 13.293 -14.227 119.422 1.00 43.82 20 THR J O 1
ATOM 14893 N N . LEU J 1 21 ? 15.011 -15.044 120.625 1.00 40.91 21 LEU J N 1
ATOM 14894 C CA . LEU J 1 21 ? 15.676 -15.655 119.482 1.00 38.16 21 LEU J CA 1
ATOM 14895 C C . LEU J 1 21 ? 14.916 -16.874 118.977 1.00 36.57 21 LEU J C 1
ATOM 14896 O O . LEU J 1 21 ? 14.422 -17.675 119.766 1.00 36.53 21 LEU J O 1
ATOM 14901 N N . LYS J 1 22 ? 14.816 -16.991 117.651 1.00 35.26 22 LYS J N 1
ATOM 14902 C CA . LYS J 1 22 ? 14.151 -18.124 117.043 1.00 34.47 22 LYS J CA 1
ATOM 14903 C C . LYS J 1 22 ? 14.881 -19.371 117.460 1.00 32.51 22 LYS J C 1
ATOM 14904 O O . LYS J 1 22 ? 16.112 -19.377 117.499 1.00 32.26 22 LYS J O 1
ATOM 14910 N N . ASN J 1 23 ? 14.141 -20.421 117.781 1.00 32.35 23 ASN J N 1
ATOM 14911 C CA . ASN J 1 23 ? 14.757 -21.650 118.238 1.00 31.43 23 ASN J CA 1
ATOM 14912 C C . ASN J 1 23 ? 13.939 -22.862 117.880 1.00 32.50 23 ASN J C 1
ATOM 14913 O O . ASN J 1 23 ? 12.737 -22.770 117.704 1.00 34.03 23 ASN J O 1
ATOM 14918 N N . LYS J 1 24 ? 14.616 -24.008 117.814 1.00 32.23 24 LYS J N 1
ATOM 14919 C CA . LYS J 1 24 ? 13.996 -25.262 117.387 1.00 34.09 24 LYS J CA 1
ATOM 14920 C C . LYS J 1 24 ? 12.979 -25.792 118.385 1.00 36.93 24 LYS J C 1
ATOM 14921 O O . LYS J 1 24 ? 12.212 -26.684 118.056 1.00 39.26 24 LYS J O 1
ATOM 14927 N N . HIS J 1 25 ? 12.979 -25.262 119.605 1.00 37.78 25 HIS J N 1
ATOM 14928 C CA . HIS J 1 25 ? 12.018 -25.692 120.618 1.00 41.35 25 HIS J CA 1
ATOM 14929 C C . HIS J 1 25 ? 10.705 -24.914 120.544 1.00 44.30 25 HIS J C 1
ATOM 14930 O O . HIS J 1 25 ? 9.762 -25.255 121.241 1.00 47.94 25 HIS J O 1
ATOM 14937 N N . ASN J 1 26 ? 10.655 -23.869 119.716 1.00 44.50 26 ASN J N 1
ATOM 14938 C CA . ASN J 1 26 ? 9.502 -22.975 119.639 1.00 47.42 26 ASN J CA 1
ATOM 14939 C C . ASN J 1 26 ? 9.187 -22.327 120.982 1.00 49.16 26 ASN J C 1
ATOM 14940 O O . ASN J 1 26 ? 8.031 -22.112 121.319 1.00 51.83 26 ASN J O 1
ATOM 14945 N N . ILE J 1 27 ? 10.235 -22.027 121.746 1.00 47.83 27 ILE J N 1
ATOM 14946 C CA . ILE J 1 27 ? 10.086 -21.397 123.060 1.00 49.90 27 ILE J CA 1
ATOM 14947 C C . ILE J 1 27 ? 10.114 -19.887 122.904 1.00 49.75 27 ILE J C 1
ATOM 14948 O O . ILE J 1 27 ? 11.030 -19.345 122.298 1.00 47.78 27 ILE J O 1
ATOM 14953 N N . MET J 1 28 ? 9.140 -19.220 123.507 1.00 52.99 28 MET J N 1
ATOM 14954 C CA . MET J 1 28 ? 8.964 -17.780 123.346 1.00 54.25 28 MET J CA 1
ATOM 14955 C C . MET J 1 28 ? 9.507 -16.965 124.515 1.00 54.61 28 MET J C 1
ATOM 14956 O O . MET J 1 28 ? 9.700 -15.762 124.393 1.00 55.19 28 MET J O 1
ATOM 14961 N N . SER J 1 29 ? 9.733 -17.608 125.652 1.00 55.20 29 SER J N 1
ATOM 14962 C CA . SER J 1 29 ? 10.293 -16.923 126.811 1.00 55.83 29 SER J CA 1
ATOM 14963 C C . SER J 1 29 ? 11.813 -16.962 126.726 1.00 52.09 29 SER J C 1
ATOM 14964 O O . SER J 1 29 ? 12.400 -18.033 126.618 1.00 49.79 29 SER J O 1
ATOM 14967 N N . THR J 1 30 ? 12.443 -15.792 126.783 1.00 51.93 30 THR J N 1
ATOM 14968 C CA . THR J 1 30 ? 13.901 -15.703 126.763 1.00 50.19 30 THR J CA 1
ATOM 14969 C C . THR J 1 30 ? 14.518 -16.389 127.976 1.00 50.54 30 THR J C 1
ATOM 14970 O O . THR J 1 30 ? 15.544 -17.051 127.877 1.00 49.13 30 THR J O 1
ATOM 14974 N N . LYS J 1 31 ? 13.865 -16.257 129.120 1.00 53.24 31 LYS J N 1
ATOM 14975 C CA . LYS J 1 31 ? 14.309 -16.909 130.335 1.00 54.22 31 LYS J CA 1
ATOM 14976 C C . LYS J 1 31 ? 14.302 -18.440 130.210 1.00 52.17 31 LYS J C 1
ATOM 14977 O O . LYS J 1 31 ? 15.292 -19.101 130.537 1.00 51.47 31 LYS J O 1
ATOM 14983 N N . LYS J 1 32 ? 13.180 -18.995 129.763 1.00 51.36 32 LYS J N 1
ATOM 14984 C CA . LYS J 1 32 ? 13.061 -20.435 129.599 1.00 50.53 32 LYS J CA 1
ATOM 14985 C C . LYS J 1 32 ? 14.039 -20.945 128.536 1.00 46.79 32 LYS J C 1
ATOM 14986 O O . LYS J 1 32 ? 14.639 -22.013 128.694 1.00 46.27 32 LYS J O 1
ATOM 14988 N N . LEU J 1 33 ? 14.194 -20.178 127.461 1.00 44.31 33 LEU J N 1
ATOM 14989 C CA . LEU J 1 33 ? 15.122 -20.539 126.392 1.00 41.11 33 LEU J CA 1
ATOM 14990 C C . LEU J 1 33 ? 16.535 -20.680 126.932 1.00 40.75 33 LEU J C 1
ATOM 14991 O O . LEU J 1 33 ? 17.212 -21.653 126.636 1.00 39.46 33 LEU J O 1
ATOM 14996 N N . ALA J 1 34 ? 16.961 -19.710 127.735 1.00 42.22 34 ALA J N 1
ATOM 14997 C CA . ALA J 1 34 ? 18.271 -19.764 128.386 1.00 43.06 34 ALA J CA 1
ATOM 14998 C C . ALA J 1 34 ? 18.486 -21.078 129.142 1.00 44.48 34 ALA J C 1
ATOM 14999 O O . ALA J 1 34 ? 19.516 -21.719 128.977 1.00 44.47 34 ALA J O 1
ATOM 15001 N N . HIS J 1 35 ? 17.502 -21.482 129.938 1.00 51.32 35 HIS J N 1
ATOM 15002 C CA . HIS J 1 35 ? 17.592 -22.716 130.730 1.00 52.07 35 HIS J CA 1
ATOM 15003 C C . HIS J 1 35 ? 17.703 -23.974 129.859 1.00 49.72 35 HIS J C 1
ATOM 15004 O O . HIS J 1 35 ? 18.595 -24.806 130.066 1.00 48.43 35 HIS J O 1
ATOM 15011 N N . VAL J 1 36 ? 16.813 -24.099 128.881 1.00 49.07 36 VAL J N 1
ATOM 15012 C CA . VAL J 1 36 ? 16.816 -25.242 127.959 1.00 47.55 36 VAL J CA 1
ATOM 15013 C C . VAL J 1 36 ? 18.136 -25.294 127.196 1.00 45.03 36 VAL J C 1
ATOM 15014 O O . VAL J 1 36 ? 18.705 -26.358 126.937 1.00 43.59 36 VAL J O 1
ATOM 15018 N N . CYS J 1 37 ? 18.621 -24.114 126.871 1.00 44.53 37 CYS J N 1
ATOM 15019 C CA . CYS J 1 37 ? 19.873 -23.946 126.178 1.00 43.15 37 CYS J CA 1
ATOM 15020 C C . CYS J 1 37 ? 21.043 -24.478 127.003 1.00 42.27 37 CYS J C 1
ATOM 15021 O O . CYS J 1 37 ? 21.866 -25.240 126.496 1.00 42.27 37 CYS J O 1
ATOM 15024 N N . GLU J 1 38 ? 21.132 -24.064 128.254 1.00 42.68 38 GLU J N 1
ATOM 15025 C CA . GLU J 1 38 ? 22.160 -24.564 129.155 1.00 42.04 38 GLU J CA 1
ATOM 15026 C C . GLU J 1 38 ? 22.086 -26.083 129.302 1.00 41.24 38 GLU J C 1
ATOM 15027 O O . GLU J 1 38 ? 23.116 -26.757 129.374 1.00 40.60 38 GLU J O 1
ATOM 15029 N N . HIS J 1 39 ? 20.872 -26.620 129.321 1.00 41.29 39 HIS J N 1
ATOM 15030 C CA . HIS J 1 39 ? 20.673 -28.068 129.415 1.00 40.71 39 HIS J CA 1
ATOM 15031 C C . HIS J 1 39 ? 21.359 -28.821 128.265 1.00 38.03 39 HIS J C 1
ATOM 15032 O O . HIS J 1 39 ? 22.154 -29.727 128.507 1.00 37.59 39 HIS J O 1
ATOM 15039 N N . TYR J 1 40 ? 21.039 -28.447 127.030 1.00 36.20 40 TYR J N 1
ATOM 15040 C CA . TYR J 1 40 ? 21.587 -29.141 125.841 1.00 34.06 40 TYR J CA 1
ATOM 15041 C C . TYR J 1 40 ? 23.083 -28.933 125.679 1.00 32.44 40 TYR J C 1
ATOM 15042 O O . TYR J 1 40 ? 23.801 -29.859 125.310 1.00 31.54 40 TYR J O 1
ATOM 15051 N N . ALA J 1 41 ? 23.540 -27.735 125.997 1.00 32.20 41 ALA J N 1
ATOM 15052 C CA . ALA J 1 41 ? 24.949 -27.440 125.968 1.00 31.24 41 ALA J CA 1
ATOM 15053 C C . ALA J 1 41 ? 25.736 -28.388 126.872 1.00 31.68 41 ALA J C 1
ATOM 15054 O O . ALA J 1 41 ? 26.761 -28.934 126.448 1.00 31.02 41 ALA J O 1
ATOM 15056 N N . LYS J 1 42 ? 25.253 -28.602 128.091 1.00 33.03 42 LYS J N 1
ATOM 15057 C CA . LYS J 1 42 ? 25.871 -29.530 129.020 1.00 33.69 42 LYS J CA 1
ATOM 15058 C C . LYS J 1 42 ? 25.900 -30.961 128.494 1.00 32.98 42 LYS J C 1
ATOM 15059 O O . LYS J 1 42 ? 26.918 -31.653 128.611 1.00 32.85 42 LYS J O 1
ATOM 15065 N N . LYS J 1 43 ? 24.812 -31.403 127.888 1.00 32.66 43 LYS J N 1
ATOM 15066 C CA . LYS J 1 43 ? 24.778 -32.736 127.268 1.00 32.02 43 LYS J CA 1
ATOM 15067 C C . LYS J 1 43 ? 25.790 -32.880 126.129 1.00 30.19 43 LYS J C 1
ATOM 15068 O O . LYS J 1 43 ? 26.440 -33.929 125.997 1.00 30.13 43 LYS J O 1
ATOM 15074 N N . ALA J 1 44 ? 25.935 -31.835 125.328 1.00 28.95 44 ALA J N 1
ATOM 15075 C CA . ALA J 1 44 ? 26.845 -31.871 124.168 1.00 27.40 44 ALA J CA 1
ATOM 15076 C C . ALA J 1 44 ? 28.308 -31.883 124.611 1.00 27.15 44 ALA J C 1
ATOM 15077 O O . ALA J 1 44 ? 29.139 -32.559 124.032 1.00 26.52 44 ALA J O 1
AT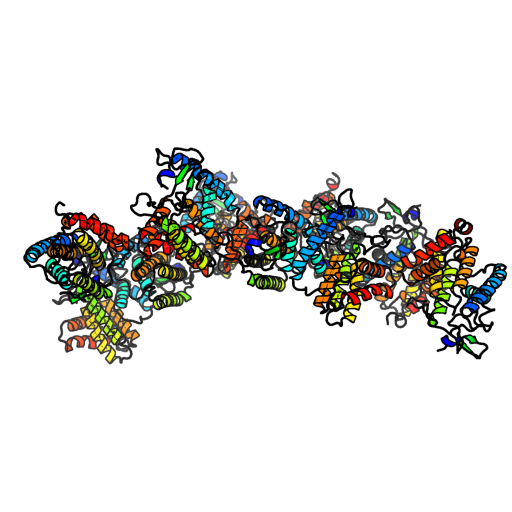OM 15079 N N . ILE J 1 45 ? 28.586 -31.193 125.729 1.00 27.85 45 ILE J N 1
ATOM 15080 C CA . ILE J 1 45 ? 29.926 -31.147 126.289 1.00 27.90 45 ILE J CA 1
ATOM 15081 C C . ILE J 1 45 ? 30.367 -32.552 126.677 1.00 28.41 45 ILE J C 1
ATOM 15082 O O . ILE J 1 45 ? 31.546 -32.894 126.555 1.00 28.21 45 ILE J O 1
ATOM 15087 N N . ILE J 1 46 ? 29.430 -33.367 127.145 1.00 29.20 46 ILE J N 1
ATOM 15088 C CA . ILE J 1 46 ? 29.764 -34.718 127.571 1.00 29.94 46 ILE J CA 1
ATOM 15089 C C . ILE J 1 46 ? 30.316 -35.534 126.409 1.00 28.92 46 ILE J C 1
ATOM 15090 O O . ILE J 1 46 ? 31.333 -36.206 126.550 1.00 29.23 46 ILE J O 1
ATOM 15095 N N . ASN J 1 47 ? 29.664 -35.456 125.254 1.00 27.92 47 ASN J N 1
ATOM 15096 C CA . ASN J 1 47 ? 30.161 -36.154 124.075 1.00 27.09 47 ASN J CA 1
ATOM 15097 C C . ASN J 1 47 ? 31.415 -35.499 123.521 1.00 26.28 47 ASN J C 1
ATOM 15098 O O . ASN J 1 47 ? 32.360 -36.170 123.172 1.00 26.22 47 ASN J O 1
ATOM 15103 N N . LEU J 1 48 ? 31.429 -34.179 123.506 1.00 25.84 48 LEU J N 1
ATOM 15104 C CA . LEU J 1 48 ? 32.603 -33.440 123.108 1.00 25.38 48 LEU J CA 1
ATOM 15105 C C . LEU J 1 48 ? 33.855 -33.800 123.912 1.00 26.24 48 LEU J C 1
ATOM 15106 O O . LEU J 1 48 ? 34.956 -33.899 123.346 1.00 26.18 48 LEU J O 1
ATOM 15111 N N . ASN J 1 49 ? 33.709 -33.987 125.222 1.00 27.38 49 ASN J N 1
ATOM 15112 C CA . ASN J 1 49 ? 34.858 -34.318 126.086 1.00 28.41 49 ASN J CA 1
ATOM 15113 C C . ASN J 1 49 ? 35.442 -35.693 125.830 1.00 28.85 49 ASN J C 1
ATOM 15114 O O . ASN J 1 49 ? 36.559 -35.976 126.225 1.00 29.51 49 ASN J O 1
ATOM 15119 N N . LYS J 1 50 ? 34.700 -36.540 125.126 1.00 28.61 50 LYS J N 1
ATOM 15120 C CA . LYS J 1 50 ? 35.231 -37.825 124.695 1.00 29.07 50 LYS J CA 1
ATOM 15121 C C . LYS J 1 50 ? 36.135 -37.707 123.466 1.00 28.55 50 LYS J C 1
ATOM 15122 O O . LYS J 1 50 ? 36.791 -38.675 123.087 1.00 28.96 50 LYS J O 1
ATOM 15128 N N . GLU J 1 51 ? 36.162 -36.544 122.830 1.00 27.93 51 GLU J N 1
ATOM 15129 C CA . GLU J 1 51 ? 36.886 -36.417 121.567 1.00 27.75 51 GLU J CA 1
ATOM 15130 C C . GLU J 1 51 ? 38.326 -35.994 121.805 1.00 28.62 51 GLU J C 1
ATOM 15131 O O . GLU J 1 51 ? 38.587 -35.229 122.712 1.00 28.96 51 GLU J O 1
ATOM 15137 N N . PRO J 1 52 ? 39.257 -36.456 120.950 1.00 29.32 52 PRO J N 1
ATOM 15138 C CA . PRO J 1 52 ? 40.623 -35.976 121.065 1.00 30.21 52 PRO J CA 1
ATOM 15139 C C . PRO J 1 52 ? 40.703 -34.486 120.799 1.00 29.94 52 PRO J C 1
ATOM 15140 O O . PRO J 1 52 ? 39.877 -33.938 120.065 1.00 29.02 52 PRO J O 1
ATOM 15144 N N . LEU J 1 53 ? 41.699 -33.851 121.397 1.00 31.03 53 LEU J N 1
ATOM 15145 C CA . LEU J 1 53 ? 41.932 -32.452 121.181 1.00 31.14 53 LEU J CA 1
ATOM 15146 C C . LEU J 1 53 ? 42.462 -32.292 119.760 1.00 31.52 53 LEU J C 1
ATOM 15147 O O . LEU J 1 53 ? 43.243 -33.109 119.298 1.00 32.32 53 LEU J O 1
ATOM 15152 N N . PRO J 1 54 ? 42.026 -31.246 119.054 1.00 31.39 54 PRO J N 1
ATOM 15153 C CA . PRO J 1 54 ? 42.434 -31.077 117.673 1.00 31.85 54 PRO J CA 1
ATOM 15154 C C . PRO J 1 54 ? 43.904 -30.683 117.583 1.00 33.46 54 PRO J C 1
ATOM 15155 O O . PRO J 1 54 ? 44.445 -30.109 118.521 1.00 33.95 54 PRO J O 1
ATOM 15159 N N . GLN J 1 55 ? 44.532 -30.997 116.457 1.00 34.58 55 GLN J N 1
ATOM 15160 C CA . GLN J 1 55 ? 45.888 -30.544 116.187 1.00 36.39 55 GLN J CA 1
ATOM 15161 C C . GLN J 1 55 ? 45.965 -29.039 115.953 1.00 36.28 55 GLN J C 1
ATOM 15162 O O . GLN J 1 55 ? 46.923 -28.403 116.390 1.00 37.48 55 GLN J O 1
ATOM 15168 N N . LYS J 1 56 ? 44.979 -28.475 115.258 1.00 35.17 56 LYS J N 1
ATOM 15169 C CA . LYS J 1 56 ? 44.936 -27.033 115.017 1.00 35.07 56 LYS J CA 1
ATOM 15170 C C . LYS J 1 56 ? 43.825 -26.422 115.815 1.00 33.57 56 LYS J C 1
ATOM 15171 O O . LYS J 1 56 ? 42.666 -26.811 115.665 1.00 32.69 56 LYS J O 1
ATOM 15177 N N . PHE J 1 57 ? 44.170 -25.439 116.636 1.00 33.35 57 PHE J N 1
ATOM 15178 C CA . PHE J 1 57 ? 43.169 -24.641 117.320 1.00 32.25 57 PHE J CA 1
ATOM 15179 C C . PHE J 1 57 ? 42.912 -23.406 116.462 1.00 32.00 57 PHE J C 1
ATOM 15180 O O . PHE J 1 57 ? 43.770 -22.544 116.326 1.00 32.75 57 PHE J O 1
ATOM 15188 N N . ASP J 1 58 ? 41.732 -23.359 115.857 1.00 30.83 58 ASP J N 1
ATOM 15189 C CA . ASP J 1 58 ? 41.403 -22.334 114.893 1.00 30.72 58 ASP J CA 1
ATOM 15190 C C . ASP J 1 58 ? 39.893 -22.077 114.901 1.00 29.64 58 ASP J C 1
ATOM 15191 O O . ASP J 1 58 ? 39.168 -22.699 115.666 1.00 28.87 58 ASP J O 1
ATOM 15196 N N . SER J 1 59 ? 39.448 -21.158 114.042 1.00 29.54 59 SER J N 1
ATOM 15197 C CA . SER J 1 59 ? 38.062 -20.724 113.985 1.00 28.79 59 SER J CA 1
ATOM 15198 C C . SER J 1 59 ? 37.157 -21.858 113.546 1.00 27.68 59 SER J C 1
ATOM 15199 O O . SER J 1 59 ? 36.021 -21.986 114.008 1.00 27.14 59 SER J O 1
ATOM 15202 N N . SER J 1 60 ? 37.651 -22.722 112.684 1.00 27.26 60 SER J N 1
ATOM 15203 C CA . SER J 1 60 ? 36.909 -23.933 112.365 1.00 26.40 60 SER J CA 1
ATOM 15204 C C . SER J 1 60 ? 36.551 -24.800 113.617 1.00 25.38 60 SER J C 1
ATOM 15205 O O . SER J 1 60 ? 35.407 -25.246 113.763 1.00 24.86 60 SER J O 1
ATOM 15208 N N . TYR J 1 61 ? 37.506 -25.006 114.508 1.00 25.12 61 TYR J N 1
ATOM 15209 C CA . TYR J 1 61 ? 37.240 -25.723 115.777 1.00 24.64 61 TYR J CA 1
ATOM 15210 C C . TYR J 1 61 ? 36.287 -24.952 116.685 1.00 23.99 61 TYR J C 1
ATOM 15211 O O . TYR J 1 61 ? 35.367 -25.529 117.246 1.00 23.68 61 TYR J O 1
ATOM 15220 N N . LEU J 1 62 ? 36.467 -23.636 116.760 1.00 23.85 62 LEU J N 1
ATOM 15221 C CA . LEU J 1 62 ? 35.530 -22.768 117.448 1.00 23.59 62 LEU J CA 1
ATOM 15222 C C . LEU J 1 62 ? 34.087 -22.933 116.939 1.00 22.98 62 LEU J C 1
ATOM 15223 O O . LEU J 1 62 ? 33.138 -23.040 117.726 1.00 22.92 62 LEU J O 1
ATOM 15228 N N . LYS J 1 63 ? 33.921 -22.915 115.619 1.00 22.58 63 LYS J N 1
ATOM 15229 C CA . LYS J 1 63 ? 32.609 -23.079 115.027 1.00 22.23 63 LYS J CA 1
ATOM 15230 C C . LYS J 1 63 ? 32.008 -24.453 115.330 1.00 21.75 63 LYS J C 1
ATOM 15231 O O . LYS J 1 63 ? 30.813 -24.565 115.548 1.00 21.71 63 LYS J O 1
ATOM 15237 N N . TYR J 1 64 ? 32.841 -25.487 115.282 1.00 21.53 64 TYR J N 1
ATOM 15238 C CA . TYR J 1 64 ? 32.400 -26.843 115.574 1.00 21.31 64 TYR J CA 1
ATOM 15239 C C . TYR J 1 64 ? 31.914 -26.927 117.047 1.00 21.47 64 TYR J C 1
ATOM 15240 O O . TYR J 1 64 ? 30.905 -27.568 117.310 1.00 21.46 64 TYR J O 1
ATOM 15249 N N . ILE J 1 65 ? 32.602 -26.248 117.962 1.00 21.71 65 ILE J N 1
ATOM 15250 C CA . ILE J 1 65 ? 32.158 -26.229 119.366 1.00 22.17 65 ILE J CA 1
ATOM 15251 C C . ILE J 1 65 ? 30.799 -25.577 119.478 1.00 22.27 65 ILE J C 1
ATOM 15252 O O . ILE J 1 65 ? 29.902 -26.102 120.116 1.00 22.56 65 ILE J O 1
ATOM 15257 N N . HIS J 1 66 ? 30.646 -24.438 118.813 1.00 22.17 66 HIS J N 1
ATOM 15258 C CA . HIS J 1 66 ? 29.385 -23.716 118.835 1.00 22.46 66 HIS J CA 1
ATOM 15259 C C . HIS J 1 66 ? 28.301 -24.578 118.216 1.00 22.28 66 HIS J C 1
ATOM 15260 O O . HIS J 1 66 ? 27.168 -24.640 118.711 1.00 22.77 66 HIS J O 1
ATOM 15267 N N . GLN J 1 67 ? 28.649 -25.255 117.133 1.00 21.75 67 GLN J N 1
ATOM 15268 C CA . GLN J 1 67 ? 27.699 -26.147 116.456 1.00 21.70 67 GLN J CA 1
ATOM 15269 C C . GLN J 1 67 ? 27.207 -27.200 117.442 1.00 22.04 67 GLN J C 1
ATOM 15270 O O . GLN J 1 67 ? 25.999 -27.418 117.587 1.00 22.47 67 GLN J O 1
ATOM 15276 N N . ARG J 1 68 ? 28.146 -27.860 118.101 1.00 22.02 68 ARG J N 1
ATOM 15277 C CA . ARG J 1 68 ? 27.785 -28.900 119.057 1.00 22.55 68 ARG J CA 1
ATOM 15278 C C . ARG J 1 68 ? 27.000 -28.385 120.253 1.00 23.35 68 ARG J C 1
ATOM 15279 O O . ARG J 1 68 ? 26.049 -29.027 120.708 1.00 24.08 68 ARG J O 1
ATOM 15287 N N . LEU J 1 69 ? 27.364 -27.218 120.742 1.00 23.50 69 LEU J N 1
ATOM 15288 C CA . LEU J 1 69 ? 26.693 -26.656 121.904 1.00 24.47 69 LEU J CA 1
ATOM 15289 C C . LEU J 1 69 ? 25.251 -26.242 121.607 1.00 24.94 69 LEU J C 1
ATOM 15290 O O . LEU J 1 69 ? 24.403 -26.308 122.513 1.00 26.00 69 LEU J O 1
ATOM 15295 N N . PHE J 1 70 ? 24.975 -25.799 120.379 1.00 24.35 70 PHE J N 1
ATOM 15296 C CA . PHE J 1 70 ? 23.706 -25.142 120.072 1.00 24.96 70 PHE J CA 1
ATOM 15297 C C . PHE J 1 70 ? 22.849 -25.763 118.972 1.00 24.86 70 PHE J C 1
ATOM 15298 O O . PHE J 1 70 ? 21.788 -25.240 118.669 1.00 25.45 70 PHE J O 1
ATOM 15306 N N . GLU J 1 71 ? 23.287 -26.874 118.393 1.00 24.34 71 GLU J N 1
ATOM 15307 C CA . GLU J 1 71 ? 22.578 -27.476 117.240 1.00 24.36 71 GLU J CA 1
ATOM 15308 C C . GLU J 1 71 ? 21.177 -28.010 117.572 1.00 25.44 71 GLU J C 1
ATOM 15309 O O . GLU J 1 71 ? 20.352 -28.170 116.675 1.00 25.70 71 GLU J O 1
ATOM 15315 N N . SER J 1 72 ? 20.900 -28.246 118.850 1.00 26.27 72 SER J N 1
ATOM 15316 C CA . SER J 1 72 ? 19.564 -28.669 119.282 1.00 27.61 72 SER J CA 1
ATOM 15317 C C . SER J 1 72 ? 18.595 -27.497 119.476 1.00 28.63 72 SER J C 1
ATOM 15318 O O . SER J 1 72 ? 17.385 -27.697 119.563 1.00 29.93 72 SER J O 1
ATOM 15321 N N . THR J 1 73 ? 19.144 -26.284 119.520 1.00 28.28 73 THR J N 1
ATOM 15322 C CA . THR J 1 73 ? 18.411 -25.071 119.838 1.00 29.29 73 THR J CA 1
ATOM 15323 C C . THR J 1 73 ? 18.365 -24.058 118.692 1.00 28.91 73 THR J C 1
ATOM 15324 O O . THR J 1 73 ? 17.310 -23.497 118.421 1.00 30.00 73 THR J O 1
ATOM 15328 N N . PHE J 1 74 ? 19.494 -23.800 118.036 1.00 27.61 74 PHE J N 1
ATOM 15329 C CA . PHE J 1 74 ? 19.532 -22.794 116.991 1.00 27.37 74 PHE J CA 1
ATOM 15330 C C . PHE J 1 74 ? 19.866 -23.400 115.645 1.00 26.48 74 PHE J C 1
ATOM 15331 O O . PHE J 1 74 ? 20.865 -24.113 115.509 1.00 25.53 74 PHE J O 1
ATOM 15339 N N . GLU J 1 75 ? 19.046 -23.064 114.657 1.00 26.95 75 GLU J N 1
ATOM 15340 C CA . GLU J 1 75 ? 19.220 -23.540 113.291 1.00 26.46 75 GLU J CA 1
ATOM 15341 C C . GLU J 1 75 ? 20.572 -23.124 112.725 1.00 25.43 75 GLU J C 1
ATOM 15342 O O . GLU J 1 75 ? 21.169 -23.854 111.964 1.00 24.85 75 GLU J O 1
ATOM 15348 N N . TRP J 1 76 ? 21.042 -21.945 113.120 1.00 25.41 76 TRP J N 1
ATOM 15349 C CA . TRP J 1 76 ? 22.297 -21.357 112.624 1.00 24.75 76 TRP J CA 1
ATOM 15350 C C . TRP J 1 76 ? 23.520 -21.762 113.450 1.00 23.97 76 TRP J C 1
ATOM 15351 O O . TRP J 1 76 ? 24.609 -21.210 113.263 1.00 23.63 76 TRP J O 1
ATOM 15362 N N . ALA J 1 77 ? 23.372 -22.725 114.355 1.00 23.84 77 ALA J N 1
ATOM 15363 C CA . ALA J 1 77 ? 24.491 -23.126 115.190 1.00 23.29 77 ALA J CA 1
ATOM 15364 C C . ALA J 1 77 ? 25.692 -23.406 114.320 1.00 22.58 77 ALA J C 1
ATOM 15365 O O . ALA J 1 77 ? 25.589 -24.079 113.308 1.00 22.42 77 ALA J O 1
ATOM 15367 N N . GLY J 1 78 ? 26.835 -22.848 114.696 1.00 22.36 78 GLY J N 1
ATOM 15368 C CA . GLY J 1 78 ? 28.097 -23.086 113.985 1.00 21.91 78 GLY J CA 1
ATOM 15369 C C . GLY J 1 78 ? 28.375 -22.063 112.891 1.00 22.09 78 GLY J C 1
ATOM 15370 O O . GLY J 1 78 ? 29.533 -21.910 112.455 1.00 22.05 78 GLY J O 1
ATOM 15371 N N . TYR J 1 79 ? 27.343 -21.325 112.499 1.00 22.52 79 TYR J N 1
ATOM 15372 C CA . TYR J 1 79 ? 27.464 -20.258 111.538 1.00 22.95 79 TYR J CA 1
ATOM 15373 C C . TYR J 1 79 ? 27.675 -18.920 112.232 1.00 23.41 79 TYR J C 1
ATOM 15374 O O . TYR J 1 79 ? 26.974 -18.586 113.183 1.00 23.79 79 TYR J O 1
ATOM 15383 N N . THR J 1 80 ? 28.613 -18.133 111.721 1.00 23.66 80 THR J N 1
ATOM 15384 C CA . THR J 1 80 ? 28.917 -16.820 112.251 1.00 24.25 80 THR J CA 1
ATOM 15385 C C . THR J 1 80 ? 27.921 -15.771 111.722 1.00 25.11 80 THR J C 1
ATOM 15386 O O . THR J 1 80 ? 27.179 -16.021 110.776 1.00 25.26 80 THR J O 1
ATOM 15390 N N . ARG J 1 81 ? 27.921 -14.584 112.323 1.00 25.83 81 ARG J N 1
ATOM 15391 C CA . ARG J 1 81 ? 26.865 -13.601 112.052 1.00 26.81 81 ARG J CA 1
ATOM 15392 C C . ARG J 1 81 ? 27.081 -12.792 110.773 1.00 27.50 81 ARG J C 1
ATOM 15393 O O . ARG J 1 81 ? 26.261 -11.943 110.428 1.00 28.43 81 ARG J O 1
ATOM 15401 N N . ASP J 1 82 ? 28.199 -13.044 110.101 1.00 27.25 82 ASP J N 1
ATOM 15402 C CA . ASP J 1 82 ? 28.437 -12.544 108.767 1.00 28.00 82 ASP J CA 1
ATOM 15403 C C . ASP J 1 82 ? 27.929 -13.543 107.726 1.00 27.76 82 ASP J C 1
ATOM 15404 O O . ASP J 1 82 ? 27.907 -13.241 106.531 1.00 28.52 82 ASP J O 1
ATOM 15409 N N . PHE J 1 83 ? 27.545 -14.738 108.170 1.00 26.86 83 PHE J N 1
ATOM 15410 C CA . PHE J 1 83 ? 26.980 -15.733 107.276 1.00 26.73 83 PHE J CA 1
ATOM 15411 C C . PHE J 1 83 ? 25.516 -15.434 107.045 1.00 27.47 83 PHE J C 1
ATOM 15412 O O . PHE J 1 83 ? 24.734 -15.308 107.981 1.00 27.46 83 PHE J O 1
ATOM 15420 N N . SER J 1 84 ? 25.142 -15.330 105.780 1.00 28.38 84 SER J N 1
ATOM 15421 C CA . SER J 1 84 ? 23.762 -15.044 105.429 1.00 29.33 84 SER J CA 1
ATOM 15422 C C . SER J 1 84 ? 22.956 -16.330 105.545 1.00 28.79 84 SER J C 1
ATOM 15423 O O . SER J 1 84 ? 23.016 -17.200 104.684 1.00 28.77 84 SER J O 1
ATOM 15426 N N . PHE J 1 85 ? 22.225 -16.457 106.651 1.00 28.50 85 PHE J N 1
ATOM 15427 C CA . PHE J 1 85 ? 21.606 -17.719 107.019 1.00 27.96 85 PHE J CA 1
ATOM 15428 C C . PHE J 1 85 ? 20.142 -17.775 106.639 1.00 29.03 85 PHE J C 1
ATOM 15429 O O . PHE J 1 85 ? 19.378 -16.889 106.995 1.00 29.90 85 PHE J O 1
ATOM 15437 N N . THR J 1 86 ? 19.745 -18.842 105.958 1.00 29.13 86 THR J N 1
ATOM 15438 C CA . THR J 1 86 ? 18.339 -19.044 105.603 1.00 30.31 86 THR J CA 1
ATOM 15439 C C . THR J 1 86 ? 17.662 -19.952 106.617 1.00 30.15 86 THR J C 1
ATOM 15440 O O . THR J 1 86 ? 17.983 -21.137 106.727 1.00 29.42 86 THR J O 1
ATOM 15444 N N . PHE J 1 87 ? 16.723 -19.378 107.359 1.00 31.09 87 PHE J N 1
ATOM 15445 C CA . PHE J 1 87 ? 15.908 -20.135 108.300 1.00 31.41 87 PHE J CA 1
ATOM 15446 C C . PHE J 1 87 ? 14.937 -21.052 107.585 1.00 32.37 87 PHE J C 1
ATOM 15447 O O . PHE J 1 87 ? 14.635 -20.870 106.401 1.00 33.16 87 PHE J O 1
ATOM 15455 N N . ASP J 1 88 ? 14.443 -22.034 108.322 1.00 32.59 88 ASP J N 1
ATOM 15456 C CA . ASP J 1 88 ? 13.418 -22.968 107.856 1.00 33.75 88 ASP J CA 1
ATOM 15457 C C . ASP J 1 88 ? 12.135 -22.229 107.409 1.00 35.66 88 ASP J C 1
ATOM 15458 O O . ASP J 1 88 ? 11.448 -22.665 106.492 1.00 36.67 88 ASP J O 1
ATOM 15463 N N . ASP J 1 89 ? 11.866 -21.079 108.026 1.00 36.33 89 ASP J N 1
ATOM 15464 C CA . ASP J 1 89 ? 10.675 -20.281 107.742 1.00 38.31 89 ASP J CA 1
ATOM 15465 C C . ASP J 1 89 ? 10.818 -19.424 106.474 1.00 38.86 89 ASP J C 1
ATOM 15466 O O . ASP J 1 89 ? 9.896 -18.717 106.114 1.00 40.48 89 ASP J O 1
ATOM 15471 N N . GLY J 1 90 ? 11.977 -19.468 105.819 1.00 37.70 90 GLY J N 1
ATOM 15472 C CA . GLY J 1 90 ? 12.201 -18.732 104.562 1.00 38.37 90 GLY J CA 1
ATOM 15473 C C . GLY J 1 90 ? 12.963 -17.417 104.721 1.00 38.19 90 GLY J C 1
ATOM 15474 O O . GLY J 1 90 ? 13.462 -16.877 103.742 1.00 38.48 90 GLY J O 1
ATOM 15475 N N . THR J 1 91 ? 13.058 -16.893 105.941 1.00 37.99 91 THR J N 1
ATOM 15476 C CA . THR J 1 91 ? 13.733 -15.615 106.160 1.00 38.01 91 THR J CA 1
ATOM 15477 C C . THR J 1 91 ? 15.240 -15.776 106.173 1.00 36.54 91 THR J C 1
ATOM 15478 O O . THR J 1 91 ? 15.761 -16.861 106.448 1.00 35.30 91 THR J O 1
ATOM 15482 N N . VAL J 1 92 ? 15.936 -14.674 105.932 1.00 37.00 92 VAL J N 1
ATOM 15483 C CA . VAL J 1 92 ? 17.392 -14.673 105.814 1.00 36.04 92 VAL J CA 1
ATOM 15484 C C . VAL J 1 92 ? 17.979 -13.726 106.850 1.00 36.37 92 VAL J C 1
ATOM 15485 O O . VAL J 1 92 ? 17.599 -12.560 106.914 1.00 37.58 92 VAL J O 1
ATOM 15489 N N . ALA J 1 93 ? 18.892 -14.228 107.672 1.00 35.71 93 ALA J N 1
ATOM 15490 C CA . ALA J 1 93 ? 19.401 -13.450 108.802 1.00 36.39 93 ALA J CA 1
ATOM 15491 C C . ALA J 1 93 ? 20.914 -13.211 108.710 1.00 36.60 93 ALA J C 1
ATOM 15492 O O . ALA J 1 93 ? 21.659 -14.111 108.348 1.00 35.60 93 ALA J O 1
ATOM 15494 N N . GLU J 1 94 ? 21.327 -12.000 109.085 1.00 38.49 94 GLU J N 1
ATOM 15495 C CA . GLU J 1 94 ? 22.762 -11.585 109.149 1.00 39.16 94 GLU J CA 1
ATOM 15496 C C . GLU J 1 94 ? 22.766 -10.482 110.202 1.00 40.61 94 GLU J C 1
ATOM 15497 O O . GLU J 1 94 ? 21.764 -9.767 110.397 1.00 42.01 94 GLU J O 1
ATOM 15503 N N . MET J 1 95 ? 23.870 -10.368 110.911 1.00 40.83 95 MET J N 1
ATOM 15504 C CA . MET J 1 95 ? 24.004 -9.308 111.901 1.00 42.46 95 MET J CA 1
ATOM 15505 C C . MET J 1 95 ? 25.396 -8.689 111.930 1.00 42.04 95 MET J C 1
ATOM 15506 O O . MET J 1 95 ? 26.234 -9.070 112.749 1.00 40.69 95 MET J O 1
ATOM 15511 N N . PRO J 1 96 ? 25.634 -7.717 111.044 1.00 42.83 96 PRO J N 1
ATOM 15512 C CA . PRO J 1 96 ? 26.935 -7.074 110.946 1.00 43.25 96 PRO J CA 1
ATOM 15513 C C . PRO J 1 96 ? 27.263 -6.177 112.146 1.00 44.01 96 PRO J C 1
ATOM 15514 O O . PRO J 1 96 ? 28.430 -6.067 112.513 1.00 43.48 96 PRO J O 1
ATOM 15518 N N . MET J 1 97 ? 26.253 -5.542 112.727 1.00 45.08 97 MET J N 1
ATOM 15519 C CA . MET J 1 97 ? 26.461 -4.636 113.846 1.00 46.41 97 MET J CA 1
ATOM 15520 C C . MET J 1 97 ? 25.891 -5.262 115.101 1.00 46.35 97 MET J C 1
ATOM 15521 O O . MET J 1 97 ? 24.709 -5.566 115.155 1.00 46.97 97 MET J O 1
ATOM 15523 N N . MET J 1 98 ? 26.748 -5.481 116.094 1.00 46.22 98 MET J N 1
ATOM 15524 C CA . MET J 1 98 ? 26.315 -6.007 117.378 1.00 46.54 98 MET J CA 1
ATOM 15525 C C . MET J 1 98 ? 27.001 -5.232 118.488 1.00 48.79 98 MET J C 1
ATOM 15526 O O . MET J 1 98 ? 28.234 -5.162 118.542 1.00 48.23 98 MET J O 1
ATOM 15531 N N . LYS J 1 99 ? 26.184 -4.646 119.356 1.00 51.89 99 LYS J N 1
ATOM 15532 C CA . LYS J 1 99 ? 26.658 -3.793 120.431 1.00 54.89 99 LYS J CA 1
ATOM 15533 C C . LYS J 1 99 ? 26.988 -4.617 121.657 1.00 56.32 99 LYS J C 1
ATOM 15534 O O . LYS J 1 99 ? 26.420 -5.685 121.874 1.00 56.00 99 LYS J O 1
ATOM 15536 N N . VAL J 1 100 ? 27.936 -4.125 122.440 1.00 58.71 100 VAL J N 1
ATOM 15537 C CA . VAL J 1 100 ? 28.233 -4.731 123.723 1.00 60.69 100 VAL J CA 1
ATOM 15538 C C . VAL J 1 100 ? 27.076 -4.389 124.662 1.00 63.62 100 VAL J C 1
ATOM 15539 O O . VAL J 1 100 ? 26.704 -3.223 124.762 1.00 65.12 100 VAL J O 1
ATOM 15543 N N . PRO J 1 101 ? 26.502 -5.396 125.342 1.00 65.26 101 PRO J N 1
ATOM 15544 C CA . PRO J 1 101 ? 25.325 -5.138 126.167 1.00 69.00 101 PRO J CA 1
ATOM 15545 C C . PRO J 1 101 ? 25.564 -4.060 127.223 1.00 73.90 101 PRO J C 1
ATOM 15546 O O . PRO J 1 101 ? 26.611 -4.057 127.883 1.00 75.64 101 PRO J O 1
ATOM 15550 N N . ASN J 1 102 ? 24.614 -3.130 127.331 1.00 76.67 102 ASN J N 1
ATOM 15551 C CA . ASN J 1 102 ? 24.645 -2.053 128.330 1.00 80.23 102 ASN J CA 1
ATOM 15552 C C . ASN J 1 102 ? 25.693 -0.937 128.118 1.00 81.27 102 ASN J C 1
ATOM 15553 O O . ASN J 1 102 ? 25.609 0.103 128.767 1.00 84.61 102 ASN J O 1
ATOM 15555 N N . LEU J 1 103 ? 26.659 -1.140 127.221 1.00 79.04 103 LEU J N 1
ATOM 15556 C CA . LEU J 1 103 ? 27.681 -0.126 126.922 1.00 78.19 103 LEU J CA 1
ATOM 15557 C C . LEU J 1 103 ? 27.536 0.413 125.506 1.00 76.51 103 LEU J C 1
ATOM 15558 O O . LEU J 1 103 ? 26.910 -0.216 124.661 1.00 75.59 103 LEU J O 1
ATOM 15560 N N . ASP J 1 104 ? 28.142 1.568 125.249 1.00 76.55 104 ASP J N 1
ATOM 15561 C CA . ASP J 1 104 ? 28.061 2.219 123.943 1.00 75.28 104 ASP J CA 1
ATOM 15562 C C . ASP J 1 104 ? 29.266 1.886 123.059 1.00 73.06 104 ASP J C 1
ATOM 15563 O O . ASP J 1 104 ? 29.814 2.765 122.392 1.00 74.75 104 ASP J O 1
ATOM 15565 N N . ILE J 1 105 ? 29.670 0.616 123.053 1.00 69.27 105 ILE J N 1
ATOM 15566 C CA . ILE J 1 105 ? 30.760 0.136 122.205 1.00 65.68 105 ILE J CA 1
ATOM 15567 C C . ILE J 1 105 ? 30.267 -1.032 121.353 1.00 62.12 105 ILE J C 1
ATOM 15568 O O . ILE J 1 105 ? 29.353 -1.757 121.750 1.00 62.18 105 ILE J O 1
ATOM 15570 N N . PHE J 1 106 ? 30.866 -1.202 120.177 1.00 58.89 106 PHE J N 1
ATOM 15571 C CA . PHE J 1 106 ? 30.479 -2.265 119.252 1.00 55.22 106 PHE J CA 1
ATOM 15572 C C . PHE J 1 106 ? 31.543 -3.368 119.187 1.00 52.18 106 PHE J C 1
ATOM 15573 O O . PHE J 1 106 ? 32.736 -3.100 119.268 1.00 52.70 106 PHE J O 1
ATOM 15575 N N . TYR J 1 107 ? 31.105 -4.616 119.054 1.00 48.82 107 TYR J N 1
ATOM 15576 C CA . TYR J 1 107 ? 32.001 -5.709 118.662 1.00 45.97 107 TYR J CA 1
ATOM 15577 C C . TYR J 1 107 ? 32.458 -5.496 117.223 1.00 44.68 107 TYR J C 1
ATOM 15578 O O . TYR J 1 107 ? 31.976 -4.599 116.545 1.00 45.23 107 TYR J O 1
ATOM 15587 N N . VAL J 1 108 ? 33.390 -6.322 116.762 1.00 43.02 108 VAL J N 1
ATOM 15588 C CA . VAL J 1 108 ? 33.883 -6.240 115.384 1.00 42.48 108 VAL J CA 1
ATOM 15589 C C . VAL J 1 108 ? 32.719 -6.239 114.382 1.00 42.12 108 VAL J C 1
ATOM 15590 O O . VAL J 1 108 ? 31.809 -7.058 114.466 1.00 40.54 108 VAL J O 1
ATOM 15594 N N . GLN J 1 109 ? 32.764 -5.308 113.439 1.00 43.46 109 GLN J N 1
ATOM 15595 C CA . GLN J 1 109 ? 31.770 -5.248 112.360 1.00 43.94 109 GLN J CA 1
ATOM 15596 C C . GLN J 1 109 ? 31.765 -6.521 111.551 1.00 42.14 109 GLN J C 1
ATOM 15597 O O . GLN J 1 109 ? 32.814 -7.126 111.339 1.00 41.93 109 GLN J O 1
ATOM 15603 N N . GLY J 1 110 ? 30.584 -6.905 111.090 1.00 41.56 110 GLY J N 1
ATOM 15604 C CA . GLY J 1 110 ? 30.397 -8.143 110.346 1.00 40.76 110 GLY J CA 1
ATOM 15605 C C . GLY J 1 110 ? 31.368 -8.324 109.196 1.00 41.05 110 GLY J C 1
ATOM 15606 O O . GLY J 1 110 ? 31.891 -9.425 108.989 1.00 40.14 110 GLY J O 1
ATOM 15607 N N . ASN J 1 111 ? 31.611 -7.245 108.459 1.00 42.61 111 ASN J N 1
ATOM 15608 C CA . ASN J 1 111 ? 32.501 -7.285 107.305 1.00 44.05 111 ASN J CA 1
ATOM 15609 C C . ASN J 1 111 ? 33.968 -7.579 107.633 1.00 42.97 111 ASN J C 1
ATOM 15610 O O . ASN J 1 111 ? 34.734 -7.949 106.739 1.00 43.42 111 ASN J O 1
ATOM 15615 N N . ASP J 1 112 ? 34.350 -7.405 108.901 1.00 41.33 112 ASP J N 1
ATOM 15616 C CA . ASP J 1 112 ? 35.721 -7.640 109.355 1.00 40.48 112 ASP J CA 1
ATOM 15617 C C . ASP J 1 112 ? 35.869 -8.927 110.161 1.00 37.94 112 ASP J C 1
ATOM 15618 O O . ASP J 1 112 ? 36.968 -9.240 110.622 1.00 37.73 112 ASP J O 1
ATOM 15623 N N . ILE J 1 113 ? 34.790 -9.675 110.328 1.00 35.80 113 ILE J N 1
ATOM 15624 C CA . ILE J 1 113 ? 34.858 -10.880 111.140 1.00 34.19 113 ILE J CA 1
ATOM 15625 C C . ILE J 1 113 ? 35.858 -11.895 110.596 1.00 33.52 113 ILE J C 1
ATOM 15626 O O . ILE J 1 113 ? 36.687 -12.422 111.350 1.00 33.11 113 ILE J O 1
ATOM 15631 N N . GLN J 1 114 ? 35.788 -12.158 109.297 1.00 33.36 114 GLN J N 1
ATOM 15632 C CA . GLN J 1 114 ? 36.643 -13.167 108.672 1.00 33.13 114 GLN J CA 1
ATOM 15633 C C . GLN J 1 114 ? 38.123 -12.831 108.774 1.00 33.94 114 GLN J C 1
ATOM 15634 O O . GLN J 1 114 ? 38.936 -13.701 109.090 1.00 33.68 114 GLN J O 1
ATOM 15640 N N . GLU J 1 115 ? 38.460 -11.576 108.514 1.00 35.10 115 GLU J N 1
ATOM 15641 C CA . GLU J 1 115 ? 39.842 -11.128 108.573 1.00 36.39 115 GLU J CA 1
ATOM 15642 C C . GLU J 1 115 ? 40.401 -11.261 110.008 1.00 36.00 115 GLU J C 1
ATOM 15643 O O . GLU J 1 115 ? 41.506 -11.744 110.206 1.00 36.28 115 GLU J O 1
ATOM 15649 N N . ASN J 1 116 ? 39.605 -10.863 110.991 1.00 35.53 116 ASN J N 1
ATOM 15650 C CA . ASN J 1 116 ? 39.978 -11.015 112.404 1.00 35.42 116 ASN J CA 1
ATOM 15651 C C . ASN J 1 116 ? 40.110 -12.468 112.855 1.00 34.43 116 ASN J C 1
ATOM 15652 O O . ASN J 1 116 ? 41.049 -12.812 113.559 1.00 34.74 116 ASN J O 1
ATOM 15657 N N . LEU J 1 117 ? 39.176 -13.325 112.449 1.00 33.75 117 LEU J N 1
ATOM 15658 C CA . LEU J 1 117 ? 39.270 -14.749 112.771 1.00 33.14 117 LEU J CA 1
ATOM 15659 C C . LEU J 1 117 ? 40.509 -15.359 112.144 1.00 34.31 117 LEU J C 1
ATOM 15660 O O . LEU J 1 117 ? 41.174 -16.194 112.758 1.00 33.90 117 LEU J O 1
ATOM 15665 N N . LYS J 1 118 ? 40.796 -14.965 110.902 1.00 35.81 118 LYS J N 1
ATOM 15666 C CA . LYS J 1 118 ? 42.012 -15.402 110.247 1.00 37.56 118 LYS J CA 1
ATOM 15667 C C . LYS J 1 118 ? 43.250 -14.961 111.045 1.00 38.47 118 LYS J C 1
ATOM 15668 O O . LYS J 1 118 ? 44.144 -15.774 111.266 1.00 38.49 118 LYS J O 1
ATOM 15674 N N . LYS J 1 119 ? 43.287 -13.692 111.469 1.00 39.14 119 LYS J N 1
ATOM 15675 C CA . LYS J 1 119 ? 44.407 -13.165 112.277 1.00 40.42 119 LYS J CA 1
ATOM 15676 C C . LYS J 1 119 ? 44.537 -13.958 113.591 1.00 39.43 119 LYS J C 1
ATOM 15677 O O . LYS J 1 119 ? 45.636 -14.342 113.992 1.00 40.14 119 LYS J O 1
ATOM 15683 N N . PHE J 1 120 ? 43.399 -14.247 114.213 1.00 37.81 120 PHE J N 1
ATOM 15684 C CA . PHE J 1 120 ? 43.319 -15.122 115.376 1.00 36.91 120 PHE J CA 1
ATOM 15685 C C . PHE J 1 120 ? 43.933 -16.507 115.129 1.00 36.94 120 PHE J C 1
ATOM 15686 O O . PHE J 1 120 ? 44.733 -16.993 115.940 1.00 37.74 120 PHE J O 1
ATOM 15694 N N . ASP J 1 121 ? 43.545 -17.141 114.030 1.00 36.64 121 ASP J N 1
ATOM 15695 C CA . ASP J 1 121 ? 44.099 -18.443 113.636 1.00 36.98 121 ASP J CA 1
ATOM 15696 C C . ASP J 1 121 ? 45.619 -18.388 113.420 1.00 38.82 121 ASP J C 1
ATOM 15697 O O . ASP J 1 121 ? 46.345 -19.292 113.842 1.00 38.86 121 ASP J O 1
ATOM 15702 N N . GLN J 1 122 ? 46.088 -17.327 112.766 1.00 40.50 122 GLN J N 1
ATOM 15703 C CA . GLN J 1 122 ? 47.521 -17.142 112.491 1.00 43.08 122 GLN J CA 1
ATOM 15704 C C . GLN J 1 122 ? 48.363 -16.967 113.754 1.00 43.82 122 GLN J C 1
ATOM 15705 O O . GLN J 1 122 ? 49.437 -17.555 113.864 1.00 45.13 122 GLN J O 1
ATOM 15711 N N . LEU J 1 123 ? 47.873 -16.163 114.695 1.00 43.64 123 LEU J N 1
ATOM 15712 C CA . LEU J 1 123 ? 48.538 -15.979 115.993 1.00 44.56 123 LEU J CA 1
ATOM 15713 C C . LEU J 1 123 ? 48.748 -17.302 116.724 1.00 44.03 123 LEU J C 1
ATOM 15714 O O . LEU J 1 123 ? 49.857 -17.599 117.206 1.00 45.24 123 LEU J O 1
ATOM 15719 N N . LEU J 1 124 ? 47.687 -18.098 116.791 1.00 42.47 124 LEU J N 1
ATOM 15720 C CA . LEU J 1 124 ? 47.751 -19.392 117.469 1.00 42.11 124 LEU J CA 1
ATOM 15721 C C . LEU J 1 124 ? 48.726 -20.342 116.795 1.00 42.81 124 LEU J C 1
ATOM 15722 O O . LEU J 1 124 ? 49.549 -20.981 117.471 1.00 43.73 124 LEU J O 1
ATOM 15727 N N . ALA J 1 125 ? 48.645 -20.412 115.471 1.00 42.39 125 ALA J N 1
ATOM 15728 C CA . ALA J 1 125 ? 49.520 -21.271 114.679 1.00 43.27 125 ALA J CA 1
ATOM 15729 C C . ALA J 1 125 ? 50.976 -20.869 114.822 1.00 45.26 125 ALA J C 1
ATOM 15730 O O . ALA J 1 125 ? 51.852 -21.710 114.993 1.00 45.94 125 ALA J O 1
ATOM 15732 N N . SER J 1 126 ? 51.222 -19.567 114.774 1.00 46.35 126 SER J N 1
ATOM 15733 C CA . SER J 1 126 ? 52.574 -19.026 114.864 1.00 48.84 126 SER J CA 1
ATOM 15734 C C . SER J 1 126 ? 53.160 -19.257 116.268 1.00 49.32 126 SER J C 1
ATOM 15735 O O . SER J 1 126 ? 54.361 -19.451 116.419 1.00 51.19 126 SER J O 1
ATOM 15738 N N . LYS J 1 127 ? 52.301 -19.255 117.281 1.00 48.14 127 LYS J N 1
ATOM 15739 C CA . LYS J 1 127 ? 52.710 -19.579 118.654 1.00 48.79 127 LYS J CA 1
ATOM 15740 C C . LYS J 1 127 ? 52.507 -21.055 119.028 1.00 47.94 127 LYS J C 1
ATOM 15741 O O . LYS J 1 127 ? 52.514 -21.402 120.204 1.00 48.15 127 LYS J O 1
ATOM 15747 N N . ASN J 1 128 ? 52.310 -21.917 118.036 1.00 47.30 128 ASN J N 1
ATOM 15748 C CA . ASN J 1 128 ? 52.169 -23.353 118.265 1.00 46.70 128 ASN J CA 1
ATOM 15749 C C . ASN J 1 128 ? 51.128 -23.694 119.326 1.00 44.73 128 ASN J C 1
ATOM 15750 O O . ASN J 1 128 ? 51.397 -24.475 120.244 1.00 44.72 128 ASN J O 1
ATOM 15755 N N . ASN J 1 129 ? 49.948 -23.092 119.197 1.00 42.77 129 ASN J N 1
ATOM 15756 C CA . ASN J 1 129 ? 48.823 -23.329 120.113 1.00 41.34 129 ASN J CA 1
ATOM 15757 C C . ASN J 1 129 ? 49.162 -23.083 121.584 1.00 42.16 129 ASN J C 1
ATOM 15758 O O . ASN J 1 129 ? 48.568 -23.678 122.478 1.00 41.72 129 ASN J O 1
ATOM 15763 N N . LEU J 1 130 ? 50.137 -22.204 121.803 1.00 43.58 130 LEU J N 1
ATOM 15764 C CA . LEU J 1 130 ? 50.661 -21.878 123.114 1.00 44.53 130 LEU J CA 1
ATOM 15765 C C . LEU J 1 130 ? 51.221 -23.063 123.896 1.00 45.43 130 LEU J C 1
ATOM 15766 O O . LEU J 1 130 ? 51.188 -23.069 125.120 1.00 45.79 130 LEU J O 1
ATOM 15771 N N . GLN J 1 131 ? 51.767 -24.041 123.181 1.00 45.78 131 GLN J N 1
ATOM 15772 C CA . GLN J 1 131 ? 52.422 -25.187 123.807 1.00 46.83 131 GLN J CA 1
ATOM 15773 C C . GLN J 1 131 ? 53.854 -24.855 124.183 1.00 48.96 131 GLN J C 1
ATOM 15774 O O . GLN J 1 131 ? 54.434 -23.886 123.697 1.00 49.75 131 GLN J O 1
ATOM 15780 N N . GLY J 1 132 ? 54.420 -25.674 125.061 1.00 50.27 132 GLY J N 1
ATOM 15781 C CA . GLY J 1 132 ? 55.824 -25.541 125.457 1.00 52.65 132 GLY J CA 1
ATOM 15782 C C . GLY J 1 132 ? 56.114 -24.275 126.236 1.00 53.76 132 GLY J C 1
ATOM 15783 O O . GLY J 1 132 ? 57.197 -23.696 126.119 1.00 55.60 132 GLY J O 1
ATOM 15784 N N . LEU J 1 133 ? 55.140 -23.836 127.023 1.00 52.87 133 LEU J N 1
ATOM 15785 C CA . LEU J 1 133 ? 55.283 -22.631 127.827 1.00 53.96 133 LEU J CA 1
ATOM 15786 C C . LEU J 1 133 ? 55.068 -22.939 129.293 1.00 54.93 133 LEU J C 1
ATOM 15787 O O . LEU J 1 133 ? 54.402 -23.913 129.643 1.00 53.79 133 LEU J O 1
ATOM 15792 N N . SER J 1 134 ? 55.611 -22.075 130.141 1.00 57.27 134 SER J N 1
ATOM 15793 C CA . SER J 1 134 ? 55.342 -22.138 131.571 1.00 58.58 134 SER J CA 1
ATOM 15794 C C . SER J 1 134 ? 53.918 -21.631 131.793 1.00 57.30 134 SER J C 1
ATOM 15795 O O . SER J 1 134 ? 53.354 -20.923 130.953 1.00 55.56 134 SER J O 1
ATOM 15798 N N . ARG J 1 135 ? 53.342 -22.007 132.926 1.00 58.34 135 ARG J N 1
ATOM 15799 C CA . ARG J 1 135 ? 51.990 -21.588 133.279 1.00 57.68 135 ARG J CA 1
ATOM 15800 C C . ARG J 1 135 ? 51.835 -20.071 133.235 1.00 57.85 135 ARG J C 1
ATOM 15801 O O . ARG J 1 135 ? 50.817 -19.560 132.775 1.00 56.56 135 ARG J O 1
ATOM 15809 N N . GLU J 1 136 ? 52.849 -19.357 133.704 1.00 59.75 136 GLU J N 1
ATOM 15810 C CA . GLU J 1 136 ? 52.837 -17.890 133.682 1.00 60.25 136 GLU J CA 1
ATOM 15811 C C . GLU J 1 136 ? 52.800 -17.350 132.257 1.00 58.31 136 GLU J C 1
ATOM 15812 O O . GLU J 1 136 ? 52.020 -16.448 131.957 1.00 57.29 136 GLU J O 1
ATOM 15814 N N . GLU J 1 137 ? 53.659 -17.894 131.394 1.00 58.18 137 GLU J N 1
ATOM 15815 C CA . GLU J 1 137 ? 53.730 -17.459 129.989 1.00 57.13 137 GLU J CA 1
ATOM 15816 C C . GLU J 1 137 ? 52.449 -17.798 129.244 1.00 53.73 137 GLU J C 1
ATOM 15817 O O . GLU J 1 137 ? 51.951 -16.991 128.460 1.00 52.64 137 GLU J O 1
ATOM 15823 N N . PHE J 1 138 ? 51.909 -18.982 129.514 1.00 52.09 138 PHE J N 1
ATOM 15824 C CA . PHE J 1 138 ? 50.633 -19.383 128.941 1.00 49.48 138 PHE J CA 1
ATOM 15825 C C . PHE J 1 138 ? 49.530 -18.410 129.337 1.00 48.81 138 PHE J C 1
ATOM 15826 O O . PHE J 1 138 ? 48.791 -17.918 128.486 1.00 47.48 138 PHE J O 1
ATOM 15834 N N . VAL J 1 139 ? 49.429 -18.143 130.636 1.00 50.11 139 VAL J N 1
ATOM 15835 C CA . VAL J 1 139 ? 48.429 -17.214 131.165 1.00 50.01 139 VAL J CA 1
ATOM 15836 C C . VAL J 1 139 ? 48.497 -15.870 130.447 1.00 49.92 139 VAL J C 1
ATOM 15837 O O . VAL J 1 139 ? 47.470 -15.328 130.026 1.00 48.73 139 VAL J O 1
ATOM 15841 N N . ASP J 1 140 ? 49.707 -15.344 130.307 1.00 51.35 140 ASP J N 1
ATOM 15842 C CA . ASP J 1 140 ? 49.907 -14.055 129.653 1.00 51.81 140 ASP J CA 1
ATOM 15843 C C . ASP J 1 140 ? 49.403 -14.096 128.220 1.00 49.49 140 ASP J C 1
ATOM 15844 O O . ASP J 1 140 ? 48.582 -13.283 127.819 1.00 48.78 140 ASP J O 1
ATOM 15849 N N . GLU J 1 141 ? 49.877 -15.069 127.456 1.00 48.50 141 GLU J N 1
ATOM 15850 C CA . GLU J 1 141 ? 49.537 -15.163 126.032 1.00 46.73 141 GLU J CA 1
ATOM 15851 C C . GLU J 1 141 ? 48.068 -15.492 125.828 1.00 44.43 141 GLU J C 1
ATOM 15852 O O . GLU J 1 141 ? 47.408 -14.940 124.934 1.00 43.47 141 GLU J O 1
ATOM 15858 N N . ALA J 1 142 ? 47.554 -16.397 126.652 1.00 43.55 142 ALA J N 1
ATOM 15859 C CA . ALA J 1 142 ? 46.158 -16.821 126.541 1.00 41.66 142 ALA J CA 1
ATOM 15860 C C . ALA J 1 142 ? 45.192 -15.670 126.815 1.00 41.20 142 ALA J C 1
ATOM 15861 O O . ALA J 1 142 ? 44.218 -15.491 126.086 1.00 40.05 142 ALA J O 1
ATOM 15863 N N . ALA J 1 143 ? 45.481 -14.882 127.842 1.00 42.13 143 ALA J N 1
ATOM 15864 C CA . ALA J 1 143 ? 44.631 -13.759 128.193 1.00 42.16 143 ALA J CA 1
ATOM 15865 C C . ALA J 1 143 ? 44.492 -12.750 127.046 1.00 41.41 143 ALA J C 1
ATOM 15866 O O . ALA J 1 143 ? 43.406 -12.208 126.828 1.00 40.76 143 ALA J O 1
ATOM 15868 N N . LYS J 1 144 ? 45.600 -12.467 126.363 1.00 41.63 144 LYS J N 1
ATOM 15869 C CA . LYS J 1 144 ? 45.606 -11.508 125.242 1.00 41.28 144 LYS J CA 1
ATOM 15870 C C . LYS J 1 144 ? 44.745 -12.016 124.089 1.00 39.09 144 LYS J C 1
ATOM 15871 O O . LYS J 1 144 ? 43.972 -11.265 123.502 1.00 38.62 144 LYS J O 1
ATOM 15877 N N . LEU J 1 145 ? 44.875 -13.302 123.795 1.00 37.77 145 LEU J N 1
ATOM 15878 C CA . LEU J 1 145 ? 44.095 -13.937 122.754 1.00 35.91 145 LEU J CA 1
ATOM 15879 C C . LEU J 1 145 ? 42.615 -14.031 123.098 1.00 34.66 145 LEU J C 1
ATOM 15880 O O . LEU J 1 145 ? 41.759 -13.931 122.208 1.00 33.71 145 LEU J O 1
ATOM 15885 N N . PHE J 1 146 ? 42.308 -14.207 124.375 1.00 34.78 146 PHE J N 1
ATOM 15886 C CA . PHE J 1 146 ? 40.917 -14.270 124.827 1.00 33.97 146 PHE J CA 1
ATOM 15887 C C . PHE J 1 146 ? 40.232 -12.935 124.631 1.00 34.20 146 PHE J C 1
ATOM 15888 O O . PHE J 1 146 ? 39.083 -12.869 124.188 1.00 33.41 146 PHE J O 1
ATOM 15896 N N . VAL J 1 147 ? 40.933 -11.872 125.012 1.00 35.43 147 VAL J N 1
ATOM 15897 C CA . VAL J 1 147 ? 40.416 -10.518 124.860 1.00 35.97 147 VAL J CA 1
ATOM 15898 C C . VAL J 1 147 ? 40.146 -10.234 123.396 1.00 34.93 147 VAL J C 1
ATOM 15899 O O . VAL J 1 147 ? 39.098 -9.692 123.046 1.00 34.69 147 VAL J O 1
ATOM 15903 N N . PHE J 1 148 ? 41.089 -10.624 122.546 1.00 34.44 148 PHE J N 1
ATOM 15904 C CA . PHE J 1 148 ? 40.954 -10.420 121.111 1.00 33.71 148 PHE J CA 1
ATOM 15905 C C . PHE J 1 148 ? 39.716 -11.129 120.566 1.00 32.12 148 PHE J C 1
ATOM 15906 O O . PHE J 1 148 ? 38.852 -10.504 119.958 1.00 31.95 148 PHE J O 1
ATOM 15914 N N . LEU J 1 149 ? 39.617 -12.424 120.829 1.00 31.09 149 LEU J N 1
ATOM 15915 C CA . LEU J 1 149 ? 38.491 -13.217 120.350 1.00 29.73 149 LEU J CA 1
ATOM 15916 C C . LEU J 1 149 ? 37.161 -12.704 120.897 1.00 29.84 149 LEU J C 1
ATOM 15917 O O . LEU J 1 149 ? 36.167 -12.627 120.167 1.00 29.28 149 LEU J O 1
ATOM 15922 N N . ASN J 1 150 ? 37.148 -12.340 122.173 1.00 30.75 150 ASN J N 1
ATOM 15923 C CA . ASN J 1 150 ? 35.955 -11.806 122.774 1.00 31.21 150 ASN J CA 1
ATOM 15924 C C . ASN J 1 150 ? 35.423 -10.579 122.044 1.00 31.63 150 ASN J C 1
ATOM 15925 O O . ASN J 1 150 ? 34.214 -10.417 121.885 1.00 31.49 150 ASN J O 1
ATOM 15930 N N . SER J 1 151 ? 36.331 -9.718 121.594 1.00 32.30 151 SER J N 1
ATOM 15931 C CA . SER J 1 151 ? 35.949 -8.489 120.889 1.00 32.95 151 SER J CA 1
ATOM 15932 C C . SER J 1 151 ? 35.401 -8.750 119.480 1.00 31.92 151 SER J C 1
ATOM 15933 O O . SER J 1 151 ? 34.708 -7.906 118.901 1.00 32.43 151 SER J O 1
ATOM 15936 N N . ILE J 1 152 ? 35.694 -9.922 118.949 1.00 30.69 152 ILE J N 1
ATOM 15937 C CA . ILE J 1 152 ? 35.187 -10.318 117.635 1.00 29.81 152 ILE J CA 1
ATOM 15938 C C . ILE J 1 152 ? 33.724 -10.726 117.736 1.00 29.20 152 ILE J C 1
ATOM 15939 O O . ILE J 1 152 ? 32.914 -10.336 116.886 1.00 29.24 152 ILE J O 1
ATOM 15944 N N . ALA J 1 153 ? 33.415 -11.546 118.743 1.00 28.74 153 ALA J N 1
ATOM 15945 C CA . ALA J 1 153 ? 32.076 -12.048 118.960 1.00 28.33 153 ALA J CA 1
ATOM 15946 C C . ALA J 1 153 ? 31.456 -12.552 117.654 1.00 27.47 153 ALA J C 1
ATOM 15947 O O . ALA J 1 153 ? 30.433 -12.028 117.196 1.00 27.78 153 ALA J O 1
ATOM 15949 N N . PRO J 1 154 ? 32.066 -13.588 117.061 1.00 26.52 154 PRO J N 1
ATOM 15950 C CA . PRO J 1 154 ? 31.740 -14.004 115.692 1.00 25.95 154 PRO J CA 1
ATOM 15951 C C . PRO J 1 154 ? 30.333 -14.584 115.526 1.00 25.60 154 PRO J C 1
ATOM 15952 O O . PRO J 1 154 ? 29.810 -14.579 114.405 1.00 25.48 154 PRO J O 1
ATOM 15956 N N . PHE J 1 155 ? 29.715 -15.054 116.617 1.00 25.58 155 PHE J N 1
ATOM 15957 C CA . PHE J 1 155 ? 28.356 -15.613 116.535 1.00 25.49 155 PHE J CA 1
ATOM 15958 C C . PHE J 1 155 ? 27.269 -14.647 116.990 1.00 26.56 155 PHE J C 1
ATOM 15959 O O . PHE J 1 155 ? 27.526 -13.701 117.729 1.00 27.36 155 PHE J O 1
ATOM 15967 N N . ARG J 1 156 ? 26.055 -14.871 116.495 1.00 26.78 156 ARG J N 1
ATOM 15968 C CA . ARG J 1 156 ? 24.897 -14.041 116.858 1.00 28.04 156 ARG J CA 1
ATOM 15969 C C . ARG J 1 156 ? 24.641 -14.103 118.365 1.00 28.72 156 ARG J C 1
ATOM 15970 O O . ARG J 1 156 ? 24.284 -13.109 118.987 1.00 29.92 156 ARG J O 1
ATOM 15978 N N . ALA J 1 157 ? 24.847 -15.282 118.930 1.00 28.13 157 ALA J N 1
ATOM 15979 C CA . ALA J 1 157 ? 24.778 -15.488 120.374 1.00 28.86 157 ALA J CA 1
ATOM 15980 C C . ALA J 1 157 ? 25.535 -16.750 120.725 1.00 27.91 157 ALA J C 1
ATOM 15981 O O . ALA J 1 157 ? 25.915 -17.526 119.845 1.00 26.82 157 ALA J O 1
ATOM 15983 N N . GLY J 1 158 ? 25.762 -16.950 122.013 1.00 28.51 158 GLY J N 1
ATOM 15984 C CA . GLY J 1 158 ? 26.485 -18.113 122.491 1.00 27.89 158 GLY J CA 1
ATOM 15985 C C . GLY J 1 158 ? 27.987 -17.977 122.373 1.00 27.30 158 GLY J C 1
ATOM 15986 O O . GLY J 1 158 ? 28.705 -18.982 122.427 1.00 26.66 158 GLY J O 1
ATOM 15987 N N . ASN J 1 159 ? 28.476 -16.746 122.246 1.00 27.72 159 ASN J N 1
ATOM 15988 C CA . ASN J 1 159 ? 29.918 -16.512 122.134 1.00 27.42 159 ASN J CA 1
ATOM 15989 C C . ASN J 1 159 ? 30.634 -16.934 123.404 1.00 28.02 159 ASN J C 1
ATOM 15990 O O . ASN J 1 159 ? 31.614 -17.660 123.335 1.00 27.50 159 ASN J O 1
ATOM 15995 N N . GLU J 1 160 ? 30.107 -16.526 124.554 1.00 29.29 160 GLU J N 1
ATOM 15996 C CA . GLU J 1 160 ? 30.799 -16.724 125.817 1.00 30.23 160 GLU J CA 1
ATOM 15997 C C . GLU J 1 160 ? 31.087 -18.204 126.088 1.00 29.65 160 GLU J C 1
ATOM 15998 O O . GLU J 1 160 ? 32.256 -18.583 126.202 1.00 29.45 160 GLU J O 1
ATOM 16004 N N . PRO J 1 161 ? 30.044 -19.052 126.174 1.00 29.52 161 PRO J N 1
ATOM 16005 C CA . PRO J 1 161 ? 30.325 -20.458 126.492 1.00 29.19 161 PRO J CA 1
ATOM 16006 C C . PRO J 1 161 ? 31.178 -21.149 125.439 1.00 27.83 161 PRO J C 1
ATOM 16007 O O . PRO J 1 161 ? 31.957 -22.040 125.766 1.00 27.74 161 PRO J O 1
ATOM 16011 N N . THR J 1 162 ? 31.037 -20.735 124.185 1.00 27.01 162 THR J N 1
ATOM 16012 C CA . THR J 1 162 ? 31.838 -21.304 123.108 1.00 25.96 162 THR J CA 1
ATOM 16013 C C . THR J 1 162 ? 33.323 -21.003 123.278 1.00 26.32 162 THR J C 1
ATOM 16014 O O . THR J 1 162 ? 34.156 -21.894 123.183 1.00 25.96 162 THR J O 1
ATOM 16018 N N . GLN J 1 163 ? 33.643 -19.734 123.483 1.00 27.21 163 GLN J N 1
ATOM 16019 C CA . GLN J 1 163 ? 35.019 -19.316 123.692 1.00 27.95 163 GLN J CA 1
ATOM 16020 C C . GLN J 1 163 ? 35.638 -19.964 124.959 1.00 28.83 163 GLN J C 1
ATOM 16021 O O . GLN J 1 163 ? 36.811 -20.295 124.965 1.00 28.88 163 GLN J O 1
ATOM 16027 N N . ARG J 1 164 ? 34.859 -20.104 126.019 1.00 29.72 164 ARG J N 1
ATOM 16028 C CA . ARG J 1 164 ? 35.376 -20.725 127.240 1.00 30.94 164 ARG J CA 1
ATOM 16029 C C . ARG J 1 164 ? 35.765 -22.167 126.988 1.00 30.34 164 ARG J C 1
ATOM 16030 O O . ARG J 1 164 ? 36.828 -22.602 127.431 1.00 30.88 164 ARG J O 1
ATOM 16038 N N . VAL J 1 165 ? 34.908 -22.916 126.299 1.00 29.39 165 VAL J N 1
ATOM 16039 C CA . VAL J 1 165 ? 35.224 -24.307 126.043 1.00 28.98 165 VAL J CA 1
ATOM 16040 C C . VAL J 1 165 ? 36.489 -24.372 125.191 1.00 28.60 165 VAL J C 1
ATOM 16041 O O . VAL J 1 165 ? 37.335 -25.223 125.401 1.00 28.96 165 VAL J O 1
ATOM 16045 N N . PHE J 1 166 ? 36.601 -23.467 124.232 1.00 28.15 166 PHE J N 1
ATOM 16046 C CA . PHE J 1 166 ? 37.742 -23.427 123.328 1.00 27.97 166 PHE J CA 1
ATOM 16047 C C . PHE J 1 166 ? 39.024 -23.222 124.124 1.00 29.23 166 PHE J C 1
ATOM 16048 O O . PHE J 1 166 ? 39.994 -23.947 123.955 1.00 29.39 166 PHE J O 1
ATOM 16056 N N . PHE J 1 167 ? 39.014 -22.236 125.003 1.00 30.48 167 PHE J N 1
ATOM 16057 C CA . PHE J 1 167 ? 40.200 -21.951 125.818 1.00 32.12 167 PHE J CA 1
ATOM 16058 C C . PHE J 1 167 ? 40.507 -23.012 126.865 1.00 33.39 167 PHE J C 1
ATOM 16059 O O . PHE J 1 167 ? 41.689 -23.275 127.131 1.00 34.39 167 PHE J O 1
ATOM 16067 N N . GLU J 1 168 ? 39.488 -23.647 127.427 1.00 33.85 168 GLU J N 1
ATOM 16068 C CA . GLU J 1 168 ? 39.746 -24.764 128.336 1.00 35.39 168 GLU J CA 1
ATOM 16069 C C . GLU J 1 168 ? 40.436 -25.907 127.599 1.00 34.76 168 GLU J C 1
ATOM 16070 O O . GLU J 1 168 ? 41.386 -26.502 128.110 1.00 35.59 168 GLU J O 1
ATOM 16076 N N . LYS J 1 169 ? 39.983 -26.178 126.384 1.00 33.49 169 LYS J N 1
ATOM 16077 C CA . LYS J 1 169 ? 40.600 -27.204 125.544 1.00 33.12 169 LYS J CA 1
ATOM 16078 C C . LYS J 1 169 ? 42.012 -26.818 125.114 1.00 33.67 169 LYS J C 1
ATOM 16079 O O . LYS J 1 169 ? 42.894 -27.669 125.017 1.00 34.03 169 LYS J O 1
ATOM 16085 N N . LEU J 1 170 ? 42.209 -25.539 124.829 1.00 33.80 170 LEU J N 1
ATOM 16086 C CA . LEU J 1 170 ? 43.520 -25.028 124.459 1.00 34.80 170 LEU J CA 1
ATOM 16087 C C . LEU J 1 170 ? 44.526 -25.186 125.611 1.00 36.72 170 LEU J C 1
ATOM 16088 O O . LEU J 1 170 ? 45.661 -25.628 125.405 1.00 37.62 170 LEU J O 1
ATOM 16093 N N . ALA J 1 171 ? 44.093 -24.835 126.817 1.00 37.73 171 ALA J N 1
ATOM 16094 C CA . ALA J 1 171 ? 44.911 -24.981 128.014 1.00 39.90 171 ALA J CA 1
ATOM 16095 C C . ALA J 1 171 ? 45.326 -26.431 128.231 1.00 40.81 171 ALA J C 1
ATOM 16096 O O . ALA J 1 171 ? 46.502 -26.723 128.477 1.00 42.08 171 ALA J O 1
ATOM 16098 N N . GLU J 1 172 ? 44.349 -27.330 128.161 1.00 40.47 172 GLU J N 1
ATOM 16099 C CA . GLU J 1 172 ? 44.600 -28.758 128.305 1.00 41.32 172 GLU J CA 1
ATOM 16100 C C . GLU J 1 172 ? 45.651 -29.231 127.313 1.00 41.13 172 GLU J C 1
ATOM 16101 O O . GLU J 1 172 ? 46.621 -29.868 127.698 1.00 42.78 172 GLU J O 1
ATOM 16107 N N . ALA J 1 173 ? 45.477 -28.896 126.049 1.00 39.69 173 ALA J N 1
ATOM 16108 C CA . ALA J 1 173 ? 46.437 -29.300 125.010 1.00 39.78 173 ALA J CA 1
ATOM 16109 C C . ALA J 1 173 ? 47.812 -28.668 125.217 1.00 41.09 173 ALA J C 1
ATOM 16110 O O . ALA J 1 173 ? 48.810 -29.198 124.757 1.00 42.00 173 ALA J O 1
ATOM 16112 N N . ALA J 1 174 ? 47.843 -27.505 125.853 1.00 41.67 174 ALA J N 1
ATOM 16113 C CA . ALA J 1 174 ? 49.094 -26.797 126.137 1.00 43.58 174 ALA J CA 1
ATOM 16114 C C . ALA J 1 174 ? 49.783 -27.292 127.413 1.00 45.64 174 ALA J C 1
ATOM 16115 O O . ALA J 1 174 ? 50.808 -26.745 127.813 1.00 47.36 174 ALA J O 1
ATOM 16117 N N . GLY J 1 175 ? 49.221 -28.321 128.047 1.00 45.90 175 GLY J N 1
ATOM 16118 C CA . GLY J 1 175 ? 49.785 -28.883 129.262 1.00 48.10 175 GLY J CA 1
ATOM 16119 C C . GLY J 1 175 ? 49.395 -28.151 130.538 1.00 49.24 175 GLY J C 1
ATOM 16120 O O . GLY J 1 175 ? 49.978 -28.395 131.585 1.00 50.98 175 GLY J O 1
ATOM 16121 N N . HIS J 1 176 ? 48.405 -27.272 130.463 1.00 48.52 176 HIS J N 1
ATOM 16122 C CA . HIS J 1 176 ? 47.926 -26.563 131.631 1.00 49.81 176 HIS J CA 1
ATOM 16123 C C . HIS J 1 176 ? 46.424 -26.806 131.809 1.00 49.45 176 HIS J C 1
ATOM 16124 O O . HIS J 1 176 ? 45.894 -27.794 131.315 1.00 48.15 176 HIS J O 1
ATOM 16131 N N . GLN J 1 177 ? 45.765 -25.930 132.570 1.00 44.81 177 GLN J N 1
ATOM 16132 C CA . GLN J 1 177 ? 44.363 -26.087 132.951 1.00 45.12 177 GLN J CA 1
ATOM 16133 C C . GLN J 1 177 ? 43.720 -24.713 132.995 1.00 44.37 177 GLN J C 1
ATOM 16134 O O . GLN J 1 177 ? 44.370 -23.735 133.379 1.00 45.40 177 GLN J O 1
ATOM 16140 N N . LEU J 1 178 ? 42.462 -24.636 132.565 1.00 44.35 178 LEU J N 1
ATOM 16141 C CA . LEU J 1 178 ? 41.619 -23.468 132.794 1.00 44.06 178 LEU J CA 1
ATOM 16142 C C . LEU J 1 178 ? 40.241 -23.954 133.171 1.00 45.32 178 LEU J C 1
ATOM 16143 O O . LEU J 1 178 ? 39.660 -24.796 132.476 1.00 46.27 178 LEU J O 1
ATOM 16148 N N . ASP J 1 179 ? 39.711 -23.443 134.274 1.00 47.21 179 ASP J N 1
ATOM 16149 C CA . ASP J 1 179 ? 38.336 -23.745 134.646 1.00 49.39 179 ASP J CA 1
ATOM 16150 C C . ASP J 1 179 ? 37.592 -22.469 134.969 1.00 48.31 179 ASP J C 1
ATOM 16151 O O . ASP J 1 179 ? 37.674 -21.970 136.088 1.00 48.72 179 ASP J O 1
ATOM 16156 N N . PHE J 1 180 ? 36.845 -21.966 133.983 1.00 46.95 180 PHE J N 1
ATOM 16157 C CA . PHE J 1 180 ? 36.113 -20.711 134.134 1.00 46.64 180 PHE J CA 1
ATOM 16158 C C . PHE J 1 180 ? 35.077 -20.777 135.264 1.00 50.03 180 PHE J C 1
ATOM 16159 O O . PHE J 1 180 ? 34.772 -19.754 135.877 1.00 50.99 180 PHE J O 1
ATOM 16167 N N . SER J 1 181 ? 34.565 -21.969 135.558 1.00 52.92 181 SER J N 1
ATOM 16168 C CA . SER J 1 181 ? 33.554 -22.126 136.605 1.00 57.42 181 SER J CA 1
ATOM 16169 C C . SER J 1 181 ? 34.123 -21.852 138.015 1.00 59.48 181 SER J C 1
ATOM 16170 O O . SER J 1 181 ? 33.374 -21.696 138.969 1.00 62.20 181 SER J O 1
ATOM 16173 N N . VAL J 1 182 ? 35.444 -21.764 138.125 1.00 58.85 182 VAL J N 1
ATOM 16174 C CA . VAL J 1 182 ? 36.119 -21.413 139.367 1.00 61.82 182 VAL J CA 1
ATOM 16175 C C . VAL J 1 182 ? 35.929 -19.926 139.718 1.00 63.14 182 VAL J C 1
ATOM 16176 O O . VAL J 1 182 ? 36.131 -19.515 140.874 1.00 66.61 182 VAL J O 1
ATOM 16180 N N . ALA J 1 183 ? 35.557 -19.124 138.724 1.00 62.13 183 ALA J N 1
ATOM 16181 C CA . ALA J 1 183 ? 35.425 -17.681 138.895 1.00 63.60 183 ALA J CA 1
ATOM 16182 C C . ALA J 1 183 ? 34.002 -17.208 138.639 1.00 65.36 183 ALA J C 1
ATOM 16183 O O . ALA J 1 183 ? 33.274 -17.812 137.851 1.00 65.68 183 ALA J O 1
ATOM 16185 N N . THR J 1 184 ? 33.632 -16.112 139.300 1.00 67.86 184 THR J N 1
ATOM 16186 C CA . THR J 1 184 ? 32.291 -15.526 139.173 1.00 69.91 184 THR J CA 1
ATOM 16187 C C . THR J 1 184 ? 32.016 -14.961 137.792 1.00 68.09 184 THR J C 1
ATOM 16188 O O . THR J 1 184 ? 32.923 -14.497 137.109 1.00 65.43 184 THR J O 1
ATOM 16192 N N . GLU J 1 185 ? 30.744 -14.949 137.414 1.00 70.62 185 GLU J N 1
ATOM 16193 C CA . GLU J 1 185 ? 30.334 -14.374 136.139 1.00 70.41 185 GLU J CA 1
ATOM 16194 C C . GLU J 1 185 ? 30.610 -12.869 136.088 1.00 69.25 185 GLU J C 1
ATOM 16195 O O . GLU J 1 185 ? 31.035 -12.338 135.062 1.00 65.50 185 GLU J O 1
ATOM 16201 N N . LYS J 1 186 ? 30.353 -12.194 137.206 1.00 71.65 186 LYS J N 1
ATOM 16202 C CA . LYS J 1 186 ? 30.618 -10.759 137.339 1.00 71.66 186 LYS J CA 1
ATOM 16203 C C . LYS J 1 186 ? 32.076 -10.412 137.032 1.00 67.80 186 LYS J C 1
ATOM 16204 O O . LYS J 1 186 ? 32.356 -9.420 136.357 1.00 66.99 186 LYS J O 1
ATOM 16206 N N . ARG J 1 187 ? 32.996 -11.248 137.506 1.00 66.14 187 ARG J N 1
ATOM 16207 C CA . ARG J 1 187 ? 34.426 -11.006 137.324 1.00 63.25 187 ARG J CA 1
ATOM 16208 C C . ARG J 1 187 ? 34.857 -11.236 135.878 1.00 60.80 187 ARG J C 1
ATOM 16209 O O . ARG J 1 187 ? 35.612 -10.442 135.312 1.00 61.08 187 ARG J O 1
ATOM 16217 N N . ILE J 1 188 ? 34.387 -12.333 135.296 1.00 58.91 188 ILE J N 1
ATOM 16218 C CA . ILE J 1 188 ? 34.706 -12.659 133.910 1.00 57.29 188 ILE J CA 1
ATOM 16219 C C . ILE J 1 188 ? 34.239 -11.532 132.987 1.00 57.07 188 ILE J C 1
ATOM 16220 O O . ILE J 1 188 ? 34.971 -11.105 132.091 1.00 54.73 188 ILE J O 1
ATOM 16225 N N . MET J 1 189 ? 33.031 -11.038 133.234 1.00 60.26 189 MET J N 1
ATOM 16226 C CA . MET J 1 189 ? 32.489 -9.920 132.476 1.00 63.11 189 MET J CA 1
ATOM 16227 C C . MET J 1 189 ? 33.343 -8.656 132.662 1.00 61.21 189 MET J C 1
ATOM 16228 O O . MET J 1 189 ? 33.712 -8.007 131.686 1.00 61.32 189 MET J O 1
ATOM 16233 N N . ARG J 1 190 ? 33.689 -8.339 133.910 1.00 59.92 190 ARG J N 1
ATOM 16234 C CA . ARG J 1 190 ? 34.540 -7.184 134.231 1.00 58.89 190 ARG J CA 1
ATOM 16235 C C . ARG J 1 190 ? 35.848 -7.233 133.424 1.00 55.28 190 ARG J C 1
ATOM 16236 O O . ARG J 1 190 ? 36.296 -6.228 132.866 1.00 56.51 190 ARG J O 1
ATOM 16238 N N . ALA J 1 191 ? 36.452 -8.412 133.349 1.00 52.44 191 ALA J N 1
ATOM 16239 C CA . ALA J 1 191 ? 37.693 -8.591 132.598 1.00 50.15 191 ALA J CA 1
ATOM 16240 C C . ALA J 1 191 ? 37.475 -8.385 131.091 1.00 49.24 191 ALA J C 1
ATOM 16241 O O . ALA J 1 191 ? 38.294 -7.755 130.423 1.00 48.19 191 ALA J O 1
ATOM 16243 N N . CYS J 1 192 ? 36.377 -8.914 130.566 1.00 49.40 192 CYS J N 1
ATOM 16244 C CA . CYS J 1 192 ? 36.046 -8.722 129.153 1.00 50.24 192 CYS J CA 1
ATOM 16245 C C . CYS J 1 192 ? 35.848 -7.243 128.842 1.00 51.87 192 CYS J C 1
ATOM 16246 O O . CYS J 1 192 ? 36.366 -6.740 127.841 1.00 51.89 192 CYS J O 1
ATOM 16249 N N . ILE J 1 193 ? 35.136 -6.546 129.724 1.00 53.23 193 ILE J N 1
ATOM 16250 C CA . ILE J 1 193 ? 34.870 -5.126 129.538 1.00 55.63 193 ILE J CA 1
ATOM 16251 C C . ILE J 1 193 ? 36.176 -4.334 129.542 1.00 54.81 193 ILE J C 1
ATOM 16252 O O . ILE J 1 193 ? 36.404 -3.499 128.661 1.00 56.20 193 ILE J O 1
ATOM 16257 N N . ASP J 1 194 ? 37.019 -4.575 130.541 1.00 53.71 194 ASP J N 1
ATOM 16258 C CA . ASP J 1 194 ? 38.327 -3.919 130.602 1.00 53.51 194 ASP J CA 1
ATOM 16259 C C . ASP J 1 194 ? 39.087 -4.148 129.300 1.00 52.28 194 ASP J C 1
ATOM 16260 O O . ASP J 1 194 ? 39.689 -3.228 128.753 1.00 52.06 194 ASP J O 1
ATOM 16265 N N . GLY J 1 195 ? 39.052 -5.387 128.822 1.00 50.98 195 GLY J N 1
ATOM 16266 C CA . GLY J 1 195 ? 39.700 -5.763 127.571 1.00 51.09 195 GLY J CA 1
ATOM 16267 C C . GLY J 1 195 ? 39.272 -4.934 126.373 1.00 53.02 195 GLY J C 1
ATOM 16268 O O . GLY J 1 195 ? 40.073 -4.706 125.467 1.00 54.48 195 GLY J O 1
ATOM 16269 N N . MET J 1 196 ? 38.029 -4.459 126.381 1.00 54.22 196 MET J N 1
ATOM 16270 C CA . MET J 1 196 ? 37.499 -3.643 125.281 1.00 57.04 196 MET J CA 1
ATOM 16271 C C . MET J 1 196 ? 37.502 -2.134 125.512 1.00 58.94 196 MET J C 1
ATOM 16272 O O . MET J 1 196 ? 37.258 -1.374 124.579 1.00 61.44 196 MET J O 1
ATOM 16277 N N . THR J 1 197 ? 37.738 -1.703 126.745 1.00 59.51 197 THR J N 1
ATOM 16278 C CA . THR J 1 197 ? 37.679 -0.283 127.075 1.00 61.51 197 THR J CA 1
ATOM 16279 C C . THR J 1 197 ? 39.031 0.342 127.398 1.00 62.66 197 THR J C 1
ATOM 16280 O O . THR J 1 197 ? 39.274 1.484 127.011 1.00 66.30 197 THR J O 1
ATOM 16284 N N . LEU J 1 198 ? 39.908 -0.374 128.100 1.00 60.57 198 LEU J N 1
ATOM 16285 C CA . LEU J 1 198 ? 41.149 0.238 128.591 1.00 62.00 198 LEU J CA 1
ATOM 16286 C C . LEU J 1 198 ? 42.246 0.355 127.528 1.00 63.06 198 LEU J C 1
ATOM 16287 O O . LEU J 1 198 ? 42.309 -0.434 126.597 1.00 61.35 198 LEU J O 1
ATOM 16292 N N . LYS J 1 199 ? 43.109 1.356 127.691 1.00 66.57 199 LYS J N 1
ATOM 16293 C CA . LYS J 1 199 ? 44.229 1.593 126.776 1.00 69.91 199 LYS J CA 1
ATOM 16294 C C . LYS J 1 199 ? 45.165 0.385 126.692 1.00 70.57 199 LYS J C 1
ATOM 16295 O O . LYS J 1 199 ? 45.204 -0.453 127.598 1.00 69.86 199 LYS J O 1
ATOM 16297 N N . ASP J 1 200 ? 45.922 0.337 125.596 1.00 73.72 200 ASP J N 1
ATOM 16298 C CA . ASP J 1 200 ? 46.782 -0.797 125.216 1.00 74.08 200 ASP J CA 1
ATOM 16299 C C . ASP J 1 200 ? 47.234 -1.719 126.351 1.00 72.91 200 ASP J C 1
ATOM 16300 O O . ASP J 1 200 ? 46.845 -2.880 126.399 1.00 70.31 200 ASP J O 1
ATOM 16302 N N . ASN J 1 201 ? 48.056 -1.206 127.260 1.00 76.08 201 ASN J N 1
ATOM 16303 C CA . ASN J 1 201 ? 48.678 -2.044 128.287 1.00 76.78 201 ASN J CA 1
ATOM 16304 C C . ASN J 1 201 ? 47.671 -2.622 129.283 1.00 73.53 201 ASN J C 1
ATOM 16305 O O . ASN J 1 201 ? 47.655 -3.828 129.548 1.00 71.39 201 ASN J O 1
ATOM 16307 N N . MET J 1 202 ? 46.825 -1.749 129.815 1.00 73.45 202 MET J N 1
ATOM 16308 C CA . MET J 1 202 ? 45.934 -2.095 130.924 1.00 71.58 202 MET J CA 1
ATOM 16309 C C . MET J 1 202 ? 44.790 -3.038 130.546 1.00 65.99 202 MET J C 1
ATOM 16310 O O . MET J 1 202 ? 44.248 -3.727 131.412 1.00 63.74 202 MET J O 1
ATOM 16315 N N . ALA J 1 203 ? 44.437 -3.071 129.263 1.00 63.04 203 ALA J N 1
ATOM 16316 C CA . ALA J 1 203 ? 43.300 -3.860 128.787 1.00 59.31 203 ALA J CA 1
ATOM 16317 C C . ALA J 1 203 ? 43.357 -5.329 129.208 1.00 56.20 203 ALA J C 1
ATOM 16318 O O . ALA J 1 203 ? 42.339 -5.902 129.606 1.00 53.21 203 ALA J O 1
ATOM 16320 N N . TYR J 1 204 ? 44.557 -5.905 129.147 1.00 55.96 204 TYR J N 1
ATOM 16321 C CA . TYR J 1 204 ? 44.773 -7.334 129.406 1.00 54.69 204 TYR J CA 1
ATOM 16322 C C . TYR J 1 204 ? 44.918 -7.678 130.905 1.00 54.06 204 TYR J C 1
ATOM 16323 O O . TYR J 1 204 ? 44.852 -8.853 131.278 1.00 53.72 204 TYR J O 1
ATOM 16325 N N . LYS J 1 205 ? 45.094 -6.675 131.761 1.00 54.51 205 LYS J N 1
ATOM 16326 C CA . LYS J 1 205 ? 45.494 -6.935 133.147 1.00 55.48 205 LYS J CA 1
ATOM 16327 C C . LYS J 1 205 ? 44.507 -7.800 133.904 1.00 53.19 205 LYS J C 1
ATOM 16328 O O . LYS J 1 205 ? 44.872 -8.835 134.449 1.00 52.89 205 LYS J O 1
ATOM 16330 N N . GLU J 1 206 ? 43.267 -7.336 133.966 1.00 52.72 206 GLU J N 1
ATOM 16331 C CA . GLU J 1 206 ? 42.196 -8.059 134.648 1.00 52.31 206 GLU J CA 1
ATOM 16332 C C . GLU J 1 206 ? 41.989 -9.474 134.107 1.00 50.55 206 GLU J C 1
ATOM 16333 O O . GLU J 1 206 ? 41.683 -10.399 134.864 1.00 51.80 206 GLU J O 1
ATOM 16339 N N . MET J 1 207 ? 42.200 -9.650 132.806 1.00 48.62 207 MET J N 1
ATOM 16340 C CA . MET J 1 207 ? 42.090 -10.967 132.188 1.00 46.34 207 MET J CA 1
ATOM 16341 C C . MET J 1 207 ? 43.249 -11.877 132.598 1.00 46.42 207 MET J C 1
ATOM 16342 O O . MET J 1 207 ? 43.059 -13.052 132.897 1.00 44.65 207 MET J O 1
ATOM 16347 N N . LYS J 1 208 ? 44.453 -11.325 132.610 1.00 48.01 208 LYS J N 1
ATOM 16348 C CA . LYS J 1 208 ? 45.592 -12.039 133.143 1.00 50.23 208 LYS J CA 1
ATOM 16349 C C . LYS J 1 208 ? 45.371 -12.482 134.586 1.00 50.24 208 LYS J C 1
ATOM 16350 O O . LYS J 1 208 ? 45.651 -13.622 134.934 1.00 49.11 208 LYS J O 1
ATOM 16356 N N . SER J 1 209 ? 44.928 -11.550 135.422 1.00 50.94 209 SER J N 1
ATOM 16357 C CA . SER J 1 209 ? 44.627 -11.838 136.831 1.00 52.61 209 SER J CA 1
ATOM 16358 C C . SER J 1 209 ? 43.605 -12.969 136.957 1.00 50.76 209 SER J C 1
ATOM 16359 O O . SER J 1 209 ? 43.788 -13.884 137.755 1.00 50.85 209 SER J O 1
ATOM 16362 N N . LEU J 1 210 ? 42.544 -12.903 136.154 1.00 48.87 210 LEU J N 1
ATOM 16363 C CA . LEU J 1 210 ? 41.535 -13.963 136.126 1.00 48.49 210 LEU J CA 1
ATOM 16364 C C . LEU J 1 210 ? 42.153 -15.310 135.742 1.00 47.74 210 LEU J C 1
ATOM 16365 O O . LEU J 1 210 ? 41.930 -16.319 136.411 1.00 48.86 210 LEU J O 1
ATOM 16370 N N . PHE J 1 211 ? 42.928 -15.310 134.668 1.00 46.79 211 PHE J N 1
ATOM 16371 C CA . PHE J 1 211 ? 43.556 -16.528 134.164 1.00 46.90 211 PHE J CA 1
ATOM 16372 C C . PHE J 1 211 ? 44.539 -17.134 135.166 1.00 49.16 211 PHE J C 1
ATOM 16373 O O . PHE J 1 211 ? 44.608 -18.357 135.300 1.00 48.46 211 PHE J O 1
ATOM 16381 N N . GLU J 1 212 ? 45.310 -16.285 135.842 1.00 52.40 212 GLU J N 1
ATOM 16382 C CA . GLU J 1 212 ? 46.174 -16.738 136.947 1.00 56.36 212 GLU J CA 1
ATOM 16383 C C . GLU J 1 212 ? 45.367 -17.588 137.919 1.00 55.71 212 GLU J C 1
ATOM 16384 O O . GLU J 1 212 ? 45.744 -18.719 138.227 1.00 56.75 212 GLU J O 1
ATOM 16390 N N . ASP J 1 213 ? 44.233 -17.051 138.349 1.00 54.33 213 ASP J N 1
ATOM 16391 C CA . ASP J 1 213 ? 43.374 -17.723 139.315 1.00 55.74 213 ASP J CA 1
ATOM 16392 C C . ASP J 1 213 ? 42.736 -19.019 138.788 1.00 53.40 213 ASP J C 1
ATOM 16393 O O . ASP J 1 213 ? 42.809 -20.062 139.445 1.00 55.27 213 ASP J O 1
ATOM 16398 N N . ILE J 1 214 ? 42.146 -18.971 137.598 1.00 51.06 214 ILE J N 1
ATOM 16399 C CA . ILE J 1 214 ? 41.422 -20.140 137.065 1.00 49.52 214 ILE J CA 1
ATOM 16400 C C . ILE J 1 214 ? 42.328 -21.202 136.437 1.00 48.42 214 ILE J C 1
ATOM 16401 O O . ILE J 1 214 ? 41.862 -22.282 136.095 1.00 47.26 214 ILE J O 1
ATOM 16406 N N . SER J 1 215 ? 43.618 -20.897 136.308 1.00 48.64 215 SER J N 1
ATOM 16407 C CA . SER J 1 215 ? 44.619 -21.889 135.904 1.00 48.83 215 SER J CA 1
ATOM 16408 C C . SER J 1 215 ? 45.384 -22.511 137.081 1.00 51.44 215 SER J C 1
ATOM 16409 O O . SER J 1 215 ? 46.239 -23.371 136.872 1.00 52.06 215 SER J O 1
ATOM 16412 N N . ASP J 1 216 ? 45.070 -22.081 138.302 1.00 53.47 216 ASP J N 1
ATOM 16413 C CA . ASP J 1 216 ? 45.776 -22.531 139.512 1.00 57.26 216 ASP J CA 1
ATOM 16414 C C . ASP J 1 216 ? 45.210 -23.849 140.044 1.00 59.63 216 ASP J C 1
ATOM 16415 O O . ASP J 1 216 ? 44.104 -23.866 140.595 1.00 59.13 216 ASP J O 1
ATOM 16420 N N . PRO J 1 217 ? 45.975 -24.957 139.908 1.00 62.62 217 PRO J N 1
ATOM 16421 C CA . PRO J 1 217 ? 45.491 -26.296 140.303 1.00 64.98 217 PRO J CA 1
ATOM 16422 C C . PRO J 1 217 ? 44.919 -26.381 141.714 1.00 68.98 217 PRO J C 1
ATOM 16423 O O . PRO J 1 217 ? 44.026 -27.190 141.965 1.00 70.66 217 PRO J O 1
ATOM 16427 N N . LYS J 1 218 ? 45.427 -25.564 142.631 1.00 72.31 218 LYS J N 1
ATOM 16428 C CA . LYS J 1 218 ? 44.847 -25.515 143.976 1.00 76.41 218 LYS J CA 1
ATOM 16429 C C . LYS J 1 218 ? 43.346 -25.169 143.887 1.00 74.06 218 LYS J C 1
ATOM 16430 O O . LYS J 1 218 ? 42.487 -25.928 144.357 1.00 76.60 218 LYS J O 1
ATOM 16432 N N . LYS J 1 219 ? 43.030 -24.058 143.233 1.00 70.58 219 LYS J N 1
ATOM 16433 C CA . LYS J 1 219 ? 41.638 -23.611 143.101 1.00 68.91 219 LYS J CA 1
ATOM 16434 C C . LYS J 1 219 ? 40.894 -24.336 141.960 1.00 65.77 219 LYS J C 1
ATOM 16435 O O . LYS J 1 219 ? 41.432 -25.223 141.283 1.00 63.46 219 LYS J O 1
#

Organism: NCBI:txid515256

Foldseek 3Di:
DQACVQADPVARAGDWPVRDRDNVVLVVVLVVQLVVLVVVVVPDDQDQAQALQVLLVSQCSSDVRIGVCRSPFQLDFDQDPVGGTHHDQWDPDPPDDHTAHGSVCLVVLRVVLRVVCVVCSLVAPDDLLSSLQVLLLSLLSQLSSQGHPDPSVVSSQVSSQSSQVVNVFGFDLVLDDPVLVVVLSVLLVPPPDPRNSVSSSVSSVVRRDPVSD/DEACVQPDVVDPAGDWPVRDDDNVVLVVVLVVQLVVLVVVVVVDDQDQALALQVLLVSQCSSDVRIGVCRSPFQLDQDADPVGDTGHDQWDPDPPDPHTAHGSVCLVVLRVVLRVLCVVCSLVAPDDLLSSLQSLLLSLLSQLSSQGHPDPSVVSSQVSSQSSQVVNVFGFDLVLDDPVLVVVLSVLLVPPPDPRNSVSSSVSSVQRRDPVSD/DQACVQPDPVARAGDWPVRDRDNVVLVVVLVVQLVVLVVVVVVDDQDQALALQVLLVSQCSSDVRIGVCRSPFQLDFDQDPVGGTHHDQWDPDPPDPHTAHGSVCLVVLRVVLRVLCVVCSLVAPDDLLSSLQSLLLSLLSQLSSQGHPDPSVVSSQVSSQSSQVVNVFGFDLVLDDPVLVVVLSVLLVPPPDPRNSVSSSVSSVQRRDPVSVPVD/DQACVQPDPPDPAGDWPVRDDDNVVLVVVLVVQLVVLVVVVVVDDQDQALALQVLLVSQCSSDVRIGVCRSPFQLDFDQDPVGGTHHDQWDPDPPDPHTAHGSVCLVVLRVVLRVVCVVCSLVAPDDLLSSLQVLLLSLLSQLSSQGHPDPSVVSSQVSSQSSQVVNVFGFDLVLDDPVLVVVLSVLLVPPPDPRNSVSSSVSSVQRRDPVSPPVD/DPQACVQPDPVARAGDWPVRDRDNVVLVVVLVVQLVVLVVVVVPDDQDQALALQVLLVSQCSSDVRIGVCRSPFQLDFDQDPVGGTHHDQWDPDPPDPHTAHGSVCLVVLRVVLRVLCVVCSLVAPDDLLSSLQSLLLSLLSQLSSQGHPDPSVVSSQVSSQSSQVVNVFGFDLVLDDPVLVVVLSVLLVPPPDPRNSVSSSVSSVQRRDVVSVD/DACVQPDPPDPAGDWPVNDDDNVVLVVVLVVQLVVLVVVVVVDDQDQALALQVLLVSQCSSDVRIGVCRSPFQLDFDQDPVRDTGHDQWDPDPPDPHTAHGSVCLVVLRVVLRVVCVVCSLVAPDDLLSSLQVLLLSLLSQLSSQGHPDPSVVSSQVSSQSSQVVNVFGFDLVVDDPVLVVVLSVLLVPPPDPRNSVSSSVSSVVRRDPVD/DQACVQPDPPDPAGDWPVPDDDNVVLVVVLVVQLVVLVVVVVVDDQDQALALQVLLVSQCSSDVRIGVCRSPFQLDFDQDPVGGTHHDQWDADPPDPHTAHGSVCLVVLRVVLSVLCVVCSLVAPDDLLSSLQSLLLSLLSQLSSRGHPDPSVVSSQVSSQSSQVVNVFGFDLVLDDPVLVVVLSVLLVPPPDPRNSVSSSVSSVQRRDVVSVPDVD/DQACVQPDPVARAGDWPVRDRDNVVLVVVLVVQLVVLVVVVVVDDQDQAQALQVLLVSQCSSDVRIGVCRSPFQLDFDQDPVGGTHHDQWDPDPPDPDTAHGSVCLVVLRVVLRVVCVVCSLVAPDDLLSSLQSLLLSLLSQLSSQGHPDPSVVSSQVSSQSSQVVNVFGFDLVLDDPVLVVVLSVLLVPPPDPRNSVSSSVSSVQRRDPVSVVPD/DQACVQPDPVARAGDWPVRDRDNVVLVVVLVVQLVVLVVVVVVDDQDQALALQVLLVSQCSSDVRIGVCRSPFQLDFDQDPVGGTHHDQWDPDPPDPHTAHGSVCLVVLRVVLRVLCVVCSLVAPDDLLSSLQSLLLSLLSQLSSQGHPDPSVVSSQVSSQSSQVVNVFGFDLVLDDPVLVVVLSVLLVPPPDPRNSVSSSVSSVQRRDPVSD/DQACVQPDNPDPAGDWPVRDDDNVVLVVVLVVQLVVLVVVVVVDDQDQALALQVLLVSQCSSDVRIGVCRSPFQLDFDQDPVGGTHHDQWDPDPPDPHTAHGSVCLVVLRVVLRVLCVVCSLVAPDDLLSSLQSLLLSLLSQLSNQGHPDPSVVSSQVSSQSSQVVNVFGFDLVQDDPVLVVVLSVLLVPPPDPRNSVSSSVSSVRRRDPVD